Protein 3HNO (pdb70)

InterPro domains:
  IPR000023 Phosphofructokinase domain [PF00365] (9-324)
  IPR011404 Pyrophosphate--fructose 6-phosphate 1-phosphotransferase [MF_01978] (3-399)
  IPR022953 ATP-dependent 6-phosphofructokinase [PR00476] (8-27)
  IPR022953 ATP-dependent 6-phosphofructokinase [PR00476] (137-154)
  IPR022953 ATP-dependent 6-phosphofructokinase [PR00476] (179-195)
  IPR022953 ATP-dependent 6-phosphofructokinase [PR00476] (237-249)
  IPR035966 Phosphofructokinase superfamily [G3DSA:3.40.50.460] (142-387)
  IPR035966 Phosphofructokinase superfamily [SSF53784] (4-414)
  IPR050929 Phosphofructokinase type A [PTHR45770] (9-335)

CATH classification: 3.40.50.450 (+1 more: 3.40.50.460)

Foldseek 3Di:
DQQEAEEFEEDWWFQQLLLLVLLQVVLLVVDPVRHDWYKYQQQGLVSLLQVWIFGCVPFDNVQSVLSLLATTDLRHHDHDQDPVSLVSNLVSSVLVSHQEYEYEYAQSSLVVQVVNQVVCVVVVHHHFYEYQFADLLQKFPDFLGTQRVLFLLLVLLVVLLVVQVVQLVVLPPAAFEEEEEEEHQQACSNQQSNQNNADPVRGTAEFEQTLPDADDLVLRLVSQVVRCVVRSHHYYYYYQNHHHPHGGDVGPFVRNQVSNCVPPVGHYYYDYCPVVSRNVSQFGAPLSSVVSSVQSNVRNVCVSVPDGSKGKHWAFPDVCTDTDIHIGHSVVRNDRIRHDDPQQADPSRTHGDPVVCSSSVVSRHDGDHADDDPHHRPRHRTPRDTDDDDDDGDD/DQQEAEEFEEDWWFQFLLLLVLLQVVLLVVPPVRHDWYKYQQQGLVSLLQVWIFGCVPFDNVQSVLSLLATTDLRHYYHDQDPVSLVSSLVSSVVVSHQEYEYEYALSSLVVQVCNQVVCVVVVHGHFYEYQFADLQQKFPPFLGTQRVLFLLLVLLVVLLVVQVVQLVVLPPAAAEEEEEDEHQDACSSQQSVQNSADPVRGTAEFEQTLPDADDLVLVLVSQVVRCVVRSHHYYYYYQNHHHPPHGQVTNFVRVQVSNCVVPVGHYYYDYCPVVSRNVSQWGAPLSSVVSSVQSNVRNVCVSVPDHQKGKHWAFPDVCTDTDIHIDHSVVRNDGIDHDDPQQADPSRTHGDPVVCSSNVVSRHDGDGADDDPPHHPRHRTPRDTDDDDDDGDD/DLQEAEEEEEDWWFQQLLLLVLLQVVLLVVDPVRHDWYKYAQAGPVSLQQVWIFGCVPFDPVQSVLSLLATTDLRHYYHDQPVVSLVSSLVSCVVVSHAEYEYEYAQSSLQSLLCNPVVVVVVPGRHFGEYQFADLQQWFPPFLGTQRVLFLLLVLLVVLLVVQVVLLVVLPPAAFEEEEEDEHQQACSNQQSNQNNADPVHGTAEFEQTLPDADDLVLVLVSQVVRCVVRVHHYYYYYQNHQHDVGHQVTNFVRNLVSNCVVPVGHYYYDYCPVVSRNVSQWGAPLSSVVSSVQSNVRNVCVSVVDHQKGKHWAFPDVCTDIDIDIGHSVVRHPGTDHDDPQQADPSRGHGDVVVCSSSVVSRHDGDGADDDPPGRPRHNTPRDTDDDDDDGDD/DAQAAEEEEEDWWFQFLLLLVLLQVVLLVVCCVRHPWYKYQQAGPVSLLQVWIFGCVPFDPVQSVLSLLATTDLRHYYHDAVCVSVVSSLVSCVVVSHAEYEYEYAQSSLNRQLVNQCCCVPPNDRHFGEYQFADLLQWWPDFLGTQRVLFLLLVLLVVLLVVQVVLLVVLPPAAFEEEEEEEHQQACSNQQSVQNNADPVRGAAEFGQGLPDADDLVLVLVSQVVRCVVRSHHYYYYYCNHAYDVGGQCNRVVVQVSNCVVPVGHYYYDYCPVVSRNVSQWGAPLSSVVSSVQSNVRNVCVSVPHHQKGWHWAFPDVCTDTDIDIGHSVVGHPGTDHDDPQQADPSRGHGDVVVCSSSVVSRHDGDGADDDPPGRPRHNTPRDTDDDDDDGDD

Structure (mmCIF, N/CA/C/O backbone):
data_3HNO
#
_entry.id   3HNO
#
_cell.length_a   211.895
_cell.length_b   89.322
_cell.length_c   115.462
_cell.angle_alpha   90.00
_cell.angle_beta   119.12
_cell.angle_gamma   90.00
#
_symmetry.space_group_name_H-M   'C 1 2 1'
#
loop_
_entity.id
_entity.type
_entity.pdbx_description
1 polymer 'Pyrophosphate-dependent phosphofructokinase'
2 non-polymer 'BROMIDE ION'
3 water water
#
loop_
_atom_site.group_PDB
_atom_site.id
_atom_site.type_symbol
_atom_site.label_atom_id
_atom_site.label_alt_id
_atom_site.label_comp_id
_atom_site.label_asym_id
_atom_site.label_entity_id
_atom_site.label_seq_id
_atom_site.pdbx_PDB_ins_code
_atom_site.Cartn_x
_atom_site.Cartn_y
_atom_site.Cartn_z
_atom_site.occupancy
_atom_site.B_iso_or_equiv
_atom_site.auth_seq_id
_atom_site.auth_comp_id
_atom_site.auth_asym_id
_atom_site.auth_atom_id
_atom_site.pdbx_PDB_model_num
ATOM 1 N N . ALA A 1 2 ? 44.114 83.041 8.566 1.00 33.76 2 ALA A N 1
ATOM 2 C CA . ALA A 1 2 ? 43.211 83.376 9.706 1.00 30.46 2 ALA A CA 1
ATOM 3 C C . ALA A 1 2 ? 44.040 83.562 10.974 1.00 30.30 2 ALA A C 1
ATOM 4 O O . ALA A 1 2 ? 44.608 84.634 11.200 1.00 28.88 2 ALA A O 1
ATOM 6 N N . ALA A 1 3 ? 44.099 82.514 11.792 1.00 25.83 3 ALA A N 1
ATOM 7 C CA . ALA A 1 3 ? 44.854 82.520 13.043 1.00 25.36 3 ALA A CA 1
ATOM 8 C C . ALA A 1 3 ? 44.564 83.739 13.920 1.00 24.27 3 ALA A C 1
ATOM 9 O O . ALA A 1 3 ? 45.451 84.247 14.602 1.00 25.29 3 ALA A O 1
ATOM 11 N N . LYS A 1 4 ? 43.318 84.196 13.913 1.00 22.68 4 LYS A N 1
ATOM 12 C CA . LYS A 1 4 ? 42.931 85.361 14.696 1.00 24.71 4 LYS A CA 1
ATOM 13 C C . LYS A 1 4 ? 42.295 85.054 16.052 1.00 24.17 4 LYS A C 1
ATOM 14 O O . LYS A 1 4 ? 42.115 85.955 16.864 1.00 24.62 4 LYS A O 1
ATOM 20 N N . ASN A 1 5 ? 41.954 83.793 16.303 1.00 23.76 5 ASN A N 1
ATOM 21 C CA . ASN A 1 5 ? 41.341 83.441 17.581 1.00 24.54 5 ASN A CA 1
ATOM 22 C C . ASN A 1 5 ? 42.373 83.389 18.706 1.00 23.03 5 ASN A C 1
ATOM 23 O O . ASN A 1 5 ? 43.567 83.216 18.471 1.00 20.48 5 ASN A O 1
ATOM 28 N N . ALA A 1 6 ? 41.904 83.558 19.934 1.00 23.90 6 ALA A N 1
ATOM 29 C CA . ALA A 1 6 ? 42.795 83.540 21.080 1.00 21.10 6 ALA A CA 1
ATOM 30 C C . ALA A 1 6 ? 42.482 82.390 22.011 1.00 21.32 6 ALA A C 1
ATOM 31 O O . ALA A 1 6 ? 41.354 81.897 22.054 1.00 24.44 6 ALA A O 1
ATOM 33 N N . PHE A 1 7 ? 43.503 81.958 22.740 1.00 20.71 7 PHE A N 1
ATOM 34 C CA . PHE A 1 7 ? 43.377 80.891 23.718 1.00 20.22 7 PHE A CA 1
ATOM 35 C C . PHE A 1 7 ? 43.965 81.393 25.036 1.00 21.42 7 PHE A C 1
ATOM 36 O O . PHE A 1 7 ? 45.104 81.872 25.081 1.00 20.15 7 PHE A O 1
ATOM 44 N N . TYR A 1 8 ? 43.177 81.281 26.100 1.00 18.85 8 TYR A N 1
ATOM 45 C CA . TYR A 1 8 ? 43.587 81.694 27.437 1.00 19.79 8 TYR A CA 1
ATOM 46 C C . TYR A 1 8 ? 43.477 80.481 28.352 1.00 20.68 8 TYR A C 1
ATOM 47 O O . TYR A 1 8 ? 42.503 79.733 28.273 1.00 21.43 8 TYR A O 1
ATOM 56 N N . ALA A 1 9 ? 44.472 80.274 29.206 1.00 20.67 9 ALA A N 1
ATOM 57 C CA . ALA A 1 9 ? 44.432 79.153 30.143 1.00 20.96 9 ALA A CA 1
ATOM 58 C C . ALA A 1 9 ? 45.115 79.531 31.445 1.00 23.52 9 ALA A C 1
ATOM 59 O O . ALA A 1 9 ? 46.048 80.334 31.452 1.00 23.52 9 ALA A O 1
ATOM 61 N N . GLN A 1 10 ? 44.642 78.957 32.547 1.00 20.14 10 GLN A N 1
ATOM 62 C CA . GLN A 1 10 ? 45.232 79.221 33.849 1.00 24.34 10 GLN A CA 1
ATOM 63 C C . GLN A 1 10 ? 46.082 78.004 34.214 1.00 25.01 10 GLN A C 1
ATOM 64 O O . GLN A 1 10 ? 45.762 76.869 33.842 1.00 23.95 10 GLN A O 1
ATOM 70 N N . SER A 1 11 ? 47.172 78.242 34.929 1.00 24.98 11 SER A N 1
ATOM 71 C CA . SER A 1 11 ? 48.071 77.161 35.306 1.00 25.27 11 SER A CA 1
ATOM 72 C C . SER A 1 11 ? 48.509 77.223 36.765 1.00 25.82 11 SER A C 1
ATOM 73 O O . SER A 1 11 ? 48.595 78.301 37.353 1.00 25.72 11 SER A O 1
ATOM 76 N N . GLY A 1 12 ? 48.783 76.055 37.341 1.00 26.24 12 GLY A N 1
ATOM 77 C CA . GLY A 1 12 ? 49.227 75.985 38.722 1.00 25.74 12 GLY A CA 1
ATOM 78 C C . GLY A 1 12 ? 48.179 76.329 39.765 1.00 25.09 12 GLY A C 1
ATOM 79 O O . GLY A 1 12 ? 46.977 76.344 39.483 1.00 25.30 12 GLY A O 1
ATOM 80 N N . GLY A 1 13 ? 48.640 76.594 40.985 1.00 23.58 13 GLY A N 1
ATOM 81 C CA . GLY A 1 13 ? 47.722 76.937 42.057 1.00 23.84 13 GLY A CA 1
ATOM 82 C C . GLY A 1 13 ? 46.996 78.230 41.738 1.00 22.99 13 GLY A C 1
ATOM 83 O O . GLY A 1 13 ? 47.596 79.162 41.210 1.00 23.65 13 GLY A O 1
ATOM 84 N N . VAL A 1 14 ? 45.706 78.294 42.040 1.00 22.53 14 VAL A N 1
ATOM 85 C CA . VAL A 1 14 ? 44.952 79.509 41.765 1.00 23.08 14 VAL A CA 1
ATOM 86 C C . VAL A 1 14 ? 45.160 80.566 42.852 1.00 25.29 14 VAL A C 1
ATOM 87 O O . VAL A 1 14 ? 45.806 80.308 43.874 1.00 25.32 14 VAL A O 1
ATOM 91 N N . THR A 1 15 ? 44.632 81.762 42.615 1.00 21.58 15 THR A N 1
ATOM 92 C CA . THR A 1 15 ? 44.766 82.853 43.570 1.00 22.87 15 THR A CA 1
ATOM 93 C C . THR A 1 15 ? 43.428 83.562 43.701 1.00 21.56 15 THR A C 1
ATOM 94 O O . THR A 1 15 ? 42.446 83.189 43.054 1.00 22.10 15 THR A O 1
ATOM 98 N N . ALA A 1 16 ? 43.391 84.587 44.540 1.00 18.28 16 ALA A N 1
ATOM 99 C CA . ALA A 1 16 ? 42.161 85.335 44.745 1.00 17.18 16 ALA A CA 1
ATOM 100 C C . ALA A 1 16 ? 41.875 86.309 43.608 1.00 19.07 16 ALA A C 1
ATOM 101 O O . ALA A 1 16 ? 40.734 86.746 43.435 1.00 16.33 16 ALA A O 1
ATOM 103 N N . VAL A 1 17 ? 42.898 86.639 42.821 1.00 18.21 17 VAL A N 1
ATOM 104 C CA . VAL A 1 17 ? 42.712 87.597 41.739 1.00 18.84 17 VAL A CA 1
ATOM 105 C C . VAL A 1 17 ? 43.093 87.131 40.339 1.00 20.49 17 VAL A C 1
ATOM 106 O O . VAL A 1 17 ? 43.125 87.942 39.416 1.00 19.55 17 VAL A O 1
ATOM 110 N N . ILE A 1 18 ? 43.380 85.844 40.161 1.00 19.23 18 ILE A N 1
ATOM 111 C CA . ILE A 1 18 ? 43.746 85.374 38.826 1.00 19.64 18 ILE A CA 1
ATOM 112 C C . ILE A 1 18 ? 42.590 85.603 37.837 1.00 19.65 18 ILE A C 1
ATOM 113 O O . ILE A 1 18 ? 42.814 85.726 36.630 1.00 20.69 18 ILE A O 1
ATOM 118 N N . ASN A 1 19 ? 41.356 85.675 38.340 1.00 18.23 19 ASN A N 1
ATOM 119 C CA . ASN A 1 19 ? 40.215 85.925 37.458 1.00 17.21 19 ASN A CA 1
ATOM 120 C C . ASN A 1 19 ? 40.190 87.383 37.034 1.00 18.28 19 ASN A C 1
ATOM 121 O O . ASN A 1 19 ? 39.591 87.732 36.017 1.00 17.59 19 ASN A O 1
ATOM 126 N N . ALA A 1 20 ? 40.834 88.246 37.819 1.00 18.08 20 ALA A N 1
ATOM 127 C CA . ALA A 1 20 ? 40.893 89.654 37.464 1.00 17.02 20 ALA A CA 1
ATOM 128 C C . ALA A 1 20 ? 41.807 89.730 36.239 1.00 15.84 20 ALA A C 1
ATOM 129 O O . ALA A 1 20 ? 41.559 90.504 35.321 1.00 16.71 20 ALA A O 1
ATOM 131 N N . SER A 1 21 ? 42.862 88.921 36.234 1.00 15.31 21 SER A N 1
ATOM 132 C CA . SER A 1 21 ? 43.782 88.875 35.097 1.00 18.38 21 SER A CA 1
ATOM 133 C C . SER A 1 21 ? 43.024 88.312 33.887 1.00 18.76 21 SER A C 1
ATOM 134 O O . SER A 1 21 ? 43.217 88.757 32.759 1.00 17.68 21 SER A O 1
ATOM 137 N N . ALA A 1 22 ? 42.160 87.330 34.131 1.00 18.81 22 ALA A N 1
ATOM 138 C CA . ALA A 1 22 ? 41.378 86.738 33.050 1.00 19.09 22 ALA A CA 1
ATOM 139 C C . ALA A 1 22 ? 40.455 87.809 32.455 1.00 19.00 22 ALA A C 1
ATOM 140 O O . ALA A 1 22 ? 40.303 87.905 31.237 1.00 20.11 22 ALA A O 1
ATOM 142 N N . ALA A 1 23 ? 39.854 88.624 33.318 1.00 20.03 23 ALA A N 1
ATOM 143 C CA . ALA A 1 23 ? 38.964 89.694 32.869 1.00 19.89 23 ALA A CA 1
ATOM 144 C C . ALA A 1 23 ? 39.772 90.704 32.062 1.00 20.45 23 ALA A C 1
ATOM 145 O O . ALA A 1 23 ? 39.311 91.207 31.044 1.00 22.02 23 ALA A O 1
ATOM 147 N N . GLY A 1 24 ? 40.980 91.007 32.522 1.00 20.01 24 GLY A N 1
ATOM 148 C CA . GLY A 1 24 ? 41.812 91.946 31.784 1.00 19.51 24 GLY A CA 1
ATOM 149 C C . GLY A 1 24 ? 42.073 91.431 30.377 1.00 20.30 24 GLY A C 1
ATOM 150 O O . GLY A 1 24 ? 41.974 92.176 29.393 1.00 19.57 24 GLY A O 1
ATOM 151 N N . VAL A 1 25 ? 42.419 90.152 30.271 1.00 17.95 25 VAL A N 1
ATOM 152 C CA . VAL A 1 25 ? 42.678 89.550 28.964 1.00 19.04 25 VAL A CA 1
ATOM 153 C C . VAL A 1 25 ? 41.421 89.545 28.088 1.00 19.39 25 VAL A C 1
ATOM 154 O O . VAL A 1 25 ? 41.438 90.028 26.956 1.00 20.68 25 VAL A O 1
ATOM 158 N N . ILE A 1 26 ? 40.327 89.011 28.622 1.00 19.75 26 ILE A N 1
ATOM 159 C CA . ILE A 1 26 ? 39.086 88.925 27.862 1.00 17.94 26 ILE A CA 1
ATOM 160 C C . ILE A 1 26 ? 38.471 90.269 27.464 1.00 19.46 26 ILE A C 1
ATOM 161 O O . ILE A 1 26 ? 38.068 90.450 26.311 1.00 19.10 26 ILE A O 1
ATOM 166 N N . GLU A 1 27 ? 38.400 91.215 28.395 1.00 20.16 27 GLU A N 1
ATOM 167 C CA . GLU A 1 27 ? 37.819 92.514 28.064 1.00 20.66 27 GLU A CA 1
ATOM 168 C C . GLU A 1 27 ? 38.685 93.266 27.048 1.00 22.30 27 GLU A C 1
ATOM 169 O O . GLU A 1 27 ? 38.164 93.972 26.181 1.00 24.19 27 GLU A O 1
ATOM 175 N N . ALA A 1 28 ? 40.001 93.112 27.142 1.00 22.53 28 ALA A N 1
ATOM 176 C CA . ALA A 1 28 ? 40.902 93.781 26.201 1.00 23.93 28 ALA A CA 1
ATOM 177 C C . ALA A 1 28 ? 40.748 93.149 24.815 1.00 24.61 28 ALA A C 1
ATOM 178 O O . ALA A 1 28 ? 40.729 93.842 23.793 1.00 24.16 28 ALA A O 1
ATOM 180 N N . ALA A 1 29 ? 40.626 91.826 24.796 1.00 24.03 29 ALA A N 1
ATOM 181 C CA . ALA A 1 29 ? 40.474 91.089 23.552 1.00 25.93 29 ALA A CA 1
ATOM 182 C C . ALA A 1 29 ? 39.153 91.421 22.861 1.00 27.53 29 ALA A C 1
ATOM 183 O O . ALA A 1 29 ? 39.106 91.546 21.635 1.00 26.74 29 ALA A O 1
ATOM 185 N N . ARG A 1 30 ? 38.083 91.565 23.643 1.00 28.14 30 ARG A N 1
ATOM 186 C CA . ARG A 1 30 ? 36.781 91.880 23.072 1.00 29.52 30 ARG A CA 1
ATOM 187 C C . ARG A 1 30 ? 36.795 93.251 22.406 1.00 30.59 30 ARG A C 1
ATOM 188 O O . ARG A 1 30 ? 36.179 93.439 21.360 1.00 29.14 30 ARG A O 1
ATOM 196 N N . LYS A 1 31 ? 37.505 94.201 23.009 1.00 32.63 31 LYS A N 1
ATOM 197 C CA . LYS A 1 31 ? 37.589 95.552 22.465 1.00 35.29 31 LYS A CA 1
ATOM 198 C C . LYS A 1 31 ? 38.341 95.549 21.144 1.00 36.15 31 LYS A C 1
ATOM 199 O O . LYS A 1 31 ? 38.265 96.502 20.372 1.00 37.75 31 LYS A O 1
ATOM 205 N N . GLN A 1 32 ? 39.079 94.475 20.896 1.00 38.93 32 GLN A N 1
ATOM 206 C CA . GLN A 1 32 ? 39.824 94.346 19.660 1.00 39.51 32 GLN A CA 1
ATOM 207 C C . GLN A 1 32 ? 38.850 94.010 18.536 1.00 41.41 32 GLN A C 1
ATOM 208 O O . GLN A 1 32 ? 38.153 94.891 18.037 1.00 43.23 32 GLN A O 1
ATOM 214 N N . SER A 1 33 ? 38.781 92.736 18.165 1.00 43.38 33 SER A N 1
ATOM 215 C CA . SER A 1 33 ? 37.902 92.292 17.083 1.00 44.60 33 SER A CA 1
ATOM 216 C C . SER A 1 33 ? 38.299 93.065 15.832 1.00 44.76 33 SER A C 1
ATOM 217 O O . SER A 1 33 ? 38.055 94.263 15.703 1.00 45.80 33 SER A O 1
ATOM 220 N N . GLY A 1 34 ? 38.921 92.346 14.911 1.00 45.52 34 GLY A N 1
ATOM 221 C CA . GLY A 1 34 ? 39.428 92.933 13.688 1.00 44.03 34 GLY A CA 1
ATOM 222 C C . GLY A 1 34 ? 40.835 92.384 13.748 1.00 43.09 34 GLY A C 1
ATOM 223 O O . GLY A 1 34 ? 41.450 92.035 12.740 1.00 45.59 34 GLY A O 1
ATOM 224 N N . LYS A 1 35 ? 41.328 92.304 14.981 1.00 39.76 35 LYS A N 1
ATOM 225 C CA . LYS A 1 35 ? 42.639 91.754 15.271 1.00 37.65 35 LYS A CA 1
ATOM 226 C C . LYS A 1 35 ? 42.371 90.392 15.898 1.00 35.86 35 LYS A C 1
ATOM 227 O O . LYS A 1 35 ? 42.870 89.377 15.431 1.00 34.63 35 LYS A O 1
ATOM 233 N N . ILE A 1 36 ? 41.556 90.380 16.947 1.00 33.40 36 ILE A N 1
ATOM 234 C CA . ILE A 1 36 ? 41.235 89.143 17.643 1.00 32.31 36 ILE A CA 1
ATOM 235 C C . ILE A 1 36 ? 39.815 88.664 17.382 1.00 33.03 36 ILE A C 1
ATOM 236 O O . ILE A 1 36 ? 38.853 89.418 17.532 1.00 31.92 36 ILE A O 1
ATOM 241 N N . GLY A 1 37 ? 39.695 87.396 16.996 1.00 31.61 37 GLY A N 1
ATOM 242 C CA . GLY A 1 37 ? 38.392 86.824 16.722 1.00 31.57 37 GLY A CA 1
ATOM 243 C C . GLY A 1 37 ? 37.757 86.256 17.978 1.00 31.92 37 GLY A C 1
ATOM 244 O O . GLY A 1 37 ? 37.500 86.987 18.934 1.00 32.42 37 GLY A O 1
ATOM 245 N N . ARG A 1 38 ? 37.505 84.952 17.987 1.00 29.51 38 ARG A N 1
ATOM 246 C CA . ARG A 1 38 ? 36.890 84.314 19.145 1.00 30.13 38 ARG A CA 1
ATOM 247 C C . ARG A 1 38 ? 37.895 84.091 20.272 1.00 29.04 38 ARG A C 1
ATOM 248 O O . ARG A 1 38 ? 39.088 83.877 20.026 1.00 26.98 38 ARG A O 1
ATOM 256 N N . ILE A 1 39 ? 37.406 84.147 21.508 1.00 27.75 39 ILE A N 1
ATOM 257 C CA . ILE A 1 39 ? 38.252 83.958 22.682 1.00 27.73 39 ILE A CA 1
ATOM 258 C C . ILE A 1 39 ? 37.923 82.641 23.380 1.00 27.14 39 ILE A C 1
ATOM 259 O O . ILE A 1 39 ? 36.875 82.507 24.013 1.00 27.29 39 ILE A O 1
ATOM 264 N N . TYR A 1 40 ? 38.827 81.675 23.275 1.00 28.07 40 TYR A N 1
ATOM 265 C CA . TYR A 1 40 ? 38.626 80.374 23.901 1.00 28.28 40 TYR A CA 1
ATOM 266 C C . TYR A 1 40 ? 39.444 80.243 25.184 1.00 27.65 40 TYR A C 1
ATOM 267 O O . TYR A 1 40 ? 40.496 80.860 25.325 1.00 28.38 40 TYR A O 1
ATOM 276 N N . ALA A 1 41 ? 38.953 79.434 26.116 1.00 25.97 41 ALA A N 1
ATOM 277 C CA . ALA A 1 41 ? 39.662 79.194 27.367 1.00 23.43 41 ALA A CA 1
ATOM 278 C C . ALA A 1 41 ? 39.839 77.686 27.527 1.00 23.62 41 ALA A C 1
ATOM 279 O O . ALA A 1 41 ? 39.000 76.907 27.070 1.00 23.98 41 ALA A O 1
ATOM 281 N N . GLY A 1 42 ? 40.935 77.273 28.158 1.00 22.90 42 GLY A N 1
ATOM 282 C CA . GLY A 1 42 ? 41.176 75.853 28.355 1.00 23.10 42 GLY A CA 1
ATOM 283 C C . GLY A 1 42 ? 40.499 75.348 29.618 1.00 25.35 42 GLY A C 1
ATOM 284 O O . GLY A 1 42 ? 40.813 75.817 30.710 1.00 25.26 42 GLY A O 1
ATOM 285 N N . ARG A 1 43 ? 39.561 74.411 29.483 1.00 24.23 43 ARG A N 1
ATOM 286 C CA . ARG A 1 43 ? 38.873 73.871 30.655 1.00 24.35 43 ARG A CA 1
ATOM 287 C C . ARG A 1 43 ? 39.893 73.112 31.490 1.00 24.78 43 ARG A C 1
ATOM 288 O O . ARG A 1 43 ? 40.521 72.163 31.015 1.00 23.97 43 ARG A O 1
ATOM 296 N N . ASN A 1 44 ? 40.053 73.541 32.736 1.00 25.17 44 ASN A N 1
ATOM 297 C CA . ASN A 1 44 ? 41.008 72.937 33.652 1.00 27.45 44 ASN A CA 1
ATOM 298 C C . ASN A 1 44 ? 42.449 73.194 33.215 1.00 28.06 44 ASN A C 1
ATOM 299 O O . ASN A 1 44 ? 43.348 72.418 33.527 1.00 28.52 44 ASN A O 1
ATOM 304 N N . GLY A 1 45 ? 42.658 74.280 32.476 1.00 28.03 45 GLY A N 1
ATOM 305 C CA . GLY A 1 45 ? 44.001 74.636 32.052 1.00 27.07 45 GLY A CA 1
ATOM 306 C C . GLY A 1 45 ? 44.527 74.083 30.738 1.00 27.67 45 GLY A C 1
ATOM 307 O O . GLY A 1 45 ? 43.767 73.821 29.800 1.00 24.62 45 GLY A O 1
ATOM 308 N N . ILE A 1 46 ? 45.848 73.909 30.683 1.00 27.69 46 ILE A N 1
ATOM 309 C CA . ILE A 1 46 ? 46.527 73.409 29.491 1.00 29.61 46 ILE A CA 1
ATOM 310 C C . ILE A 1 46 ? 46.010 72.025 29.095 1.00 30.80 46 ILE A C 1
ATOM 311 O O . ILE A 1 46 ? 45.971 71.680 27.914 1.00 31.55 46 ILE A O 1
ATOM 316 N N . ILE A 1 47 ? 45.614 71.234 30.086 1.00 30.93 47 ILE A N 1
ATOM 317 C CA . ILE A 1 47 ? 45.102 69.899 29.820 1.00 32.32 47 ILE A CA 1
ATOM 318 C C . ILE A 1 47 ? 43.865 69.992 28.943 1.00 32.67 47 ILE A C 1
ATOM 319 O O . ILE A 1 47 ? 43.613 69.117 28.109 1.00 30.66 47 ILE A O 1
ATOM 324 N N . GLY A 1 48 ? 43.100 71.063 29.131 1.00 30.50 48 GLY A N 1
ATOM 325 C CA . GLY A 1 48 ? 41.913 71.270 28.331 1.00 30.69 48 GLY A CA 1
ATOM 326 C C . GLY A 1 48 ? 42.300 71.429 26.872 1.00 30.74 48 GLY A C 1
ATOM 327 O O . GLY A 1 48 ? 41.577 70.989 25.976 1.00 28.89 48 GLY A O 1
ATOM 328 N N . ALA A 1 49 ? 43.444 72.063 26.631 1.00 30.07 49 ALA A N 1
ATOM 329 C CA . ALA A 1 49 ? 43.923 72.266 25.270 1.00 30.63 49 ALA A CA 1
ATOM 330 C C . ALA A 1 49 ? 44.308 70.931 24.652 1.00 29.85 49 ALA A C 1
ATOM 331 O O . ALA A 1 49 ? 43.965 70.651 23.505 1.00 31.04 49 ALA A O 1
ATOM 333 N N . LEU A 1 50 ? 45.020 70.109 25.418 1.00 29.25 50 LEU A N 1
ATOM 334 C CA . LEU A 1 50 ? 45.459 68.807 24.934 1.00 28.85 50 LEU A CA 1
ATOM 335 C C . LEU A 1 50 ? 44.292 67.866 24.617 1.00 30.19 50 LEU A C 1
ATOM 336 O O . LEU A 1 50 ? 44.299 67.195 23.582 1.00 31.51 50 LEU A O 1
ATOM 341 N N . THR A 1 51 ? 43.290 67.824 25.493 1.00 30.16 51 THR A N 1
ATOM 342 C CA . THR A 1 51 ? 42.133 66.954 25.281 1.00 30.33 51 THR A CA 1
ATOM 343 C C . THR A 1 51 ? 41.026 67.640 24.489 1.00 29.06 51 THR A C 1
ATOM 344 O O . THR A 1 51 ? 39.915 67.127 24.392 1.00 30.37 51 THR A O 1
ATOM 348 N N . GLU A 1 52 ? 41.343 68.796 23.919 1.00 29.74 52 GLU A N 1
ATOM 349 C CA . GLU A 1 52 ? 40.395 69.583 23.136 1.00 29.43 52 GLU A CA 1
ATOM 350 C C . GLU A 1 52 ? 39.064 69.818 23.844 1.00 30.80 52 GLU A C 1
ATOM 351 O O . GLU A 1 52 ? 37.992 69.538 23.304 1.00 31.61 52 GLU A O 1
ATOM 357 N N . ASP A 1 53 ? 39.147 70.315 25.073 1.00 31.93 53 ASP A N 1
ATOM 358 C CA . ASP A 1 53 ? 37.967 70.655 25.857 1.00 32.43 53 ASP A CA 1
ATOM 359 C C . ASP A 1 53 ? 38.088 72.161 26.019 1.00 32.34 53 ASP A C 1
ATOM 360 O O . ASP A 1 53 ? 38.585 72.664 27.031 1.00 30.94 53 ASP A O 1
ATOM 365 N N . LEU A 1 54 ? 37.657 72.872 24.985 1.00 30.41 54 LEU A N 1
ATOM 366 C CA . LEU A 1 54 ? 37.728 74.320 24.961 1.00 29.76 54 LEU A CA 1
ATOM 367 C C . LEU A 1 54 ? 36.407 74.957 25.363 1.00 28.25 54 LEU A C 1
ATOM 368 O O . LEU A 1 54 ? 35.336 74.390 25.149 1.00 25.52 54 LEU A O 1
ATOM 373 N N . ILE A 1 55 ? 36.500 76.148 25.946 1.00 26.98 55 ILE A N 1
ATOM 374 C CA . ILE A 1 55 ? 35.334 76.900 26.389 1.00 26.00 55 ILE A CA 1
ATOM 375 C C . ILE A 1 55 ? 35.195 78.147 25.525 1.00 25.85 55 ILE A C 1
ATOM 376 O O . ILE A 1 55 ? 36.179 78.836 25.262 1.00 27.37 55 ILE A O 1
ATOM 381 N N . ASP A 1 56 ? 33.980 78.439 25.079 1.00 23.93 56 ASP A N 1
ATOM 382 C CA . ASP A 1 56 ? 33.756 79.632 24.274 1.00 25.67 56 ASP A CA 1
ATOM 383 C C . ASP A 1 56 ? 33.350 80.773 25.206 1.00 25.46 56 ASP A C 1
ATOM 384 O O . ASP A 1 56 ? 32.177 80.907 25.548 1.00 27.12 56 ASP A O 1
ATOM 389 N N . THR A 1 57 ? 34.321 81.597 25.601 1.00 24.26 57 THR A N 1
ATOM 390 C CA . THR A 1 57 ? 34.067 82.704 26.516 1.00 22.03 57 THR A CA 1
ATOM 391 C C . THR A 1 57 ? 33.170 83.774 25.914 1.00 22.38 57 THR A C 1
ATOM 392 O O . THR A 1 57 ? 32.630 84.617 26.636 1.00 20.92 57 THR A O 1
ATOM 396 N N . GLY A 1 58 ? 33.021 83.749 24.593 1.00 22.17 58 GLY A N 1
ATOM 397 C CA . GLY A 1 58 ? 32.172 84.725 23.937 1.00 23.61 58 GLY A CA 1
ATOM 398 C C . GLY A 1 58 ? 30.710 84.588 24.343 1.00 26.30 58 GLY A C 1
ATOM 399 O O . GLY A 1 58 ? 29.918 85.513 24.167 1.00 25.25 58 GLY A O 1
ATOM 400 N N . GLN A 1 59 ? 30.347 83.436 24.896 1.00 27.45 59 GLN A N 1
ATOM 401 C CA . GLN A 1 59 ? 28.968 83.213 25.307 1.00 28.15 59 GLN A CA 1
ATOM 402 C C . GLN A 1 59 ? 28.661 83.744 26.710 1.00 28.95 59 GLN A C 1
ATOM 403 O O . GLN A 1 59 ? 27.530 83.639 27.187 1.00 27.61 59 GLN A O 1
ATOM 409 N N . GLU A 1 60 ? 29.664 84.329 27.361 1.00 28.75 60 GLU A N 1
ATOM 410 C CA . GLU A 1 60 ? 29.471 84.912 28.690 1.00 29.40 60 GLU A CA 1
ATOM 411 C C . GLU A 1 60 ? 29.065 86.367 28.471 1.00 28.99 60 GLU A C 1
ATOM 412 O O . GLU A 1 60 ? 29.580 87.025 27.564 1.00 30.21 60 GLU A O 1
ATOM 418 N N . SER A 1 61 ? 28.149 86.876 29.287 1.00 27.54 61 SER A N 1
ATOM 419 C CA . SER A 1 61 ? 27.722 88.263 29.142 1.00 27.46 61 SER A CA 1
ATOM 420 C C . SER A 1 61 ? 28.840 89.184 29.619 1.00 27.59 61 SER A C 1
ATOM 421 O O . SER A 1 61 ? 29.761 88.746 30.310 1.00 25.76 61 SER A O 1
ATOM 424 N N . ASP A 1 62 ? 28.755 90.459 29.255 1.00 28.83 62 ASP A N 1
ATOM 425 C CA . ASP A 1 62 ? 29.758 91.425 29.685 1.00 29.90 62 ASP A CA 1
ATOM 426 C C . ASP A 1 62 ? 29.744 91.497 31.214 1.00 28.33 62 ASP A C 1
ATOM 427 O O . ASP A 1 62 ? 30.788 91.645 31.849 1.00 26.93 62 ASP A O 1
ATOM 432 N N . ALA A 1 63 ? 28.553 91.385 31.798 1.00 27.82 63 ALA A N 1
ATOM 433 C CA . ALA A 1 63 ? 28.401 91.435 33.251 1.00 27.58 63 ALA A CA 1
ATOM 434 C C . ALA A 1 63 ? 29.137 90.271 33.923 1.00 27.64 63 ALA A C 1
ATOM 435 O O . ALA A 1 63 ? 29.791 90.449 34.955 1.00 26.98 63 ALA A O 1
ATOM 437 N N . ALA A 1 64 ? 29.033 89.083 33.334 1.00 26.90 64 ALA A N 1
ATOM 438 C CA . ALA A 1 64 ? 29.695 87.902 33.882 1.00 25.86 64 ALA A CA 1
ATOM 439 C C . ALA A 1 64 ? 31.216 88.071 33.852 1.00 25.99 64 ALA A C 1
ATOM 440 O O . ALA A 1 64 ? 31.900 87.723 34.812 1.00 24.15 64 ALA A O 1
ATOM 442 N N . ILE A 1 65 ? 31.744 88.602 32.752 1.00 25.49 65 ILE A N 1
ATOM 443 C CA . ILE A 1 65 ? 33.188 88.814 32.645 1.00 23.28 65 ILE A CA 1
ATOM 444 C C . ILE A 1 65 ? 33.645 89.850 33.672 1.00 24.56 65 ILE A C 1
ATOM 445 O O . ILE A 1 65 ? 34.649 89.660 34.348 1.00 25.73 65 ILE A O 1
ATOM 450 N N . SER A 1 66 ? 32.899 90.943 33.789 1.00 25.00 66 SER A N 1
ATOM 451 C CA . SER A 1 66 ? 33.234 91.987 34.749 1.00 24.93 66 SER A CA 1
ATOM 452 C C . SER A 1 66 ? 33.248 91.415 36.172 1.00 24.93 66 SER A C 1
ATOM 453 O O . SER A 1 66 ? 34.075 91.809 37.002 1.00 24.77 66 SER A O 1
ATOM 456 N N . ALA A 1 67 ? 32.337 90.483 36.444 1.00 22.25 67 ALA A N 1
ATOM 457 C CA . ALA A 1 67 ? 32.233 89.853 37.756 1.00 22.16 67 ALA A CA 1
ATOM 458 C C . ALA A 1 67 ? 33.470 89.021 38.087 1.00 20.98 67 ALA A C 1
ATOM 459 O O . ALA A 1 67 ? 33.735 88.731 39.253 1.00 22.47 67 ALA A O 1
ATOM 461 N N . LEU A 1 68 ? 34.221 88.628 37.061 1.00 19.99 68 LEU A N 1
ATOM 462 C CA . LEU A 1 68 ? 35.437 87.857 37.281 1.00 19.94 68 LEU A CA 1
ATOM 463 C C . LEU A 1 68 ? 36.419 88.700 38.095 1.00 19.97 68 LEU A C 1
ATOM 464 O O . LEU A 1 68 ? 37.232 88.165 38.846 1.00 18.12 68 LEU A O 1
ATOM 469 N N . ARG A 1 69 ? 36.320 90.021 37.955 1.00 21.16 69 ARG A N 1
ATOM 470 C CA . ARG A 1 69 ? 37.219 90.929 38.667 1.00 24.77 69 ARG A CA 1
ATOM 471 C C . ARG A 1 69 ? 37.086 90.831 40.183 1.00 25.38 69 ARG A C 1
ATOM 472 O O . ARG A 1 69 ? 37.991 91.237 40.906 1.00 25.41 69 ARG A O 1
ATOM 480 N N . TYR A 1 70 ? 35.963 90.305 40.673 1.00 24.80 70 TYR A N 1
ATOM 481 C CA . TYR A 1 70 ? 35.789 90.164 42.117 1.00 24.69 70 TYR A CA 1
ATOM 482 C C . TYR A 1 70 ? 35.460 88.738 42.552 1.00 24.81 70 TYR A C 1
ATOM 483 O O . TYR A 1 70 ? 34.835 88.519 43.588 1.00 25.64 70 TYR A O 1
ATOM 492 N N . THR A 1 71 ? 35.910 87.770 41.758 1.00 22.96 71 THR A N 1
ATOM 493 C CA . THR A 1 71 ? 35.687 86.361 42.053 1.00 19.46 71 THR A CA 1
ATOM 494 C C . THR A 1 71 ? 37.026 85.635 42.214 1.00 18.55 71 THR A C 1
ATOM 495 O O . THR A 1 71 ? 37.927 85.753 41.377 1.00 16.66 71 THR A O 1
ATOM 499 N N . PRO A 1 72 ? 37.164 84.856 43.295 1.00 18.42 72 PRO A N 1
ATOM 500 C CA . PRO A 1 72 ? 38.383 84.106 43.590 1.00 17.42 72 PRO A CA 1
ATOM 501 C C . PRO A 1 72 ? 38.546 82.815 42.801 1.00 17.75 72 PRO A C 1
ATOM 502 O O . PRO A 1 72 ? 37.600 82.324 42.188 1.00 18.74 72 PRO A O 1
ATOM 506 N N . SER A 1 73 ? 39.763 82.280 42.833 1.00 18.39 73 SER A N 1
ATOM 507 C CA . SER A 1 73 ? 40.109 81.017 42.181 1.00 21.28 73 SER A CA 1
ATOM 508 C C . SER A 1 73 ? 40.099 81.055 40.646 1.00 20.84 73 SER A C 1
ATOM 509 O O . SER A 1 73 ? 40.096 82.128 40.043 1.00 19.46 73 SER A O 1
ATOM 512 N N . GLY A 1 74 ? 40.101 79.881 40.020 1.00 22.89 74 GLY A N 1
ATOM 513 C CA . GLY A 1 74 ? 40.112 79.826 38.564 1.00 20.60 74 GLY A CA 1
ATOM 514 C C . GLY A 1 74 ? 38.749 79.526 37.968 1.00 21.17 74 GLY A C 1
ATOM 515 O O . GLY A 1 74 ? 38.285 78.394 38.036 1.00 21.44 74 GLY A O 1
ATOM 516 N N . ALA A 1 75 ? 38.116 80.534 37.374 1.00 20.61 75 ALA A N 1
ATOM 517 C CA . ALA A 1 75 ? 36.789 80.376 36.781 1.00 21.66 75 ALA A CA 1
ATOM 518 C C . ALA A 1 75 ? 36.695 79.368 35.627 1.00 22.15 75 ALA A C 1
ATOM 519 O O . ALA A 1 75 ? 35.598 78.940 35.274 1.00 20.22 75 ALA A O 1
ATOM 521 N N . PHE A 1 76 ? 37.827 78.997 35.036 1.00 21.62 76 PHE A N 1
ATOM 522 C CA . PHE A 1 76 ? 37.835 78.034 33.931 1.00 22.56 76 PHE A CA 1
ATOM 523 C C . PHE A 1 76 ? 38.485 76.727 34.370 1.00 24.84 76 PHE A C 1
ATOM 524 O O . PHE A 1 76 ? 38.567 75.769 33.597 1.00 24.76 76 PHE A O 1
ATOM 532 N N . GLY A 1 77 ? 38.946 76.695 35.616 1.00 25.47 77 GLY A N 1
ATOM 533 C CA . GLY A 1 77 ? 39.613 75.512 36.125 1.00 23.41 77 GLY A CA 1
ATOM 534 C C . GLY A 1 77 ? 41.104 75.611 35.855 1.00 23.85 77 GLY A C 1
ATOM 535 O O . GLY A 1 77 ? 41.530 76.317 34.934 1.00 22.95 77 GLY A O 1
ATOM 536 N N . SER A 1 78 ? 41.906 74.916 36.653 1.00 23.70 78 SER A N 1
ATOM 537 C CA . SER A 1 78 ? 43.355 74.933 36.474 1.00 26.03 78 SER A CA 1
ATOM 538 C C . SER A 1 78 ? 43.914 73.534 36.736 1.00 27.69 78 SER A C 1
ATOM 539 O O . SER A 1 78 ? 43.170 72.627 37.114 1.00 29.95 78 SER A O 1
ATOM 542 N N . CYS A 1 79 ? 45.214 73.356 36.527 1.00 30.87 79 CYS A N 1
ATOM 543 C CA . CYS A 1 79 ? 45.855 72.059 36.752 1.00 32.17 79 CYS A CA 1
ATOM 544 C C . CYS A 1 79 ? 47.352 72.243 36.964 1.00 33.22 79 CYS A C 1
ATOM 545 O O . CYS A 1 79 ? 47.895 73.311 36.697 1.00 30.79 79 CYS A O 1
ATOM 548 N N . ARG A 1 80 ? 48.020 71.195 37.434 1.00 34.97 80 ARG A N 1
ATOM 549 C CA . ARG A 1 80 ? 49.457 71.265 37.658 1.00 38.47 80 ARG A CA 1
ATOM 550 C C . ARG A 1 80 ? 50.239 70.465 36.619 1.00 39.02 80 ARG A C 1
ATOM 551 O O . ARG A 1 80 ? 51.340 69.992 36.894 1.00 39.70 80 ARG A O 1
ATOM 559 N N . TYR A 1 81 ? 49.667 70.319 35.427 1.00 39.84 81 TYR A N 1
ATOM 560 C CA . TYR A 1 81 ? 50.323 69.583 34.347 1.00 40.25 81 TYR A CA 1
ATOM 561 C C . TYR A 1 81 ? 51.396 70.467 33.714 1.00 40.08 81 TYR A C 1
ATOM 562 O O . TYR A 1 81 ? 51.080 71.464 33.063 1.00 40.61 81 TYR A O 1
ATOM 571 N N . LYS A 1 82 ? 52.659 70.098 33.899 1.00 40.14 82 LYS A N 1
ATOM 572 C CA . LYS A 1 82 ? 53.772 70.875 33.359 1.00 40.70 82 LYS A CA 1
ATOM 573 C C . LYS A 1 82 ? 54.081 70.521 31.908 1.00 40.94 82 LYS A C 1
ATOM 574 O O . LYS A 1 82 ? 54.711 69.501 31.629 1.00 41.51 82 LYS A O 1
ATOM 576 N N . ASN A 1 89 ? 57.389 67.540 26.622 1.00 48.59 89 ASN A N 1
ATOM 577 C CA . ASN A 1 89 ? 56.840 66.415 25.880 1.00 49.29 89 ASN A CA 1
ATOM 578 C C . ASN A 1 89 ? 56.594 66.825 24.429 1.00 48.24 89 ASN A C 1
ATOM 579 O O . ASN A 1 89 ? 55.733 67.659 24.151 1.00 46.50 89 ASN A O 1
ATOM 584 N N . ARG A 1 90 ? 57.365 66.248 23.510 1.00 46.52 90 ARG A N 1
ATOM 585 C CA . ARG A 1 90 ? 57.225 66.555 22.088 1.00 45.41 90 ARG A CA 1
ATOM 586 C C . ARG A 1 90 ? 55.796 66.300 21.618 1.00 43.56 90 ARG A C 1
ATOM 587 O O . ARG A 1 90 ? 55.178 67.151 20.979 1.00 42.32 90 ARG A O 1
ATOM 595 N N . ARG A 1 91 ? 55.284 65.119 21.940 1.00 42.17 91 ARG A N 1
ATOM 596 C CA . ARG A 1 91 ? 53.929 64.726 21.566 1.00 41.23 91 ARG A CA 1
ATOM 597 C C . ARG A 1 91 ? 52.900 65.745 22.074 1.00 40.38 91 ARG A C 1
ATOM 598 O O . ARG A 1 91 ? 51.973 66.117 21.353 1.00 38.07 91 ARG A O 1
ATOM 606 N N . GLU A 1 92 ? 53.074 66.188 23.317 1.00 38.96 92 GLU A N 1
ATOM 607 C CA . GLU A 1 92 ? 52.171 67.158 23.934 1.00 38.30 92 GLU A CA 1
ATOM 608 C C . GLU A 1 92 ? 52.212 68.494 23.200 1.00 35.69 92 GLU A C 1
ATOM 609 O O . GLU A 1 92 ? 51.172 69.020 22.808 1.00 33.67 92 GLU A O 1
ATOM 615 N N . TYR A 1 93 ? 53.413 69.036 23.016 1.00 33.09 93 TYR A N 1
ATOM 616 C CA . TYR A 1 93 ? 53.568 70.310 22.326 1.00 32.65 93 TYR A CA 1
ATOM 617 C C . TYR A 1 93 ? 53.003 70.264 20.913 1.00 32.12 93 TYR A C 1
ATOM 618 O O . TYR A 1 93 ? 52.342 71.206 20.473 1.00 30.30 93 TYR A O 1
ATOM 627 N N . GLU A 1 94 ? 53.261 69.170 20.200 1.00 32.31 94 GLU A N 1
ATOM 628 C CA . GLU A 1 94 ? 52.753 69.028 18.837 1.00 32.48 94 GLU A CA 1
ATOM 629 C C . GLU A 1 94 ? 51.232 68.980 18.851 1.00 29.90 94 GLU A C 1
ATOM 630 O O . GLU A 1 94 ? 50.576 69.513 17.958 1.00 28.28 94 GLU A O 1
ATOM 636 N N . ARG A 1 95 ? 50.680 68.325 19.867 1.00 29.77 95 ARG A N 1
ATOM 637 C CA . ARG A 1 95 ? 49.236 68.207 20.022 1.00 28.80 95 ARG A CA 1
ATOM 638 C C . ARG A 1 95 ? 48.612 69.587 20.256 1.00 28.95 95 ARG A C 1
ATOM 639 O O . ARG A 1 95 ? 47.539 69.888 19.728 1.00 27.63 95 ARG A O 1
ATOM 647 N N . LEU A 1 96 ? 49.284 70.421 21.052 1.00 29.20 96 LEU A N 1
ATOM 648 C CA . LEU A 1 96 ? 48.789 71.769 21.322 1.00 28.96 96 LEU A CA 1
ATOM 649 C C . LEU A 1 96 ? 48.677 72.536 20.009 1.00 28.31 96 LEU A C 1
ATOM 650 O O . LEU A 1 96 ? 47.658 73.159 19.725 1.00 27.53 96 LEU A O 1
ATOM 655 N N . ILE A 1 97 ? 49.730 72.491 19.202 1.00 27.34 97 ILE A N 1
ATOM 656 C CA . ILE A 1 97 ? 49.702 73.201 17.930 1.00 27.82 97 ILE A CA 1
ATOM 657 C C . ILE A 1 97 ? 48.570 72.675 17.034 1.00 27.22 97 ILE A C 1
ATOM 658 O O . ILE A 1 97 ? 47.889 73.458 16.373 1.00 27.00 97 ILE A O 1
ATOM 663 N N . GLU A 1 98 ? 48.362 71.360 17.022 1.00 27.41 98 GLU A N 1
ATOM 664 C CA . GLU A 1 98 ? 47.293 70.758 16.215 1.00 27.72 98 GLU A CA 1
ATOM 665 C C . GLU A 1 98 ? 45.929 71.301 16.630 1.00 26.80 98 GLU A C 1
ATOM 666 O O . GLU A 1 98 ? 45.084 71.624 15.785 1.00 24.47 98 GLU A O 1
ATOM 672 N N . VAL A 1 99 ? 45.709 71.385 17.940 1.00 25.27 99 VAL A N 1
ATOM 673 C CA . VAL A 1 99 ? 44.441 71.884 18.453 1.00 24.30 99 VAL A CA 1
ATOM 674 C C . VAL A 1 99 ? 44.274 73.369 18.141 1.00 23.65 99 VAL A C 1
ATOM 675 O O . VAL A 1 99 ? 43.210 73.798 17.714 1.00 21.33 99 VAL A O 1
ATOM 679 N N . PHE A 1 100 ? 45.319 74.164 18.345 1.00 24.45 100 PHE A N 1
ATOM 680 C CA . PHE A 1 100 ? 45.191 75.582 18.049 1.00 23.52 100 PHE A CA 1
ATOM 681 C C . PHE A 1 100 ? 44.909 75.769 16.559 1.00 24.23 100 PHE A C 1
ATOM 682 O O . PHE A 1 100 ? 44.070 76.589 16.171 1.00 23.95 100 PHE A O 1
ATOM 690 N N . LYS A 1 101 ? 45.596 74.995 15.722 1.00 24.55 101 LYS A N 1
ATOM 691 C CA . LYS A 1 101 ? 45.393 75.091 14.280 1.00 26.52 101 LYS A CA 1
ATOM 692 C C . LYS A 1 101 ? 43.951 74.764 13.892 1.00 25.44 101 LYS A C 1
ATOM 693 O O . LYS A 1 101 ? 43.331 75.488 13.114 1.00 25.21 101 LYS A O 1
ATOM 699 N N . ALA A 1 102 ? 43.413 73.683 14.444 1.00 25.66 102 ALA A N 1
ATOM 700 C CA . ALA A 1 102 ? 42.050 73.272 14.123 1.00 26.38 102 ALA A CA 1
ATOM 701 C C . ALA A 1 102 ? 41.016 74.333 14.480 1.00 27.67 102 ALA A C 1
ATOM 702 O O . ALA A 1 102 ? 39.940 74.382 13.881 1.00 27.26 102 ALA A O 1
ATOM 704 N N . HIS A 1 103 ? 41.341 75.184 15.451 1.00 26.96 103 HIS A N 1
ATOM 705 C CA . HIS A 1 103 ? 40.421 76.237 15.876 1.00 26.15 103 HIS A CA 1
ATOM 706 C C . HIS A 1 103 ? 40.879 77.649 15.503 1.00 26.73 103 HIS A C 1
ATOM 707 O O . HIS A 1 103 ? 40.412 78.632 16.085 1.00 26.70 103 HIS A O 1
ATOM 714 N N . ASP A 1 104 ? 41.800 77.738 14.543 1.00 23.54 104 ASP A N 1
ATOM 715 C CA . ASP A 1 104 ? 42.312 79.018 14.058 1.00 26.68 104 ASP A CA 1
ATOM 716 C C . ASP A 1 104 ? 42.825 79.961 15.140 1.00 24.42 104 ASP A C 1
ATOM 717 O O . ASP A 1 104 ? 42.618 81.176 15.068 1.00 24.43 104 ASP A O 1
ATOM 722 N N . ILE A 1 105 ? 43.507 79.398 16.129 1.00 21.75 105 ILE A N 1
ATOM 723 C CA . ILE A 1 105 ? 44.052 80.174 17.229 1.00 19.97 105 ILE A CA 1
ATOM 724 C C . ILE A 1 105 ? 45.468 80.650 16.908 1.00 20.62 105 ILE A C 1
ATOM 725 O O . ILE A 1 105 ? 46.348 79.845 16.611 1.00 23.29 105 ILE A O 1
ATOM 730 N N . GLY A 1 106 ? 45.682 81.959 16.976 1.00 20.14 106 GLY A N 1
ATOM 731 C CA . GLY A 1 106 ? 46.998 82.509 16.698 1.00 20.02 106 GLY A CA 1
ATOM 732 C C . GLY A 1 106 ? 47.590 83.236 17.895 1.00 20.20 106 GLY A C 1
ATOM 733 O O . GLY A 1 106 ? 48.657 83.852 17.785 1.00 19.43 106 GLY A O 1
ATOM 734 N N . TYR A 1 107 ? 46.901 83.158 19.034 1.00 19.69 107 TYR A N 1
ATOM 735 C CA . TYR A 1 107 ? 47.330 83.804 20.279 1.00 20.60 107 TYR A CA 1
ATOM 736 C C . TYR A 1 107 ? 47.218 82.825 21.450 1.00 21.82 107 TYR A C 1
ATOM 737 O O . TYR A 1 107 ? 46.210 82.126 21.593 1.00 22.24 107 TYR A O 1
ATOM 746 N N . PHE A 1 108 ? 48.241 82.799 22.295 1.00 21.62 108 PHE A N 1
ATOM 747 C CA . PHE A 1 108 ? 48.268 81.911 23.455 1.00 22.31 108 PHE A CA 1
ATOM 748 C C . PHE A 1 108 ? 48.623 82.708 24.709 1.00 21.27 108 PHE A C 1
ATOM 749 O O . PHE A 1 108 ? 49.780 83.084 24.909 1.00 22.14 108 PHE A O 1
ATOM 757 N N . PHE A 1 109 ? 47.617 82.976 25.537 1.00 19.37 109 PHE A N 1
ATOM 758 C CA . PHE A 1 109 ? 47.813 83.720 26.779 1.00 19.49 109 PHE A CA 1
ATOM 759 C C . PHE A 1 109 ? 47.792 82.712 27.924 1.00 20.53 109 PHE A C 1
ATOM 760 O O . PHE A 1 109 ? 46.737 82.199 28.292 1.00 22.27 109 PHE A O 1
ATOM 768 N N . TYR A 1 110 ? 48.963 82.422 28.477 1.00 20.47 110 TYR A N 1
ATOM 769 C CA . TYR A 1 110 ? 49.079 81.451 29.560 1.00 20.72 110 TYR A CA 1
ATOM 770 C C . TYR A 1 110 ? 49.296 82.190 30.891 1.00 20.55 110 TYR A C 1
ATOM 771 O O . TYR A 1 110 ? 50.320 82.835 31.095 1.00 19.99 110 TYR A O 1
ATOM 780 N N . ASN A 1 111 ? 48.318 82.073 31.787 1.00 18.93 111 ASN A N 1
ATOM 781 C CA . ASN A 1 111 ? 48.317 82.741 33.096 1.00 20.57 111 ASN A CA 1
ATOM 782 C C . ASN A 1 111 ? 48.817 81.810 34.209 1.00 20.25 111 ASN A C 1
ATOM 783 O O . ASN A 1 111 ? 48.034 81.057 34.786 1.00 19.19 111 ASN A O 1
ATOM 788 N N . GLY A 1 112 ? 50.110 81.870 34.513 1.00 21.27 112 GLY A N 1
ATOM 789 C CA . GLY A 1 112 ? 50.666 81.020 35.556 1.00 23.51 112 GLY A CA 1
ATOM 790 C C . GLY A 1 112 ? 51.972 81.521 36.151 1.00 23.85 112 GLY A C 1
ATOM 791 O O . GLY A 1 112 ? 52.327 82.689 35.997 1.00 23.67 112 GLY A O 1
ATOM 792 N N . GLY A 1 113 ? 52.688 80.629 36.830 1.00 23.83 113 GLY A N 1
ATOM 793 C CA . GLY A 1 113 ? 53.947 80.996 37.450 1.00 24.52 113 GLY A CA 1
ATOM 794 C C . GLY A 1 113 ? 55.166 80.806 36.559 1.00 26.28 113 GLY A C 1
ATOM 795 O O . GLY A 1 113 ? 55.074 80.873 35.329 1.00 23.76 113 GLY A O 1
ATOM 796 N N . GLY A 1 114 ? 56.312 80.565 37.190 1.00 26.86 114 GLY A N 1
ATOM 797 C CA . GLY A 1 114 ? 57.555 80.375 36.458 1.00 29.73 114 GLY A CA 1
ATOM 798 C C . GLY A 1 114 ? 57.537 79.331 35.355 1.00 32.17 114 GLY A C 1
ATOM 799 O O . GLY A 1 114 ? 58.070 79.572 34.268 1.00 32.24 114 GLY A O 1
ATOM 800 N N . ASP A 1 115 ? 56.937 78.171 35.617 1.00 34.53 115 ASP A N 1
ATOM 801 C CA . ASP A 1 115 ? 56.887 77.112 34.611 1.00 35.28 115 ASP A CA 1
ATOM 802 C C . ASP A 1 115 ? 56.113 77.522 33.365 1.00 35.73 115 ASP A C 1
ATOM 803 O O . ASP A 1 115 ? 56.431 77.081 32.259 1.00 34.77 115 ASP A O 1
ATOM 808 N N . SER A 1 116 ? 55.101 78.365 33.548 1.00 35.15 116 SER A N 1
ATOM 809 C CA . SER A 1 116 ? 54.288 78.841 32.436 1.00 36.29 116 SER A CA 1
ATOM 810 C C . SER A 1 116 ? 55.137 79.648 31.470 1.00 36.64 116 SER A C 1
ATOM 811 O O . SER A 1 116 ? 54.955 79.575 30.254 1.00 37.80 116 SER A O 1
ATOM 814 N N . ALA A 1 117 ? 56.067 80.420 32.021 1.00 36.93 117 ALA A N 1
ATOM 815 C CA . ALA A 1 117 ? 56.957 81.234 31.207 1.00 37.03 117 ALA A CA 1
ATOM 816 C C . ALA A 1 117 ? 57.696 80.365 30.193 1.00 37.05 117 ALA A C 1
ATOM 817 O O . ALA A 1 117 ? 57.745 80.687 29.004 1.00 37.32 117 ALA A O 1
ATOM 819 N N . ASP A 1 118 ? 58.261 79.255 30.659 1.00 37.32 118 ASP A N 1
ATOM 820 C CA . ASP A 1 118 ? 58.996 78.359 29.772 1.00 37.34 118 ASP A CA 1
ATOM 821 C C . ASP A 1 118 ? 58.082 77.732 28.722 1.00 35.19 118 ASP A C 1
ATOM 822 O O . ASP A 1 118 ? 58.473 77.581 27.567 1.00 36.31 118 ASP A O 1
ATOM 827 N N . THR A 1 119 ? 56.867 77.372 29.123 1.00 33.74 119 THR A N 1
ATOM 828 C CA . THR A 1 119 ? 55.908 76.775 28.196 1.00 32.65 119 THR A CA 1
ATOM 829 C C . THR A 1 119 ? 55.630 77.716 27.023 1.00 31.99 119 THR A C 1
ATOM 830 O O . THR A 1 119 ? 55.628 77.293 25.864 1.00 29.55 119 THR A O 1
ATOM 834 N N . CYS A 1 120 ? 55.392 78.990 27.328 1.00 30.22 120 CYS A N 1
ATOM 835 C CA . CYS A 1 120 ? 55.122 79.981 26.292 1.00 30.92 120 CYS A CA 1
ATOM 836 C C . CYS A 1 120 ? 56.283 80.062 25.323 1.00 32.61 120 CYS A C 1
ATOM 837 O O . CYS A 1 120 ? 56.094 80.160 24.108 1.00 33.46 120 CYS A O 1
ATOM 840 N N . LEU A 1 121 ? 57.488 80.011 25.878 1.00 34.26 121 LEU A N 1
ATOM 841 C CA . LEU A 1 121 ? 58.707 80.086 25.091 1.00 34.90 121 LEU A CA 1
ATOM 842 C C . LEU A 1 121 ? 58.801 78.903 24.129 1.00 35.41 121 LEU A C 1
ATOM 843 O O . LEU A 1 121 ? 59.174 79.066 22.967 1.00 36.36 121 LEU A O 1
ATOM 848 N N . LYS A 1 122 ? 58.446 77.716 24.610 1.00 34.92 122 LYS A N 1
ATOM 849 C CA . LYS A 1 122 ? 58.502 76.513 23.789 1.00 34.15 122 LYS A CA 1
ATOM 850 C C . LYS A 1 122 ? 57.371 76.455 22.766 1.00 33.73 122 LYS A C 1
ATOM 851 O O . LYS A 1 122 ? 57.556 75.968 21.647 1.00 31.78 122 LYS A O 1
ATOM 857 N N . VAL A 1 123 ? 56.198 76.940 23.158 1.00 33.01 123 VAL A N 1
ATOM 858 C CA . VAL A 1 123 ? 55.046 76.959 22.266 1.00 32.58 123 VAL A CA 1
ATOM 859 C C . VAL A 1 123 ? 55.358 77.891 21.101 1.00 33.20 123 VAL A C 1
ATOM 860 O O . VAL A 1 123 ? 55.172 77.541 19.936 1.00 33.10 123 VAL A O 1
ATOM 864 N N . SER A 1 124 ? 55.841 79.082 21.429 1.00 33.53 124 SER A N 1
ATOM 865 C CA . SER A 1 124 ? 56.177 80.060 20.410 1.00 36.28 124 SER A CA 1
ATOM 866 C C . SER A 1 124 ? 57.209 79.520 19.422 1.00 37.52 124 SER A C 1
ATOM 867 O O . SER A 1 124 ? 57.016 79.608 18.207 1.00 38.15 124 SER A O 1
ATOM 870 N N . GLN A 1 125 ? 58.292 78.943 19.935 1.00 37.63 125 GLN A N 1
ATOM 871 C CA . GLN A 1 125 ? 59.335 78.428 19.056 1.00 38.03 125 GLN A CA 1
ATOM 872 C C . GLN A 1 125 ? 58.941 77.197 18.237 1.00 36.08 125 GLN A C 1
ATOM 873 O O . GLN A 1 125 ? 59.318 77.088 17.070 1.00 35.35 125 GLN A O 1
ATOM 879 N N . LEU A 1 126 ? 58.179 76.277 18.822 1.00 34.28 126 LEU A N 1
ATOM 880 C CA . LEU A 1 126 ? 57.773 75.088 18.079 1.00 32.48 126 LEU A CA 1
ATOM 881 C C . LEU A 1 126 ? 56.710 75.407 17.034 1.00 30.88 126 LEU A C 1
ATOM 882 O O . LEU A 1 126 ? 56.677 74.786 15.972 1.00 29.36 126 LEU A O 1
ATOM 887 N N . SER A 1 127 ? 55.839 76.369 17.335 1.00 28.18 127 SER A N 1
ATOM 888 C CA . SER A 1 127 ? 54.779 76.730 16.404 1.00 25.32 127 SER A CA 1
ATOM 889 C C . SER A 1 127 ? 55.333 77.208 15.061 1.00 25.28 127 SER A C 1
ATOM 890 O O . SER A 1 127 ? 54.810 76.851 14.014 1.00 24.89 127 SER A O 1
ATOM 893 N N . GLY A 1 128 ? 56.394 78.006 15.090 1.00 26.17 128 GLY A N 1
ATOM 894 C CA . GLY A 1 128 ? 56.973 78.478 13.844 1.00 26.40 128 GLY A CA 1
ATOM 895 C C . GLY A 1 128 ? 57.606 77.329 13.081 1.00 27.41 128 GLY A C 1
ATOM 896 O O . GLY A 1 128 ? 57.488 77.237 11.856 1.00 26.32 128 GLY A O 1
ATOM 897 N N . THR A 1 129 ? 58.277 76.447 13.815 1.00 28.12 129 THR A N 1
ATOM 898 C CA . THR A 1 129 ? 58.934 75.287 13.225 1.00 29.46 129 THR A CA 1
ATOM 899 C C . THR A 1 129 ? 57.932 74.396 12.501 1.00 30.57 129 THR A C 1
ATOM 900 O O . THR A 1 129 ? 58.248 73.816 11.462 1.00 30.42 129 THR A O 1
ATOM 904 N N . LEU A 1 130 ? 56.727 74.285 13.056 1.00 28.44 130 LEU A N 1
ATOM 905 C CA . LEU A 1 130 ? 55.687 73.452 12.464 1.00 29.14 130 LEU A CA 1
ATOM 906 C C . LEU A 1 130 ? 54.824 74.164 11.414 1.00 27.68 130 LEU A C 1
ATOM 907 O O . LEU A 1 130 ? 53.834 73.613 10.948 1.00 26.74 130 LEU A O 1
ATOM 912 N N . GLY A 1 131 ? 55.184 75.392 11.053 1.00 25.82 131 GLY A N 1
ATOM 913 C CA . GLY A 1 131 ? 54.422 76.104 10.036 1.00 22.43 131 GLY A CA 1
ATOM 914 C C . GLY A 1 131 ? 53.116 76.746 10.469 1.00 21.59 131 GLY A C 1
ATOM 915 O O . GLY A 1 131 ? 52.269 77.084 9.631 1.00 19.31 131 GLY A O 1
ATOM 916 N N . TYR A 1 132 ? 52.950 76.924 11.776 1.00 20.17 132 TYR A N 1
ATOM 917 C CA . TYR A 1 132 ? 51.751 77.541 12.319 1.00 18.50 132 TYR A CA 1
ATOM 918 C C . TYR A 1 132 ? 52.156 78.426 13.499 1.00 18.14 132 TYR A C 1
ATOM 919 O O . TYR A 1 132 ? 51.815 78.136 14.645 1.00 19.42 132 TYR A O 1
ATOM 928 N N . PRO A 1 133 ? 52.872 79.532 13.225 1.00 20.41 133 PRO A N 1
ATOM 929 C CA . PRO A 1 133 ? 53.331 80.455 14.271 1.00 19.16 133 PRO A CA 1
ATOM 930 C C . PRO A 1 133 ? 52.217 80.934 15.191 1.00 21.54 133 PRO A C 1
ATOM 931 O O . PRO A 1 133 ? 51.113 81.232 14.746 1.00 22.32 133 PRO A O 1
ATOM 935 N N . ILE A 1 134 ? 52.526 81.012 16.479 1.00 21.60 134 ILE A N 1
ATOM 936 C CA . ILE A 1 134 ? 51.572 81.466 17.480 1.00 22.11 134 ILE A CA 1
ATOM 937 C C . ILE A 1 134 ? 52.261 82.459 18.410 1.00 23.23 134 ILE A C 1
ATOM 938 O O . ILE A 1 134 ? 53.394 82.228 18.840 1.00 23.20 134 ILE A O 1
ATOM 943 N N . GLN A 1 135 ? 51.595 83.572 18.703 1.00 21.20 135 GLN A N 1
ATOM 944 C CA . GLN A 1 135 ? 52.166 84.550 19.621 1.00 21.80 135 GLN A CA 1
ATOM 945 C C . GLN A 1 135 ? 51.794 84.086 21.022 1.00 21.92 135 GLN A C 1
ATOM 946 O O . GLN A 1 135 ? 50.615 84.055 21.383 1.00 20.68 135 GLN A O 1
ATOM 952 N N . ALA A 1 136 ? 52.799 83.698 21.797 1.00 20.88 136 ALA A N 1
ATOM 953 C CA . ALA A 1 136 ? 52.573 83.225 23.158 1.00 21.50 136 ALA A CA 1
ATOM 954 C C . ALA A 1 136 ? 52.968 84.315 24.148 1.00 22.30 136 ALA A C 1
ATOM 955 O O . ALA A 1 136 ? 54.112 84.779 24.147 1.00 20.28 136 ALA A O 1
ATOM 957 N N . ILE A 1 137 ? 52.012 84.732 24.976 1.00 21.98 137 ILE A N 1
ATOM 958 C CA . ILE A 1 137 ? 52.265 85.770 25.972 1.00 21.46 137 ILE A CA 1
ATOM 959 C C . ILE A 1 137 ? 52.024 85.210 27.366 1.00 22.48 137 ILE A C 1
ATOM 960 O O . ILE A 1 137 ? 50.984 84.605 27.633 1.00 23.18 137 ILE A O 1
ATOM 965 N N . HIS A 1 138 ? 52.988 85.416 28.254 1.00 22.76 138 HIS A N 1
ATOM 966 C CA . HIS A 1 138 ? 52.870 84.935 29.621 1.00 24.18 138 HIS A CA 1
ATOM 967 C C . HIS A 1 138 ? 52.243 85.996 30.531 1.00 23.36 138 HIS A C 1
ATOM 968 O O . HIS A 1 138 ? 52.747 87.110 30.617 1.00 23.23 138 HIS A O 1
ATOM 975 N N . VAL A 1 139 ? 51.129 85.653 31.180 1.00 22.93 139 VAL A N 1
ATOM 976 C CA . VAL A 1 139 ? 50.455 86.562 32.111 1.00 19.45 139 VAL A CA 1
ATOM 977 C C . VAL A 1 139 ? 50.878 86.072 33.506 1.00 21.03 139 VAL A C 1
ATOM 978 O O . VAL A 1 139 ? 50.478 85.001 33.945 1.00 21.65 139 VAL A O 1
ATOM 982 N N . PRO A 1 140 ? 51.694 86.864 34.218 1.00 21.10 140 PRO A N 1
ATOM 983 C CA . PRO A 1 140 ? 52.196 86.516 35.555 1.00 20.94 140 PRO A CA 1
ATOM 984 C C . PRO A 1 140 ? 51.179 86.230 36.655 1.00 20.02 140 PRO A C 1
ATOM 985 O O . PRO A 1 140 ? 50.161 86.899 36.777 1.00 20.12 140 PRO A O 1
ATOM 989 N N . LYS A 1 141 ? 51.481 85.208 37.446 1.00 21.72 141 LYS A N 1
ATOM 990 C CA . LYS A 1 141 ? 50.648 84.797 38.570 1.00 23.31 141 LYS A CA 1
ATOM 991 C C . LYS A 1 141 ? 51.458 83.927 39.518 1.00 22.91 141 LYS A C 1
ATOM 992 O O . LYS A 1 141 ? 52.213 83.064 39.075 1.00 22.95 141 LYS A O 1
ATOM 998 N N . THR A 1 142 ? 51.305 84.174 40.819 1.00 24.97 142 THR A N 1
ATOM 999 C CA . THR A 1 142 ? 51.944 83.375 41.860 1.00 25.03 142 THR A CA 1
ATOM 1000 C C . THR A 1 142 ? 51.869 84.012 43.238 1.00 26.62 142 THR A C 1
ATOM 1001 O O . THR A 1 142 ? 52.382 85.113 43.459 1.00 26.64 142 THR A O 1
ATOM 1005 N N . VAL A 1 143 ? 51.221 83.311 44.164 1.00 25.85 143 VAL A N 1
ATOM 1006 C CA . VAL A 1 143 ? 51.095 83.804 45.527 1.00 28.21 143 VAL A CA 1
ATOM 1007 C C . VAL A 1 143 ? 52.449 83.751 46.234 1.00 28.45 143 VAL A C 1
ATOM 1008 O O . VAL A 1 143 ? 52.641 84.404 47.260 1.00 28.43 143 VAL A O 1
ATOM 1012 N N . ASP A 1 144 ? 53.386 82.981 45.682 1.00 30.14 144 ASP A N 1
ATOM 1013 C CA . ASP A 1 144 ? 54.719 82.851 46.273 1.00 31.65 144 ASP A CA 1
ATOM 1014 C C . ASP A 1 144 ? 55.629 84.033 45.954 1.00 32.30 144 ASP A C 1
ATOM 1015 O O . ASP A 1 144 ? 56.704 84.176 46.536 1.00 33.27 144 ASP A O 1
ATOM 1020 N N . ASN A 1 145 ? 55.197 84.872 45.020 1.00 31.87 145 ASN A N 1
ATOM 1021 C CA . ASN A 1 145 ? 55.946 86.064 44.646 1.00 31.83 145 ASN A CA 1
ATOM 1022 C C . ASN A 1 145 ? 57.385 85.754 44.241 1.00 31.17 145 ASN A C 1
ATOM 1023 O O . ASN A 1 145 ? 58.302 86.482 44.616 1.00 32.17 145 ASN A O 1
ATOM 1028 N N . ASP A 1 146 ? 57.589 84.695 43.464 1.00 29.53 146 ASP A N 1
ATOM 1029 C CA . ASP A 1 146 ? 58.942 84.330 43.064 1.00 29.69 146 ASP A CA 1
ATOM 1030 C C . ASP A 1 146 ? 59.316 84.535 41.599 1.00 28.32 146 ASP A C 1
ATOM 1031 O O . ASP A 1 146 ? 60.287 83.946 41.129 1.00 29.10 146 ASP A O 1
ATOM 1036 N N . LEU A 1 147 ? 58.557 85.354 40.876 1.00 28.01 147 LEU A N 1
ATOM 1037 C CA . LEU A 1 147 ? 58.884 85.630 39.476 1.00 26.76 147 LEU A CA 1
ATOM 1038 C C . LEU A 1 147 ? 59.938 86.727 39.462 1.00 26.27 147 LEU A C 1
ATOM 1039 O O . LEU A 1 147 ? 59.917 87.632 40.299 1.00 25.72 147 LEU A O 1
ATOM 1044 N N . PRO A 1 148 ? 60.888 86.656 38.521 1.00 26.39 148 PRO A N 1
ATOM 1045 C CA . PRO A 1 148 ? 61.926 87.687 38.462 1.00 26.12 148 PRO A CA 1
ATOM 1046 C C . PRO A 1 148 ? 61.466 88.913 37.675 1.00 26.00 148 PRO A C 1
ATOM 1047 O O . PRO A 1 148 ? 60.392 88.904 37.062 1.00 24.08 148 PRO A O 1
ATOM 1051 N N . ILE A 1 149 ? 62.284 89.962 37.717 1.00 24.17 149 ILE A N 1
ATOM 1052 C CA . ILE A 1 149 ? 62.041 91.209 36.997 1.00 27.07 149 ILE A CA 1
ATOM 1053 C C . ILE A 1 149 ? 60.883 92.074 37.491 1.00 26.33 149 ILE A C 1
ATOM 1054 O O . ILE A 1 149 ? 61.095 93.222 37.890 1.00 26.89 149 ILE A O 1
ATOM 1059 N N . THR A 1 150 ? 59.663 91.544 37.457 1.00 25.70 150 THR A N 1
ATOM 1060 C CA . THR A 1 150 ? 58.500 92.304 37.919 1.00 24.84 150 THR A CA 1
ATOM 1061 C C . THR A 1 150 ? 58.699 92.675 39.393 1.00 26.19 150 THR A C 1
ATOM 1062 O O . THR A 1 150 ? 59.329 91.926 40.134 1.00 28.17 150 THR A O 1
ATOM 1066 N N . ASP A 1 151 ? 58.175 93.826 39.815 1.00 26.27 151 ASP A N 1
ATOM 1067 C CA . ASP A 1 151 ? 58.336 94.251 41.210 1.00 27.28 151 ASP A CA 1
ATOM 1068 C C . ASP A 1 151 ? 57.604 93.317 42.171 1.00 27.27 151 ASP A C 1
ATOM 1069 O O . ASP A 1 151 ? 58.061 93.088 43.289 1.00 27.12 151 ASP A O 1
ATOM 1074 N N . CYS A 1 152 ? 56.472 92.780 41.724 1.00 26.33 152 CYS A N 1
ATOM 1075 C CA . CYS A 1 152 ? 55.659 91.863 42.520 1.00 26.32 152 CYS A CA 1
ATOM 1076 C C . CYS A 1 152 ? 54.816 90.993 41.584 1.00 26.88 152 CYS A C 1
ATOM 1077 O O . CYS A 1 152 ? 54.725 91.271 40.388 1.00 26.43 152 CYS A O 1
ATOM 1080 N N . CYS A 1 153 ? 54.201 89.947 42.127 1.00 24.45 153 CYS A N 1
ATOM 1081 C CA . CYS A 1 153 ? 53.397 89.046 41.309 1.00 25.37 153 CYS A CA 1
ATOM 1082 C C . CYS A 1 153 ? 51.905 89.076 41.650 1.00 25.32 153 CYS A C 1
ATOM 1083 O O . CYS A 1 153 ? 51.524 89.036 42.818 1.00 22.94 153 CYS A O 1
ATOM 1086 N N . PRO A 1 154 ? 51.042 89.144 40.625 1.00 24.96 154 PRO A N 1
ATOM 1087 C CA . PRO A 1 154 ? 49.591 89.172 40.843 1.00 24.37 154 PRO A CA 1
ATOM 1088 C C . PRO A 1 154 ? 49.187 88.009 41.744 1.00 23.70 154 PRO A C 1
ATOM 1089 O O . PRO A 1 154 ? 49.545 86.863 41.480 1.00 24.16 154 PRO A O 1
ATOM 1093 N N . GLY A 1 155 ? 48.457 88.313 42.812 1.00 22.62 155 GLY A N 1
ATOM 1094 C CA . GLY A 1 155 ? 48.038 87.279 43.741 1.00 22.84 155 GLY A CA 1
ATOM 1095 C C . GLY A 1 155 ? 48.778 87.352 45.069 1.00 23.16 155 GLY A C 1
ATOM 1096 O O . GLY A 1 155 ? 48.219 87.019 46.115 1.00 20.61 155 GLY A O 1
ATOM 1097 N N . PHE A 1 156 ? 50.036 87.789 45.043 1.00 21.80 156 PHE A N 1
ATOM 1098 C CA . PHE A 1 156 ? 50.796 87.878 46.285 1.00 22.97 156 PHE A CA 1
ATOM 1099 C C . PHE A 1 156 ? 50.287 88.963 47.224 1.00 23.64 156 PHE A C 1
ATOM 1100 O O . PHE A 1 156 ? 50.158 88.734 48.426 1.00 24.36 156 PHE A O 1
ATOM 1108 N N . GLY A 1 157 ? 50.005 90.139 46.675 1.00 22.41 157 GLY A N 1
ATOM 1109 C CA . GLY A 1 157 ? 49.527 91.244 47.485 1.00 21.71 157 GLY A CA 1
ATOM 1110 C C . GLY A 1 157 ? 48.285 90.907 48.292 1.00 22.91 157 GLY A C 1
ATOM 1111 O O . GLY A 1 157 ? 48.136 91.336 49.432 1.00 21.79 157 GLY A O 1
ATOM 1112 N N . SER A 1 158 ? 47.385 90.132 47.699 1.00 22.04 158 SER A N 1
ATOM 1113 C CA . SER A 1 158 ? 46.163 89.756 48.393 1.00 21.30 158 SER A CA 1
ATOM 1114 C C . SER A 1 158 ? 46.420 88.723 49.485 1.00 19.72 158 SER A C 1
ATOM 1115 O O . SER A 1 158 ? 45.816 88.794 50.550 1.00 19.26 158 SER A O 1
ATOM 1118 N N . VAL A 1 159 ? 47.303 87.764 49.225 1.00 20.64 159 VAL A N 1
ATOM 1119 C CA . VAL A 1 159 ? 47.633 86.761 50.237 1.00 19.23 159 VAL A CA 1
ATOM 1120 C C . VAL A 1 159 ? 48.317 87.485 51.403 1.00 19.76 159 VAL A C 1
ATOM 1121 O O . VAL A 1 159 ? 48.025 87.223 52.571 1.00 19.51 159 VAL A O 1
ATOM 1125 N N . ALA A 1 160 ? 49.217 88.407 51.071 1.00 20.94 160 ALA A N 1
ATOM 1126 C CA . ALA A 1 160 ? 49.935 89.192 52.076 1.00 22.27 160 ALA A CA 1
ATOM 1127 C C . ALA A 1 160 ? 48.965 89.982 52.959 1.00 22.80 160 ALA A C 1
ATOM 1128 O O . ALA A 1 160 ? 49.130 90.038 54.184 1.00 22.34 160 ALA A O 1
ATOM 1130 N N . LYS A 1 161 ? 47.962 90.604 52.339 1.00 23.38 161 LYS A N 1
ATOM 1131 C CA . LYS A 1 161 ? 46.983 91.375 53.099 1.00 23.54 161 LYS A CA 1
ATOM 1132 C C . LYS A 1 161 ? 46.213 90.444 54.035 1.00 23.44 161 LYS A C 1
ATOM 1133 O O . LYS A 1 161 ? 45.984 90.774 55.197 1.00 23.36 161 LYS A O 1
ATOM 1139 N N . TYR A 1 162 ? 45.823 89.278 53.522 1.00 23.52 162 TYR A N 1
ATOM 1140 C CA . TYR A 1 162 ? 45.088 88.299 54.317 1.00 23.05 162 TYR A CA 1
ATOM 1141 C C . TYR A 1 162 ? 45.902 87.845 55.524 1.00 22.65 162 TYR A C 1
ATOM 1142 O O . TYR A 1 162 ? 45.380 87.768 56.640 1.00 23.66 162 TYR A O 1
ATOM 1151 N N . ILE A 1 163 ? 47.177 87.539 55.290 1.00 22.40 163 ILE A N 1
ATOM 1152 C CA . ILE A 1 163 ? 48.072 87.084 56.344 1.00 20.60 163 ILE A CA 1
ATOM 1153 C C . ILE A 1 163 ? 48.316 88.185 57.376 1.00 21.15 163 ILE A C 1
ATOM 1154 O O . ILE A 1 163 ? 48.354 87.920 58.575 1.00 22.84 163 ILE A O 1
ATOM 1159 N N . ALA A 1 164 ? 48.477 89.416 56.901 1.00 21.38 164 ALA A N 1
ATOM 1160 C CA . ALA A 1 164 ? 48.712 90.556 57.782 1.00 21.59 164 ALA A CA 1
ATOM 1161 C C . ALA A 1 164 ? 47.482 90.801 58.648 1.00 21.41 164 ALA A C 1
ATOM 1162 O O . ALA A 1 164 ? 47.587 90.915 59.871 1.00 19.95 164 ALA A O 1
ATOM 1164 N N . VAL A 1 165 ? 46.318 90.881 58.009 1.00 21.13 165 VAL A N 1
ATOM 1165 C CA . VAL A 1 165 ? 45.060 91.098 58.723 1.00 20.15 165 VAL A CA 1
ATOM 1166 C C . VAL A 1 165 ? 44.782 89.959 59.706 1.00 21.32 165 VAL A C 1
ATOM 1167 O O . VAL A 1 165 ? 44.392 90.202 60.846 1.00 19.95 165 VAL A O 1
ATOM 1171 N N . SER A 1 166 ? 44.984 88.718 59.268 1.00 21.05 166 SER A N 1
ATOM 1172 C CA . SER A 1 166 ? 44.737 87.562 60.130 1.00 22.70 166 SER A CA 1
ATOM 1173 C C . SER A 1 166 ? 45.690 87.539 61.320 1.00 22.09 166 SER A C 1
ATOM 1174 O O . SER A 1 166 ? 45.290 87.221 62.440 1.00 21.55 166 SER A O 1
ATOM 1177 N N . THR A 1 167 ? 46.951 87.877 61.072 1.00 21.16 167 THR A N 1
ATOM 1178 C CA . THR A 1 167 ? 47.945 87.901 62.133 1.00 21.02 167 THR A CA 1
ATOM 1179 C C . THR A 1 167 ? 47.576 89.003 63.117 1.00 19.60 167 THR A C 1
ATOM 1180 O O . THR A 1 167 ? 47.653 88.813 64.329 1.00 20.92 167 THR A O 1
ATOM 1184 N N . LEU A 1 168 ? 47.157 90.150 62.597 1.00 19.48 168 LEU A N 1
ATOM 1185 C CA . LEU A 1 168 ? 46.752 91.248 63.457 1.00 19.23 168 LEU A CA 1
ATOM 1186 C C . LEU A 1 168 ? 45.579 90.838 64.347 1.00 20.21 168 LEU A C 1
ATOM 1187 O O . LEU A 1 168 ? 45.591 91.073 65.558 1.00 19.28 168 LEU A O 1
ATOM 1192 N N . GLU A 1 169 ? 44.561 90.227 63.748 1.00 19.11 169 GLU A N 1
ATOM 1193 C CA . GLU A 1 169 ? 43.388 89.819 64.514 1.00 19.29 169 GLU A CA 1
ATOM 1194 C C . GLU A 1 169 ? 43.688 88.744 65.556 1.00 20.29 169 GLU A C 1
ATOM 1195 O O . GLU A 1 169 ? 43.219 88.836 66.692 1.00 19.54 169 GLU A O 1
ATOM 1201 N N . ALA A 1 170 ? 44.481 87.742 65.183 1.00 18.81 170 ALA A N 1
ATOM 1202 C CA . ALA A 1 170 ? 44.839 86.666 66.100 1.00 21.02 170 ALA A CA 1
ATOM 1203 C C . ALA A 1 170 ? 45.686 87.205 67.252 1.00 21.11 170 ALA A C 1
ATOM 1204 O O . ALA A 1 170 ? 45.635 86.683 68.371 1.00 22.13 170 ALA A O 1
ATOM 1206 N N . SER A 1 171 ? 46.468 88.242 66.973 1.00 20.75 171 SER A N 1
ATOM 1207 C CA . SER A 1 171 ? 47.307 88.861 67.996 1.00 21.51 171 SER A CA 1
ATOM 1208 C C . SER A 1 171 ? 46.451 89.624 69.005 1.00 20.24 171 SER A C 1
ATOM 1209 O O . SER A 1 171 ? 46.731 89.605 70.201 1.00 19.36 171 SER A O 1
ATOM 1212 N N . PHE A 1 172 ? 45.414 90.301 68.521 1.00 22.09 172 PHE A N 1
ATOM 1213 C CA . PHE A 1 172 ? 44.516 91.036 69.410 1.00 23.52 172 PHE A CA 1
ATOM 1214 C C . PHE A 1 172 ? 43.812 90.037 70.330 1.00 23.03 172 PHE A C 1
ATOM 1215 O O . PHE A 1 172 ? 43.579 90.308 71.510 1.00 23.50 172 PHE A O 1
ATOM 1223 N N . ASP A 1 173 ? 43.484 88.872 69.780 1.00 22.94 173 ASP A N 1
ATOM 1224 C CA . ASP A 1 173 ? 42.794 87.837 70.532 1.00 22.97 173 ASP A CA 1
ATOM 1225 C C . ASP A 1 173 ? 43.669 87.233 71.629 1.00 22.87 173 ASP A C 1
ATOM 1226 O O . ASP A 1 173 ? 43.313 87.268 72.802 1.00 21.82 173 ASP A O 1
ATOM 1231 N N . VAL A 1 174 ? 44.812 86.675 71.244 1.00 24.47 174 VAL A N 1
ATOM 1232 C CA . VAL A 1 174 ? 45.718 86.059 72.210 1.00 24.79 174 VAL A CA 1
ATOM 1233 C C . VAL A 1 174 ? 46.140 87.073 73.279 1.00 26.43 174 VAL A C 1
ATOM 1234 O O . VAL A 1 174 ? 46.293 86.730 74.455 1.00 24.94 174 VAL A O 1
ATOM 1238 N N . ALA A 1 175 ? 46.309 88.327 72.867 1.00 24.78 175 ALA A N 1
ATOM 1239 C CA . ALA A 1 175 ? 46.705 89.379 73.791 1.00 26.30 175 ALA A CA 1
ATOM 1240 C C . ALA A 1 175 ? 45.665 89.557 74.893 1.00 26.32 175 ALA A C 1
ATOM 1241 O O . ALA A 1 175 ? 46.010 89.666 76.066 1.00 26.50 175 ALA A O 1
ATOM 1243 N N . SER A 1 176 ? 44.390 89.575 74.519 1.00 25.62 176 SER A N 1
ATOM 1244 C CA . SER A 1 176 ? 43.337 89.758 75.508 1.00 26.80 176 SER A CA 1
ATOM 1245 C C . SER A 1 176 ? 43.199 88.564 76.451 1.00 25.64 176 SER A C 1
ATOM 1246 O O . SER A 1 176 ? 42.681 88.699 77.558 1.00 25.22 176 SER A O 1
ATOM 1249 N N . MET A 1 177 ? 43.691 87.404 76.024 1.00 26.67 177 MET A N 1
ATOM 1250 C CA . MET A 1 177 ? 43.614 86.184 76.828 1.00 25.80 177 MET A CA 1
ATOM 1251 C C . MET A 1 177 ? 44.925 85.838 77.558 1.00 27.06 177 MET A C 1
ATOM 1252 O O . MET A 1 177 ? 44.927 85.039 78.496 1.00 26.65 177 MET A O 1
ATOM 1257 N N . SER A 1 178 ? 46.031 86.437 77.129 1.00 27.32 178 SER A N 1
ATOM 1258 C CA . SER A 1 178 ? 47.346 86.138 77.694 1.00 29.40 178 SER A CA 1
ATOM 1259 C C . SER A 1 178 ? 47.565 86.301 79.200 1.00 30.90 178 SER A C 1
ATOM 1260 O O . SER A 1 178 ? 48.426 85.625 79.769 1.00 32.31 178 SER A O 1
ATOM 1263 N N . ALA A 1 179 ? 46.810 87.182 79.849 1.00 32.35 179 ALA A N 1
ATOM 1264 C CA . ALA A 1 179 ? 46.986 87.386 81.282 1.00 33.99 179 ALA A CA 1
ATOM 1265 C C . ALA A 1 179 ? 46.964 86.070 82.043 1.00 35.60 179 ALA A C 1
ATOM 1266 O O . ALA A 1 179 ? 47.912 85.747 82.755 1.00 37.12 179 ALA A O 1
ATOM 1268 N N . THR A 1 180 ? 45.894 85.300 81.882 1.00 37.21 180 THR A N 1
ATOM 1269 C CA . THR A 1 180 ? 45.783 84.034 82.592 1.00 38.46 180 THR A CA 1
ATOM 1270 C C . THR A 1 180 ? 45.551 82.810 81.718 1.00 38.07 180 THR A C 1
ATOM 1271 O O . THR A 1 180 ? 45.438 81.698 82.229 1.00 37.98 180 THR A O 1
ATOM 1275 N N . SER A 1 181 ? 45.464 83.002 80.407 1.00 37.67 181 SER A N 1
ATOM 1276 C CA . SER A 1 181 ? 45.257 81.868 79.519 1.00 35.08 181 SER A CA 1
ATOM 1277 C C . SER A 1 181 ? 46.324 81.815 78.429 1.00 34.56 181 SER A C 1
ATOM 1278 O O . SER A 1 181 ? 47.494 82.109 78.679 1.00 34.11 181 SER A O 1
ATOM 1281 N N . THR A 1 182 ? 45.905 81.439 77.224 1.00 33.18 182 THR A N 1
ATOM 1282 C CA . THR A 1 182 ? 46.794 81.310 76.071 1.00 31.06 182 THR A CA 1
ATOM 1283 C C . THR A 1 182 ? 47.771 82.474 75.912 1.00 30.79 182 THR A C 1
ATOM 1284 O O . THR A 1 182 ? 47.374 83.641 75.922 1.00 30.78 182 THR A O 1
ATOM 1288 N N . LYS A 1 183 ? 49.049 82.153 75.748 1.00 30.51 183 LYS A N 1
ATOM 1289 C CA . LYS A 1 183 ? 50.067 83.184 75.585 1.00 31.95 183 LYS A CA 1
ATOM 1290 C C . LYS A 1 183 ? 50.764 83.150 74.226 1.00 31.04 183 LYS A C 1
ATOM 1291 O O . LYS A 1 183 ? 51.425 84.114 73.841 1.00 31.69 183 LYS A O 1
ATOM 1297 N N . VAL A 1 184 ? 50.610 82.050 73.494 1.00 30.27 184 VAL A N 1
ATOM 1298 C CA . VAL A 1 184 ? 51.249 81.924 72.188 1.00 29.65 184 VAL A CA 1
ATOM 1299 C C . VAL A 1 184 ? 50.318 81.401 71.096 1.00 30.35 184 VAL A C 1
ATOM 1300 O O . VAL A 1 184 ? 49.640 80.386 71.271 1.00 30.67 184 VAL A O 1
ATOM 1304 N N . PHE A 1 185 ? 50.278 82.114 69.974 1.00 29.22 185 PHE A N 1
ATOM 1305 C CA . PHE A 1 185 ? 49.460 81.695 68.845 1.00 27.48 185 PHE A CA 1
ATOM 1306 C C . PHE A 1 185 ? 50.380 81.404 67.665 1.00 28.16 185 PHE A C 1
ATOM 1307 O O . PHE A 1 185 ? 51.241 82.217 67.326 1.00 28.94 185 PHE A O 1
ATOM 1315 N N . VAL A 1 186 ? 50.203 80.238 67.053 1.00 27.79 186 VAL A N 1
ATOM 1316 C CA . VAL A 1 186 ? 51.022 79.840 65.912 1.00 26.70 186 VAL A CA 1
ATOM 1317 C C . VAL A 1 186 ? 50.161 79.692 64.661 1.00 26.38 186 VAL A C 1
ATOM 1318 O O . VAL A 1 186 ? 49.171 78.962 64.660 1.00 27.88 186 VAL A O 1
ATOM 1322 N N . LEU A 1 187 ? 50.540 80.396 63.600 1.00 25.27 187 LEU A N 1
ATOM 1323 C CA . LEU A 1 187 ? 49.807 80.344 62.343 1.00 26.32 187 LEU A CA 1
ATOM 1324 C C . LEU A 1 187 ? 50.687 79.812 61.213 1.00 25.68 187 LEU A C 1
ATOM 1325 O O . LEU A 1 187 ? 51.731 80.380 60.911 1.00 26.57 187 LEU A O 1
ATOM 1330 N N . GLU A 1 188 ? 50.260 78.716 60.596 1.00 27.69 188 GLU A N 1
ATOM 1331 C CA . GLU A 1 188 ? 51.003 78.133 59.485 1.00 26.48 188 GLU A CA 1
ATOM 1332 C C . GLU A 1 188 ? 50.504 78.762 58.186 1.00 25.17 188 GLU A C 1
ATOM 1333 O O . GLU A 1 188 ? 49.297 78.817 57.945 1.00 24.40 188 GLU A O 1
ATOM 1339 N N . VAL A 1 189 ? 51.432 79.227 57.354 1.00 24.68 189 VAL A N 1
ATOM 1340 C CA . VAL A 1 189 ? 51.089 79.851 56.077 1.00 26.54 189 VAL A CA 1
ATOM 1341 C C . VAL A 1 189 ? 51.801 79.137 54.925 1.00 27.45 189 VAL A C 1
ATOM 1342 O O . VAL A 1 189 ? 52.683 78.306 55.155 1.00 26.20 189 VAL A O 1
ATOM 1346 N N . MET A 1 190 ? 51.420 79.454 53.692 1.00 28.54 190 MET A N 1
ATOM 1347 C CA . MET A 1 190 ? 52.040 78.820 52.531 1.00 30.67 190 MET A CA 1
ATOM 1348 C C . MET A 1 190 ? 53.426 79.395 52.277 1.00 32.56 190 MET A C 1
ATOM 1349 O O . MET A 1 190 ? 53.842 80.349 52.934 1.00 32.43 190 MET A O 1
ATOM 1354 N N . GLY A 1 191 ? 54.135 78.809 51.317 1.00 34.16 191 GLY A N 1
ATOM 1355 C CA . GLY A 1 191 ? 55.471 79.272 50.987 1.00 36.67 191 GLY A CA 1
ATOM 1356 C C . GLY A 1 191 ? 56.478 78.156 51.176 1.00 38.76 191 GLY A C 1
ATOM 1357 O O . GLY A 1 191 ? 57.316 78.204 52.077 1.00 38.28 191 GLY A O 1
ATOM 1358 N N . ARG A 1 192 ? 56.395 77.145 50.317 1.00 40.57 192 ARG A N 1
ATOM 1359 C CA . ARG A 1 192 ? 57.287 76.001 50.402 1.00 42.77 192 ARG A CA 1
ATOM 1360 C C . ARG A 1 192 ? 58.766 76.363 50.319 1.00 42.33 192 ARG A C 1
ATOM 1361 O O . ARG A 1 192 ? 59.574 75.836 51.078 1.00 42.54 192 ARG A O 1
ATOM 1369 N N . HIS A 1 193 ? 59.122 77.256 49.401 1.00 42.81 193 HIS A N 1
ATOM 1370 C CA . HIS A 1 193 ? 60.519 77.652 49.244 1.00 42.42 193 HIS A CA 1
ATOM 1371 C C . HIS A 1 193 ? 60.766 79.134 49.503 1.00 41.62 193 HIS A C 1
ATOM 1372 O O . HIS A 1 193 ? 61.842 79.520 49.958 1.00 42.34 193 HIS A O 1
ATOM 1379 N N . ALA A 1 194 ? 59.771 79.964 49.213 1.00 39.82 194 ALA A N 1
ATOM 1380 C CA . ALA A 1 194 ? 59.902 81.404 49.404 1.00 37.21 194 ALA A CA 1
ATOM 1381 C C . ALA A 1 194 ? 59.264 81.843 50.717 1.00 36.04 194 ALA A C 1
ATOM 1382 O O . ALA A 1 194 ? 58.288 81.242 51.176 1.00 34.85 194 ALA A O 1
ATOM 1384 N N . GLY A 1 195 ? 59.814 82.895 51.315 1.00 35.06 195 GLY A N 1
ATOM 1385 C CA . GLY A 1 195 ? 59.286 83.378 52.579 1.00 34.61 195 GLY A CA 1
ATOM 1386 C C . GLY A 1 195 ? 58.480 84.661 52.487 1.00 33.53 195 GLY A C 1
ATOM 1387 O O . GLY A 1 195 ? 58.183 85.276 53.514 1.00 33.51 195 GLY A O 1
ATOM 1388 N N . TRP A 1 196 ? 58.121 85.067 51.270 1.00 31.96 196 TRP A N 1
ATOM 1389 C CA . TRP A 1 196 ? 57.358 86.297 51.075 1.00 31.00 196 TRP A CA 1
ATOM 1390 C C . TRP A 1 196 ? 56.031 86.284 51.829 1.00 29.25 196 TRP A C 1
ATOM 1391 O O . TRP A 1 196 ? 55.639 87.289 52.424 1.00 26.94 196 TRP A O 1
ATOM 1402 N N . ILE A 1 197 ? 55.343 85.146 51.792 1.00 28.19 197 ILE A N 1
ATOM 1403 C CA . ILE A 1 197 ? 54.060 84.998 52.469 1.00 28.40 197 ILE A CA 1
ATOM 1404 C C . ILE A 1 197 ? 54.230 85.200 53.966 1.00 27.87 197 ILE A C 1
ATOM 1405 O O . ILE A 1 197 ? 53.521 85.995 54.579 1.00 27.76 197 ILE A O 1
ATOM 1410 N N . ALA A 1 198 ? 55.175 84.467 54.545 1.00 27.05 198 ALA A N 1
ATOM 1411 C CA . ALA A 1 198 ? 55.446 84.563 55.970 1.00 26.99 198 ALA A CA 1
ATOM 1412 C C . ALA A 1 198 ? 55.825 85.995 56.329 1.00 26.71 198 ALA A C 1
ATOM 1413 O O . ALA A 1 198 ? 55.372 86.528 57.343 1.00 25.95 198 ALA A O 1
ATOM 1415 N N . ALA A 1 199 ? 56.652 86.614 55.490 1.00 26.75 199 ALA A N 1
ATOM 1416 C CA . ALA A 1 199 ? 57.098 87.988 55.720 1.00 25.99 199 ALA A CA 1
ATOM 1417 C C . ALA A 1 199 ? 55.927 88.939 55.934 1.00 27.16 199 ALA A C 1
ATOM 1418 O O . ALA A 1 199 ? 56.030 89.894 56.711 1.00 26.69 199 ALA A O 1
ATOM 1420 N N . ALA A 1 200 ? 54.820 88.685 55.238 1.00 26.46 200 ALA A N 1
ATOM 1421 C CA . ALA A 1 200 ? 53.632 89.534 55.356 1.00 25.15 200 ALA A CA 1
ATOM 1422 C C . ALA A 1 200 ? 53.107 89.573 56.789 1.00 25.10 200 ALA A C 1
ATOM 1423 O O . ALA A 1 200 ? 52.443 90.527 57.192 1.00 23.64 200 ALA A O 1
ATOM 1425 N N . GLY A 1 201 ? 53.396 88.525 57.551 1.00 24.77 201 GLY A N 1
ATOM 1426 C CA . GLY A 1 201 ? 52.944 88.470 58.930 1.00 25.97 201 GLY A CA 1
ATOM 1427 C C . GLY A 1 201 ? 53.545 89.587 59.763 1.00 27.66 201 GLY A C 1
ATOM 1428 O O . GLY A 1 201 ? 52.941 90.052 60.738 1.00 26.99 201 GLY A O 1
ATOM 1429 N N . GLY A 1 202 ? 54.739 90.027 59.374 1.00 26.15 202 GLY A N 1
ATOM 1430 C CA . GLY A 1 202 ? 55.401 91.094 60.101 1.00 26.84 202 GLY A CA 1
ATOM 1431 C C . GLY A 1 202 ? 54.700 92.431 59.945 1.00 25.70 202 GLY A C 1
ATOM 1432 O O . GLY A 1 202 ? 54.917 93.353 60.737 1.00 24.96 202 GLY A O 1
ATOM 1433 N N . LEU A 1 203 ? 53.854 92.543 58.925 1.00 25.97 203 LEU A N 1
ATOM 1434 C CA . LEU A 1 203 ? 53.125 93.785 58.688 1.00 25.82 203 LEU A CA 1
ATOM 1435 C C . LEU A 1 203 ? 52.070 94.044 59.757 1.00 25.71 203 LEU A C 1
ATOM 1436 O O . LEU A 1 203 ? 51.576 95.165 59.885 1.00 26.15 203 LEU A O 1
ATOM 1441 N N . ALA A 1 204 ? 51.723 93.013 60.522 1.00 27.14 204 ALA A N 1
ATOM 1442 C CA . ALA A 1 204 ? 50.729 93.163 61.585 1.00 27.61 204 ALA A CA 1
ATOM 1443 C C . ALA A 1 204 ? 51.255 94.139 62.638 1.00 30.11 204 ALA A C 1
ATOM 1444 O O . ALA A 1 204 ? 50.481 94.821 63.314 1.00 29.47 204 ALA A O 1
ATOM 1446 N N . SER A 1 205 ? 52.578 94.201 62.768 1.00 30.94 205 SER A N 1
ATOM 1447 C CA . SER A 1 205 ? 53.207 95.097 63.732 1.00 32.25 205 SER A CA 1
ATOM 1448 C C . SER A 1 205 ? 53.588 96.414 63.065 1.00 34.96 205 SER A C 1
ATOM 1449 O O . SER A 1 205 ? 53.967 96.439 61.895 1.00 34.35 205 SER A O 1
ATOM 1452 N N . SER A 1 206 ? 53.475 97.506 63.815 1.00 37.92 206 SER A N 1
ATOM 1453 C CA . SER A 1 206 ? 53.808 98.838 63.311 1.00 41.97 206 SER A CA 1
ATOM 1454 C C . SER A 1 206 ? 54.600 99.600 64.367 1.00 44.40 206 SER A C 1
ATOM 1455 O O . SER A 1 206 ? 54.730 99.149 65.503 1.00 44.00 206 SER A O 1
ATOM 1458 N N . PRO A 1 207 ? 55.150 100.769 64.002 1.00 47.55 207 PRO A N 1
ATOM 1459 C CA . PRO A 1 207 ? 55.913 101.546 64.979 1.00 48.62 207 PRO A CA 1
ATOM 1460 C C . PRO A 1 207 ? 54.983 102.126 66.046 1.00 49.15 207 PRO A C 1
ATOM 1461 O O . PRO A 1 207 ? 55.356 102.231 67.215 1.00 49.00 207 PRO A O 1
ATOM 1465 N N . GLU A 1 208 ? 53.767 102.489 65.644 1.00 49.71 208 GLU A N 1
ATOM 1466 C CA . GLU A 1 208 ? 52.800 103.049 66.580 1.00 50.66 208 GLU A CA 1
ATOM 1467 C C . GLU A 1 208 ? 52.152 101.951 67.414 1.00 49.43 208 GLU A C 1
ATOM 1468 O O . GLU A 1 208 ? 51.627 102.210 68.497 1.00 50.05 208 GLU A O 1
ATOM 1474 N N . ARG A 1 209 ? 52.181 100.725 66.902 1.00 47.18 209 ARG A N 1
ATOM 1475 C CA . ARG A 1 209 ? 51.606 99.590 67.613 1.00 45.07 209 ARG A CA 1
ATOM 1476 C C . ARG A 1 209 ? 52.447 98.343 67.385 1.00 42.34 209 ARG A C 1
ATOM 1477 O O . ARG A 1 209 ? 52.184 97.551 66.477 1.00 40.38 209 ARG A O 1
ATOM 1485 N N . GLU A 1 210 ? 53.466 98.175 68.220 1.00 39.17 210 GLU A N 1
ATOM 1486 C CA . GLU A 1 210 ? 54.353 97.032 68.101 1.00 37.91 210 GLU A CA 1
ATOM 1487 C C . GLU A 1 210 ? 53.674 95.767 68.615 1.00 34.76 210 GLU A C 1
ATOM 1488 O O . GLU A 1 210 ? 53.042 95.770 69.674 1.00 34.10 210 GLU A O 1
ATOM 1494 N N . ILE A 1 211 ? 53.795 94.691 67.845 1.00 32.27 211 ILE A N 1
ATOM 1495 C CA . ILE A 1 211 ? 53.218 93.404 68.217 1.00 31.10 211 ILE A CA 1
ATOM 1496 C C . ILE A 1 211 ? 54.267 92.322 68.009 1.00 30.27 211 ILE A C 1
ATOM 1497 O O . ILE A 1 211 ? 54.930 92.281 66.977 1.00 30.82 211 ILE A O 1
ATOM 1502 N N . PRO A 1 212 ? 54.430 91.427 68.992 1.00 28.53 212 PRO A N 1
ATOM 1503 C CA . PRO A 1 212 ? 55.424 90.362 68.852 1.00 29.95 212 PRO A CA 1
ATOM 1504 C C . PRO A 1 212 ? 55.021 89.334 67.791 1.00 30.10 212 PRO A C 1
ATOM 1505 O O . PRO A 1 212 ? 54.079 88.568 67.982 1.00 29.97 212 PRO A O 1
ATOM 1509 N N . VAL A 1 213 ? 55.727 89.345 66.664 1.00 29.63 213 VAL A N 1
ATOM 1510 C CA . VAL A 1 213 ? 55.462 88.400 65.586 1.00 29.55 213 VAL A CA 1
ATOM 1511 C C . VAL A 1 213 ? 56.756 87.701 65.176 1.00 29.81 213 VAL A C 1
ATOM 1512 O O . VAL A 1 213 ? 57.563 88.243 64.419 1.00 30.87 213 VAL A O 1
ATOM 1516 N N . VAL A 1 214 ? 56.950 86.493 65.686 1.00 29.67 214 VAL A N 1
ATOM 1517 C CA . VAL A 1 214 ? 58.139 85.716 65.373 1.00 30.67 214 VAL A CA 1
ATOM 1518 C C . VAL A 1 214 ? 57.881 84.911 64.104 1.00 31.12 214 VAL A C 1
ATOM 1519 O O . VAL A 1 214 ? 57.008 84.040 64.071 1.00 32.22 214 VAL A O 1
ATOM 1523 N N . ILE A 1 215 ? 58.652 85.208 63.064 1.00 31.16 215 ILE A N 1
ATOM 1524 C CA . ILE A 1 215 ? 58.484 84.552 61.778 1.00 31.68 215 ILE A CA 1
ATOM 1525 C C . ILE A 1 215 ? 59.517 83.469 61.481 1.00 33.29 215 ILE A C 1
ATOM 1526 O O . ILE A 1 215 ? 60.717 83.659 61.686 1.00 34.12 215 ILE A O 1
ATOM 1531 N N . LEU A 1 216 ? 59.033 82.331 60.994 1.00 33.04 216 LEU A N 1
ATOM 1532 C CA . LEU A 1 216 ? 59.894 81.215 60.640 1.00 33.34 216 LEU A CA 1
ATOM 1533 C C . LEU A 1 216 ? 59.935 81.128 59.117 1.00 34.29 216 LEU A C 1
ATOM 1534 O O . LEU A 1 216 ? 58.987 80.660 58.481 1.00 33.23 216 LEU A O 1
ATOM 1539 N N . PHE A 1 217 ? 61.040 81.600 58.544 1.00 35.11 217 PHE A N 1
ATOM 1540 C CA . PHE A 1 217 ? 61.240 81.613 57.095 1.00 36.65 217 PHE A CA 1
ATOM 1541 C C . PHE A 1 217 ? 61.867 80.324 56.559 1.00 37.19 217 PHE A C 1
ATOM 1542 O O . PHE A 1 217 ? 62.683 79.690 57.230 1.00 37.48 217 PHE A O 1
ATOM 1550 N N . PRO A 1 218 ? 61.491 79.921 55.335 1.00 37.38 218 PRO A N 1
ATOM 1551 C CA . PRO A 1 218 ? 62.047 78.703 54.739 1.00 37.85 218 PRO A CA 1
ATOM 1552 C C . PRO A 1 218 ? 63.530 78.910 54.440 1.00 38.11 218 PRO A C 1
ATOM 1553 O O . PRO A 1 218 ? 64.325 77.975 54.512 1.00 38.66 218 PRO A O 1
ATOM 1557 N N . GLU A 1 219 ? 63.891 80.147 54.109 1.00 38.84 219 GLU A N 1
ATOM 1558 C CA . GLU A 1 219 ? 65.271 80.496 53.790 1.00 41.02 219 GLU A CA 1
ATOM 1559 C C . GLU A 1 219 ? 66.213 80.368 54.983 1.00 42.63 219 GLU A C 1
ATOM 1560 O O . GLU A 1 219 ? 67.421 80.180 54.814 1.00 43.38 219 GLU A O 1
ATOM 1566 N N . ILE A 1 220 ? 65.659 80.479 56.185 1.00 43.84 220 ILE A N 1
ATOM 1567 C CA . ILE A 1 220 ? 66.450 80.381 57.408 1.00 43.96 220 ILE A CA 1
ATOM 1568 C C . ILE A 1 220 ? 66.405 78.959 57.952 1.00 44.02 220 ILE A C 1
ATOM 1569 O O . ILE A 1 220 ? 65.363 78.306 57.921 1.00 43.54 220 ILE A O 1
ATOM 1574 N N . SER A 1 221 ? 67.541 78.480 58.447 1.00 44.28 221 SER A N 1
ATOM 1575 C CA . SER A 1 221 ? 67.610 77.136 59.007 1.00 45.69 221 SER A CA 1
ATOM 1576 C C . SER A 1 221 ? 67.005 77.201 60.405 1.00 45.22 221 SER A C 1
ATOM 1577 O O . SER A 1 221 ? 67.424 78.012 61.232 1.00 45.76 221 SER A O 1
ATOM 1580 N N . PHE A 1 222 ? 66.018 76.353 60.668 1.00 45.10 222 PHE A N 1
ATOM 1581 C CA . PHE A 1 222 ? 65.359 76.360 61.965 1.00 45.99 222 PHE A CA 1
ATOM 1582 C C . PHE A 1 222 ? 66.278 75.983 63.121 1.00 47.15 222 PHE A C 1
ATOM 1583 O O . PHE A 1 222 ? 66.934 74.941 63.101 1.00 46.98 222 PHE A O 1
ATOM 1591 N N . ASP A 1 223 ? 66.303 76.842 64.135 1.00 48.10 223 ASP A N 1
ATOM 1592 C CA . ASP A 1 223 ? 67.121 76.632 65.325 1.00 48.42 223 ASP A CA 1
ATOM 1593 C C . ASP A 1 223 ? 66.186 76.673 66.534 1.00 47.92 223 ASP A C 1
ATOM 1594 O O . ASP A 1 223 ? 65.902 77.746 67.067 1.00 47.55 223 ASP A O 1
ATOM 1599 N N . LYS A 1 224 ? 65.708 75.508 66.962 1.00 47.13 224 LYS A N 1
ATOM 1600 C CA . LYS A 1 224 ? 64.787 75.443 68.091 1.00 47.04 224 LYS A CA 1
ATOM 1601 C C . LYS A 1 224 ? 65.274 76.241 69.293 1.00 47.42 224 LYS A C 1
ATOM 1602 O O . LYS A 1 224 ? 64.475 76.844 70.012 1.00 45.63 224 LYS A O 1
ATOM 1608 N N . GLN A 1 225 ? 66.586 76.250 69.504 1.00 47.95 225 GLN A N 1
ATOM 1609 C CA . GLN A 1 225 ? 67.167 76.976 70.626 1.00 48.20 225 GLN A CA 1
ATOM 1610 C C . GLN A 1 225 ? 66.938 78.477 70.477 1.00 47.23 225 GLN A C 1
ATOM 1611 O O . GLN A 1 225 ? 66.379 79.124 71.361 1.00 47.63 225 GLN A O 1
ATOM 1617 N N . LYS A 1 226 ? 67.383 79.030 69.357 1.00 46.74 226 LYS A N 1
ATOM 1618 C CA . LYS A 1 226 ? 67.219 80.452 69.098 1.00 45.46 226 LYS A CA 1
ATOM 1619 C C . LYS A 1 226 ? 65.735 80.828 69.077 1.00 44.16 226 LYS A C 1
ATOM 1620 O O . LYS A 1 226 ? 65.352 81.888 69.569 1.00 43.46 226 LYS A O 1
ATOM 1626 N N . PHE A 1 227 ? 64.910 79.952 68.505 1.00 41.60 227 PHE A N 1
ATOM 1627 C CA . PHE A 1 227 ? 63.464 80.179 68.414 1.00 40.06 227 PHE A CA 1
ATOM 1628 C C . PHE A 1 227 ? 62.825 80.367 69.785 1.00 39.38 227 PHE A C 1
ATOM 1629 O O . PHE A 1 227 ? 62.223 81.403 70.059 1.00 40.14 227 PHE A O 1
ATOM 1637 N N . LEU A 1 228 ? 62.954 79.355 70.638 1.00 39.58 228 LEU A N 1
ATOM 1638 C CA . LEU A 1 228 ? 62.386 79.406 71.980 1.00 40.01 228 LEU A CA 1
ATOM 1639 C C . LEU A 1 228 ? 62.875 80.626 72.745 1.00 39.91 228 LEU A C 1
ATOM 1640 O O . LEU A 1 228 ? 62.120 81.237 73.504 1.00 41.31 228 LEU A O 1
ATOM 1645 N N . ALA A 1 229 ? 64.138 80.984 72.539 1.00 39.68 229 ALA A N 1
ATOM 1646 C CA . ALA A 1 229 ? 64.717 82.144 73.206 1.00 40.09 229 ALA A CA 1
ATOM 1647 C C . ALA A 1 229 ? 63.981 83.408 72.774 1.00 39.89 229 ALA A C 1
ATOM 1648 O O . ALA A 1 229 ? 63.645 84.263 73.596 1.00 40.51 229 ALA A O 1
ATOM 1650 N N . LYS A 1 230 ? 63.737 83.515 71.473 1.00 38.92 230 LYS A N 1
ATOM 1651 C CA . LYS A 1 230 ? 63.048 84.668 70.902 1.00 37.07 230 LYS A CA 1
ATOM 1652 C C . LYS A 1 230 ? 61.623 84.771 71.441 1.00 36.92 230 LYS A C 1
ATOM 1653 O O . LYS A 1 230 ? 61.193 85.833 71.892 1.00 36.12 230 LYS A O 1
ATOM 1659 N N . VAL A 1 231 ? 60.893 83.661 71.387 1.00 35.91 231 VAL A N 1
ATOM 1660 C CA . VAL A 1 231 ? 59.521 83.627 71.876 1.00 36.20 231 VAL A CA 1
ATOM 1661 C C . VAL A 1 231 ? 59.476 84.040 73.343 1.00 37.27 231 VAL A C 1
ATOM 1662 O O . VAL A 1 231 ? 58.675 84.889 73.738 1.00 38.55 231 VAL A O 1
ATOM 1666 N N . ASP A 1 232 ? 60.346 83.444 74.147 1.00 38.49 232 ASP A N 1
ATOM 1667 C CA . ASP A 1 232 ? 60.397 83.763 75.565 1.00 39.48 232 ASP A CA 1
ATOM 1668 C C . ASP A 1 232 ? 60.611 85.257 75.797 1.00 39.04 232 ASP A C 1
ATOM 1669 O O . ASP A 1 232 ? 59.901 85.873 76.593 1.00 38.69 232 ASP A O 1
ATOM 1674 N N . SER A 1 233 ? 61.588 85.840 75.108 1.00 38.67 233 SER A N 1
ATOM 1675 C CA . SER A 1 233 ? 61.864 87.263 75.266 1.00 38.51 233 SER A CA 1
ATOM 1676 C C . SER A 1 233 ? 60.624 88.082 74.923 1.00 38.76 233 SER A C 1
ATOM 1677 O O . SER A 1 233 ? 60.334 89.087 75.574 1.00 38.11 233 SER A O 1
ATOM 1680 N N . CYS A 1 234 ? 59.895 87.649 73.899 1.00 37.41 234 CYS A N 1
ATOM 1681 C CA . CYS A 1 234 ? 58.680 88.344 73.488 1.00 37.33 234 CYS A CA 1
ATOM 1682 C C . CYS A 1 234 ? 57.600 88.238 74.564 1.00 36.14 234 CYS A C 1
ATOM 1683 O O . CYS A 1 234 ? 56.979 89.233 74.927 1.00 36.32 234 CYS A O 1
ATOM 1686 N N . VAL A 1 235 ? 57.378 87.035 75.077 1.00 35.99 235 VAL A N 1
ATOM 1687 C CA . VAL A 1 235 ? 56.371 86.846 76.113 1.00 36.72 235 VAL A CA 1
ATOM 1688 C C . VAL A 1 235 ? 56.700 87.695 77.341 1.00 38.43 235 VAL A C 1
ATOM 1689 O O . VAL A 1 235 ? 55.805 88.192 78.022 1.00 38.60 235 VAL A O 1
ATOM 1693 N N . LYS A 1 236 ? 57.990 87.865 77.614 1.00 40.02 236 LYS A N 1
ATOM 1694 C CA . LYS A 1 236 ? 58.418 88.654 78.764 1.00 40.91 236 LYS A CA 1
ATOM 1695 C C . LYS A 1 236 ? 58.169 90.139 78.556 1.00 39.63 236 LYS A C 1
ATOM 1696 O O . LYS A 1 236 ? 57.788 90.849 79.485 1.00 41.08 236 LYS A O 1
ATOM 1702 N N . LYS A 1 237 ? 58.374 90.601 77.330 1.00 38.45 237 LYS A N 1
ATOM 1703 C CA . LYS A 1 237 ? 58.193 92.007 76.999 1.00 37.12 237 LYS A CA 1
ATOM 1704 C C . LYS A 1 237 ? 56.743 92.419 76.776 1.00 36.60 237 LYS A C 1
ATOM 1705 O O . LYS A 1 237 ? 56.323 93.481 77.234 1.00 35.07 237 LYS A O 1
ATOM 1711 N N . PHE A 1 238 ? 55.981 91.578 76.080 1.00 35.05 238 PHE A N 1
ATOM 1712 C CA . PHE A 1 238 ? 54.590 91.896 75.762 1.00 33.57 238 PHE A CA 1
ATOM 1713 C C . PHE A 1 238 ? 53.539 91.100 76.527 1.00 32.51 238 PHE A C 1
ATOM 1714 O O . PHE A 1 238 ? 52.393 91.536 76.646 1.00 34.09 238 PHE A O 1
ATOM 1722 N N . GLY A 1 239 ? 53.923 89.942 77.044 1.00 31.50 239 GLY A N 1
ATOM 1723 C CA . GLY A 1 239 ? 52.973 89.121 77.770 1.00 30.44 239 GLY A CA 1
ATOM 1724 C C . GLY A 1 239 ? 52.394 88.045 76.874 1.00 29.92 239 GLY A C 1
ATOM 1725 O O . GLY A 1 239 ? 51.663 87.165 77.329 1.00 28.52 239 GLY A O 1
ATOM 1726 N N . TYR A 1 240 ? 52.725 88.115 75.588 1.00 28.72 240 TYR A N 1
ATOM 1727 C CA . TYR A 1 240 ? 52.234 87.140 74.623 1.00 28.92 240 TYR A CA 1
ATOM 1728 C C . TYR A 1 240 ? 53.143 87.146 73.395 1.00 28.94 240 TYR A C 1
ATOM 1729 O O . TYR A 1 240 ? 54.114 87.904 73.334 1.00 27.09 240 TYR A O 1
ATOM 1738 N N . CYS A 1 241 ? 52.835 86.298 72.420 1.00 28.59 241 CYS A N 1
ATOM 1739 C CA . CYS A 1 241 ? 53.639 86.239 71.206 1.00 29.69 241 CYS A CA 1
ATOM 1740 C C . CYS A 1 241 ? 52.924 85.462 70.111 1.00 29.54 241 CYS A C 1
ATOM 1741 O O . CYS A 1 241 ? 52.307 84.429 70.371 1.00 29.38 241 CYS A O 1
ATOM 1744 N N . SER A 1 242 ? 53.001 85.980 68.891 1.00 29.80 242 SER A N 1
ATOM 1745 C CA . SER A 1 242 ? 52.394 85.330 67.738 1.00 29.82 242 SER A CA 1
ATOM 1746 C C . SER A 1 242 ? 53.525 84.801 66.875 1.00 29.65 242 SER A C 1
ATOM 1747 O O . SER A 1 242 ? 54.551 85.459 66.708 1.00 30.82 242 SER A O 1
ATOM 1750 N N . VAL A 1 243 ? 53.338 83.606 66.337 1.00 28.85 243 VAL A N 1
ATOM 1751 C CA . VAL A 1 243 ? 54.346 82.980 65.498 1.00 28.82 243 VAL A CA 1
ATOM 1752 C C . VAL A 1 243 ? 53.757 82.692 64.122 1.00 27.74 243 VAL A C 1
ATOM 1753 O O . VAL A 1 243 ? 52.683 82.111 64.017 1.00 26.29 243 VAL A O 1
ATOM 1757 N N . VAL A 1 244 ? 54.451 83.122 63.073 1.00 28.08 244 VAL A N 1
ATOM 1758 C CA . VAL A 1 244 ? 54.005 82.871 61.705 1.00 27.32 244 VAL A CA 1
ATOM 1759 C C . VAL A 1 244 ? 55.013 81.888 61.130 1.00 27.90 244 VAL A C 1
ATOM 1760 O O . VAL A 1 244 ? 56.204 82.186 61.065 1.00 26.55 244 VAL A O 1
ATOM 1764 N N . VAL A 1 245 ? 54.544 80.716 60.717 1.00 26.80 245 VAL A N 1
ATOM 1765 C CA . VAL A 1 245 ? 55.453 79.708 60.192 1.00 29.71 245 VAL A CA 1
ATOM 1766 C C . VAL A 1 245 ? 55.112 79.200 58.795 1.00 30.83 245 VAL A C 1
ATOM 1767 O O . VAL A 1 245 ? 53.975 78.813 58.514 1.00 30.46 245 VAL A O 1
ATOM 1771 N N . SER A 1 246 ? 56.117 79.206 57.923 1.00 33.20 246 SER A N 1
ATOM 1772 C CA . SER A 1 246 ? 55.954 78.739 56.553 1.00 35.08 246 SER A CA 1
ATOM 1773 C C . SER A 1 246 ? 55.940 77.221 56.522 1.00 34.65 246 SER A C 1
ATOM 1774 O O . SER A 1 246 ? 56.628 76.564 57.305 1.00 34.01 246 SER A O 1
ATOM 1777 N N . GLU A 1 247 ? 55.161 76.667 55.605 1.00 35.26 247 GLU A N 1
ATOM 1778 C CA . GLU A 1 247 ? 55.041 75.221 55.486 1.00 36.14 247 GLU A CA 1
ATOM 1779 C C . GLU A 1 247 ? 56.365 74.552 55.125 1.00 36.57 247 GLU A C 1
ATOM 1780 O O . GLU A 1 247 ? 56.567 73.376 55.421 1.00 36.82 247 GLU A O 1
ATOM 1786 N N . GLY A 1 248 ? 57.265 75.305 54.500 1.00 35.60 248 GLY A N 1
ATOM 1787 C CA . GLY A 1 248 ? 58.541 74.743 54.090 1.00 38.13 248 GLY A CA 1
ATOM 1788 C C . GLY A 1 248 ? 59.743 74.997 54.982 1.00 39.11 248 GLY A C 1
ATOM 1789 O O . GLY A 1 248 ? 60.871 75.078 54.491 1.00 40.40 248 GLY A O 1
ATOM 1790 N N . VAL A 1 249 ? 59.521 75.119 56.286 1.00 38.59 249 VAL A N 1
ATOM 1791 C CA . VAL A 1 249 ? 60.619 75.350 57.218 1.00 39.15 249 VAL A CA 1
ATOM 1792 C C . VAL A 1 249 ? 61.361 74.044 57.507 1.00 39.14 249 VAL A C 1
ATOM 1793 O O . VAL A 1 249 ? 60.737 73.005 57.720 1.00 37.62 249 VAL A O 1
ATOM 1797 N N . LYS A 1 250 ? 62.691 74.109 57.506 1.00 40.19 250 LYS A N 1
ATOM 1798 C CA . LYS A 1 250 ? 63.531 72.941 57.773 1.00 41.51 250 LYS A CA 1
ATOM 1799 C C . LYS A 1 250 ? 64.564 73.230 58.861 1.00 42.28 250 LYS A C 1
ATOM 1800 O O . LYS A 1 250 ? 65.097 74.338 58.951 1.00 40.99 250 LYS A O 1
ATOM 1806 N N . GLY A 1 251 ? 64.852 72.226 59.683 1.00 43.71 251 GLY A N 1
ATOM 1807 C CA . GLY A 1 251 ? 65.824 72.408 60.747 1.00 45.21 251 GLY A CA 1
ATOM 1808 C C . GLY A 1 251 ? 67.239 72.062 60.313 1.00 46.13 251 GLY A C 1
ATOM 1809 O O . GLY A 1 251 ? 67.576 72.172 59.131 1.00 46.32 251 GLY A O 1
ATOM 1810 N N . ASP A 1 252 ? 68.065 71.644 61.278 1.00 47.38 252 ASP A N 1
ATOM 1811 C CA . ASP A 1 252 ? 69.457 71.264 61.011 1.00 46.58 252 ASP A CA 1
ATOM 1812 C C . ASP A 1 252 ? 69.504 70.207 59.902 1.00 46.60 252 ASP A C 1
ATOM 1813 O O . ASP A 1 252 ? 70.510 70.071 59.223 1.00 47.34 252 ASP A O 1
ATOM 1815 N N . ASP A 1 253 ? 68.409 69.473 59.736 1.00 47.64 253 ASP A N 1
ATOM 1816 C CA . ASP A 1 253 ? 68.329 68.436 58.714 1.00 47.46 253 ASP A CA 1
ATOM 1817 C C . ASP A 1 253 ? 67.555 68.923 57.494 1.00 47.73 253 ASP A C 1
ATOM 1818 O O . ASP A 1 253 ? 68.132 69.487 56.564 1.00 47.74 253 ASP A O 1
ATOM 1820 N N . GLY A 1 254 ? 66.244 68.701 57.504 1.00 47.40 254 GLY A N 1
ATOM 1821 C CA . GLY A 1 254 ? 65.393 69.115 56.404 1.00 45.80 254 GLY A CA 1
ATOM 1822 C C . GLY A 1 254 ? 63.930 68.801 56.652 1.00 46.31 254 GLY A C 1
ATOM 1823 O O . GLY A 1 254 ? 63.551 67.639 56.799 1.00 47.57 254 GLY A O 1
ATOM 1824 N N . LYS A 1 255 ? 63.106 69.842 56.699 1.00 45.39 255 LYS A N 1
ATOM 1825 C CA . LYS A 1 255 ? 61.676 69.678 56.930 1.00 44.50 255 LYS A CA 1
ATOM 1826 C C . LYS A 1 255 ? 61.381 69.416 58.403 1.00 44.01 255 LYS A C 1
ATOM 1827 O O . LYS A 1 255 ? 62.161 68.761 59.095 1.00 44.76 255 LYS A O 1
ATOM 1833 N N . PHE A 1 256 ? 60.251 69.931 58.877 1.00 42.59 256 PHE A N 1
ATOM 1834 C CA . PHE A 1 256 ? 59.852 69.754 60.267 1.00 41.34 256 PHE A CA 1
ATOM 1835 C C . PHE A 1 256 ? 58.333 69.730 60.406 1.00 40.17 256 PHE A C 1
ATOM 1836 O O . PHE A 1 256 ? 57.633 69.162 59.569 1.00 39.43 256 PHE A O 1
ATOM 1838 N N . GLY A 1 272 ? 50.015 66.111 58.520 1.00 45.51 272 GLY A N 1
ATOM 1839 C CA . GLY A 1 272 ? 51.300 66.698 58.843 1.00 45.73 272 GLY A CA 1
ATOM 1840 C C . GLY A 1 272 ? 51.386 68.186 59.055 1.00 45.29 272 GLY A C 1
ATOM 1841 O O . GLY A 1 272 ? 51.753 68.904 58.153 1.00 46.60 272 GLY A O 1
ATOM 1842 N N . GLY A 1 273 ? 51.110 68.745 60.195 1.00 43.32 273 GLY A N 1
ATOM 1843 C CA . GLY A 1 273 ? 51.293 70.170 60.069 1.00 42.34 273 GLY A CA 1
ATOM 1844 C C . GLY A 1 273 ? 52.588 70.622 60.626 1.00 40.95 273 GLY A C 1
ATOM 1845 O O . GLY A 1 273 ? 53.272 69.858 61.253 1.00 40.00 273 GLY A O 1
ATOM 1846 N N . VAL A 1 274 ? 52.916 71.876 60.341 1.00 38.32 274 VAL A N 1
ATOM 1847 C CA . VAL A 1 274 ? 54.098 72.517 60.872 1.00 37.02 274 VAL A CA 1
ATOM 1848 C C . VAL A 1 274 ? 53.663 73.404 62.024 1.00 36.93 274 VAL A C 1
ATOM 1849 O O . VAL A 1 274 ? 54.486 73.815 62.841 1.00 36.98 274 VAL A O 1
ATOM 1853 N N . ALA A 1 275 ? 52.365 73.697 62.099 1.00 36.29 275 ALA A N 1
ATOM 1854 C CA . ALA A 1 275 ? 51.893 74.478 63.215 1.00 35.87 275 ALA A CA 1
ATOM 1855 C C . ALA A 1 275 ? 51.767 73.634 64.466 1.00 36.28 275 ALA A C 1
ATOM 1856 O O . ALA A 1 275 ? 52.195 74.046 65.495 1.00 35.42 275 ALA A O 1
ATOM 1858 N N . PRO A 1 276 ? 51.208 72.439 64.398 1.00 37.65 276 PRO A N 1
ATOM 1859 C CA . PRO A 1 276 ? 51.091 71.625 65.613 1.00 38.78 276 PRO A CA 1
ATOM 1860 C C . PRO A 1 276 ? 52.474 71.346 66.222 1.00 38.84 276 PRO A C 1
ATOM 1861 O O . PRO A 1 276 ? 52.643 71.313 67.444 1.00 39.33 276 PRO A O 1
ATOM 1865 N N . VAL A 1 277 ? 53.454 71.133 65.346 1.00 39.88 277 VAL A N 1
ATOM 1866 C CA . VAL A 1 277 ? 54.821 70.834 65.753 1.00 40.44 277 VAL A CA 1
ATOM 1867 C C . VAL A 1 277 ? 55.474 72.012 66.470 1.00 40.65 277 VAL A C 1
ATOM 1868 O O . VAL A 1 277 ? 56.087 71.844 67.526 1.00 41.42 277 VAL A O 1
ATOM 1872 N N . VAL A 1 278 ? 55.346 73.203 65.896 1.00 39.70 278 VAL A N 1
ATOM 1873 C CA . VAL A 1 278 ? 55.932 74.391 66.504 1.00 38.58 278 VAL A CA 1
ATOM 1874 C C . VAL A 1 278 ? 55.261 74.688 67.844 1.00 38.97 278 VAL A C 1
ATOM 1875 O O . VAL A 1 278 ? 55.919 75.092 68.806 1.00 38.69 278 VAL A O 1
ATOM 1879 N N . ALA A 1 279 ? 53.950 74.480 67.904 1.00 39.21 279 ALA A N 1
ATOM 1880 C CA . ALA A 1 279 ? 53.196 74.722 69.126 1.00 39.85 279 ALA A CA 1
ATOM 1881 C C . ALA A 1 279 ? 53.716 73.828 70.248 1.00 41.31 279 ALA A C 1
ATOM 1882 O O . ALA A 1 279 ? 53.920 74.283 71.374 1.00 42.58 279 ALA A O 1
ATOM 1884 N N . SER A 1 280 ? 53.934 72.554 69.937 1.00 42.33 280 SER A N 1
ATOM 1885 C CA . SER A 1 280 ? 54.433 71.608 70.927 1.00 42.56 280 SER A CA 1
ATOM 1886 C C . SER A 1 280 ? 55.815 71.992 71.442 1.00 42.38 280 SER A C 1
ATOM 1887 O O . SER A 1 280 ? 56.108 71.815 72.625 1.00 42.38 280 SER A O 1
ATOM 1890 N N . MET A 1 281 ? 56.666 72.514 70.562 1.00 41.95 281 MET A N 1
ATOM 1891 C CA . MET A 1 281 ? 58.005 72.924 70.977 1.00 41.62 281 MET A CA 1
ATOM 1892 C C . MET A 1 281 ? 57.894 74.041 72.009 1.00 42.13 281 MET A C 1
ATOM 1893 O O . MET A 1 281 ? 58.635 74.072 72.992 1.00 42.31 281 MET A O 1
ATOM 1898 N N . VAL A 1 282 ? 56.958 74.958 71.782 1.00 41.82 282 VAL A N 1
ATOM 1899 C CA . VAL A 1 282 ? 56.749 76.076 72.692 1.00 41.63 282 VAL A CA 1
ATOM 1900 C C . VAL A 1 282 ? 56.278 75.599 74.062 1.00 42.36 282 VAL A C 1
ATOM 1901 O O . VAL A 1 282 ? 56.712 76.116 75.088 1.00 41.83 282 VAL A O 1
ATOM 1905 N N . LYS A 1 283 ? 55.388 74.614 74.077 1.00 44.66 283 LYS A N 1
ATOM 1906 C CA . LYS A 1 283 ? 54.878 74.083 75.335 1.00 47.19 283 LYS A CA 1
ATOM 1907 C C . LYS A 1 283 ? 55.969 73.287 76.043 1.00 48.21 283 LYS A C 1
ATOM 1908 O O . LYS A 1 283 ? 56.196 73.448 77.245 1.00 49.12 283 LYS A O 1
ATOM 1914 N N . GLU A 1 284 ? 56.648 72.438 75.278 1.00 48.88 284 GLU A N 1
ATOM 1915 C CA . GLU A 1 284 ? 57.719 71.592 75.794 1.00 49.44 284 GLU A CA 1
ATOM 1916 C C . GLU A 1 284 ? 58.894 72.375 76.374 1.00 49.18 284 GLU A C 1
ATOM 1917 O O . GLU A 1 284 ? 59.435 72.006 77.415 1.00 50.42 284 GLU A O 1
ATOM 1923 N N . GLY A 1 285 ? 59.284 73.454 75.704 1.00 47.69 285 GLY A N 1
ATOM 1924 C CA . GLY A 1 285 ? 60.420 74.230 76.168 1.00 46.79 285 GLY A CA 1
ATOM 1925 C C . GLY A 1 285 ? 60.165 75.442 77.044 1.00 47.11 285 GLY A C 1
ATOM 1926 O O . GLY A 1 285 ? 61.083 75.905 77.722 1.00 47.31 285 GLY A O 1
ATOM 1927 N N . LEU A 1 286 ? 58.941 75.962 77.046 1.00 46.13 286 LEU A N 1
ATOM 1928 C CA . LEU A 1 286 ? 58.638 77.141 77.850 1.00 45.50 286 LEU A CA 1
ATOM 1929 C C . LEU A 1 286 ? 57.430 76.956 78.762 1.00 45.25 286 LEU A C 1
ATOM 1930 O O . LEU A 1 286 ? 57.192 77.762 79.659 1.00 46.07 286 LEU A O 1
ATOM 1935 N N . GLY A 1 287 ? 56.669 75.893 78.525 1.00 44.41 287 GLY A N 1
ATOM 1936 C CA . GLY A 1 287 ? 55.502 75.622 79.344 1.00 43.53 287 GLY A CA 1
ATOM 1937 C C . GLY A 1 287 ? 54.365 76.615 79.188 1.00 42.73 287 GLY A C 1
ATOM 1938 O O . GLY A 1 287 ? 53.556 76.779 80.101 1.00 43.86 287 GLY A O 1
ATOM 1939 N N . LEU A 1 288 ? 54.284 77.264 78.031 1.00 41.51 288 LEU A N 1
ATOM 1940 C CA . LEU A 1 288 ? 53.232 78.245 77.785 1.00 40.79 288 LEU A CA 1
ATOM 1941 C C . LEU A 1 288 ? 52.033 77.667 77.036 1.00 39.77 288 LEU A C 1
ATOM 1942 O O . LEU A 1 288 ? 52.196 76.877 76.106 1.00 39.71 288 LEU A O 1
ATOM 1947 N N . LYS A 1 289 ? 50.830 78.065 77.449 1.00 38.27 289 LYS A N 1
ATOM 1948 C CA . LYS A 1 289 ? 49.599 77.606 76.810 1.00 37.63 289 LYS A CA 1
ATOM 1949 C C . LYS A 1 289 ? 49.561 78.172 75.391 1.00 37.34 289 LYS A C 1
ATOM 1950 O O . LYS A 1 289 ? 49.902 79.339 75.173 1.00 36.54 289 LYS A O 1
ATOM 1956 N N . TYR A 1 290 ? 49.137 77.354 74.431 1.00 36.70 290 TYR A N 1
ATOM 1957 C CA . TYR A 1 290 ? 49.109 77.789 73.041 1.00 35.96 290 TYR A CA 1
ATOM 1958 C C . TYR A 1 290 ? 47.812 77.529 72.283 1.00 35.05 290 TYR A C 1
ATOM 1959 O O . TYR A 1 290 ? 46.886 76.887 72.776 1.00 32.99 290 TYR A O 1
ATOM 1968 N N . HIS A 1 291 ? 47.795 78.039 71.057 1.00 33.84 291 HIS A N 1
ATOM 1969 C CA . HIS A 1 291 ? 46.689 77.905 70.125 1.00 32.48 291 HIS A CA 1
ATOM 1970 C C . HIS A 1 291 ? 47.343 77.958 68.746 1.00 31.23 291 HIS A C 1
ATOM 1971 O O . HIS A 1 291 ? 48.304 78.697 68.544 1.00 31.79 291 HIS A O 1
ATOM 1978 N N . TRP A 1 292 ? 46.857 77.165 67.801 1.00 30.47 292 TRP A N 1
ATOM 1979 C CA . TRP A 1 292 ? 47.442 77.205 66.468 1.00 30.42 292 TRP A CA 1
ATOM 1980 C C . TRP A 1 292 ? 46.388 77.067 65.391 1.00 28.03 292 TRP A C 1
ATOM 1981 O O . TRP A 1 292 ? 45.297 76.561 65.635 1.00 28.27 292 TRP A O 1
ATOM 1992 N N . GLY A 1 293 ? 46.726 77.544 64.201 1.00 28.68 293 GLY A N 1
ATOM 1993 C CA . GLY A 1 293 ? 45.816 77.463 63.079 1.00 27.31 293 GLY A CA 1
ATOM 1994 C C . GLY A 1 293 ? 46.586 77.243 61.792 1.00 26.90 293 GLY A C 1
ATOM 1995 O O . GLY A 1 293 ? 47.779 77.533 61.714 1.00 26.85 293 GLY A O 1
ATOM 1996 N N . VAL A 1 294 ? 45.901 76.710 60.788 1.00 25.32 294 VAL A N 1
ATOM 1997 C CA . VAL A 1 294 ? 46.495 76.461 59.480 1.00 24.53 294 VAL A CA 1
ATOM 1998 C C . VAL A 1 294 ? 45.524 77.077 58.474 1.00 24.07 294 VAL A C 1
ATOM 1999 O O . VAL A 1 294 ? 44.391 76.618 58.332 1.00 23.41 294 VAL A O 1
ATOM 2003 N N . ALA A 1 295 ? 45.956 78.134 57.796 1.00 24.46 295 ALA A N 1
ATOM 2004 C CA . ALA A 1 295 ? 45.086 78.817 56.841 1.00 24.75 295 ALA A CA 1
ATOM 2005 C C . ALA A 1 295 ? 44.852 78.008 55.572 1.00 25.02 295 ALA A C 1
ATOM 2006 O O . ALA A 1 295 ? 43.742 77.973 55.049 1.00 24.70 295 ALA A O 1
ATOM 2008 N N . ASP A 1 296 ? 45.903 77.356 55.087 1.00 26.92 296 ASP A N 1
ATOM 2009 C CA . ASP A 1 296 ? 45.820 76.557 53.868 1.00 28.35 296 ASP A CA 1
ATOM 2010 C C . ASP A 1 296 ? 45.143 77.354 52.746 1.00 28.79 296 ASP A C 1
ATOM 2011 O O . ASP A 1 296 ? 45.502 78.511 52.495 1.00 26.65 296 ASP A O 1
ATOM 2016 N N . TYR A 1 297 ? 44.163 76.743 52.082 1.00 28.04 297 TYR A N 1
ATOM 2017 C CA . TYR A 1 297 ? 43.462 77.392 50.972 1.00 27.51 297 TYR A CA 1
ATOM 2018 C C . TYR A 1 297 ? 42.831 78.753 51.252 1.00 25.62 297 TYR A C 1
ATOM 2019 O O . TYR A 1 297 ? 42.744 79.589 50.350 1.00 23.58 297 TYR A O 1
ATOM 2028 N N . LEU A 1 298 ? 42.367 78.973 52.480 1.00 23.54 298 LEU A N 1
ATOM 2029 C CA . LEU A 1 298 ? 41.725 80.239 52.811 1.00 22.85 298 LEU A CA 1
ATOM 2030 C C . LEU A 1 298 ? 42.590 81.455 52.480 1.00 23.28 298 LEU A C 1
ATOM 2031 O O . LEU A 1 298 ? 42.080 82.485 52.036 1.00 21.34 298 LEU A O 1
ATOM 2036 N N . GLN A 1 299 ? 43.898 81.335 52.680 1.00 21.92 299 GLN A N 1
ATOM 2037 C CA . GLN A 1 299 ? 44.782 82.465 52.424 1.00 23.75 299 GLN A CA 1
ATOM 2038 C C . GLN A 1 299 ? 44.890 82.829 50.950 1.00 24.38 299 GLN A C 1
ATOM 2039 O O . GLN A 1 299 ? 45.077 84.000 50.617 1.00 23.46 299 GLN A O 1
ATOM 2045 N N . ARG A 1 300 ? 44.748 81.848 50.063 1.00 23.37 300 ARG A N 1
ATOM 2046 C CA . ARG A 1 30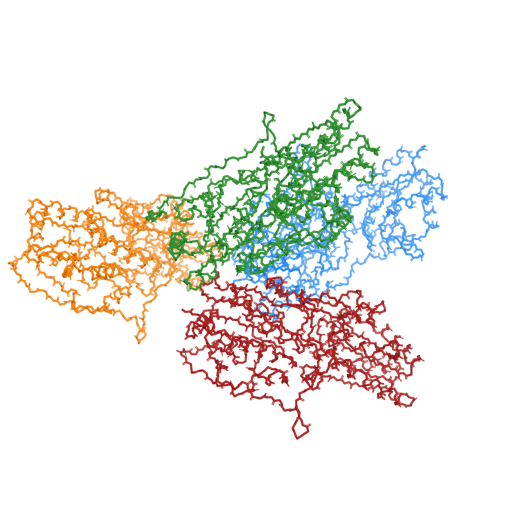0 ? 44.852 82.145 48.636 1.00 24.94 300 ARG A CA 1
ATOM 2047 C C . ARG A 1 300 ? 43.516 82.330 47.914 1.00 24.82 300 ARG A C 1
ATOM 2048 O O . ARG A 1 300 ? 43.492 82.601 46.719 1.00 25.50 300 ARG A O 1
ATOM 2056 N N . ALA A 1 301 ? 42.403 82.196 48.630 1.00 22.94 301 ALA A N 1
ATOM 2057 C CA . ALA A 1 301 ? 41.093 82.381 48.002 1.00 22.50 301 ALA A CA 1
ATOM 2058 C C . ALA A 1 301 ? 40.314 83.496 48.688 1.00 23.44 301 ALA A C 1
ATOM 2059 O O . ALA A 1 301 ? 39.108 83.650 48.467 1.00 21.72 301 ALA A O 1
ATOM 2061 N N . ALA A 1 302 ? 41.015 84.289 49.497 1.00 22.37 302 ALA A N 1
ATOM 2062 C CA . ALA A 1 302 ? 40.397 85.361 50.269 1.00 22.77 302 ALA A CA 1
ATOM 2063 C C . ALA A 1 302 ? 40.025 86.634 49.512 1.00 21.82 302 ALA A C 1
ATOM 2064 O O . ALA A 1 302 ? 40.448 87.729 49.883 1.00 21.03 302 ALA A O 1
ATOM 2066 N N . ARG A 1 303 ? 39.209 86.504 48.473 1.00 21.66 303 ARG A N 1
ATOM 2067 C CA . ARG A 1 303 ? 38.803 87.671 47.702 1.00 21.06 303 ARG A CA 1
ATOM 2068 C C . ARG A 1 303 ? 37.977 88.658 48.536 1.00 22.69 303 ARG A C 1
ATOM 2069 O O . ARG A 1 303 ? 37.856 89.835 48.179 1.00 22.15 303 ARG A O 1
ATOM 2077 N N . HIS A 1 304 ? 37.408 88.187 49.643 1.00 20.37 304 HIS A N 1
ATOM 2078 C CA . HIS A 1 304 ? 36.609 89.061 50.494 1.00 19.21 304 HIS A CA 1
ATOM 2079 C C . HIS A 1 304 ? 37.486 90.115 51.187 1.00 21.16 304 HIS A C 1
ATOM 2080 O O . HIS A 1 304 ? 36.978 91.107 51.714 1.00 19.37 304 HIS A O 1
ATOM 2087 N N . ILE A 1 305 ? 38.800 89.899 51.188 1.00 19.85 305 ILE A N 1
ATOM 2088 C CA . ILE A 1 305 ? 39.730 90.857 51.792 1.00 21.91 305 ILE A CA 1
ATOM 2089 C C . ILE A 1 305 ? 40.986 90.967 50.925 1.00 22.16 305 ILE A C 1
ATOM 2090 O O . ILE A 1 305 ? 42.121 90.935 51.412 1.00 23.99 305 ILE A O 1
ATOM 2095 N N . ALA A 1 306 ? 40.765 91.104 49.623 1.00 22.13 306 ALA A N 1
ATOM 2096 C CA . ALA A 1 306 ? 41.864 91.211 48.678 1.00 22.50 306 ALA A CA 1
ATOM 2097 C C . ALA A 1 306 ? 42.475 92.606 48.696 1.00 21.85 306 ALA A C 1
ATOM 2098 O O . ALA A 1 306 ? 41.868 93.569 49.175 1.00 21.41 306 ALA A O 1
ATOM 2100 N N . SER A 1 307 ? 43.691 92.701 48.181 1.00 20.45 307 SER A N 1
ATOM 2101 C CA . SER A 1 307 ? 44.385 93.974 48.095 1.00 20.18 307 SER A CA 1
ATOM 2102 C C . SER A 1 307 ? 43.895 94.710 46.845 1.00 20.61 307 SER A C 1
ATOM 2103 O O . SER A 1 307 ? 43.935 94.166 45.738 1.00 22.83 307 SER A O 1
ATOM 2106 N N . LYS A 1 308 ? 43.428 95.940 47.015 1.00 21.33 308 LYS A N 1
ATOM 2107 C CA . LYS A 1 308 ? 42.952 96.717 45.877 1.00 23.13 308 LYS A CA 1
ATOM 2108 C C . LYS A 1 308 ? 44.092 96.930 44.883 1.00 23.15 308 LYS A C 1
ATOM 2109 O O . LYS A 1 308 ? 43.893 96.904 43.666 1.00 24.35 308 LYS A O 1
ATOM 2115 N N . THR A 1 309 ? 45.290 97.148 45.411 1.00 23.06 309 THR A N 1
ATOM 2116 C CA . THR A 1 309 ? 46.461 97.355 44.563 1.00 23.73 309 THR A CA 1
ATOM 2117 C C . THR A 1 309 ? 46.735 96.097 43.745 1.00 22.96 309 THR A C 1
ATOM 2118 O O . THR A 1 309 ? 46.961 96.167 42.540 1.00 23.92 309 THR A O 1
ATOM 2122 N N . ASP A 1 310 ? 46.707 94.949 44.409 1.00 21.60 310 ASP A N 1
ATOM 2123 C CA . ASP A 1 310 ? 46.942 93.668 43.752 1.00 21.86 310 ASP A CA 1
ATOM 2124 C C . ASP A 1 310 ? 45.883 93.410 42.670 1.00 22.05 310 ASP A C 1
ATOM 2125 O O . ASP A 1 310 ? 46.207 92.954 41.571 1.00 21.43 310 ASP A O 1
ATOM 2130 N N . VAL A 1 311 ? 44.623 93.707 42.982 1.00 20.77 311 VAL A N 1
ATOM 2131 C CA . VAL A 1 311 ? 43.534 93.519 42.026 1.00 20.44 311 VAL A CA 1
ATOM 2132 C C . VAL A 1 311 ? 43.761 94.357 40.769 1.00 20.99 311 VAL A C 1
ATOM 2133 O O . VAL A 1 311 ? 43.621 93.859 39.650 1.00 21.03 311 VAL A O 1
ATOM 2137 N N . GLU A 1 312 ? 44.107 95.628 40.955 1.00 21.08 312 GLU A N 1
ATOM 2138 C CA . GLU A 1 312 ? 44.344 96.519 39.823 1.00 22.43 312 GLU A CA 1
ATOM 2139 C C . GLU A 1 312 ? 45.539 96.058 39.002 1.00 21.60 312 GLU A C 1
ATOM 2140 O O . GLU A 1 312 ? 45.519 96.135 37.777 1.00 20.11 312 GLU A O 1
ATOM 2146 N N . GLN A 1 313 ? 46.574 95.562 39.672 1.00 22.35 313 GLN A N 1
ATOM 2147 C CA . GLN A 1 313 ? 47.757 95.089 38.967 1.00 21.91 313 GLN A CA 1
ATOM 2148 C C . GLN A 1 313 ? 47.465 93.786 38.208 1.00 22.64 313 GLN A C 1
ATOM 2149 O O . GLN A 1 313 ? 47.928 93.596 37.082 1.00 22.23 313 GLN A O 1
ATOM 2155 N N . ALA A 1 314 ? 46.679 92.898 38.809 1.00 21.42 314 ALA A N 1
ATOM 2156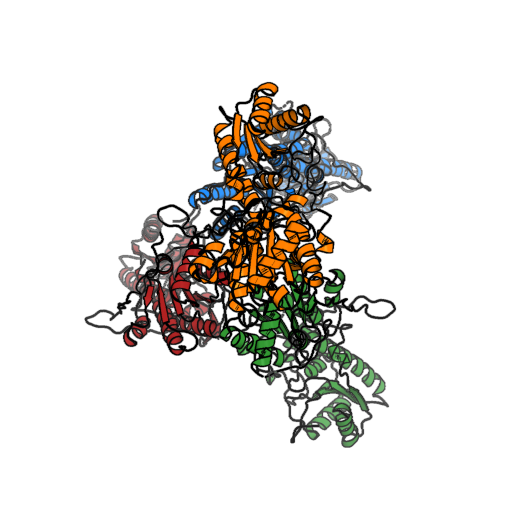 C CA . ALA A 1 314 ? 46.337 91.638 38.156 1.00 19.52 314 ALA A CA 1
ATOM 2157 C C . ALA A 1 314 ? 45.549 91.902 36.862 1.00 19.93 314 ALA A C 1
ATOM 2158 O O . ALA A 1 314 ? 45.813 91.288 35.823 1.00 20.63 314 ALA A O 1
ATOM 2160 N N . TYR A 1 315 ? 44.592 92.822 36.929 1.00 18.68 315 TYR A N 1
ATOM 2161 C CA . TYR A 1 315 ? 43.783 93.173 35.767 1.00 19.92 315 TYR A CA 1
ATOM 2162 C C . TYR A 1 315 ? 44.688 93.799 34.707 1.00 21.28 315 TYR A C 1
ATOM 2163 O O . TYR A 1 315 ? 44.589 93.481 33.518 1.00 19.65 315 TYR A O 1
ATOM 2172 N N . ALA A 1 316 ? 45.569 94.692 35.156 1.00 21.81 316 ALA A N 1
ATOM 2173 C CA . ALA A 1 316 ? 46.504 95.380 34.268 1.00 21.85 316 ALA A CA 1
ATOM 2174 C C . ALA A 1 316 ? 47.355 94.413 33.458 1.00 20.68 316 ALA A C 1
ATOM 2175 O O . ALA A 1 316 ? 47.509 94.582 32.247 1.00 21.92 316 ALA A O 1
ATOM 2177 N N . MET A 1 317 ? 47.915 93.407 34.125 1.00 19.71 317 MET A N 1
ATOM 2178 C CA . MET A 1 317 ? 48.759 92.431 33.451 1.00 20.22 317 MET A CA 1
ATOM 2179 C C . MET A 1 317 ? 48.003 91.682 32.348 1.00 20.77 317 MET A C 1
ATOM 2180 O O . MET A 1 317 ? 48.576 91.373 31.304 1.00 21.66 317 MET A O 1
ATOM 2185 N N . GLY A 1 318 ? 46.725 91.390 32.577 1.00 21.02 318 GLY A N 1
ATOM 2186 C CA . GLY A 1 318 ? 45.947 90.680 31.572 1.00 21.43 318 GLY A CA 1
ATOM 2187 C C . GLY A 1 318 ? 45.687 91.556 30.359 1.00 21.98 318 GLY A C 1
ATOM 2188 O O . GLY A 1 318 ? 45.794 91.116 29.210 1.00 21.62 318 GLY A O 1
ATOM 2189 N N . GLN A 1 319 ? 45.343 92.810 30.624 1.00 21.25 319 GLN A N 1
ATOM 2190 C CA . GLN A 1 319 ? 45.074 93.774 29.571 1.00 23.79 319 GLN A CA 1
ATOM 2191 C C . GLN A 1 319 ? 46.334 94.029 28.737 1.00 23.60 319 GLN A C 1
ATOM 2192 O O . GLN A 1 319 ? 46.284 94.058 27.506 1.00 24.92 319 GLN A O 1
ATOM 2198 N N . ALA A 1 320 ? 47.461 94.199 29.420 1.00 22.74 320 ALA A N 1
ATOM 2199 C CA . ALA A 1 320 ? 48.732 94.467 28.759 1.00 23.98 320 ALA A CA 1
ATOM 2200 C C . ALA A 1 320 ? 49.190 93.306 27.879 1.00 23.88 320 ALA A C 1
ATOM 2201 O O . ALA A 1 320 ? 49.828 93.518 26.848 1.00 24.12 320 ALA A O 1
ATOM 2203 N N . ALA A 1 321 ? 48.877 92.083 28.293 1.00 23.27 321 ALA A N 1
ATOM 2204 C CA . ALA A 1 321 ? 49.261 90.907 27.520 1.00 21.61 321 ALA A CA 1
ATOM 2205 C C . ALA A 1 321 ? 48.644 91.010 26.131 1.00 19.97 321 ALA A C 1
ATOM 2206 O O . ALA A 1 321 ? 49.310 90.770 25.124 1.00 19.54 321 ALA A O 1
ATOM 2208 N N . VAL A 1 322 ? 47.367 91.374 26.089 1.00 20.02 322 VAL A N 1
ATOM 2209 C CA . VAL A 1 322 ? 46.649 91.514 24.828 1.00 20.17 322 VAL A CA 1
ATOM 2210 C C . VAL A 1 322 ? 47.204 92.670 24.003 1.00 23.07 322 VAL A C 1
ATOM 2211 O O . VAL A 1 322 ? 47.466 92.517 22.808 1.00 24.02 322 VAL A O 1
ATOM 2215 N N . GLU A 1 323 ? 47.392 93.825 24.637 1.00 21.57 323 GLU A N 1
ATOM 2216 C CA . GLU A 1 323 ? 47.928 94.980 23.930 1.00 23.71 323 GLU A CA 1
ATOM 2217 C C . GLU A 1 323 ? 49.304 94.667 23.344 1.00 22.06 323 GLU A C 1
ATOM 2218 O O . GLU A 1 323 ? 49.592 95.045 22.210 1.00 23.51 323 GLU A O 1
ATOM 2224 N N . PHE A 1 324 ? 50.151 93.974 24.103 1.00 21.58 324 PHE A N 1
ATOM 2225 C CA . PHE A 1 324 ? 51.481 93.633 23.598 1.00 21.34 324 PHE A CA 1
ATOM 2226 C C . PHE A 1 324 ? 51.372 92.708 22.392 1.00 21.43 324 PHE A C 1
ATOM 2227 O O . PHE A 1 324 ? 52.090 92.875 21.407 1.00 22.58 324 PHE A O 1
ATOM 2235 N N . ALA A 1 325 ? 50.475 91.729 22.476 1.00 21.07 325 ALA A N 1
ATOM 2236 C CA . ALA A 1 325 ? 50.284 90.779 21.382 1.00 22.90 325 ALA A CA 1
ATOM 2237 C C . ALA A 1 325 ? 49.872 91.508 20.104 1.00 21.91 325 ALA A C 1
ATOM 2238 O O . ALA A 1 325 ? 50.439 91.279 19.034 1.00 22.68 325 ALA A O 1
ATOM 2240 N N . VAL A 1 326 ? 48.886 92.390 20.225 1.00 21.68 326 VAL A N 1
ATOM 2241 C CA . VAL A 1 326 ? 48.398 93.151 19.085 1.00 22.69 326 VAL A CA 1
ATOM 2242 C C . VAL A 1 326 ? 49.465 94.080 18.502 1.00 23.73 326 VAL A C 1
ATOM 2243 O O . VAL A 1 326 ? 49.471 94.352 17.301 1.00 21.56 326 VAL A O 1
ATOM 2247 N N . GLN A 1 327 ? 50.369 94.562 19.351 1.00 23.05 327 GLN A N 1
ATOM 2248 C CA . GLN A 1 327 ? 51.449 95.429 18.892 1.00 23.31 327 GLN A CA 1
ATOM 2249 C C . GLN A 1 327 ? 52.479 94.598 18.136 1.00 23.97 327 GLN A C 1
ATOM 2250 O O . GLN A 1 327 ? 53.353 95.141 17.466 1.00 20.82 327 GLN A O 1
ATOM 2256 N N . GLY A 1 328 ? 52.386 93.276 18.262 1.00 22.69 328 GLY A N 1
ATOM 2257 C CA . GLY A 1 328 ? 53.312 92.417 17.549 1.00 22.31 328 GLY A CA 1
ATOM 2258 C C . GLY A 1 328 ? 54.416 91.773 18.361 1.00 23.87 328 GLY A C 1
ATOM 2259 O O . GLY A 1 328 ? 55.332 91.183 17.783 1.00 21.66 328 GLY A O 1
ATOM 2260 N N . HIS A 1 329 ? 54.350 91.878 19.687 1.00 23.40 329 HIS A N 1
ATOM 2261 C CA . HIS A 1 329 ? 55.376 91.273 20.532 1.00 24.47 329 HIS A CA 1
ATOM 2262 C C . HIS A 1 329 ? 55.111 89.787 20.734 1.00 25.05 329 HIS A C 1
ATOM 2263 O O . HIS A 1 329 ? 53.973 89.327 20.642 1.00 24.73 329 HIS A O 1
ATOM 2270 N N . ASN A 1 330 ? 56.170 89.037 21.010 1.00 25.00 330 ASN A N 1
ATOM 2271 C CA . ASN A 1 330 ? 56.038 87.602 21.193 1.00 26.41 330 ASN A CA 1
ATOM 2272 C C . ASN A 1 330 ? 57.002 87.126 22.272 1.00 25.29 330 ASN A C 1
ATOM 2273 O O . ASN A 1 330 ? 58.065 87.712 22.465 1.00 24.90 330 ASN A O 1
ATOM 2278 N N . SER A 1 331 ? 56.622 86.065 22.973 1.00 22.80 331 SER A N 1
ATOM 2279 C CA . SER A 1 331 ? 57.479 85.502 24.002 1.00 23.71 331 SER A CA 1
ATOM 2280 C C . SER A 1 331 ? 57.904 86.539 25.051 1.00 23.00 331 SER A C 1
ATOM 2281 O O . SER A 1 331 ? 59.089 86.684 25.359 1.00 22.49 331 SER A O 1
ATOM 2284 N N . VAL A 1 332 ? 56.926 87.264 25.589 1.00 22.80 332 VAL A N 1
ATOM 2285 C CA . VAL A 1 332 ? 57.195 88.271 26.610 1.00 21.36 332 VAL A CA 1
ATOM 2286 C C . VAL A 1 332 ? 56.218 88.128 27.769 1.00 21.33 332 VAL A C 1
ATOM 2287 O O . VAL A 1 332 ? 55.231 87.391 27.679 1.00 21.44 332 VAL A O 1
ATOM 2291 N N . MET A 1 333 ? 56.496 88.850 28.853 1.00 19.55 333 MET A N 1
ATOM 2292 C CA . MET A 1 333 ? 55.654 88.824 30.050 1.00 21.92 333 MET A CA 1
ATOM 2293 C C . MET A 1 333 ? 55.483 90.249 30.559 1.00 22.60 333 MET A C 1
ATOM 2294 O O . MET A 1 333 ? 56.469 90.944 30.792 1.00 25.98 333 MET A O 1
ATOM 2299 N N . PRO A 1 334 ? 54.233 90.721 30.700 1.00 21.80 334 PRO A N 1
ATOM 2300 C CA . PRO A 1 334 ? 54.097 92.086 31.208 1.00 22.37 334 PRO A CA 1
ATOM 2301 C C . PRO A 1 334 ? 54.590 92.089 32.647 1.00 21.86 334 PRO A C 1
ATOM 2302 O O . PRO A 1 334 ? 54.597 91.049 33.315 1.00 19.79 334 PRO A O 1
ATOM 2306 N N . THR A 1 335 ? 55.027 93.251 33.117 1.00 21.61 335 THR A N 1
ATOM 2307 C CA . THR A 1 335 ? 55.545 93.359 34.471 1.00 22.53 335 THR A CA 1
ATOM 2308 C C . THR A 1 335 ? 55.011 94.581 35.194 1.00 22.79 335 THR A C 1
ATOM 2309 O O . THR A 1 335 ? 54.416 95.475 34.594 1.00 22.65 335 THR A O 1
ATOM 2313 N N . ILE A 1 336 ? 55.248 94.597 36.500 1.00 22.52 336 ILE A N 1
ATOM 2314 C CA . ILE A 1 336 ? 54.877 95.709 37.349 1.00 24.88 336 ILE A CA 1
ATOM 2315 C C . ILE A 1 336 ? 56.195 96.430 37.641 1.00 23.78 336 ILE A C 1
ATOM 2316 O O . ILE A 1 336 ? 57.127 95.831 38.178 1.00 25.67 336 ILE A O 1
ATOM 2321 N N . GLU A 1 337 ? 56.288 97.698 37.257 1.00 25.68 337 GLU A N 1
ATOM 2322 C CA . GLU A 1 337 ? 57.505 98.464 37.513 1.00 27.40 337 GLU A CA 1
ATOM 2323 C C . GLU A 1 337 ? 57.250 99.490 38.604 1.00 26.34 337 GLU A C 1
ATOM 2324 O O . GLU A 1 337 ? 56.391 100.356 38.453 1.00 27.14 337 GLU A O 1
ATOM 2330 N N . ARG A 1 338 ? 57.981 99.379 39.709 1.00 28.05 338 ARG A N 1
ATOM 2331 C CA . ARG A 1 338 ? 57.833 100.331 40.806 1.00 28.01 338 ARG A CA 1
ATOM 2332 C C . ARG A 1 338 ? 58.604 101.587 40.415 1.00 29.84 338 ARG A C 1
ATOM 2333 O O . ARG A 1 338 ? 59.833 101.592 40.413 1.00 30.13 338 ARG A O 1
ATOM 2341 N N . ILE A 1 339 ? 57.879 102.645 40.072 1.00 31.36 339 ILE A N 1
ATOM 2342 C CA . ILE A 1 339 ? 58.501 103.896 39.662 1.00 35.47 339 ILE A CA 1
ATOM 2343 C C . ILE A 1 339 ? 58.911 104.756 40.852 1.00 37.50 339 ILE A C 1
ATOM 2344 O O . ILE A 1 339 ? 59.919 105.459 40.797 1.00 38.40 339 ILE A O 1
ATOM 2349 N N . SER A 1 340 ? 58.132 104.694 41.926 1.00 38.10 340 SER A N 1
ATOM 2350 C CA . SER A 1 340 ? 58.414 105.490 43.115 1.00 39.68 340 SER A CA 1
ATOM 2351 C C . SER A 1 340 ? 57.783 104.907 44.378 1.00 39.67 340 SER A C 1
ATOM 2352 O O . SER A 1 340 ? 56.829 104.130 44.307 1.00 39.46 340 SER A O 1
ATOM 2355 N N . ALA A 1 341 ? 58.326 105.293 45.530 1.00 39.80 341 ALA A N 1
ATOM 2356 C CA . ALA A 1 341 ? 57.822 104.827 46.817 1.00 40.19 341 ALA A CA 1
ATOM 2357 C C . ALA A 1 341 ? 57.378 106.005 47.682 1.00 40.58 341 ALA A C 1
ATOM 2358 O O . ALA A 1 341 ? 57.551 107.167 47.305 1.00 41.13 341 ALA A O 1
ATOM 2360 N N . PRO A 1 343 ? 55.093 108.767 47.053 1.00 37.48 343 PRO A N 1
ATOM 2361 C CA . PRO A 1 343 ? 54.168 107.660 47.329 1.00 36.12 343 PRO A CA 1
ATOM 2362 C C . PRO A 1 343 ? 54.446 106.494 46.383 1.00 35.04 343 PRO A C 1
ATOM 2363 O O . PRO A 1 343 ? 55.214 106.630 45.434 1.00 34.73 343 PRO A O 1
ATOM 2367 N N . TYR A 1 344 ? 53.819 105.353 46.640 1.00 33.46 344 TYR A N 1
ATOM 2368 C CA . TYR A 1 344 ? 54.007 104.187 45.786 1.00 32.82 344 TYR A CA 1
ATOM 2369 C C . TYR A 1 344 ? 53.364 104.446 44.429 1.00 31.98 344 TYR A C 1
ATOM 2370 O O . TYR A 1 344 ? 52.192 104.802 44.349 1.00 32.12 344 TYR A O 1
ATOM 2379 N N . GLN A 1 345 ? 54.145 104.276 43.368 1.00 31.55 345 GLN A N 1
ATOM 2380 C CA . GLN A 1 345 ? 53.662 104.470 42.005 1.00 31.72 345 GLN A CA 1
ATOM 2381 C C . GLN A 1 345 ? 54.208 103.336 41.151 1.00 29.64 345 GLN A C 1
ATOM 2382 O O . GLN A 1 345 ? 55.369 102.961 41.289 1.00 29.78 345 GLN A O 1
ATOM 2388 N N . TRP A 1 346 ? 53.375 102.784 40.278 1.00 28.80 346 TRP A N 1
ATOM 2389 C CA . TRP A 1 346 ? 53.817 101.701 39.407 1.00 28.33 346 TRP A CA 1
ATOM 2390 C C . TRP A 1 346 ? 53.268 101.872 38.002 1.00 27.03 346 TRP A C 1
ATOM 2391 O O . TRP A 1 346 ? 52.294 102.588 37.788 1.00 26.71 346 TRP A O 1
ATOM 2402 N N . LYS A 1 347 ? 53.915 101.217 37.045 1.00 27.65 347 LYS A N 1
ATOM 2403 C CA . LYS A 1 347 ? 53.491 101.267 35.654 1.00 27.34 347 LYS A CA 1
ATOM 2404 C C . LYS A 1 347 ? 53.717 99.885 35.070 1.00 26.11 347 LYS A C 1
ATOM 2405 O O . LYS A 1 347 ? 54.363 99.044 35.692 1.00 25.03 347 LYS A O 1
ATOM 2411 N N . VAL A 1 348 ? 53.194 99.659 33.871 1.00 25.52 348 VAL A N 1
ATOM 2412 C CA . VAL A 1 348 ? 53.348 98.375 33.208 1.00 24.80 348 VAL A CA 1
ATOM 2413 C C . VAL A 1 348 ? 54.651 98.330 32.407 1.00 24.83 348 VAL A C 1
ATOM 2414 O O . VAL A 1 348 ? 54.952 99.251 31.650 1.00 24.94 348 VAL A O 1
ATOM 2418 N N . GLY A 1 349 ? 55.425 97.265 32.595 1.00 23.77 349 GLY A N 1
ATOM 2419 C CA . GLY A 1 349 ? 56.665 97.099 31.858 1.00 23.41 349 GLY A CA 1
ATOM 2420 C C . GLY A 1 349 ? 56.576 95.822 31.040 1.00 24.56 349 GLY A C 1
ATOM 2421 O O . GLY A 1 349 ? 55.534 95.163 31.045 1.00 22.44 349 GLY A O 1
ATOM 2422 N N . MET A 1 350 ? 57.652 95.456 30.348 1.00 24.51 350 MET A N 1
ATOM 2423 C CA . MET A 1 350 ? 57.643 94.242 29.533 1.00 26.22 350 MET A CA 1
ATOM 2424 C C . MET A 1 350 ? 58.979 93.513 29.626 1.00 25.44 350 MET A C 1
ATOM 2425 O O . MET A 1 350 ? 60.037 94.115 29.465 1.00 26.65 350 MET A O 1
ATOM 2430 N N . ALA A 1 351 ? 58.929 92.213 29.891 1.00 25.68 351 ALA A N 1
ATOM 2431 C CA . ALA A 1 351 ? 60.147 91.422 29.982 1.00 25.85 351 ALA A CA 1
ATOM 2432 C C . ALA A 1 351 ? 60.160 90.312 28.936 1.00 26.73 351 ALA A C 1
ATOM 2433 O O . ALA A 1 351 ? 59.110 89.772 28.570 1.00 24.33 351 ALA A O 1
ATOM 2435 N N . GLN A 1 352 ? 61.352 89.982 28.454 1.00 26.74 352 GLN A N 1
ATOM 2436 C CA . GLN A 1 352 ? 61.518 88.905 27.487 1.00 28.63 352 GLN A CA 1
ATOM 2437 C C . GLN A 1 352 ? 61.486 87.626 28.306 1.00 27.35 352 GLN A C 1
ATOM 2438 O O . GLN A 1 352 ? 62.045 87.587 29.399 1.00 27.34 352 GLN A O 1
ATOM 2444 N N . LEU A 1 353 ? 60.836 86.584 27.798 1.00 25.22 353 LEU A N 1
ATOM 2445 C CA . LEU A 1 353 ? 60.754 85.337 28.547 1.00 27.11 353 LEU A CA 1
ATOM 2446 C C . LEU A 1 353 ? 62.101 84.650 28.736 1.00 28.26 353 LEU A C 1
ATOM 2447 O O . LEU A 1 353 ? 62.257 83.826 29.634 1.00 29.11 353 LEU A O 1
ATOM 2452 N N . SER A 1 354 ? 63.078 84.990 27.900 1.00 30.16 354 SER A N 1
ATOM 2453 C CA . SER A 1 354 ? 64.407 84.401 28.032 1.00 32.47 354 SER A CA 1
ATOM 2454 C C . SER A 1 354 ? 65.019 84.874 29.352 1.00 33.75 354 SER A C 1
ATOM 2455 O O . SER A 1 354 ? 65.939 84.252 29.881 1.00 33.88 354 SER A O 1
ATOM 2458 N N . GLN A 1 355 ? 64.496 85.978 29.882 1.00 34.30 355 GLN A N 1
ATOM 2459 C CA . GLN A 1 355 ? 64.984 86.538 31.139 1.00 35.68 355 GLN A CA 1
ATOM 2460 C C . GLN A 1 355 ? 64.208 85.979 32.3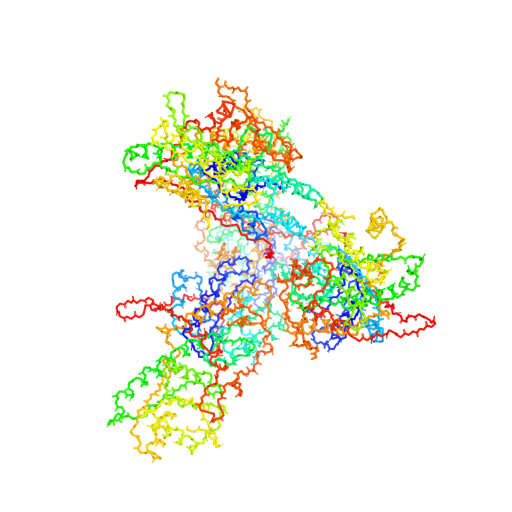25 1.00 35.15 355 GLN A C 1
ATOM 2461 O O . GLN A 1 355 ? 64.646 86.081 33.473 1.00 33.47 355 GLN A O 1
ATOM 2467 N N . VAL A 1 356 ? 63.048 85.396 32.046 1.00 35.02 356 VAL A N 1
ATOM 2468 C CA . VAL A 1 356 ? 62.208 84.844 33.099 1.00 33.43 356 VAL A CA 1
ATOM 2469 C C . VAL A 1 356 ? 62.410 83.345 33.261 1.00 34.89 356 VAL A C 1
ATOM 2470 O O . VAL A 1 356 ? 62.458 82.848 34.385 1.00 33.07 356 VAL A O 1
ATOM 2474 N N . ALA A 1 357 ? 62.518 82.633 32.140 1.00 37.47 357 ALA A N 1
ATOM 2475 C CA . ALA A 1 357 ? 62.718 81.185 32.158 1.00 38.82 357 ALA A CA 1
ATOM 2476 C C . ALA A 1 357 ? 63.728 80.847 33.247 1.00 41.09 357 ALA A C 1
ATOM 2477 O O . ALA A 1 357 ? 64.874 81.302 33.203 1.00 41.06 357 ALA A O 1
ATOM 2479 N N . ASN A 1 358 ? 63.291 80.055 34.222 1.00 42.68 358 ASN A N 1
ATOM 2480 C CA . ASN A 1 358 ? 64.138 79.682 35.351 1.00 45.15 358 ASN A CA 1
ATOM 2481 C C . ASN A 1 358 ? 64.564 80.970 36.060 1.00 46.31 358 ASN A C 1
ATOM 2482 O O . ASN A 1 358 ? 64.101 82.051 35.712 1.00 48.55 358 ASN A O 1
ATOM 2487 N N . VAL A 1 359 ? 65.439 80.867 37.051 1.00 48.08 359 VAL A N 1
ATOM 2488 C CA . VAL A 1 359 ? 65.881 82.052 37.783 1.00 47.64 359 VAL A CA 1
ATOM 2489 C C . VAL A 1 359 ? 64.674 82.639 38.511 1.00 46.80 359 VAL A C 1
ATOM 2490 O O . VAL A 1 359 ? 63.777 83.210 37.889 1.00 47.11 359 VAL A O 1
ATOM 2494 N N . GLU A 1 360 ? 64.662 82.493 39.832 1.00 46.06 360 GLU A N 1
ATOM 2495 C CA . GLU A 1 360 ? 63.564 82.980 40.656 1.00 44.73 360 GLU A CA 1
ATOM 2496 C C . GLU A 1 360 ? 63.927 84.219 41.459 1.00 43.86 360 GLU A C 1
ATOM 2497 O O . GLU A 1 360 ? 65.090 84.609 41.541 1.00 44.80 360 GLU A O 1
ATOM 2503 N N . LYS A 1 361 ? 62.911 84.835 42.051 1.00 43.38 361 LYS A N 1
ATOM 2504 C CA . LYS A 1 361 ? 63.101 86.021 42.868 1.00 42.70 361 LYS A CA 1
ATOM 2505 C C . LYS A 1 361 ? 63.165 85.588 44.329 1.00 44.43 361 LYS A C 1
ATOM 2506 O O . LYS A 1 361 ? 62.156 85.584 45.038 1.00 42.80 361 LYS A O 1
ATOM 2512 N N . MET A 1 362 ? 64.360 85.198 44.764 1.00 45.19 362 MET A N 1
ATOM 2513 C CA . MET A 1 362 ? 64.571 84.771 46.141 1.00 47.11 362 MET A CA 1
ATOM 2514 C C . MET A 1 362 ? 64.406 85.977 47.060 1.00 45.81 362 MET A C 1
ATOM 2515 O O . MET A 1 362 ? 64.652 87.115 46.657 1.00 46.64 362 MET A O 1
ATOM 2520 N N . MET A 1 363 ? 63.983 85.725 48.291 1.00 43.34 363 MET A N 1
ATOM 2521 C CA . MET A 1 363 ? 63.805 86.795 49.261 1.00 42.02 363 MET A CA 1
ATOM 2522 C C . MET A 1 363 ? 65.181 87.367 49.617 1.00 40.80 363 MET A C 1
ATOM 2523 O O . MET A 1 363 ? 66.081 86.630 50.004 1.00 41.05 363 MET A O 1
ATOM 2528 N N . PRO A 1 364 ? 65.361 88.691 49.473 1.00 39.94 364 PRO A N 1
ATOM 2529 C CA . PRO A 1 364 ? 66.636 89.351 49.780 1.00 39.99 364 PRO A CA 1
ATOM 2530 C C . PRO A 1 364 ? 67.127 89.049 51.193 1.00 40.25 364 PRO A C 1
ATOM 2531 O O . PRO A 1 364 ? 66.330 88.930 52.121 1.00 39.91 364 PRO A O 1
ATOM 2535 N N . GLU A 1 365 ? 68.440 88.936 51.359 1.00 41.20 365 GLU A N 1
ATOM 2536 C CA . GLU A 1 365 ? 68.998 88.651 52.676 1.00 41.96 365 GLU A CA 1
ATOM 2537 C C . GLU A 1 365 ? 68.813 89.846 53.606 1.00 41.26 365 GLU A C 1
ATOM 2538 O O . GLU A 1 365 ? 68.654 89.680 54.813 1.00 41.24 365 GLU A O 1
ATOM 2544 N N . ASN A 1 366 ? 68.819 91.049 53.041 1.00 39.38 366 ASN A N 1
ATOM 2545 C CA . ASN A 1 366 ? 68.648 92.254 53.845 1.00 39.51 366 ASN A CA 1
ATOM 2546 C C . ASN A 1 366 ? 67.180 92.603 54.104 1.00 38.66 366 ASN A C 1
ATOM 2547 O O . ASN A 1 366 ? 66.856 93.735 54.464 1.00 38.79 366 ASN A O 1
ATOM 2552 N N . PHE A 1 367 ? 66.300 91.623 53.917 1.00 37.26 367 PHE A N 1
ATOM 2553 C CA . PHE A 1 367 ? 64.868 91.798 54.159 1.00 35.77 367 PHE A CA 1
ATOM 2554 C C . PHE A 1 367 ? 64.510 91.088 55.461 1.00 34.61 367 PHE A C 1
ATOM 2555 O O . PHE A 1 367 ? 63.425 91.284 56.011 1.00 34.81 367 PHE A O 1
ATOM 2563 N N . ILE A 1 368 ? 65.432 90.260 55.943 1.00 33.46 368 ILE A N 1
ATOM 2564 C CA . ILE A 1 368 ? 65.242 89.502 57.176 1.00 33.72 368 ILE A CA 1
ATOM 2565 C C . ILE A 1 368 ? 66.189 90.014 58.255 1.00 34.61 368 ILE A C 1
ATOM 2566 O O . ILE A 1 368 ? 67.381 90.193 58.006 1.00 33.91 368 ILE A O 1
ATOM 2571 N N . THR A 1 369 ? 65.655 90.234 59.453 1.00 34.76 369 THR A N 1
ATOM 2572 C CA . THR A 1 369 ? 66.451 90.741 60.569 1.00 36.98 369 THR A CA 1
ATOM 2573 C C . THR A 1 369 ? 67.660 89.869 60.910 1.00 38.26 369 THR A C 1
ATOM 2574 O O . THR A 1 369 ? 67.770 88.722 60.468 1.00 37.08 369 THR A O 1
ATOM 2578 N N . GLU A 1 370 ? 68.558 90.440 61.710 1.00 40.13 370 GLU A N 1
ATOM 2579 C CA . GLU A 1 370 ? 69.780 89.776 62.145 1.00 41.60 370 GLU A CA 1
ATOM 2580 C C . GLU A 1 370 ? 69.510 88.473 62.885 1.00 40.61 370 GLU A C 1
ATOM 2581 O O . GLU A 1 370 ? 70.217 87.487 62.681 1.00 39.82 370 GLU A O 1
ATOM 2587 N N . ASP A 1 371 ? 68.500 88.469 63.751 1.00 39.84 371 ASP A N 1
ATOM 2588 C CA . ASP A 1 371 ? 68.160 87.266 64.504 1.00 38.62 371 ASP A CA 1
ATOM 2589 C C . ASP A 1 371 ? 67.400 86.275 63.628 1.00 37.31 371 ASP A C 1
ATOM 2590 O O . ASP A 1 371 ? 67.136 85.146 64.041 1.00 35.85 371 ASP A O 1
ATOM 2595 N N . GLY A 1 372 ? 67.049 86.712 62.422 1.00 37.43 372 GLY A N 1
ATOM 2596 C CA . GLY A 1 372 ? 66.337 85.861 61.485 1.00 37.21 372 GLY A CA 1
ATOM 2597 C C . GLY A 1 372 ? 64.877 85.557 61.785 1.00 37.17 372 GLY A C 1
ATOM 2598 O O . GLY A 1 372 ? 64.306 84.645 61.183 1.00 35.99 372 GLY A O 1
ATOM 2599 N N . PHE A 1 373 ? 64.260 86.310 62.694 1.00 36.06 373 PHE A N 1
ATOM 2600 C CA . PHE A 1 373 ? 62.860 86.066 63.039 1.00 35.23 373 PHE A CA 1
ATOM 2601 C C . PHE A 1 373 ? 61.899 87.198 62.684 1.00 35.51 373 PHE A C 1
ATOM 2602 O O . PHE A 1 373 ? 60.730 87.167 63.070 1.00 35.40 373 PHE A O 1
ATOM 2610 N N . GLY A 1 374 ? 62.377 88.195 61.951 1.00 34.22 374 GLY A N 1
ATOM 2611 C CA . GLY A 1 374 ? 61.498 89.292 61.583 1.00 33.16 374 GLY A CA 1
ATOM 2612 C C . GLY A 1 374 ? 61.865 89.933 60.263 1.00 32.62 374 GLY A C 1
ATOM 2613 O O . GLY A 1 374 ? 62.865 89.562 59.648 1.00 32.56 374 GLY A O 1
ATOM 2614 N N . ILE A 1 375 ? 61.054 90.888 59.816 1.00 31.70 375 ILE A N 1
ATOM 2615 C CA . ILE A 1 375 ? 61.332 91.584 58.565 1.00 31.33 375 ILE A CA 1
ATOM 2616 C C . ILE A 1 375 ? 61.982 92.928 58.878 1.00 31.77 375 ILE A C 1
ATOM 2617 O O . ILE A 1 375 ? 61.694 93.542 59.905 1.00 31.02 375 ILE A O 1
ATOM 2622 N N . THR A 1 376 ? 62.858 93.378 57.988 1.00 32.22 376 THR A N 1
ATOM 2623 C CA . THR A 1 376 ? 63.568 94.642 58.167 1.00 33.33 376 THR A CA 1
ATOM 2624 C C . THR A 1 376 ? 62.774 95.813 57.604 1.00 34.20 376 THR A C 1
ATOM 2625 O O . THR A 1 376 ? 61.791 95.620 56.889 1.00 34.54 376 THR A O 1
ATOM 2629 N N . ASP A 1 377 ? 63.211 97.028 57.918 1.00 34.77 377 ASP A N 1
ATOM 2630 C CA . ASP A 1 377 ? 62.531 98.216 57.421 1.00 35.41 377 ASP A CA 1
ATOM 2631 C C . ASP A 1 377 ? 62.556 98.250 55.894 1.00 34.98 377 ASP A C 1
ATOM 2632 O O . ASP A 1 377 ? 61.664 98.823 55.268 1.00 34.75 377 ASP A O 1
ATOM 2637 N N . LEU A 1 378 ? 63.582 97.648 55.298 1.00 33.23 378 LEU A N 1
ATOM 2638 C CA . LEU A 1 378 ? 63.684 97.607 53.842 1.00 34.19 378 LEU A CA 1
ATOM 2639 C C . LEU A 1 378 ? 62.548 96.742 53.309 1.00 33.18 378 LEU A C 1
ATOM 2640 O O . LEU A 1 378 ? 61.881 97.099 52.340 1.00 32.52 378 LEU A O 1
ATOM 2645 N N . CYS A 1 379 ? 62.339 95.601 53.958 1.00 31.44 379 CYS A N 1
ATOM 2646 C CA . CYS A 1 379 ? 61.280 94.684 53.567 1.00 31.27 379 CYS A CA 1
ATOM 2647 C C . CYS A 1 379 ? 59.924 95.369 53.701 1.00 30.99 379 CYS A C 1
ATOM 2648 O O . CYS A 1 379 ? 59.103 95.310 52.785 1.00 31.71 379 CYS A O 1
ATOM 2651 N N . ARG A 1 380 ? 59.696 96.031 54.836 1.00 30.25 380 ARG A N 1
ATOM 2652 C CA . ARG A 1 380 ? 58.432 96.727 55.067 1.00 29.89 380 ARG A CA 1
ATOM 2653 C C . ARG A 1 380 ? 58.139 97.747 53.972 1.00 29.56 380 ARG A C 1
ATOM 2654 O O . ARG A 1 380 ? 56.997 97.898 53.540 1.00 28.74 380 ARG A O 1
ATOM 2662 N N . GLU A 1 381 ? 59.172 98.454 53.531 1.00 29.69 381 GLU A N 1
ATOM 2663 C CA . GLU A 1 381 ? 59.024 99.460 52.483 1.00 29.56 381 GLU A CA 1
ATOM 2664 C C . GLU A 1 381 ? 58.576 98.824 51.166 1.00 28.28 381 GLU A C 1
ATOM 2665 O O . GLU A 1 381 ? 57.857 99.434 50.377 1.00 25.62 381 GLU A O 1
ATOM 2671 N N . TYR A 1 382 ? 59.021 97.598 50.931 1.00 27.68 382 TYR A N 1
ATOM 2672 C CA . TYR A 1 382 ? 58.660 96.881 49.719 1.00 28.01 382 TYR A CA 1
ATOM 2673 C C . TYR A 1 382 ? 57.246 96.296 49.812 1.00 27.16 382 TYR A C 1
ATOM 2674 O O . TYR A 1 382 ? 56.414 96.500 48.926 1.00 28.55 382 TYR A O 1
ATOM 2683 N N . LEU A 1 383 ? 56.992 95.575 50.898 1.00 27.19 383 LEU A N 1
ATOM 2684 C CA . LEU A 1 383 ? 55.713 94.910 51.134 1.00 27.25 383 LEU A CA 1
ATOM 2685 C C . LEU A 1 383 ? 54.491 95.782 51.389 1.00 27.15 383 LEU A C 1
ATOM 2686 O O . LEU A 1 383 ? 53.440 95.564 50.796 1.00 26.83 383 LEU A O 1
ATOM 2691 N N . ALA A 1 384 ? 54.628 96.760 52.280 1.00 27.85 384 ALA A N 1
ATOM 2692 C CA . ALA A 1 384 ? 53.517 97.630 52.658 1.00 26.50 384 ALA A CA 1
ATOM 2693 C C . ALA A 1 384 ? 52.626 98.168 51.538 1.00 26.67 384 ALA A C 1
ATOM 2694 O O . ALA A 1 384 ? 51.397 98.061 51.606 1.00 28.09 384 ALA A O 1
ATOM 2696 N N . PRO A 1 385 ? 53.220 98.759 50.492 1.00 25.97 385 PRO A N 1
ATOM 2697 C CA . PRO A 1 385 ? 52.400 99.294 49.399 1.00 22.80 385 PRO A CA 1
ATOM 2698 C C . PRO A 1 385 ? 51.584 98.235 48.658 1.00 21.32 385 PRO A C 1
ATOM 2699 O O . PRO A 1 385 ? 50.526 98.527 48.105 1.00 19.79 385 PRO A O 1
ATOM 2703 N N . LEU A 1 386 ? 52.082 97.006 48.652 1.00 22.48 386 LEU A N 1
ATOM 2704 C CA . LEU A 1 386 ? 51.417 95.916 47.950 1.00 21.27 386 LEU A CA 1
ATOM 2705 C C . LEU A 1 386 ? 50.049 95.520 48.519 1.00 22.66 386 LEU A C 1
ATOM 2706 O O . LEU A 1 386 ? 49.199 95.018 47.784 1.00 24.10 386 LEU A O 1
ATOM 2711 N N . ILE A 1 387 ? 49.827 95.754 49.812 1.00 22.25 387 ILE A N 1
ATOM 2712 C CA . ILE A 1 387 ? 48.553 95.395 50.444 1.00 23.68 387 ILE A CA 1
ATOM 2713 C C . ILE A 1 387 ? 47.601 96.572 50.619 1.00 24.26 387 ILE A C 1
ATOM 2714 O O . ILE A 1 387 ? 46.519 96.426 51.194 1.00 26.09 387 ILE A O 1
ATOM 2719 N N . GLU A 1 388 ? 47.997 97.731 50.112 1.00 24.86 388 GLU A N 1
ATOM 2720 C CA . GLU A 1 388 ? 47.202 98.948 50.243 1.00 25.02 388 GLU A CA 1
ATOM 2721 C C . GLU A 1 388 ? 45.835 98.923 49.563 1.00 24.88 388 GLU A C 1
ATOM 2722 O O . GLU A 1 388 ? 45.702 98.478 48.427 1.00 23.63 388 GLU A O 1
ATOM 2728 N N . GLY A 1 389 ? 44.819 99.416 50.267 1.00 22.15 389 GLY A N 1
ATOM 2729 C CA . GLY A 1 389 ? 43.488 99.483 49.696 1.00 22.62 389 GLY A CA 1
ATOM 2730 C C . GLY A 1 389 ? 42.650 98.222 49.794 1.00 21.69 389 GLY A C 1
ATOM 2731 O O . GLY A 1 389 ? 43.165 97.108 49.789 1.00 21.55 389 GLY A O 1
ATOM 2732 N N . GLU A 1 390 ? 41.343 98.420 49.879 1.00 21.90 390 GLU A N 1
ATOM 2733 C CA . GLU A 1 390 ? 40.396 97.324 49.978 1.00 21.77 390 GLU A CA 1
ATOM 2734 C C . GLU A 1 390 ? 39.473 97.377 48.768 1.00 23.13 390 GLU A C 1
ATOM 2735 O O . GLU A 1 390 ? 39.014 98.444 48.364 1.00 24.68 390 GLU A O 1
ATOM 2741 N N . ASP A 1 391 ? 39.226 96.216 48.182 1.00 25.44 391 ASP A N 1
ATOM 2742 C CA . ASP A 1 391 ? 38.366 96.098 47.015 1.00 26.02 391 ASP A CA 1
ATOM 2743 C C . ASP A 1 391 ? 37.389 94.998 47.401 1.00 26.49 391 ASP A C 1
ATOM 2744 O O . ASP A 1 391 ? 37.700 93.818 47.281 1.00 27.81 391 ASP A O 1
ATOM 2749 N N . TYR A 1 392 ? 36.218 95.385 47.889 1.00 24.06 392 TYR A N 1
ATOM 2750 C CA . TYR A 1 392 ? 35.239 94.404 48.325 1.00 23.79 392 TYR A CA 1
ATOM 2751 C C . TYR A 1 392 ? 34.259 93.966 47.252 1.00 22.55 392 TYR A C 1
ATOM 2752 O O . TYR A 1 392 ? 33.713 94.787 46.512 1.00 22.79 392 TYR A O 1
ATOM 2761 N N . PRO A 1 393 ? 34.024 92.654 47.151 1.00 21.62 393 PRO A N 1
ATOM 2762 C CA . PRO A 1 393 ? 33.077 92.160 46.150 1.00 21.81 393 PRO A CA 1
ATOM 2763 C C . PRO A 1 393 ? 31.667 92.511 46.628 1.00 23.60 393 PRO A C 1
ATOM 2764 O O . PRO A 1 393 ? 31.466 92.828 47.802 1.00 23.05 393 PRO A O 1
ATOM 2768 N N . PRO A 1 394 ? 30.678 92.496 45.723 1.00 23.52 394 PRO A N 1
ATOM 2769 C CA . PRO A 1 394 ? 29.315 92.816 46.158 1.00 23.48 394 PRO A CA 1
ATOM 2770 C C . PRO A 1 394 ? 28.774 91.619 46.938 1.00 22.68 394 PRO A C 1
ATOM 2771 O O . PRO A 1 394 ? 29.245 90.496 46.755 1.00 21.31 394 PRO A O 1
ATOM 2775 N N . TYR A 1 395 ? 27.801 91.862 47.813 1.00 21.66 395 TYR A N 1
ATOM 2776 C CA . TYR A 1 395 ? 27.218 90.799 48.621 1.00 22.27 395 TYR A CA 1
ATOM 2777 C C . TYR A 1 395 ? 25.740 90.560 48.337 1.00 25.22 395 TYR A C 1
ATOM 2778 O O . TYR A 1 395 ? 25.026 91.452 47.882 1.00 24.82 395 TYR A O 1
ATOM 2787 N N . LYS A 1 396 ? 25.298 89.340 48.619 1.00 26.67 396 LYS A N 1
ATOM 2788 C CA . LYS A 1 396 ? 23.912 88.938 48.421 1.00 28.38 396 LYS A CA 1
ATOM 2789 C C . LYS A 1 396 ? 23.581 87.890 49.478 1.00 28.97 396 LYS A C 1
ATOM 2790 O O . LYS A 1 396 ? 24.284 86.888 49.607 1.00 26.15 396 LYS A O 1
ATOM 2796 N N . ASP A 1 397 ? 22.522 88.134 50.244 1.00 29.85 397 ASP A N 1
ATOM 2797 C CA . ASP A 1 397 ? 22.105 87.216 51.303 1.00 31.12 397 ASP A CA 1
ATOM 2798 C C . ASP A 1 397 ? 23.244 86.902 52.268 1.00 30.80 397 ASP A C 1
ATOM 2799 O O . ASP A 1 397 ? 23.428 85.755 52.679 1.00 30.15 397 ASP A O 1
ATOM 2804 N N . GLY A 1 398 ? 24.020 87.925 52.612 1.00 29.87 398 GLY A N 1
ATOM 2805 C CA . GLY A 1 398 ? 25.111 87.742 53.550 1.00 29.81 398 GLY A CA 1
ATOM 2806 C C . GLY A 1 398 ? 26.429 87.235 52.999 1.00 28.63 398 GLY A C 1
ATOM 2807 O O . GLY A 1 398 ? 27.420 87.222 53.721 1.00 29.42 398 GLY A O 1
ATOM 2808 N N . LEU A 1 399 ? 26.465 86.832 51.733 1.00 28.29 399 LEU A N 1
ATOM 2809 C CA . LEU A 1 399 ? 27.705 86.315 51.154 1.00 27.16 399 LEU A CA 1
ATOM 2810 C C . LEU A 1 399 ? 28.160 87.019 49.876 1.00 25.33 399 LEU A C 1
ATOM 2811 O O . LEU A 1 399 ? 27.374 87.689 49.207 1.00 24.34 399 LEU A O 1
ATOM 2816 N N . PRO A 1 400 ? 29.453 86.883 49.533 1.00 23.72 400 PRO A N 1
ATOM 2817 C CA . PRO A 1 400 ? 29.997 87.508 48.324 1.00 24.48 400 PRO A CA 1
ATOM 2818 C C . PRO A 1 400 ? 29.289 86.894 47.121 1.00 24.38 400 PRO A C 1
ATOM 2819 O O . PRO A 1 400 ? 29.254 85.672 46.982 1.00 23.78 400 PRO A O 1
ATOM 2823 N N . ASP A 1 401 ? 28.725 87.734 46.262 1.00 23.13 401 ASP A N 1
ATOM 2824 C CA . ASP A 1 401 ? 28.020 87.250 45.084 1.00 23.45 401 ASP A CA 1
ATOM 2825 C C . ASP A 1 401 ? 29.010 86.855 43.981 1.00 22.59 401 ASP A C 1
ATOM 2826 O O . ASP A 1 401 ? 29.027 87.463 42.909 1.00 22.10 401 ASP A O 1
ATOM 2831 N N . TYR A 1 402 ? 29.830 85.837 44.248 1.00 19.89 402 TYR A N 1
ATOM 2832 C CA . TYR A 1 402 ? 30.827 85.381 43.277 1.00 20.62 402 TYR A CA 1
ATOM 2833 C C . TYR A 1 402 ? 30.198 84.767 42.028 1.00 21.82 402 TYR A C 1
ATOM 2834 O O . TYR A 1 402 ? 29.141 84.140 42.096 1.00 22.66 402 TYR A O 1
ATOM 2843 N N . VAL A 1 403 ? 30.854 84.940 40.885 1.00 22.01 403 VAL A N 1
ATOM 2844 C CA . VAL A 1 403 ? 30.306 84.424 39.640 1.00 23.40 403 VAL A CA 1
ATOM 2845 C C . VAL A 1 403 ? 30.766 83.031 39.254 1.00 23.81 403 VAL A C 1
ATOM 2846 O O . VAL A 1 403 ? 31.860 82.587 39.607 1.00 21.64 403 VAL A O 1
ATOM 2850 N N . ARG A 1 404 ? 29.882 82.343 38.540 1.00 23.78 404 ARG A N 1
ATOM 2851 C CA . ARG A 1 404 ? 30.127 81.009 38.016 1.00 27.03 404 ARG A CA 1
ATOM 2852 C C . ARG A 1 404 ? 29.808 81.169 36.536 1.00 26.50 404 ARG A C 1
ATOM 2853 O O . ARG A 1 404 ? 28.660 81.435 36.179 1.00 26.05 404 ARG A O 1
ATOM 2861 N N . LEU A 1 405 ? 30.820 81.038 35.683 1.00 24.85 405 LEU A N 1
ATOM 2862 C CA . LEU A 1 405 ? 30.623 81.182 34.241 1.00 26.61 405 LEU A CA 1
ATOM 2863 C C . LEU A 1 405 ? 29.867 79.996 33.644 1.00 26.86 405 LEU A C 1
ATOM 2864 O O . LEU A 1 405 ? 29.869 78.905 34.202 1.00 25.94 405 LEU A O 1
ATOM 2869 N N . LYS A 1 406 ? 29.225 80.211 32.502 1.00 27.52 406 LYS A N 1
ATOM 2870 C CA . LYS A 1 406 ? 28.497 79.124 31.856 1.00 27.87 406 LYS A CA 1
ATOM 2871 C C . LYS A 1 406 ? 29.494 78.132 31.277 1.00 27.25 406 LYS A C 1
ATOM 2872 O O . LYS A 1 406 ? 29.236 76.931 31.233 1.00 25.87 406 LYS A O 1
ATOM 2878 N N . ASN A 1 407 ? 30.645 78.646 30.852 1.00 26.55 407 ASN A N 1
ATOM 2879 C CA . ASN A 1 407 ? 31.698 77.821 30.271 1.00 26.34 407 ASN A CA 1
ATOM 2880 C C . ASN A 1 407 ? 31.154 76.801 29.260 1.00 26.75 407 ASN A C 1
ATOM 2881 O O . ASN A 1 407 ? 31.307 75.590 29.431 1.00 25.35 407 ASN A O 1
ATOM 2886 N N . VAL A 1 408 ? 30.531 77.311 28.200 1.00 28.07 408 VAL A N 1
ATOM 2887 C CA . VAL A 1 408 ? 29.961 76.467 27.152 1.00 29.02 408 VAL A CA 1
ATOM 2888 C C . VAL A 1 408 ? 31.067 75.822 26.322 1.00 29.97 408 VAL A C 1
ATOM 2889 O O . VAL A 1 408 ? 31.933 76.511 25.776 1.00 30.10 408 VAL A O 1
ATOM 2893 N N . ALA A 1 409 ? 31.030 74.496 26.241 1.00 29.21 409 ALA A N 1
ATOM 2894 C CA . ALA A 1 409 ? 32.016 73.719 25.501 1.00 29.83 409 ALA A CA 1
ATOM 2895 C C . ALA A 1 409 ? 32.005 73.996 24.000 1.00 30.50 409 ALA A C 1
ATOM 2896 O O . ALA A 1 409 ? 30.973 74.338 23.424 1.00 30.25 409 ALA A O 1
ATOM 2898 N N . VAL A 1 410 ? 33.173 73.846 23.383 1.00 31.29 410 VAL A N 1
ATOM 2899 C CA . VAL A 1 410 ? 33.347 74.049 21.946 1.00 31.87 410 VAL A CA 1
ATOM 2900 C C . VAL A 1 410 ? 33.304 72.681 21.268 1.00 31.52 410 VAL A C 1
ATOM 2901 O O . VAL A 1 410 ? 33.971 71.750 21.711 1.00 30.46 410 VAL A O 1
ATOM 2905 N N . PRO A 1 411 ? 32.522 72.538 20.186 1.00 33.28 411 PRO A N 1
ATOM 2906 C CA . PRO A 1 411 ? 32.446 71.241 19.496 1.00 33.86 411 PRO A CA 1
ATOM 2907 C C . PRO A 1 411 ? 33.840 70.725 19.123 1.00 34.74 411 PRO A C 1
ATOM 2908 O O . PRO A 1 411 ? 34.659 71.479 18.596 1.00 35.09 411 PRO A O 1
ATOM 2912 N N . LYS A 1 412 ? 34.115 69.451 19.401 1.00 34.50 412 LYS A N 1
ATOM 2913 C CA . LYS A 1 412 ? 35.422 68.878 19.084 1.00 36.89 412 LYS A CA 1
ATOM 2914 C C . LYS A 1 412 ? 35.622 68.705 17.576 1.00 37.46 412 LYS A C 1
ATOM 2915 O O . LYS A 1 412 ? 34.688 68.371 16.848 1.00 38.11 412 LYS A O 1
ATOM 2921 N N . LYS A 1 413 ? 36.847 68.931 17.113 1.00 37.46 413 LYS A N 1
ATOM 2922 C CA . LYS A 1 413 ? 37.161 68.806 15.695 1.00 39.04 413 LYS A CA 1
ATOM 2923 C C . LYS A 1 413 ? 38.176 67.709 15.421 1.00 38.30 413 LYS A C 1
ATOM 2924 O O . LYS A 1 413 ? 38.281 67.220 14.299 1.00 38.18 413 LYS A O 1
ATOM 2930 N N . LEU A 1 414 ? 38.928 67.326 16.444 1.00 38.16 414 LEU A N 1
ATOM 2931 C CA . LEU A 1 414 ? 39.947 66.305 16.275 1.00 39.45 414 LEU A CA 1
ATOM 2932 C C . LEU A 1 414 ? 39.591 65.030 17.013 1.00 41.03 414 LEU A C 1
ATOM 2933 O O . LEU A 1 414 ? 38.614 64.985 17.757 1.00 39.81 414 LEU A O 1
ATOM 2938 N N . SER A 1 415 ? 40.384 63.988 16.789 1.00 42.29 415 SER A N 1
ATOM 2939 C CA . SER A 1 415 ? 40.165 62.719 17.459 1.00 43.48 415 SER A CA 1
ATOM 2940 C C . SER A 1 415 ? 40.751 62.841 18.863 1.00 44.02 415 SER A C 1
ATOM 2941 O O . SER A 1 415 ? 41.639 63.659 19.099 1.00 44.25 415 SER A O 1
ATOM 2944 N N . GLY A 1 416 ? 40.242 62.034 19.789 1.00 43.35 416 GLY A N 1
ATOM 2945 C CA . GLY A 1 416 ? 40.698 62.083 21.169 1.00 42.73 416 GLY A CA 1
ATOM 2946 C C . GLY A 1 416 ? 42.189 61.965 21.414 1.00 42.18 416 GLY A C 1
ATOM 2947 O O . GLY A 1 416 ? 42.917 61.379 20.619 1.00 41.39 416 GLY A O 1
ATOM 2948 N N . PHE A 1 417 ? 42.636 62.526 22.535 1.00 42.47 417 PHE A N 1
ATOM 2949 C CA . PHE A 1 417 ? 44.043 62.499 22.926 1.00 43.98 417 PHE A CA 1
ATOM 2950 C C . PHE A 1 417 ? 44.146 61.898 24.326 1.00 45.74 417 PHE A C 1
ATOM 2951 O O . PHE A 1 417 ? 43.350 62.225 25.208 1.00 45.73 417 PHE A O 1
ATOM 2959 N N . THR A 1 418 ? 45.131 61.027 24.530 1.00 46.90 418 THR A N 1
ATOM 2960 C CA . THR A 1 418 ? 45.324 60.378 25.823 1.00 48.53 418 THR A CA 1
ATOM 2961 C C . THR A 1 418 ? 46.290 61.147 26.717 1.00 48.39 418 THR A C 1
ATOM 2962 O O . THR A 1 418 ? 47.495 61.171 26.387 1.00 48.97 418 THR A O 1
ATOM 2966 N N . ALA B 1 2 ? -6.436 60.831 -29.202 1.00 32.93 2 ALA B N 1
ATOM 2967 C CA . ALA B 1 2 ? -4.951 60.769 -29.083 1.00 30.22 2 ALA B CA 1
ATOM 2968 C C . ALA B 1 2 ? -4.483 61.677 -27.952 1.00 28.60 2 ALA B C 1
ATOM 2969 O O . ALA B 1 2 ? -4.228 61.212 -26.838 1.00 27.39 2 ALA B O 1
ATOM 2971 N N . ALA B 1 3 ? -4.376 62.968 -28.249 1.00 26.82 3 ALA B N 1
ATOM 2972 C CA . ALA B 1 3 ? -3.945 63.970 -27.272 1.00 26.04 3 ALA B CA 1
ATOM 2973 C C . ALA B 1 3 ? -2.819 63.489 -26.358 1.00 23.66 3 ALA B C 1
ATOM 2974 O O . ALA B 1 3 ? -2.815 63.787 -25.170 1.00 25.27 3 ALA B O 1
ATOM 2976 N N . LYS B 1 4 ? -1.856 62.760 -26.912 1.00 21.42 4 LYS B N 1
ATOM 2977 C CA . LYS B 1 4 ? -0.745 62.245 -26.119 1.00 22.09 4 LYS B CA 1
ATOM 2978 C C . LYS B 1 4 ? 0.535 63.078 -26.200 1.00 20.25 4 LYS B C 1
ATOM 2979 O O . LYS B 1 4 ? 1.505 62.797 -25.492 1.00 20.25 4 LYS B O 1
ATOM 2985 N N . ASN B 1 5 ? 0.552 64.083 -27.068 1.00 18.70 5 ASN B N 1
ATOM 2986 C CA . ASN B 1 5 ? 1.741 64.910 -27.215 1.00 18.39 5 ASN B CA 1
ATOM 2987 C C . ASN B 1 5 ? 1.787 65.992 -26.136 1.00 18.96 5 ASN B C 1
ATOM 2988 O O . ASN B 1 5 ? 0.770 66.331 -25.530 1.00 19.18 5 ASN B O 1
ATOM 2993 N N . ALA B 1 6 ? 2.976 66.521 -25.887 1.00 17.53 6 ALA B N 1
ATOM 2994 C CA . ALA B 1 6 ? 3.131 67.534 -24.862 1.00 17.79 6 ALA B CA 1
ATOM 2995 C C . ALA B 1 6 ? 3.715 68.812 -25.423 1.00 19.06 6 ALA B C 1
ATOM 2996 O O . ALA B 1 6 ? 4.420 68.800 -26.434 1.00 20.81 6 ALA B O 1
ATOM 2998 N N . PHE B 1 7 ? 3.408 69.914 -24.751 1.00 20.32 7 PHE B N 1
ATOM 2999 C CA . PHE B 1 7 ? 3.896 71.228 -25.138 1.00 21.11 7 PHE B CA 1
ATOM 3000 C C . PHE B 1 7 ? 4.589 71.859 -23.938 1.00 20.60 7 PHE B C 1
ATOM 3001 O O . PHE B 1 7 ? 4.061 71.853 -22.824 1.00 22.28 7 PHE B O 1
ATOM 3009 N N . TYR B 1 8 ? 5.776 72.395 -24.181 1.00 19.71 8 TYR B N 1
ATOM 3010 C CA . TYR B 1 8 ? 6.566 73.046 -23.146 1.00 19.84 8 TYR B CA 1
ATOM 3011 C C . TYR B 1 8 ? 6.929 74.433 -23.639 1.00 19.55 8 TYR B C 1
ATOM 3012 O O . TYR B 1 8 ? 7.243 74.626 -24.817 1.00 20.48 8 TYR B O 1
ATOM 3021 N N . ALA B 1 9 ? 6.887 75.403 -22.737 1.00 18.86 9 ALA B N 1
ATOM 3022 C CA . ALA B 1 9 ? 7.241 76.762 -23.102 1.00 19.41 9 ALA B CA 1
ATOM 3023 C C . ALA B 1 9 ? 7.741 77.500 -21.873 1.00 19.55 9 ALA B C 1
ATOM 3024 O O . ALA B 1 9 ? 7.296 77.233 -20.753 1.00 17.31 9 ALA B O 1
ATOM 3026 N N . GLN B 1 10 ? 8.670 78.423 -22.093 1.00 18.26 10 GLN B N 1
ATOM 3027 C CA . GLN B 1 10 ? 9.223 79.237 -21.024 1.00 18.69 10 GLN B CA 1
ATOM 3028 C C . GLN B 1 10 ? 8.537 80.590 -21.120 1.00 18.46 10 GLN B C 1
ATOM 3029 O O . GLN B 1 10 ? 8.122 80.998 -22.195 1.00 19.64 10 GLN B O 1
ATOM 3035 N N . SER B 1 11 ? 8.395 81.273 -19.990 1.00 19.71 11 SER B N 1
ATOM 3036 C CA . SER B 1 11 ? 7.728 82.567 -19.964 1.00 21.95 11 SER B CA 1
ATOM 3037 C C . SER B 1 11 ? 8.449 83.575 -19.076 1.00 21.88 11 SER B C 1
ATOM 3038 O O . SER B 1 11 ? 9.031 83.210 -18.051 1.00 22.74 11 SER B O 1
ATOM 3041 N N . GLY B 1 12 ? 8.391 84.843 -19.474 1.00 21.57 12 GLY B N 1
ATOM 3042 C CA . GLY B 1 12 ? 9.029 85.901 -18.705 1.00 21.56 12 GLY B CA 1
ATOM 3043 C C . GLY B 1 12 ? 10.542 85.932 -18.833 1.00 19.98 12 GLY B C 1
ATOM 3044 O O . GLY B 1 12 ? 11.115 85.297 -19.714 1.00 20.73 12 GLY B O 1
ATOM 3045 N N . GLY B 1 13 ? 11.195 86.681 -17.950 1.00 20.47 13 GLY B N 1
ATOM 3046 C CA . GLY B 1 13 ? 12.644 86.764 -18.000 1.00 20.77 13 GLY B CA 1
ATOM 3047 C C . GLY B 1 13 ? 13.264 85.402 -17.734 1.00 21.29 13 GLY B C 1
ATOM 3048 O O . GLY B 1 13 ? 12.743 84.623 -16.938 1.00 22.35 13 GLY B O 1
ATOM 3049 N N . VAL B 1 14 ? 14.378 85.104 -18.389 1.00 20.21 14 VAL B N 1
ATOM 3050 C CA . VAL B 1 14 ? 15.029 83.819 -18.191 1.00 19.80 14 VAL B CA 1
ATOM 3051 C C . VAL B 1 14 ? 15.931 83.804 -16.956 1.00 20.31 14 VAL B C 1
ATOM 3052 O O . VAL B 1 14 ? 16.147 84.834 -16.316 1.00 21.70 14 VAL B O 1
ATOM 3056 N N . THR B 1 15 ? 16.426 82.623 -16.603 1.00 21.29 15 THR B N 1
ATOM 3057 C CA . THR B 1 15 ? 17.295 82.462 -15.441 1.00 19.20 15 THR B CA 1
ATOM 3058 C C . THR B 1 15 ? 18.470 81.599 -15.870 1.00 19.16 15 THR B C 1
ATOM 3059 O O . THR B 1 15 ? 18.531 81.146 -17.012 1.00 18.06 15 THR B O 1
ATOM 3063 N N . ALA B 1 16 ? 19.397 81.361 -14.953 1.00 16.06 16 ALA B N 1
ATOM 3064 C CA . ALA B 1 16 ? 20.563 80.550 -15.268 1.00 17.67 16 ALA B CA 1
ATOM 3065 C C . ALA B 1 16 ? 20.224 79.066 -15.280 1.00 17.30 16 ALA B C 1
ATOM 3066 O O . ALA B 1 16 ? 20.926 78.267 -15.905 1.00 17.55 16 ALA B O 1
ATOM 3068 N N . VAL B 1 17 ? 19.137 78.701 -14.607 1.00 17.40 17 VAL B N 1
ATOM 3069 C CA . VAL B 1 17 ? 18.766 77.297 -14.499 1.00 17.31 17 VAL B CA 1
ATOM 3070 C C . VAL B 1 17 ? 17.410 76.877 -15.051 1.00 18.52 17 VAL B C 1
ATOM 3071 O O . VAL B 1 17 ? 17.001 75.735 -14.841 1.00 18.79 17 VAL B O 1
ATOM 3075 N N . ILE B 1 18 ? 16.712 77.770 -15.749 1.00 17.30 18 ILE B N 1
ATOM 3076 C CA . ILE B 1 18 ? 15.411 77.413 -16.292 1.00 17.10 18 ILE B CA 1
ATOM 3077 C C . ILE B 1 18 ? 15.566 76.262 -17.301 1.00 18.41 18 ILE B C 1
ATOM 3078 O O . ILE B 1 18 ? 14.663 75.431 -17.450 1.00 16.79 18 ILE B O 1
ATOM 3083 N N . ASN B 1 19 ? 16.720 76.185 -17.965 1.00 17.28 19 ASN B N 1
ATOM 3084 C CA . ASN B 1 19 ? 16.958 75.089 -18.902 1.00 17.33 19 ASN B CA 1
ATOM 3085 C C . ASN B 1 19 ? 17.109 73.769 -18.146 1.00 17.14 19 ASN B C 1
ATOM 3086 O O . ASN B 1 19 ? 16.960 72.704 -18.727 1.00 17.35 19 ASN B O 1
ATOM 3091 N N . ALA B 1 20 ? 17.415 73.834 -16.852 1.00 18.06 20 ALA B N 1
ATOM 3092 C CA . ALA B 1 20 ? 17.535 72.608 -16.055 1.00 18.02 20 ALA B CA 1
ATOM 3093 C C . ALA B 1 20 ? 16.115 72.082 -15.821 1.00 17.78 20 ALA B C 1
ATOM 3094 O O . ALA B 1 20 ? 15.884 70.871 -15.786 1.00 17.78 20 ALA B O 1
ATOM 3096 N N . SER B 1 21 ? 15.169 72.999 -15.643 1.00 16.12 21 SER B N 1
ATOM 3097 C CA . SER B 1 21 ? 13.771 72.609 -15.470 1.00 18.38 21 SER B CA 1
ATOM 3098 C C . SER B 1 21 ? 13.303 71.981 -16.789 1.00 17.74 21 SER B C 1
ATOM 3099 O O . SER B 1 21 ? 12.604 70.967 -16.789 1.00 19.03 21 SER B O 1
ATOM 3102 N N . ALA B 1 22 ? 13.708 72.579 -17.910 1.00 18.09 22 ALA B N 1
ATOM 3103 C CA . ALA B 1 22 ? 13.356 72.060 -19.235 1.00 18.19 22 ALA B CA 1
ATOM 3104 C C . ALA B 1 22 ? 13.878 70.631 -19.376 1.00 18.49 22 ALA B C 1
ATOM 3105 O O . ALA B 1 22 ? 13.154 69.739 -19.824 1.00 19.61 22 ALA B O 1
ATOM 3107 N N . ALA B 1 23 ? 15.136 70.415 -18.993 1.00 19.56 23 ALA B N 1
ATOM 3108 C CA . ALA B 1 23 ? 15.731 69.080 -19.060 1.00 18.98 23 ALA B CA 1
ATOM 3109 C C . ALA B 1 23 ? 14.914 68.115 -18.204 1.00 18.86 23 ALA B C 1
ATOM 3110 O O . ALA B 1 23 ? 14.665 66.982 -18.606 1.00 18.74 23 ALA B O 1
ATOM 3112 N N . GLY B 1 24 ? 14.507 68.569 -17.021 1.00 18.78 24 GLY B N 1
ATOM 3113 C CA . GLY B 1 24 ? 13.708 67.728 -16.143 1.00 19.44 24 GLY B CA 1
ATOM 3114 C C . GLY B 1 24 ? 12.420 67.288 -16.821 1.00 19.74 24 GLY B C 1
ATOM 3115 O O . GLY B 1 24 ? 12.030 66.125 -16.737 1.00 19.80 24 GLY B O 1
ATOM 3116 N N . VAL B 1 25 ? 11.761 68.223 -17.501 1.00 19.83 25 VAL B N 1
ATOM 3117 C CA . VAL B 1 25 ? 10.518 67.940 -18.212 1.00 17.98 25 VAL B CA 1
ATOM 3118 C C . VAL B 1 25 ? 10.748 66.991 -19.385 1.00 19.02 25 VAL B C 1
ATOM 3119 O O . VAL B 1 25 ? 10.090 65.954 -19.507 1.00 20.27 25 VAL B O 1
ATOM 3123 N N . ILE B 1 26 ? 11.698 67.347 -20.241 1.00 16.40 26 ILE B N 1
ATOM 3124 C CA . ILE B 1 26 ? 11.988 66.559 -21.424 1.00 17.93 26 ILE B CA 1
ATOM 3125 C C . ILE B 1 26 ? 12.527 65.165 -21.132 1.00 18.78 26 ILE B C 1
ATOM 3126 O O . ILE B 1 26 ? 12.061 64.191 -21.721 1.00 17.23 26 ILE B O 1
ATOM 3131 N N . GLU B 1 27 ? 13.489 65.051 -20.223 1.00 17.52 27 GLU B N 1
ATOM 3132 C CA . GLU B 1 27 ? 14.040 63.732 -19.906 1.00 19.19 27 GLU B CA 1
ATOM 3133 C C . GLU B 1 27 ? 12.989 62.825 -19.250 1.00 19.47 27 GLU B C 1
ATOM 3134 O O . GLU B 1 27 ? 12.975 61.616 -19.478 1.00 21.44 27 GLU B O 1
ATOM 3140 N N . ALA B 1 28 ? 12.110 63.404 -18.438 1.00 18.57 28 ALA B N 1
ATOM 3141 C CA . ALA B 1 28 ? 11.061 62.622 -17.785 1.00 19.95 28 ALA B CA 1
ATOM 3142 C C . ALA B 1 28 ? 10.008 62.203 -18.815 1.00 20.67 28 ALA B C 1
ATOM 3143 O O . ALA B 1 28 ? 9.519 61.081 -18.792 1.00 20.59 28 ALA B O 1
ATOM 3145 N N . ALA B 1 29 ? 9.661 63.116 -19.716 1.00 22.40 29 ALA B N 1
ATOM 3146 C CA . ALA B 1 29 ? 8.666 62.826 -20.738 1.00 23.93 29 ALA B CA 1
ATOM 3147 C C . ALA B 1 29 ? 9.171 61.727 -21.680 1.00 26.29 29 ALA B C 1
ATOM 3148 O O . ALA B 1 29 ? 8.410 60.834 -22.068 1.00 28.83 29 ALA B O 1
ATOM 3150 N N . ARG B 1 30 ? 10.452 61.789 -22.036 1.00 26.18 30 ARG B N 1
ATOM 3151 C CA . ARG B 1 30 ? 11.050 60.784 -22.913 1.00 27.65 30 ARG B CA 1
ATOM 3152 C C . ARG B 1 30 ? 11.000 59.406 -22.270 1.00 29.23 30 ARG B C 1
ATOM 3153 O O . ARG B 1 30 ? 10.842 58.405 -22.962 1.00 27.35 30 ARG B O 1
ATOM 3161 N N . LYS B 1 31 ? 11.142 59.351 -20.948 1.00 31.01 31 LYS B N 1
ATOM 3162 C CA . LYS B 1 31 ? 11.098 58.072 -20.248 1.00 33.76 31 LYS B CA 1
ATOM 3163 C C . LYS B 1 31 ? 9.686 57.504 -20.288 1.00 36.45 31 LYS B C 1
ATOM 3164 O O . LYS B 1 31 ? 9.485 56.306 -20.093 1.00 38.21 31 LYS B O 1
ATOM 3170 N N . GLN B 1 32 ? 8.708 58.367 -20.543 1.00 38.45 32 GLN B N 1
ATOM 3171 C CA . GLN B 1 32 ? 7.325 57.924 -20.608 1.00 41.61 32 GLN B CA 1
ATOM 3172 C C . GLN B 1 32 ? 7.054 57.170 -21.905 1.00 43.18 32 GLN B C 1
ATOM 3173 O O . GLN B 1 32 ? 7.269 55.961 -21.968 1.00 45.39 32 GLN B O 1
ATOM 3179 N N . SER B 1 33 ? 6.608 57.878 -22.939 1.00 43.73 33 SER B N 1
ATOM 3180 C CA . SER B 1 33 ? 6.300 57.239 -24.219 1.00 45.53 33 SER B CA 1
ATOM 3181 C C . SER B 1 33 ? 5.399 56.042 -23.930 1.00 44.84 33 SER B C 1
ATOM 3182 O O . SER B 1 33 ? 5.849 54.990 -23.482 1.00 45.78 33 SER B O 1
ATOM 3185 N N . GLY B 1 34 ? 4.114 56.230 -24.193 1.00 44.44 34 GLY B N 1
ATOM 3186 C CA . GLY B 1 34 ? 3.115 55.215 -23.921 1.00 42.13 34 GLY B CA 1
ATOM 3187 C C . GLY B 1 34 ? 2.059 56.075 -23.269 1.00 39.78 34 GLY B C 1
ATOM 3188 O O . GLY B 1 34 ? 0.856 55.843 -23.382 1.00 40.96 34 GLY B O 1
ATOM 3189 N N . LYS B 1 35 ? 2.556 57.100 -22.583 1.00 38.13 35 LYS B N 1
ATOM 3190 C CA . LYS B 1 35 ? 1.723 58.087 -21.920 1.00 35.48 35 LYS B CA 1
ATOM 3191 C C . LYS B 1 35 ? 1.914 59.374 -22.710 1.00 35.34 35 LYS B C 1
ATOM 3192 O O . LYS B 1 35 ? 0.950 60.078 -23.017 1.00 36.63 35 LYS B O 1
ATOM 3198 N N . ILE B 1 36 ? 3.168 59.669 -23.049 1.00 31.87 36 ILE B N 1
ATOM 3199 C CA . ILE B 1 36 ? 3.497 60.882 -23.794 1.00 29.95 36 ILE B CA 1
ATOM 3200 C C . ILE B 1 36 ? 4.127 60.597 -25.153 1.00 28.28 36 ILE B C 1
ATOM 3201 O O . ILE B 1 36 ? 5.055 59.796 -25.269 1.00 28.22 36 ILE B O 1
ATOM 3206 N N . GLY B 1 37 ? 3.620 61.270 -26.180 1.00 30.02 37 GLY B N 1
ATOM 3207 C CA . GLY B 1 37 ? 4.144 61.085 -27.523 1.00 31.17 37 GLY B CA 1
ATOM 3208 C C . GLY B 1 37 ? 5.264 62.067 -27.807 1.00 31.47 37 GLY B C 1
ATOM 3209 O O . GLY B 1 37 ? 6.275 62.075 -27.108 1.00 34.32 37 GLY B O 1
ATOM 3210 N N . ARG B 1 38 ? 5.085 62.901 -28.826 1.00 30.64 38 ARG B N 1
ATOM 3211 C CA . ARG B 1 38 ? 6.095 63.891 -29.181 1.00 30.46 38 ARG B CA 1
ATOM 3212 C C . ARG B 1 38 ? 6.069 65.057 -28.199 1.00 28.99 38 ARG B C 1
ATOM 3213 O O . ARG B 1 38 ? 5.019 65.394 -27.642 1.00 25.32 38 ARG B O 1
ATOM 3221 N N . ILE B 1 39 ? 7.234 65.670 -28.000 1.00 26.55 39 ILE B N 1
ATOM 3222 C CA . ILE B 1 39 ? 7.388 66.795 -27.082 1.00 24.66 39 ILE B CA 1
ATOM 3223 C C . ILE B 1 39 ? 7.687 68.062 -27.875 1.00 23.69 39 ILE B C 1
ATOM 3224 O O . ILE B 1 39 ? 8.775 68.206 -28.432 1.00 23.00 39 ILE B O 1
ATOM 3229 N N . TYR B 1 40 ? 6.727 68.976 -27.929 1.00 22.47 40 TYR B N 1
ATOM 3230 C CA . TYR B 1 40 ? 6.910 70.215 -28.664 1.00 24.45 40 TYR B CA 1
ATOM 3231 C C . TYR B 1 40 ? 7.215 71.376 -27.722 1.00 24.39 40 TYR B C 1
ATOM 3232 O O . TYR B 1 40 ? 6.761 71.393 -26.577 1.00 24.63 40 TYR B O 1
ATOM 3241 N N . ALA B 1 41 ? 7.985 72.340 -28.217 1.00 23.53 41 ALA B N 1
ATOM 3242 C CA . ALA B 1 41 ? 8.326 73.524 -27.445 1.00 22.24 41 ALA B CA 1
ATOM 3243 C C . ALA B 1 41 ? 7.857 74.750 -28.212 1.00 22.24 41 ALA B C 1
ATOM 3244 O O . ALA B 1 41 ? 7.864 74.759 -29.439 1.00 23.30 41 ALA B O 1
ATOM 3246 N N . GLY B 1 42 ? 7.435 75.780 -27.488 1.00 20.88 42 GLY B N 1
ATOM 3247 C CA . GLY B 1 42 ? 7.000 76.991 -28.146 1.00 22.44 42 GLY B CA 1
ATOM 3248 C C . GLY B 1 42 ? 8.207 77.870 -28.414 1.00 25.15 42 GLY B C 1
ATOM 3249 O O . GLY B 1 42 ? 8.945 78.229 -27.490 1.00 22.86 42 GLY B O 1
ATOM 3250 N N . ARG B 1 43 ? 8.437 78.200 -29.680 1.00 25.28 43 ARG B N 1
ATOM 3251 C CA . ARG B 1 43 ? 9.567 79.055 -30.023 1.00 25.87 43 ARG B CA 1
ATOM 3252 C C . ARG B 1 43 ? 9.241 80.438 -29.466 1.00 24.11 43 ARG B C 1
ATOM 3253 O O . ARG B 1 43 ? 8.200 81.014 -29.790 1.00 22.68 43 ARG B O 1
ATOM 3261 N N . ASN B 1 44 ? 10.119 80.952 -28.607 1.00 25.07 44 ASN B N 1
ATOM 3262 C CA . ASN B 1 44 ? 9.929 82.260 -27.982 1.00 25.24 44 ASN B CA 1
ATOM 3263 C C . ASN B 1 44 ? 8.768 82.297 -26.982 1.00 26.75 44 ASN B C 1
ATOM 3264 O O . ASN B 1 44 ? 8.143 83.341 -26.769 1.00 28.41 44 ASN B O 1
ATOM 3269 N N . GLY B 1 45 ? 8.471 81.156 -26.375 1.00 27.79 45 GLY B N 1
ATOM 3270 C CA . GLY B 1 45 ? 7.406 81.117 -25.390 1.00 26.71 45 GLY B CA 1
ATOM 3271 C C . GLY B 1 45 ? 6.009 80.859 -25.914 1.00 26.85 45 GLY B C 1
ATOM 3272 O O . GLY B 1 45 ? 5.821 80.235 -26.960 1.00 25.67 45 GLY B O 1
ATOM 3273 N N . ILE B 1 46 ? 5.023 81.353 -25.174 1.00 27.62 46 ILE B N 1
ATOM 3274 C CA . ILE B 1 46 ? 3.622 81.163 -25.526 1.00 27.95 46 ILE B CA 1
ATOM 3275 C C . ILE B 1 46 ? 3.303 81.742 -26.904 1.00 29.62 46 ILE B C 1
ATOM 3276 O O . ILE B 1 46 ? 2.492 81.188 -27.650 1.00 29.53 46 ILE B O 1
ATOM 3281 N N . ILE B 1 47 ? 3.955 82.847 -27.249 1.00 30.28 47 ILE B N 1
ATOM 3282 C CA . ILE B 1 47 ? 3.723 83.474 -28.543 1.00 31.17 47 ILE B CA 1
ATOM 3283 C C . ILE B 1 47 ? 4.002 82.458 -29.651 1.00 30.63 47 ILE B C 1
ATOM 3284 O O . ILE B 1 47 ? 3.399 82.511 -30.720 1.00 29.52 47 ILE B O 1
ATOM 3289 N N . GLY B 1 48 ? 4.908 81.523 -29.384 1.00 29.51 48 GLY B N 1
ATOM 3290 C CA . GLY B 1 48 ? 5.214 80.502 -30.369 1.00 28.75 48 GLY B CA 1
ATOM 3291 C C . GLY B 1 48 ? 4.006 79.616 -30.624 1.00 29.28 48 GLY B C 1
ATOM 3292 O O . GLY B 1 48 ? 3.755 79.192 -31.757 1.00 28.41 48 GLY B O 1
ATOM 3293 N N . ALA B 1 49 ? 3.246 79.331 -29.571 1.00 27.83 49 ALA B N 1
ATOM 3294 C CA . ALA B 1 49 ? 2.060 78.493 -29.715 1.00 28.71 49 ALA B CA 1
ATOM 3295 C C . ALA B 1 49 ? 0.974 79.247 -30.479 1.00 28.56 49 ALA B C 1
ATOM 3296 O O . ALA B 1 49 ? 0.302 78.682 -31.344 1.00 29.09 49 ALA B O 1
ATOM 3298 N N . LEU B 1 50 ? 0.828 80.531 -30.172 1.00 27.90 50 LEU B N 1
ATOM 3299 C CA . LEU B 1 50 ? -0.178 81.364 -30.811 1.00 28.84 50 LEU B CA 1
ATOM 3300 C C . LEU B 1 50 ? 0.018 81.502 -32.322 1.00 30.24 50 LEU B C 1
ATOM 3301 O O . LEU B 1 50 ? -0.949 81.442 -33.085 1.00 28.50 50 LEU B O 1
ATOM 3306 N N . THR B 1 51 ? 1.264 81.681 -32.753 1.00 27.15 51 THR B N 1
ATOM 3307 C CA . THR B 1 51 ? 1.564 81.829 -34.173 1.00 27.99 51 THR B CA 1
ATOM 3308 C C . THR B 1 51 ? 1.973 80.499 -34.796 1.00 28.68 51 THR B C 1
ATOM 3309 O O . THR B 1 51 ? 2.542 80.466 -35.886 1.00 29.46 51 THR B O 1
ATOM 3313 N N . GLU B 1 52 ? 1.673 79.408 -34.097 1.00 28.49 52 GLU B N 1
ATOM 3314 C CA . GLU B 1 52 ? 2.004 78.058 -34.545 1.00 29.79 52 GLU B CA 1
ATOM 3315 C C . GLU B 1 52 ? 3.445 77.896 -35.032 1.00 30.44 52 GLU B C 1
ATOM 3316 O O . GLU B 1 52 ? 3.700 77.506 -36.171 1.00 30.79 52 GLU B O 1
ATOM 3322 N N . ASP B 1 53 ? 4.391 78.207 -34.153 1.00 30.56 53 ASP B N 1
ATOM 3323 C CA . ASP B 1 53 ? 5.805 78.054 -34.464 1.00 30.69 53 ASP B CA 1
ATOM 3324 C C . ASP B 1 53 ? 6.360 77.144 -33.384 1.00 29.45 53 ASP B C 1
ATOM 3325 O O . ASP B 1 53 ? 6.977 77.595 -32.414 1.00 29.40 53 ASP B O 1
ATOM 3330 N N . LEU B 1 54 ? 6.103 75.853 -33.564 1.00 27.81 54 LEU B N 1
ATOM 3331 C CA . LEU B 1 54 ? 6.518 74.830 -32.629 1.00 27.43 54 LEU B CA 1
ATOM 3332 C C . LEU B 1 54 ? 7.874 74.244 -32.984 1.00 26.90 54 LEU B C 1
ATOM 3333 O O . LEU B 1 54 ? 8.303 74.283 -34.138 1.00 27.87 54 LEU B O 1
ATOM 3338 N N . ILE B 1 55 ? 8.539 73.701 -31.972 1.00 23.90 55 ILE B N 1
ATOM 3339 C CA . ILE B 1 55 ? 9.855 73.096 -32.125 1.00 24.80 55 ILE B CA 1
ATOM 3340 C C . ILE B 1 55 ? 9.741 71.627 -31.760 1.00 24.22 55 ILE B C 1
ATOM 3341 O O . ILE B 1 55 ? 9.120 71.282 -30.752 1.00 26.70 55 ILE B O 1
ATOM 3346 N N . ASP B 1 56 ? 10.341 70.763 -32.568 1.00 25.01 56 ASP B N 1
ATOM 3347 C CA . ASP B 1 56 ? 10.305 69.338 -32.290 1.00 26.08 56 ASP B CA 1
ATOM 3348 C C . ASP B 1 56 ? 11.541 68.945 -31.478 1.00 26.82 56 ASP B C 1
ATOM 3349 O O . ASP B 1 56 ? 12.599 68.648 -32.041 1.00 25.36 56 ASP B O 1
ATOM 3354 N N . THR B 1 57 ? 11.404 68.941 -30.150 1.00 25.87 57 THR B N 1
ATOM 3355 C CA . THR B 1 57 ? 12.530 68.607 -29.278 1.00 25.86 57 THR B CA 1
ATOM 3356 C C . THR B 1 57 ? 12.983 67.166 -29.454 1.00 26.16 57 THR B C 1
ATOM 3357 O O . THR B 1 57 ? 14.061 66.785 -29.000 1.00 26.77 57 THR B O 1
ATOM 3361 N N . GLY B 1 58 ? 12.155 66.366 -30.115 1.00 25.93 58 GLY B N 1
ATOM 3362 C CA . GLY B 1 58 ? 12.497 64.974 -30.338 1.00 26.73 58 GLY B CA 1
ATOM 3363 C C . GLY B 1 58 ? 13.698 64.811 -31.246 1.00 28.04 58 GLY B C 1
ATOM 3364 O O . GLY B 1 58 ? 14.331 63.752 -31.267 1.00 28.13 58 GLY B O 1
ATOM 3365 N N . GLN B 1 59 ? 14.022 65.851 -32.005 1.00 28.76 59 GLN B N 1
ATOM 3366 C CA . GLN B 1 59 ? 15.165 65.774 -32.902 1.00 31.06 59 GLN B CA 1
ATOM 3367 C C . GLN B 1 59 ? 16.487 66.131 -32.214 1.00 30.71 59 GLN B C 1
ATOM 3368 O O . GLN B 1 59 ? 17.551 66.062 -32.828 1.00 31.14 59 GLN B O 1
ATOM 3374 N N . GLU B 1 60 ? 16.414 66.490 -30.931 1.00 29.23 60 GLU B N 1
ATOM 3375 C CA . GLU B 1 60 ? 17.611 66.811 -30.153 1.00 28.89 60 GLU B CA 1
ATOM 3376 C C . GLU B 1 60 ? 18.100 65.496 -29.555 1.00 27.95 60 GLU B C 1
ATOM 3377 O O . GLU B 1 60 ? 17.292 64.669 -29.128 1.00 29.23 60 GLU B O 1
ATOM 3383 N N . SER B 1 61 ? 19.412 65.296 -29.521 1.00 25.96 61 SER B N 1
ATOM 3384 C CA . SER B 1 61 ? 19.966 64.072 -28.953 1.00 25.74 61 SER B CA 1
ATOM 3385 C C . SER B 1 61 ? 19.841 64.137 -27.436 1.00 26.82 61 SER B C 1
ATOM 3386 O O . SER B 1 61 ? 19.624 65.214 -26.869 1.00 25.04 61 SER B O 1
ATOM 3389 N N . ASP B 1 62 ? 19.977 62.988 -26.782 1.00 25.24 62 ASP B N 1
ATOM 3390 C CA . ASP B 1 62 ? 19.904 62.947 -25.328 1.00 27.79 62 ASP B CA 1
ATOM 3391 C C . ASP B 1 62 ? 21.041 63.790 -24.733 1.00 27.69 62 ASP B C 1
ATOM 3392 O O . ASP B 1 62 ? 20.852 64.480 -23.724 1.00 25.93 62 ASP B O 1
ATOM 3397 N N . ALA B 1 63 ? 22.217 63.734 -25.356 1.00 25.85 63 ALA B N 1
ATOM 3398 C CA . ALA B 1 63 ? 23.360 64.510 -24.868 1.00 25.36 63 ALA B CA 1
ATOM 3399 C C . ALA B 1 63 ? 23.024 65.998 -24.918 1.00 24.06 63 ALA B C 1
ATOM 3400 O O . ALA B 1 63 ? 23.356 66.749 -24.002 1.00 24.00 63 ALA B O 1
ATOM 3402 N N . ALA B 1 64 ? 22.351 66.421 -25.982 1.00 23.42 64 ALA B N 1
ATOM 3403 C CA . ALA B 1 64 ? 21.962 67.820 -26.115 1.00 22.71 64 ALA B CA 1
ATOM 3404 C C . ALA B 1 64 ? 21.001 68.203 -24.987 1.00 23.94 64 ALA B C 1
ATOM 3405 O O . ALA B 1 64 ? 21.175 69.231 -24.324 1.00 24.02 64 ALA B O 1
ATOM 3407 N N . ILE B 1 65 ? 19.988 67.375 -24.764 1.00 23.16 65 ILE B N 1
ATOM 3408 C CA . ILE B 1 65 ? 19.019 67.651 -23.706 1.00 23.51 65 ILE B CA 1
ATOM 3409 C C . ILE B 1 65 ? 19.717 67.687 -22.349 1.00 21.66 65 ILE B C 1
ATOM 3410 O O . ILE B 1 65 ? 19.434 68.547 -21.518 1.00 22.16 65 ILE B O 1
ATOM 3415 N N . SER B 1 66 ? 20.632 66.747 -22.138 1.00 21.97 66 SER B N 1
ATOM 3416 C CA . SER B 1 66 ? 21.383 66.673 -20.899 1.00 24.35 66 SER B CA 1
ATOM 3417 C C . SER B 1 66 ? 22.192 67.957 -20.679 1.00 23.03 66 SER B C 1
ATOM 3418 O O . SER B 1 66 ? 22.312 68.442 -19.551 1.00 22.57 66 SER B O 1
ATOM 3421 N N . ALA B 1 67 ? 22.729 68.508 -21.764 1.00 23.46 67 ALA B N 1
ATOM 3422 C CA . ALA B 1 67 ? 23.528 69.733 -21.693 1.00 22.88 67 ALA B CA 1
ATOM 3423 C C . ALA B 1 67 ? 22.699 70.936 -21.251 1.00 22.83 67 ALA B C 1
ATOM 3424 O O . ALA B 1 67 ? 23.249 71.957 -20.823 1.00 21.36 67 ALA B O 1
ATOM 3426 N N . LEU B 1 68 ? 21.378 70.827 -21.360 1.00 20.57 68 LEU B N 1
ATOM 3427 C CA . LEU B 1 68 ? 20.517 71.925 -20.944 1.00 21.12 68 LEU B CA 1
ATOM 3428 C C . LEU B 1 68 ? 20.659 72.138 -19.442 1.00 20.18 68 LEU B C 1
ATOM 3429 O O . LEU B 1 68 ? 20.419 73.233 -18.942 1.00 20.43 68 LEU B O 1
ATOM 3434 N N . ARG B 1 69 ? 21.054 71.090 -18.726 1.00 18.87 69 ARG B N 1
ATOM 3435 C CA . ARG B 1 69 ? 21.211 71.190 -17.281 1.00 20.81 69 ARG B CA 1
ATOM 3436 C C . ARG B 1 69 ? 22.342 72.135 -16.863 1.00 20.03 69 ARG B C 1
ATOM 3437 O O . ARG B 1 69 ? 22.396 72.562 -15.709 1.00 18.77 69 ARG B O 1
ATOM 3445 N N . TYR B 1 70 ? 23.250 72.447 -17.785 1.00 18.96 70 TYR B N 1
ATOM 3446 C CA . TYR B 1 70 ? 24.342 73.364 -17.462 1.00 19.24 70 TYR B CA 1
ATOM 3447 C C . TYR B 1 70 ? 24.454 74.532 -18.435 1.00 18.59 70 TYR B C 1
ATOM 3448 O O . TYR B 1 70 ? 25.519 75.125 -18.598 1.00 20.67 70 TYR B O 1
ATOM 3457 N N . THR B 1 71 ? 23.331 74.878 -19.050 1.00 18.15 71 THR B N 1
ATOM 3458 C CA . THR B 1 71 ? 23.270 75.986 -19.997 1.00 18.39 71 THR B CA 1
ATOM 3459 C C . THR B 1 71 ? 22.271 77.024 -19.495 1.00 19.47 71 THR B C 1
ATOM 3460 O O . THR B 1 71 ? 21.143 76.683 -19.127 1.00 17.14 71 THR B O 1
ATOM 3464 N N . PRO B 1 72 ? 22.679 78.308 -19.467 1.00 19.06 72 PRO B N 1
ATOM 3465 C CA . PRO B 1 72 ? 21.856 79.430 -19.014 1.00 17.73 72 PRO B CA 1
ATOM 3466 C C . PRO B 1 72 ? 20.834 79.933 -20.030 1.00 18.06 72 PRO B C 1
ATOM 3467 O O . PRO B 1 72 ? 20.889 79.589 -21.206 1.00 18.44 72 PRO B O 1
ATOM 3471 N N . SER B 1 73 ? 19.914 80.760 -19.545 1.00 16.19 73 SER B N 1
ATOM 3472 C CA . SER B 1 73 ? 18.872 81.381 -20.353 1.00 20.19 73 SER B CA 1
ATOM 3473 C C . SER B 1 73 ? 17.837 80.391 -20.898 1.00 20.15 73 SER B C 1
ATOM 3474 O O . SER B 1 73 ? 17.768 79.254 -20.435 1.00 20.72 73 SER B O 1
ATOM 3477 N N . GLY B 1 74 ? 17.036 80.832 -21.868 1.00 19.47 74 GLY B N 1
ATOM 3478 C CA . GLY B 1 74 ? 16.005 79.976 -22.443 1.00 18.77 74 GLY B CA 1
ATOM 3479 C C . GLY B 1 74 ? 16.404 79.391 -23.783 1.00 17.74 74 GLY B C 1
ATOM 3480 O O . GLY B 1 74 ? 16.425 80.092 -24.793 1.00 18.51 74 GLY B O 1
ATOM 3481 N N . ALA B 1 75 ? 16.707 78.099 -23.801 1.00 18.27 75 ALA B N 1
ATOM 3482 C CA . ALA B 1 75 ? 17.138 77.442 -25.030 1.00 19.24 75 ALA B CA 1
ATOM 3483 C C . ALA B 1 75 ? 16.116 77.457 -26.169 1.00 19.62 75 ALA B C 1
ATOM 3484 O O . ALA B 1 75 ? 16.474 77.185 -27.313 1.00 17.93 75 ALA B O 1
ATOM 3486 N N . PHE B 1 76 ? 14.860 77.784 -25.860 1.00 21.37 76 PHE B N 1
ATOM 3487 C CA . PHE B 1 76 ? 13.789 77.830 -26.859 1.00 21.87 76 PHE B CA 1
ATOM 3488 C C . PHE B 1 76 ? 13.318 79.259 -27.079 1.00 23.20 76 PHE B C 1
ATOM 3489 O O . PHE B 1 76 ? 12.501 79.527 -27.962 1.00 23.84 76 PHE B O 1
ATOM 3497 N N . GLY B 1 77 ? 13.833 80.175 -26.266 1.00 21.93 77 GLY B N 1
ATOM 3498 C CA . GLY B 1 77 ? 13.420 81.555 -26.371 1.00 21.88 77 GLY B CA 1
ATOM 3499 C C . GLY B 1 77 ? 12.252 81.780 -25.430 1.00 23.36 77 GLY B C 1
ATOM 3500 O O . GLY B 1 77 ? 11.527 80.845 -25.093 1.00 21.25 77 GLY B O 1
ATOM 3501 N N . SER B 1 78 ? 12.068 83.015 -24.986 1.00 24.31 78 SER B N 1
ATOM 3502 C CA . SER B 1 78 ? 10.963 83.328 -24.089 1.00 25.64 78 SER B CA 1
ATOM 3503 C C . SER B 1 78 ? 10.403 84.683 -24.483 1.00 27.27 78 SER B C 1
ATOM 3504 O O . SER B 1 78 ? 10.941 85.337 -25.372 1.00 29.76 78 SER B O 1
ATOM 3507 N N . CYS B 1 79 ? 9.327 85.100 -23.827 1.00 28.92 79 CYS B N 1
ATOM 3508 C CA . CYS B 1 79 ? 8.700 86.386 -24.121 1.00 30.57 79 CYS B CA 1
ATOM 3509 C C . CYS B 1 79 ? 7.929 86.847 -22.892 1.00 31.78 79 CYS B C 1
ATOM 3510 O O . CYS B 1 79 ? 7.763 86.086 -21.940 1.00 32.38 79 CYS B O 1
ATOM 3513 N N . ARG B 1 80 ? 7.446 88.085 -22.918 1.00 33.32 80 ARG B N 1
ATOM 3514 C CA . ARG B 1 80 ? 6.686 88.625 -21.796 1.00 36.65 80 ARG B CA 1
ATOM 3515 C C . ARG B 1 80 ? 5.221 88.837 -22.156 1.00 37.44 80 ARG B C 1
ATOM 3516 O O . ARG B 1 80 ? 4.538 89.677 -21.568 1.00 38.55 80 ARG B O 1
ATOM 3524 N N . TYR B 1 81 ? 4.742 88.067 -23.124 1.00 38.41 81 TYR B N 1
ATOM 3525 C CA . TYR B 1 81 ? 3.357 88.162 -23.559 1.00 38.64 81 TYR B CA 1
ATOM 3526 C C . TYR B 1 81 ? 2.491 87.501 -22.495 1.00 38.02 81 TYR B C 1
ATOM 3527 O O . TYR B 1 81 ? 2.645 86.314 -22.221 1.00 39.78 81 TYR B O 1
ATOM 3536 N N . LYS B 1 82 ? 1.582 88.263 -21.898 1.00 38.00 82 LYS B N 1
ATOM 3537 C CA . LYS B 1 82 ? 0.717 87.720 -20.857 1.00 37.51 82 LYS B CA 1
ATOM 3538 C C . LYS B 1 82 ? -0.630 87.262 -21.410 1.00 37.63 82 LYS B C 1
ATOM 3539 O O . LYS B 1 82 ? -1.267 87.976 -22.182 1.00 36.79 82 LYS B O 1
ATOM 3541 N N . ASN B 1 89 ? -7.303 86.993 -22.739 1.00 50.92 89 ASN B N 1
ATOM 3542 C CA . ASN B 1 89 ? -7.803 87.189 -24.090 1.00 51.28 89 ASN B CA 1
ATOM 3543 C C . ASN B 1 89 ? -8.486 85.922 -24.601 1.00 50.85 89 ASN B C 1
ATOM 3544 O O . ASN B 1 89 ? -7.823 84.936 -24.929 1.00 49.09 89 ASN B O 1
ATOM 3549 N N . ARG B 1 90 ? -9.816 85.954 -24.650 1.00 50.02 90 ARG B N 1
ATOM 3550 C CA . ARG B 1 90 ? -10.607 84.822 -25.130 1.00 49.11 90 ARG B CA 1
ATOM 3551 C C . ARG B 1 90 ? -10.065 84.336 -26.470 1.00 46.92 90 ARG B C 1
ATOM 3552 O O . ARG B 1 90 ? -9.882 83.139 -26.685 1.00 46.52 90 ARG B O 1
ATOM 3560 N N . ARG B 1 91 ? -9.811 85.285 -27.362 1.00 45.21 91 ARG B N 1
ATOM 3561 C CA . ARG B 1 91 ? -9.288 85.003 -28.691 1.00 44.69 91 ARG B CA 1
ATOM 3562 C C . ARG B 1 91 ? -7.943 84.272 -28.622 1.00 43.82 91 ARG B C 1
ATOM 3563 O O . ARG B 1 91 ? -7.664 83.387 -29.434 1.00 42.77 91 ARG B O 1
ATOM 3571 N N . GLU B 1 92 ? -7.118 84.648 -27.649 1.00 42.12 92 GLU B N 1
ATOM 3572 C CA . GLU B 1 92 ? -5.809 84.032 -27.452 1.00 41.16 92 GLU B CA 1
ATOM 3573 C C . GLU B 1 92 ? -5.953 82.594 -26.966 1.00 37.49 92 GLU B C 1
ATOM 3574 O O . GLU B 1 92 ? -5.327 81.682 -27.505 1.00 35.95 92 GLU B O 1
ATOM 3580 N N . TYR B 1 93 ? -6.776 82.398 -25.942 1.00 34.70 93 TYR B N 1
ATOM 3581 C CA . TYR B 1 93 ? -6.983 81.069 -25.386 1.00 32.26 93 TYR B CA 1
ATOM 3582 C C . TYR B 1 93 ? -7.601 80.106 -26.394 1.00 30.27 93 TYR B C 1
ATOM 3583 O O . TYR B 1 93 ? -7.189 78.946 -26.480 1.00 25.54 93 TYR B O 1
ATOM 3592 N N . GLU B 1 94 ? -8.573 80.586 -27.165 1.00 28.97 94 GLU B N 1
ATOM 3593 C CA . GLU B 1 94 ? -9.220 79.739 -28.166 1.00 30.14 94 GLU B CA 1
ATOM 3594 C C . GLU B 1 94 ? -8.205 79.327 -29.224 1.00 29.31 94 GLU B C 1
ATOM 3595 O O . GLU B 1 94 ? -8.217 78.187 -29.698 1.00 28.64 94 GLU B O 1
ATOM 3601 N N . ARG B 1 95 ? -7.327 80.257 -29.593 1.00 28.54 95 ARG B N 1
ATOM 3602 C CA . ARG B 1 95 ? -6.299 79.973 -30.590 1.00 28.76 95 ARG B CA 1
ATOM 3603 C C . ARG B 1 95 ? -5.353 78.900 -30.047 1.00 28.88 95 ARG B C 1
ATOM 3604 O O . ARG B 1 95 ? -5.001 77.958 -30.761 1.00 31.07 95 ARG B O 1
ATOM 3612 N N . LEU B 1 96 ? -4.951 79.035 -28.785 1.00 26.21 96 LEU B N 1
ATOM 3613 C CA . LEU B 1 96 ? -4.066 78.045 -28.172 1.00 26.45 96 LEU B CA 1
ATOM 3614 C C . LEU B 1 96 ? -4.688 76.660 -28.274 1.00 25.73 96 LEU B C 1
ATOM 3615 O O . LEU B 1 96 ? -4.018 75.690 -28.628 1.00 24.23 96 LEU B O 1
ATOM 3620 N N . ILE B 1 97 ? -5.974 76.570 -27.952 1.00 25.94 97 ILE B N 1
ATOM 3621 C CA . ILE B 1 97 ? -6.667 75.291 -28.008 1.00 26.90 97 ILE B CA 1
ATOM 3622 C C . ILE B 1 97 ? -6.652 74.724 -29.424 1.00 26.62 97 ILE B C 1
ATOM 3623 O O . ILE B 1 97 ? -6.446 73.528 -29.603 1.00 25.84 97 ILE B O 1
ATOM 3628 N N . GLU B 1 98 ? -6.861 75.584 -30.422 1.00 27.38 98 GLU B N 1
ATOM 3629 C CA . GLU B 1 98 ? -6.852 75.161 -31.826 1.00 28.56 98 GLU B CA 1
ATOM 3630 C C . GLU B 1 98 ? -5.491 74.573 -32.190 1.00 26.18 98 GLU B C 1
ATOM 3631 O O . GLU B 1 98 ? -5.402 73.514 -32.803 1.00 23.83 98 GLU B O 1
ATOM 3637 N N . VAL B 1 99 ? -4.430 75.287 -31.827 1.00 26.46 99 VAL B N 1
ATOM 3638 C CA . VAL B 1 99 ? -3.071 74.838 -32.119 1.00 24.91 99 VAL B CA 1
ATOM 3639 C C . VAL B 1 99 ? -2.759 73.491 -31.465 1.00 24.26 99 VAL B C 1
ATOM 3640 O O . VAL B 1 99 ? -2.236 72.579 -32.114 1.00 22.51 99 VAL B O 1
ATOM 3644 N N . PHE B 1 100 ? -3.079 73.362 -30.181 1.00 23.75 100 PHE B N 1
ATOM 3645 C CA . PHE B 1 100 ? -2.809 72.116 -29.469 1.00 23.76 100 PHE B CA 1
ATOM 3646 C C . PHE B 1 100 ? -3.609 70.950 -30.052 1.00 24.87 100 PHE B C 1
ATOM 3647 O O . PHE B 1 100 ? -3.095 69.836 -30.203 1.00 23.27 100 PHE B O 1
ATOM 3655 N N . LYS B 1 101 ? -4.864 71.214 -30.388 1.00 25.36 101 LYS B N 1
ATOM 3656 C CA . LYS B 1 101 ? -5.726 70.184 -30.957 1.00 27.30 101 LYS B CA 1
ATOM 3657 C C . LYS B 1 101 ? -5.139 69.701 -32.282 1.00 27.37 101 LYS B C 1
ATOM 3658 O O . LYS B 1 101 ? -5.002 68.500 -32.509 1.00 26.80 101 LYS B O 1
ATOM 3664 N N . ALA B 1 102 ? -4.774 70.641 -33.148 1.00 28.33 102 ALA B N 1
ATOM 3665 C CA . ALA B 1 102 ? -4.204 70.295 -34.449 1.00 27.90 102 ALA B CA 1
ATOM 3666 C C . ALA B 1 102 ? -2.950 69.421 -34.334 1.00 28.66 102 ALA B C 1
ATOM 3667 O O . ALA B 1 102 ? -2.685 68.586 -35.202 1.00 27.31 102 ALA B O 1
ATOM 3669 N N . HIS B 1 103 ? -2.186 69.602 -33.259 1.00 27.50 103 HIS B N 1
ATOM 3670 C CA . HIS B 1 103 ? -0.966 68.828 -33.051 1.00 26.34 103 HIS B CA 1
ATOM 3671 C C . HIS B 1 103 ? -1.099 67.736 -31.987 1.00 26.51 103 HIS B C 1
ATOM 3672 O O . HIS B 1 103 ? -0.099 67.258 -31.447 1.00 26.51 103 HIS B O 1
ATOM 3679 N N . ASP B 1 104 ? -2.338 67.344 -31.695 1.00 26.93 104 ASP B N 1
ATOM 3680 C CA . ASP B 1 104 ? -2.617 66.294 -30.719 1.00 26.77 104 ASP B CA 1
ATOM 3681 C C . ASP B 1 104 ? -1.948 66.477 -29.358 1.00 24.54 104 ASP B C 1
ATOM 3682 O O . ASP B 1 104 ? -1.530 65.510 -28.727 1.00 23.44 104 ASP B O 1
ATOM 3687 N N . ILE B 1 105 ? -1.860 67.719 -28.902 1.00 23.68 105 ILE B N 1
ATOM 3688 C CA . ILE B 1 105 ? -1.240 68.009 -27.618 1.00 21.37 105 ILE B CA 1
ATOM 3689 C C . ILE B 1 105 ? -2.241 67.925 -26.462 1.00 21.21 105 ILE B C 1
ATOM 3690 O O . ILE B 1 105 ? -3.258 68.618 -26.453 1.00 21.29 105 ILE B O 1
ATOM 3695 N N . GLY B 1 106 ? -1.943 67.066 -25.491 1.00 19.10 106 GLY B N 1
ATOM 3696 C CA . GLY B 1 106 ? -2.814 66.923 -24.337 1.00 17.99 106 GLY B CA 1
ATOM 3697 C C . GLY B 1 106 ? -2.133 67.279 -23.024 1.00 19.60 106 GLY B C 1
ATOM 3698 O O . GLY B 1 106 ? -2.705 67.081 -21.948 1.00 18.19 106 GLY B O 1
ATOM 3699 N N . TYR B 1 107 ? -0.907 67.793 -23.111 1.00 18.30 107 TYR B N 1
ATOM 3700 C CA . TYR B 1 107 ? -0.134 68.202 -21.935 1.00 18.47 107 TYR B CA 1
ATOM 3701 C C . TYR B 1 107 ? 0.453 69.593 -22.193 1.00 21.00 107 TYR B C 1
ATOM 3702 O O . TYR B 1 107 ? 1.072 69.835 -23.232 1.00 21.29 107 TYR B O 1
ATOM 3711 N N . PHE B 1 108 ? 0.269 70.491 -21.231 1.00 20.48 108 PHE B N 1
ATOM 3712 C CA . PHE B 1 108 ? 0.757 71.863 -21.328 1.00 21.35 108 PHE B CA 1
ATOM 3713 C C . PHE B 1 108 ? 1.631 72.131 -20.104 1.00 20.19 108 PHE B C 1
ATOM 3714 O O . PHE B 1 108 ? 1.121 72.196 -18.989 1.00 18.72 108 PHE B O 1
ATOM 3722 N N . PHE B 1 109 ? 2.945 72.256 -20.310 1.00 19.41 109 PHE B N 1
ATOM 3723 C CA . PHE B 1 109 ? 3.891 72.529 -19.214 1.00 19.81 109 PHE B CA 1
ATOM 3724 C C . PHE B 1 109 ? 4.412 73.938 -19.436 1.00 19.25 109 PHE B C 1
ATOM 3725 O O . PHE B 1 109 ? 5.194 74.177 -20.357 1.00 19.95 109 PHE B O 1
ATOM 3733 N N . TYR B 1 110 ? 3.976 74.869 -18.596 1.00 18.43 110 TYR B N 1
ATOM 3734 C CA . TYR B 1 110 ? 4.360 76.267 -18.748 1.00 16.83 110 TYR B CA 1
ATOM 3735 C C . TYR B 1 110 ? 5.319 76.661 -17.617 1.00 17.67 110 TYR B C 1
ATOM 3736 O O . TYR B 1 110 ? 4.941 76.687 -16.447 1.00 18.30 110 TYR B O 1
ATOM 3745 N N . ASN B 1 111 ? 6.560 76.962 -18.000 1.00 18.02 111 ASN B N 1
ATOM 3746 C CA . ASN B 1 111 ? 7.662 77.299 -17.087 1.00 16.13 111 ASN B CA 1
ATOM 3747 C C . ASN B 1 111 ? 7.835 78.820 -16.933 1.00 16.60 111 ASN B C 1
ATOM 3748 O O . ASN B 1 111 ? 8.466 79.471 -17.764 1.00 16.68 111 ASN B O 1
ATOM 3753 N N . GLY B 1 112 ? 7.271 79.377 -15.864 1.00 17.84 112 GLY B N 1
ATOM 3754 C CA . GLY B 1 112 ? 7.355 80.809 -15.649 1.00 17.97 112 GLY B CA 1
ATOM 3755 C C . GLY B 1 112 ? 6.988 81.226 -14.242 1.00 17.66 112 GLY B C 1
ATOM 3756 O O . GLY B 1 112 ? 6.960 80.395 -13.338 1.00 18.29 112 GLY B O 1
ATOM 3757 N N . GLY B 1 113 ? 6.698 82.514 -14.065 1.00 19.74 113 GLY B N 1
ATOM 3758 C CA . GLY B 1 113 ? 6.343 83.042 -12.755 1.00 20.16 113 GLY B CA 1
ATOM 3759 C C . GLY B 1 113 ? 4.871 82.939 -12.400 1.00 20.41 113 GLY B C 1
ATOM 3760 O O . GLY B 1 113 ? 4.149 82.099 -12.940 1.00 20.63 113 GLY B O 1
ATOM 3761 N N . GLY B 1 114 ? 4.427 83.813 -11.497 1.00 22.06 114 GLY B N 1
ATOM 3762 C CA . GLY B 1 114 ? 3.044 83.813 -11.046 1.00 23.46 114 GLY B CA 1
ATOM 3763 C C . GLY B 1 114 ? 1.982 83.944 -12.126 1.00 26.05 114 GLY B C 1
ATOM 3764 O O . GLY B 1 114 ? 0.938 83.295 -12.062 1.00 24.72 114 GLY B O 1
ATOM 3765 N N . ASP B 1 115 ? 2.230 84.776 -13.127 1.00 27.04 115 ASP B N 1
ATOM 3766 C CA . ASP B 1 115 ? 1.245 84.951 -14.186 1.00 30.06 115 ASP B CA 1
ATOM 3767 C C . ASP B 1 115 ? 1.070 83.694 -15.035 1.00 29.55 115 ASP B C 1
ATOM 3768 O O . ASP B 1 115 ? -0.002 83.460 -15.592 1.00 27.50 115 ASP B O 1
ATOM 3773 N N . SER B 1 116 ? 2.124 82.887 -15.121 1.00 29.86 116 SER B N 1
ATOM 3774 C CA . SER B 1 116 ? 2.087 81.648 -15.885 1.00 30.11 116 SER B CA 1
ATOM 3775 C C . SER B 1 116 ? 1.122 80.662 -15.241 1.00 30.87 116 SER B C 1
ATOM 3776 O O . SER B 1 116 ? 0.478 79.877 -15.931 1.00 30.31 116 SER B O 1
ATOM 3779 N N . ALA B 1 117 ? 1.030 80.704 -13.915 1.00 31.90 117 ALA B N 1
ATOM 3780 C CA . ALA B 1 117 ? 0.138 79.809 -13.184 1.00 30.99 117 ALA B CA 1
ATOM 3781 C C . ALA B 1 117 ? -1.312 80.078 -13.560 1.00 30.36 117 ALA B C 1
ATOM 3782 O O . ALA B 1 117 ? -2.115 79.148 -13.710 1.00 29.33 117 ALA B O 1
ATOM 3784 N N . ASP B 1 118 ? -1.651 81.354 -13.709 1.00 27.60 118 ASP B N 1
ATOM 3785 C CA . ASP B 1 118 ? -3.013 81.713 -14.063 1.00 26.80 118 ASP B CA 1
ATOM 3786 C C . ASP B 1 118 ? -3.299 81.250 -15.486 1.00 24.42 118 ASP B C 1
ATOM 3787 O O . ASP B 1 118 ? -4.409 80.828 -15.802 1.00 23.04 118 ASP B O 1
ATOM 3792 N N . THR B 1 119 ? -2.283 81.310 -16.338 1.00 23.21 119 THR B N 1
ATOM 3793 C CA . THR B 1 119 ? -2.435 80.881 -17.718 1.00 24.45 119 THR B CA 1
ATOM 3794 C C . THR B 1 119 ? -2.741 79.386 -17.777 1.00 23.18 119 THR B C 1
ATOM 3795 O O . THR B 1 119 ? -3.616 78.959 -18.528 1.00 22.16 119 THR B O 1
ATOM 3799 N N . CYS B 1 120 ? -2.025 78.593 -16.986 1.00 23.65 120 CYS B N 1
ATOM 3800 C CA . CYS B 1 120 ? -2.261 77.154 -16.968 1.00 23.81 120 CYS B CA 1
ATOM 3801 C C . CYS B 1 120 ? -3.686 76.865 -16.502 1.00 26.07 120 CYS B C 1
ATOM 3802 O O . CYS B 1 120 ? -4.386 76.018 -17.066 1.00 23.95 120 CYS B O 1
ATOM 3805 N N . LEU B 1 121 ? -4.115 77.585 -15.474 1.00 27.21 121 LEU B N 1
ATOM 3806 C CA . LEU B 1 121 ? -5.448 77.400 -14.924 1.00 29.56 121 LEU B CA 1
ATOM 3807 C C . LEU B 1 121 ? -6.537 77.684 -15.961 1.00 29.29 121 LEU B C 1
ATOM 3808 O O . LEU B 1 121 ? -7.531 76.962 -16.025 1.00 30.57 121 LEU B O 1
ATOM 3813 N N . LYS B 1 122 ? -6.353 78.715 -16.784 1.00 28.14 122 LYS B N 1
ATOM 3814 C CA . LYS B 1 122 ? -7.352 79.034 -17.799 1.00 29.22 122 LYS B CA 1
ATOM 3815 C C . LYS B 1 122 ? -7.328 78.032 -18.953 1.00 28.96 122 LYS B C 1
ATOM 3816 O O . LYS B 1 122 ? -8.375 77.617 -19.442 1.00 27.80 122 LYS B O 1
ATOM 3822 N N . VAL B 1 123 ? -6.135 77.653 -19.394 1.00 25.69 123 VAL B N 1
ATOM 3823 C CA . VAL B 1 123 ? -6.011 76.685 -20.472 1.00 26.44 123 VAL B CA 1
ATOM 3824 C C . VAL B 1 123 ? -6.710 75.393 -20.063 1.00 28.86 123 VAL B C 1
ATOM 3825 O O . VAL B 1 123 ? -7.433 74.790 -20.850 1.00 29.54 123 VAL B O 1
ATOM 3829 N N . SER B 1 124 ? -6.493 74.977 -18.822 1.00 31.06 124 SER B N 1
ATOM 3830 C CA . SER B 1 124 ? -7.102 73.757 -18.312 1.00 34.29 124 SER B CA 1
ATOM 3831 C C . SER B 1 124 ? -8.633 73.805 -18.354 1.00 35.16 124 SER B C 1
ATOM 3832 O O . SER B 1 124 ? -9.277 72.907 -18.903 1.00 35.31 124 SER B O 1
ATOM 3835 N N . GLN B 1 125 ? -9.214 74.858 -17.787 1.00 34.41 125 GLN B N 1
ATOM 3836 C CA . GLN B 1 125 ? -10.666 74.988 -17.760 1.00 35.75 125 GLN B CA 1
ATOM 3837 C C . GLN B 1 125 ? -11.312 75.224 -19.122 1.00 35.10 125 GLN B C 1
ATOM 3838 O O . GLN B 1 125 ? -12.349 74.634 -19.419 1.00 34.88 125 GLN B O 1
ATOM 3844 N N . LEU B 1 126 ? -10.709 76.067 -19.958 1.00 33.01 126 LEU B N 1
ATOM 3845 C CA . LEU B 1 126 ? -11.281 76.328 -21.274 1.00 32.19 126 LEU B CA 1
ATOM 3846 C C . LEU B 1 126 ? -11.153 75.143 -22.235 1.00 32.18 126 LEU B C 1
ATOM 3847 O O . LEU B 1 126 ? -12.010 74.947 -23.104 1.00 30.85 126 LEU B O 1
ATOM 3852 N N . SER B 1 127 ? -10.087 74.359 -22.101 1.00 27.18 127 SER B N 1
ATOM 3853 C CA . SER B 1 127 ? -9.914 73.207 -22.981 1.00 25.99 127 SER B CA 1
ATOM 3854 C C . SER B 1 127 ? -11.042 72.198 -22.728 1.00 25.80 127 SER B C 1
ATOM 3855 O O . SER B 1 127 ? -11.600 71.628 -23.665 1.00 27.56 127 SER B O 1
ATOM 3858 N N . GLY B 1 128 ? -11.367 71.982 -21.456 1.00 26.99 128 GLY B N 1
ATOM 3859 C CA . GLY B 1 128 ? -12.434 71.062 -21.114 1.00 27.62 128 GLY B CA 1
ATOM 3860 C C . GLY B 1 128 ? -13.751 71.549 -21.693 1.00 29.67 128 GLY B C 1
ATOM 3861 O O . GLY B 1 128 ? -14.532 70.768 -22.233 1.00 29.60 128 GLY B O 1
ATOM 3862 N N . THR B 1 129 ? -13.989 72.852 -21.590 1.00 30.21 129 THR B N 1
ATOM 3863 C CA . THR B 1 129 ? -15.214 73.457 -22.102 1.00 32.26 129 THR B CA 1
ATOM 3864 C C . THR B 1 129 ? -15.352 73.338 -23.616 1.00 30.89 129 THR B C 1
ATOM 3865 O O . THR B 1 129 ? -16.461 73.234 -24.131 1.00 31.30 129 THR B O 1
ATOM 3869 N N . LEU B 1 130 ? -14.233 73.348 -24.331 1.00 29.07 130 LEU B N 1
ATOM 3870 C CA . LEU B 1 130 ? -14.283 73.245 -25.784 1.00 28.28 130 LEU B CA 1
ATOM 3871 C C . LEU B 1 130 ? -14.179 71.810 -26.295 1.00 26.94 130 LEU B C 1
ATOM 3872 O O . LEU B 1 130 ? -13.897 71.587 -27.474 1.00 26.26 130 LEU B O 1
ATOM 3877 N N . GLY B 1 131 ? -14.394 70.839 -25.411 1.00 24.74 131 GLY B N 1
ATOM 3878 C CA . GLY B 1 131 ? -14.332 69.442 -25.818 1.00 24.38 131 GLY B CA 1
ATOM 3879 C C . GLY B 1 131 ? -12.956 68.855 -26.111 1.00 24.41 131 GLY B C 1
ATOM 3880 O O . GLY B 1 131 ? -12.846 67.822 -26.775 1.00 22.63 131 GLY B O 1
ATOM 3881 N N . TYR B 1 132 ? -11.900 69.492 -25.617 1.00 23.65 132 TYR B N 1
ATOM 3882 C CA . TYR B 1 132 ? -10.546 68.988 -25.845 1.00 23.27 132 TYR B CA 1
ATOM 3883 C C . TYR B 1 132 ? -9.723 69.236 -24.580 1.00 23.19 132 TYR B C 1
ATOM 3884 O O . TYR B 1 132 ? -8.862 70.108 -24.558 1.00 24.41 132 TYR B O 1
ATOM 3893 N N . PRO B 1 133 ? -9.982 68.461 -23.510 1.00 23.52 133 PRO B N 1
ATOM 3894 C CA . PRO B 1 133 ? -9.278 68.591 -22.228 1.00 22.55 133 PRO B CA 1
ATOM 3895 C C . PRO B 1 133 ? -7.759 68.493 -22.326 1.00 22.58 133 PRO B C 1
ATOM 3896 O O . PRO B 1 133 ? -7.214 67.590 -22.966 1.00 21.93 133 PRO B O 1
ATOM 3900 N N . ILE B 1 134 ? -7.083 69.439 -21.687 1.00 20.93 134 ILE B N 1
ATOM 3901 C CA . ILE B 1 134 ? -5.629 69.467 -21.670 1.00 20.44 134 ILE B CA 1
ATOM 3902 C C . ILE B 1 134 ? -5.172 69.560 -20.218 1.00 20.37 134 ILE B C 1
ATOM 3903 O O . ILE B 1 134 ? -5.723 70.334 -19.430 1.00 19.47 134 ILE B O 1
ATOM 3908 N N . GLN B 1 135 ? -4.190 68.745 -19.855 1.00 19.44 135 GLN B N 1
ATOM 3909 C CA . GLN B 1 135 ? -3.655 68.788 -18.507 1.00 20.20 135 GLN B CA 1
ATOM 3910 C C . GLN B 1 135 ? -2.599 69.895 -18.505 1.00 19.16 135 GLN B C 1
ATOM 3911 O O . GLN B 1 135 ? -1.622 69.828 -19.255 1.00 19.57 135 GLN B O 1
ATOM 3917 N N . ALA B 1 136 ? -2.806 70.921 -17.688 1.00 20.32 136 ALA B N 1
ATOM 3918 C CA . ALA B 1 136 ? -1.845 72.023 -17.614 1.00 21.34 136 ALA B CA 1
ATOM 3919 C C . ALA B 1 136 ? -1.162 72.035 -16.252 1.00 20.54 136 ALA B C 1
ATOM 3920 O O . ALA B 1 136 ? -1.825 72.085 -15.214 1.00 20.34 136 ALA B O 1
ATOM 3922 N N . ILE B 1 137 ? 0.168 71.986 -16.271 1.00 19.04 137 ILE B N 1
ATOM 3923 C CA . ILE B 1 137 ? 0.974 71.982 -15.055 1.00 18.64 137 ILE B CA 1
ATOM 3924 C C . ILE B 1 137 ? 1.962 73.152 -15.100 1.00 18.60 137 ILE B C 1
ATOM 3925 O O . ILE B 1 137 ? 2.687 73.319 -16.077 1.00 19.49 137 ILE B O 1
ATOM 3930 N N . HIS B 1 138 ? 1.992 73.947 -14.039 1.00 18.52 138 HIS B N 1
ATOM 3931 C CA . HIS B 1 138 ? 2.898 75.085 -13.958 1.00 20.45 138 HIS B CA 1
ATOM 3932 C C . HIS B 1 138 ? 4.269 74.679 -13.392 1.00 19.04 138 HIS B C 1
ATOM 3933 O O . HIS B 1 138 ? 4.350 74.075 -12.324 1.00 21.31 138 HIS B O 1
ATOM 3940 N N . VAL B 1 139 ? 5.340 74.989 -14.125 1.00 18.99 139 VAL B N 1
ATOM 3941 C CA . VAL B 1 139 ? 6.702 74.691 -13.665 1.00 17.50 139 VAL B CA 1
ATOM 3942 C C . VAL B 1 139 ? 7.240 76.036 -13.166 1.00 18.55 139 VAL B C 1
ATOM 3943 O O . VAL B 1 139 ? 7.520 76.934 -13.957 1.00 18.57 139 VAL B O 1
ATOM 3947 N N . PRO B 1 140 ? 7.383 76.186 -11.840 1.00 18.56 140 PRO B N 1
ATOM 3948 C CA . PRO B 1 140 ? 7.865 77.420 -11.214 1.00 17.57 140 PRO B CA 1
ATOM 3949 C C . PRO B 1 140 ? 9.233 77.958 -11.615 1.00 17.42 140 PRO B C 1
ATOM 3950 O O . PRO B 1 140 ? 10.205 77.210 -11.737 1.00 15.72 140 PRO B O 1
ATOM 3954 N N . LYS B 1 141 ? 9.277 79.2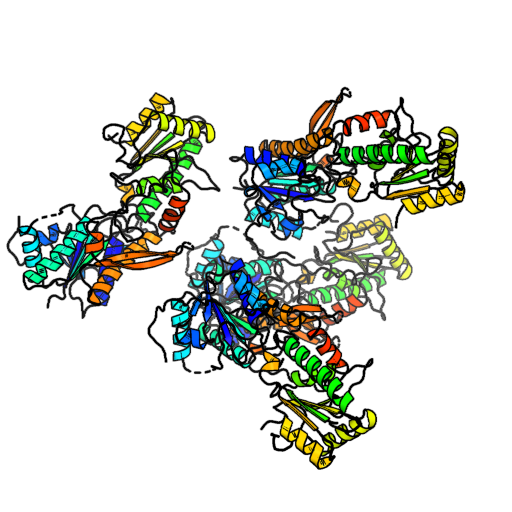77 -11.806 1.00 18.75 141 LYS B N 1
ATOM 3955 C CA . LYS B 1 141 ? 10.490 80.010 -12.173 1.00 21.59 141 LYS B CA 1
ATOM 3956 C C . LYS B 1 141 ? 10.352 81.477 -11.774 1.00 22.51 141 LYS B C 1
ATOM 3957 O O . LYS B 1 141 ? 9.298 82.072 -11.979 1.00 22.59 141 LYS B O 1
ATOM 3963 N N . THR B 1 142 ? 11.410 82.044 -11.199 1.00 22.60 142 THR B N 1
ATOM 3964 C CA . THR B 1 142 ? 11.460 83.464 -10.859 1.00 23.26 142 THR B CA 1
ATOM 3965 C C . THR B 1 142 ? 12.656 83.841 -9.993 1.00 23.94 142 THR B C 1
ATOM 3966 O O . THR B 1 142 ? 12.786 83.401 -8.848 1.00 20.90 142 THR B O 1
ATOM 3970 N N . VAL B 1 143 ? 13.539 84.655 -10.562 1.00 22.41 143 VAL B N 1
ATOM 3971 C CA . VAL B 1 143 ? 14.718 85.101 -9.841 1.00 23.00 143 VAL B CA 1
ATOM 3972 C C . VAL B 1 143 ? 14.313 86.052 -8.718 1.00 23.16 143 VAL B C 1
ATOM 3973 O O . VAL B 1 143 ? 15.117 86.349 -7.837 1.00 25.03 143 VAL B O 1
ATOM 3977 N N . ASP B 1 144 ? 13.071 86.530 -8.746 1.00 24.05 144 ASP B N 1
ATOM 3978 C CA . ASP B 1 144 ? 12.591 87.439 -7.709 1.00 24.17 144 ASP B CA 1
ATOM 3979 C C . ASP B 1 144 ? 12.088 86.697 -6.476 1.00 24.18 144 ASP B C 1
ATOM 3980 O O . ASP B 1 144 ? 11.793 87.315 -5.452 1.00 23.79 144 ASP B O 1
ATOM 3985 N N . ASN B 1 145 ? 11.969 85.375 -6.594 1.00 23.49 145 ASN B N 1
ATOM 3986 C CA . ASN B 1 145 ? 11.556 84.521 -5.481 1.00 23.82 145 ASN B CA 1
ATOM 3987 C C . ASN B 1 145 ? 10.208 84.931 -4.888 1.00 23.79 145 ASN B C 1
ATOM 3988 O O . ASN B 1 145 ? 10.008 84.849 -3.673 1.00 23.52 145 ASN B O 1
ATOM 3993 N N . ASP B 1 146 ? 9.273 85.347 -5.739 1.00 23.59 146 ASP B N 1
ATOM 3994 C CA . ASP B 1 146 ? 7.982 85.804 -5.237 1.00 25.98 146 ASP B CA 1
ATOM 3995 C C . ASP B 1 146 ? 6.782 84.864 -5.348 1.00 24.44 146 ASP B C 1
ATOM 3996 O O . ASP B 1 146 ? 5.658 85.279 -5.081 1.00 25.75 146 ASP B O 1
ATOM 4001 N N . LEU B 1 147 ? 6.999 83.613 -5.740 1.00 22.21 147 LEU B N 1
ATOM 4002 C CA . LEU B 1 147 ? 5.887 82.666 -5.815 1.00 21.59 147 LEU B CA 1
ATOM 4003 C C . LEU B 1 147 ? 5.552 82.216 -4.395 1.00 21.67 147 LEU B C 1
ATOM 4004 O O . LEU B 1 147 ? 6.445 82.033 -3.567 1.00 21.77 147 LEU B O 1
ATOM 4009 N N . PRO B 1 148 ? 4.256 82.036 -4.090 1.00 22.99 148 PRO B N 1
ATOM 4010 C CA . PRO B 1 148 ? 3.859 81.606 -2.751 1.00 22.35 148 PRO B CA 1
ATOM 4011 C C . PRO B 1 148 ? 3.967 80.091 -2.590 1.00 21.98 148 PRO B C 1
ATOM 4012 O O . PRO B 1 148 ? 4.255 79.371 -3.550 1.00 21.21 148 PRO B O 1
ATOM 4016 N N . ILE B 1 149 ? 3.719 79.633 -1.366 1.00 20.67 149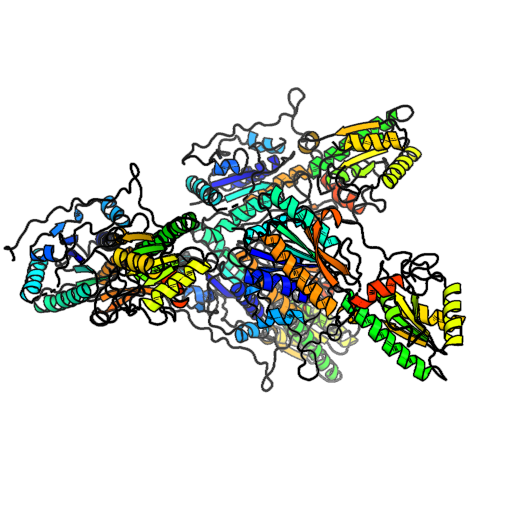 ILE B N 1
ATOM 4017 C CA . ILE B 1 149 ? 3.730 78.224 -0.997 1.00 19.44 149 ILE B CA 1
ATOM 4018 C C . ILE B 1 149 ? 5.084 77.520 -1.128 1.00 18.96 149 ILE B C 1
ATOM 4019 O O . ILE B 1 149 ? 5.587 76.981 -0.141 1.00 18.98 149 ILE B O 1
ATOM 4024 N N . THR B 1 150 ? 5.678 77.507 -2.318 1.00 16.82 150 THR B N 1
ATOM 4025 C CA . THR B 1 150 ? 6.987 76.871 -2.470 1.00 18.88 150 THR B CA 1
ATOM 4026 C C . THR B 1 150 ? 7.971 77.640 -1.566 1.00 20.34 150 THR B C 1
ATOM 4027 O O . THR B 1 150 ? 7.882 78.859 -1.458 1.00 20.15 150 THR B O 1
ATOM 4031 N N . ASP B 1 151 ? 8.889 76.934 -0.909 1.00 20.80 151 ASP B N 1
ATOM 4032 C CA . ASP B 1 151 ? 9.839 77.587 0.002 1.00 23.57 151 ASP B CA 1
ATOM 4033 C C . ASP B 1 151 ? 10.748 78.587 -0.694 1.00 21.79 151 ASP B C 1
ATOM 4034 O O . ASP B 1 151 ? 11.129 79.601 -0.109 1.00 21.60 151 ASP B O 1
ATOM 4039 N N . CYS B 1 152 ? 11.110 78.278 -1.934 1.00 21.16 152 CYS B N 1
ATOM 4040 C CA . CYS B 1 152 ? 11.954 79.145 -2.753 1.00 20.89 152 CYS B CA 1
ATOM 4041 C C . CYS B 1 152 ? 11.628 78.856 -4.215 1.00 22.81 152 CYS B C 1
ATOM 4042 O O . CYS B 1 152 ? 10.945 77.871 -4.519 1.00 21.14 152 CYS B O 1
ATOM 4045 N N . CYS B 1 153 ? 12.122 79.698 -5.119 1.00 20.85 153 CYS B N 1
ATOM 4046 C CA . CYS B 1 153 ? 11.822 79.539 -6.539 1.00 20.56 153 CYS B CA 1
ATOM 4047 C C . CYS B 1 153 ? 13.055 79.280 -7.391 1.00 19.88 153 CYS B C 1
ATOM 4048 O O . CYS B 1 153 ? 14.097 79.898 -7.188 1.00 17.29 153 CYS B O 1
ATOM 4051 N N . PRO B 1 154 ? 12.945 78.360 -8.366 1.00 18.43 154 PRO B N 1
ATOM 4052 C CA . PRO B 1 154 ? 14.070 78.036 -9.246 1.00 18.69 154 PRO B CA 1
ATOM 4053 C C . PRO B 1 154 ? 14.616 79.279 -9.928 1.00 18.03 154 PRO B C 1
ATOM 4054 O O . PRO B 1 154 ? 13.862 80.069 -10.512 1.00 18.17 154 PRO B O 1
ATOM 4058 N N . GLY B 1 155 ? 15.929 79.440 -9.851 1.00 16.68 155 GLY B N 1
ATOM 4059 C CA . GLY B 1 155 ? 16.581 80.584 -10.457 1.00 15.88 155 GLY B CA 1
ATOM 4060 C C . GLY B 1 155 ? 17.039 81.570 -9.397 1.00 17.64 155 GLY B C 1
ATOM 4061 O O . GLY B 1 155 ? 18.084 82.207 -9.547 1.00 15.62 155 GLY B O 1
ATOM 4062 N N . PHE B 1 156 ? 16.273 81.693 -8.315 1.00 16.43 156 PHE B N 1
ATOM 4063 C CA . PHE B 1 156 ? 16.641 82.631 -7.261 1.00 17.99 156 PHE B CA 1
ATOM 4064 C C . PHE B 1 156 ? 17.930 82.245 -6.549 1.00 18.26 156 PHE B C 1
ATOM 4065 O O . PHE B 1 156 ? 18.813 83.083 -6.363 1.00 18.91 156 PHE B O 1
ATOM 4073 N N . GLY B 1 157 ? 18.024 80.985 -6.138 1.00 15.43 157 GLY B N 1
ATOM 4074 C CA . GLY B 1 157 ? 19.214 80.524 -5.448 1.00 16.22 157 GLY B CA 1
ATOM 4075 C C . GLY B 1 157 ? 20.503 80.842 -6.189 1.00 16.83 157 GLY B C 1
ATOM 4076 O O . GLY B 1 157 ? 21.514 81.182 -5.569 1.00 17.18 157 GLY B O 1
ATOM 4077 N N . SER B 1 158 ? 20.477 80.724 -7.513 1.00 15.16 158 SER B N 1
ATOM 4078 C CA . SER B 1 158 ? 21.666 81.004 -8.316 1.00 17.78 158 SER B CA 1
ATOM 4079 C C . SER B 1 158 ? 21.981 82.495 -8.395 1.00 17.88 158 SER B C 1
ATOM 4080 O O . SER B 1 158 ? 23.149 82.890 -8.331 1.00 15.16 158 SER B O 1
ATOM 4083 N N . VAL B 1 159 ? 20.959 83.331 -8.540 1.00 17.35 159 VAL B N 1
ATOM 4084 C CA . VAL B 1 159 ? 21.213 84.766 -8.579 1.00 18.00 159 VAL B CA 1
ATOM 4085 C C . VAL B 1 159 ? 21.794 85.150 -7.220 1.00 17.59 159 VAL B C 1
ATOM 4086 O O . VAL B 1 159 ? 22.803 85.853 -7.141 1.00 17.70 159 VAL B O 1
ATOM 4090 N N . ALA B 1 160 ? 21.170 84.659 -6.151 1.00 17.97 160 ALA B N 1
ATOM 4091 C CA . ALA B 1 160 ? 21.628 84.944 -4.789 1.00 17.09 160 ALA B CA 1
ATOM 4092 C C . ALA B 1 160 ? 23.100 84.545 -4.593 1.00 17.25 160 ALA B C 1
ATOM 4093 O O . ALA B 1 160 ? 23.870 85.269 -3.962 1.00 15.81 160 ALA B O 1
ATOM 4095 N N . LYS B 1 161 ? 23.485 83.393 -5.135 1.00 17.75 161 LYS B N 1
ATOM 4096 C CA . LYS B 1 161 ? 24.866 82.924 -5.021 1.00 17.07 161 LYS B CA 1
ATOM 4097 C C . LYS B 1 161 ? 25.802 83.889 -5.758 1.00 19.08 161 LYS B C 1
ATOM 4098 O O . LYS B 1 161 ? 26.857 84.276 -5.236 1.00 16.42 161 LYS B O 1
ATOM 4104 N N . TYR B 1 162 ? 25.403 84.278 -6.967 1.00 18.05 162 TYR B N 1
ATOM 4105 C CA . TYR B 1 162 ? 26.183 85.206 -7.785 1.00 18.53 162 TYR B CA 1
ATOM 4106 C C . TYR B 1 162 ? 26.344 86.545 -7.063 1.00 18.69 162 TYR B C 1
ATOM 4107 O O . TYR B 1 162 ? 27.429 87.125 -7.055 1.00 17.08 162 TYR B O 1
ATOM 4116 N N . ILE B 1 163 ? 25.259 87.031 -6.464 1.00 17.11 163 ILE B N 1
ATOM 4117 C CA . ILE B 1 163 ? 25.293 88.304 -5.751 1.00 18.53 163 ILE B CA 1
ATOM 4118 C C . ILE B 1 163 ? 26.189 88.234 -4.519 1.00 17.76 163 ILE B C 1
ATOM 4119 O O . ILE B 1 163 ? 26.996 89.136 -4.277 1.00 20.24 163 ILE B O 1
ATOM 4124 N N . ALA B 1 164 ? 26.049 87.159 -3.751 1.00 16.64 164 ALA B N 1
ATOM 4125 C CA . ALA B 1 164 ? 26.846 86.951 -2.549 1.00 16.31 164 ALA B CA 1
ATOM 4126 C C . ALA B 1 164 ? 28.331 86.860 -2.905 1.00 17.64 164 ALA B C 1
ATOM 4127 O O . ALA B 1 164 ? 29.176 87.519 -2.285 1.00 15.76 164 ALA B O 1
ATOM 4129 N N . VAL B 1 165 ? 28.652 86.045 -3.902 1.00 15.11 165 VAL B N 1
ATOM 4130 C CA . VAL B 1 165 ? 30.046 85.897 -4.321 1.00 17.32 165 VAL B CA 1
ATOM 4131 C C . VAL B 1 165 ? 30.602 87.220 -4.855 1.00 15.88 165 VAL B C 1
ATOM 4132 O O . VAL B 1 165 ? 31.706 87.629 -4.493 1.00 17.75 165 VAL B O 1
ATOM 4136 N N . SER B 1 166 ? 29.833 87.890 -5.708 1.00 17.08 166 SER B N 1
ATOM 4137 C CA . SER B 1 166 ? 30.267 89.155 -6.295 1.00 16.60 166 SER B CA 1
ATOM 4138 C C . SER B 1 166 ? 30.517 90.214 -5.224 1.00 16.37 166 SER B C 1
ATOM 4139 O O . SER B 1 166 ? 31.511 90.946 -5.273 1.00 16.18 166 SER B O 1
ATOM 4142 N N . THR B 1 167 ? 29.593 90.297 -4.272 1.00 15.87 167 THR B N 1
ATOM 4143 C CA . THR B 1 167 ? 29.686 91.262 -3.181 1.00 15.09 167 THR B CA 1
ATOM 4144 C C . THR B 1 167 ? 30.924 90.977 -2.336 1.00 15.70 167 THR B C 1
ATOM 4145 O O . THR B 1 167 ? 31.642 91.899 -1.936 1.00 17.93 167 THR B O 1
ATOM 4149 N N . LEU B 1 168 ? 31.163 89.701 -2.055 1.00 15.15 168 LEU B N 1
ATOM 4150 C CA . LEU B 1 168 ? 32.332 89.306 -1.286 1.00 16.22 168 LEU B CA 1
ATOM 4151 C C . LEU B 1 168 ? 33.631 89.688 -2.016 1.00 17.24 168 LEU B C 1
ATOM 4152 O O . LEU B 1 168 ? 34.544 90.232 -1.402 1.00 14.00 168 LEU B O 1
ATOM 4157 N N . GLU B 1 169 ? 33.713 89.404 -3.316 1.00 16.95 169 GLU B N 1
ATOM 4158 C CA . GLU B 1 169 ? 34.920 89.717 -4.088 1.00 19.79 169 GLU B CA 1
ATOM 4159 C C . GLU B 1 169 ? 35.162 91.217 -4.237 1.00 19.69 169 GLU B C 1
ATOM 4160 O O . GLU B 1 169 ? 36.302 91.682 -4.159 1.00 20.28 169 GLU B O 1
ATOM 4166 N N . ALA B 1 170 ? 34.095 91.978 -4.457 1.00 20.98 170 ALA B N 1
ATOM 4167 C CA . ALA B 1 170 ? 34.229 93.422 -4.585 1.00 22.22 170 ALA B CA 1
ATOM 4168 C C . ALA B 1 170 ? 34.646 94.002 -3.225 1.00 23.02 170 ALA B C 1
ATOM 4169 O O . ALA B 1 170 ? 35.390 94.991 -3.158 1.00 21.92 170 ALA B O 1
ATOM 4171 N N . SER B 1 171 ? 34.166 93.378 -2.150 1.00 21.95 171 SER B N 1
ATOM 4172 C CA . SER B 1 171 ? 34.489 93.826 -0.798 1.00 21.49 171 SER B CA 1
ATOM 4173 C C . SER B 1 171 ? 35.959 93.547 -0.482 1.00 21.28 171 SER B C 1
ATOM 4174 O O . SER B 1 171 ? 36.592 94.307 0.253 1.00 21.49 171 SER B O 1
ATOM 4177 N N . PHE B 1 172 ? 36.505 92.461 -1.026 1.00 18.93 172 PHE B N 1
ATOM 4178 C CA . PHE B 1 172 ? 37.919 92.160 -0.797 1.00 19.38 172 PHE B CA 1
ATOM 4179 C C . PHE B 1 172 ? 38.749 93.199 -1.536 1.00 19.76 172 PHE B C 1
ATOM 4180 O O . PHE B 1 172 ? 39.802 93.635 -1.065 1.00 17.40 172 PHE B O 1
ATOM 4188 N N . ASP B 1 173 ? 38.249 93.611 -2.691 1.00 20.23 173 ASP B N 1
ATOM 4189 C CA . ASP B 1 173 ? 38.949 94.578 -3.513 1.00 22.46 173 ASP B CA 1
ATOM 4190 C C . ASP B 1 173 ? 38.971 95.965 -2.871 1.00 21.49 173 ASP B C 1
ATOM 4191 O O . ASP B 1 173 ? 40.045 96.530 -2.661 1.00 21.55 173 ASP B O 1
ATOM 4196 N N . VAL B 1 174 ? 37.797 96.506 -2.552 1.00 20.28 174 VAL B N 1
ATOM 4197 C CA . VAL B 1 174 ? 37.727 97.833 -1.948 1.00 21.03 174 VAL B CA 1
ATOM 4198 C C . VAL B 1 174 ? 38.483 97.876 -0.627 1.00 20.52 174 VAL B C 1
ATOM 4199 O O . VAL B 1 174 ? 39.114 98.887 -0.292 1.00 20.42 174 VAL B O 1
ATOM 4203 N N . ALA B 1 175 ? 38.448 96.775 0.116 1.00 18.71 175 ALA B N 1
ATOM 4204 C CA . ALA B 1 175 ? 39.149 96.725 1.393 1.00 20.21 175 ALA B CA 1
ATOM 4205 C C . ALA B 1 175 ? 40.659 96.900 1.207 1.00 21.13 175 ALA B C 1
ATOM 4206 O O . ALA B 1 175 ? 41.311 97.597 1.987 1.00 19.55 175 ALA B O 1
ATOM 4208 N N . SER B 1 176 ? 41.216 96.279 0.173 1.00 20.05 176 SER B N 1
ATOM 4209 C CA . SER B 1 176 ? 42.653 96.392 -0.056 1.00 22.48 176 SER B CA 1
ATOM 4210 C C . SER B 1 176 ? 43.060 97.773 -0.572 1.00 21.37 176 SER B C 1
ATOM 4211 O O . SER B 1 176 ? 44.218 98.172 -0.434 1.00 21.55 176 SER B O 1
ATOM 4214 N N . MET B 1 177 ? 42.107 98.511 -1.141 1.00 22.13 177 MET B N 1
ATOM 4215 C CA . MET B 1 177 ? 42.393 99.848 -1.661 1.00 22.39 177 MET B CA 1
ATOM 4216 C C . MET B 1 177 ? 42.002 100.989 -0.730 1.00 21.18 177 MET B C 1
ATOM 4217 O O . MET B 1 177 ? 42.498 102.106 -0.875 1.00 21.07 177 MET B O 1
ATOM 4222 N N . SER B 1 178 ? 41.127 100.696 0.224 1.00 20.93 178 SER B N 1
ATOM 4223 C CA . SER B 1 178 ? 40.593 101.686 1.154 1.00 21.82 178 SER B CA 1
ATOM 4224 C C . SER B 1 178 ? 41.550 102.579 1.958 1.00 24.08 178 SER B C 1
ATOM 4225 O O . SER B 1 178 ? 41.195 103.710 2.295 1.00 24.00 178 SER B O 1
ATOM 4228 N N . ALA B 1 179 ? 42.742 102.088 2.277 1.00 25.05 179 ALA B N 1
ATOM 4229 C CA . ALA B 1 179 ? 43.693 102.886 3.051 1.00 28.57 179 ALA B CA 1
ATOM 4230 C C . ALA B 1 179 ? 43.891 104.285 2.472 1.00 30.19 179 ALA B C 1
ATOM 4231 O O . ALA B 1 179 ? 43.711 105.285 3.168 1.00 31.74 179 ALA B O 1
ATOM 4233 N N . THR B 1 180 ? 44.239 104.358 1.194 1.00 29.93 180 THR B N 1
ATOM 4234 C CA . THR B 1 180 ? 44.475 105.648 0.570 1.00 32.52 180 THR B CA 1
ATOM 4235 C C . THR B 1 180 ? 43.749 105.862 -0.746 1.00 31.55 180 THR B C 1
ATOM 4236 O O . THR B 1 180 ? 44.110 106.749 -1.519 1.00 31.71 180 THR B O 1
ATOM 4240 N N . SER B 1 181 ? 42.732 105.054 -1.017 1.00 29.84 181 SER B N 1
ATOM 4241 C CA . SER B 1 181 ? 41.995 105.223 -2.257 1.00 28.36 181 SER B CA 1
ATOM 4242 C C . SER B 1 181 ? 40.504 104.960 -2.057 1.00 27.37 181 SER B C 1
ATOM 4243 O O . SER B 1 181 ? 39.916 105.412 -1.077 1.00 27.70 181 SER B O 1
ATOM 4246 N N . THR B 1 182 ? 39.898 104.229 -2.986 1.00 26.06 182 THR B N 1
ATOM 4247 C CA . THR B 1 182 ? 38.471 103.928 -2.918 1.00 24.23 182 THR B CA 1
ATOM 4248 C C . THR B 1 182 ? 38.038 103.419 -1.543 1.00 24.84 182 THR B C 1
ATOM 4249 O O . THR B 1 182 ? 38.643 102.501 -0.990 1.00 24.55 182 THR B O 1
ATOM 4253 N N . LYS B 1 183 ? 36.985 104.027 -1.002 1.00 24.64 183 LYS B N 1
ATOM 4254 C CA . LYS B 1 183 ? 36.461 103.662 0.312 1.00 26.21 183 LYS B CA 1
ATOM 4255 C C . LYS B 1 183 ? 35.100 102.978 0.232 1.00 24.08 183 LYS B C 1
ATOM 4256 O O . LYS B 1 183 ? 34.736 102.204 1.116 1.00 26.41 183 LYS B O 1
ATOM 4262 N N . VAL B 1 184 ? 34.342 103.275 -0.818 1.00 23.64 184 VAL B N 1
ATOM 4263 C CA . VAL B 1 184 ? 33.008 102.702 -0.961 1.00 22.81 184 VAL B CA 1
ATOM 4264 C C . VAL B 1 184 ? 32.733 102.056 -2.313 1.00 22.40 184 VAL B C 1
ATOM 4265 O O . VAL B 1 184 ? 33.089 102.596 -3.362 1.00 22.59 184 VAL B O 1
ATOM 4269 N N . PHE B 1 185 ? 32.083 100.897 -2.280 1.00 22.15 185 PHE B N 1
ATOM 4270 C CA . PHE B 1 185 ? 31.717 100.209 -3.508 1.00 21.71 185 PHE B CA 1
ATOM 4271 C C . PHE B 1 185 ? 30.204 100.013 -3.512 1.00 21.83 185 PHE B C 1
ATOM 4272 O O . PHE B 1 185 ? 29.639 99.463 -2.565 1.00 22.32 185 PHE B O 1
ATOM 4280 N N . VAL B 1 186 ? 29.561 100.465 -4.582 1.00 23.06 186 VAL B N 1
ATOM 4281 C CA . VAL B 1 186 ? 28.113 100.359 -4.726 1.00 22.40 186 VAL B CA 1
ATOM 4282 C C . VAL B 1 186 ? 27.760 99.415 -5.874 1.00 23.17 186 VAL B C 1
ATOM 4283 O O . VAL B 1 186 ? 28.182 99.628 -7.011 1.00 22.10 186 VAL B O 1
ATOM 4287 N N . LEU B 1 187 ? 26.982 98.379 -5.572 1.00 22.04 187 LEU B N 1
ATOM 4288 C CA . LEU B 1 187 ? 26.582 97.406 -6.588 1.00 21.73 187 LEU B CA 1
ATOM 4289 C C . LEU B 1 187 ? 25.073 97.423 -6.780 1.00 20.92 187 LEU B C 1
ATOM 4290 O O . LEU B 1 187 ? 24.322 97.233 -5.829 1.00 20.52 187 LEU B O 1
ATOM 4295 N N . GLU B 1 188 ? 24.635 97.670 -8.011 1.00 21.29 188 GLU B N 1
ATOM 4296 C CA . GLU B 1 188 ? 23.207 97.693 -8.318 1.00 22.76 188 GLU B CA 1
ATOM 4297 C C . GLU B 1 188 ? 22.766 96.295 -8.749 1.00 20.49 188 GLU B C 1
ATOM 4298 O O . GLU B 1 188 ? 23.385 95.695 -9.629 1.00 19.29 188 GLU B O 1
ATOM 4304 N N . VAL B 1 189 ? 21.692 95.793 -8.139 1.00 20.28 189 VAL B N 1
ATOM 4305 C CA . VAL B 1 189 ? 21.168 94.464 -8.453 1.00 19.98 189 VAL B CA 1
ATOM 4306 C C . VAL B 1 189 ? 19.681 94.509 -8.815 1.00 22.53 189 VAL B C 1
ATOM 4307 O O . VAL B 1 189 ? 19.023 95.532 -8.618 1.00 24.25 189 VAL B O 1
ATOM 4311 N N . MET B 1 190 ? 19.153 93.405 -9.341 1.00 21.78 190 MET B N 1
ATOM 4312 C CA . MET B 1 190 ? 17.743 93.354 -9.726 1.00 24.77 190 MET B CA 1
ATOM 4313 C C . MET B 1 190 ? 16.821 93.297 -8.500 1.00 25.46 190 MET B C 1
ATOM 4314 O O . MET B 1 190 ? 17.261 93.029 -7.378 1.00 25.23 190 MET B O 1
ATOM 4319 N N . GLY B 1 191 ? 15.539 93.558 -8.722 1.00 27.88 191 GLY B N 1
ATOM 4320 C CA . GLY B 1 191 ? 14.582 93.547 -7.632 1.00 30.28 191 GLY B CA 1
ATOM 4321 C C . GLY B 1 191 ? 13.771 94.823 -7.656 1.00 33.20 191 GLY B C 1
ATOM 4322 O O . GLY B 1 191 ? 14.008 95.740 -6.872 1.00 33.92 191 GLY B O 1
ATOM 4323 N N . ARG B 1 192 ? 12.810 94.885 -8.568 1.00 34.72 192 ARG B N 1
ATOM 4324 C CA . ARG B 1 192 ? 11.981 96.067 -8.700 1.00 37.52 192 ARG B CA 1
ATOM 4325 C C . ARG B 1 192 ? 10.973 96.200 -7.569 1.00 36.62 192 ARG B C 1
ATOM 4326 O O . ARG B 1 192 ? 10.613 97.310 -7.192 1.00 37.25 192 ARG B O 1
ATOM 4334 N N . HIS B 1 193 ? 10.524 95.075 -7.020 1.00 35.75 193 HIS B N 1
ATOM 4335 C CA . HIS B 1 193 ? 9.542 95.115 -5.941 1.00 36.70 193 HIS B CA 1
ATOM 4336 C C . HIS B 1 193 ? 9.934 94.361 -4.678 1.00 36.07 193 HIS B C 1
ATOM 4337 O O . HIS B 1 193 ? 9.494 94.715 -3.585 1.00 37.68 193 HIS B O 1
ATOM 4344 N N . ALA B 1 194 ? 10.749 93.322 -4.819 1.00 33.95 194 ALA B N 1
ATOM 4345 C CA . ALA B 1 194 ? 11.158 92.539 -3.658 1.00 32.80 194 ALA B CA 1
ATOM 4346 C C . ALA B 1 194 ? 12.661 92.640 -3.429 1.00 29.95 194 ALA B C 1
ATOM 4347 O O . ALA B 1 194 ? 13.434 92.776 -4.374 1.00 29.18 194 ALA B O 1
ATOM 4349 N N . GLY B 1 195 ? 13.068 92.564 -2.169 1.00 29.03 195 GLY B N 1
ATOM 4350 C CA . GLY B 1 195 ? 14.477 92.672 -1.843 1.00 27.26 195 GLY B CA 1
ATOM 4351 C C . GLY B 1 195 ? 15.204 91.357 -1.646 1.00 26.76 195 GLY B C 1
ATOM 4352 O O . GLY B 1 195 ? 16.262 91.335 -1.033 1.00 27.19 195 GLY B O 1
ATOM 4353 N N . TRP B 1 196 ? 14.647 90.264 -2.159 1.00 25.28 196 TRP B N 1
ATOM 4354 C CA . TRP B 1 196 ? 15.282 88.963 -2.018 1.00 23.77 196 TRP B CA 1
ATOM 4355 C C . TRP B 1 196 ? 16.685 88.948 -2.615 1.00 21.86 196 TRP B C 1
ATOM 4356 O O . TRP B 1 196 ? 17.626 88.479 -1.984 1.00 21.78 196 TRP B O 1
ATOM 4367 N N . ILE B 1 197 ? 16.816 89.446 -3.839 1.00 20.26 197 ILE B N 1
ATOM 4368 C CA . ILE B 1 197 ? 18.112 89.483 -4.512 1.00 21.35 197 ILE B CA 1
ATOM 4369 C C . ILE B 1 197 ? 19.115 90.322 -3.716 1.00 20.34 197 ILE B C 1
ATOM 4370 O O . ILE B 1 197 ? 20.231 89.886 -3.458 1.00 20.41 197 ILE B O 1
ATOM 4375 N N . ALA B 1 198 ? 18.709 91.524 -3.322 1.00 19.63 198 ALA B N 1
ATOM 4376 C CA . ALA B 1 198 ? 19.579 92.414 -2.557 1.00 19.50 198 ALA B CA 1
ATOM 4377 C C . ALA B 1 198 ? 20.001 91.783 -1.225 1.00 19.53 198 ALA B C 1
ATOM 4378 O O . ALA B 1 198 ? 21.143 91.926 -0.796 1.00 20.38 198 ALA B O 1
ATOM 4380 N N . ALA B 1 199 ? 19.068 91.088 -0.579 1.00 18.92 199 ALA B N 1
ATOM 4381 C CA . ALA B 1 199 ? 19.335 90.432 0.693 1.00 19.68 199 ALA B CA 1
ATOM 4382 C C . ALA B 1 199 ? 20.514 89.465 0.585 1.00 18.04 199 ALA B C 1
ATOM 4383 O O . ALA B 1 199 ? 21.268 89.280 1.543 1.00 18.68 199 ALA B O 1
ATOM 4385 N N . ALA B 1 200 ? 20.664 88.846 -0.583 1.00 18.68 200 ALA B N 1
ATOM 4386 C CA . ALA B 1 200 ? 21.740 87.889 -0.801 1.00 19.29 200 ALA B CA 1
ATOM 4387 C C . ALA B 1 200 ? 23.102 88.557 -0.617 1.00 20.16 200 ALA B C 1
ATOM 4388 O O . ALA B 1 200 ? 24.073 87.909 -0.246 1.00 19.40 200 ALA B O 1
ATOM 4390 N N . GLY B 1 201 ? 23.172 89.860 -0.871 1.00 21.63 201 GLY B N 1
ATOM 4391 C CA . GLY B 1 201 ? 24.436 90.557 -0.693 1.00 20.88 201 GLY B CA 1
ATOM 4392 C C . GLY B 1 201 ? 24.934 90.444 0.736 1.00 19.71 201 GLY B C 1
ATOM 4393 O O . GLY B 1 201 ? 26.142 90.413 0.985 1.00 21.17 201 GLY B O 1
ATOM 4394 N N . GLY B 1 202 ? 24.001 90.376 1.682 1.00 18.79 202 GLY B N 1
ATOM 4395 C CA . GLY B 1 202 ? 24.365 90.267 3.084 1.00 17.96 202 GLY B CA 1
ATOM 4396 C C . GLY B 1 202 ? 25.104 88.984 3.428 1.00 19.94 202 GLY B C 1
ATOM 4397 O O . GLY B 1 202 ? 25.815 88.914 4.437 1.00 17.75 202 GLY B O 1
ATOM 4398 N N . LEU B 1 203 ? 24.944 87.960 2.597 1.00 20.32 203 LEU B N 1
ATOM 4399 C CA . LEU B 1 203 ? 25.620 86.691 2.842 1.00 21.93 203 LEU B CA 1
ATOM 4400 C C . LEU B 1 203 ? 27.132 86.817 2.671 1.00 22.23 203 LEU B C 1
ATOM 4401 O O . LEU B 1 203 ? 27.876 85.926 3.063 1.00 21.89 203 LEU B O 1
ATOM 4406 N N . ALA B 1 204 ? 27.588 87.912 2.072 1.00 23.01 204 ALA B N 1
ATOM 4407 C CA . ALA B 1 204 ? 29.022 88.108 1.895 1.00 22.31 204 ALA B CA 1
ATOM 4408 C C . ALA B 1 204 ? 29.664 88.259 3.272 1.00 23.66 204 ALA B C 1
ATOM 4409 O O . ALA B 1 204 ? 30.855 88.006 3.445 1.00 24.03 204 ALA B O 1
ATOM 4411 N N . SER B 1 205 ? 28.865 88.673 4.250 1.00 22.71 205 SER B N 1
ATOM 4412 C CA . SER B 1 205 ? 29.357 88.849 5.612 1.00 25.63 205 SER B CA 1
ATOM 4413 C C . SER B 1 205 ? 29.052 87.609 6.450 1.00 29.53 205 SER B C 1
ATOM 4414 O O . SER B 1 205 ? 28.142 86.841 6.130 1.00 29.01 205 SER B O 1
ATOM 4417 N N . SER B 1 206 ? 29.817 87.424 7.521 1.00 32.26 206 SER B N 1
ATOM 4418 C CA . SER B 1 206 ? 29.652 86.279 8.413 1.00 37.06 206 SER B CA 1
ATOM 4419 C C . SER B 1 206 ? 30.218 86.611 9.791 1.00 38.86 206 SER B C 1
ATOM 4420 O O . SER B 1 206 ? 30.927 87.601 9.955 1.00 38.06 206 SER B O 1
ATOM 4423 N N . PRO B 1 207 ? 29.919 85.777 10.800 1.00 42.28 207 PRO B N 1
ATOM 4424 C CA . PRO B 1 207 ? 30.425 86.023 12.152 1.00 44.21 207 PRO B CA 1
ATOM 4425 C C . PRO B 1 207 ? 31.949 85.992 12.205 1.00 45.62 207 PRO B C 1
ATOM 4426 O O . PRO B 1 207 ? 32.578 86.904 12.747 1.00 45.03 207 PRO B O 1
ATOM 4430 N N . GLU B 1 208 ? 32.536 84.949 11.625 1.00 46.52 208 GLU B N 1
ATOM 4431 C CA . GLU B 1 208 ? 33.986 84.800 11.614 1.00 47.74 208 GLU B CA 1
ATOM 4432 C C . GLU B 1 208 ? 34.674 85.840 10.726 1.00 46.20 208 GLU B C 1
ATOM 4433 O O . GLU B 1 208 ? 35.860 86.123 10.897 1.00 46.75 208 GLU B O 1
ATOM 4439 N N . ARG B 1 209 ? 33.927 86.408 9.783 1.00 43.81 209 ARG B N 1
ATOM 4440 C CA . ARG B 1 209 ? 34.474 87.411 8.872 1.00 41.44 209 ARG B CA 1
ATOM 4441 C C . ARG B 1 209 ? 33.416 88.464 8.553 1.00 39.65 209 ARG B C 1
ATOM 4442 O O . ARG B 1 209 ? 32.741 88.388 7.527 1.00 36.72 209 ARG B O 1
ATOM 4450 N N . GLU B 1 210 ? 33.279 89.447 9.438 1.00 37.34 210 GLU B N 1
ATOM 4451 C CA . GLU B 1 210 ? 32.295 90.504 9.251 1.00 35.07 210 GLU B CA 1
ATOM 4452 C C . GLU B 1 210 ? 32.730 91.496 8.178 1.00 32.20 210 GLU B C 1
ATOM 4453 O O . GLU B 1 210 ? 33.863 91.976 8.174 1.00 31.93 210 GLU B O 1
ATOM 4459 N N . ILE B 1 211 ? 31.814 91.796 7.269 1.00 28.76 211 ILE B N 1
ATOM 4460 C CA . ILE B 1 211 ? 32.079 92.729 6.188 1.00 27.11 211 ILE B CA 1
ATOM 4461 C C . ILE B 1 211 ? 30.943 93.736 6.145 1.00 26.24 211 ILE B C 1
ATOM 4462 O O . ILE B 1 211 ? 29.770 93.357 6.148 1.00 26.31 211 ILE B O 1
ATOM 4467 N N . PRO B 1 212 ? 31.273 95.035 6.121 1.00 25.01 212 PRO B N 1
ATOM 4468 C CA . PRO B 1 212 ? 30.211 96.044 6.078 1.00 25.37 212 PRO B CA 1
ATOM 4469 C C . PRO B 1 212 ? 29.463 96.009 4.751 1.00 24.83 212 PRO B C 1
ATOM 4470 O O . PRO B 1 212 ? 30.041 96.269 3.695 1.00 24.91 212 PRO B O 1
ATOM 4474 N N . VAL B 1 213 ? 28.181 95.662 4.811 1.00 24.40 213 VAL B N 1
ATOM 4475 C CA . VAL B 1 213 ? 27.349 95.614 3.618 1.00 24.18 213 VAL B CA 1
ATOM 4476 C C . VAL B 1 213 ? 26.048 96.346 3.909 1.00 24.59 213 VAL B C 1
ATOM 4477 O O . VAL B 1 213 ? 25.197 95.845 4.641 1.00 24.72 213 VAL B O 1
ATOM 4481 N N . VAL B 1 214 ? 25.910 97.536 3.336 1.00 23.33 214 VAL B N 1
ATOM 4482 C CA . VAL B 1 214 ? 24.716 98.354 3.511 1.00 22.94 214 VAL B CA 1
ATOM 4483 C C . VAL B 1 214 ? 23.773 98.048 2.352 1.00 22.83 214 VAL B C 1
ATOM 4484 O O . VAL B 1 214 ? 24.105 98.280 1.191 1.00 23.56 214 VAL B O 1
ATOM 4488 N N . ILE B 1 215 ? 22.596 97.523 2.682 1.00 22.19 215 ILE B N 1
ATOM 4489 C CA . ILE B 1 215 ? 21.611 97.136 1.681 1.00 22.72 215 ILE B CA 1
ATOM 4490 C C . ILE B 1 215 ? 20.415 98.080 1.572 1.00 23.61 215 ILE B C 1
ATOM 4491 O O . ILE B 1 215 ? 19.778 98.425 2.569 1.00 23.36 215 ILE B O 1
ATOM 4496 N N . LEU B 1 216 ? 20.119 98.496 0.347 1.00 24.78 216 LEU B N 1
ATOM 4497 C CA . LEU B 1 216 ? 18.982 99.371 0.103 1.00 25.35 216 LEU B CA 1
ATOM 4498 C C . LEU B 1 216 ? 17.875 98.520 -0.532 1.00 25.46 216 LEU B C 1
ATOM 4499 O O . LEU B 1 216 ? 17.903 98.233 -1.729 1.00 24.31 216 LEU B O 1
ATOM 4504 N N . PHE B 1 217 ? 16.918 98.111 0.302 1.00 25.81 217 PHE B N 1
ATOM 4505 C CA . PHE B 1 217 ? 15.787 97.268 -0.102 1.00 27.23 217 PHE B CA 1
ATOM 4506 C C . PHE B 1 217 ? 14.621 98.047 -0.721 1.00 28.45 217 PHE B C 1
ATOM 4507 O O . PHE B 1 217 ? 14.351 99.184 -0.340 1.00 28.26 217 PHE B O 1
ATOM 4515 N N . PRO B 1 218 ? 13.901 97.426 -1.676 1.00 29.41 218 PRO B N 1
ATOM 4516 C CA . PRO B 1 218 ? 12.757 98.071 -2.329 1.00 30.54 218 PRO B CA 1
ATOM 4517 C C . PRO B 1 218 ? 11.657 98.288 -1.293 1.00 30.94 218 PRO B C 1
ATOM 4518 O O . PRO B 1 218 ? 10.854 99.214 -1.405 1.00 31.19 218 PRO B O 1
ATOM 4522 N N . GLU B 1 219 ? 11.643 97.428 -0.279 1.00 32.00 219 GLU B N 1
ATOM 4523 C CA . GLU B 1 219 ? 10.646 97.483 0.785 1.00 34.51 219 GLU B CA 1
ATOM 4524 C C . GLU B 1 219 ? 10.860 98.604 1.803 1.00 35.41 219 GLU B C 1
ATOM 4525 O O . GLU B 1 219 ? 9.934 98.968 2.527 1.00 36.21 219 GLU B O 1
ATOM 4531 N N . ILE B 1 220 ? 12.073 99.144 1.862 1.00 35.17 220 ILE B N 1
ATOM 4532 C CA . ILE B 1 220 ? 12.393 100.211 2.808 1.00 35.79 220 ILE B CA 1
ATOM 4533 C C . ILE B 1 220 ? 12.427 101.577 2.117 1.00 35.95 220 ILE B C 1
ATOM 4534 O O . ILE B 1 220 ? 13.091 101.747 1.095 1.00 36.16 220 ILE B O 1
ATOM 4539 N N . SER B 1 221 ? 11.706 102.548 2.670 1.00 35.22 221 SER B N 1
ATOM 4540 C CA . SER B 1 221 ? 11.690 103.889 2.097 1.00 35.11 221 SER B CA 1
ATOM 4541 C C . SER B 1 221 ? 13.085 104.493 2.275 1.00 35.23 221 SER B C 1
ATOM 4542 O O . SER B 1 221 ? 13.590 104.581 3.396 1.00 34.71 221 SER B O 1
ATOM 4545 N N . PHE B 1 222 ? 13.708 104.902 1.175 1.00 35.26 222 PHE B N 1
ATOM 4546 C CA . PHE B 1 222 ? 15.056 105.465 1.240 1.00 37.08 222 PHE B CA 1
ATOM 4547 C C . PHE B 1 222 ? 15.121 106.771 2.022 1.00 38.12 222 PHE B C 1
ATOM 4548 O O . PHE B 1 222 ? 14.339 107.688 1.784 1.00 40.42 222 PHE B O 1
ATOM 4556 N N . ASP B 1 223 ? 16.067 106.841 2.954 1.00 39.12 223 ASP B N 1
ATOM 4557 C CA . ASP B 1 223 ? 16.270 108.025 3.787 1.00 40.50 223 ASP B CA 1
ATOM 4558 C C . ASP B 1 223 ? 17.759 108.373 3.728 1.00 39.96 223 ASP B C 1
ATOM 4559 O O . ASP B 1 223 ? 18.569 107.794 4.453 1.00 38.98 223 ASP B O 1
ATOM 4564 N N . LYS B 1 224 ? 18.111 109.323 2.867 1.00 40.50 224 LYS B N 1
ATOM 4565 C CA . LYS B 1 224 ? 19.506 109.711 2.686 1.00 41.90 224 LYS B CA 1
ATOM 4566 C C . LYS B 1 224 ? 20.280 110.002 3.967 1.00 41.25 224 LYS B C 1
ATOM 4567 O O . LYS B 1 224 ? 21.438 109.605 4.089 1.00 40.49 224 LYS B O 1
ATOM 4573 N N . GLN B 1 225 ? 19.653 110.685 4.921 1.00 40.78 225 GLN B N 1
ATOM 4574 C CA . GLN B 1 225 ? 20.331 111.003 6.174 1.00 41.43 225 GLN B CA 1
ATOM 4575 C C . GLN B 1 225 ? 20.715 109.734 6.931 1.00 40.04 225 GLN B C 1
ATOM 4576 O O . GLN B 1 225 ? 21.828 109.618 7.442 1.00 37.83 225 GLN B O 1
ATOM 4582 N N . LYS B 1 226 ? 19.787 108.787 7.003 1.00 38.94 226 LYS B N 1
ATOM 4583 C CA . LYS B 1 226 ? 20.035 107.522 7.684 1.00 39.57 226 LYS B CA 1
ATOM 4584 C C . LYS B 1 226 ? 21.130 106.740 6.942 1.00 37.35 226 LYS B C 1
ATOM 4585 O O . LYS B 1 226 ? 22.041 106.180 7.556 1.00 37.29 226 LYS B O 1
ATOM 4591 N N . PHE B 1 227 ? 21.023 106.711 5.618 1.00 35.42 227 PHE B N 1
ATOM 4592 C CA . PHE B 1 227 ? 21.973 106.010 4.760 1.00 33.79 227 PHE B CA 1
ATOM 4593 C C . PHE B 1 227 ? 23.404 106.517 4.943 1.00 34.31 227 PHE B C 1
ATOM 4594 O O . PHE B 1 227 ? 24.306 105.740 5.266 1.00 33.03 227 PHE B O 1
ATOM 4602 N N . LEU B 1 228 ? 23.612 107.816 4.742 1.00 35.03 228 LEU B N 1
ATOM 4603 C CA . LEU B 1 228 ? 24.947 108.396 4.893 1.00 35.03 228 LEU B CA 1
ATOM 4604 C C . LEU B 1 228 ? 25.536 108.141 6.277 1.00 34.53 228 LEU B C 1
ATOM 4605 O O . LEU B 1 228 ? 26.731 107.884 6.409 1.00 34.50 228 LEU B O 1
ATOM 4610 N N . ALA B 1 229 ? 24.694 108.202 7.305 1.00 34.35 229 ALA B N 1
ATOM 4611 C CA . ALA B 1 229 ? 25.141 107.963 8.670 1.00 32.32 229 ALA B CA 1
ATOM 4612 C C . ALA B 1 229 ? 25.604 106.513 8.818 1.00 32.22 229 ALA B C 1
ATOM 4613 O O . ALA B 1 229 ? 26.625 106.231 9.453 1.00 30.44 229 ALA B O 1
ATOM 4615 N N . LYS B 1 230 ? 24.839 105.598 8.230 1.00 30.68 230 LYS B N 1
ATOM 4616 C CA . LYS B 1 230 ? 25.158 104.173 8.281 1.00 30.31 230 LYS B CA 1
ATOM 4617 C C . LYS B 1 230 ? 26.487 103.905 7.570 1.00 28.88 230 LYS B C 1
ATOM 4618 O O . LYS B 1 230 ? 27.370 103.228 8.107 1.00 28.08 230 LYS B O 1
ATOM 4624 N N . VAL B 1 231 ? 26.630 104.437 6.363 1.00 28.18 231 VAL B N 1
ATOM 4625 C CA . VAL B 1 231 ? 27.859 104.248 5.604 1.00 29.62 231 VAL B CA 1
ATOM 4626 C C . VAL B 1 231 ? 29.048 104.826 6.364 1.00 30.98 231 VAL B C 1
ATOM 4627 O O . VAL B 1 231 ? 30.123 104.223 6.413 1.00 30.61 231 VAL B O 1
ATOM 4631 N N . ASP B 1 232 ? 28.840 105.993 6.966 1.00 32.27 232 ASP B N 1
ATOM 4632 C CA . ASP B 1 232 ? 29.876 106.670 7.733 1.00 33.19 232 ASP B CA 1
ATOM 4633 C C . ASP B 1 232 ? 30.340 105.806 8.903 1.00 32.68 232 ASP B C 1
ATOM 4634 O O . ASP B 1 232 ? 31.539 105.667 9.144 1.00 32.57 232 ASP B O 1
ATOM 4639 N N . SER B 1 233 ? 29.392 105.222 9.630 1.00 31.00 233 SER B N 1
ATOM 4640 C CA . SER B 1 233 ? 29.742 104.387 10.770 1.00 32.01 233 SER B CA 1
ATOM 4641 C C . SER B 1 233 ? 30.493 103.146 10.306 1.00 31.29 233 SER B C 1
ATOM 4642 O O . SER B 1 233 ? 31.403 102.672 10.983 1.00 30.50 233 SER B O 1
ATOM 4645 N N . CYS B 1 234 ? 30.118 102.619 9.146 1.00 29.39 234 CYS B N 1
ATOM 4646 C CA . CYS B 1 234 ? 30.797 101.447 8.622 1.00 28.75 234 CYS B CA 1
ATOM 4647 C C . CYS B 1 234 ? 32.229 101.811 8.229 1.00 28.51 234 CYS B C 1
ATOM 4648 O O . CYS B 1 234 ? 33.177 101.122 8.604 1.00 24.87 234 CYS B O 1
ATOM 4651 N N . VAL B 1 235 ? 32.383 102.903 7.484 1.00 28.73 235 VAL B N 1
ATOM 4652 C CA . VAL B 1 235 ? 33.709 103.335 7.056 1.00 31.58 235 VAL B CA 1
ATOM 4653 C C . VAL B 1 235 ? 34.614 103.631 8.247 1.00 32.70 235 VAL B C 1
ATOM 4654 O O . VAL B 1 235 ? 35.785 103.261 8.246 1.00 31.33 235 VAL B O 1
ATOM 4658 N N . LYS B 1 236 ? 34.075 104.292 9.265 1.00 33.69 236 LYS B N 1
ATOM 4659 C CA . LYS B 1 236 ? 34.874 104.615 10.443 1.00 34.95 236 LYS B CA 1
ATOM 4660 C C . LYS B 1 236 ? 35.280 103.335 11.167 1.00 34.39 236 LYS B C 1
ATOM 4661 O O . LYS B 1 236 ? 36.381 103.238 11.701 1.00 32.68 236 LYS B O 1
ATOM 4667 N N . LYS B 1 237 ? 34.388 102.350 11.159 1.00 32.22 237 LYS B N 1
ATOM 4668 C CA . LYS B 1 237 ? 34.618 101.079 11.835 1.00 31.43 237 LYS B CA 1
ATOM 4669 C C . LYS B 1 237 ? 35.496 100.062 11.096 1.00 30.23 237 LYS B C 1
ATOM 4670 O O . LYS B 1 237 ? 36.332 99.406 11.710 1.00 28.57 237 LYS B O 1
ATOM 4676 N N . PHE B 1 238 ? 35.305 99.930 9.787 1.00 27.07 238 PHE B N 1
ATOM 4677 C CA . PHE B 1 238 ? 36.062 98.956 8.999 1.00 26.56 238 PHE B CA 1
ATOM 4678 C C . PHE B 1 238 ? 37.059 99.581 8.039 1.00 26.14 238 PHE B C 1
ATOM 4679 O O . PHE B 1 238 ? 37.940 98.894 7.519 1.00 26.26 238 PHE B O 1
ATOM 4687 N N . GLY B 1 239 ? 36.909 100.876 7.786 1.00 25.04 239 GLY B N 1
ATOM 4688 C CA . GLY B 1 239 ? 37.813 101.555 6.874 1.00 25.16 239 GLY B CA 1
ATOM 4689 C C . GLY B 1 239 ? 37.270 101.611 5.462 1.00 25.34 239 GLY B C 1
ATOM 4690 O O . GLY B 1 239 ? 37.833 102.280 4.592 1.00 24.58 239 GLY B O 1
ATOM 4691 N N . TYR B 1 240 ? 36.164 100.909 5.234 1.00 24.34 240 TYR B N 1
ATOM 4692 C CA . TYR B 1 240 ? 35.536 100.872 3.919 1.00 24.07 240 TYR B CA 1
ATOM 4693 C C . TYR B 1 240 ? 34.083 100.440 4.086 1.00 24.12 240 TYR B C 1
ATOM 4694 O O . TYR B 1 240 ? 33.647 100.147 5.201 1.00 24.84 240 TYR B O 1
ATOM 4703 N N . CYS B 1 241 ? 33.338 100.410 2.982 1.00 24.15 241 CYS B N 1
ATOM 4704 C CA . CYS B 1 241 ? 31.941 99.989 3.015 1.00 23.55 241 CYS B CA 1
ATOM 4705 C C . CYS B 1 241 ? 31.439 99.578 1.632 1.00 24.13 241 CYS B C 1
ATOM 4706 O O . CYS B 1 241 ? 31.787 100.191 0.625 1.00 23.89 241 CYS B O 1
ATOM 4709 N N . SER B 1 242 ? 30.641 98.514 1.597 1.00 24.27 242 SER B N 1
ATOM 4710 C CA . SER B 1 242 ? 30.050 98.016 0.357 1.00 24.60 242 SER B CA 1
ATOM 4711 C C . SER B 1 242 ? 28.551 98.278 0.438 1.00 23.78 242 SER B C 1
ATOM 4712 O O . SER B 1 242 ? 27.945 98.120 1.495 1.00 24.75 242 SER B O 1
ATOM 4715 N N . VAL B 1 243 ? 27.966 98.692 -0.678 1.00 24.58 243 VAL B N 1
ATOM 4716 C CA . VAL B 1 243 ? 26.544 99.000 -0.741 1.00 23.18 243 VAL B CA 1
ATOM 4717 C C . VAL B 1 243 ? 25.863 98.191 -1.845 1.00 21.84 243 VAL B C 1
ATOM 4718 O O . VAL B 1 243 ? 26.275 98.229 -3.002 1.00 23.83 243 VAL B O 1
ATOM 4722 N N . VAL B 1 244 ? 24.835 97.441 -1.473 1.00 22.38 244 VAL B N 1
ATOM 4723 C CA . VAL B 1 244 ? 24.079 96.645 -2.434 1.00 21.37 244 VAL B CA 1
ATOM 4724 C C . VAL B 1 244 ? 22.720 97.337 -2.541 1.00 22.22 244 VAL B C 1
ATOM 4725 O O . VAL B 1 244 ? 21.996 97.450 -1.554 1.00 21.65 244 VAL B O 1
ATOM 4729 N N . VAL B 1 245 ? 22.387 97.825 -3.732 1.00 23.73 245 VAL B N 1
ATOM 4730 C CA . VAL B 1 245 ? 21.122 98.526 -3.923 1.00 23.90 245 VAL B CA 1
ATOM 4731 C C . VAL B 1 245 ? 20.222 97.900 -4.992 1.00 24.26 245 VAL B C 1
ATOM 4732 O O . VAL B 1 245 ? 20.666 97.581 -6.098 1.00 25.03 245 VAL B O 1
ATOM 4736 N N . SER B 1 246 ? 18.953 97.722 -4.645 1.00 24.60 246 SER B N 1
ATOM 4737 C CA . SER B 1 246 ? 17.981 97.155 -5.567 1.00 27.08 246 SER B CA 1
ATOM 4738 C C . SER B 1 246 ? 17.550 98.226 -6.558 1.00 26.97 246 SER B C 1
ATOM 4739 O O . SER B 1 246 ? 17.419 99.393 -6.200 1.00 26.55 246 SER B O 1
ATOM 4742 N N . GLU B 1 247 ? 17.338 97.821 -7.803 1.00 28.85 247 GLU B N 1
ATOM 4743 C CA . GLU B 1 247 ? 16.921 98.742 -8.850 1.00 32.04 247 GLU B CA 1
ATOM 4744 C C . GLU B 1 247 ? 15.583 99.403 -8.494 1.00 32.08 247 GLU B C 1
ATOM 4745 O O . GLU B 1 247 ? 15.240 100.458 -9.028 1.00 31.49 247 GLU B O 1
ATOM 4751 N N . GLY B 1 248 ? 14.841 98.788 -7.578 1.00 31.42 248 GLY B N 1
ATOM 4752 C CA . GLY B 1 248 ? 13.541 99.323 -7.208 1.00 32.11 248 GLY B CA 1
ATOM 4753 C C . GLY B 1 248 ? 13.435 100.201 -5.974 1.00 32.06 248 GLY B C 1
ATOM 4754 O O . GLY B 1 248 ? 12.329 100.443 -5.488 1.00 32.19 248 GLY B O 1
ATOM 4755 N N . VAL B 1 249 ? 14.562 100.683 -5.460 1.00 31.36 249 VAL B N 1
ATOM 4756 C CA . VAL B 1 249 ? 14.530 101.535 -4.273 1.00 32.31 249 VAL B CA 1
ATOM 4757 C C . VAL B 1 249 ? 13.816 102.861 -4.546 1.00 32.80 249 VAL B C 1
ATOM 4758 O O . VAL B 1 249 ? 13.981 103.457 -5.610 1.00 31.86 249 VAL B O 1
ATOM 4762 N N . LYS B 1 250 ? 13.017 103.305 -3.578 1.00 34.62 250 LYS B N 1
ATOM 4763 C CA . LYS B 1 250 ? 12.268 104.554 -3.694 1.00 36.87 250 LYS B CA 1
ATOM 4764 C C . LYS B 1 250 ? 12.407 105.422 -2.447 1.00 36.80 250 LYS B C 1
ATOM 4765 O O . LYS B 1 250 ? 12.652 104.922 -1.346 1.00 36.04 250 LYS B O 1
ATOM 4771 N N . GLY B 1 251 ? 12.253 106.731 -2.621 1.00 38.55 251 GLY B N 1
ATOM 4772 C CA . GLY B 1 251 ? 12.362 107.630 -1.481 1.00 40.08 251 GLY B CA 1
ATOM 4773 C C . GLY B 1 251 ? 10.996 108.096 -0.990 1.00 41.37 251 GLY B C 1
ATOM 4774 O O . GLY B 1 251 ? 9.995 107.479 -1.314 1.00 42.13 251 GLY B O 1
ATOM 4775 N N . ASP B 1 252 ? 10.960 109.123 -0.139 1.00 43.88 252 ASP B N 1
ATOM 4776 C CA . ASP B 1 252 ? 9.688 109.718 0.290 1.00 44.70 252 ASP B CA 1
ATOM 4777 C C . ASP B 1 252 ? 8.723 110.125 -0.872 1.00 44.32 252 ASP B C 1
ATOM 4778 O O . ASP B 1 252 ? 7.639 110.620 -0.595 1.00 46.38 252 ASP B O 1
ATOM 4780 N N . ASP B 1 253 ? 9.153 110.010 -2.136 1.00 44.77 253 ASP B N 1
ATOM 4781 C CA . ASP B 1 253 ? 8.256 110.197 -3.289 1.00 44.18 253 ASP B CA 1
ATOM 4782 C C . ASP B 1 253 ? 8.211 108.915 -4.257 1.00 44.50 253 ASP B C 1
ATOM 4783 O O . ASP B 1 253 ? 7.380 108.017 -3.976 1.00 44.40 253 ASP B O 1
ATOM 4785 N N . GLY B 1 254 ? 9.146 108.872 -5.284 1.00 44.45 254 GLY B N 1
ATOM 4786 C CA . GLY B 1 254 ? 9.359 107.887 -6.408 1.00 45.19 254 GLY B CA 1
ATOM 4787 C C . GLY B 1 254 ? 10.673 107.091 -6.636 1.00 45.37 254 GLY B C 1
ATOM 4788 O O . GLY B 1 254 ? 11.290 106.783 -5.667 1.00 46.82 254 GLY B O 1
ATOM 4789 N N . LYS B 1 255 ? 11.146 106.708 -7.806 1.00 43.26 255 LYS B N 1
ATOM 4790 C CA . LYS B 1 255 ? 12.384 105.891 -7.817 1.00 42.82 255 LYS B CA 1
ATOM 4791 C C . LYS B 1 255 ? 13.627 106.667 -7.472 1.00 42.50 255 LYS B C 1
ATOM 4792 O O . LYS B 1 255 ? 13.560 107.869 -7.514 1.00 44.13 255 LYS B O 1
ATOM 4798 N N . PHE B 1 256 ? 14.736 106.038 -7.085 1.00 40.54 256 PHE B N 1
ATOM 4799 C CA . PHE B 1 256 ? 15.939 106.885 -6.999 1.00 38.49 256 PHE B CA 1
ATOM 4800 C C . PHE B 1 256 ? 16.788 106.793 -8.335 1.00 37.62 256 PHE B C 1
ATOM 4801 O O . PHE B 1 256 ? 16.487 106.055 -9.318 1.00 37.19 256 PHE B O 1
ATOM 4803 N N . GLY B 1 272 ? 22.634 106.215 -15.237 1.00 44.83 272 GLY B N 1
ATOM 4804 C CA . GLY B 1 272 ? 21.244 105.991 -15.625 1.00 44.54 272 GLY B CA 1
ATOM 4805 C C . GLY B 1 272 ? 20.771 104.888 -14.741 1.00 43.32 272 GLY B C 1
ATOM 4806 O O . GLY B 1 272 ? 19.817 104.184 -14.987 1.00 45.01 272 GLY B O 1
ATOM 4807 N N . GLY B 1 273 ? 21.438 104.685 -13.656 1.00 41.42 273 GLY B N 1
ATOM 4808 C CA . GLY B 1 273 ? 20.878 103.597 -12.944 1.00 39.13 273 GLY B CA 1
ATOM 4809 C C . GLY B 1 273 ? 20.871 104.195 -11.628 1.00 38.67 273 GLY B C 1
ATOM 4810 O O . GLY B 1 273 ? 21.101 105.385 -11.503 1.00 39.68 273 GLY B O 1
ATOM 4811 N N . VAL B 1 274 ? 20.593 103.360 -10.634 1.00 35.93 274 VAL B N 1
ATOM 4812 C CA . VAL B 1 274 ? 20.566 103.773 -9.250 1.00 33.97 274 VAL B CA 1
ATOM 4813 C C . VAL B 1 274 ? 21.954 103.666 -8.644 1.00 33.29 274 VAL B C 1
ATOM 4814 O O . VAL B 1 274 ? 22.231 104.306 -7.630 1.00 32.71 274 VAL B O 1
ATOM 4818 N N . ALA B 1 275 ? 22.840 102.870 -9.245 1.00 32.42 275 ALA B N 1
ATOM 4819 C CA . ALA B 1 275 ? 24.168 102.805 -8.660 1.00 31.04 275 ALA B CA 1
ATOM 4820 C C . ALA B 1 275 ? 24.913 104.163 -8.740 1.00 30.89 275 ALA B C 1
ATOM 4821 O O . ALA B 1 275 ? 25.473 104.610 -7.756 1.00 28.95 275 ALA B O 1
ATOM 4823 N N . PRO B 1 276 ? 24.893 104.853 -9.883 1.00 30.76 276 PRO B N 1
ATOM 4824 C CA . PRO B 1 276 ? 25.580 106.152 -10.002 1.00 32.70 276 PRO B CA 1
ATOM 4825 C C . PRO B 1 276 ? 24.997 107.169 -9.012 1.00 32.52 276 PRO B C 1
ATOM 4826 O O . PRO B 1 276 ? 25.718 107.983 -8.435 1.00 33.22 276 PRO B O 1
ATOM 4830 N N . VAL B 1 277 ? 23.679 107.114 -8.831 1.00 32.76 277 VAL B N 1
ATOM 4831 C CA . VAL B 1 277 ? 22.969 108.021 -7.931 1.00 32.46 277 VAL B CA 1
ATOM 4832 C C . VAL B 1 277 ? 23.430 107.859 -6.484 1.00 31.48 277 VAL B C 1
ATOM 4833 O O . VAL B 1 277 ? 23.762 108.839 -5.811 1.00 31.15 277 VAL B O 1
ATOM 4837 N N . VAL B 1 278 ? 23.445 106.621 -6.001 1.00 30.71 278 VAL B N 1
ATOM 4838 C CA . VAL B 1 278 ? 23.885 106.355 -4.637 1.00 30.79 278 VAL B CA 1
ATOM 4839 C C . VAL B 1 278 ? 25.360 106.740 -4.467 1.00 29.99 278 VAL B C 1
ATOM 4840 O O . VAL B 1 278 ? 25.751 107.314 -3.446 1.00 29.46 278 VAL B O 1
ATOM 4844 N N . ALA B 1 279 ? 26.171 106.428 -5.473 1.00 30.48 279 ALA B N 1
ATOM 4845 C CA . ALA B 1 279 ? 27.596 106.749 -5.428 1.00 32.54 279 ALA B CA 1
ATOM 4846 C C . ALA B 1 279 ? 27.799 108.250 -5.224 1.00 32.36 279 ALA B C 1
ATOM 4847 O O . ALA B 1 279 ? 28.569 108.670 -4.359 1.00 33.55 279 ALA B O 1
ATOM 4849 N N . SER B 1 280 ? 27.097 109.051 -6.021 1.00 33.02 280 SER B N 1
ATOM 4850 C CA . SER B 1 280 ? 27.189 110.505 -5.934 1.00 33.70 280 SER B CA 1
ATOM 4851 C C . SER B 1 280 ? 26.828 111.012 -4.547 1.00 33.31 280 SER B C 1
ATOM 4852 O O . SER B 1 280 ? 27.504 111.889 -4.003 1.00 33.57 280 SER B O 1
ATOM 4855 N N . MET B 1 281 ? 25.757 110.466 -3.980 1.00 32.88 281 MET B N 1
ATOM 4856 C CA . MET B 1 281 ? 25.313 110.864 -2.650 1.00 32.21 281 MET B CA 1
ATOM 4857 C C . MET B 1 281 ? 26.425 110.668 -1.627 1.00 32.81 281 MET B C 1
ATOM 4858 O O . MET B 1 281 ? 26.582 111.472 -0.705 1.00 30.15 281 MET B O 1
ATOM 4863 N N . VAL B 1 282 ? 27.189 109.589 -1.791 1.00 33.24 282 VAL B N 1
ATOM 4864 C CA . VAL B 1 282 ? 28.283 109.283 -0.877 1.00 34.30 282 VAL B CA 1
ATOM 4865 C C . VAL B 1 282 ? 29.423 110.295 -1.006 1.00 35.47 282 VAL B C 1
ATOM 4866 O O . VAL B 1 282 ? 29.957 110.766 -0.003 1.00 35.38 282 VAL B O 1
ATOM 4870 N N . LYS B 1 283 ? 29.799 110.627 -2.235 1.00 37.72 283 LYS B N 1
ATOM 4871 C CA . LYS B 1 283 ? 30.864 111.601 -2.439 1.00 40.77 283 LYS B CA 1
ATOM 4872 C C . LYS B 1 283 ? 30.405 112.955 -1.903 1.00 42.49 283 LYS B C 1
ATOM 4873 O O . LYS B 1 283 ? 31.080 113.566 -1.076 1.00 42.80 283 LYS B O 1
ATOM 4879 N N . GLU B 1 284 ? 29.243 113.400 -2.377 1.00 42.74 284 GLU B N 1
ATOM 4880 C CA . GLU B 1 284 ? 28.659 114.677 -1.982 1.00 43.99 284 GLU B CA 1
ATOM 4881 C C . GLU B 1 284 ? 28.413 114.823 -0.483 1.00 42.47 284 GLU B C 1
ATOM 4882 O O . GLU B 1 284 ? 28.718 115.861 0.102 1.00 42.35 284 GLU B O 1
ATOM 4888 N N . GLY B 1 285 ? 27.871 113.782 0.138 1.00 41.26 285 GLY B N 1
ATOM 4889 C CA . GLY B 1 285 ? 27.580 113.850 1.556 1.00 39.57 285 GLY B CA 1
ATOM 4890 C C . GLY B 1 285 ? 28.669 113.420 2.520 1.00 39.04 285 GLY B C 1
ATOM 4891 O O . GLY B 1 285 ? 28.603 113.758 3.701 1.00 39.42 285 GLY B O 1
ATOM 4892 N N . LEU B 1 286 ? 29.672 112.687 2.044 1.00 37.66 286 LEU B N 1
ATOM 4893 C CA . LEU B 1 286 ? 30.732 112.228 2.939 1.00 36.64 286 LEU B CA 1
ATOM 4894 C C . LEU B 1 286 ? 32.150 112.441 2.424 1.00 35.18 286 LEU B C 1
ATOM 4895 O O . LEU B 1 286 ? 33.114 112.213 3.151 1.00 33.94 286 LEU B O 1
ATOM 4900 N N . GLY B 1 287 ? 32.274 112.867 1.173 1.00 35.41 287 GLY B N 1
ATOM 4901 C CA . GLY B 1 287 ? 33.586 113.100 0.593 1.00 37.74 287 GLY B CA 1
ATOM 4902 C C . GLY B 1 287 ? 34.449 111.854 0.454 1.00 38.72 287 GLY B C 1
ATOM 4903 O O . GLY B 1 287 ? 35.677 111.930 0.524 1.00 38.89 287 GLY B O 1
ATOM 4904 N N . LEU B 1 288 ? 33.816 110.702 0.255 1.00 37.83 288 LEU B N 1
ATOM 4905 C CA . LEU B 1 288 ? 34.557 109.455 0.110 1.00 37.13 288 LEU B CA 1
ATOM 4906 C C . LEU B 1 288 ? 34.654 109.033 -1.350 1.00 36.19 288 LEU B C 1
ATOM 4907 O O . LEU B 1 288 ? 33.679 109.134 -2.100 1.00 35.96 288 LEU B O 1
ATOM 4912 N N . LYS B 1 289 ? 35.838 108.575 -1.751 1.00 34.49 289 LYS B N 1
ATOM 4913 C CA . LYS B 1 289 ? 36.063 108.120 -3.118 1.00 34.04 289 LYS B CA 1
ATOM 4914 C C . LYS B 1 289 ? 35.254 106.841 -3.308 1.00 33.40 289 LYS B C 1
ATOM 4915 O O . LYS B 1 289 ? 35.174 106.011 -2.399 1.00 34.19 289 LYS B O 1
ATOM 4921 N N . TYR B 1 290 ? 34.667 106.674 -4.488 1.00 31.28 290 TYR B N 1
ATOM 4922 C CA . TYR B 1 290 ? 33.840 105.503 -4.742 1.00 28.63 290 TYR B CA 1
ATOM 4923 C C . TYR B 1 290 ? 34.092 104.780 -6.053 1.00 27.88 290 TYR B C 1
ATOM 4924 O O . TYR B 1 290 ? 34.875 105.215 -6.893 1.00 26.52 290 TYR B O 1
ATOM 4933 N N . HIS B 1 291 ? 33.392 103.662 -6.200 1.00 26.10 291 HIS B N 1
ATOM 4934 C CA . HIS B 1 291 ? 33.420 102.825 -7.390 1.00 25.15 291 HIS B CA 1
ATOM 4935 C C . HIS B 1 291 ? 32.036 102.191 -7.408 1.00 24.88 291 HIS B C 1
ATOM 4936 O O . HIS B 1 291 ? 31.479 101.889 -6.347 1.00 24.71 291 HIS B O 1
ATOM 4943 N N . TRP B 1 292 ? 31.458 102.017 -8.589 1.00 22.01 292 TRP B N 1
ATOM 4944 C CA . TRP B 1 292 ? 30.151 101.388 -8.658 1.00 21.65 292 TRP B CA 1
ATOM 4945 C C . TRP B 1 292 ? 30.037 100.530 -9.892 1.00 21.06 292 TRP B C 1
ATOM 4946 O O . TRP B 1 292 ? 30.747 100.742 -10.876 1.00 20.01 292 TRP B O 1
ATOM 4957 N N . GLY B 1 293 ? 29.151 99.542 -9.818 1.00 20.87 293 GLY B N 1
ATOM 4958 C CA . GLY B 1 293 ? 28.929 98.641 -10.931 1.00 19.68 293 GLY B CA 1
ATOM 4959 C C . GLY B 1 293 ? 27.459 98.278 -11.037 1.00 21.03 293 GLY B C 1
ATOM 4960 O O . GLY B 1 293 ? 26.676 98.544 -10.124 1.00 20.60 293 GLY B O 1
ATOM 4961 N N . VAL B 1 294 ? 27.084 97.684 -12.162 1.00 20.15 294 VAL B N 1
ATOM 4962 C CA . VAL B 1 294 ? 25.707 97.271 -12.399 1.00 21.95 294 VAL B CA 1
ATOM 4963 C C . VAL B 1 294 ? 25.750 95.904 -13.056 1.00 19.31 294 VAL B C 1
ATOM 4964 O O . VAL B 1 294 ? 26.201 95.764 -14.192 1.00 21.26 294 VAL B O 1
ATOM 4968 N N . ALA B 1 295 ? 25.283 94.897 -12.333 1.00 19.81 295 ALA B N 1
ATOM 4969 C CA . ALA B 1 295 ? 25.315 93.531 -12.835 1.00 21.23 295 ALA B CA 1
ATOM 4970 C C . ALA B 1 295 ? 24.361 93.260 -13.996 1.00 20.73 295 ALA B C 1
ATOM 4971 O O . ALA B 1 295 ? 24.723 92.594 -14.955 1.00 22.05 295 ALA B O 1
ATOM 4973 N N . ASP B 1 296 ? 23.142 93.771 -13.898 1.00 21.83 296 ASP B N 1
ATOM 4974 C CA . ASP B 1 296 ? 22.133 93.561 -14.928 1.00 24.58 296 ASP B CA 1
ATOM 4975 C C . ASP B 1 296 ? 22.025 92.074 -15.304 1.00 24.67 296 ASP B C 1
ATOM 4976 O O . ASP B 1 296 ? 22.020 91.215 -14.422 1.00 23.76 296 ASP B O 1
ATOM 4981 N N . TYR B 1 297 ? 21.955 91.769 -16.601 1.00 24.11 297 TYR B N 1
ATOM 4982 C CA . TYR B 1 297 ? 21.825 90.381 -17.056 1.00 25.49 297 TYR B CA 1
ATOM 4983 C C . TYR B 1 297 ? 22.850 89.397 -16.500 1.00 24.80 297 TYR B C 1
ATOM 4984 O O . TYR B 1 297 ? 22.547 88.211 -16.338 1.00 22.39 297 TYR B O 1
ATOM 4993 N N . LEU B 1 298 ? 24.064 89.870 -16.224 1.00 22.49 298 LEU B N 1
ATOM 4994 C CA . LEU B 1 298 ? 25.096 88.983 -15.707 1.00 20.94 298 LEU B CA 1
ATOM 4995 C C . LEU B 1 298 ? 24.631 88.200 -14.493 1.00 20.78 298 LEU B C 1
ATOM 4996 O O . LEU B 1 298 ? 25.012 87.038 -14.323 1.00 19.23 298 LEU B O 1
ATOM 5001 N N . GLN B 1 299 ? 23.809 88.827 -13.651 1.00 18.43 299 GLN B N 1
ATOM 5002 C CA . GLN B 1 299 ? 23.346 88.163 -12.440 1.00 19.39 299 GLN B CA 1
ATOM 5003 C C . GLN B 1 299 ? 22.336 87.030 -12.658 1.00 20.35 299 GLN B C 1
ATOM 5004 O O . GLN B 1 299 ? 22.250 86.118 -11.839 1.00 20.37 299 GLN B O 1
ATOM 5010 N N . ARG B 1 300 ? 21.590 87.067 -13.755 1.00 19.52 300 ARG B N 1
ATOM 5011 C CA . ARG B 1 300 ? 20.604 86.013 -14.009 1.00 20.45 300 ARG B CA 1
ATOM 5012 C C . ARG B 1 300 ? 21.017 85.040 -15.109 1.00 20.29 300 ARG B C 1
ATOM 5013 O O . ARG B 1 300 ? 20.234 84.176 -15.500 1.00 23.24 300 ARG B O 1
ATOM 5021 N N . ALA B 1 301 ? 22.245 85.176 -15.608 1.00 20.53 301 ALA B N 1
ATOM 5022 C CA . ALA B 1 301 ? 22.738 84.278 -16.648 1.00 17.84 301 ALA B CA 1
ATOM 5023 C C . ALA B 1 301 ? 24.042 83.630 -16.196 1.00 19.13 301 ALA B C 1
ATOM 5024 O O . ALA B 1 301 ? 24.707 82.935 -16.967 1.00 17.41 301 ALA B O 1
ATOM 5026 N N . ALA B 1 302 ? 24.385 83.850 -14.928 1.00 19.74 302 ALA B N 1
ATOM 5027 C CA . ALA B 1 302 ? 25.632 83.345 -14.355 1.00 19.05 302 ALA B CA 1
ATOM 5028 C C . ALA B 1 302 ? 25.675 81.851 -14.068 1.00 18.02 302 ALA B C 1
ATOM 5029 O O . ALA B 1 302 ? 25.945 81.438 -12.939 1.00 18.70 302 ALA B O 1
ATOM 5031 N N . ARG B 1 303 ? 25.450 81.031 -15.089 1.00 18.03 303 ARG B N 1
ATOM 5032 C CA . ARG B 1 303 ? 25.470 79.585 -14.882 1.00 16.98 303 ARG B CA 1
ATOM 5033 C C . ARG B 1 303 ? 26.854 79.093 -14.476 1.00 18.36 303 ARG B C 1
ATOM 5034 O O . ARG B 1 303 ? 26.983 78.034 -13.864 1.00 17.66 303 ARG B O 1
ATOM 5042 N N . HIS B 1 304 ? 27.894 79.860 -14.798 1.00 18.28 304 HIS B N 1
ATOM 5043 C CA . HIS B 1 304 ? 29.247 79.445 -14.441 1.00 17.99 304 HIS B CA 1
ATOM 5044 C C . HIS B 1 304 ? 29.433 79.411 -12.927 1.00 18.41 304 HIS B C 1
ATOM 5045 O O . HIS B 1 304 ? 30.390 78.807 -12.429 1.00 18.02 304 HIS B O 1
ATOM 5052 N N . ILE B 1 305 ? 28.529 80.059 -12.194 1.00 18.02 305 ILE B N 1
ATOM 5053 C CA . ILE B 1 305 ? 28.611 80.051 -10.731 1.00 18.63 305 ILE B CA 1
ATOM 5054 C C . ILE B 1 305 ? 27.227 79.846 -10.111 1.00 18.20 305 ILE B C 1
ATOM 5055 O O . ILE B 1 305 ? 26.854 80.500 -9.148 1.00 18.71 305 ILE B O 1
ATOM 5060 N N . ALA B 1 306 ? 26.468 78.911 -10.674 1.00 19.29 306 ALA B N 1
ATOM 5061 C CA . ALA B 1 306 ? 25.123 78.623 -10.179 1.00 17.94 306 ALA B CA 1
ATOM 5062 C C . ALA B 1 306 ? 25.138 77.854 -8.862 1.00 16.83 306 ALA B C 1
ATOM 5063 O O . ALA B 1 306 ? 26.120 77.201 -8.510 1.00 18.24 306 ALA B O 1
ATOM 5065 N N . SER B 1 307 ? 24.035 77.939 -8.135 1.00 15.84 307 SER B N 1
ATOM 5066 C CA . SER B 1 307 ? 23.898 77.221 -6.882 1.00 16.34 307 SER B CA 1
ATOM 5067 C C . SER B 1 307 ? 23.527 75.776 -7.220 1.00 17.19 307 SER B C 1
ATOM 5068 O O . SER B 1 307 ? 22.565 75.528 -7.953 1.00 17.40 307 SER B O 1
ATOM 5071 N N . LYS B 1 308 ? 24.298 74.831 -6.698 1.00 15.98 308 LYS B N 1
ATOM 5072 C CA . LYS B 1 308 ? 24.049 73.419 -6.954 1.00 18.68 308 LYS B CA 1
ATOM 5073 C C . LYS B 1 308 ? 22.657 73.058 -6.455 1.00 17.58 308 LYS B C 1
ATOM 5074 O O . LYS B 1 308 ? 21.936 72.305 -7.102 1.00 16.86 308 LYS B O 1
ATOM 5080 N N . THR B 1 309 ? 22.289 73.612 -5.304 1.00 17.91 309 THR B N 1
ATOM 5081 C CA . THR B 1 309 ? 20.985 73.371 -4.708 1.00 19.09 309 THR B CA 1
ATOM 5082 C C . THR B 1 309 ? 19.874 73.879 -5.622 1.00 19.11 309 THR B C 1
ATOM 5083 O O . THR B 1 309 ? 18.854 73.203 -5.810 1.00 17.97 309 THR B O 1
ATOM 5087 N N . ASP B 1 310 ? 20.083 75.060 -6.202 1.00 16.89 310 ASP B N 1
ATOM 5088 C CA . ASP B 1 310 ? 19.098 75.658 -7.107 1.00 17.86 310 ASP B CA 1
ATOM 5089 C C . ASP B 1 310 ? 18.969 74.811 -8.374 1.00 17.90 310 ASP B C 1
ATOM 5090 O O . ASP B 1 310 ? 17.863 74.593 -8.867 1.00 16.90 310 ASP B O 1
ATOM 5095 N N . VAL B 1 311 ? 20.092 74.323 -8.891 1.00 17.00 311 VAL B N 1
ATOM 5096 C CA . VAL B 1 311 ? 20.055 73.503 -10.103 1.00 17.94 311 VAL B CA 1
ATOM 5097 C C . VAL B 1 311 ? 19.236 72.226 -9.874 1.00 17.33 311 VAL B C 1
ATOM 5098 O O . VAL B 1 311 ? 18.344 71.909 -10.660 1.00 16.99 311 VAL B O 1
ATOM 5102 N N . GLU B 1 312 ? 19.534 71.502 -8.798 1.00 17.55 312 GLU B N 1
ATOM 5103 C CA . GLU B 1 312 ? 18.812 70.268 -8.491 1.00 19.33 312 GLU B CA 1
ATOM 5104 C C . GLU B 1 312 ? 17.319 70.531 -8.312 1.00 18.04 312 GLU B C 1
ATOM 5105 O O . GLU B 1 312 ? 16.485 69.762 -8.785 1.00 18.29 312 GLU B O 1
ATOM 5111 N N . GLN B 1 313 ? 16.982 71.625 -7.638 1.00 16.68 313 GLN B N 1
ATOM 5112 C CA . GLN B 1 313 ? 15.581 71.966 -7.415 1.00 16.99 313 GLN B CA 1
ATOM 5113 C C . GLN B 1 313 ? 14.891 72.338 -8.727 1.00 17.29 313 GLN B C 1
ATOM 5114 O O . GLN B 1 313 ? 13.743 71.947 -8.972 1.00 17.11 313 GLN B O 1
ATOM 5120 N N . ALA B 1 314 ? 15.596 73.075 -9.580 1.00 15.17 314 ALA B N 1
ATOM 5121 C CA . ALA B 1 314 ? 15.035 73.477 -10.866 1.00 15.71 314 ALA B CA 1
ATOM 5122 C C . ALA B 1 314 ? 14.746 72.235 -11.712 1.00 16.40 314 ALA B C 1
ATOM 5123 O O . ALA B 1 314 ? 13.706 72.141 -12.366 1.00 15.79 314 ALA B O 1
ATOM 5125 N N . TYR B 1 315 ? 15.671 71.283 -11.692 1.00 15.67 315 TYR B N 1
ATOM 5126 C CA . TYR B 1 315 ? 15.495 70.048 -12.446 1.00 16.97 315 TYR B CA 1
ATOM 5127 C C . TYR B 1 315 ? 14.329 69.243 -11.846 1.00 16.42 315 TYR B C 1
ATOM 5128 O O . TYR B 1 315 ? 13.458 68.750 -12.571 1.00 17.49 315 TYR B O 1
ATOM 5137 N N . ALA B 1 316 ? 14.323 69.118 -10.523 1.00 16.38 316 ALA B N 1
ATOM 5138 C CA . ALA B 1 316 ? 13.273 68.383 -9.816 1.00 17.91 316 ALA B CA 1
ATOM 5139 C C . ALA B 1 316 ? 11.872 68.933 -10.109 1.00 18.08 316 ALA B C 1
ATOM 5140 O O . ALA B 1 316 ? 10.914 68.166 -10.204 1.00 19.27 316 ALA B O 1
ATOM 5142 N N . MET B 1 317 ? 11.744 70.249 -10.257 1.00 17.21 317 MET B N 1
ATOM 5143 C CA . MET B 1 317 ? 10.429 70.820 -10.538 1.00 17.96 317 MET B CA 1
ATOM 5144 C C . MET B 1 317 ? 9.933 70.395 -11.929 1.00 19.00 317 MET B C 1
ATOM 5145 O O . MET B 1 317 ? 8.753 70.079 -12.103 1.00 19.40 317 MET B O 1
ATOM 5150 N N . GLY B 1 318 ? 10.842 70.360 -12.904 1.00 17.25 318 GLY B N 1
ATOM 5151 C CA . GLY B 1 318 ? 10.477 69.957 -14.254 1.00 17.13 318 GLY B CA 1
ATOM 5152 C C . GLY B 1 318 ? 10.080 68.488 -14.312 1.00 18.10 318 GLY B C 1
ATOM 5153 O O . GLY B 1 318 ? 9.083 68.127 -14.932 1.00 17.56 318 GLY B O 1
ATOM 5154 N N . GLN B 1 319 ? 10.879 67.643 -13.666 1.00 18.58 319 GLN B N 1
ATOM 5155 C CA . GLN B 1 319 ? 10.632 66.213 -13.601 1.00 18.96 319 GLN B CA 1
ATOM 5156 C C . GLN B 1 319 ? 9.316 65.904 -12.874 1.00 19.40 319 GLN B C 1
ATOM 5157 O O . GLN B 1 319 ? 8.545 65.042 -13.304 1.00 18.95 319 GLN B O 1
ATOM 5163 N N . ALA B 1 320 ? 9.067 66.608 -11.772 1.00 18.40 320 ALA B N 1
ATOM 5164 C CA . ALA B 1 320 ? 7.856 66.396 -10.983 1.00 18.12 320 ALA B CA 1
ATOM 5165 C C . ALA B 1 320 ? 6.598 66.788 -11.750 1.00 17.47 320 ALA B C 1
ATOM 5166 O O . ALA B 1 320 ? 5.549 66.157 -11.597 1.00 17.47 320 ALA B O 1
ATOM 5168 N N . ALA B 1 321 ? 6.698 67.830 -12.568 1.00 14.28 321 ALA B N 1
ATOM 5169 C CA . ALA B 1 321 ? 5.554 68.290 -13.347 1.00 15.63 321 ALA B CA 1
ATOM 5170 C C . ALA B 1 321 ? 5.059 67.182 -14.285 1.00 17.27 321 ALA B C 1
ATOM 5171 O O . ALA B 1 321 ? 3.848 66.983 -14.454 1.00 16.09 321 ALA B O 1
ATOM 5173 N N . VAL B 1 322 ? 5.999 66.466 -14.894 1.00 17.76 322 VAL B N 1
ATOM 5174 C CA . VAL B 1 322 ? 5.648 65.379 -15.801 1.00 17.27 322 VAL B CA 1
ATOM 5175 C C . VAL B 1 322 ? 5.103 64.201 -14.999 1.00 18.83 322 VAL B C 1
ATOM 5176 O O . VAL B 1 322 ? 4.083 63.618 -15.370 1.00 18.41 322 VAL B O 1
ATOM 5180 N N . GLU B 1 323 ? 5.765 63.855 -13.896 1.00 17.49 323 GLU B N 1
ATOM 5181 C CA . GLU B 1 323 ? 5.289 62.752 -13.064 1.00 21.39 323 GLU B CA 1
ATOM 5182 C C . GLU B 1 323 ? 3.856 63.016 -12.567 1.00 19.76 323 GLU B C 1
ATOM 5183 O O . GLU B 1 323 ? 3.003 62.121 -12.609 1.00 17.32 323 GLU B O 1
ATOM 5189 N N . PHE B 1 324 ? 3.583 64.240 -12.111 1.00 18.70 324 PHE B N 1
ATOM 5190 C CA . PHE B 1 324 ? 2.238 64.585 -11.643 1.00 18.83 324 PHE B CA 1
ATOM 5191 C C . PHE B 1 324 ? 1.209 64.435 -12.771 1.00 20.42 324 PHE B C 1
ATOM 5192 O O . PHE B 1 324 ? 0.108 63.920 -12.557 1.00 19.87 324 PHE B O 1
ATOM 5200 N N . ALA B 1 325 ? 1.556 64.901 -13.968 1.00 19.70 325 ALA B N 1
ATOM 5201 C CA . ALA B 1 325 ? 0.629 64.797 -15.091 1.00 20.26 325 ALA B CA 1
ATOM 5202 C C . ALA B 1 325 ? 0.338 63.333 -15.429 1.00 21.41 325 ALA B C 1
ATOM 5203 O O . ALA B 1 325 ? -0.811 62.969 -15.660 1.00 20.98 325 ALA B O 1
ATOM 5205 N N . VAL B 1 326 ? 1.376 62.500 -15.452 1.00 20.19 326 VAL B N 1
ATOM 5206 C CA . VAL B 1 326 ? 1.210 61.079 -15.752 1.00 22.34 326 VAL B CA 1
ATOM 5207 C C . VAL B 1 326 ? 0.362 60.375 -14.686 1.00 20.71 326 VAL B C 1
ATOM 5208 O O . VAL B 1 326 ? -0.390 59.443 -14.994 1.00 20.14 326 VAL B O 1
ATOM 5212 N N . GLN B 1 327 ? 0.477 60.828 -13.439 1.00 19.17 327 GLN B N 1
ATOM 5213 C CA . GLN B 1 327 ? -0.302 60.268 -12.331 1.00 18.73 327 GLN B CA 1
ATOM 5214 C C . GLN B 1 327 ? -1.771 60.683 -12.447 1.00 18.57 327 GLN B C 1
ATOM 5215 O O . GLN B 1 327 ? -2.634 60.135 -11.764 1.00 18.39 327 GLN B O 1
ATOM 5221 N N . GLY B 1 328 ? -2.042 61.673 -13.293 1.00 18.64 328 GLY B N 1
ATOM 5222 C CA . GLY B 1 328 ? -3.407 62.129 -13.483 1.00 19.19 328 GLY B CA 1
ATOM 5223 C C . GLY B 1 328 ? -3.789 63.452 -12.845 1.00 19.90 328 GLY B C 1
ATOM 5224 O O . GLY B 1 328 ? -4.969 63.790 -12.803 1.00 19.47 328 GLY B O 1
ATOM 5225 N N . HIS B 1 329 ? -2.819 64.212 -12.346 1.00 18.62 329 HIS B N 1
ATOM 5226 C CA . HIS B 1 329 ? -3.149 65.492 -11.737 1.00 20.29 329 HIS B CA 1
ATOM 5227 C C . HIS B 1 329 ? -3.288 66.579 -12.784 1.00 20.96 329 HIS B C 1
ATOM 5228 O O . HIS B 1 329 ? -2.848 66.410 -13.922 1.00 21.72 329 HIS B O 1
ATOM 5235 N N . ASN B 1 330 ? -3.908 67.688 -12.398 1.00 20.71 330 ASN B N 1
ATOM 5236 C CA . ASN B 1 330 ? -4.118 68.801 -13.319 1.00 22.42 330 ASN B CA 1
ATOM 5237 C C . ASN B 1 330 ? -4.220 70.117 -12.553 1.00 20.65 330 ASN B C 1
ATOM 5238 O O . ASN B 1 330 ? -4.633 70.142 -11.397 1.00 21.55 330 ASN B O 1
ATOM 5243 N N . SER B 1 331 ? -3.850 71.210 -13.209 1.00 20.14 331 SER B N 1
ATOM 5244 C CA . SER B 1 331 ? -3.903 72.526 -12.587 1.00 20.48 331 SER B CA 1
ATOM 5245 C C . SER B 1 331 ? -3.173 72.563 -11.255 1.00 21.16 331 SER B C 1
ATOM 5246 O O . SER B 1 331 ? -3.737 72.993 -10.242 1.00 18.57 331 SER B O 1
ATOM 5249 N N . VAL B 1 332 ? -1.927 72.093 -11.260 1.00 18.64 332 VAL B N 1
ATOM 5250 C CA . VAL B 1 332 ? -1.093 72.100 -10.067 1.00 16.56 332 VAL B CA 1
ATOM 5251 C C . VAL B 1 332 ? 0.295 72.651 -10.407 1.00 17.99 332 VAL B C 1
ATOM 5252 O O . VAL B 1 332 ? 0.653 72.806 -11.578 1.00 18.78 332 VAL B O 1
ATOM 5256 N N . MET B 1 333 ? 1.057 72.958 -9.368 1.00 16.40 333 MET B N 1
ATOM 5257 C CA . MET B 1 333 ? 2.416 73.479 -9.500 1.00 17.25 333 MET B CA 1
ATOM 5258 C C . MET B 1 333 ? 3.253 72.705 -8.485 1.00 15.91 333 MET B C 1
ATOM 5259 O O . MET B 1 333 ? 2.885 72.627 -7.315 1.00 17.19 333 MET B O 1
ATOM 5264 N N . PRO B 1 334 ? 4.347 72.068 -8.928 1.00 17.75 334 PRO B N 1
ATOM 5265 C CA . PRO B 1 334 ? 5.173 71.335 -7.964 1.00 16.34 334 PRO B CA 1
ATOM 5266 C C . PRO B 1 334 ? 5.834 72.401 -7.087 1.00 18.20 334 PRO B C 1
ATOM 5267 O O . PRO B 1 334 ? 5.977 73.544 -7.512 1.00 15.68 334 PRO B O 1
ATOM 5271 N N . THR B 1 335 ? 6.207 72.041 -5.866 1.00 16.98 335 THR B N 1
ATOM 5272 C CA . THR B 1 335 ? 6.814 73.000 -4.954 1.00 18.35 335 THR B CA 1
ATOM 5273 C C . THR B 1 335 ? 8.046 72.436 -4.283 1.00 17.28 335 THR B C 1
ATOM 5274 O O . THR B 1 335 ? 8.317 71.239 -4.348 1.00 18.46 335 THR B O 1
ATOM 5278 N N . ILE B 1 336 ? 8.784 73.316 -3.618 1.00 19.29 336 ILE B N 1
ATOM 5279 C CA . ILE B 1 336 ? 9.946 72.895 -2.858 1.00 18.81 336 ILE B CA 1
ATOM 5280 C C . ILE B 1 336 ? 9.528 73.061 -1.400 1.00 18.81 336 ILE B C 1
ATOM 5281 O O . ILE B 1 336 ? 9.173 74.163 -0.969 1.00 21.30 336 ILE B O 1
ATOM 5286 N N . GLU B 1 337 ? 9.529 71.969 -0.645 1.00 17.66 337 GLU B N 1
ATOM 5287 C CA . GLU B 1 337 ? 9.165 72.062 0.764 1.00 20.38 337 GLU B CA 1
ATOM 5288 C C . GLU B 1 337 ? 10.402 71.862 1.622 1.00 19.87 337 GLU B C 1
ATOM 5289 O O . GLU B 1 337 ? 11.109 70.860 1.478 1.00 18.55 337 GLU B O 1
ATOM 5295 N N . ARG B 1 338 ? 10.667 72.824 2.502 1.00 19.34 338 ARG B N 1
ATOM 5296 C CA . ARG B 1 338 ? 11.801 72.728 3.407 1.00 20.52 338 ARG B CA 1
ATOM 5297 C C . ARG B 1 338 ? 11.310 71.849 4.550 1.00 21.86 338 ARG B C 1
ATOM 5298 O O . ARG B 1 338 ? 10.376 72.217 5.255 1.00 19.61 338 ARG B O 1
ATOM 5306 N N . ILE B 1 339 ? 11.945 70.695 4.727 1.00 24.05 339 ILE B N 1
ATOM 5307 C CA . ILE B 1 339 ? 11.551 69.748 5.764 1.00 28.65 339 ILE B CA 1
ATOM 5308 C C . ILE B 1 339 ? 12.369 69.868 7.039 1.00 29.81 339 ILE B C 1
ATOM 5309 O O . ILE B 1 339 ? 11.936 69.431 8.099 1.00 30.53 339 ILE B O 1
ATOM 5314 N N . SER B 1 340 ? 13.555 70.455 6.928 1.00 31.08 340 SER B N 1
ATOM 5315 C CA . SER B 1 340 ? 14.436 70.610 8.073 1.00 32.67 340 SER B CA 1
ATOM 5316 C C . SER B 1 340 ? 15.482 71.674 7.769 1.00 31.69 340 SER B C 1
ATOM 5317 O O . SER B 1 340 ? 15.662 72.056 6.613 1.00 29.98 340 SER B O 1
ATOM 5320 N N . ALA B 1 341 ? 16.162 72.154 8.808 1.00 33.80 341 ALA B N 1
ATOM 5321 C CA . ALA B 1 341 ? 17.196 73.176 8.653 1.00 34.67 341 ALA B CA 1
ATOM 5322 C C . ALA B 1 341 ? 18.435 72.806 9.466 1.00 35.21 341 ALA B C 1
ATOM 5323 O O . ALA B 1 341 ? 18.389 71.888 10.287 1.00 37.48 341 ALA B O 1
ATOM 5325 N N . PRO B 1 343 ? 20.368 69.673 9.446 1.00 33.37 343 PRO B N 1
ATOM 5326 C CA . PRO B 1 343 ? 20.858 70.237 8.185 1.00 31.72 343 PRO B CA 1
ATOM 5327 C C . PRO B 1 343 ? 19.690 70.520 7.251 1.00 29.93 343 PRO B C 1
ATOM 5328 O O . PRO B 1 343 ? 18.611 69.960 7.418 1.00 29.22 343 PRO B O 1
ATOM 5332 N N . TYR B 1 344 ? 19.913 71.386 6.270 1.00 28.32 344 TYR B N 1
ATOM 5333 C CA . TYR B 1 344 ? 18.879 71.739 5.302 1.00 26.16 344 TYR B CA 1
ATOM 5334 C C . TYR B 1 344 ? 18.456 70.522 4.479 1.00 24.91 344 TYR B C 1
ATOM 5335 O O . TYR B 1 344 ? 19.293 69.828 3.912 1.00 24.36 344 TYR B O 1
ATOM 5344 N N . GLN B 1 345 ? 17.155 70.266 4.430 1.00 23.17 345 GLN B N 1
ATOM 5345 C CA . GLN B 1 345 ? 16.611 69.153 3.654 1.00 23.46 345 GLN B CA 1
ATOM 5346 C C . GLN B 1 345 ? 15.315 69.631 2.997 1.00 21.46 345 GLN B C 1
ATOM 5347 O O . GLN B 1 345 ? 14.543 70.372 3.602 1.00 19.84 345 GLN B O 1
ATOM 5353 N N . TRP B 1 346 ? 15.089 69.219 1.755 1.00 20.58 346 TRP B N 1
ATOM 5354 C CA . TRP B 1 346 ? 13.888 69.620 1.034 1.00 18.88 346 TRP B CA 1
ATOM 5355 C C . TRP B 1 346 ? 13.335 68.445 0.249 1.00 20.30 346 TRP B C 1
ATOM 5356 O O . TRP B 1 346 ? 14.047 67.479 -0.027 1.00 19.74 346 TRP B O 1
ATOM 5367 N N . LYS B 1 347 ? 12.061 68.535 -0.107 1.00 19.54 347 LYS B N 1
ATOM 5368 C CA . LYS B 1 347 ? 11.413 67.493 -0.894 1.00 20.25 347 LYS B CA 1
ATOM 5369 C C . LYS B 1 347 ? 10.445 68.182 -1.840 1.00 20.64 347 LYS B C 1
ATOM 5370 O O . LYS B 1 347 ? 10.186 69.380 -1.710 1.00 20.15 347 LYS B O 1
ATOM 5376 N N . VAL B 1 348 ? 9.912 67.424 -2.793 1.00 19.05 348 VAL B N 1
ATOM 5377 C CA . VAL B 1 348 ? 8.972 67.966 -3.767 1.00 18.83 348 VAL B CA 1
ATOM 5378 C C . VAL B 1 348 ? 7.549 67.970 -3.219 1.00 20.32 348 VAL B C 1
ATOM 5379 O O . VAL B 1 348 ? 7.112 67.005 -2.591 1.00 19.78 348 VAL B O 1
ATOM 5383 N N . GLY B 1 349 ? 6.830 69.061 -3.462 1.00 16.73 349 GLY B N 1
ATOM 5384 C CA . GLY B 1 349 ? 5.461 69.192 -3.000 1.00 17.18 349 GLY B CA 1
ATOM 5385 C C . GLY B 1 349 ? 4.484 69.405 -4.139 1.00 17.48 349 GLY B C 1
ATOM 5386 O O . GLY B 1 349 ? 4.858 69.348 -5.310 1.00 16.96 349 GLY B O 1
ATOM 5387 N N . MET B 1 350 ? 3.224 69.653 -3.793 1.00 16.09 350 MET B N 1
ATOM 5388 C CA . MET B 1 350 ? 2.186 69.876 -4.792 1.00 17.33 350 MET B CA 1
ATOM 5389 C C . MET B 1 350 ? 1.148 70.878 -4.296 1.00 17.26 350 MET B C 1
ATOM 5390 O O . MET B 1 350 ? 0.569 70.706 -3.223 1.00 20.50 350 MET B O 1
ATOM 5395 N N . ALA B 1 351 ? 0.918 71.922 -5.085 1.00 18.44 351 ALA B N 1
ATOM 5396 C CA . ALA B 1 351 ? -0.052 72.952 -4.729 1.00 20.07 351 ALA B CA 1
ATOM 5397 C C . ALA B 1 351 ? -1.004 73.233 -5.887 1.00 20.21 351 ALA B C 1
ATOM 5398 O O . ALA B 1 351 ? -0.599 73.235 -7.049 1.00 19.40 351 ALA B O 1
ATOM 5400 N N . GLN B 1 352 ? -2.270 73.471 -5.561 1.00 19.05 352 GLN B N 1
ATOM 5401 C CA . GLN B 1 352 ? -3.285 73.753 -6.577 1.00 19.55 352 GLN B CA 1
ATOM 5402 C C . GLN B 1 352 ? -3.025 75.145 -7.138 1.00 18.31 352 GLN B C 1
ATOM 5403 O O . GLN B 1 352 ? -2.636 76.050 -6.403 1.00 19.37 352 GLN B O 1
ATOM 5409 N N . LEU B 1 353 ? -3.228 75.323 -8.437 1.00 17.33 353 LEU B N 1
ATOM 5410 C CA . LEU B 1 353 ? -2.999 76.631 -9.025 1.00 19.68 353 LEU B CA 1
ATOM 5411 C C . LEU B 1 353 ? -3.918 77.674 -8.385 1.00 20.85 353 LEU B C 1
ATOM 5412 O O . LEU B 1 353 ? -3.557 78.848 -8.276 1.00 22.02 353 LEU B O 1
ATOM 5417 N N . SER B 1 354 ? -5.094 77.247 -7.934 1.00 19.82 354 SER B N 1
ATOM 5418 C CA . SER B 1 354 ? -6.016 78.186 -7.296 1.00 22.02 354 SER B CA 1
ATOM 5419 C C . SER B 1 354 ? -5.451 78.723 -5.967 1.00 24.69 354 SER B C 1
ATOM 5420 O O . SER B 1 354 ? -5.855 79.769 -5.507 1.00 26.55 354 SER B O 1
ATOM 5423 N N . GLN B 1 355 ? -4.524 77.997 -5.359 1.00 25.31 355 GLN B N 1
ATOM 5424 C CA . GLN B 1 355 ? -3.929 78.399 -4.072 1.00 28.61 355 GLN B CA 1
ATOM 5425 C C . GLN B 1 355 ? -2.728 79.308 -4.275 1.00 30.42 355 GLN B C 1
ATOM 5426 O O . GLN B 1 355 ? -2.196 79.936 -3.361 1.00 31.21 355 GLN B O 1
ATOM 5432 N N . VAL B 1 356 ? -2.289 79.377 -5.527 1.00 31.90 356 VAL B N 1
ATOM 5433 C CA . VAL B 1 356 ? -1.147 80.206 -5.894 1.00 33.60 356 VAL B CA 1
ATOM 5434 C C . VAL B 1 356 ? -1.596 81.492 -6.579 1.00 35.65 356 VAL B C 1
ATOM 5435 O O . VAL B 1 356 ? -1.111 82.578 -6.261 1.00 36.11 356 VAL B O 1
ATOM 5439 N N . ALA B 1 357 ? -2.525 81.362 -7.521 1.00 38.43 357 ALA B N 1
ATOM 5440 C CA . ALA B 1 357 ? -3.041 82.513 -8.252 1.00 40.36 357 ALA B CA 1
ATOM 5441 C C . ALA B 1 357 ? -2.693 83.819 -7.546 1.00 41.12 357 ALA B C 1
ATOM 5442 O O . ALA B 1 357 ? -1.580 84.329 -7.677 1.00 42.87 357 ALA B O 1
ATOM 5444 N N . ASN B 1 358 ? -3.651 84.354 -6.796 1.00 43.99 358 ASN B N 1
ATOM 5445 C CA . ASN B 1 358 ? -3.446 85.599 -6.065 1.00 45.11 358 ASN B CA 1
ATOM 5446 C C . ASN B 1 358 ? -2.697 85.378 -4.755 1.00 46.09 358 ASN B C 1
ATOM 5447 O O . ASN B 1 358 ? -3.106 84.566 -3.926 1.00 47.08 358 ASN B O 1
ATOM 5452 N N . VAL B 1 359 ? -1.600 86.106 -4.576 1.00 45.17 359 VAL B N 1
ATOM 5453 C CA . VAL B 1 359 ? -0.790 85.986 -3.367 1.00 43.97 359 VAL B CA 1
ATOM 5454 C C . VAL B 1 359 ? 0.682 85.901 -3.756 1.00 43.86 359 VAL B C 1
ATOM 5455 O O . VAL B 1 359 ? 1.008 85.404 -4.834 1.00 43.04 359 VAL B O 1
ATOM 5459 N N . GLU B 1 360 ? 1.572 86.385 -2.894 1.00 43.98 360 GLU B N 1
ATOM 5460 C CA . GLU B 1 360 ? 2.981 86.388 -3.241 1.00 44.66 360 GLU B CA 1
ATOM 5461 C C . GLU B 1 360 ? 3.875 86.153 -2.046 1.00 43.95 360 GLU B C 1
ATOM 5462 O O . GLU B 1 360 ? 3.452 86.265 -0.896 1.00 46.13 360 GLU B O 1
ATOM 5468 N N . LYS B 1 361 ? 5.123 85.814 -2.329 1.00 42.35 361 LYS B N 1
ATOM 5469 C CA . LYS B 1 361 ? 6.092 85.584 -1.281 1.00 40.07 361 LYS B CA 1
ATOM 5470 C C . LYS B 1 361 ? 6.709 86.949 -0.992 1.00 41.44 361 LYS B C 1
ATOM 5471 O O . LYS B 1 361 ? 7.724 87.319 -1.585 1.00 40.08 361 LYS B O 1
ATOM 5477 N N . MET B 1 362 ? 6.071 87.719 -0.119 1.00 39.34 362 MET B N 1
ATOM 5478 C CA . MET B 1 362 ? 6.616 89.018 0.236 1.00 39.71 362 MET B CA 1
ATOM 5479 C C . MET B 1 362 ? 7.744 88.756 1.225 1.00 39.04 362 MET B C 1
ATOM 5480 O O . MET B 1 362 ? 7.656 87.846 2.051 1.00 38.22 362 MET B O 1
ATOM 5485 N N . MET B 1 363 ? 8.810 89.539 1.124 1.00 36.37 363 MET B N 1
ATOM 5486 C CA . MET B 1 363 ? 9.946 89.397 2.023 1.00 36.22 363 MET B CA 1
ATOM 5487 C C . MET B 1 363 ? 9.492 89.761 3.441 1.00 36.34 363 MET B C 1
ATOM 5488 O O . MET B 1 363 ? 9.039 90.875 3.685 1.00 36.26 363 MET B O 1
ATOM 5493 N N . PRO B 1 364 ? 9.585 88.809 4.389 1.00 38.03 364 PRO B N 1
ATOM 5494 C CA . PRO B 1 364 ? 9.181 89.026 5.784 1.00 37.69 364 PRO B CA 1
ATOM 5495 C C . PRO B 1 364 ? 9.837 90.250 6.411 1.00 39.88 364 PRO B C 1
ATOM 5496 O O . PRO B 1 364 ? 11.016 90.521 6.181 1.00 38.51 364 PRO B O 1
ATOM 5500 N N . GLU B 1 365 ? 9.077 90.980 7.217 1.00 40.66 365 GLU B N 1
ATOM 5501 C CA . GLU B 1 365 ? 9.613 92.169 7.863 1.00 41.81 365 GLU B CA 1
ATOM 5502 C C . GLU B 1 365 ? 10.763 91.843 8.805 1.00 39.37 365 GLU B C 1
ATOM 5503 O O . GLU B 1 365 ? 11.715 92.615 8.909 1.00 40.37 365 GLU B O 1
ATOM 5509 N N . ASN B 1 366 ? 10.688 90.700 9.479 1.00 35.80 366 ASN B N 1
ATOM 5510 C CA . ASN B 1 366 ? 11.745 90.315 10.406 1.00 33.91 366 ASN B CA 1
ATOM 5511 C C . ASN B 1 366 ? 13.002 89.756 9.732 1.00 31.62 366 ASN B C 1
ATOM 5512 O O . ASN B 1 366 ? 13.876 89.212 10.405 1.00 31.65 366 ASN B O 1
ATOM 5517 N N . PHE B 1 367 ? 13.085 89.875 8.410 1.00 29.23 367 PHE B N 1
ATOM 5518 C CA . PHE B 1 367 ? 14.262 89.412 7.674 1.00 27.33 367 PHE B CA 1
ATOM 5519 C C . PHE B 1 367 ? 15.212 90.604 7.540 1.00 27.56 367 PHE B C 1
ATOM 5520 O O . PHE B 1 367 ? 16.396 90.446 7.210 1.00 26.45 367 PHE B O 1
ATOM 5528 N N . ILE B 1 368 ? 14.682 91.798 7.803 1.00 25.01 368 ILE B N 1
ATOM 5529 C CA . ILE B 1 368 ? 15.464 93.023 7.703 1.00 24.99 368 ILE B CA 1
ATOM 5530 C C . ILE B 1 368 ? 15.734 93.616 9.083 1.00 26.17 368 ILE B C 1
ATOM 5531 O O . ILE B 1 368 ? 14.850 93.654 9.939 1.00 24.07 368 ILE B O 1
ATOM 5536 N N . THR B 1 369 ? 16.967 94.073 9.287 1.00 27.23 369 THR B N 1
ATOM 5537 C CA . THR B 1 369 ? 17.381 94.646 10.566 1.00 29.19 369 THR B CA 1
ATOM 5538 C C . THR B 1 369 ? 16.603 95.890 10.970 1.00 29.99 369 THR B C 1
ATOM 5539 O O . THR B 1 369 ? 15.906 96.500 10.164 1.00 28.24 369 THR B O 1
ATOM 5543 N N . GLU B 1 370 ? 16.754 96.267 12.233 1.00 33.60 370 GLU B N 1
ATOM 5544 C CA . GLU B 1 370 ? 16.084 97.438 12.782 1.00 35.68 370 GLU B CA 1
ATOM 5545 C C . GLU B 1 370 ? 16.346 98.704 11.969 1.00 34.82 370 GLU B C 1
ATOM 5546 O O . GLU B 1 370 ? 15.410 99.418 11.611 1.00 34.92 370 GLU B O 1
ATOM 5552 N N . ASP B 1 371 ? 17.610 98.989 11.669 1.00 33.29 371 ASP B N 1
ATOM 5553 C CA . ASP B 1 371 ? 17.924 100.194 10.906 1.00 33.38 371 ASP B CA 1
ATOM 5554 C C . ASP B 1 371 ? 17.557 100.074 9.432 1.00 33.04 371 ASP B C 1
ATOM 5555 O O . ASP B 1 371 ? 17.771 101.007 8.656 1.00 33.78 371 ASP B O 1
ATOM 5560 N N . GLY B 1 372 ? 17.012 98.919 9.057 1.00 31.28 372 GLY B N 1
ATOM 5561 C CA . GLY B 1 372 ? 16.595 98.675 7.686 1.00 30.97 372 GLY B CA 1
ATOM 5562 C C . GLY B 1 372 ? 17.690 98.561 6.640 1.00 29.60 372 GLY B C 1
ATOM 5563 O O . GLY B 1 372 ? 17.395 98.564 5.442 1.00 29.69 372 GLY B O 1
ATOM 5564 N N . PHE B 1 373 ? 18.942 98.443 7.075 1.00 30.36 373 PHE B N 1
ATOM 5565 C CA . PHE B 1 373 ? 20.069 98.357 6.142 1.00 29.69 373 PHE B CA 1
ATOM 5566 C C . PHE B 1 373 ? 20.773 97.005 6.047 1.00 29.13 373 PHE B C 1
ATOM 5567 O O . PHE B 1 373 ? 21.802 96.884 5.375 1.00 29.23 373 PHE B O 1
ATOM 5575 N N . GLY B 1 374 ? 20.225 95.991 6.706 1.00 28.55 374 GLY B N 1
ATOM 5576 C CA . GLY B 1 374 ? 20.839 94.675 6.653 1.00 27.84 374 GLY B CA 1
ATOM 5577 C C . GLY B 1 374 ? 19.854 93.531 6.815 1.00 26.75 374 GLY B C 1
ATOM 5578 O O . GLY B 1 374 ? 18.645 93.749 6.939 1.00 25.80 374 GLY B O 1
ATOM 5579 N N . ILE B 1 375 ? 20.370 92.305 6.797 1.00 24.99 375 ILE B N 1
ATOM 5580 C CA . ILE B 1 375 ? 19.538 91.119 6.972 1.00 24.12 375 ILE B CA 1
ATOM 5581 C C . ILE B 1 375 ? 19.754 90.576 8.378 1.00 25.00 375 ILE B C 1
ATOM 5582 O O . ILE B 1 375 ? 20.851 90.685 8.932 1.00 25.71 375 ILE B O 1
ATOM 5587 N N . THR B 1 376 ? 18.707 89.982 8.941 1.00 25.78 376 THR B N 1
ATOM 5588 C CA . THR B 1 376 ? 18.752 89.422 10.288 1.00 26.45 376 THR B CA 1
ATOM 5589 C C . THR B 1 376 ? 19.217 87.970 10.264 1.00 26.75 376 THR B C 1
ATOM 5590 O O . THR B 1 376 ? 19.367 87.374 9.193 1.00 25.77 376 THR B O 1
ATOM 5594 N N . ASP B 1 377 ? 19.433 87.392 11.442 1.00 26.25 377 ASP B N 1
ATOM 5595 C CA . ASP B 1 377 ? 19.865 86.001 11.508 1.00 26.45 377 ASP B CA 1
ATOM 5596 C C . ASP B 1 377 ? 18.779 85.105 10.922 1.00 25.95 377 ASP B C 1
ATOM 5597 O O . ASP B 1 377 ? 19.074 84.083 10.314 1.00 24.32 377 ASP B O 1
ATOM 5602 N N . LEU B 1 378 ? 17.521 85.494 11.105 1.00 24.49 378 LEU B N 1
ATOM 5603 C CA . LEU B 1 378 ? 16.406 84.725 10.563 1.00 25.90 378 LEU B CA 1
ATOM 5604 C C . LEU B 1 378 ? 16.496 84.679 9.044 1.00 24.97 378 LEU B C 1
ATOM 5605 O O . LEU B 1 378 ? 16.231 83.647 8.428 1.00 24.96 378 LEU B O 1
ATOM 5610 N N . CYS B 1 379 ? 16.867 85.806 8.444 1.00 25.03 379 CYS B N 1
ATOM 5611 C CA . CYS B 1 379 ? 17.004 85.880 6.996 1.00 24.66 379 CYS B CA 1
ATOM 5612 C C . CYS B 1 379 ? 18.146 84.966 6.533 1.00 24.10 379 CYS B C 1
ATOM 5613 O O . CYS B 1 379 ? 18.005 84.236 5.550 1.00 22.30 379 CYS B O 1
ATOM 5616 N N . ARG B 1 380 ? 19.275 85.000 7.240 1.00 22.81 380 ARG B N 1
ATOM 5617 C CA . ARG B 1 380 ? 20.414 84.146 6.880 1.00 23.02 380 ARG B CA 1
ATOM 5618 C C . ARG B 1 380 ? 20.047 82.659 6.922 1.00 22.76 380 ARG B C 1
ATOM 5619 O O . ARG B 1 380 ? 20.501 81.877 6.088 1.00 23.73 380 ARG B O 1
ATOM 5627 N N . GLU B 1 381 ? 19.244 82.269 7.908 1.00 23.52 381 GLU B N 1
ATOM 5628 C CA . GLU B 1 381 ? 18.819 80.879 8.048 1.00 25.50 381 GLU B CA 1
ATOM 5629 C C . GLU B 1 381 ? 18.035 80.428 6.822 1.00 22.31 381 GLU B C 1
ATOM 5630 O O . GLU B 1 381 ? 18.127 79.281 6.395 1.00 21.39 381 GLU B O 1
ATOM 5636 N N . TYR B 1 382 ? 17.245 81.340 6.277 1.00 20.81 382 TYR B N 1
ATOM 5637 C CA . TYR B 1 382 ? 16.450 81.055 5.095 1.00 19.16 382 TYR B CA 1
ATOM 5638 C C . TYR B 1 382 ? 17.293 81.004 3.823 1.00 20.09 382 TYR B C 1
ATOM 5639 O O . TYR B 1 382 ? 17.198 80.043 3.047 1.00 20.67 382 TYR B O 1
ATOM 5648 N N . LEU B 1 383 ? 18.105 82.043 3.615 1.00 17.81 383 LEU B N 1
ATOM 5649 C CA . LEU B 1 383 ? 18.934 82.169 2.413 1.00 19.59 383 LEU B CA 1
ATOM 5650 C C . LEU B 1 383 ? 20.165 81.276 2.237 1.00 20.55 383 LEU B C 1
ATOM 5651 O O . LEU B 1 383 ? 20.367 80.716 1.157 1.00 21.40 383 LEU B O 1
ATOM 5656 N N . ALA B 1 384 ? 20.988 81.148 3.276 1.00 19.70 384 ALA B N 1
ATOM 5657 C CA . ALA B 1 384 ? 22.227 80.368 3.182 1.00 21.26 384 ALA B CA 1
ATOM 5658 C C . ALA B 1 384 ? 22.135 78.999 2.506 1.00 20.96 384 ALA B C 1
ATOM 5659 O O . ALA B 1 384 ? 22.916 78.691 1.602 1.00 19.36 384 ALA B O 1
ATOM 5661 N N . PRO B 1 385 ? 21.180 78.158 2.924 1.00 20.34 385 PRO B N 1
ATOM 5662 C CA . PRO B 1 385 ? 21.062 76.833 2.304 1.00 18.42 385 PRO B CA 1
ATOM 5663 C C . PRO B 1 385 ? 20.771 76.868 0.809 1.00 16.45 385 PRO B C 1
ATOM 5664 O O . PRO B 1 385 ? 21.134 75.948 0.068 1.00 18.48 385 PRO B O 1
ATOM 5668 N N . LEU B 1 386 ? 20.125 77.937 0.362 1.00 14.91 386 LEU B N 1
ATOM 5669 C CA . LEU B 1 386 ? 19.754 78.060 -1.038 1.00 17.06 386 LEU B CA 1
ATOM 5670 C C . LEU B 1 386 ? 20.928 78.262 -1.995 1.00 17.47 386 LEU B C 1
ATOM 5671 O O . LEU B 1 386 ? 20.836 77.910 -3.173 1.00 15.94 386 LEU B O 1
ATOM 5676 N N . ILE B 1 387 ? 22.034 78.818 -1.505 1.00 16.10 387 ILE B N 1
ATOM 5677 C CA . ILE B 1 387 ? 23.190 79.040 -2.378 1.00 15.36 387 ILE B CA 1
ATOM 5678 C C . ILE B 1 387 ? 24.272 77.974 -2.185 1.00 17.35 387 ILE B C 1
ATOM 5679 O O . ILE B 1 387 ? 25.345 78.054 -2.789 1.00 17.53 387 ILE B O 1
ATOM 5684 N N . GLU B 1 388 ? 23.976 76.974 -1.358 1.00 17.81 388 GLU B N 1
ATOM 5685 C CA . GLU B 1 388 ? 24.919 75.904 -1.037 1.00 20.41 388 GLU B CA 1
ATOM 5686 C C . GLU B 1 388 ? 25.321 74.991 -2.200 1.00 21.09 388 GLU B C 1
ATOM 5687 O O . GLU B 1 388 ? 24.480 74.525 -2.968 1.00 19.25 388 GLU B O 1
ATOM 5693 N N . GLY B 1 389 ? 26.626 74.745 -2.316 1.00 20.55 389 GLY B N 1
ATOM 5694 C CA . GLY B 1 389 ? 27.136 73.878 -3.362 1.00 19.34 389 GLY B CA 1
ATOM 5695 C C . GLY B 1 389 ? 27.399 74.530 -4.708 1.00 17.98 389 GLY B C 1
ATOM 5696 O O . GLY B 1 389 ? 26.735 75.489 -5.109 1.00 17.98 389 GLY B O 1
ATOM 5697 N N . GLU B 1 390 ? 28.378 73.995 -5.421 1.00 17.95 390 GLU B N 1
ATOM 5698 C CA . GLU B 1 390 ? 28.732 74.522 -6.732 1.00 18.37 390 GLU B CA 1
ATOM 5699 C C . GLU B 1 390 ? 28.474 73.443 -7.776 1.00 20.91 390 GLU B C 1
ATOM 5700 O O . GLU B 1 390 ? 28.761 72.272 -7.550 1.00 21.05 390 GLU B O 1
ATOM 5706 N N . ASP B 1 391 ? 27.911 73.843 -8.908 1.00 22.02 391 ASP B N 1
ATOM 5707 C CA . ASP B 1 391 ? 27.621 72.924 -10.004 1.00 24.92 391 ASP B CA 1
ATOM 5708 C C . ASP B 1 391 ? 28.181 73.620 -11.235 1.00 25.20 391 ASP B C 1
ATOM 5709 O O . ASP B 1 391 ? 27.502 74.433 -11.852 1.00 25.87 391 ASP B O 1
ATOM 5714 N N . TYR B 1 392 ? 29.424 73.308 -11.580 1.00 23.24 392 TYR B N 1
ATOM 5715 C CA . TYR B 1 392 ? 30.071 73.949 -12.717 1.00 20.71 392 TYR B CA 1
ATOM 5716 C C . TYR B 1 392 ? 29.854 73.265 -14.056 1.00 19.88 392 TYR B C 1
ATOM 5717 O O . TYR B 1 392 ? 29.877 72.045 -14.153 1.00 18.78 392 TYR B O 1
ATOM 5726 N N . PRO B 1 393 ? 29.650 74.053 -15.117 1.00 19.12 393 PRO B N 1
ATOM 5727 C CA . PRO B 1 393 ? 29.459 73.445 -16.434 1.00 18.62 393 PRO B CA 1
ATOM 5728 C C . PRO B 1 393 ? 30.818 72.961 -16.942 1.00 20.14 393 PRO B C 1
ATOM 5729 O O . PRO B 1 393 ? 31.858 73.377 -16.430 1.00 19.22 393 PRO B O 1
ATOM 5733 N N . PRO B 1 394 ? 30.831 72.055 -17.936 1.00 20.70 394 PRO B N 1
ATOM 5734 C CA . PRO B 1 394 ? 32.118 71.582 -18.459 1.00 20.46 394 PRO B CA 1
ATOM 5735 C C . PRO B 1 394 ? 32.686 72.712 -19.317 1.00 20.92 394 PRO B C 1
ATOM 5736 O O . PRO B 1 394 ? 31.934 73.557 -19.801 1.00 21.24 394 PRO B O 1
ATOM 5740 N N . TYR B 1 395 ? 34.004 72.734 -19.498 1.00 21.97 395 TYR B N 1
ATOM 5741 C CA . TYR B 1 395 ? 34.650 73.784 -20.285 1.00 21.29 395 TYR B CA 1
ATOM 5742 C C . TYR B 1 395 ? 35.365 73.274 -21.529 1.00 21.75 395 TYR B C 1
ATOM 5743 O O . TYR B 1 395 ? 35.845 72.145 -21.564 1.00 22.57 395 TYR B O 1
ATOM 5752 N N . LYS B 1 396 ? 35.437 74.137 -22.536 1.00 22.54 396 LYS B N 1
ATOM 5753 C CA . LYS B 1 396 ? 36.112 73.842 -23.793 1.00 26.07 396 LYS B CA 1
ATOM 5754 C C . LYS B 1 396 ? 36.771 75.138 -24.271 1.00 25.23 396 LYS B C 1
ATOM 5755 O O . LYS B 1 396 ? 36.099 76.150 -24.458 1.00 25.53 396 LYS B O 1
ATOM 5761 N N . ASP B 1 397 ? 38.088 75.112 -24.448 1.00 26.97 397 ASP B N 1
ATOM 5762 C CA . ASP B 1 397 ? 38.830 76.294 -24.892 1.00 26.76 397 ASP B CA 1
ATOM 5763 C C . ASP B 1 397 ? 38.665 77.516 -23.977 1.00 24.83 397 ASP B C 1
ATOM 5764 O O . ASP B 1 397 ? 38.504 78.642 -24.449 1.00 23.86 397 ASP B O 1
ATOM 5769 N N . GLY B 1 398 ? 38.701 77.283 -22.672 1.00 22.72 398 GLY B N 1
ATOM 5770 C CA . GLY B 1 398 ? 38.587 78.374 -21.719 1.00 23.72 398 GLY B CA 1
ATOM 5771 C C . GLY B 1 398 ? 37.192 78.881 -21.407 1.00 24.02 398 GLY B C 1
ATOM 5772 O O . GLY B 1 398 ? 37.036 79.730 -20.528 1.00 23.04 398 GLY B O 1
ATOM 5773 N N . LEU B 1 399 ? 36.178 78.371 -22.104 1.00 24.73 399 LEU B N 1
ATOM 5774 C CA . LEU B 1 399 ? 34.804 78.825 -21.870 1.00 24.10 399 LEU B CA 1
ATOM 5775 C C . LEU B 1 399 ? 33.817 77.685 -21.594 1.00 24.57 399 LEU B C 1
ATOM 5776 O O . LEU B 1 399 ? 34.063 76.536 -21.961 1.00 22.79 399 LEU B O 1
ATOM 5781 N N . PRO B 1 400 ? 32.681 77.997 -20.938 1.00 22.42 400 PRO B N 1
ATOM 5782 C CA . PRO B 1 400 ? 31.680 76.964 -20.642 1.00 22.67 400 PRO B CA 1
ATOM 5783 C C . PRO B 1 400 ? 31.126 76.430 -21.956 1.00 22.35 400 PRO B C 1
ATOM 5784 O O . PRO B 1 400 ? 30.740 77.202 -22.831 1.00 21.64 400 PRO B O 1
ATOM 5788 N N . ASP B 1 401 ? 31.070 75.113 -22.087 1.00 24.71 401 ASP B N 1
ATOM 5789 C CA . ASP B 1 401 ? 30.571 74.501 -23.313 1.00 23.66 401 ASP B CA 1
ATOM 5790 C C . ASP B 1 401 ? 29.042 74.480 -23.336 1.00 24.09 401 ASP B C 1
ATOM 5791 O O . ASP B 1 401 ? 28.429 73.413 -23.357 1.00 24.33 401 ASP B O 1
ATOM 5796 N N . TYR B 1 402 ? 28.431 75.662 -23.336 1.00 22.11 402 TYR B N 1
ATOM 5797 C CA . TYR B 1 402 ? 26.975 75.764 -23.342 1.00 22.32 402 TYR B CA 1
ATOM 5798 C C . TYR B 1 402 ? 26.369 75.242 -24.647 1.00 23.64 402 TYR B C 1
ATOM 5799 O O . TYR B 1 402 ? 26.920 75.448 -25.733 1.00 21.49 402 TYR B O 1
ATOM 5808 N N . VAL B 1 403 ? 25.224 74.572 -24.538 1.00 22.42 403 VAL B N 1
ATOM 5809 C CA . VAL B 1 403 ? 24.582 73.998 -25.715 1.00 21.40 403 VAL B CA 1
ATOM 5810 C C . VAL B 1 403 ? 23.626 74.941 -26.427 1.00 22.86 403 VAL B C 1
ATOM 5811 O O . VAL B 1 403 ? 23.011 75.814 -25.814 1.00 20.19 403 VAL B O 1
ATOM 5815 N N . ARG B 1 404 ? 23.534 74.762 -27.740 1.00 23.83 404 ARG B N 1
ATOM 5816 C CA . ARG B 1 404 ? 22.628 75.521 -28.592 1.00 26.72 404 ARG B CA 1
ATOM 5817 C C . ARG B 1 404 ? 21.811 74.433 -29.293 1.00 26.56 404 ARG B C 1
ATOM 5818 O O . ARG B 1 404 ? 22.371 73.590 -29.996 1.00 24.11 404 ARG B O 1
ATOM 5826 N N . LEU B 1 405 ? 20.499 74.439 -29.091 1.00 25.87 405 LEU B N 1
ATOM 5827 C CA . LEU B 1 405 ? 19.637 73.424 -29.691 1.00 25.92 405 LEU B CA 1
ATOM 5828 C C . LEU B 1 405 ? 19.361 73.661 -31.169 1.00 26.21 405 LEU B C 1
ATOM 5829 O O . LEU B 1 405 ? 19.336 74.798 -31.637 1.00 25.94 405 LEU B O 1
ATOM 5834 N N . LYS B 1 406 ? 19.149 72.577 -31.905 1.00 27.98 406 LYS B N 1
ATOM 5835 C CA . LYS B 1 406 ? 18.851 72.695 -33.326 1.00 27.89 406 LYS B CA 1
ATOM 5836 C C . LYS B 1 406 ? 17.501 73.383 -33.494 1.00 26.81 406 LYS B C 1
ATOM 5837 O O . LYS B 1 406 ? 17.292 74.131 -34.449 1.00 25.48 406 LYS B O 1
ATOM 5843 N N . ASN B 1 407 ? 16.596 73.135 -32.547 1.00 25.21 407 ASN B N 1
ATOM 5844 C CA . ASN B 1 407 ? 15.246 73.698 -32.571 1.00 23.31 407 ASN B CA 1
ATOM 5845 C C . ASN B 1 407 ? 14.583 73.622 -33.952 1.00 23.97 407 ASN B C 1
ATOM 5846 O O . ASN B 1 407 ? 14.214 74.639 -34.538 1.00 22.87 407 ASN B O 1
ATOM 5851 N N . VAL B 1 408 ? 14.435 72.404 -34.464 1.00 25.53 408 VAL B N 1
ATOM 5852 C CA . VAL B 1 408 ? 13.808 72.189 -35.768 1.00 26.60 408 VAL B CA 1
ATOM 5853 C C . VAL B 1 408 ? 12.329 72.567 -35.711 1.00 27.07 408 VAL B C 1
ATOM 5854 O O . VAL B 1 408 ? 11.611 72.177 -34.787 1.00 27.20 408 VAL B O 1
ATOM 5858 N N . ALA B 1 409 ? 11.878 73.327 -36.701 1.00 26.63 409 ALA B N 1
ATOM 5859 C CA . ALA B 1 409 ? 10.492 73.770 -36.761 1.00 28.31 409 ALA B CA 1
ATOM 5860 C C . ALA B 1 409 ? 9.521 72.664 -37.170 1.00 28.91 409 ALA B C 1
ATOM 5861 O O . ALA B 1 409 ? 9.885 71.739 -37.892 1.00 27.83 409 ALA B O 1
ATOM 5863 N N . VAL B 1 410 ? 8.284 72.775 -36.695 1.00 29.52 410 VAL B N 1
ATOM 5864 C CA . VAL B 1 410 ? 7.230 71.815 -37.012 1.00 31.03 410 VAL B CA 1
ATOM 5865 C C . VAL B 1 410 ? 6.374 72.407 -38.133 1.00 32.42 410 VAL B C 1
ATOM 5866 O O . VAL B 1 410 ? 6.035 73.592 -38.101 1.00 32.22 410 VAL B O 1
ATOM 5870 N N . PRO B 1 411 ? 6.017 71.596 -39.146 1.00 33.15 411 PRO B N 1
ATOM 5871 C CA . PRO B 1 411 ? 5.195 72.122 -40.243 1.00 34.56 411 PRO B CA 1
ATOM 5872 C C . PRO B 1 411 ? 3.879 72.703 -39.718 1.00 34.55 411 PRO B C 1
ATOM 5873 O O . PRO B 1 411 ? 3.251 72.120 -38.835 1.00 35.22 411 PRO B O 1
ATOM 5877 N N . LYS B 1 412 ? 3.475 73.854 -40.248 1.00 35.54 412 LYS B N 1
ATOM 5878 C CA . LYS B 1 412 ? 2.235 74.497 -39.825 1.00 36.67 412 LYS B CA 1
ATOM 5879 C C . LYS B 1 412 ? 1.038 73.755 -40.407 1.00 38.62 412 LYS B C 1
ATOM 5880 O O . LYS B 1 412 ? 1.109 73.214 -41.510 1.00 37.59 412 LYS B O 1
ATOM 5886 N N . LYS B 1 413 ? -0.064 73.738 -39.666 1.00 39.87 413 LYS B N 1
ATOM 5887 C CA . LYS B 1 413 ? -1.265 73.052 -40.116 1.00 41.28 413 LYS B CA 1
ATOM 5888 C C . LYS B 1 413 ? -2.480 73.969 -40.085 1.00 40.83 413 LYS B C 1
ATOM 5889 O O . LYS B 1 413 ? -3.533 73.624 -40.614 1.00 42.10 413 LYS B O 1
ATOM 5895 N N . LEU B 1 414 ? -2.326 75.144 -39.481 1.00 40.46 414 LEU B N 1
ATOM 5896 C CA . LEU B 1 414 ? -3.424 76.101 -39.373 1.00 41.00 414 LEU B CA 1
ATOM 5897 C C . LEU B 1 414 ? -3.144 77.440 -40.050 1.00 41.73 414 LEU B C 1
ATOM 5898 O O . LEU B 1 414 ? -2.011 77.734 -40.429 1.00 40.48 414 LEU B O 1
ATOM 5903 N N . SER B 1 415 ? -4.193 78.246 -40.188 1.00 43.21 415 SER B N 1
ATOM 5904 C CA . SER B 1 415 ? -4.092 79.570 -40.792 1.00 45.06 415 SER B CA 1
ATOM 5905 C C . SER B 1 415 ? -3.384 80.494 -39.803 1.00 45.23 415 SER B C 1
ATOM 5906 O O . SER B 1 415 ? -3.442 80.275 -38.593 1.00 45.09 415 SER B O 1
ATOM 5909 N N . GLY B 1 416 ? -2.733 81.532 -40.321 1.00 44.39 416 GLY B N 1
ATOM 5910 C CA . GLY B 1 416 ? -2.017 82.467 -39.469 1.00 44.35 416 GLY B CA 1
ATOM 5911 C C . GLY B 1 416 ? -2.863 83.163 -38.420 1.00 44.98 416 GLY B C 1
ATOM 5912 O O . GLY B 1 416 ? -4.088 83.243 -38.543 1.00 45.50 416 GLY B O 1
ATOM 5913 N N . PHE B 1 417 ? -2.198 83.674 -37.386 1.00 44.62 417 PHE B N 1
ATOM 5914 C CA . PHE B 1 417 ? -2.859 84.376 -36.290 1.00 45.01 417 PHE B CA 1
ATOM 5915 C C . PHE B 1 417 ? -2.108 85.676 -36.010 1.00 46.03 417 PHE B C 1
ATOM 5916 O O . PHE B 1 417 ? -0.878 85.701 -36.034 1.00 45.46 417 PHE B O 1
ATOM 5924 N N . THR B 1 418 ? -2.846 86.749 -35.739 1.00 47.51 418 THR B N 1
ATOM 5925 C CA . THR B 1 418 ? -2.231 88.046 -35.465 1.00 49.54 418 THR B CA 1
ATOM 5926 C C . THR B 1 418 ? -2.281 88.385 -33.978 1.00 50.23 418 THR B C 1
ATOM 5927 O O . THR B 1 418 ? -3.304 88.059 -33.338 1.00 50.75 418 THR B O 1
ATOM 5931 N N . ALA C 1 2 ? 21.258 61.877 3.470 1.00 48.59 2 ALA C N 1
ATOM 5932 C CA . ALA C 1 2 ? 22.741 61.912 3.617 1.00 47.57 2 ALA C CA 1
ATOM 5933 C C . ALA C 1 2 ? 23.229 60.665 4.351 1.00 48.02 2 ALA C C 1
ATOM 5934 O O . ALA C 1 2 ? 24.408 60.557 4.692 1.00 48.18 2 ALA C O 1
ATOM 5936 N N . ALA C 1 3 ? 22.309 59.730 4.587 1.00 46.86 3 ALA C N 1
ATOM 5937 C CA . ALA C 1 3 ? 22.620 58.481 5.276 1.00 44.89 3 ALA C CA 1
ATOM 5938 C C . ALA C 1 3 ? 23.289 58.740 6.624 1.00 44.06 3 ALA C C 1
ATOM 5939 O O . ALA C 1 3 ? 24.323 58.150 6.935 1.00 44.43 3 ALA C O 1
ATOM 5941 N N . LYS C 1 4 ? 22.687 59.621 7.422 1.00 40.35 4 LYS C N 1
ATOM 5942 C CA . LYS C 1 4 ? 23.225 59.968 8.733 1.00 35.11 4 LYS C CA 1
ATOM 5943 C C . LYS C 1 4 ? 22.277 59.604 9.873 1.00 31.38 4 LYS C C 1
ATOM 5944 O O . LYS C 1 4 ? 22.593 59.842 11.034 1.00 29.28 4 LYS C O 1
ATOM 5950 N N . ASN C 1 5 ? 21.120 59.034 9.551 1.00 28.46 5 ASN C N 1
ATOM 5951 C CA . ASN C 1 5 ? 20.166 58.667 10.592 1.00 26.48 5 ASN C CA 1
ATOM 5952 C C . ASN C 1 5 ? 20.458 57.306 11.220 1.00 26.26 5 ASN C C 1
ATOM 5953 O O . ASN C 1 5 ? 21.117 56.451 10.624 1.00 25.12 5 ASN C O 1
ATOM 5958 N N . ALA C 1 6 ? 19.962 57.108 12.436 1.00 24.99 6 ALA C N 1
ATOM 5959 C CA . ALA C 1 6 ? 20.193 55.852 13.133 1.00 24.88 6 ALA C CA 1
ATOM 5960 C C . ALA C 1 6 ? 18.906 55.106 13.410 1.00 25.34 6 ALA C C 1
ATOM 5961 O O . ALA C 1 6 ? 17.845 55.711 13.590 1.00 26.57 6 ALA C O 1
ATOM 5963 N N . PHE C 1 7 ? 19.009 53.783 13.429 1.00 24.25 7 PHE C N 1
ATOM 5964 C CA . PHE C 1 7 ? 17.880 52.921 13.716 1.00 22.92 7 PHE C CA 1
ATOM 5965 C C . PHE C 1 7 ? 18.240 52.061 14.930 1.00 23.34 7 PHE C C 1
ATOM 5966 O O . PHE C 1 7 ? 19.262 51.377 14.926 1.00 21.29 7 PHE C O 1
ATOM 5974 N N . TYR C 1 8 ? 17.402 52.116 15.963 1.00 20.95 8 TYR C N 1
ATOM 5975 C CA . TYR C 1 8 ? 17.595 51.337 17.189 1.00 20.18 8 TYR C CA 1
ATOM 5976 C C . TYR C 1 8 ? 16.378 50.446 17.381 1.00 21.40 8 TYR C C 1
ATOM 5977 O O . TYR C 1 8 ? 15.245 50.892 17.194 1.00 19.46 8 TYR C O 1
ATOM 5986 N N . ALA C 1 9 ? 16.604 49.187 17.745 1.00 19.16 9 ALA C N 1
ATOM 5987 C CA . ALA C 1 9 ? 15.508 48.263 17.974 1.00 20.82 9 ALA C CA 1
ATOM 5988 C C . ALA C 1 9 ? 15.878 47.313 19.102 1.00 23.26 9 ALA C C 1
ATOM 5989 O O . ALA C 1 9 ? 17.049 46.982 19.285 1.00 21.05 9 ALA C O 1
ATOM 5991 N N . GLN C 1 10 ? 14.875 46.893 19.863 1.00 22.87 10 GLN C N 1
ATOM 5992 C CA . GLN C 1 10 ? 15.082 45.962 20.962 1.00 25.55 10 GLN C CA 1
ATOM 5993 C C . GLN C 1 10 ? 14.594 44.617 20.443 1.00 25.12 10 GLN C C 1
ATOM 5994 O O . GLN C 1 10 ? 13.608 44.556 19.716 1.00 24.89 10 GLN C O 1
ATOM 6000 N N . SER C 1 11 ? 15.290 43.543 20.798 1.00 24.92 11 SER C N 1
ATOM 6001 C CA . SER C 1 11 ? 14.921 42.220 20.310 1.00 25.28 11 SER C CA 1
ATOM 6002 C C . SER C 1 11 ? 14.983 41.135 21.381 1.00 25.02 11 SER C C 1
ATOM 6003 O O . SER C 1 11 ? 15.794 41.212 22.300 1.00 25.94 11 SER C O 1
ATOM 6006 N N . GLY C 1 12 ? 14.121 40.128 21.240 1.00 25.39 12 GLY C N 1
ATOM 6007 C CA . GLY C 1 12 ? 14.069 39.016 22.179 1.00 25.32 12 GLY C CA 1
ATOM 6008 C C . GLY C 1 12 ? 13.382 39.332 23.499 1.00 26.34 12 GLY C C 1
ATOM 6009 O O . GLY C 1 12 ? 12.685 40.341 23.625 1.00 25.51 12 GLY C O 1
ATOM 6010 N N . GLY C 1 13 ? 13.566 38.455 24.484 1.00 24.75 13 GLY C N 1
ATOM 6011 C CA . GLY C 1 13 ? 12.977 38.683 25.790 1.00 25.03 13 GLY C CA 1
ATOM 6012 C C . GLY C 1 13 ? 13.576 39.934 26.410 1.00 25.12 13 GLY C C 1
ATOM 6013 O O . GLY C 1 13 ? 14.787 40.144 26.362 1.00 24.44 13 GLY C O 1
ATOM 6014 N N . VAL C 1 14 ? 12.731 40.775 26.991 1.00 23.33 14 VAL C N 1
ATOM 6015 C CA . VAL C 1 14 ? 13.203 42.011 27.603 1.00 21.56 14 VAL C CA 1
ATOM 6016 C C . VAL C 1 14 ? 13.777 41.787 29.000 1.00 22.22 14 VAL C C 1
ATOM 6017 O O . VAL C 1 14 ? 13.624 40.713 29.574 1.00 22.84 14 VAL C O 1
ATOM 6021 N N . THR C 1 15 ? 14.456 42.802 29.528 1.00 21.15 15 THR C N 1
ATOM 6022 C CA . THR C 1 15 ? 15.061 42.728 30.853 1.00 21.84 15 THR C CA 1
ATOM 6023 C C . THR C 1 15 ? 14.651 43.962 31.640 1.00 21.62 15 THR C C 1
ATOM 6024 O O . THR C 1 15 ? 13.864 44.782 31.159 1.00 20.75 15 THR C O 1
ATOM 6028 N N . ALA C 1 16 ? 15.192 44.103 32.844 1.00 19.89 16 ALA C N 1
ATOM 6029 C CA . ALA C 1 16 ? 14.862 45.247 33.685 1.00 20.57 16 ALA C CA 1
ATOM 6030 C C . ALA C 1 16 ? 15.669 46.490 33.329 1.00 19.66 16 ALA C C 1
ATOM 6031 O O . ALA C 1 16 ? 15.293 47.601 33.698 1.00 21.25 16 ALA C O 1
ATOM 6033 N N . VAL C 1 17 ? 16.761 46.307 32.594 1.00 19.02 17 VAL C N 1
ATOM 6034 C CA . VAL C 1 17 ? 17.638 47.419 32.245 1.00 17.06 17 VAL C CA 1
ATOM 6035 C C . VAL C 1 17 ? 17.892 47.648 30.762 1.00 16.23 17 VAL C C 1
ATOM 6036 O O . VAL C 1 17 ? 18.753 48.447 30.412 1.00 14.82 17 VAL C O 1
ATOM 6040 N N . ILE C 1 18 ? 17.175 46.954 29.885 1.00 17.70 18 ILE C N 1
ATOM 6041 C CA . ILE C 1 18 ? 17.407 47.164 28.459 1.00 18.72 18 ILE C CA 1
ATOM 6042 C C . ILE C 1 18 ? 17.105 48.619 28.083 1.00 20.40 18 ILE C C 1
ATOM 6043 O O . ILE C 1 18 ? 17.702 49.163 27.145 1.00 17.94 18 ILE C O 1
ATOM 6048 N N . ASN C 1 19 ? 16.194 49.261 28.813 1.00 16.17 19 ASN C N 1
ATOM 6049 C CA . ASN C 1 19 ? 15.892 50.660 28.520 1.00 17.88 19 ASN C CA 1
ATOM 6050 C C . ASN C 1 19 ? 17.050 51.539 28.957 1.00 18.50 19 ASN C C 1
ATOM 6051 O O . ASN C 1 19 ? 17.168 52.683 28.514 1.00 17.99 19 ASN C O 1
ATOM 6056 N N . ALA C 1 20 ? 17.899 51.011 29.838 1.00 18.22 20 ALA C N 1
ATOM 6057 C CA . ALA C 1 20 ? 19.063 51.765 30.301 1.00 20.05 20 ALA C CA 1
ATOM 6058 C C . ALA C 1 20 ? 20.022 51.839 29.114 1.00 18.67 20 ALA C C 1
ATOM 6059 O O . ALA C 1 20 ? 20.696 52.854 28.907 1.00 18.58 20 ALA C O 1
ATOM 6061 N N . SER C 1 21 ? 20.067 50.756 28.339 1.00 17.34 21 SER C N 1
ATOM 6062 C CA . SER C 1 21 ? 20.913 50.696 27.150 1.00 18.64 21 SER C CA 1
ATOM 6063 C C . SER C 1 21 ? 20.321 51.636 26.097 1.00 18.43 21 SER C C 1
ATOM 6064 O O . SER C 1 21 ? 21.047 52.372 25.427 1.00 19.89 21 SER C O 1
ATOM 6067 N N . ALA C 1 22 ? 19.000 51.611 25.955 1.00 17.67 22 ALA C N 1
ATOM 6068 C CA . ALA C 1 22 ? 18.334 52.490 24.993 1.00 17.04 22 ALA C CA 1
ATOM 6069 C C . ALA C 1 22 ? 18.718 53.939 25.301 1.00 16.75 22 ALA C C 1
ATOM 6070 O O . ALA C 1 22 ? 19.079 54.701 24.402 1.00 20.18 22 ALA C O 1
ATOM 6072 N N . ALA C 1 23 ? 18.654 54.309 26.577 1.00 17.92 23 ALA C N 1
ATOM 6073 C CA . ALA C 1 23 ? 19.016 55.651 27.005 1.00 17.83 23 ALA C CA 1
ATOM 6074 C C . ALA C 1 23 ? 20.471 55.964 26.661 1.00 18.65 23 ALA C C 1
ATOM 6075 O O . ALA C 1 23 ? 20.780 57.061 26.203 1.00 18.02 23 ALA C O 1
ATOM 6077 N N . GLY C 1 24 ? 21.364 55.004 26.891 1.00 19.74 24 GLY C N 1
ATOM 6078 C CA . GLY C 1 24 ? 22.765 55.213 26.560 1.00 17.59 24 GLY C CA 1
ATOM 6079 C C . GLY C 1 24 ? 22.939 55.512 25.073 1.00 18.59 24 GLY C C 1
ATOM 6080 O O . GLY C 1 24 ? 23.716 56.383 24.696 1.00 17.63 24 GLY C O 1
ATOM 6081 N N . VAL C 1 25 ? 22.219 54.782 24.226 1.00 19.04 25 VAL C N 1
ATOM 6082 C CA . VAL C 1 25 ? 22.290 54.989 22.780 1.00 20.05 25 VAL C CA 1
ATOM 6083 C C . VAL C 1 25 ? 21.727 56.358 22.396 1.00 19.90 25 VAL C C 1
ATOM 6084 O O . VAL C 1 25 ? 22.377 57.140 21.698 1.00 23.46 25 VAL C O 1
ATOM 6088 N N . ILE C 1 26 ? 20.516 56.641 22.867 1.00 18.40 26 ILE C N 1
ATOM 6089 C CA . ILE C 1 26 ? 19.838 57.891 22.549 1.00 18.11 26 ILE C CA 1
ATOM 6090 C C . ILE C 1 26 ? 20.554 59.141 23.065 1.00 18.21 26 ILE C C 1
ATOM 6091 O O . ILE C 1 26 ? 20.758 60.089 22.307 1.00 21.56 26 ILE C O 1
ATOM 6096 N N . GLU C 1 27 ? 20.956 59.152 24.333 1.00 18.40 27 GLU C N 1
ATOM 6097 C CA . GLU C 1 27 ? 21.650 60.322 24.871 1.00 19.64 27 GLU C CA 1
ATOM 6098 C C . GLU C 1 27 ? 23.026 60.495 24.215 1.00 20.96 27 GLU C C 1
ATOM 6099 O O . GLU C 1 27 ? 23.471 61.617 23.969 1.00 21.99 27 GLU C O 1
ATOM 6105 N N . ALA C 1 28 ? 23.700 59.384 23.924 1.00 20.95 28 ALA C N 1
ATOM 6106 C CA . ALA C 1 28 ? 25.000 59.454 23.260 1.00 22.75 28 ALA C CA 1
ATOM 6107 C C . ALA C 1 28 ? 24.809 59.965 21.827 1.00 20.83 28 ALA C C 1
ATOM 6108 O O . ALA C 1 28 ? 25.535 60.844 21.374 1.00 22.04 28 ALA C O 1
ATOM 6110 N N . ALA C 1 29 ? 23.824 59.411 21.123 1.00 22.05 29 ALA C N 1
ATOM 6111 C CA . ALA C 1 29 ? 23.540 59.803 19.744 1.00 22.52 29 ALA C CA 1
ATOM 6112 C C . ALA C 1 29 ? 23.184 61.284 19.626 1.00 25.06 29 ALA C C 1
ATOM 6113 O O . ALA C 1 29 ? 23.556 61.935 18.649 1.00 25.60 29 ALA C O 1
ATOM 6115 N N . ARG C 1 30 ? 22.472 61.809 20.622 1.00 26.72 30 ARG C N 1
ATOM 6116 C CA . ARG C 1 30 ? 22.069 63.215 20.637 1.00 27.54 30 ARG C CA 1
ATOM 6117 C C . ARG C 1 30 ? 23.252 64.176 20.791 1.00 29.58 30 ARG C C 1
ATOM 6118 O O . ARG C 1 30 ? 23.220 65.296 20.276 1.00 28.68 30 ARG C O 1
ATOM 6126 N N . LYS C 1 31 ? 24.285 63.750 21.511 1.00 32.39 31 LYS C N 1
ATOM 6127 C CA . LYS C 1 31 ? 25.463 64.590 21.702 1.00 34.82 31 LYS C CA 1
ATOM 6128 C C . LYS C 1 31 ? 26.317 64.561 20.443 1.00 35.82 31 LYS C C 1
ATOM 6129 O O . LYS C 1 31 ? 27.317 65.267 20.338 1.00 36.25 31 LYS C O 1
ATOM 6135 N N . GLN C 1 32 ? 25.921 63.736 19.485 1.00 38.28 32 GLN C N 1
ATOM 6136 C CA . GLN C 1 32 ? 26.666 63.646 18.246 1.00 40.49 32 GLN C CA 1
ATOM 6137 C C . GLN C 1 32 ? 26.191 64.730 17.282 1.00 41.83 32 GLN C C 1
ATOM 6138 O O . GLN C 1 32 ? 26.578 65.888 17.424 1.00 44.13 32 GLN C O 1
ATOM 6144 N N . SER C 1 33 ? 25.342 64.381 16.322 1.00 44.00 33 SER C N 1
ATOM 6145 C CA . SER C 1 33 ? 24.863 65.370 15.356 1.00 44.26 33 SER C CA 1
ATOM 6146 C C . SER C 1 33 ? 26.064 65.896 14.576 1.00 43.53 33 SER C C 1
ATOM 6147 O O . SER C 1 33 ? 26.986 66.490 15.135 1.00 43.75 33 SER C O 1
ATOM 6150 N N . GLY C 1 34 ? 26.036 65.678 13.270 1.00 42.71 34 GLY C N 1
ATOM 6151 C CA . GLY C 1 34 ? 27.142 66.069 12.421 1.00 42.05 34 GLY C CA 1
ATOM 6152 C C . GLY C 1 34 ? 27.610 64.720 11.922 1.00 41.96 34 GLY C C 1
ATOM 6153 O O . GLY C 1 34 ? 28.147 64.579 10.822 1.00 43.11 34 GLY C O 1
ATOM 6154 N N . LYS C 1 35 ? 27.380 63.721 12.769 1.00 40.43 35 LYS C N 1
ATOM 6155 C CA . LYS C 1 35 ? 27.706 62.332 12.482 1.00 39.63 35 LYS C CA 1
ATOM 6156 C C . LYS C 1 35 ? 26.359 61.607 12.426 1.00 39.56 35 LYS C C 1
ATOM 6157 O O . LYS C 1 35 ? 26.098 60.827 11.508 1.00 39.18 35 LYS C O 1
ATOM 6163 N N . ILE C 1 36 ? 25.502 61.880 13.410 1.00 37.03 36 ILE C N 1
ATOM 6164 C CA . ILE C 1 36 ? 24.174 61.271 13.460 1.00 36.31 36 ILE C CA 1
ATOM 6165 C C . ILE C 1 36 ? 23.068 62.316 13.377 1.00 36.50 36 ILE C C 1
ATOM 6166 O O . ILE C 1 36 ? 23.046 63.267 14.151 1.00 36.82 36 ILE C O 1
ATOM 6171 N N . GLY C 1 37 ? 22.142 62.122 12.444 1.00 37.30 37 GLY C N 1
ATOM 6172 C CA . GLY C 1 37 ? 21.053 63.066 12.262 1.00 38.02 37 GLY C CA 1
ATOM 6173 C C . GLY C 1 37 ? 19.866 62.869 13.188 1.00 38.81 37 GLY C C 1
ATOM 6174 O O . GLY C 1 37 ? 19.694 63.614 14.152 1.00 40.01 37 GLY C O 1
ATOM 6175 N N . ARG C 1 38 ? 19.034 61.878 12.887 1.00 37.77 38 ARG C N 1
ATOM 6176 C CA . ARG C 1 38 ? 17.863 61.585 13.707 1.00 37.02 38 ARG C CA 1
ATOM 6177 C C . ARG C 1 38 ? 17.938 60.149 14.204 1.00 34.43 38 ARG C C 1
ATOM 6178 O O . ARG C 1 38 ? 18.452 59.273 13.510 1.00 32.37 38 ARG C O 1
ATOM 6186 N N . ILE C 1 39 ? 17.426 59.910 15.408 1.00 32.82 39 ILE C N 1
ATOM 6187 C CA . ILE C 1 39 ? 17.448 58.575 16.000 1.00 29.41 39 ILE C CA 1
ATOM 6188 C C . ILE C 1 39 ? 16.064 57.941 15.990 1.00 26.96 39 ILE C C 1
ATOM 6189 O O . ILE C 1 39 ? 15.207 58.304 16.793 1.00 26.09 39 ILE C O 1
ATOM 6194 N N . TYR C 1 40 ? 15.852 56.993 15.090 1.00 24.44 40 TYR C N 1
ATOM 6195 C CA . TYR C 1 40 ? 14.569 56.312 14.998 1.00 25.12 40 TYR C CA 1
ATOM 6196 C C . TYR C 1 40 ? 14.637 54.972 15.712 1.00 25.43 40 TYR C C 1
ATOM 6197 O O . TYR C 1 40 ? 15.676 54.314 15.718 1.00 25.87 40 TYR C O 1
ATOM 6206 N N . ALA C 1 41 ? 13.528 54.574 16.320 1.00 22.84 41 ALA C N 1
ATOM 6207 C CA . ALA C 1 41 ? 13.460 53.289 16.994 1.00 22.10 41 ALA C CA 1
ATOM 6208 C C . ALA C 1 41 ? 12.396 52.511 16.245 1.00 22.60 41 ALA C C 1
ATOM 6209 O O . ALA C 1 41 ? 11.452 53.100 15.711 1.00 23.45 41 ALA C O 1
ATOM 6211 N N . GLY C 1 42 ? 12.548 51.195 16.179 1.00 23.05 42 GLY C N 1
ATOM 6212 C CA . GLY C 1 42 ? 11.553 50.395 15.495 1.00 23.17 42 GLY C CA 1
ATOM 6213 C C . GLY C 1 42 ? 10.512 49.979 16.511 1.00 24.96 42 GLY C C 1
ATOM 6214 O O . GLY C 1 42 ? 10.864 49.469 17.570 1.00 26.44 42 GLY C O 1
ATOM 6215 N N . ARG C 1 43 ? 9.238 50.209 16.214 1.00 24.93 43 ARG C N 1
ATOM 6216 C CA . ARG C 1 43 ? 8.181 49.826 17.143 1.00 26.94 43 ARG C CA 1
ATOM 6217 C C . ARG C 1 43 ? 8.062 48.313 17.068 1.00 27.96 43 ARG C C 1
ATOM 6218 O O . ARG C 1 43 ? 7.791 47.757 16.007 1.00 28.06 43 ARG C O 1
ATOM 6226 N N . ASN C 1 44 ? 8.291 47.649 18.196 1.00 29.58 44 ASN C N 1
ATOM 6227 C CA . ASN C 1 44 ? 8.231 46.195 18.258 1.00 30.03 44 ASN C CA 1
ATOM 6228 C C . ASN C 1 44 ? 9.426 45.548 17.563 1.00 30.64 44 ASN C C 1
ATOM 6229 O O . ASN C 1 44 ? 9.298 44.503 16.924 1.00 32.47 44 ASN C O 1
ATOM 6234 N N . GLY C 1 45 ? 10.587 46.186 17.681 1.00 31.60 45 GLY C N 1
ATOM 6235 C CA . GLY C 1 45 ? 11.808 45.648 17.103 1.00 30.16 45 GLY C CA 1
ATOM 6236 C C . GLY C 1 45 ? 12.009 45.724 15.599 1.00 30.73 45 GLY C C 1
ATOM 6237 O O . GLY C 1 45 ? 11.578 46.675 14.939 1.00 29.51 45 GLY C O 1
ATOM 6238 N N . ILE C 1 46 ? 12.686 44.710 15.062 1.00 29.52 46 ILE C N 1
ATOM 6239 C CA . ILE C 1 46 ? 12.969 44.630 13.634 1.00 30.81 46 ILE C CA 1
ATOM 6240 C C . ILE C 1 46 ? 11.666 44.659 12.832 1.00 30.13 46 ILE C C 1
ATOM 6241 O O . ILE C 1 46 ? 11.632 45.152 11.707 1.00 30.57 46 ILE C O 1
ATOM 6246 N N . ILE C 1 47 ? 10.598 44.134 13.423 1.00 28.61 47 ILE C N 1
ATOM 6247 C CA . ILE C 1 47 ? 9.288 44.121 12.786 1.00 31.59 47 ILE C CA 1
ATOM 6248 C C . ILE C 1 47 ? 8.920 45.547 12.381 1.00 31.80 47 ILE C C 1
ATOM 6249 O O . ILE C 1 47 ? 8.336 45.774 11.321 1.00 29.87 47 ILE C O 1
ATOM 6254 N N . GLY C 1 48 ? 9.267 46.499 13.243 1.00 30.69 48 GLY C N 1
ATOM 6255 C CA . GLY C 1 48 ? 8.977 47.894 12.972 1.00 29.64 48 GLY C CA 1
ATOM 6256 C C . GLY C 1 48 ? 9.680 48.395 11.727 1.00 30.94 48 GLY C C 1
ATOM 6257 O O . GLY C 1 48 ? 9.142 49.230 10.999 1.00 28.97 48 GLY C O 1
ATOM 6258 N N . ALA C 1 49 ? 10.885 47.897 11.476 1.00 31.21 49 ALA C N 1
ATOM 6259 C CA . ALA C 1 49 ? 11.623 48.314 10.293 1.00 31.03 49 ALA C CA 1
ATOM 6260 C C . ALA C 1 49 ? 10.931 47.756 9.051 1.00 31.75 49 ALA C C 1
ATOM 6261 O O . ALA C 1 49 ? 10.795 48.448 8.044 1.00 32.79 49 ALA C O 1
ATOM 6263 N N . LEU C 1 50 ? 10.477 46.510 9.139 1.00 31.42 50 LEU C N 1
ATOM 6264 C CA . LEU C 1 50 ? 9.805 45.845 8.026 1.00 31.44 50 LEU C CA 1
ATOM 6265 C C . LEU C 1 50 ? 8.445 46.443 7.644 1.00 31.81 50 LEU C C 1
ATOM 6266 O O . LEU C 1 50 ? 8.135 46.564 6.460 1.00 31.57 50 LEU C O 1
ATOM 6271 N N . THR C 1 51 ? 7.635 46.817 8.633 1.00 31.81 51 THR C N 1
ATOM 6272 C CA . THR C 1 51 ? 6.321 47.402 8.355 1.00 30.88 51 THR C CA 1
ATOM 6273 C C . THR C 1 51 ? 6.379 48.923 8.350 1.00 31.00 51 THR C C 1
ATOM 6274 O O . THR C 1 51 ? 5.349 49.602 8.327 1.00 32.25 51 THR C O 1
ATOM 6278 N N . GLU C 1 52 ? 7.595 49.452 8.359 1.00 30.18 52 GLU C N 1
ATOM 6279 C CA . GLU C 1 52 ? 7.818 50.891 8.363 1.00 30.52 52 GLU C CA 1
ATOM 6280 C C . GLU C 1 52 ? 7.054 51.589 9.482 1.00 29.94 52 GLU C C 1
ATOM 6281 O O . GLU C 1 52 ? 6.390 52.601 9.260 1.00 29.85 52 GLU C O 1
ATOM 6287 N N . ASP C 1 53 ? 7.129 51.028 10.682 1.00 29.78 53 ASP C N 1
ATOM 6288 C CA . ASP C 1 53 ? 6.482 51.629 11.839 1.00 29.49 53 ASP C CA 1
ATOM 6289 C C . ASP C 1 53 ? 7.639 52.061 12.723 1.00 26.63 53 ASP C C 1
ATOM 6290 O O . ASP C 1 53 ? 8.100 51.329 13.603 1.00 26.09 53 ASP C O 1
ATOM 6295 N N . LEU C 1 54 ? 8.121 53.263 12.434 1.00 24.54 54 LEU C N 1
ATOM 6296 C CA . LEU C 1 54 ? 9.251 53.853 13.128 1.00 23.05 54 LEU C CA 1
ATOM 6297 C C . LEU C 1 54 ? 8.821 54.911 14.132 1.00 22.23 54 LEU C C 1
ATOM 6298 O O . LEU C 1 54 ? 7.771 55.540 13.989 1.00 20.65 54 LEU C O 1
ATOM 6303 N N . ILE C 1 55 ? 9.663 55.111 15.134 1.00 20.71 55 ILE C N 1
ATOM 6304 C CA . ILE C 1 55 ? 9.413 56.085 16.184 1.00 20.35 55 ILE C CA 1
ATOM 6305 C C . ILE C 1 55 ? 10.542 57.095 16.172 1.00 21.47 55 ILE C C 1
ATOM 6306 O O . ILE C 1 55 ? 11.720 56.721 16.106 1.00 21.06 55 ILE C O 1
ATOM 6311 N N . ASP C 1 56 ? 10.185 58.375 16.222 1.00 18.68 56 ASP C N 1
ATOM 6312 C CA . ASP C 1 56 ? 11.179 59.433 16.234 1.00 19.53 56 ASP C CA 1
ATOM 6313 C C . ASP C 1 56 ? 11.473 59.755 17.690 1.00 20.71 56 ASP C C 1
ATOM 6314 O O . ASP C 1 56 ? 10.706 60.472 18.335 1.00 20.67 56 ASP C O 1
ATOM 6319 N N . THR C 1 57 ? 12.576 59.223 18.213 1.00 18.98 57 THR C N 1
ATOM 6320 C CA . THR C 1 57 ? 12.932 59.465 19.608 1.00 18.19 57 THR C CA 1
ATOM 6321 C C . THR C 1 57 ? 13.361 60.913 19.786 1.00 17.04 57 THR C C 1
ATOM 6322 O O . THR C 1 57 ? 13.509 61.397 20.904 1.00 18.32 57 THR C O 1
ATOM 6326 N N . GLY C 1 58 ? 13.567 61.605 18.673 1.00 18.31 58 GLY C N 1
ATOM 6327 C CA . GLY C 1 58 ? 13.944 63.004 18.750 1.00 19.92 58 GLY C CA 1
ATOM 6328 C C . GLY C 1 58 ? 12.810 63.834 19.344 1.00 21.32 58 GLY C C 1
ATOM 6329 O O . GLY C 1 58 ? 13.023 64.960 19.810 1.00 21.14 58 GLY C O 1
ATOM 6330 N N . GLN C 1 59 ? 11.599 63.286 19.335 1.00 21.81 59 GLN C N 1
ATOM 6331 C CA . GLN C 1 59 ? 10.456 64.008 19.887 1.00 23.82 59 GLN C CA 1
ATOM 6332 C C . GLN C 1 59 ? 10.118 63.604 21.323 1.00 24.57 59 GLN C C 1
ATOM 6333 O O . GLN C 1 59 ? 9.069 63.982 21.853 1.00 23.29 59 GLN C O 1
ATOM 6339 N N . GLU C 1 60 ? 11.015 62.846 21.952 1.00 24.05 60 GLU C N 1
ATOM 6340 C CA . GLU C 1 60 ? 10.832 62.427 23.344 1.00 23.78 60 GLU C CA 1
ATOM 6341 C C . GLU C 1 60 ? 11.511 63.476 24.215 1.00 22.17 60 GLU C C 1
ATOM 6342 O O . GLU C 1 60 ? 12.591 63.957 23.880 1.00 22.17 60 GLU C O 1
ATOM 6348 N N . SER C 1 61 ? 10.898 63.811 25.341 1.00 20.75 61 SER C N 1
ATOM 6349 C CA . SER C 1 61 ? 11.486 64.793 26.238 1.00 20.86 61 SER C CA 1
ATOM 6350 C C . SER C 1 61 ? 12.751 64.208 26.863 1.00 21.39 61 SER C C 1
ATOM 6351 O O . SER C 1 61 ? 12.896 62.987 26.952 1.00 21.07 61 SER C O 1
ATOM 6354 N N . ASP C 1 62 ? 13.671 65.083 27.272 1.00 22.34 62 ASP C N 1
ATOM 6355 C CA . ASP C 1 62 ? 14.911 64.648 27.909 1.00 23.11 62 ASP C CA 1
ATOM 6356 C C . ASP C 1 62 ? 14.571 63.883 29.186 1.00 22.21 62 ASP C C 1
ATOM 6357 O O . ASP C 1 62 ? 15.187 62.860 29.504 1.00 21.65 62 ASP C O 1
ATOM 6362 N N . ALA C 1 63 ? 13.582 64.387 29.915 1.00 20.32 63 ALA C N 1
ATOM 6363 C CA . ALA C 1 63 ? 13.157 63.760 31.160 1.00 21.14 63 ALA C CA 1
ATOM 6364 C C . ALA C 1 63 ? 12.694 62.322 30.950 1.00 20.72 63 ALA C C 1
ATOM 6365 O O . ALA C 1 63 ? 13.027 61.435 31.746 1.00 20.43 63 ALA C O 1
ATOM 6367 N N . ALA C 1 64 ? 11.930 62.086 29.884 1.00 17.39 64 ALA C N 1
ATOM 6368 C CA . ALA C 1 64 ? 11.435 60.736 29.591 1.00 18.53 64 ALA C CA 1
ATOM 6369 C C . ALA C 1 64 ? 12.592 59.793 29.250 1.00 19.50 64 ALA C C 1
ATOM 6370 O O . ALA C 1 64 ? 12.630 58.653 29.717 1.00 18.89 64 ALA C O 1
ATOM 6372 N N . ILE C 1 65 ? 13.525 60.269 28.426 1.00 17.41 65 ILE C N 1
ATOM 6373 C CA . ILE C 1 65 ? 14.676 59.452 28.034 1.00 18.87 65 ILE C CA 1
ATOM 6374 C C . ILE C 1 65 ? 15.484 59.105 29.285 1.00 20.11 65 ILE C C 1
ATOM 6375 O O . ILE C 1 65 ? 15.914 57.971 29.465 1.00 19.84 65 ILE C O 1
ATOM 6380 N N . SER C 1 66 ? 15.670 60.087 30.157 1.00 20.94 66 SER C N 1
ATOM 6381 C CA . SER C 1 66 ? 16.409 59.870 31.389 1.00 23.45 66 SER C CA 1
ATOM 6382 C C . SER C 1 66 ? 15.693 58.849 32.282 1.00 24.33 66 SER C C 1
ATOM 6383 O O . SER C 1 66 ? 16.341 58.049 32.968 1.00 22.78 66 SER C O 1
ATOM 6386 N N . ALA C 1 67 ? 14.361 58.860 32.253 1.00 22.65 67 ALA C N 1
ATOM 6387 C CA . ALA C 1 67 ? 13.569 57.928 33.056 1.00 21.51 67 ALA C CA 1
ATOM 6388 C C . ALA C 1 67 ? 13.701 56.485 32.564 1.00 19.87 67 ALA C C 1
ATOM 6389 O O . ALA C 1 67 ? 13.440 55.544 33.309 1.00 20.09 67 ALA C O 1
ATOM 6391 N N . LEU C 1 68 ? 14.088 56.308 31.304 1.00 19.08 68 LEU C N 1
ATOM 6392 C CA . LEU C 1 68 ? 14.272 54.961 30.773 1.00 19.44 68 LEU C CA 1
ATOM 6393 C C . LEU C 1 68 ? 15.299 54.223 31.644 1.00 20.62 68 LEU C C 1
ATOM 6394 O O . LEU C 1 68 ? 15.253 52.998 31.785 1.00 20.41 68 LEU C O 1
ATOM 6399 N N . ARG C 1 69 ? 16.214 54.983 32.238 1.00 21.85 69 ARG C N 1
ATOM 6400 C CA . ARG C 1 69 ? 17.259 54.417 33.083 1.00 23.34 69 ARG C CA 1
ATOM 6401 C C . ARG C 1 69 ? 16.715 53.679 34.311 1.00 22.66 69 ARG C C 1
ATOM 6402 O O . ARG C 1 69 ? 17.415 52.861 34.905 1.00 21.55 69 ARG C O 1
ATOM 6410 N N . TYR C 1 70 ? 15.479 53.971 34.707 1.00 21.61 70 TYR C N 1
ATOM 6411 C CA . TYR C 1 70 ? 14.906 53.286 35.860 1.00 20.49 70 TYR C CA 1
ATOM 6412 C C . TYR C 1 70 ? 13.563 52.636 35.549 1.00 20.84 70 TYR C C 1
ATOM 6413 O O . TYR C 1 70 ? 12.742 52.418 36.440 1.00 20.38 70 TYR C O 1
ATOM 6422 N N . THR C 1 71 ? 13.365 52.302 34.274 1.00 19.45 71 THR C N 1
ATOM 6423 C CA . THR C 1 71 ? 12.130 51.678 33.805 1.00 18.50 71 THR C CA 1
ATOM 6424 C C . THR C 1 71 ? 12.432 50.308 33.190 1.00 18.66 71 THR C C 1
ATOM 6425 O O . THR C 1 71 ? 13.321 50.182 32.356 1.00 19.42 71 THR C O 1
ATOM 6429 N N . PRO C 1 72 ? 11.687 49.269 33.591 1.00 19.93 72 PRO C N 1
ATOM 6430 C CA . PRO C 1 72 ? 11.890 47.909 33.070 1.00 19.85 72 PRO C CA 1
ATOM 6431 C C . PRO C 1 72 ? 11.256 47.636 31.717 1.00 21.11 72 PRO C C 1
ATOM 6432 O O . PRO C 1 72 ? 10.447 48.422 31.224 1.00 21.01 72 PRO C O 1
ATOM 6436 N N . SER C 1 73 ? 11.632 46.498 31.137 1.00 20.25 73 SER C N 1
ATOM 6437 C CA . SER C 1 73 ? 11.103 46.032 29.859 1.00 22.16 73 SER C CA 1
ATOM 6438 C C . SER C 1 73 ? 11.532 46.853 28.649 1.00 20.04 73 SER C C 1
ATOM 6439 O O . SER C 1 73 ? 12.420 47.693 28.748 1.00 22.32 73 SER C O 1
ATOM 6442 N N . GLY C 1 74 ? 10.901 46.594 27.508 1.00 20.19 74 GLY C N 1
ATOM 6443 C CA . GLY C 1 74 ? 11.244 47.305 26.287 1.00 20.68 74 GLY C CA 1
ATOM 6444 C C . GLY C 1 74 ? 10.280 48.442 26.011 1.00 19.03 74 GLY C C 1
ATOM 6445 O O . GLY C 1 74 ? 9.146 48.213 25.607 1.00 18.95 74 GLY C O 1
ATOM 6446 N N . ALA C 1 75 ? 10.738 49.669 26.213 1.00 19.49 75 ALA C N 1
ATOM 6447 C CA . ALA C 1 75 ? 9.889 50.843 26.015 1.00 20.66 75 ALA C CA 1
ATOM 6448 C C . ALA C 1 75 ? 9.445 51.036 24.567 1.00 21.22 75 ALA C C 1
ATOM 6449 O O . ALA C 1 75 ? 8.478 51.750 24.297 1.00 19.76 75 ALA C O 1
ATOM 6451 N N . PHE C 1 76 ? 10.146 50.403 23.635 1.00 19.40 76 PHE C N 1
ATOM 6452 C CA . PHE C 1 76 ? 9.807 50.528 22.225 1.00 21.34 76 PHE C CA 1
ATOM 6453 C C . PHE C 1 76 ? 9.124 49.267 21.709 1.00 22.42 76 PHE C C 1
ATOM 6454 O O . PHE C 1 76 ? 8.721 49.193 20.545 1.00 24.33 76 PHE C O 1
ATOM 6462 N N . GLY C 1 77 ? 8.970 48.286 22.587 1.00 21.95 77 GLY C N 1
ATOM 6463 C CA . GLY C 1 77 ? 8.374 47.031 22.178 1.00 22.81 77 GLY C CA 1
ATOM 6464 C C . GLY C 1 77 ? 9.483 46.172 21.591 1.00 22.73 77 GLY C C 1
ATOM 6465 O O . GLY C 1 77 ? 10.408 46.687 20.965 1.00 23.86 77 GLY C O 1
ATOM 6466 N N . SER C 1 78 ? 9.401 44.865 21.796 1.00 25.28 78 SER C N 1
ATOM 6467 C CA . SER C 1 78 ? 10.411 43.946 21.281 1.00 26.26 78 SER C CA 1
ATOM 6468 C C . SER C 1 78 ? 9.686 42.896 20.447 1.00 28.29 78 SER C C 1
ATOM 6469 O O . SER C 1 78 ? 8.503 43.054 20.149 1.00 30.52 78 SER C O 1
ATOM 6472 N N . CYS C 1 79 ? 10.392 41.840 20.055 1.00 29.89 79 CYS C N 1
ATOM 6473 C CA . CYS C 1 79 ? 9.787 40.763 19.278 1.00 32.38 79 CYS C CA 1
ATOM 6474 C C . CYS C 1 79 ? 10.786 39.625 19.099 1.00 33.87 79 CYS C C 1
ATOM 6475 O O . CYS C 1 79 ? 11.959 39.762 19.442 1.00 32.53 79 CYS C O 1
ATOM 6478 N N . ARG C 1 80 ? 10.319 38.501 18.570 1.00 36.98 80 ARG C N 1
ATOM 6479 C CA . ARG C 1 80 ? 11.191 37.355 18.357 1.00 40.15 80 ARG C CA 1
ATOM 6480 C C . ARG C 1 80 ? 11.237 36.946 16.889 1.00 42.33 80 ARG C C 1
ATOM 6481 O O . ARG C 1 80 ? 11.067 35.777 16.555 1.00 45.19 80 ARG C O 1
ATOM 6489 N N . TYR C 1 81 ? 11.481 37.918 16.020 1.00 42.80 81 TYR C N 1
ATOM 6490 C CA . TYR C 1 81 ? 11.555 37.672 14.585 1.00 42.22 81 TYR C CA 1
ATOM 6491 C C . TYR C 1 81 ? 12.997 37.355 14.216 1.00 41.74 81 TYR C C 1
ATOM 6492 O O . TYR C 1 81 ? 13.905 38.117 14.541 1.00 42.51 81 TYR C O 1
ATOM 6501 N N . LYS C 1 82 ? 13.213 36.236 13.535 1.00 42.44 82 LYS C N 1
ATOM 6502 C CA . LYS C 1 82 ? 14.563 35.850 13.142 1.00 42.25 82 LYS C CA 1
ATOM 6503 C C . LYS C 1 82 ? 14.736 35.890 11.628 1.00 42.50 82 LYS C C 1
ATOM 6504 O O . LYS C 1 82 ? 13.816 35.559 10.882 1.00 44.07 82 LYS C O 1
ATOM 6506 N N . ASN C 1 89 ? 14.735 35.352 3.381 1.00 58.21 89 ASN C N 1
ATOM 6507 C CA . ASN C 1 89 ? 14.524 35.630 1.966 1.00 57.72 89 ASN C CA 1
ATOM 6508 C C . ASN C 1 89 ? 15.105 36.989 1.590 1.00 56.84 89 ASN C C 1
ATOM 6509 O O . ASN C 1 89 ? 15.229 37.876 2.436 1.00 58.07 89 ASN C O 1
ATOM 6514 N N . ARG C 1 90 ? 15.467 37.138 0.319 1.00 55.91 90 ARG C N 1
ATOM 6515 C CA . ARG C 1 90 ? 16.035 38.382 -0.191 1.00 54.47 90 ARG C CA 1
ATOM 6516 C C . ARG C 1 90 ? 15.030 39.520 -0.017 1.00 52.61 90 ARG C C 1
ATOM 6517 O O . ARG C 1 90 ? 15.407 40.679 0.153 1.00 52.23 90 ARG C O 1
ATOM 6525 N N . ARG C 1 91 ? 13.750 39.165 -0.065 1.00 51.81 91 ARG C N 1
ATOM 6526 C CA . ARG C 1 91 ? 12.651 40.119 0.062 1.00 50.91 91 ARG C CA 1
ATOM 6527 C C . ARG C 1 91 ? 12.668 40.889 1.378 1.00 49.89 91 ARG C C 1
ATOM 6528 O O . ARG C 1 91 ? 12.334 42.072 1.418 1.00 49.37 91 ARG C O 1
ATOM 6536 N N . GLU C 1 92 ? 13.049 40.209 2.453 1.00 48.89 92 GLU C N 1
ATOM 6537 C CA . GLU C 1 92 ? 13.097 40.836 3.766 1.00 48.05 92 GLU C CA 1
ATOM 6538 C C . GLU C 1 92 ? 14.272 41.802 3.850 1.00 46.12 92 GLU C C 1
ATOM 6539 O O . GLU C 1 92 ? 14.170 42.865 4.460 1.00 46.30 92 GLU C O 1
ATOM 6545 N N . TYR C 1 93 ? 15.384 41.434 3.222 1.00 44.53 93 TYR C N 1
ATOM 6546 C CA . TYR C 1 93 ? 16.566 42.282 3.221 1.00 42.99 93 TYR C CA 1
ATOM 6547 C C . TYR C 1 93 ? 16.352 43.459 2.283 1.00 41.74 93 TYR C C 1
ATOM 6548 O O . TYR C 1 93 ? 16.723 44.592 2.592 1.00 40.43 93 TYR C O 1
ATOM 6557 N N . GLU C 1 94 ? 15.754 43.184 1.131 1.00 39.40 94 GLU C N 1
ATOM 6558 C CA . GLU C 1 94 ? 15.484 44.233 0.165 1.00 39.69 94 GLU C CA 1
ATOM 6559 C C . GLU C 1 94 ? 14.515 45.248 0.778 1.00 37.39 94 GLU C C 1
ATOM 6560 O O . GLU C 1 94 ? 14.611 46.449 0.511 1.00 35.56 94 GLU C O 1
ATOM 6566 N N . ARG C 1 95 ? 13.592 44.763 1.604 1.00 35.55 95 ARG C N 1
ATOM 6567 C CA . ARG C 1 95 ? 12.629 45.642 2.267 1.00 35.56 95 ARG C CA 1
ATOM 6568 C C . ARG C 1 95 ? 13.352 46.529 3.287 1.00 34.93 95 ARG C C 1
ATOM 6569 O O . ARG C 1 95 ? 13.124 47.740 3.338 1.00 35.26 95 ARG C O 1
ATOM 6577 N N . LEU C 1 96 ? 14.224 45.930 4.097 1.00 35.21 96 LEU C N 1
ATOM 6578 C CA . LEU C 1 96 ? 14.973 46.695 5.091 1.00 34.42 96 LEU C CA 1
ATOM 6579 C C . LEU C 1 96 ? 15.757 47.795 4.402 1.00 34.28 96 LEU C C 1
ATOM 6580 O O . LEU C 1 96 ? 15.793 48.934 4.869 1.00 34.28 96 LEU C O 1
ATOM 6585 N N . ILE C 1 97 ? 16.393 47.453 3.286 1.00 34.58 97 ILE C N 1
ATOM 6586 C CA . ILE C 1 97 ? 17.169 48.435 2.544 1.00 35.01 97 ILE C CA 1
ATOM 6587 C C . ILE C 1 97 ? 16.282 49.564 2.024 1.00 33.88 97 ILE C C 1
ATOM 6588 O O . ILE C 1 97 ? 16.665 50.733 2.087 1.00 33.14 97 ILE C O 1
ATOM 6593 N N . GLU C 1 98 ? 15.104 49.220 1.506 1.00 32.92 98 GLU C N 1
ATOM 6594 C CA . GLU C 1 98 ? 14.176 50.237 1.010 1.00 33.61 98 GLU C CA 1
ATOM 6595 C C . GLU C 1 98 ? 13.798 51.165 2.158 1.00 30.02 98 GLU C C 1
ATOM 6596 O O . GLU C 1 98 ? 13.835 52.387 2.027 1.00 29.92 98 GLU C O 1
ATOM 6602 N N . VAL C 1 99 ? 13.433 50.574 3.289 1.00 27.69 99 VAL C N 1
ATOM 6603 C CA . VAL C 1 99 ? 13.042 51.358 4.451 1.00 27.27 99 VAL C CA 1
ATOM 6604 C C . VAL C 1 99 ? 14.180 52.244 4.958 1.00 26.91 99 VAL C C 1
ATOM 6605 O O . VAL C 1 99 ? 13.977 53.438 5.183 1.00 26.95 99 VAL C O 1
ATOM 6609 N N . PHE C 1 100 ? 15.374 51.679 5.125 1.00 27.49 100 PHE C N 1
ATOM 6610 C CA . PHE C 1 100 ? 16.510 52.466 5.603 1.00 28.72 100 PHE C CA 1
ATOM 6611 C C . PHE C 1 100 ? 16.887 53.566 4.617 1.00 29.34 100 PHE C C 1
ATOM 6612 O O . PHE C 1 100 ? 17.243 54.679 5.014 1.00 29.83 100 PHE C O 1
ATOM 6620 N N . LYS C 1 101 ? 16.811 53.251 3.329 1.00 31.15 101 LYS C N 1
ATOM 6621 C CA . LYS C 1 101 ? 17.141 54.219 2.292 1.00 31.14 101 LYS C CA 1
ATOM 6622 C C . LYS C 1 101 ? 16.131 55.364 2.320 1.00 30.74 101 LYS C C 1
ATOM 6623 O O . LYS C 1 101 ? 16.503 56.534 2.266 1.00 29.61 101 LYS C O 1
ATOM 6629 N N . ALA C 1 102 ? 14.852 55.012 2.418 1.00 30.02 102 ALA C N 1
ATOM 6630 C CA . ALA C 1 102 ? 13.782 56.001 2.448 1.00 29.30 102 ALA C CA 1
ATOM 6631 C C . ALA C 1 102 ? 13.953 56.975 3.607 1.00 29.83 102 ALA C C 1
ATOM 6632 O O . ALA C 1 102 ? 13.574 58.143 3.505 1.00 30.37 102 ALA C O 1
ATOM 6634 N N . HIS C 1 103 ? 14.538 56.499 4.703 1.00 28.04 103 HIS C N 1
ATOM 6635 C CA . HIS C 1 103 ? 14.736 57.343 5.875 1.00 26.10 103 HIS C CA 1
ATOM 6636 C C . HIS C 1 103 ? 16.192 57.735 6.139 1.00 26.29 103 HIS C C 1
ATOM 6637 O O . HIS C 1 103 ? 16.527 58.189 7.235 1.00 26.18 103 HIS C O 1
ATOM 6644 N N . ASP C 1 104 ? 17.042 57.573 5.126 1.00 26.95 104 ASP C N 1
ATOM 6645 C CA . ASP C 1 104 ? 18.462 57.919 5.227 1.00 27.50 104 ASP C CA 1
ATOM 6646 C C . ASP C 1 104 ? 19.131 57.322 6.456 1.00 24.82 104 ASP C C 1
ATOM 6647 O O . ASP C 1 104 ? 19.879 58.001 7.154 1.00 24.50 104 ASP C O 1
ATOM 6652 N N . ILE C 1 105 ? 18.863 56.053 6.718 1.00 23.92 105 ILE C N 1
ATOM 6653 C CA . ILE C 1 105 ? 19.447 55.393 7.875 1.00 23.74 105 ILE C CA 1
ATOM 6654 C C . ILE C 1 105 ? 20.765 54.720 7.516 1.00 24.13 105 ILE C C 1
ATOM 6655 O O . ILE C 1 105 ? 20.813 53.860 6.635 1.00 24.90 105 ILE C O 1
ATOM 6660 N N . GLY C 1 106 ? 21.833 55.132 8.195 1.00 24.44 106 GLY C N 1
ATOM 6661 C CA . GLY C 1 106 ? 23.142 54.556 7.947 1.00 24.26 106 GLY C CA 1
ATOM 6662 C C . GLY C 1 106 ? 23.700 53.816 9.151 1.00 25.33 106 GLY C C 1
ATOM 6663 O O . GLY C 1 106 ? 24.778 53.223 9.072 1.00 25.11 106 GLY C O 1
ATOM 6664 N N . TYR C 1 107 ? 22.970 53.852 10.268 1.00 24.67 107 TYR C N 1
ATOM 6665 C CA . TYR C 1 107 ? 23.391 53.183 11.499 1.00 25.30 107 TYR C CA 1
ATOM 6666 C C . TYR C 1 107 ? 22.304 52.226 11.996 1.00 26.58 107 TYR C C 1
ATOM 6667 O O . TYR C 1 107 ? 21.126 52.591 12.078 1.00 24.92 107 TYR C O 1
ATOM 6676 N N . PHE C 1 108 ? 22.708 51.006 12.336 1.00 23.76 108 PHE C N 1
ATOM 6677 C CA . PHE C 1 108 ? 21.784 49.984 12.815 1.00 24.39 108 PHE C CA 1
ATOM 6678 C C . PHE C 1 108 ? 22.234 49.475 14.184 1.00 25.65 108 PHE C C 1
ATOM 6679 O O . PHE C 1 108 ? 23.251 48.785 14.288 1.00 25.67 108 PHE C O 1
ATOM 6687 N N . PHE C 1 109 ? 21.484 49.830 15.229 1.00 23.37 109 PHE C N 1
ATOM 6688 C CA . PHE C 1 109 ? 21.793 49.405 16.600 1.00 23.50 109 PHE C CA 1
ATOM 6689 C C . PHE C 1 109 ? 20.748 48.373 17.025 1.00 24.29 109 PHE C C 1
ATOM 6690 O O . PHE C 1 109 ? 19.574 48.711 17.226 1.00 24.50 109 PHE C O 1
ATOM 6698 N N . TYR C 1 110 ? 21.171 47.122 17.161 1.00 22.93 110 TYR C N 1
ATOM 6699 C CA . TYR C 1 110 ? 20.261 46.044 17.529 1.00 23.70 110 TYR C CA 1
ATOM 6700 C C . TYR C 1 110 ? 20.569 45.555 18.943 1.00 24.29 110 TYR C C 1
ATOM 6701 O O . TYR C 1 110 ? 21.601 44.933 19.191 1.00 23.69 110 TYR C O 1
ATOM 6710 N N . ASN C 1 111 ? 19.651 45.848 19.860 1.00 23.36 111 ASN C N 1
ATOM 6711 C CA . ASN C 1 111 ? 19.795 45.523 21.275 1.00 23.26 111 ASN C CA 1
ATOM 6712 C C . ASN C 1 111 ? 19.126 44.190 21.624 1.00 22.99 111 ASN C C 1
ATOM 6713 O O . ASN C 1 111 ? 17.915 44.134 21.838 1.00 23.20 111 ASN C O 1
ATOM 6718 N N . GLY C 1 112 ? 19.916 43.121 21.685 1.00 22.21 112 GLY C N 1
ATOM 6719 C CA . GLY C 1 112 ? 19.362 41.818 22.004 1.00 22.52 112 GLY C CA 1
ATOM 6720 C C . GLY C 1 112 ? 20.405 40.801 22.425 1.00 24.49 112 GLY C C 1
ATOM 6721 O O . GLY C 1 112 ? 21.558 41.148 22.684 1.00 23.09 112 GLY C O 1
ATOM 6722 N N . GLY C 1 113 ? 19.996 39.538 22.486 1.00 24.51 113 GLY C N 1
ATOM 6723 C CA . GLY C 1 113 ? 20.907 38.484 22.895 1.00 29.07 113 GLY C CA 1
ATOM 6724 C C . GLY C 1 113 ? 21.564 37.725 21.760 1.00 30.97 113 GLY C C 1
ATOM 6725 O O . GLY C 1 113 ? 21.810 38.279 20.685 1.00 30.77 113 GLY C O 1
ATOM 6726 N N . GLY C 1 114 ? 21.839 36.447 22.009 1.00 32.56 114 GLY C N 1
ATOM 6727 C CA . GLY C 1 114 ? 22.482 35.594 21.022 1.00 35.16 114 GLY C CA 1
ATOM 6728 C C . GLY C 1 114 ? 21.848 35.545 19.644 1.00 36.65 114 GLY C C 1
ATOM 6729 O O . GLY C 1 114 ? 22.554 35.632 18.638 1.00 36.31 114 GLY C O 1
ATOM 6730 N N . ASP C 1 115 ? 20.528 35.395 19.579 1.00 38.54 115 ASP C N 1
ATOM 6731 C CA . ASP C 1 115 ? 19.853 35.338 18.285 1.00 40.47 115 ASP C CA 1
ATOM 6732 C C . ASP C 1 115 ? 19.919 36.686 17.581 1.00 39.28 115 ASP C C 1
ATOM 6733 O O . ASP C 1 115 ? 20.107 36.757 16.368 1.00 39.15 115 ASP C O 1
ATOM 6738 N N . SER C 1 116 ? 19.765 37.757 18.349 1.00 39.03 116 SER C N 1
ATOM 6739 C CA . SER C 1 116 ? 19.826 39.099 17.790 1.00 38.59 116 SER C CA 1
ATOM 6740 C C . SER C 1 116 ? 21.203 39.332 17.178 1.00 36.75 116 SER C C 1
ATOM 6741 O O . SER C 1 116 ? 21.338 40.035 16.175 1.00 38.08 116 SER C O 1
ATOM 6744 N N . ALA C 1 117 ? 22.224 38.742 17.793 1.00 34.82 117 ALA C N 1
ATOM 6745 C CA . ALA C 1 117 ? 23.593 38.887 17.310 1.00 33.95 117 ALA C CA 1
ATOM 6746 C C . ALA C 1 117 ? 23.706 38.357 15.884 1.00 34.51 117 ALA C C 1
ATOM 6747 O O . ALA C 1 117 ? 24.423 38.920 15.054 1.00 32.73 117 ALA C O 1
ATOM 6749 N N . ASP C 1 118 ? 22.994 37.270 15.606 1.00 36.10 118 ASP C N 1
ATOM 6750 C CA . ASP C 1 118 ? 23.023 36.672 14.280 1.00 37.86 118 ASP C CA 1
ATOM 6751 C C . ASP C 1 118 ? 22.278 37.562 13.294 1.00 37.68 118 ASP C C 1
ATOM 6752 O O . ASP C 1 118 ? 22.748 37.798 12.180 1.00 37.35 118 ASP C O 1
ATOM 6757 N N . THR C 1 119 ? 21.117 38.058 13.709 1.00 37.93 119 THR C N 1
ATOM 6758 C CA . THR C 1 119 ? 20.331 38.936 12.854 1.00 38.31 119 THR C CA 1
ATOM 6759 C C . THR C 1 119 ? 21.193 40.141 12.497 1.00 37.27 119 THR C C 1
ATOM 6760 O O . THR C 1 119 ? 21.301 40.531 11.331 1.00 37.65 119 THR C O 1
ATOM 6764 N N . CYS C 1 120 ? 21.819 40.721 13.514 1.00 35.29 120 CYS C N 1
ATOM 6765 C CA . CYS C 1 120 ? 22.667 41.882 13.313 1.00 35.08 120 CYS C CA 1
ATOM 6766 C C . CYS C 1 120 ? 23.803 41.553 12.340 1.00 36.16 120 CYS C C 1
ATOM 6767 O O . CYS C 1 120 ? 24.178 42.380 11.506 1.00 35.34 120 CYS C O 1
ATOM 6770 N N . LEU C 1 121 ? 24.338 40.338 12.431 1.00 36.74 121 LEU C N 1
ATOM 6771 C CA . LEU C 1 121 ? 25.416 39.926 11.538 1.00 38.74 121 LEU C CA 1
ATOM 6772 C C . LEU C 1 121 ? 24.914 39.849 10.095 1.00 39.64 121 LEU C C 1
ATOM 6773 O O . LEU C 1 121 ? 25.608 40.260 9.163 1.00 40.53 121 LEU C O 1
ATOM 6778 N N . LYS C 1 122 ? 23.701 39.335 9.915 1.00 40.83 122 LYS C N 1
ATOM 6779 C CA . LYS C 1 122 ? 23.121 39.205 8.584 1.00 41.28 122 LYS C CA 1
ATOM 6780 C C . LYS C 1 122 ? 22.773 40.551 7.963 1.00 41.67 122 LYS C C 1
ATOM 6781 O O . LYS C 1 122 ? 22.847 40.714 6.745 1.00 41.37 122 LYS C O 1
ATOM 6787 N N . VAL C 1 123 ? 22.387 41.511 8.797 1.00 41.48 123 VAL C N 1
ATOM 6788 C CA . VAL C 1 123 ? 22.039 42.837 8.306 1.00 41.32 123 VAL C CA 1
ATOM 6789 C C . VAL C 1 123 ? 23.285 43.520 7.751 1.00 43.01 123 VAL C C 1
ATOM 6790 O O . VAL C 1 123 ? 23.193 44.495 7.006 1.00 43.86 123 VAL C O 1
ATOM 6794 N N . SER C 1 124 ? 24.454 42.999 8.106 1.00 44.62 124 SER C N 1
ATOM 6795 C CA . SER C 1 124 ? 25.705 43.579 7.634 1.00 46.03 124 SER C CA 1
ATOM 6796 C C . SER C 1 124 ? 26.301 42.808 6.466 1.00 46.70 124 SER C C 1
ATOM 6797 O O . SER C 1 124 ? 26.351 43.307 5.341 1.00 47.07 124 SER C O 1
ATOM 6800 N N . GLN C 1 125 ? 26.758 41.592 6.750 1.00 49.59 125 GLN C N 1
ATOM 6801 C CA . GLN C 1 125 ? 27.371 40.727 5.745 1.00 50.71 125 GLN C CA 1
ATOM 6802 C C . GLN C 1 125 ? 26.584 40.705 4.441 1.00 51.22 125 GLN C C 1
ATOM 6803 O O . GLN C 1 125 ? 27.160 40.539 3.361 1.00 51.83 125 GLN C O 1
ATOM 6809 N N . LEU C 1 126 ? 25.270 40.875 4.541 1.00 50.90 126 LEU C N 1
ATOM 6810 C CA . LEU C 1 126 ? 24.421 40.837 3.360 1.00 50.74 126 LEU C CA 1
ATOM 6811 C C . LEU C 1 126 ? 24.184 42.214 2.746 1.00 50.77 126 LEU C C 1
ATOM 6812 O O . LEU C 1 126 ? 24.141 42.349 1.523 1.00 50.77 126 LEU C O 1
ATOM 6817 N N . SER C 1 127 ? 24.041 43.234 3.587 1.00 50.97 127 SER C N 1
ATOM 6818 C CA . SER C 1 127 ? 23.805 44.590 3.095 1.00 51.55 127 SER C CA 1
ATOM 6819 C C . SER C 1 127 ? 25.061 45.158 2.438 1.00 51.41 127 SER C C 1
ATOM 6820 O O . SER C 1 127 ? 24.985 46.084 1.628 1.00 50.64 127 SER C O 1
ATOM 6823 N N . GLY C 1 128 ? 26.214 44.603 2.808 1.00 52.46 128 GLY C N 1
ATOM 6824 C CA . GLY C 1 128 ? 27.474 45.050 2.242 1.00 51.99 128 GLY C CA 1
ATOM 6825 C C . GLY C 1 128 ? 27.605 44.576 0.808 1.00 52.40 128 GLY C C 1
ATOM 6826 O O . GLY C 1 128 ? 27.970 45.352 -0.080 1.00 53.26 128 GLY C O 1
ATOM 6827 N N . THR C 1 129 ? 27.303 43.299 0.581 1.00 51.15 129 THR C N 1
ATOM 6828 C CA . THR C 1 129 ? 27.377 42.722 -0.756 1.00 49.72 129 THR C CA 1
ATOM 6829 C C . THR C 1 129 ? 26.240 43.282 -1.604 1.00 48.32 129 THR C C 1
ATOM 6830 O O . THR C 1 129 ? 26.245 43.144 -2.826 1.00 48.56 129 THR C O 1
ATOM 6834 N N . LEU C 1 130 ? 25.267 43.914 -0.950 1.00 47.18 130 LEU C N 1
ATOM 6835 C CA . LEU C 1 130 ? 24.125 44.491 -1.656 1.00 45.75 130 LEU C CA 1
ATOM 6836 C C . LEU C 1 130 ? 24.351 45.954 -2.007 1.00 45.50 130 LEU C C 1
ATOM 6837 O O . LEU C 1 130 ? 23.512 46.584 -2.650 1.00 47.88 130 LEU C O 1
ATOM 6842 N N . GLY C 1 131 ? 25.488 46.487 -1.569 1.00 44.93 131 GLY C N 1
ATOM 6843 C CA . GLY C 1 131 ? 25.845 47.862 -1.873 1.00 43.22 131 GLY C CA 1
ATOM 6844 C C . GLY C 1 131 ? 25.090 48.973 -1.169 1.00 42.30 131 GLY C C 1
ATOM 6845 O O . GLY C 1 131 ? 24.765 49.988 -1.786 1.00 43.40 131 GLY C O 1
ATOM 6846 N N . TYR C 1 132 ? 24.803 48.794 0.115 1.00 40.61 132 TYR C N 1
ATOM 6847 C CA . TYR C 1 132 ? 24.106 49.830 0.870 1.00 38.94 132 TYR C CA 1
ATOM 6848 C C . TYR C 1 132 ? 24.923 50.167 2.109 1.00 38.20 132 TYR C C 1
ATOM 6849 O O . TYR C 1 132 ? 25.036 49.357 3.025 1.00 38.16 132 TYR C O 1
ATOM 6858 N N . PRO C 1 133 ? 25.516 51.368 2.149 1.00 38.46 133 PRO C N 1
ATOM 6859 C CA . PRO C 1 133 ? 26.322 51.761 3.308 1.00 36.15 133 PRO C CA 1
ATOM 6860 C C . PRO C 1 133 ? 25.532 51.799 4.611 1.00 34.12 133 PRO C C 1
ATOM 6861 O O . PRO C 1 133 ? 24.799 52.750 4.873 1.00 34.66 133 PRO C O 1
ATOM 6865 N N . ILE C 1 134 ? 25.680 50.757 5.420 1.00 30.55 134 ILE C N 1
ATOM 6866 C CA . ILE C 1 134 ? 24.995 50.687 6.708 1.00 29.33 134 ILE C CA 1
ATOM 6867 C C . ILE C 1 134 ? 25.906 50.001 7.733 1.00 27.41 134 ILE C C 1
ATOM 6868 O O . ILE C 1 134 ? 26.427 48.913 7.481 1.00 27.11 134 ILE C O 1
ATOM 6873 N N . GLN C 1 135 ? 26.120 50.651 8.872 1.00 24.93 135 GLN C N 1
ATOM 6874 C CA . GLN C 1 135 ? 26.951 50.073 9.923 1.00 25.69 135 GLN C CA 1
ATOM 6875 C C . GLN C 1 135 ? 26.032 49.380 10.925 1.00 26.80 135 GLN C C 1
ATOM 6876 O O . GLN C 1 135 ? 25.068 49.979 11.411 1.00 25.65 135 GLN C O 1
ATOM 6882 N N . ALA C 1 136 ? 26.324 48.119 11.227 1.00 24.78 136 ALA C N 1
ATOM 6883 C CA . ALA C 1 136 ? 25.506 47.355 12.165 1.00 25.39 136 ALA C CA 1
ATOM 6884 C C . ALA C 1 136 ? 26.256 47.109 13.470 1.00 26.24 136 ALA C C 1
ATOM 6885 O O . ALA C 1 136 ? 27.326 46.495 13.474 1.00 26.75 136 ALA C O 1
ATOM 6887 N N . ILE C 1 137 ? 25.693 47.593 14.575 1.00 24.60 137 ILE C N 1
ATOM 6888 C CA . ILE C 1 137 ? 26.312 47.432 15.889 1.00 24.53 137 ILE C CA 1
ATOM 6889 C C . ILE C 1 137 ? 25.357 46.704 16.829 1.00 25.52 137 ILE C C 1
ATOM 6890 O O . ILE C 1 137 ? 24.203 47.113 17.000 1.00 24.98 137 ILE C O 1
ATOM 6895 N N . HIS C 1 138 ? 25.845 45.625 17.436 1.00 22.62 138 HIS C N 1
ATOM 6896 C CA . HIS C 1 138 ? 25.050 44.831 18.360 1.00 23.19 138 HIS C CA 1
ATOM 6897 C C . HIS C 1 138 ? 25.198 45.365 19.787 1.00 23.53 138 HIS C C 1
ATOM 6898 O O . HIS C 1 138 ? 26.308 45.588 20.262 1.00 23.18 138 HIS C O 1
ATOM 6905 N N . VAL C 1 139 ? 24.072 45.587 20.460 1.00 23.32 139 VAL C N 1
ATOM 6906 C CA . VAL C 1 139 ? 24.085 46.071 21.840 1.00 21.79 139 VAL C CA 1
ATOM 6907 C C . VAL C 1 139 ? 23.690 44.851 22.666 1.00 21.79 139 VAL C C 1
ATOM 6908 O O . VAL C 1 139 ? 22.574 44.343 22.550 1.00 22.31 139 VAL C O 1
ATOM 6912 N N . PRO C 1 140 ? 24.614 44.356 23.501 1.00 20.30 140 PRO C N 1
ATOM 6913 C CA . PRO C 1 140 ? 24.349 43.176 24.326 1.00 19.83 140 PRO C CA 1
ATOM 6914 C C . PRO C 1 140 ? 23.210 43.260 25.331 1.00 20.19 140 PRO C C 1
ATOM 6915 O O . PRO C 1 140 ? 23.018 44.275 25.995 1.00 18.84 140 PRO C O 1
ATOM 6919 N N . LYS C 1 141 ? 22.467 42.162 25.424 1.00 19.50 141 LYS C N 1
ATOM 6920 C CA . LYS C 1 141 ? 21.350 42.026 26.346 1.00 22.41 141 LYS C CA 1
ATOM 6921 C C . LYS C 1 141 ? 20.989 40.552 26.489 1.00 21.50 141 LYS C C 1
ATOM 6922 O O . LYS C 1 141 ? 20.957 39.828 25.505 1.00 21.55 141 LYS C O 1
ATOM 6928 N N . THR C 1 142 ? 20.724 40.126 27.721 1.00 25.30 142 THR C N 1
ATOM 6929 C CA . THR C 1 142 ? 20.286 38.762 28.028 1.00 26.86 142 THR C CA 1
ATOM 6930 C C . THR C 1 142 ? 20.356 38.444 29.519 1.00 26.62 142 THR C C 1
ATOM 6931 O O . THR C 1 142 ? 21.410 38.551 30.153 1.00 26.74 142 THR C O 1
ATOM 6935 N N . VAL C 1 143 ? 19.208 38.073 30.077 1.00 27.63 143 VAL C N 1
ATOM 6936 C CA . VAL C 1 143 ? 19.121 37.734 31.488 1.00 28.18 143 VAL C CA 1
ATOM 6937 C C . VAL C 1 143 ? 19.809 36.401 31.751 1.00 28.47 143 VAL C C 1
ATOM 6938 O O . VAL C 1 143 ? 20.142 36.088 32.888 1.00 27.87 143 VAL C O 1
ATOM 6942 N N . ASP C 1 144 ? 20.020 35.632 30.687 1.00 28.62 144 ASP C N 1
ATOM 6943 C CA . ASP C 1 144 ? 20.658 34.320 30.769 1.00 30.60 144 ASP C CA 1
ATOM 6944 C C . ASP C 1 144 ? 22.179 34.415 30.905 1.00 29.91 144 ASP C C 1
ATOM 6945 O O . ASP C 1 144 ? 22.836 33.449 31.300 1.00 29.76 144 ASP C O 1
ATOM 6950 N N . ASN C 1 145 ? 22.736 35.576 30.567 1.00 29.60 145 ASN C N 1
ATOM 6951 C CA . ASN C 1 145 ? 24.176 35.801 30.688 1.00 29.23 145 ASN C CA 1
ATOM 6952 C C . ASN C 1 145 ? 24.978 34.863 29.786 1.00 28.67 145 ASN C C 1
ATOM 6953 O O . ASN C 1 145 ? 26.134 34.564 30.074 1.00 29.23 145 ASN C O 1
ATOM 6958 N N . ASP C 1 146 ? 24.372 34.425 28.687 1.00 28.17 146 ASP C N 1
ATOM 6959 C CA . ASP C 1 146 ? 25.011 33.478 27.778 1.00 28.39 146 ASP C CA 1
ATOM 6960 C C . ASP C 1 146 ? 25.804 34.023 26.591 1.00 28.71 146 ASP C C 1
ATOM 6961 O O . ASP C 1 146 ? 26.126 33.263 25.680 1.00 28.48 146 ASP C O 1
ATOM 6966 N N . LEU C 1 147 ? 26.116 35.314 26.576 1.00 27.63 147 LEU C N 1
ATOM 6967 C CA . LEU C 1 147 ? 26.888 35.861 25.463 1.00 28.42 147 LEU C CA 1
ATOM 6968 C C . LEU C 1 147 ? 28.366 35.660 25.762 1.00 27.83 147 LEU C C 1
ATOM 6969 O O . LEU C 1 147 ? 28.805 35.805 26.900 1.00 26.17 147 LEU C O 1
ATOM 6974 N N . PRO C 1 148 ? 29.156 35.307 24.739 1.00 27.37 148 PRO C N 1
ATOM 6975 C CA . PRO C 1 148 ? 30.591 35.099 24.955 1.00 27.13 148 PRO C CA 1
ATOM 6976 C C . PRO C 1 148 ? 31.389 36.397 24.965 1.00 26.78 148 PRO C C 1
ATOM 6977 O O . PRO C 1 148 ? 30.844 37.484 24.764 1.00 25.66 148 PRO C O 1
ATOM 6981 N N . ILE C 1 149 ? 32.689 36.257 25.207 1.00 25.47 149 ILE C N 1
ATOM 6982 C CA . ILE C 1 149 ? 33.634 37.363 25.230 1.00 26.42 149 ILE C CA 1
ATOM 6983 C C . ILE C 1 149 ? 33.413 38.393 26.329 1.00 27.21 149 ILE C C 1
ATOM 6984 O O . ILE C 1 149 ? 34.332 38.687 27.095 1.00 27.84 149 ILE C O 1
ATOM 6989 N N . THR C 1 150 ? 32.215 38.964 26.404 1.00 26.63 150 THR C N 1
ATOM 6990 C CA . THR C 1 150 ? 31.943 39.947 27.443 1.00 27.57 150 THR C CA 1
ATOM 6991 C C . THR C 1 150 ? 32.002 39.227 28.794 1.00 27.67 150 THR C C 1
ATOM 6992 O O . THR C 1 150 ? 31.685 38.043 28.875 1.00 29.24 150 THR C O 1
ATOM 6996 N N . ASP C 1 151 ? 32.420 39.927 29.844 1.00 29.20 151 ASP C N 1
ATOM 6997 C CA . ASP C 1 151 ? 32.508 39.311 31.168 1.00 30.33 151 ASP C CA 1
ATOM 6998 C C . ASP C 1 151 ? 31.108 38.984 31.677 1.00 29.61 151 ASP C C 1
ATOM 6999 O O . ASP C 1 151 ? 30.896 37.956 32.322 1.00 28.75 151 ASP C O 1
ATOM 7004 N N . CYS C 1 152 ? 30.154 39.860 31.364 1.00 27.62 152 CYS C N 1
ATOM 7005 C CA . CYS C 1 152 ? 28.764 39.676 31.771 1.00 26.72 152 CYS C CA 1
ATOM 7006 C C . CYS C 1 152 ? 27.815 40.386 30.794 1.00 26.37 152 CYS C C 1
ATOM 7007 O O . CYS C 1 152 ? 28.240 41.231 30.006 1.00 23.63 152 CYS C O 1
ATOM 7010 N N . CYS C 1 153 ? 26.531 40.049 30.862 1.00 25.96 153 CYS C N 1
ATOM 7011 C CA . CYS C 1 153 ? 25.541 40.639 29.970 1.00 25.73 153 CYS C CA 1
ATOM 7012 C C . CYS C 1 153 ? 24.549 41.562 30.674 1.00 25.77 153 CYS C C 1
ATOM 7013 O O . CYS C 1 153 ? 24.078 41.269 31.778 1.00 25.09 153 CYS C O 1
ATOM 7016 N N . PRO C 1 154 ? 24.231 42.702 30.046 1.00 23.49 154 PRO C N 1
ATOM 7017 C CA . PRO C 1 154 ? 23.279 43.638 30.651 1.00 23.48 154 PRO C CA 1
ATOM 7018 C C . PRO C 1 154 ? 21.965 42.910 30.891 1.00 22.38 154 PRO C C 1
ATOM 7019 O O . PRO C 1 154 ? 21.426 42.284 29.986 1.00 21.49 154 PRO C O 1
ATOM 7023 N N . GLY C 1 155 ? 21.465 42.984 32.117 1.00 22.17 155 GLY C N 1
ATOM 7024 C CA . GLY C 1 155 ? 20.217 42.317 32.441 1.00 21.43 155 GLY C CA 1
ATOM 7025 C C . GLY C 1 155 ? 20.428 41.200 33.443 1.00 21.76 155 GLY C C 1
ATOM 7026 O O . GLY C 1 155 ? 19.611 40.992 34.333 1.00 19.21 155 GLY C O 1
ATOM 7027 N N . PHE C 1 156 ? 21.540 40.483 33.307 1.00 22.08 156 PHE C N 1
ATOM 7028 C CA . PHE C 1 156 ? 21.834 39.372 34.203 1.00 22.26 156 PHE C CA 1
ATOM 7029 C C . PHE C 1 156 ? 22.065 39.788 35.649 1.00 20.95 156 PHE C C 1
ATOM 7030 O O . PHE C 1 156 ? 21.465 39.227 36.561 1.00 23.80 156 PHE C O 1
ATOM 7038 N N . GLY C 1 157 ? 22.938 40.767 35.853 1.00 21.59 157 GLY C N 1
ATOM 7039 C CA . GLY C 1 157 ? 23.234 41.233 37.193 1.00 20.11 157 GLY C CA 1
ATOM 7040 C C . GLY C 1 157 ? 21.987 41.526 38.003 1.00 22.33 157 GLY C C 1
ATOM 7041 O O . GLY C 1 157 ? 21.922 41.217 39.194 1.00 21.53 157 GLY C O 1
ATOM 7042 N N . SER C 1 158 ? 20.992 42.121 37.351 1.00 20.63 158 SER C N 1
ATOM 7043 C CA . SER C 1 158 ? 19.739 42.462 38.011 1.00 21.15 158 SER C CA 1
ATOM 7044 C C . SER C 1 158 ? 18.876 41.237 38.261 1.00 20.88 158 SER C C 1
ATOM 7045 O O . SER C 1 158 ? 18.198 41.154 39.282 1.00 21.73 158 SER C O 1
ATOM 7048 N N . VAL C 1 159 ? 18.876 40.284 37.337 1.00 21.36 159 VAL C N 1
ATOM 7049 C CA . VAL C 1 159 ? 18.083 39.091 37.571 1.00 22.25 159 VAL C CA 1
ATOM 7050 C C . VAL C 1 159 ? 18.740 38.326 38.724 1.00 22.25 159 VAL C C 1
ATOM 7051 O O . VAL C 1 159 ? 18.054 37.800 39.602 1.00 21.19 159 VAL C O 1
ATOM 7055 N N . ALA C 1 160 ? 20.071 38.289 38.725 1.00 20.62 160 ALA C N 1
ATOM 7056 C CA . ALA C 1 160 ? 20.819 37.598 39.773 1.00 20.59 160 ALA C CA 1
ATOM 7057 C C . ALA C 1 160 ? 20.546 38.215 41.144 1.00 21.88 160 ALA C C 1
ATOM 7058 O O . ALA C 1 160 ? 20.391 37.492 42.127 1.00 23.84 160 ALA C O 1
ATOM 7060 N N . LYS C 1 161 ? 20.494 39.544 41.212 1.00 21.46 161 LYS C N 1
ATOM 7061 C CA . LYS C 1 161 ? 20.243 40.222 42.485 1.00 22.78 161 LYS C CA 1
ATOM 7062 C C . LYS C 1 161 ? 18.849 39.845 42.974 1.00 22.51 161 LYS C C 1
ATOM 7063 O O . LYS C 1 161 ? 18.641 39.565 44.155 1.00 21.63 161 LYS C O 1
ATOM 7069 N N . TYR C 1 162 ? 17.902 39.837 42.042 1.00 22.21 162 TYR C N 1
ATOM 7070 C CA . TYR C 1 162 ? 16.521 39.482 42.334 1.00 22.97 162 TYR C CA 1
ATOM 7071 C C . TYR C 1 162 ? 16.409 38.031 42.824 1.00 22.42 162 TYR C C 1
ATOM 7072 O O . TYR C 1 162 ? 15.681 37.742 43.776 1.00 21.66 162 TYR C O 1
ATOM 7081 N N . ILE C 1 163 ? 17.112 37.119 42.157 1.00 22.37 163 ILE C N 1
ATOM 7082 C CA . ILE C 1 163 ? 17.071 35.706 42.536 1.00 21.62 163 ILE C CA 1
ATOM 7083 C C . ILE C 1 163 ? 17.721 35.490 43.897 1.00 21.73 163 ILE C C 1
ATOM 7084 O O . ILE C 1 163 ? 17.206 34.738 44.722 1.00 22.01 163 ILE C O 1
ATOM 7089 N N . ALA C 1 164 ? 18.844 36.157 44.138 1.00 21.43 164 ALA C N 1
ATOM 7090 C CA . ALA C 1 164 ? 19.534 36.017 45.414 1.00 21.07 164 ALA C CA 1
ATOM 7091 C C . ALA C 1 164 ? 18.676 36.567 46.553 1.00 21.50 164 ALA C C 1
ATOM 7092 O O . ALA C 1 164 ? 18.523 35.924 47.596 1.00 21.84 164 ALA C O 1
ATOM 7094 N N . VAL C 1 165 ? 18.123 37.761 46.352 1.00 22.22 165 VAL C N 1
ATOM 7095 C CA . VAL C 1 165 ? 17.278 38.386 47.366 1.00 21.18 165 VAL C CA 1
ATOM 7096 C C . VAL C 1 165 ? 16.048 37.516 47.635 1.00 21.79 165 VAL C C 1
ATOM 7097 O O . VAL C 1 165 ? 15.725 37.233 48.785 1.00 23.04 165 VAL C O 1
ATOM 7101 N N . SER C 1 166 ? 15.371 37.085 46.576 1.00 20.27 166 SER C N 1
ATOM 7102 C CA . SER C 1 166 ? 14.184 36.244 46.712 1.00 22.26 166 SER C CA 1
ATOM 7103 C C . SER C 1 166 ? 14.500 34.935 47.424 1.00 21.87 166 SER C C 1
ATOM 7104 O O . SER C 1 166 ? 13.754 34.513 48.306 1.00 20.81 166 SER C O 1
ATOM 7107 N N . THR C 1 167 ? 15.595 34.286 47.032 1.00 21.66 167 THR C N 1
ATOM 7108 C CA . THR C 1 167 ? 15.969 33.025 47.661 1.00 22.04 167 THR C CA 1
ATOM 7109 C C . THR C 1 167 ? 16.233 33.262 49.140 1.00 21.53 167 THR C C 1
ATOM 7110 O O . THR C 1 167 ? 15.820 32.470 49.988 1.00 22.13 167 THR C O 1
ATOM 7114 N N . LEU C 1 168 ? 16.911 34.365 49.447 1.00 21.50 168 LEU C N 1
ATOM 7115 C CA . LEU C 1 168 ? 17.211 34.707 50.828 1.00 19.19 168 LEU C CA 1
ATOM 7116 C C . LEU C 1 168 ? 15.934 34.906 51.642 1.00 22.25 168 LEU C C 1
ATOM 7117 O O . LEU C 1 168 ? 15.780 34.329 52.725 1.00 19.89 168 LEU C O 1
ATOM 7122 N N . GLU C 1 169 ? 15.016 35.715 51.115 1.00 18.49 169 GLU C N 1
ATOM 7123 C CA . GLU C 1 169 ? 13.771 35.989 51.818 1.00 21.81 169 GLU C CA 1
ATOM 7124 C C . GLU C 1 169 ? 12.927 34.735 51.982 1.00 22.59 169 GLU C C 1
ATOM 7125 O O . GLU C 1 169 ? 12.339 34.512 53.041 1.00 23.33 169 GLU C O 1
ATOM 7131 N N . ALA C 1 170 ? 12.885 33.904 50.946 1.00 22.38 170 ALA C N 1
ATOM 7132 C CA . ALA C 1 170 ? 12.124 32.666 51.012 1.00 23.93 170 ALA C CA 1
ATOM 7133 C C . ALA C 1 170 ? 12.752 31.720 52.033 1.00 22.89 170 ALA C C 1
ATOM 7134 O O . ALA C 1 170 ? 12.048 30.941 52.675 1.00 26.09 170 ALA C O 1
ATOM 7136 N N . SER C 1 171 ? 14.073 31.791 52.175 1.00 23.34 171 SER C N 1
ATOM 7137 C CA . SER C 1 171 ? 14.788 30.936 53.117 1.00 25.03 171 SER C CA 1
ATOM 7138 C C . SER C 1 171 ? 14.528 31.360 54.555 1.00 24.13 171 SER C C 1
ATOM 7139 O O . SER C 1 171 ? 14.435 30.518 55.445 1.00 23.28 171 SER C O 1
ATOM 7142 N N . PHE C 1 172 ? 14.432 32.666 54.786 1.00 24.00 172 PHE C N 1
ATOM 7143 C CA . PHE C 1 172 ? 14.151 33.162 56.125 1.00 23.62 172 PHE C CA 1
ATOM 7144 C C . PHE C 1 172 ? 12.739 32.733 56.495 1.00 24.24 172 PHE C C 1
ATOM 7145 O O . PHE C 1 172 ? 12.457 32.407 57.649 1.00 25.53 172 PHE C O 1
ATOM 7153 N N . ASP C 1 173 ? 11.859 32.708 55.500 1.00 24.70 173 ASP C N 1
ATOM 7154 C CA . ASP C 1 173 ? 10.472 32.334 55.732 1.00 26.20 173 ASP C CA 1
ATOM 7155 C C . ASP C 1 173 ? 10.340 30.852 56.081 1.00 27.66 173 ASP C C 1
ATOM 7156 O O . ASP C 1 173 ? 9.802 30.504 57.134 1.00 25.92 173 ASP C O 1
ATOM 7161 N N . VAL C 1 174 ? 10.844 29.982 55.208 1.00 27.51 174 VAL C N 1
ATOM 7162 C CA . VAL C 1 174 ? 10.756 28.546 55.442 1.00 28.61 174 VAL C CA 1
ATOM 7163 C C . VAL C 1 174 ? 11.445 28.147 56.746 1.00 26.80 174 VAL C C 1
ATOM 7164 O O . VAL C 1 174 ? 10.969 27.272 57.466 1.00 27.52 174 VAL C O 1
ATOM 7168 N N . ALA C 1 175 ? 12.560 28.793 57.055 1.00 26.77 175 ALA C N 1
ATOM 7169 C CA . ALA C 1 175 ? 13.285 28.484 58.279 1.00 25.37 175 ALA C CA 1
ATOM 7170 C C . ALA C 1 175 ? 12.427 28.714 59.523 1.00 25.62 175 ALA C C 1
ATOM 7171 O O . ALA C 1 175 ? 12.403 27.880 60.428 1.00 25.36 175 ALA C O 1
ATOM 7173 N N . SER C 1 176 ? 11.707 29.831 59.574 1.00 24.26 176 SER C N 1
ATOM 7174 C CA . SER C 1 176 ? 10.893 30.103 60.753 1.00 25.32 176 SER C CA 1
ATOM 7175 C C . SER C 1 176 ? 9.662 29.210 60.908 1.00 24.22 176 SER C C 1
ATOM 7176 O O . SER C 1 176 ? 9.097 29.124 61.994 1.00 25.05 176 SER C O 1
ATOM 7179 N N . MET C 1 177 ? 9.258 28.528 59.840 1.00 25.23 177 MET C N 1
ATOM 7180 C CA . MET C 1 177 ? 8.093 27.640 59.907 1.00 25.84 177 MET C CA 1
ATOM 7181 C C . MET C 1 177 ? 8.504 26.163 59.920 1.00 27.07 177 MET C C 1
ATOM 7182 O O . MET C 1 177 ? 7.681 25.285 60.188 1.00 27.16 177 MET C O 1
ATOM 7187 N N . SER C 1 178 ? 9.775 25.899 59.637 1.00 27.46 178 SER C N 1
ATOM 7188 C CA . SER C 1 178 ? 10.280 24.531 59.528 1.00 28.49 178 SER C CA 1
ATOM 7189 C C . SER C 1 178 ? 10.116 23.586 60.717 1.00 30.93 178 SER C C 1
ATOM 7190 O O . SER C 1 178 ? 10.034 22.371 60.524 1.00 29.62 178 SER C O 1
ATOM 7193 N N . ALA C 1 179 ? 10.058 24.126 61.933 1.00 31.80 179 ALA C N 1
ATOM 7194 C CA . ALA C 1 179 ? 9.922 23.287 63.124 1.00 34.25 179 ALA C CA 1
ATOM 7195 C C . ALA C 1 179 ? 8.779 22.282 63.009 1.00 35.21 179 ALA C C 1
ATOM 7196 O O . ALA C 1 179 ? 8.992 21.077 63.134 1.00 35.20 179 ALA C O 1
ATOM 7198 N N . THR C 1 180 ? 7.571 22.774 62.758 1.00 35.80 180 THR C N 1
ATOM 7199 C CA . THR C 1 180 ? 6.411 21.896 62.658 1.00 37.04 180 THR C CA 1
ATOM 7200 C C . THR C 1 180 ? 5.640 22.037 61.356 1.00 36.06 180 THR C C 1
ATOM 7201 O O . THR C 1 180 ? 4.560 21.469 61.210 1.00 36.58 180 THR C O 1
ATOM 7205 N N . SER C 1 181 ? 6.174 22.792 60.407 1.00 35.16 181 SER C N 1
ATOM 7206 C CA . SER C 1 181 ? 5.459 22.961 59.153 1.00 34.99 181 SER C CA 1
ATOM 7207 C C . SER C 1 181 ? 6.361 22.794 57.935 1.00 33.57 181 SER C C 1
ATOM 7208 O O . SER C 1 181 ? 7.235 21.929 57.913 1.00 33.79 181 SER C O 1
ATOM 7211 N N . THR C 1 182 ? 6.142 23.626 56.924 1.00 33.44 182 THR C N 1
ATOM 7212 C CA . THR C 1 182 ? 6.909 23.568 55.686 1.00 32.22 182 THR C CA 1
ATOM 7213 C C . THR C 1 182 ? 8.409 23.495 55.919 1.00 31.54 182 THR C C 1
ATOM 7214 O O . THR C 1 182 ? 8.974 24.317 56.636 1.00 31.35 182 THR C O 1
ATOM 7218 N N . LYS C 1 183 ? 9.056 22.521 55.287 1.00 30.74 183 LYS C N 1
ATOM 7219 C CA . LYS C 1 183 ? 10.493 22.349 55.444 1.00 31.47 183 LYS C CA 1
ATOM 7220 C C . LYS C 1 183 ? 11.302 22.538 54.162 1.00 30.40 183 LYS C C 1
ATOM 7221 O O . LYS C 1 183 ? 12.517 22.717 54.216 1.00 31.42 183 LYS C O 1
ATOM 7227 N N . VAL C 1 184 ? 10.635 22.501 53.015 1.00 29.32 184 VAL C N 1
ATOM 7228 C CA . VAL C 1 184 ? 11.329 22.677 51.744 1.00 30.17 184 VAL C CA 1
ATOM 7229 C C . VAL C 1 184 ? 10.634 23.693 50.843 1.00 29.75 184 VAL C C 1
ATOM 7230 O O . VAL C 1 184 ? 9.418 23.666 50.680 1.00 29.45 184 VAL C O 1
ATOM 7234 N N . PHE C 1 185 ? 11.415 24.600 50.268 1.00 30.27 185 PHE C N 1
ATOM 7235 C CA . PHE C 1 185 ? 10.867 25.593 49.356 1.00 29.27 185 PHE C CA 1
ATOM 7236 C C . PHE C 1 185 ? 11.574 25.458 48.011 1.00 28.83 185 PHE C C 1
ATOM 7237 O O . PHE C 1 185 ? 12.802 25.517 47.936 1.00 27.61 185 PHE C O 1
ATOM 7245 N N . VAL C 1 186 ? 10.795 25.287 46.949 1.00 26.73 186 VAL C N 1
ATOM 7246 C CA . VAL C 1 186 ? 11.359 25.141 45.611 1.00 27.60 186 VAL C CA 1
ATOM 7247 C C . VAL C 1 186 ? 11.026 26.353 44.747 1.00 25.95 186 VAL C C 1
ATOM 7248 O O . VAL C 1 186 ? 9.859 26.691 44.571 1.00 26.53 186 VAL C O 1
ATOM 7252 N N . LEU C 1 187 ? 12.059 27.002 44.216 1.00 25.21 187 LEU C N 1
ATOM 7253 C CA . LEU C 1 187 ? 11.880 28.169 43.359 1.00 24.28 187 LEU C CA 1
ATOM 7254 C C . LEU C 1 187 ? 12.352 27.881 41.942 1.00 25.07 187 LEU C C 1
ATOM 7255 O O . LEU C 1 187 ? 13.508 27.515 41.733 1.00 26.78 187 LEU C O 1
ATOM 7260 N N . GLU C 1 188 ? 11.461 28.055 40.972 1.00 23.90 188 GLU C N 1
ATOM 7261 C CA . GLU C 1 188 ? 11.803 27.828 39.572 1.00 25.14 188 GLU C CA 1
ATOM 7262 C C . GLU C 1 188 ? 12.261 29.136 38.934 1.00 26.52 188 GLU C C 1
ATOM 7263 O O . GLU C 1 188 ? 11.556 30.149 38.999 1.00 25.52 188 GLU C O 1
ATOM 7269 N N . VAL C 1 189 ? 13.433 29.110 38.313 1.00 25.70 189 VAL C N 1
ATOM 7270 C CA . VAL C 1 189 ? 13.988 30.298 37.681 1.00 27.05 189 VAL C CA 1
ATOM 7271 C C . VAL C 1 189 ? 14.213 30.092 36.184 1.00 29.30 189 VAL C C 1
ATOM 7272 O O . VAL C 1 189 ? 14.058 28.978 35.675 1.00 29.75 189 VAL C O 1
ATOM 7276 N N . MET C 1 190 ? 14.579 31.162 35.481 1.00 29.17 190 MET C N 1
ATOM 7277 C CA . MET C 1 190 ? 14.808 31.070 34.043 1.00 31.47 190 MET C CA 1
ATOM 7278 C C . MET C 1 190 ? 16.189 30.519 33.700 1.00 32.35 190 MET C C 1
ATOM 7279 O O . MET C 1 190 ? 17.000 30.245 34.585 1.00 31.41 190 MET C O 1
ATOM 7284 N N . GLY C 1 191 ? 16.442 30.360 32.405 1.00 34.69 191 GLY C N 1
ATOM 7285 C CA . GLY C 1 191 ? 17.711 29.827 31.943 1.00 37.51 191 GLY C CA 1
ATOM 7286 C C . GLY C 1 191 ? 17.494 28.434 31.384 1.00 40.00 191 GLY C C 1
ATOM 7287 O O . GLY C 1 191 ? 17.527 27.444 32.122 1.00 39.73 191 GLY C O 1
ATOM 7288 N N . ARG C 1 192 ? 17.270 28.352 30.076 1.00 41.04 192 ARG C N 1
ATOM 7289 C CA . ARG C 1 192 ? 17.025 27.070 29.432 1.00 43.07 192 ARG C CA 1
ATOM 7290 C C . ARG C 1 192 ? 18.284 26.259 29.132 1.00 42.02 192 ARG C C 1
ATOM 7291 O O . ARG C 1 192 ? 18.228 25.033 29.085 1.00 42.64 192 ARG C O 1
ATOM 7299 N N . HIS C 1 193 ? 19.412 26.930 28.925 1.00 40.76 193 HIS C N 1
ATOM 7300 C CA . HIS C 1 193 ? 20.653 26.224 28.620 1.00 41.13 193 HIS C CA 1
ATOM 7301 C C . HIS C 1 193 ? 21.804 26.629 29.530 1.00 40.05 193 HIS C C 1
ATOM 7302 O O . HIS C 1 193 ? 22.737 25.854 29.738 1.00 40.32 193 HIS C O 1
ATOM 7309 N N . ALA C 1 194 ? 21.748 27.845 30.061 1.00 37.13 194 ALA C N 1
ATOM 7310 C CA . ALA C 1 194 ? 22.799 28.326 30.953 1.00 35.48 194 ALA C CA 1
ATOM 7311 C C . ALA C 1 194 ? 22.265 28.345 32.382 1.00 34.73 194 ALA C C 1
ATOM 7312 O O . ALA C 1 194 ? 21.102 28.665 32.602 1.00 33.72 194 ALA C O 1
ATOM 7314 N N . GLY C 1 195 ? 23.115 28.001 33.346 1.00 33.73 195 GLY C N 1
ATOM 7315 C CA . GLY C 1 195 ? 22.686 27.977 34.733 1.00 31.80 195 GLY C CA 1
ATOM 7316 C C . GLY C 1 195 ? 23.108 29.188 35.546 1.00 31.60 195 GLY C C 1
ATOM 7317 O O . GLY C 1 195 ? 23.123 29.136 36.776 1.00 31.53 195 GLY C O 1
ATOM 7318 N N . TRP C 1 196 ? 23.448 30.280 34.866 1.00 30.31 196 TRP C N 1
ATOM 7319 C CA . TRP C 1 196 ? 23.869 31.503 35.543 1.00 30.34 196 TRP C CA 1
ATOM 7320 C C . TRP C 1 196 ? 22.769 32.054 36.448 1.00 28.89 196 TRP C C 1
ATOM 7321 O O . TRP C 1 196 ? 23.047 32.568 37.529 1.00 26.59 196 TRP C O 1
ATOM 7332 N N . ILE C 1 197 ? 21.522 31.951 35.999 1.00 27.71 197 ILE C N 1
ATOM 7333 C CA . ILE C 1 197 ? 20.402 32.443 36.788 1.00 28.55 197 ILE C CA 1
ATOM 7334 C C . ILE C 1 197 ? 20.323 31.639 38.079 1.00 29.55 197 ILE C C 1
ATOM 7335 O O . ILE C 1 197 ? 20.342 32.200 39.180 1.00 29.45 197 ILE C O 1
ATOM 7340 N N . ALA C 1 198 ? 20.238 30.321 37.931 1.00 27.70 198 ALA C N 1
ATOM 7341 C CA . ALA C 1 198 ? 20.155 29.426 39.078 1.00 27.67 198 ALA C CA 1
ATOM 7342 C C . ALA C 1 198 ? 21.335 29.631 40.024 1.00 25.54 198 ALA C C 1
ATOM 7343 O O . ALA C 1 198 ? 21.171 29.612 41.246 1.00 27.07 198 ALA C O 1
ATOM 7345 N N . ALA C 1 199 ? 22.520 29.836 39.457 1.00 26.39 199 ALA C N 1
ATOM 7346 C CA . ALA C 1 199 ? 23.725 30.048 40.252 1.00 25.96 199 ALA C CA 1
ATOM 7347 C C . ALA C 1 199 ? 23.545 31.205 41.229 1.00 25.57 199 ALA C C 1
ATOM 7348 O O . ALA C 1 199 ? 24.073 31.187 42.352 1.00 24.46 199 ALA C O 1
ATOM 7350 N N . ALA C 1 200 ? 22.803 32.219 40.793 1.00 25.07 200 ALA C N 1
ATOM 7351 C CA . ALA C 1 200 ? 22.545 33.388 41.627 1.00 25.15 200 ALA C CA 1
ATOM 7352 C C . ALA C 1 200 ? 21.949 32.973 42.971 1.00 24.24 200 ALA C C 1
ATOM 7353 O O . ALA C 1 200 ? 22.210 33.604 43.989 1.00 25.04 200 ALA C O 1
ATOM 7355 N N . GLY C 1 201 ? 21.145 31.914 42.963 1.00 26.01 201 GLY C N 1
ATOM 7356 C CA . GLY C 1 201 ? 20.531 31.432 44.190 1.00 25.46 201 GLY C CA 1
ATOM 7357 C C . GLY C 1 201 ? 21.545 31.131 45.282 1.00 26.41 201 GLY C C 1
ATOM 7358 O O . GLY C 1 201 ? 21.262 31.309 46.466 1.00 26.24 201 GLY C O 1
ATOM 7359 N N . GLY C 1 202 ? 22.734 30.685 44.884 1.00 26.18 202 GLY C N 1
ATOM 7360 C CA . GLY C 1 202 ? 23.770 30.361 45.852 1.00 26.16 202 GLY C CA 1
ATOM 7361 C C . GLY C 1 202 ? 24.331 31.549 46.616 1.00 27.12 202 GLY C C 1
ATOM 7362 O O . GLY C 1 202 ? 24.984 31.381 47.649 1.00 25.54 202 GLY C O 1
ATOM 7363 N N . LEU C 1 203 ? 24.093 32.758 46.122 1.00 27.26 203 LEU C N 1
ATOM 7364 C CA . LEU C 1 203 ? 24.600 33.938 46.811 1.00 27.91 203 LEU C CA 1
ATOM 7365 C C . LEU C 1 203 ? 23.765 34.244 48.051 1.00 27.91 203 LEU C C 1
ATOM 7366 O O . LEU C 1 203 ? 24.159 35.057 48.889 1.00 28.57 203 LEU C O 1
ATOM 7371 N N . ALA C 1 204 ? 22.612 33.591 48.167 1.00 29.28 204 ALA C N 1
ATOM 7372 C CA . ALA C 1 204 ? 21.748 33.798 49.325 1.00 30.12 204 ALA C CA 1
ATOM 7373 C C . ALA C 1 204 ? 22.486 33.319 50.567 1.00 31.66 204 ALA C C 1
ATOM 7374 O O . ALA C 1 204 ? 22.232 33.796 51.669 1.00 31.38 204 ALA C O 1
ATOM 7376 N N . SER C 1 205 ? 23.411 32.379 50.379 1.00 32.29 205 SER C N 1
ATOM 7377 C CA . SER C 1 205 ? 24.192 31.850 51.492 1.00 34.03 205 SER C CA 1
ATOM 7378 C C . SER C 1 205 ? 25.609 32.402 51.491 1.00 36.86 205 SER C C 1
ATOM 7379 O O . SER C 1 205 ? 26.123 32.830 50.458 1.00 36.22 205 SER C O 1
ATOM 7382 N N . SER C 1 206 ? 26.236 32.382 52.663 1.00 39.46 206 SER C N 1
ATOM 7383 C CA . SER C 1 206 ? 27.600 32.868 52.825 1.00 42.50 206 SER C CA 1
ATOM 7384 C C . SER C 1 206 ? 28.207 32.303 54.105 1.00 43.72 206 SER C C 1
ATOM 7385 O O . SER C 1 206 ? 27.517 31.658 54.892 1.00 42.82 206 SER C O 1
ATOM 7388 N N . PRO C 1 207 ? 29.511 32.536 54.328 1.00 45.77 207 PRO C N 1
ATOM 7389 C CA . PRO C 1 207 ? 30.168 32.029 55.535 1.00 46.62 207 PRO C CA 1
ATOM 7390 C C . PRO C 1 207 ? 29.571 32.593 56.827 1.00 47.53 207 PRO C C 1
ATOM 7391 O O . PRO C 1 207 ? 29.393 31.865 57.803 1.00 47.65 207 PRO C O 1
ATOM 7395 N N . GLU C 1 208 ? 29.254 33.885 56.830 1.00 48.18 208 GLU C N 1
ATOM 7396 C CA . GLU C 1 208 ? 28.678 34.519 58.011 1.00 48.19 208 GLU C CA 1
ATOM 7397 C C . GLU C 1 208 ? 27.289 33.956 58.335 1.00 46.59 208 GLU C C 1
ATOM 7398 O O . GLU C 1 208 ? 26.876 33.923 59.494 1.00 45.70 208 GLU C O 1
ATOM 7404 N N . ARG C 1 209 ? 26.570 33.521 57.307 1.00 44.09 209 ARG C N 1
ATOM 7405 C CA . ARG C 1 209 ? 25.237 32.956 57.495 1.00 43.20 209 ARG C CA 1
ATOM 7406 C C . ARG C 1 209 ? 24.956 31.900 56.438 1.00 41.14 209 ARG C C 1
ATOM 7407 O O . ARG C 1 209 ? 24.434 32.202 55.364 1.00 39.56 209 ARG C O 1
ATOM 7415 N N . GLU C 1 210 ? 25.311 30.660 56.753 1.00 38.43 210 GLU C N 1
ATOM 7416 C CA . GLU C 1 210 ? 25.111 29.543 55.839 1.00 36.78 210 GLU C CA 1
ATOM 7417 C C . GLU C 1 210 ? 23.627 29.244 55.681 1.00 34.62 210 GLU C C 1
ATOM 7418 O O . GLU C 1 210 ? 22.882 29.205 56.659 1.00 33.27 210 GLU C O 1
ATOM 7424 N N . ILE C 1 211 ? 23.199 29.036 54.441 1.00 32.49 211 ILE C N 1
ATOM 7425 C CA . ILE C 1 211 ? 21.805 28.722 54.156 1.00 31.55 211 ILE C CA 1
ATOM 7426 C C . ILE C 1 211 ? 21.758 27.554 53.183 1.00 31.93 211 ILE C C 1
ATOM 7427 O O . ILE C 1 211 ? 22.466 27.544 52.178 1.00 32.49 211 ILE C O 1
ATOM 7432 N N . PRO C 1 212 ? 20.922 26.548 53.470 1.00 31.90 212 PRO C N 1
ATOM 7433 C CA . PRO C 1 212 ? 20.843 25.402 52.562 1.00 32.29 212 PRO C CA 1
ATOM 7434 C C . PRO C 1 212 ? 20.158 25.729 51.238 1.00 32.22 212 PRO C C 1
ATOM 7435 O O . PRO C 1 212 ? 18.963 26.002 51.194 1.00 32.93 212 PRO C O 1
ATOM 7439 N N . VAL C 1 213 ? 20.930 25.706 50.159 1.00 32.70 213 VAL C N 1
ATOM 7440 C CA . VAL C 1 213 ? 20.383 25.982 48.840 1.00 32.44 213 VAL C CA 1
ATOM 7441 C C . VAL C 1 213 ? 20.868 24.943 47.832 1.00 31.41 213 VAL C C 1
ATOM 7442 O O . VAL C 1 213 ? 22.017 24.965 47.409 1.00 33.09 213 VAL C O 1
ATOM 7446 N N . VAL C 1 214 ? 19.987 24.022 47.463 1.00 31.78 214 VAL C N 1
ATOM 7447 C CA . VAL C 1 214 ? 20.333 22.994 46.489 1.00 30.60 214 VAL C CA 1
ATOM 7448 C C . VAL C 1 214 ? 19.974 23.547 45.112 1.00 31.50 214 VAL C C 1
ATOM 7449 O O . VAL C 1 214 ? 18.806 23.792 44.822 1.00 30.98 214 VAL C O 1
ATOM 7453 N N . ILE C 1 215 ? 20.980 23.745 44.267 1.00 31.73 215 ILE C N 1
ATOM 7454 C CA . ILE C 1 215 ? 20.755 24.294 42.934 1.00 30.62 215 ILE C CA 1
ATOM 7455 C C . ILE C 1 215 ? 20.748 23.245 41.833 1.00 31.75 215 ILE C C 1
ATOM 7456 O O . ILE C 1 215 ? 21.686 22.453 41.711 1.00 32.70 215 ILE C O 1
ATOM 7461 N N . LEU C 1 216 ? 19.690 23.252 41.028 1.00 31.48 216 LEU C N 1
ATOM 7462 C CA . LEU C 1 216 ? 19.559 22.314 39.921 1.00 32.14 216 LEU C CA 1
ATOM 7463 C C . LEU C 1 216 ? 19.869 23.031 38.610 1.00 33.45 216 LEU C C 1
ATOM 7464 O O . LEU C 1 216 ? 19.031 23.755 38.069 1.00 33.47 216 LEU C O 1
ATOM 7469 N N . PHE C 1 217 ? 21.083 22.817 38.113 1.00 33.57 217 PHE C N 1
ATOM 7470 C CA . PHE C 1 217 ? 21.557 23.437 36.882 1.00 35.82 217 PHE C CA 1
ATOM 7471 C C . PHE C 1 217 ? 21.150 22.696 35.613 1.00 37.09 217 PHE C C 1
ATOM 7472 O O . PHE C 1 217 ? 20.954 21.480 35.627 1.00 37.24 217 PHE C O 1
ATOM 7480 N N . PRO C 1 218 ? 21.024 23.432 34.494 1.00 38.30 218 PRO C N 1
ATOM 7481 C CA . PRO C 1 218 ? 20.650 22.859 33.196 1.00 39.33 218 PRO C CA 1
ATOM 7482 C C . PRO C 1 218 ? 21.806 22.021 32.638 1.00 40.01 218 PRO C C 1
ATOM 7483 O O . PRO C 1 218 ? 21.599 21.074 31.884 1.00 41.18 218 PRO C O 1
ATOM 7487 N N . GLU C 1 219 ? 23.026 22.389 33.015 1.00 40.81 219 GLU C N 1
ATOM 7488 C CA . GLU C 1 219 ? 24.222 21.696 32.550 1.00 42.70 219 GLU C CA 1
ATOM 7489 C C . GLU C 1 219 ? 24.438 20.340 33.220 1.00 43.30 219 GLU C C 1
ATOM 7490 O O . GLU C 1 219 ? 25.062 19.448 32.641 1.00 44.30 219 GLU C O 1
ATOM 7496 N N . ILE C 1 220 ? 23.931 20.190 34.440 1.00 43.20 220 ILE C N 1
ATOM 7497 C CA . ILE C 1 220 ? 24.076 18.937 35.176 1.00 43.40 220 ILE C CA 1
ATOM 7498 C C . ILE C 1 220 ? 22.869 18.033 34.962 1.00 44.17 220 ILE C C 1
ATOM 7499 O O . ILE C 1 220 ? 21.728 18.453 35.154 1.00 45.21 220 ILE C O 1
ATOM 7504 N N . SER C 1 221 ? 23.121 16.790 34.562 1.00 44.37 221 SER C N 1
ATOM 7505 C CA . SER C 1 221 ? 22.040 15.836 34.346 1.00 44.89 221 SER C CA 1
ATOM 7506 C C . SER C 1 221 ? 21.380 15.553 35.690 1.00 44.79 221 SER C C 1
ATOM 7507 O O . SER C 1 221 ? 22.070 15.318 36.682 1.00 44.75 221 SER C O 1
ATOM 7510 N N . PHE C 1 222 ? 20.050 15.570 35.720 1.00 44.54 222 PHE C N 1
ATOM 7511 C CA . PHE C 1 222 ? 19.313 15.336 36.960 1.00 44.52 222 PHE C CA 1
ATOM 7512 C C . PHE C 1 222 ? 19.324 13.885 37.433 1.00 44.90 222 PHE C C 1
ATOM 7513 O O . PHE C 1 222 ? 19.035 12.967 36.668 1.00 44.98 222 PHE C O 1
ATOM 7521 N N . ASP C 1 223 ? 19.648 13.703 38.709 1.00 45.90 223 ASP C N 1
ATOM 7522 C CA . ASP C 1 223 ? 19.693 12.391 39.351 1.00 46.05 223 ASP C CA 1
ATOM 7523 C C . ASP C 1 223 ? 18.849 12.501 40.619 1.00 45.70 223 ASP C C 1
ATOM 7524 O O . ASP C 1 223 ? 19.329 12.975 41.649 1.00 45.32 223 ASP C O 1
ATOM 7529 N N . LYS C 1 224 ? 17.595 12.069 40.543 1.00 45.97 224 LYS C N 1
ATOM 7530 C CA . LYS C 1 224 ? 16.700 12.154 41.689 1.00 46.29 224 LYS C CA 1
ATOM 7531 C C . LYS C 1 224 ? 17.299 11.577 42.967 1.00 46.58 224 LYS C C 1
ATOM 7532 O O . LYS C 1 224 ? 17.142 12.154 44.041 1.00 46.47 224 LYS C O 1
ATOM 7538 N N . GLN C 1 225 ? 17.985 10.443 42.853 1.00 46.36 225 GLN C N 1
ATOM 7539 C CA . GLN C 1 225 ? 18.596 9.811 44.020 1.00 46.75 225 GLN C CA 1
ATOM 7540 C C . GLN C 1 225 ? 19.616 10.725 44.688 1.00 45.42 225 GLN C C 1
ATOM 7541 O O . GLN C 1 225 ? 19.605 10.891 45.908 1.00 45.57 225 GLN C O 1
ATOM 7547 N N . LYS C 1 226 ? 20.498 11.315 43.889 1.00 45.61 226 LYS C N 1
ATOM 7548 C CA . LYS C 1 226 ? 21.510 12.222 44.420 1.00 45.82 226 LYS C CA 1
ATOM 7549 C C . LYS C 1 226 ? 20.850 13.487 44.961 1.00 44.94 226 LYS C C 1
ATOM 7550 O O . LYS C 1 226 ? 21.328 14.085 45.929 1.00 45.11 226 LYS C O 1
ATOM 7556 N N . PHE C 1 227 ? 19.753 13.893 44.328 1.00 43.29 227 PHE C N 1
ATOM 7557 C CA . PHE C 1 227 ? 19.025 15.089 44.739 1.00 42.37 227 PHE C CA 1
ATOM 7558 C C . PHE C 1 227 ? 18.381 14.918 46.116 1.00 41.82 227 PHE C C 1
ATOM 7559 O O . PHE C 1 227 ? 18.682 15.666 47.049 1.00 41.70 227 PHE C O 1
ATOM 7567 N N . LEU C 1 228 ? 17.497 13.933 46.239 1.00 41.43 228 LEU C N 1
ATOM 7568 C CA . LEU C 1 228 ? 16.814 13.678 47.500 1.00 40.38 228 LEU C CA 1
ATOM 7569 C C . LEU C 1 228 ? 17.805 13.484 48.640 1.00 40.50 228 LEU C C 1
ATOM 7570 O O . LEU C 1 228 ? 17.536 13.870 49.778 1.00 40.04 228 LEU C O 1
ATOM 7575 N N . ALA C 1 229 ? 18.954 12.891 48.328 1.00 40.66 229 ALA C N 1
ATOM 7576 C CA . ALA C 1 229 ? 19.989 12.657 49.328 1.00 40.50 229 ALA C CA 1
ATOM 7577 C C . ALA C 1 229 ? 20.530 13.994 49.822 1.00 39.84 229 ALA C C 1
ATOM 7578 O O . ALA C 1 229 ? 20.698 14.210 51.023 1.00 40.95 229 ALA C O 1
ATOM 7580 N N . LYS C 1 230 ? 20.802 14.887 48.879 1.00 38.48 230 LYS C N 1
ATOM 7581 C CA . LYS C 1 230 ? 21.330 16.206 49.192 1.00 36.77 230 LYS C CA 1
ATOM 7582 C C . LYS C 1 230 ? 20.319 16.999 50.018 1.00 35.83 230 LYS C C 1
ATOM 7583 O O . LYS C 1 230 ? 20.682 17.647 50.997 1.00 36.05 230 LYS C O 1
ATOM 7589 N N . VAL C 1 231 ? 19.051 16.946 49.626 1.00 36.06 231 VAL C N 1
ATOM 7590 C CA . VAL C 1 231 ? 18.010 17.658 50.355 1.00 35.84 231 VAL C CA 1
ATOM 7591 C C . VAL C 1 231 ? 17.921 17.128 51.786 1.00 36.80 231 VAL C C 1
ATOM 7592 O O . VAL C 1 231 ? 18.025 17.888 52.750 1.00 35.51 231 VAL C O 1
ATOM 7596 N N . ASP C 1 232 ? 17.737 15.817 51.911 1.00 36.69 232 ASP C N 1
ATOM 7597 C CA . ASP C 1 232 ? 17.642 15.171 53.215 1.00 37.54 232 ASP C CA 1
ATOM 7598 C C . ASP C 1 232 ? 18.788 15.613 54.125 1.00 37.39 232 ASP C C 1
ATOM 7599 O O . ASP C 1 232 ? 18.564 16.019 55.264 1.00 37.37 232 ASP C O 1
ATOM 7604 N N . SER C 1 233 ? 20.016 15.541 53.620 1.00 36.35 233 SER C N 1
ATOM 7605 C CA . SER C 1 233 ? 21.175 15.944 54.407 1.00 37.58 233 SER C CA 1
ATOM 7606 C C . SER C 1 233 ? 21.096 17.409 54.835 1.00 37.20 233 SER C C 1
ATOM 7607 O O . SER C 1 233 ? 21.628 17.785 55.881 1.00 36.40 233 SER C O 1
ATOM 7610 N N . CYS C 1 234 ? 20.435 18.236 54.028 1.00 36.94 234 CYS C N 1
ATOM 7611 C CA . CYS C 1 234 ? 20.285 19.651 54.356 1.00 35.83 234 CYS C CA 1
ATOM 7612 C C . CYS C 1 234 ? 19.263 19.835 55.471 1.00 33.69 234 CYS C C 1
ATOM 7613 O O . CYS C 1 234 ? 19.496 20.575 56.423 1.00 32.60 234 CYS C O 1
ATOM 7616 N N . VAL C 1 235 ? 18.133 19.150 55.346 1.00 34.73 235 VAL C N 1
ATOM 7617 C CA . VAL C 1 235 ? 17.069 19.228 56.338 1.00 36.15 235 VAL C CA 1
ATOM 7618 C C . VAL C 1 235 ? 17.537 18.718 57.702 1.00 37.40 235 VAL C C 1
ATOM 7619 O O . VAL C 1 235 ? 17.057 19.171 58.740 1.00 38.70 235 VAL C O 1
ATOM 7623 N N . LYS C 1 236 ? 18.484 17.786 57.699 1.00 37.40 236 LYS C N 1
ATOM 7624 C CA . LYS C 1 236 ? 19.002 17.218 58.942 1.00 38.23 236 LYS C CA 1
ATOM 7625 C C . LYS C 1 236 ? 19.980 18.164 59.630 1.00 37.00 236 LYS C C 1
ATOM 7626 O O . LYS C 1 236 ? 20.026 18.244 60.857 1.00 35.99 236 LYS C O 1
ATOM 7632 N N . LYS C 1 237 ? 20.757 18.883 58.832 1.00 35.83 237 LYS C N 1
ATOM 7633 C CA . LYS C 1 237 ? 21.739 19.818 59.364 1.00 35.51 237 LYS C CA 1
ATOM 7634 C C . LYS C 1 237 ? 21.125 21.173 59.713 1.00 34.98 237 LYS C C 1
ATOM 7635 O O . LYS C 1 237 ? 21.460 21.765 60.739 1.00 35.06 237 LYS C O 1
ATOM 7641 N N . PHE C 1 238 ? 20.220 21.657 58.867 1.00 35.12 238 PHE C N 1
ATOM 7642 C CA . PHE C 1 238 ? 19.594 22.958 59.086 1.00 33.69 238 PHE C CA 1
ATOM 7643 C C . PHE C 1 238 ? 18.155 22.913 59.575 1.00 32.39 238 PHE C C 1
ATOM 7644 O O . PHE C 1 238 ? 17.724 23.798 60.306 1.00 34.08 238 PHE C O 1
ATOM 7652 N N . GLY C 1 239 ? 17.408 21.894 59.165 1.00 31.72 239 GLY C N 1
ATOM 7653 C CA . GLY C 1 239 ? 16.020 21.793 59.580 1.00 30.47 239 GLY C CA 1
ATOM 7654 C C . GLY C 1 239 ? 15.077 22.167 58.452 1.00 30.59 239 GLY C C 1
ATOM 7655 O O . GLY C 1 239 ? 13.859 22.012 58.557 1.00 29.33 239 GLY C O 1
ATOM 7656 N N . TYR C 1 240 ? 15.650 22.661 57.361 1.00 28.97 240 TYR C N 1
ATOM 7657 C CA . TYR C 1 240 ? 14.876 23.068 56.197 1.00 30.30 240 TYR C CA 1
ATOM 7658 C C . TYR C 1 240 ? 15.817 23.093 54.995 1.00 30.42 240 TYR C C 1
ATOM 7659 O O . TYR C 1 240 ? 17.025 22.943 55.155 1.00 30.47 240 TYR C O 1
ATOM 7668 N N . CYS C 1 241 ? 15.265 23.274 53.799 1.00 30.62 241 CYS C N 1
ATOM 7669 C CA . CYS C 1 241 ? 16.094 23.346 52.598 1.00 31.78 241 CYS C CA 1
ATOM 7670 C C . CYS C 1 241 ? 15.426 24.168 51.499 1.00 31.82 241 CYS C C 1
ATOM 7671 O O . CYS C 1 241 ? 14.213 24.105 51.316 1.00 32.69 241 CYS C O 1
ATOM 7674 N N . SER C 1 242 ? 16.227 24.950 50.784 1.00 32.38 242 SER C N 1
ATOM 7675 C CA . SER C 1 242 ? 15.724 25.766 49.682 1.00 33.55 242 SER C CA 1
ATOM 7676 C C . SER C 1 242 ? 16.305 25.195 48.400 1.00 33.61 242 SER C C 1
ATOM 7677 O O . SER C 1 242 ? 17.492 24.868 48.345 1.00 34.09 242 SER C O 1
ATOM 7680 N N . VAL C 1 243 ? 15.471 25.072 47.375 1.00 30.99 243 VAL C N 1
ATOM 7681 C CA . VAL C 1 243 ? 15.915 24.528 46.098 1.00 29.73 243 VAL C CA 1
ATOM 7682 C C . VAL C 1 243 ? 15.644 25.515 44.961 1.00 28.51 243 VAL C C 1
ATOM 7683 O O . VAL C 1 243 ? 14.524 25.993 44.796 1.00 28.71 243 VAL C O 1
ATOM 7687 N N . VAL C 1 244 ? 16.685 25.829 44.200 1.00 27.75 244 VAL C N 1
ATOM 7688 C CA . VAL C 1 244 ? 16.571 26.734 43.060 1.00 27.37 244 VAL C CA 1
ATOM 7689 C C . VAL C 1 244 ? 16.731 25.856 41.817 1.00 28.01 244 VAL C C 1
ATOM 7690 O O . VAL C 1 244 ? 17.798 25.277 41.596 1.00 28.81 244 VAL C O 1
ATOM 7694 N N . VAL C 1 245 ? 15.670 25.741 41.018 1.00 27.90 245 VAL C N 1
ATOM 7695 C CA . VAL C 1 245 ? 15.711 24.895 39.822 1.00 29.65 245 VAL C CA 1
ATOM 7696 C C . VAL C 1 245 ? 15.437 25.615 38.502 1.00 29.78 245 VAL C C 1
ATOM 7697 O O . VAL C 1 245 ? 14.429 26.307 38.356 1.00 27.35 245 VAL C O 1
ATOM 7701 N N . SER C 1 246 ? 16.339 25.436 37.540 1.00 31.77 246 SER C N 1
ATOM 7702 C CA . SER C 1 246 ? 16.191 26.053 36.224 1.00 33.82 246 SER C CA 1
ATOM 7703 C C . SER C 1 246 ? 15.085 25.339 35.466 1.00 34.13 246 SER C C 1
ATOM 7704 O O . SER C 1 246 ? 14.883 24.131 35.638 1.00 33.90 246 SER C O 1
ATOM 7707 N N . GLU C 1 247 ? 14.381 26.083 34.622 1.00 34.76 247 GLU C N 1
ATOM 7708 C CA . GLU C 1 247 ? 13.293 25.521 33.829 1.00 37.05 247 GLU C CA 1
ATOM 7709 C C . GLU C 1 247 ? 13.818 24.546 32.766 1.00 36.13 247 GLU C C 1
ATOM 7710 O O . GLU C 1 247 ? 13.051 23.768 32.200 1.00 37.46 247 GLU C O 1
ATOM 7716 N N . GLY C 1 248 ? 15.121 24.589 32.500 1.00 35.19 248 GLY C N 1
ATOM 7717 C CA . GLY C 1 248 ? 15.696 23.716 31.488 1.00 36.79 248 GLY C CA 1
ATOM 7718 C C . GLY C 1 248 ? 16.412 22.462 31.971 1.00 37.40 248 GLY C C 1
ATOM 7719 O O . GLY C 1 248 ? 17.041 21.762 31.171 1.00 36.41 248 GLY C O 1
ATOM 7720 N N . VAL C 1 249 ? 16.324 22.172 33.267 1.00 37.42 249 VAL C N 1
ATOM 7721 C CA . VAL C 1 249 ? 16.973 20.992 33.830 1.00 38.72 249 VAL C CA 1
ATOM 7722 C C . VAL C 1 249 ? 16.435 19.727 33.162 1.00 38.86 249 VAL C C 1
ATOM 7723 O O . VAL C 1 249 ? 15.229 19.572 32.995 1.00 39.39 249 VAL C O 1
ATOM 7727 N N . LYS C 1 250 ? 17.339 18.829 32.782 1.00 40.59 250 LYS C N 1
ATOM 7728 C CA . LYS C 1 250 ? 16.954 17.580 32.136 1.00 42.41 250 LYS C CA 1
ATOM 7729 C C . LYS C 1 250 ? 17.664 16.389 32.771 1.00 42.42 250 LYS C C 1
ATOM 7730 O O . LYS C 1 250 ? 18.820 16.488 33.180 1.00 41.87 250 LYS C O 1
ATOM 7736 N N . GLY C 1 251 ? 16.958 15.264 32.850 1.00 43.75 251 GLY C N 1
ATOM 7737 C CA . GLY C 1 251 ? 17.519 14.058 33.434 1.00 44.72 251 GLY C CA 1
ATOM 7738 C C . GLY C 1 251 ? 18.178 13.166 32.401 1.00 46.14 251 GLY C C 1
ATOM 7739 O O . GLY C 1 251 ? 19.188 13.538 31.801 1.00 46.53 251 GLY C O 1
ATOM 7740 N N . ASP C 1 252 ? 17.605 11.984 32.192 1.00 47.86 252 ASP C N 1
ATOM 7741 C CA . ASP C 1 252 ? 18.144 11.036 31.224 1.00 47.11 252 ASP C CA 1
ATOM 7742 C C . ASP C 1 252 ? 17.592 11.301 29.828 1.00 47.57 252 ASP C C 1
ATOM 7743 O O . ASP C 1 252 ? 18.351 11.513 28.881 1.00 48.81 252 ASP C O 1
ATOM 7745 N N . ASP C 1 253 ? 16.269 11.288 29.707 1.00 48.33 253 ASP C N 1
ATOM 7746 C CA . ASP C 1 253 ? 15.614 11.528 28.427 1.00 47.37 253 ASP C CA 1
ATOM 7747 C C . ASP C 1 253 ? 15.363 13.016 28.206 1.00 46.50 253 ASP C C 1
ATOM 7748 O O . ASP C 1 253 ? 14.514 13.400 27.402 1.00 46.36 253 ASP C O 1
ATOM 7750 N N . GLY C 1 254 ? 16.108 13.850 28.925 1.00 46.27 254 GLY C N 1
ATOM 7751 C CA . GLY C 1 254 ? 15.970 15.289 28.809 1.00 47.33 254 GLY C CA 1
ATOM 7752 C C . GLY C 1 254 ? 14.534 15.749 28.967 1.00 47.05 254 GLY C C 1
ATOM 7753 O O . GLY C 1 254 ? 13.689 15.483 28.111 1.00 48.73 254 GLY C O 1
ATOM 7754 N N . LYS C 1 255 ? 14.256 16.442 30.066 1.00 45.58 255 LYS C N 1
ATOM 7755 C CA . LYS C 1 255 ? 12.914 16.942 30.338 1.00 43.44 255 LYS C CA 1
ATOM 7756 C C . LYS C 1 255 ? 12.762 17.347 31.801 1.00 43.49 255 LYS C C 1
ATOM 7757 O O . LYS C 1 255 ? 13.553 18.133 32.323 1.00 43.81 255 LYS C O 1
ATOM 7763 N N . PHE C 1 256 ? 11.742 16.804 32.457 1.00 42.52 256 PHE C N 1
ATOM 7764 C CA . PHE C 1 256 ? 11.484 17.107 33.859 1.00 42.18 256 PHE C CA 1
ATOM 7765 C C . PHE C 1 256 ? 10.216 17.938 34.021 1.00 41.72 256 PHE C C 1
ATOM 7766 O O . PHE C 1 256 ? 9.960 18.855 33.240 1.00 41.00 256 PHE C O 1
ATOM 7768 N N . GLY C 1 272 ? 2.284 23.025 36.326 1.00 47.82 272 GLY C N 1
ATOM 7769 C CA . GLY C 1 272 ? 2.902 22.566 35.103 1.00 47.82 272 GLY C CA 1
ATOM 7770 C C . GLY C 1 272 ? 4.172 23.296 34.855 1.00 48.20 272 GLY C C 1
ATOM 7771 O O . GLY C 1 272 ? 4.248 24.238 34.082 1.00 50.06 272 GLY C O 1
ATOM 7772 N N . GLY C 1 273 ? 5.190 22.862 35.544 1.00 45.88 273 GLY C N 1
ATOM 7773 C CA . GLY C 1 273 ? 6.444 23.477 35.297 1.00 43.68 273 GLY C CA 1
ATOM 7774 C C . GLY C 1 273 ? 7.302 22.562 36.031 1.00 43.07 273 GLY C C 1
ATOM 7775 O O . GLY C 1 273 ? 6.853 21.514 36.429 1.00 42.36 273 GLY C O 1
ATOM 7776 N N . VAL C 1 274 ? 8.546 22.976 36.240 1.00 40.33 274 VAL C N 1
ATOM 7777 C CA . VAL C 1 274 ? 9.524 22.171 36.948 1.00 39.81 274 VAL C CA 1
ATOM 7778 C C . VAL C 1 274 ? 9.415 22.312 38.463 1.00 40.09 274 VAL C C 1
ATOM 7779 O O . VAL C 1 274 ? 9.835 21.414 39.192 1.00 39.68 274 VAL C O 1
ATOM 7783 N N . ALA C 1 275 ? 8.863 23.422 38.952 1.00 39.73 275 ALA C N 1
ATOM 7784 C CA . ALA C 1 275 ? 8.799 23.575 40.393 1.00 39.74 275 ALA C CA 1
ATOM 7785 C C . ALA C 1 275 ? 7.892 22.517 41.036 1.00 38.91 275 ALA C C 1
ATOM 7786 O O . ALA C 1 275 ? 8.305 21.813 41.957 1.00 38.01 275 ALA C O 1
ATOM 7788 N N . PRO C 1 276 ? 6.639 22.400 40.562 1.00 38.92 276 PRO C N 1
ATOM 7789 C CA . PRO C 1 276 ? 5.698 21.420 41.114 1.00 38.88 276 PRO C CA 1
ATOM 7790 C C . PRO C 1 276 ? 6.244 20.001 41.005 1.00 39.16 276 PRO C C 1
ATOM 7791 O O . PRO C 1 276 ? 6.025 19.167 41.885 1.00 39.89 276 PRO C O 1
ATOM 7795 N N . VAL C 1 277 ? 6.957 19.733 39.914 1.00 39.74 277 VAL C N 1
ATOM 7796 C CA . VAL C 1 277 ? 7.535 18.415 39.687 1.00 39.13 277 VAL C CA 1
ATOM 7797 C C . VAL C 1 277 ? 8.571 18.097 40.755 1.00 38.99 277 VAL C C 1
ATOM 7798 O O . VAL C 1 277 ? 8.479 17.071 41.429 1.00 39.99 277 VAL C O 1
ATOM 7802 N N . VAL C 1 278 ? 9.551 18.983 40.911 1.00 38.63 278 VAL C N 1
ATOM 7803 C CA . VAL C 1 278 ? 10.606 18.791 41.900 1.00 37.48 278 VAL C CA 1
ATOM 7804 C C . VAL C 1 278 ? 10.030 18.709 43.312 1.00 38.70 278 VAL C C 1
ATOM 7805 O O . VAL C 1 278 ? 10.497 17.917 44.132 1.00 38.21 278 VAL C O 1
ATOM 7809 N N . ALA C 1 279 ? 9.017 19.528 43.587 1.00 38.92 279 ALA C N 1
ATOM 7810 C CA . ALA C 1 279 ? 8.370 19.536 44.894 1.00 39.81 279 ALA C CA 1
ATOM 7811 C C . ALA C 1 279 ? 7.803 18.149 45.182 1.00 41.11 279 ALA C C 1
ATOM 7812 O O . ALA C 1 279 ? 7.974 17.614 46.278 1.00 41.19 279 ALA C O 1
ATOM 7814 N N . SER C 1 280 ? 7.131 17.573 44.187 1.00 42.57 280 SER C N 1
ATOM 7815 C CA . SER C 1 280 ? 6.549 16.240 44.321 1.00 44.04 280 SER C CA 1
ATOM 7816 C C . SER C 1 280 ? 7.598 15.214 44.732 1.00 43.80 280 SER C C 1
ATOM 7817 O O . SER C 1 280 ? 7.371 14.410 45.633 1.00 45.08 280 SER C O 1
ATOM 7820 N N . MET C 1 281 ? 8.743 15.241 44.061 1.00 44.18 281 MET C N 1
ATOM 7821 C CA . MET C 1 281 ? 9.826 14.312 44.357 1.00 43.99 281 MET C CA 1
ATOM 7822 C C . MET C 1 281 ? 10.249 14.370 45.823 1.00 45.10 281 MET C C 1
ATOM 7823 O O . MET C 1 281 ? 10.652 13.360 46.398 1.00 46.37 281 MET C O 1
ATOM 7828 N N . VAL C 1 282 ? 10.154 15.552 46.427 1.00 45.06 282 VAL C N 1
ATOM 7829 C CA . VAL C 1 282 ? 10.537 15.729 47.824 1.00 45.31 282 VAL C CA 1
ATOM 7830 C C . VAL C 1 282 ? 9.514 15.129 48.782 1.00 46.71 282 VAL C C 1
ATOM 7831 O O . VAL C 1 282 ? 9.877 14.529 49.796 1.00 47.68 282 VAL C O 1
ATOM 7835 N N . LYS C 1 283 ? 8.235 15.294 48.467 1.00 47.63 283 LYS C N 1
ATOM 7836 C CA . LYS C 1 283 ? 7.182 14.756 49.316 1.00 48.83 283 LYS C CA 1
ATOM 7837 C C . LYS C 1 283 ? 7.171 13.238 49.181 1.00 49.65 283 LYS C C 1
ATOM 7838 O O . LYS C 1 283 ? 7.004 12.512 50.162 1.00 49.69 283 LYS C O 1
ATOM 7844 N N . GLU C 1 284 ? 7.368 12.774 47.952 1.00 49.05 284 GLU C N 1
ATOM 7845 C CA . GLU C 1 284 ? 7.387 11.353 47.638 1.00 49.30 284 GLU C CA 1
ATOM 7846 C C . GLU C 1 284 ? 8.528 10.636 48.352 1.00 48.16 284 GLU C C 1
ATOM 7847 O O . GLU C 1 284 ? 8.303 9.826 49.251 1.00 48.38 284 GLU C O 1
ATOM 7853 N N . GLY C 1 285 ? 9.754 10.947 47.947 1.00 47.13 285 GLY C N 1
ATOM 7854 C CA . GLY C 1 285 ? 10.921 10.309 48.530 1.00 45.45 285 GLY C CA 1
ATOM 7855 C C . GLY C 1 285 ? 11.328 10.689 49.942 1.00 44.92 285 GLY C C 1
ATOM 7856 O O . GLY C 1 285 ? 12.134 9.982 50.554 1.00 43.88 285 GLY C O 1
ATOM 7857 N N . LEU C 1 286 ? 10.795 11.785 50.474 1.00 43.73 286 LEU C N 1
ATOM 7858 C CA . LEU C 1 286 ? 11.165 12.201 51.824 1.00 43.26 286 LEU C CA 1
ATOM 7859 C C . LEU C 1 286 ? 9.993 12.541 52.734 1.00 42.27 286 LEU C C 1
ATOM 7860 O O . LEU C 1 286 ? 10.173 12.711 53.940 1.00 42.23 286 LEU C O 1
ATOM 7865 N N . GLY C 1 287 ? 8.798 12.640 52.163 1.00 42.93 287 GLY C N 1
ATOM 7866 C CA . GLY C 1 287 ? 7.620 12.956 52.957 1.00 43.43 287 GLY C CA 1
ATOM 7867 C C . GLY C 1 287 ? 7.680 14.294 53.673 1.00 42.60 287 GLY C C 1
ATOM 7868 O O . GLY C 1 287 ? 6.997 14.500 54.678 1.00 43.54 287 GLY C O 1
ATOM 7869 N N . LEU C 1 288 ? 8.491 15.210 53.152 1.00 41.92 288 LEU C N 1
ATOM 7870 C CA . LEU C 1 288 ? 8.645 16.533 53.748 1.00 41.60 288 LEU C CA 1
ATOM 7871 C C . LEU C 1 288 ? 7.661 17.542 53.179 1.00 39.84 288 LEU C C 1
ATOM 7872 O O . LEU C 1 288 ? 7.508 17.647 51.965 1.00 40.80 288 LEU C O 1
ATOM 7877 N N . LYS C 1 289 ? 6.997 18.285 54.060 1.00 38.91 289 LYS C N 1
ATOM 7878 C CA . LYS C 1 289 ? 6.036 19.296 53.631 1.00 38.37 289 LYS C CA 1
ATOM 7879 C C . LYS C 1 289 ? 6.784 20.323 52.788 1.00 37.48 289 LYS C C 1
ATOM 7880 O O . LYS C 1 289 ? 7.883 20.749 53.152 1.00 36.20 289 LYS C O 1
ATOM 7886 N N . TYR C 1 290 ? 6.188 20.731 51.671 1.00 35.88 290 TYR C N 1
ATOM 7887 C CA . TYR C 1 290 ? 6.846 21.681 50.784 1.00 35.60 290 TYR C CA 1
ATOM 7888 C C . TYR C 1 290 ? 6.013 22.889 50.365 1.00 35.43 290 TYR C C 1
ATOM 7889 O O . TYR C 1 290 ? 4.816 22.980 50.641 1.00 34.05 290 TYR C O 1
ATOM 7898 N N . HIS C 1 291 ? 6.686 23.802 49.671 1.00 34.34 291 HIS C N 1
ATOM 7899 C CA . HIS C 1 291 ? 6.093 25.016 49.130 1.00 33.77 291 HIS C CA 1
ATOM 7900 C C . HIS C 1 291 ? 6.927 25.347 47.897 1.00 32.77 291 HIS C C 1
ATOM 7901 O O . HIS C 1 291 ? 8.136 25.110 47.885 1.00 31.30 291 HIS C O 1
ATOM 7908 N N . TRP C 1 292 ? 6.293 25.863 46.851 1.00 29.91 292 TRP C N 1
ATOM 7909 C CA . TRP C 1 292 ? 7.041 26.211 45.652 1.00 29.23 292 TRP C CA 1
ATOM 7910 C C . TRP C 1 292 ? 6.503 27.449 44.955 1.00 26.97 292 TRP C C 1
ATOM 7911 O O . TRP C 1 292 ? 5.340 27.815 45.111 1.00 26.95 292 TRP C O 1
ATOM 7922 N N . GLY C 1 293 ? 7.378 28.089 44.188 1.00 27.00 293 GLY C N 1
ATOM 7923 C CA . GLY C 1 293 ? 6.990 29.273 43.449 1.00 25.29 293 GLY C CA 1
ATOM 7924 C C . GLY C 1 293 ? 7.646 29.264 42.085 1.00 24.90 293 GLY C C 1
ATOM 7925 O O . GLY C 1 293 ? 8.562 28.479 41.833 1.00 23.90 293 GLY C O 1
ATOM 7926 N N . VAL C 1 294 ? 7.157 30.119 41.196 1.00 22.30 294 VAL C N 1
ATOM 7927 C CA . VAL C 1 294 ? 7.707 30.246 39.850 1.00 23.64 294 VAL C CA 1
ATOM 7928 C C . VAL C 1 294 ? 7.745 31.745 39.582 1.00 24.23 294 VAL C C 1
ATOM 7929 O O . VAL C 1 294 ? 6.699 32.378 39.424 1.00 22.96 294 VAL C O 1
ATOM 7933 N N . ALA C 1 295 ? 8.949 32.307 39.554 1.00 24.38 295 ALA C N 1
ATOM 7934 C CA . ALA C 1 295 ? 9.127 33.737 39.329 1.00 25.09 295 ALA C CA 1
ATOM 7935 C C . ALA C 1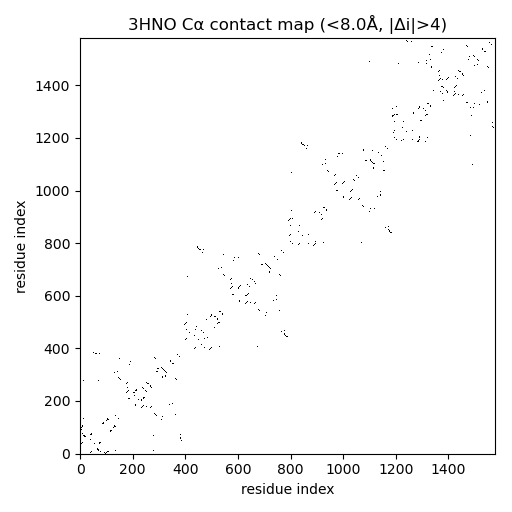 295 ? 8.626 34.186 37.965 1.00 25.82 295 ALA C C 1
ATOM 7936 O O . ALA C 1 295 ? 7.884 35.165 37.855 1.00 25.39 295 ALA C O 1
ATOM 7938 N N . ASP C 1 296 ? 9.033 33.467 36.925 1.00 26.26 296 ASP C N 1
ATOM 7939 C CA . ASP C 1 296 ? 8.643 33.804 35.560 1.00 26.52 296 ASP C CA 1
ATOM 7940 C C . ASP C 1 296 ? 8.989 35.269 35.276 1.00 25.17 296 ASP C C 1
ATOM 7941 O O . ASP C 1 296 ? 10.082 35.712 35.621 1.00 24.63 296 ASP C O 1
ATOM 7946 N N . TYR C 1 297 ? 8.072 36.021 34.670 1.00 24.74 297 TYR C N 1
ATOM 7947 C CA . TYR C 1 297 ? 8.331 37.426 34.340 1.00 24.37 297 TYR C CA 1
ATOM 7948 C C . TYR C 1 297 ? 8.896 38.291 35.461 1.00 23.49 297 TYR C C 1
ATOM 7949 O O . TYR C 1 297 ? 9.727 39.164 35.216 1.00 22.38 297 TYR C O 1
ATOM 7958 N N . LEU C 1 298 ? 8.446 38.055 36.688 1.00 22.76 298 LEU C N 1
ATOM 7959 C CA . LEU C 1 298 ? 8.905 38.848 37.817 1.00 23.13 298 LEU C CA 1
ATOM 7960 C C . LEU C 1 298 ? 10.422 38.991 37.915 1.00 23.70 298 LEU C C 1
ATOM 7961 O O . LEU C 1 298 ? 10.928 40.051 38.285 1.00 22.27 298 LEU C O 1
ATOM 7966 N N . GLN C 1 299 ? 11.149 37.931 37.579 1.00 24.74 299 GLN C N 1
ATOM 7967 C CA . GLN C 1 299 ? 12.599 37.968 37.691 1.00 25.36 299 GLN C CA 1
ATOM 7968 C C . GLN C 1 299 ? 13.301 38.807 36.627 1.00 25.28 299 GLN C C 1
ATOM 7969 O O . GLN C 1 299 ? 14.435 39.235 36.832 1.00 27.15 299 GLN C O 1
ATOM 7975 N N . ARG C 1 300 ? 12.643 39.054 35.500 1.00 24.18 300 ARG C N 1
ATOM 7976 C CA . ARG C 1 300 ? 13.280 39.845 34.452 1.00 25.46 300 ARG C CA 1
ATOM 7977 C C . ARG C 1 300 ? 12.692 41.250 34.278 1.00 24.13 300 ARG C C 1
ATOM 7978 O O . ARG C 1 300 ? 13.095 41.987 33.377 1.00 24.15 300 ARG C O 1
ATOM 7986 N N . ALA C 1 301 ? 11.750 41.621 35.139 1.00 23.78 301 ALA C N 1
ATOM 7987 C CA . ALA C 1 301 ? 11.144 42.951 35.071 1.00 24.64 301 ALA C CA 1
ATOM 7988 C C . ALA C 1 301 ? 11.272 43.648 36.428 1.00 23.76 301 ALA C C 1
ATOM 7989 O O . ALA C 1 301 ? 10.703 44.722 36.652 1.00 23.74 301 ALA C O 1
ATOM 7991 N N . ALA C 1 302 ? 12.043 43.035 37.323 1.00 24.01 302 ALA C N 1
ATOM 7992 C CA . ALA C 1 302 ? 12.228 43.552 38.676 1.00 22.19 302 ALA C CA 1
ATOM 7993 C C . ALA C 1 302 ? 13.164 44.747 38.789 1.00 20.49 302 ALA C C 1
ATOM 7994 O O . ALA C 1 302 ? 14.178 44.687 39.489 1.00 22.20 302 ALA C O 1
ATOM 7996 N N . ARG C 1 303 ? 12.817 45.839 38.120 1.00 18.56 303 ARG C N 1
ATOM 7997 C CA . ARG C 1 303 ? 13.637 47.039 38.173 1.00 17.21 303 ARG C CA 1
ATOM 7998 C C . ARG C 1 303 ? 13.595 47.643 39.588 1.00 18.58 303 ARG C C 1
ATOM 7999 O O . ARG C 1 303 ? 14.478 48.411 39.973 1.00 17.68 303 ARG C O 1
ATOM 8007 N N . HIS C 1 304 ? 12.579 47.284 40.371 1.00 18.68 304 HIS C N 1
ATOM 8008 C CA . HIS C 1 304 ? 12.474 47.822 41.730 1.00 19.34 304 HIS C CA 1
ATOM 8009 C C . HIS C 1 304 ? 13.612 47.307 42.617 1.00 20.21 304 HIS C C 1
ATOM 8010 O O . HIS C 1 304 ? 13.870 47.852 43.684 1.00 21.04 304 HIS C O 1
ATOM 8017 N N . ILE C 1 305 ? 14.302 46.262 42.173 1.00 20.94 305 ILE C N 1
ATOM 8018 C CA . ILE C 1 305 ? 15.428 45.739 42.947 1.00 21.07 305 ILE C CA 1
ATOM 8019 C C . ILE C 1 305 ? 16.562 45.355 42.003 1.00 21.78 305 ILE C C 1
ATOM 8020 O O . ILE C 1 305 ? 17.157 44.289 42.117 1.00 23.98 305 ILE C O 1
ATOM 8025 N N . ALA C 1 306 ? 16.858 46.244 41.060 1.00 21.38 306 ALA C N 1
ATOM 8026 C CA . ALA C 1 306 ? 17.918 45.993 40.091 1.00 22.03 306 ALA C CA 1
ATOM 8027 C C . ALA C 1 306 ? 19.296 46.232 40.682 1.00 20.89 306 ALA C C 1
ATOM 8028 O O . ALA C 1 306 ? 19.445 46.887 41.717 1.00 22.04 306 ALA C O 1
ATOM 8030 N N . SER C 1 307 ? 20.303 45.685 40.009 1.00 20.47 307 SER C N 1
ATOM 8031 C CA . SER C 1 307 ? 21.681 45.852 40.423 1.00 20.99 307 SER C CA 1
ATOM 8032 C C . SER C 1 307 ? 22.204 47.183 39.881 1.00 21.31 307 SER C C 1
ATOM 8033 O O . SER C 1 307 ? 22.143 47.441 38.676 1.00 23.36 307 SER C O 1
ATOM 8036 N N . LYS C 1 308 ? 22.721 48.026 40.765 1.00 23.20 308 LYS C N 1
ATOM 8037 C CA . LYS C 1 308 ? 23.259 49.317 40.355 1.00 23.90 308 LYS C CA 1
ATOM 8038 C C . LYS C 1 308 ? 24.397 49.118 39.356 1.00 25.43 308 LYS C C 1
ATOM 8039 O O . LYS C 1 308 ? 24.518 49.851 38.369 1.00 24.24 308 LYS C O 1
ATOM 8045 N N . THR C 1 309 ? 25.232 48.120 39.616 1.00 23.22 309 THR C N 1
ATOM 8046 C CA . THR C 1 309 ? 26.352 47.827 38.738 1.00 22.75 309 THR C CA 1
ATOM 8047 C C . THR C 1 309 ? 25.831 47.476 37.345 1.00 21.57 309 THR C C 1
ATOM 8048 O O . THR C 1 309 ? 26.335 47.973 36.336 1.00 23.29 309 THR C O 1
ATOM 8052 N N . ASP C 1 310 ? 24.812 46.624 37.310 1.00 21.22 310 ASP C N 1
ATOM 8053 C CA . ASP C 1 310 ? 24.191 46.174 36.074 1.00 20.94 310 ASP C CA 1
ATOM 8054 C C . ASP C 1 310 ? 23.594 47.338 35.286 1.00 21.92 310 ASP C C 1
ATOM 8055 O O . ASP C 1 310 ? 23.755 47.424 34.069 1.00 23.85 310 ASP C O 1
ATOM 8060 N N . VAL C 1 311 ? 22.905 48.234 35.982 1.00 21.64 311 VAL C N 1
ATOM 8061 C CA . VAL C 1 311 ? 22.297 49.390 35.336 1.00 20.78 311 VAL C CA 1
ATOM 8062 C C . VAL C 1 311 ? 23.362 50.275 34.693 1.00 20.22 311 VAL C C 1
ATOM 8063 O O . VAL C 1 311 ? 23.171 50.778 33.588 1.00 19.36 311 VAL C O 1
ATOM 8067 N N . GLU C 1 312 ? 24.481 50.468 35.387 1.00 20.72 312 GLU C N 1
ATOM 8068 C CA . GLU C 1 312 ? 25.561 51.293 34.857 1.00 24.78 312 GLU C CA 1
ATOM 8069 C C . GLU C 1 312 ? 26.211 50.636 33.649 1.00 23.46 312 GLU C C 1
ATOM 8070 O O . GLU C 1 312 ? 26.583 51.317 32.694 1.00 23.94 312 GLU C O 1
ATOM 8076 N N . GLN C 1 313 ? 26.345 49.316 33.683 1.00 22.47 313 GLN C N 1
ATOM 8077 C CA . GLN C 1 313 ? 26.957 48.610 32.563 1.00 22.39 313 GLN C CA 1
ATOM 8078 C C . GLN C 1 313 ? 26.008 48.604 31.363 1.00 22.27 313 GLN C C 1
ATOM 8079 O O . GLN C 1 313 ? 26.441 48.694 30.216 1.00 21.28 313 GLN C O 1
ATOM 8085 N N . ALA C 1 314 ? 24.709 48.515 31.632 1.00 21.31 314 ALA C N 1
ATOM 8086 C CA . ALA C 1 314 ? 23.712 48.516 30.565 1.00 20.17 314 ALA C CA 1
ATOM 8087 C C . ALA C 1 314 ? 23.756 49.838 29.810 1.00 21.48 314 ALA C C 1
ATOM 8088 O O . ALA C 1 314 ? 23.687 49.874 28.579 1.00 20.30 314 ALA C O 1
ATOM 8090 N N . TYR C 1 315 ? 23.867 50.925 30.562 1.00 22.18 315 TYR C N 1
ATOM 8091 C CA . TYR C 1 315 ? 23.921 52.258 29.983 1.00 22.10 315 TYR C CA 1
ATOM 8092 C C . TYR C 1 315 ? 25.239 52.479 29.237 1.00 23.50 315 TYR C C 1
ATOM 8093 O O . TYR C 1 315 ? 25.271 53.130 28.183 1.00 22.20 315 TYR C O 1
ATOM 8102 N N . ALA C 1 316 ? 26.324 51.957 29.800 1.00 21.86 316 ALA C N 1
ATOM 8103 C CA . ALA C 1 316 ? 27.638 52.100 29.186 1.00 21.53 316 ALA C CA 1
ATOM 8104 C C . ALA C 1 316 ? 27.687 51.393 27.837 1.00 19.41 316 ALA C C 1
ATOM 8105 O O . ALA C 1 316 ? 28.294 51.902 26.894 1.00 22.38 316 ALA C O 1
ATOM 8107 N N . MET C 1 317 ? 27.043 50.230 27.740 1.00 18.34 317 MET C N 1
ATOM 8108 C CA . MET C 1 317 ? 27.019 49.470 26.489 1.00 18.78 317 MET C CA 1
ATOM 8109 C C . MET C 1 317 ? 26.280 50.233 25.377 1.00 19.34 317 MET C C 1
ATOM 8110 O O . MET C 1 317 ? 26.695 50.212 24.214 1.00 19.23 317 MET C O 1
ATOM 8115 N N . GLY C 1 318 ? 25.179 50.889 25.733 1.00 18.34 318 GLY C N 1
ATOM 8116 C CA . GLY C 1 318 ? 24.438 51.658 24.746 1.00 18.34 318 GLY C CA 1
ATOM 8117 C C . GLY C 1 318 ? 25.260 52.856 24.293 1.00 19.11 318 GLY C C 1
ATOM 8118 O O . GLY C 1 318 ? 25.322 53.168 23.104 1.00 19.11 318 GLY C O 1
ATOM 8119 N N . GLN C 1 319 ? 25.903 53.526 25.246 1.00 19.18 319 GLN C N 1
ATOM 8120 C CA . GLN C 1 319 ? 26.733 54.689 24.951 1.00 20.89 319 GLN C CA 1
ATOM 8121 C C . GLN C 1 319 ? 27.924 54.286 24.077 1.00 23.36 319 GLN C C 1
ATOM 8122 O O . GLN C 1 319 ? 28.292 54.999 23.138 1.00 20.82 319 GLN C O 1
ATOM 8128 N N . ALA C 1 320 ? 28.517 53.137 24.393 1.00 21.57 320 ALA C N 1
ATOM 8129 C CA . ALA C 1 320 ? 29.667 52.633 23.652 1.00 22.83 320 ALA C CA 1
ATOM 8130 C C . ALA C 1 320 ? 29.306 52.242 22.222 1.00 20.74 320 ALA C C 1
ATOM 8131 O O . ALA C 1 320 ? 30.098 52.450 21.304 1.00 21.17 320 ALA C O 1
ATOM 8133 N N . ALA C 1 321 ? 28.120 51.676 22.025 1.00 20.67 321 ALA C N 1
ATOM 8134 C CA . ALA C 1 321 ? 27.699 51.280 20.683 1.00 19.90 321 ALA C CA 1
ATOM 8135 C C . ALA C 1 321 ? 27.711 52.483 19.741 1.00 21.28 321 ALA C C 1
ATOM 8136 O O . ALA C 1 321 ? 28.160 52.392 18.592 1.00 21.92 321 ALA C O 1
ATOM 8138 N N . VAL C 1 322 ? 27.215 53.611 20.236 1.00 19.74 322 VAL C N 1
ATOM 8139 C CA . VAL C 1 322 ? 27.167 54.834 19.442 1.00 21.33 322 VAL C CA 1
ATOM 8140 C C . VAL C 1 322 ? 28.564 55.381 19.189 1.00 20.84 322 VAL C C 1
ATOM 8141 O O . VAL C 1 322 ? 28.876 55.834 18.085 1.00 21.43 322 VAL C O 1
ATOM 8145 N N . GLU C 1 323 ? 29.404 55.357 20.214 1.00 22.19 323 GLU C N 1
ATOM 8146 C CA . GLU C 1 323 ? 30.765 55.841 20.044 1.00 24.47 323 GLU C CA 1
ATOM 8147 C C . GLU C 1 323 ? 31.490 55.017 18.982 1.00 22.76 323 GLU C C 1
ATOM 8148 O O . GLU C 1 323 ? 32.282 55.554 18.207 1.00 22.82 323 GLU C O 1
ATOM 8154 N N . PHE C 1 324 ? 31.203 53.718 18.938 1.00 23.40 324 PHE C N 1
ATOM 8155 C CA . PHE C 1 324 ? 31.820 52.827 17.956 1.00 23.32 324 PHE C CA 1
ATOM 8156 C C . PHE C 1 324 ? 31.319 53.156 16.549 1.00 22.93 324 PHE C C 1
ATOM 8157 O O . PHE C 1 324 ? 32.097 53.188 15.593 1.00 22.98 324 PHE C O 1
ATOM 8165 N N . ALA C 1 325 ? 30.013 53.380 16.430 1.00 22.70 325 ALA C N 1
ATOM 8166 C CA . ALA C 1 325 ? 29.402 53.694 15.144 1.00 23.59 325 ALA C CA 1
ATOM 8167 C C . ALA C 1 325 ? 29.997 54.969 14.563 1.00 23.26 325 ALA C C 1
ATOM 8168 O O . ALA C 1 325 ? 30.352 55.024 13.384 1.00 25.51 325 ALA C O 1
ATOM 8170 N N . VAL C 1 326 ? 30.105 55.991 15.399 1.00 24.57 326 VAL C N 1
ATOM 8171 C CA . VAL C 1 326 ? 30.649 57.270 14.977 1.00 27.01 326 VAL C CA 1
ATOM 8172 C C . VAL C 1 326 ? 32.135 57.131 14.647 1.00 29.85 326 VAL C C 1
ATOM 8173 O O . VAL C 1 326 ? 32.684 57.898 13.851 1.00 30.16 326 VAL C O 1
ATOM 8177 N N . GLN C 1 327 ? 32.769 56.131 15.249 1.00 29.04 327 GLN C N 1
ATOM 8178 C CA . GLN C 1 327 ? 34.181 55.863 15.021 1.00 30.31 327 GLN C CA 1
ATOM 8179 C C . GLN C 1 327 ? 34.369 55.094 13.711 1.00 29.22 327 GLN C C 1
ATOM 8180 O O . GLN C 1 327 ? 35.494 54.819 13.304 1.00 30.89 327 GLN C O 1
ATOM 8186 N N . GLY C 1 328 ? 33.261 54.726 13.072 1.00 26.80 328 GLY C N 1
ATOM 8187 C CA . GLY C 1 328 ? 33.331 54.010 11.808 1.00 25.24 328 GLY C CA 1
ATOM 8188 C C . GLY C 1 328 ? 33.391 52.495 11.881 1.00 25.26 328 GLY C C 1
ATOM 8189 O O . GLY C 1 328 ? 33.691 51.838 10.883 1.00 24.54 328 GLY C O 1
ATOM 8190 N N . HIS C 1 329 ? 33.095 51.928 13.045 1.00 22.67 329 HIS C N 1
ATOM 8191 C CA . HIS C 1 329 ? 33.136 50.486 13.210 1.00 23.79 329 HIS C CA 1
ATOM 8192 C C . HIS C 1 329 ? 31.902 49.795 12.705 1.00 23.89 329 HIS C C 1
ATOM 8193 O O . HIS C 1 329 ? 30.843 50.407 12.572 1.00 24.62 329 HIS C O 1
ATOM 8200 N N . ASN C 1 330 ? 32.045 48.509 12.411 1.00 24.27 330 ASN C N 1
ATOM 8201 C CA . ASN C 1 330 ? 30.945 47.733 11.874 1.00 24.30 330 ASN C CA 1
ATOM 8202 C C . ASN C 1 330 ? 31.032 46.263 12.264 1.00 25.79 330 ASN C C 1
ATOM 8203 O O . ASN C 1 330 ? 32.126 45.706 12.401 1.00 24.16 330 ASN C O 1
ATOM 8208 N N . SER C 1 331 ? 29.868 45.641 12.438 1.00 21.78 331 SER C N 1
ATOM 8209 C CA . SER C 1 331 ? 29.783 44.228 12.799 1.00 24.61 331 SER C CA 1
ATOM 8210 C C . SER C 1 331 ? 30.535 43.928 14.098 1.00 24.37 331 SER C C 1
ATOM 8211 O O . SER C 1 331 ? 31.302 42.955 14.190 1.00 23.68 331 SER C O 1
ATOM 8214 N N . VAL C 1 332 ? 30.308 44.775 15.097 1.00 22.84 332 VAL C N 1
ATOM 8215 C CA . VAL C 1 332 ? 30.946 44.629 16.400 1.00 22.91 332 VAL C CA 1
ATOM 8216 C C . VAL C 1 332 ? 29.932 44.767 17.533 1.00 23.01 332 VAL C C 1
ATOM 8217 O O . VAL C 1 332 ? 28.800 45.222 17.326 1.00 23.22 332 VAL C O 1
ATOM 8221 N N . MET C 1 333 ? 30.363 44.383 18.731 1.00 24.06 333 MET C N 1
ATOM 8222 C CA . MET C 1 333 ? 29.538 44.433 19.938 1.00 24.00 333 MET C CA 1
ATOM 8223 C C . MET C 1 333 ? 30.381 44.948 21.112 1.00 24.06 333 MET C C 1
ATOM 8224 O O . MET C 1 333 ? 31.492 44.459 21.349 1.00 23.65 333 MET C O 1
ATOM 8229 N N . PRO C 1 334 ? 29.894 45.976 21.831 1.00 23.14 334 PRO C N 1
ATOM 8230 C CA . PRO C 1 334 ? 30.679 46.465 22.967 1.00 23.21 334 PRO C CA 1
ATOM 8231 C C . PRO C 1 334 ? 30.626 45.377 24.038 1.00 21.04 334 PRO C C 1
ATOM 8232 O O . PRO C 1 334 ? 29.677 44.601 24.095 1.00 19.87 334 PRO C O 1
ATOM 8236 N N . THR C 1 335 ? 31.649 45.311 24.874 1.00 20.50 335 THR C N 1
ATOM 8237 C CA . THR C 1 335 ? 31.690 44.287 25.907 1.00 23.46 335 THR C CA 1
ATOM 8238 C C . THR C 1 335 ? 32.080 44.906 27.233 1.00 22.10 335 THR C C 1
ATOM 8239 O O . THR C 1 335 ? 32.440 46.081 27.306 1.00 22.33 335 THR C O 1
ATOM 8243 N N . ILE C 1 336 ? 32.009 44.092 28.278 1.00 22.76 336 ILE C N 1
ATOM 8244 C CA . ILE C 1 336 ? 32.398 44.509 29.613 1.00 25.18 336 ILE C CA 1
ATOM 8245 C C . ILE C 1 336 ? 33.659 43.700 29.918 1.00 26.47 336 ILE C C 1
ATOM 8246 O O . ILE C 1 336 ? 33.641 42.476 29.828 1.00 25.95 336 ILE C O 1
ATOM 8251 N N . GLU C 1 337 ? 34.753 44.377 30.254 1.00 28.64 337 GLU C N 1
ATOM 8252 C CA . GLU C 1 337 ? 35.999 43.681 30.566 1.00 30.74 337 GLU C CA 1
ATOM 8253 C C . GLU C 1 337 ? 36.378 43.830 32.035 1.00 30.05 337 GLU C C 1
ATOM 8254 O O . GLU C 1 337 ? 36.628 44.936 32.510 1.00 31.12 337 GLU C O 1
ATOM 8260 N N . ARG C 1 338 ? 36.420 42.716 32.756 1.00 30.40 338 ARG C N 1
ATOM 8261 C CA . ARG C 1 338 ? 36.795 42.755 34.164 1.00 29.96 338 ARG C CA 1
ATOM 8262 C C . ARG C 1 338 ? 38.301 43.000 34.232 1.00 31.90 338 ARG C C 1
ATOM 8263 O O . ARG C 1 338 ? 39.082 42.182 33.758 1.00 31.27 338 ARG C O 1
ATOM 8271 N N . ILE C 1 339 ? 38.701 44.125 34.818 1.00 34.38 339 ILE C N 1
ATOM 8272 C CA . ILE C 1 339 ? 40.112 44.479 34.918 1.00 37.22 339 ILE C CA 1
ATOM 8273 C C . ILE C 1 339 ? 40.711 44.166 36.284 1.00 38.91 339 ILE C C 1
ATOM 8274 O O . ILE C 1 339 ? 41.929 44.089 36.428 1.00 41.02 339 ILE C O 1
ATOM 8279 N N . SER C 1 340 ? 39.853 43.994 37.284 1.00 40.09 340 SER C N 1
ATOM 8280 C CA . SER C 1 340 ? 40.310 43.722 38.643 1.00 41.13 340 SER C CA 1
ATOM 8281 C C . SER C 1 340 ? 39.179 43.143 39.486 1.00 40.44 340 SER C C 1
ATOM 8282 O O . SER C 1 340 ? 38.048 43.032 39.018 1.00 40.70 340 SER C O 1
ATOM 8285 N N . ALA C 1 341 ? 39.487 42.782 40.729 1.00 41.21 341 ALA C N 1
ATOM 8286 C CA . ALA C 1 341 ? 38.486 42.225 41.635 1.00 39.94 341 ALA C CA 1
ATOM 8287 C C . ALA C 1 341 ? 38.909 42.384 43.095 1.00 39.92 341 ALA C C 1
ATOM 8288 O O . ALA C 1 341 ? 39.832 43.141 43.404 1.00 40.52 341 ALA C O 1
ATOM 8290 N N . PRO C 1 343 ? 39.586 46.149 44.016 1.00 39.83 343 PRO C N 1
ATOM 8291 C CA . PRO C 1 343 ? 38.244 45.559 43.999 1.00 38.98 343 PRO C CA 1
ATOM 8292 C C . PRO C 1 343 ? 37.758 45.351 42.571 1.00 38.09 343 PRO C C 1
ATOM 8293 O O . PRO C 1 343 ? 38.530 45.470 41.624 1.00 39.10 343 PRO C O 1
ATOM 8297 N N . TYR C 1 344 ? 36.476 45.044 42.424 1.00 36.83 344 TYR C N 1
ATOM 8298 C CA . TYR C 1 344 ? 35.897 44.840 41.102 1.00 35.62 344 TYR C CA 1
ATOM 8299 C C . TYR C 1 344 ? 36.013 46.114 40.284 1.00 33.74 344 TYR C C 1
ATOM 8300 O O . TYR C 1 344 ? 35.590 47.177 40.721 1.00 33.69 344 TYR C O 1
ATOM 8309 N N . GLN C 1 345 ? 36.603 45.996 39.101 1.00 34.27 345 GLN C N 1
ATOM 8310 C CA . GLN C 1 345 ? 36.765 47.119 38.190 1.00 33.26 345 GLN C CA 1
ATOM 8311 C C . GLN C 1 345 ? 36.585 46.588 36.777 1.00 32.02 345 GLN C C 1
ATOM 8312 O O . GLN C 1 345 ? 37.059 45.496 36.454 1.00 31.42 345 GLN C O 1
ATOM 8318 N N . TRP C 1 346 ? 35.895 47.361 35.943 1.00 30.57 346 TRP C N 1
ATOM 8319 C CA . TRP C 1 346 ? 35.628 46.957 34.571 1.00 28.20 346 TRP C CA 1
ATOM 8320 C C . TRP C 1 346 ? 35.784 48.117 33.598 1.00 28.36 346 TRP C C 1
ATOM 8321 O O . TRP C 1 346 ? 35.854 49.277 34.005 1.00 27.24 346 TRP C O 1
ATOM 8332 N N . LYS C 1 347 ? 35.853 47.789 32.310 1.00 29.08 347 LYS C N 1
ATOM 8333 C CA . LYS C 1 347 ? 35.982 48.792 31.260 1.00 28.74 347 LYS C CA 1
ATOM 8334 C C . LYS C 1 347 ? 35.256 48.262 30.037 1.00 28.22 347 LYS C C 1
ATOM 8335 O O . LYS C 1 347 ? 34.903 47.084 29.980 1.00 27.62 347 LYS C O 1
ATOM 8341 N N . VAL C 1 348 ? 35.033 49.134 29.059 1.00 27.41 348 VAL C N 1
ATOM 8342 C CA . VAL C 1 348 ? 34.343 48.751 27.833 1.00 27.09 348 VAL C CA 1
ATOM 8343 C C . VAL C 1 348 ? 35.315 48.174 26.810 1.00 26.85 348 VAL C C 1
ATOM 8344 O O . VAL C 1 348 ? 36.400 48.716 26.595 1.00 27.49 348 VAL C O 1
ATOM 8348 N N . GLY C 1 349 ? 34.920 47.072 26.182 1.00 26.69 349 GLY C N 1
ATOM 8349 C CA . GLY C 1 349 ? 35.750 46.423 25.184 1.00 28.29 349 GLY C CA 1
ATOM 8350 C C . GLY C 1 349 ? 35.048 46.283 23.848 1.00 27.78 349 GLY C C 1
ATOM 8351 O O . GLY C 1 349 ? 33.885 46.660 23.704 1.00 27.52 349 GLY C O 1
ATOM 8352 N N . MET C 1 350 ? 35.733 45.786 22.831 1.00 27.92 350 MET C N 1
ATOM 8353 C CA A MET C 1 350 ? 35.095 45.707 21.521 0.50 27.01 350 MET C CA 1
ATOM 8354 C CA B MET C 1 350 ? 35.094 45.707 21.521 0.50 27.01 350 MET C CA 1
ATOM 8355 C C . MET C 1 350 ? 35.211 44.300 20.975 1.00 27.34 350 MET C C 1
ATOM 8356 O O . MET C 1 350 ? 36.339 43.850 20.771 1.00 27.22 350 MET C O 1
ATOM 8365 N N . ALA C 1 351 ? 34.100 43.607 20.737 1.00 26.08 351 ALA C N 1
ATOM 8366 C CA . ALA C 1 351 ? 34.264 42.254 20.220 1.00 27.67 351 ALA C CA 1
ATOM 8367 C C . ALA C 1 351 ? 33.722 42.138 18.799 1.00 28.52 351 ALA C C 1
ATOM 8368 O O . ALA C 1 351 ? 32.863 42.917 18.386 1.00 27.68 351 ALA C O 1
ATOM 8370 N N . GLN C 1 352 ? 34.228 41.159 18.056 1.00 26.86 352 GLN C N 1
ATOM 8371 C CA . GLN C 1 352 ? 33.796 40.939 16.682 1.00 27.21 352 GLN C CA 1
ATOM 8372 C C . GLN C 1 352 ? 32.530 40.089 16.732 1.00 28.43 352 GLN C C 1
ATOM 8373 O O . GLN C 1 352 ? 32.507 39.034 17.376 1.00 28.61 352 GLN C O 1
ATOM 8379 N N . LEU C 1 353 ? 31.475 40.544 16.064 1.00 27.68 353 LEU C N 1
ATOM 8380 C CA . LEU C 1 353 ? 30.215 39.807 16.057 1.00 30.00 353 LEU C CA 1
ATOM 8381 C C . LEU C 1 353 ? 30.368 38.401 15.518 1.00 30.86 353 LEU C C 1
ATOM 8382 O O . LEU C 1 353 ? 29.627 37.496 15.910 1.00 33.00 353 LEU C O 1
ATOM 8387 N N . SER C 1 354 ? 31.319 38.216 14.611 1.00 31.14 354 SER C N 1
ATOM 8388 C CA . SER C 1 354 ? 31.549 36.900 14.029 1.00 32.31 354 SER C CA 1
ATOM 8389 C C . SER C 1 354 ? 32.003 35.901 15.090 1.00 32.74 354 SER C C 1
ATOM 8390 O O . SER C 1 354 ? 31.882 34.690 14.899 1.00 33.46 354 SER C O 1
ATOM 8393 N N . GLN C 1 355 ? 32.528 36.404 16.204 1.00 33.91 355 GLN C N 1
ATOM 8394 C CA . GLN C 1 355 ? 32.988 35.528 17.277 1.00 34.63 355 GLN C CA 1
ATOM 8395 C C . GLN C 1 355 ? 31.921 35.429 18.365 1.00 34.69 355 GLN C C 1
ATOM 8396 O O . GLN C 1 355 ? 32.067 34.680 19.333 1.00 34.55 355 GLN C O 1
ATOM 8402 N N . VAL C 1 356 ? 30.844 36.188 18.197 1.00 34.04 356 VAL C N 1
ATOM 8403 C CA . VAL C 1 356 ? 29.751 36.177 19.160 1.00 33.96 356 VAL C CA 1
ATOM 8404 C C . VAL C 1 356 ? 28.568 35.416 18.580 1.00 36.20 356 VAL C C 1
ATOM 8405 O O . VAL C 1 356 ? 27.863 34.704 19.291 1.00 36.15 356 VAL C O 1
ATOM 8409 N N . ALA C 1 357 ? 28.369 35.567 17.274 1.00 38.66 357 ALA C N 1
ATOM 8410 C CA . ALA C 1 357 ? 27.268 34.920 16.574 1.00 40.19 357 ALA C CA 1
ATOM 8411 C C . ALA C 1 357 ? 27.220 33.414 16.792 1.00 41.56 357 ALA C C 1
ATOM 8412 O O . ALA C 1 357 ? 28.184 32.695 16.528 1.00 41.87 357 ALA C O 1
ATOM 8414 N N . ASN C 1 358 ? 26.078 32.955 17.284 1.00 42.95 358 ASN C N 1
ATOM 8415 C CA . ASN C 1 358 ? 25.830 31.545 17.539 1.00 43.43 358 ASN C CA 1
ATOM 8416 C C . ASN C 1 358 ? 26.877 30.854 18.408 1.00 43.29 358 ASN C C 1
ATOM 8417 O O . ASN C 1 358 ? 27.464 29.841 18.023 1.00 45.48 358 ASN C O 1
ATOM 8422 N N . VAL C 1 359 ? 27.097 31.414 19.589 1.00 40.58 359 VAL C N 1
ATOM 8423 C CA . VAL C 1 359 ? 28.044 30.872 20.552 1.00 38.31 359 VAL C CA 1
ATOM 8424 C C . VAL C 1 359 ? 27.452 31.152 21.924 1.00 37.82 359 VAL C C 1
ATOM 8425 O O . VAL C 1 359 ? 27.076 32.285 22.221 1.00 37.18 359 VAL C O 1
ATOM 8429 N N . GLU C 1 360 ? 27.363 30.123 22.757 1.00 37.75 360 GLU C N 1
ATOM 8430 C CA . GLU C 1 360 ? 26.792 30.288 24.086 1.00 37.95 360 GLU C CA 1
ATOM 8431 C C . GLU C 1 360 ? 27.815 30.141 25.202 1.00 38.05 360 GLU C C 1
ATOM 8432 O O . GLU C 1 360 ? 28.649 29.237 25.181 1.00 37.89 360 GLU C O 1
ATOM 8438 N N . LYS C 1 361 ? 27.756 31.049 26.171 1.00 36.66 361 LYS C N 1
ATOM 8439 C CA . LYS C 1 361 ? 28.666 31.001 27.306 1.00 37.70 361 LYS C CA 1
ATOM 8440 C C . LYS C 1 361 ? 27.943 30.255 28.421 1.00 38.93 361 LYS C C 1
ATOM 8441 O O . LYS C 1 361 ? 27.161 30.838 29.170 1.00 38.39 361 LYS C O 1
ATOM 8447 N N . MET C 1 362 ? 28.185 28.953 28.493 1.00 38.55 362 MET C N 1
ATOM 8448 C CA . MET C 1 362 ? 27.579 28.103 29.508 1.00 40.43 362 MET C CA 1
ATOM 8449 C C . MET C 1 362 ? 28.342 28.253 30.817 1.00 39.52 362 MET C C 1
ATOM 8450 O O . MET C 1 362 ? 29.356 28.946 30.884 1.00 39.97 362 MET C O 1
ATOM 8455 N N . MET C 1 363 ? 27.848 27.605 31.861 1.00 38.58 363 MET C N 1
ATOM 8456 C CA . MET C 1 363 ? 28.499 27.670 33.157 1.00 38.65 363 MET C CA 1
ATOM 8457 C C . MET C 1 363 ? 29.768 26.820 33.094 1.00 38.06 363 MET C C 1
ATOM 8458 O O . MET C 1 363 ? 29.738 25.688 32.615 1.00 37.72 363 MET C O 1
ATOM 8463 N N . PRO C 1 364 ? 30.904 27.366 33.551 1.00 38.99 364 PRO C N 1
ATOM 8464 C CA . PRO C 1 364 ? 32.165 26.618 33.534 1.00 39.27 364 PRO C CA 1
ATOM 8465 C C . PRO C 1 364 ? 32.075 25.463 34.534 1.00 39.70 364 PRO C C 1
ATOM 8466 O O . PRO C 1 364 ? 31.420 25.582 35.571 1.00 38.31 364 PRO C O 1
ATOM 8470 N N . GLU C 1 365 ? 32.734 24.351 34.228 1.00 39.50 365 GLU C N 1
ATOM 8471 C CA . GLU C 1 365 ? 32.697 23.194 35.117 1.00 39.91 365 GLU C CA 1
ATOM 8472 C C . GLU C 1 365 ? 33.214 23.492 36.524 1.00 37.89 365 GLU C C 1
ATOM 8473 O O . GLU C 1 365 ? 32.689 22.963 37.503 1.00 36.90 365 GLU C O 1
ATOM 8479 N N . ASN C 1 366 ? 34.226 24.346 36.629 1.00 35.25 366 ASN C N 1
ATOM 8480 C CA . ASN C 1 366 ? 34.800 24.686 37.926 1.00 35.32 366 ASN C CA 1
ATOM 8481 C C . ASN C 1 366 ? 33.993 25.727 38.713 1.00 34.96 366 ASN C C 1
ATOM 8482 O O . ASN C 1 366 ? 34.420 26.168 39.782 1.00 33.68 366 ASN C O 1
ATOM 8487 N N . PHE C 1 367 ? 32.841 26.131 38.182 1.00 33.40 367 PHE C N 1
ATOM 8488 C CA . PHE C 1 367 ? 31.992 27.110 38.867 1.00 33.93 367 PHE C CA 1
ATOM 8489 C C . PHE C 1 367 ? 30.922 26.368 39.659 1.00 34.26 367 PHE C C 1
ATOM 8490 O O . PHE C 1 367 ? 30.190 26.964 40.452 1.00 33.11 367 PHE C O 1
ATOM 8498 N N . ILE C 1 368 ? 30.844 25.059 39.428 1.00 34.47 368 ILE C N 1
ATOM 8499 C CA . ILE C 1 368 ? 29.885 24.197 40.102 1.00 36.23 368 ILE C CA 1
ATOM 8500 C C . ILE C 1 368 ? 30.648 23.244 41.027 1.00 37.72 368 ILE C C 1
ATOM 8501 O O . ILE C 1 368 ? 31.766 22.824 40.713 1.00 37.33 368 ILE C O 1
ATOM 8506 N N . THR C 1 369 ? 30.046 22.923 42.170 1.00 38.31 369 THR C N 1
ATOM 8507 C CA . THR C 1 369 ? 30.664 22.034 43.155 1.00 38.40 369 THR C CA 1
ATOM 8508 C C . THR C 1 369 ? 30.697 20.581 42.694 1.00 39.02 369 THR C C 1
ATOM 8509 O O . THR C 1 369 ? 30.006 20.197 41.750 1.00 37.68 369 THR C O 1
ATOM 8513 N N . GLU C 1 370 ? 31.496 19.777 43.391 1.00 40.65 370 GLU C N 1
ATOM 8514 C CA . GLU C 1 370 ? 31.651 18.360 43.084 1.00 40.12 370 GLU C CA 1
ATOM 8515 C C . GLU C 1 370 ? 30.328 17.609 42.958 1.00 38.91 370 GLU C C 1
ATOM 8516 O O . GLU C 1 370 ? 30.114 16.895 41.978 1.00 39.50 370 GLU C O 1
ATOM 8522 N N . ASP C 1 371 ? 29.438 17.757 43.937 1.00 37.84 371 ASP C N 1
ATOM 8523 C CA . ASP C 1 371 ? 28.158 17.058 43.867 1.00 37.48 371 ASP C CA 1
ATOM 8524 C C . ASP C 1 371 ? 27.202 17.712 42.875 1.00 36.73 371 ASP C C 1
ATOM 8525 O O . ASP C 1 371 ? 26.084 17.235 42.672 1.00 35.58 371 ASP C O 1
ATOM 8530 N N . GLY C 1 372 ? 27.653 18.807 42.264 1.00 37.46 372 GLY C N 1
ATOM 8531 C CA . GLY C 1 372 ? 26.853 19.515 41.276 1.00 37.72 372 GLY C CA 1
ATOM 8532 C C . GLY C 1 372 ? 25.587 20.187 41.773 1.00 36.99 372 GLY C C 1
ATOM 8533 O O . GLY C 1 372 ? 24.659 20.414 40.995 1.00 39.25 372 GLY C O 1
ATOM 8534 N N . PHE C 1 373 ? 25.542 20.524 43.057 1.00 36.33 373 PHE C N 1
ATOM 8535 C CA . PHE C 1 373 ? 24.363 21.166 43.622 1.00 34.82 373 PHE C CA 1
ATOM 8536 C C . PHE C 1 373 ? 24.619 22.555 44.199 1.00 33.89 373 PHE C C 1
ATOM 8537 O O . PHE C 1 373 ? 23.744 23.128 44.843 1.00 34.53 373 PHE C O 1
ATOM 8545 N N . GLY C 1 374 ? 25.809 23.096 43.963 1.00 32.94 374 GLY C N 1
ATOM 8546 C CA . GLY C 1 374 ? 26.123 24.418 44.473 1.00 31.39 374 GLY C CA 1
ATOM 8547 C C . GLY C 1 374 ? 27.144 25.149 43.622 1.00 30.88 374 GLY C C 1
ATOM 8548 O O . GLY C 1 374 ? 27.590 24.637 42.594 1.00 29.74 374 GLY C O 1
ATOM 8549 N N . ILE C 1 375 ? 27.505 26.357 44.038 1.00 30.61 375 ILE C N 1
ATOM 8550 C CA . ILE C 1 375 ? 28.496 27.141 43.311 1.00 31.06 375 ILE C CA 1
ATOM 8551 C C . ILE C 1 375 ? 29.782 27.152 44.127 1.00 31.65 375 ILE C C 1
ATOM 8552 O O . ILE C 1 375 ? 29.742 27.078 45.354 1.00 31.48 375 ILE C O 1
ATOM 8557 N N . THR C 1 376 ? 30.917 27.244 43.443 1.00 31.73 376 THR C N 1
ATOM 8558 C CA . THR C 1 376 ? 32.221 27.255 44.100 1.00 31.77 376 THR C CA 1
ATOM 8559 C C . THR C 1 376 ? 32.630 28.681 44.459 1.00 33.87 376 THR C C 1
ATOM 8560 O O . THR C 1 376 ? 31.943 29.636 44.094 1.00 33.13 376 THR C O 1
ATOM 8564 N N . ASP C 1 377 ? 33.742 28.830 45.175 1.00 34.27 377 ASP C N 1
ATOM 8565 C CA . ASP C 1 377 ? 34.204 30.164 45.545 1.00 37.10 377 ASP C CA 1
ATOM 8566 C C . ASP C 1 377 ? 34.604 30.955 44.296 1.00 37.16 377 ASP C C 1
ATOM 8567 O O . ASP C 1 377 ? 34.534 32.186 44.285 1.00 36.97 377 ASP C O 1
ATOM 8572 N N . LEU C 1 378 ? 35.032 30.256 43.247 1.00 37.23 378 LEU C N 1
ATOM 8573 C CA . LEU C 1 378 ? 35.409 30.942 42.012 1.00 37.16 378 LEU C CA 1
ATOM 8574 C C . LEU C 1 378 ? 34.155 31.570 41.420 1.00 35.74 378 LEU C C 1
ATOM 8575 O O . LEU C 1 378 ? 34.183 32.691 40.916 1.00 35.04 378 LEU C O 1
ATOM 8580 N N . CYS C 1 379 ? 33.053 30.836 41.489 1.00 34.13 379 CYS C N 1
ATOM 8581 C CA . CYS C 1 379 ? 31.783 31.325 40.979 1.00 35.38 379 CYS C CA 1
ATOM 8582 C C . CYS C 1 379 ? 31.370 32.567 41.778 1.00 34.39 379 CYS C C 1
ATOM 8583 O O . CYS C 1 379 ? 31.042 33.601 41.194 1.00 33.99 379 CYS C O 1
ATOM 8586 N N . ARG C 1 380 ? 31.404 32.467 43.108 1.00 31.49 380 ARG C N 1
ATOM 8587 C CA . ARG C 1 380 ? 31.044 33.592 43.976 1.00 31.99 380 ARG C CA 1
ATOM 8588 C C . ARG C 1 380 ? 31.886 34.823 43.651 1.00 32.35 380 ARG C C 1
ATOM 8589 O O . ARG C 1 380 ? 31.383 35.949 43.665 1.00 31.64 380 ARG C O 1
ATOM 8597 N N . GLU C 1 381 ? 33.170 34.600 43.380 1.00 31.27 381 GLU C N 1
ATOM 8598 C CA . GLU C 1 381 ? 34.096 35.681 43.050 1.00 29.87 381 GLU C CA 1
ATOM 8599 C C . GLU C 1 381 ? 33.618 36.378 41.786 1.00 29.11 381 GLU C C 1
ATOM 8600 O O . GLU C 1 381 ? 33.697 37.599 41.662 1.00 28.37 381 GLU C O 1
ATOM 8606 N N . TYR C 1 382 ? 33.132 35.587 40.842 1.00 27.42 382 TYR C N 1
ATOM 8607 C CA . TYR C 1 382 ? 32.636 36.130 39.590 1.00 28.78 382 TYR C CA 1
ATOM 8608 C C . TYR C 1 382 ? 31.289 36.845 39.763 1.00 27.58 382 TYR C C 1
ATOM 8609 O O . TYR C 1 382 ? 31.137 37.996 39.351 1.00 27.29 382 TYR C O 1
ATOM 8618 N N . LEU C 1 383 ? 30.328 36.159 40.382 1.00 26.77 383 LEU C N 1
ATOM 8619 C CA . LEU C 1 383 ? 28.975 36.690 40.572 1.00 28.24 383 LEU C CA 1
ATOM 8620 C C . LEU C 1 383 ? 28.744 37.851 41.534 1.00 28.75 383 LEU C C 1
ATOM 8621 O O . LEU C 1 383 ? 28.053 38.807 41.185 1.00 29.49 383 LEU C O 1
ATOM 8626 N N . ALA C 1 384 ? 29.303 37.770 42.738 1.00 28.62 384 ALA C N 1
ATOM 8627 C CA . ALA C 1 384 ? 29.106 38.804 43.757 1.00 29.25 384 ALA C CA 1
ATOM 8628 C C . ALA C 1 384 ? 29.172 40.261 43.302 1.00 29.30 384 ALA C C 1
ATOM 8629 O O . ALA C 1 384 ? 28.272 41.051 43.605 1.00 28.44 384 ALA C O 1
ATOM 8631 N N . PRO C 1 385 ? 30.232 40.641 42.572 1.00 28.58 385 PRO C N 1
ATOM 8632 C CA . PRO C 1 385 ? 30.372 42.024 42.108 1.00 27.44 385 PRO C CA 1
ATOM 8633 C C . PRO C 1 385 ? 29.274 42.495 41.157 1.00 25.73 385 PRO C C 1
ATOM 8634 O O . PRO C 1 385 ? 28.977 43.687 41.081 1.00 26.59 385 PRO C O 1
ATOM 8638 N N . LEU C 1 386 ? 28.672 41.558 40.438 1.00 25.99 386 LEU C N 1
ATOM 8639 C CA . LEU C 1 386 ? 27.646 41.899 39.467 1.00 24.02 386 LEU C CA 1
ATOM 8640 C C . LEU C 1 386 ? 26.328 42.382 40.069 1.00 25.23 386 LEU C C 1
ATOM 8641 O O . LEU C 1 386 ? 25.589 43.119 39.421 1.00 23.10 386 LEU C O 1
ATOM 8646 N N . ILE C 1 387 ? 26.039 41.977 41.303 1.00 25.58 387 ILE C N 1
ATOM 8647 C CA . ILE C 1 387 ? 24.794 42.374 41.958 1.00 26.24 387 ILE C CA 1
ATOM 8648 C C . ILE C 1 387 ? 24.996 43.492 42.973 1.00 27.33 387 ILE C C 1
ATOM 8649 O O . ILE C 1 387 ? 24.065 43.857 43.688 1.00 27.62 387 ILE C O 1
ATOM 8654 N N . GLU C 1 388 ? 26.210 44.034 43.021 1.00 27.53 388 GLU C N 1
ATOM 8655 C CA . GLU C 1 388 ? 26.567 45.093 43.959 1.00 29.41 388 GLU C CA 1
ATOM 8656 C C . GLU C 1 388 ? 25.837 46.413 43.733 1.00 30.05 388 GLU C C 1
ATOM 8657 O O . GLU C 1 388 ? 25.680 46.868 42.596 1.00 27.97 388 GLU C O 1
ATOM 8663 N N . GLY C 1 389 ? 25.400 47.022 44.832 1.00 28.84 389 GLY C N 1
ATOM 8664 C CA . GLY C 1 389 ? 24.716 48.296 44.762 1.00 26.94 389 GLY C CA 1
ATOM 8665 C C . GLY C 1 389 ? 23.238 48.237 44.435 1.00 26.06 389 GLY C C 1
ATOM 8666 O O . GLY C 1 389 ? 22.776 47.362 43.704 1.00 24.27 389 GLY C O 1
ATOM 8667 N N . GLU C 1 390 ? 22.494 49.185 44.991 1.00 24.95 390 GLU C N 1
ATOM 8668 C CA . GLU C 1 390 ? 21.065 49.265 44.754 1.00 25.13 390 GLU C CA 1
ATOM 8669 C C . GLU C 1 390 ? 20.780 50.554 44.008 1.00 25.71 390 GLU C C 1
ATOM 8670 O O . GLU C 1 390 ? 21.317 51.607 44.337 1.00 27.15 390 GLU C O 1
ATOM 8676 N N . ASP C 1 391 ? 19.947 50.460 42.985 1.00 27.79 391 ASP C N 1
ATOM 8677 C CA . ASP C 1 391 ? 19.589 51.628 42.196 1.00 30.44 391 ASP C CA 1
ATOM 8678 C C . ASP C 1 391 ? 18.069 51.603 42.120 1.00 29.63 391 ASP C C 1
ATOM 8679 O O . ASP C 1 391 ? 17.494 50.985 41.230 1.00 30.89 391 ASP C O 1
ATOM 8684 N N . TYR C 1 392 ? 17.427 52.257 43.083 1.00 25.26 392 TYR C N 1
ATOM 8685 C CA . TYR C 1 392 ? 15.972 52.281 43.155 1.00 24.00 392 TYR C CA 1
ATOM 8686 C C . TYR C 1 392 ? 15.331 53.367 42.307 1.00 23.02 392 TYR C C 1
ATOM 8687 O O . TYR C 1 392 ? 15.798 54.501 42.273 1.00 21.86 392 TYR C O 1
ATOM 8696 N N . PRO C 1 393 ? 14.243 53.029 41.608 1.00 22.76 393 PRO C N 1
ATOM 8697 C CA . PRO C 1 393 ? 13.576 54.039 40.790 1.00 22.55 393 PRO C CA 1
ATOM 8698 C C . PRO C 1 393 ? 12.775 54.929 41.741 1.00 22.92 393 PRO C C 1
ATOM 8699 O O . PRO C 1 393 ? 12.548 54.561 42.893 1.00 20.59 393 PRO C O 1
ATOM 8703 N N . PRO C 1 394 ? 12.365 56.123 41.286 1.00 23.33 394 PRO C N 1
ATOM 8704 C CA . PRO C 1 394 ? 11.579 57.023 42.142 1.00 22.64 394 PRO C CA 1
ATOM 8705 C C . PRO C 1 394 ? 10.154 56.476 42.229 1.00 22.12 394 PRO C C 1
ATOM 8706 O O . PRO C 1 394 ? 9.707 55.794 41.309 1.00 24.33 394 PRO C O 1
ATOM 8710 N N . TYR C 1 395 ? 9.444 56.773 43.319 1.00 22.12 395 TYR C N 1
ATOM 8711 C CA . TYR C 1 395 ? 8.074 56.288 43.510 1.00 20.95 395 TYR C CA 1
ATOM 8712 C C . TYR C 1 395 ? 7.002 57.377 43.544 1.00 23.48 395 TYR C C 1
ATOM 8713 O O . TYR C 1 395 ? 7.274 58.538 43.842 1.00 24.83 395 TYR C O 1
ATOM 8722 N N . LYS C 1 396 ? 5.773 56.967 43.262 1.00 25.59 396 LYS C N 1
ATOM 8723 C CA . LYS C 1 396 ? 4.622 57.857 43.275 1.00 28.32 396 LYS C CA 1
ATOM 8724 C C . LYS C 1 396 ? 3.396 57.035 43.638 1.00 27.23 396 LYS C C 1
ATOM 8725 O O . LYS C 1 396 ? 3.089 56.038 42.979 1.00 27.36 396 LYS C O 1
ATOM 8731 N N . ASP C 1 397 ? 2.707 57.446 44.698 1.00 28.97 397 ASP C N 1
ATOM 8732 C CA . ASP C 1 397 ? 1.509 56.750 45.156 1.00 28.61 397 ASP C CA 1
ATOM 8733 C C . ASP C 1 397 ? 1.750 55.268 45.449 1.00 27.12 397 ASP C C 1
ATOM 8734 O O . ASP C 1 397 ? 0.938 54.411 45.095 1.00 26.67 397 ASP C O 1
ATOM 8739 N N . GLY C 1 398 ? 2.875 54.975 46.092 1.00 24.72 398 GLY C N 1
ATOM 8740 C CA . GLY C 1 398 ? 3.198 53.606 46.451 1.00 25.51 398 GLY C CA 1
ATOM 8741 C C . GLY C 1 398 ? 3.837 52.738 45.383 1.00 25.09 398 GLY C C 1
ATOM 8742 O O . GLY C 1 398 ? 4.296 51.630 45.683 1.00 23.63 398 GLY C O 1
ATOM 8743 N N . LEU C 1 399 ? 3.889 53.228 44.147 1.00 26.09 399 LEU C N 1
ATOM 8744 C CA . LEU C 1 399 ? 4.466 52.447 43.055 1.00 24.62 399 LEU C CA 1
ATOM 8745 C C . LEU C 1 399 ? 5.616 53.147 42.336 1.00 25.67 399 LEU C C 1
ATOM 8746 O O . LEU C 1 399 ? 5.708 54.376 42.344 1.00 25.79 399 LEU C O 1
ATOM 8751 N N . PRO C 1 400 ? 6.522 52.366 41.713 1.00 22.52 400 PRO C N 1
ATOM 8752 C CA . PRO C 1 400 ? 7.644 52.981 40.996 1.00 23.25 400 PRO C CA 1
ATOM 8753 C C . PRO C 1 400 ? 7.041 53.838 39.889 1.00 22.87 400 PRO C C 1
ATOM 8754 O O . PRO C 1 400 ? 6.107 53.410 39.216 1.00 21.18 400 PRO C O 1
ATOM 8758 N N . ASP C 1 401 ? 7.582 55.032 39.693 1.00 22.00 401 ASP C N 1
ATOM 8759 C CA . ASP C 1 401 ? 7.060 55.933 38.670 1.00 21.19 401 ASP C CA 1
ATOM 8760 C C . ASP C 1 401 ? 7.685 55.627 37.306 1.00 21.41 401 ASP C C 1
ATOM 8761 O O . ASP C 1 401 ? 8.384 56.460 36.738 1.00 22.05 401 ASP C O 1
ATOM 8766 N N . TYR C 1 402 ? 7.421 54.430 36.786 1.00 19.82 402 TYR C N 1
ATOM 8767 C CA . TYR C 1 402 ? 7.970 54.001 35.499 1.00 20.92 402 TYR C CA 1
ATOM 8768 C C . TYR C 1 402 ? 7.417 54.817 34.320 1.00 23.47 402 TYR C C 1
ATOM 8769 O O . TYR C 1 402 ? 6.232 55.142 34.273 1.00 21.02 402 TYR C O 1
ATOM 8778 N N . VAL C 1 403 ? 8.283 55.135 33.364 1.00 22.04 403 VAL C N 1
ATOM 8779 C CA . VAL C 1 403 ? 7.867 55.935 32.222 1.00 24.32 403 VAL C CA 1
ATOM 8780 C C . VAL C 1 403 ? 7.288 55.154 31.053 1.00 24.16 403 VAL C C 1
ATOM 8781 O O . VAL C 1 403 ? 7.654 54.005 30.801 1.00 24.71 403 VAL C O 1
ATOM 8785 N N . ARG C 1 404 ? 6.357 55.797 30.358 1.00 24.79 404 ARG C N 1
ATOM 8786 C CA . ARG C 1 404 ? 5.745 55.243 29.158 1.00 26.07 404 ARG C CA 1
ATOM 8787 C C . ARG C 1 404 ? 6.028 56.322 28.125 1.00 25.38 404 ARG C C 1
ATOM 8788 O O . ARG C 1 404 ? 5.489 57.428 28.215 1.00 23.15 404 ARG C O 1
ATOM 8796 N N . LEU C 1 405 ? 6.886 56.015 27.158 1.00 22.06 405 LEU C N 1
ATOM 8797 C CA . LEU C 1 405 ? 7.250 57.002 26.144 1.00 20.71 405 LEU C CA 1
ATOM 8798 C C . LEU C 1 405 ? 6.099 57.417 25.235 1.00 19.71 405 LEU C C 1
ATOM 8799 O O . LEU C 1 405 ? 5.211 56.625 24.927 1.00 19.26 405 LEU C O 1
ATOM 8804 N N . LYS C 1 406 ? 6.132 58.667 24.797 1.00 18.93 406 LYS C N 1
ATOM 8805 C CA . LYS C 1 406 ? 5.113 59.165 23.886 1.00 20.28 406 LYS C CA 1
ATOM 8806 C C . LYS C 1 406 ? 5.275 58.405 22.566 1.00 20.31 406 LYS C C 1
ATOM 8807 O O . LYS C 1 406 ? 4.295 58.067 21.908 1.00 19.43 406 LYS C O 1
ATOM 8813 N N . ASN C 1 407 ? 6.524 58.131 22.192 1.00 20.83 407 ASN C N 1
ATOM 8814 C CA . ASN C 1 407 ? 6.823 57.402 20.958 1.00 20.18 407 ASN C CA 1
ATOM 8815 C C . ASN C 1 407 ? 6.063 57.921 19.729 1.00 19.23 407 ASN C C 1
ATOM 8816 O O . ASN C 1 407 ? 5.223 57.225 19.170 1.00 19.42 407 ASN C O 1
ATOM 8821 N N . VAL C 1 408 ? 6.378 59.139 19.307 1.00 19.94 408 VAL C N 1
ATOM 8822 C CA . VAL C 1 408 ? 5.728 59.736 18.142 1.00 20.70 408 VAL C CA 1
ATOM 8823 C C . VAL C 1 408 ? 6.073 58.941 16.884 1.00 20.56 408 VAL C C 1
ATOM 8824 O O . VAL C 1 408 ? 7.237 58.612 16.637 1.00 21.68 408 VAL C O 1
ATOM 8828 N N . ALA C 1 409 ? 5.056 58.625 16.093 1.00 20.95 409 ALA C N 1
ATOM 8829 C CA . ALA C 1 409 ? 5.250 57.870 14.861 1.00 19.46 409 ALA C CA 1
ATOM 8830 C C . ALA C 1 409 ? 5.912 58.705 13.763 1.00 21.44 409 ALA C C 1
ATOM 8831 O O . ALA C 1 409 ? 5.835 59.942 13.760 1.00 20.54 409 ALA C O 1
ATOM 8833 N N . VAL C 1 410 ? 6.586 58.023 12.844 1.00 21.53 410 VAL C N 1
ATOM 8834 C CA . VAL C 1 410 ? 7.231 58.687 11.717 1.00 23.40 410 VAL C CA 1
ATOM 8835 C C . VAL C 1 410 ? 6.306 58.402 10.533 1.00 23.36 410 VAL C C 1
ATOM 8836 O O . VAL C 1 410 ? 5.995 57.250 10.261 1.00 24.27 410 VAL C O 1
ATOM 8840 N N . PRO C 1 411 ? 5.840 59.446 9.829 1.00 24.29 411 PRO C N 1
ATOM 8841 C CA . PRO C 1 411 ? 4.945 59.224 8.683 1.00 25.47 411 PRO C CA 1
ATOM 8842 C C . PRO C 1 411 ? 5.556 58.279 7.648 1.00 25.94 411 PRO C C 1
ATOM 8843 O O . PRO C 1 411 ? 6.724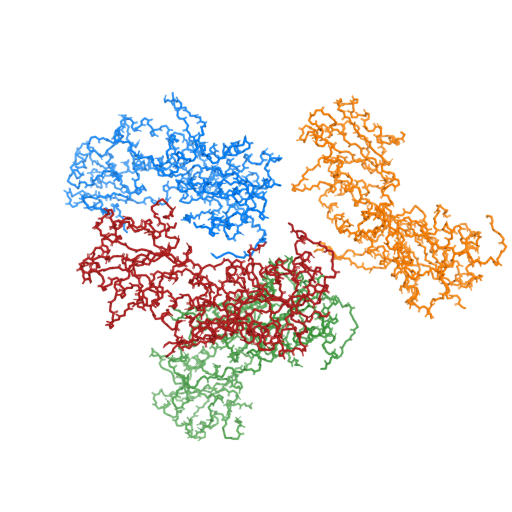 58.418 7.288 1.00 24.11 411 PRO C O 1
ATOM 8847 N N . LYS C 1 412 ? 4.767 57.319 7.175 1.00 27.58 412 LYS C N 1
ATOM 8848 C CA . LYS C 1 412 ? 5.249 56.345 6.196 1.00 31.06 412 LYS C CA 1
ATOM 8849 C C . LYS C 1 412 ? 5.564 56.984 4.847 1.00 32.71 412 LYS C C 1
ATOM 8850 O O . LYS C 1 412 ? 4.952 57.979 4.460 1.00 32.52 412 LYS C O 1
ATOM 8856 N N . LYS C 1 413 ? 6.523 56.396 4.137 1.00 34.22 413 LYS C N 1
ATOM 8857 C CA . LYS C 1 413 ? 6.944 56.892 2.832 1.00 36.13 413 LYS C CA 1
ATOM 8858 C C . LYS C 1 413 ? 6.915 55.803 1.758 1.00 37.15 413 LYS C C 1
ATOM 8859 O O . LYS C 1 413 ? 7.103 56.090 0.576 1.00 37.82 413 LYS C O 1
ATOM 8865 N N . LEU C 1 414 ? 6.665 54.560 2.167 1.00 37.05 414 LEU C N 1
ATOM 8866 C CA . LEU C 1 414 ? 6.638 53.435 1.230 1.00 38.84 414 LEU C CA 1
ATOM 8867 C C . LEU C 1 414 ? 5.340 52.632 1.259 1.00 39.77 414 LEU C C 1
ATOM 8868 O O . LEU C 1 414 ? 4.464 52.871 2.087 1.00 40.37 414 LEU C O 1
ATOM 8873 N N . SER C 1 415 ? 5.238 51.667 0.348 1.00 41.99 415 SER C N 1
ATOM 8874 C CA . SER C 1 415 ? 4.075 50.790 0.260 1.00 44.41 415 SER C CA 1
ATOM 8875 C C . SER C 1 415 ? 4.148 49.772 1.392 1.00 45.32 415 SER C C 1
ATOM 8876 O O . SER C 1 415 ? 5.203 49.586 1.996 1.00 45.92 415 SER C O 1
ATOM 8879 N N . GLY C 1 416 ? 3.031 49.105 1.662 1.00 45.67 416 GLY C N 1
ATOM 8880 C CA . GLY C 1 416 ? 2.992 48.124 2.731 1.00 46.34 416 GLY C CA 1
ATOM 8881 C C . GLY C 1 416 ? 3.839 46.887 2.504 1.00 46.55 416 GLY C C 1
ATOM 8882 O O . GLY C 1 416 ? 4.312 46.636 1.396 1.00 47.58 416 GLY C O 1
ATOM 8883 N N . PHE C 1 417 ? 4.023 46.114 3.570 1.00 47.03 417 PHE C N 1
ATOM 8884 C CA . PHE C 1 417 ? 4.803 44.881 3.533 1.00 48.13 417 PHE C CA 1
ATOM 8885 C C . PHE C 1 417 ? 4.161 43.883 4.499 1.00 49.34 417 PHE C C 1
ATOM 8886 O O . PHE C 1 417 ? 3.754 44.258 5.598 1.00 49.89 417 PHE C O 1
ATOM 8894 N N . THR C 1 418 ? 4.073 42.619 4.094 1.00 50.70 418 THR C N 1
ATOM 8895 C CA . THR C 1 418 ? 3.471 41.591 4.944 1.00 51.85 418 THR C CA 1
ATOM 8896 C C . THR C 1 418 ? 4.494 40.575 5.451 1.00 52.24 418 THR C C 1
ATOM 8897 O O . THR C 1 418 ? 5.471 40.306 4.720 1.00 51.60 418 THR C O 1
ATOM 8901 N N . ALA D 1 2 ? 31.406 49.206 -7.320 1.00 46.06 2 ALA D N 1
ATOM 8902 C CA . ALA D 1 2 ? 31.969 47.849 -7.056 1.00 45.88 2 ALA D CA 1
ATOM 8903 C C . ALA D 1 2 ? 32.838 47.851 -5.802 1.00 45.67 2 ALA D C 1
ATOM 8904 O O . ALA D 1 2 ? 32.452 47.307 -4.764 1.00 46.82 2 ALA D O 1
ATOM 8906 N N . ALA D 1 3 ? 34.008 48.475 -5.909 1.00 44.31 3 ALA D N 1
ATOM 8907 C CA . ALA D 1 3 ? 34.963 48.565 -4.807 1.00 42.95 3 ALA D CA 1
ATOM 8908 C C . ALA D 1 3 ? 35.374 47.177 -4.328 1.00 41.43 3 ALA D C 1
ATOM 8909 O O . ALA D 1 3 ? 35.039 46.761 -3.221 1.00 42.88 3 ALA D O 1
ATOM 8911 N N . LYS D 1 4 ? 36.100 46.460 -5.177 1.00 38.65 4 LYS D N 1
ATOM 8912 C CA . LYS D 1 4 ? 36.561 45.129 -4.832 1.00 34.64 4 LYS D CA 1
ATOM 8913 C C . LYS D 1 4 ? 38.083 45.062 -4.756 1.00 30.25 4 LYS D C 1
ATOM 8914 O O . LYS D 1 4 ? 38.631 44.129 -4.178 1.00 29.53 4 LYS D O 1
ATOM 8920 N N . ASN D 1 5 ? 38.767 46.050 -5.324 1.00 25.85 5 ASN D N 1
ATOM 8921 C CA . ASN D 1 5 ? 40.225 46.033 -5.301 1.00 24.43 5 ASN D CA 1
ATOM 8922 C C . ASN D 1 5 ? 40.818 46.581 -4.006 1.00 23.49 5 ASN D C 1
ATOM 8923 O O . ASN D 1 5 ? 40.182 47.357 -3.282 1.00 22.26 5 ASN D O 1
ATOM 8928 N N . ALA D 1 6 ? 42.043 46.162 -3.717 1.00 21.77 6 ALA D N 1
ATOM 8929 C CA . ALA D 1 6 ? 42.718 46.580 -2.500 1.00 18.94 6 ALA D CA 1
ATOM 8930 C C . ALA D 1 6 ? 43.979 47.381 -2.758 1.00 19.36 6 ALA D C 1
ATOM 8931 O O . ALA D 1 6 ? 44.619 47.266 -3.810 1.00 19.41 6 ALA D O 1
ATOM 8933 N N . PHE D 1 7 ? 44.326 48.198 -1.779 1.00 17.73 7 PHE D N 1
ATOM 8934 C CA . PHE D 1 7 ? 45.513 49.024 -1.849 1.00 18.54 7 PHE D CA 1
ATOM 8935 C C . PHE D 1 7 ? 46.335 48.770 -0.589 1.00 19.59 7 PHE D C 1
ATOM 8936 O O . PHE D 1 7 ? 45.817 48.850 0.527 1.00 20.08 7 PHE D O 1
ATOM 8944 N N . TYR D 1 8 ? 47.610 48.459 -0.780 1.00 18.39 8 TYR D N 1
ATOM 8945 C CA . TYR D 1 8 ? 48.532 48.212 0.323 1.00 19.28 8 TYR D CA 1
ATOM 8946 C C . TYR D 1 8 ? 49.742 49.134 0.200 1.00 21.20 8 TYR D C 1
ATOM 8947 O O . TYR D 1 8 ? 50.310 49.290 -0.887 1.00 22.33 8 TYR D O 1
ATOM 8956 N N . ALA D 1 9 ? 50.150 49.732 1.313 1.00 20.07 9 ALA D N 1
ATOM 8957 C CA . ALA D 1 9 ? 51.318 50.594 1.295 1.00 21.31 9 ALA D CA 1
ATOM 8958 C C . ALA D 1 9 ? 52.093 50.551 2.606 1.00 20.37 9 ALA D C 1
ATOM 8959 O O . ALA D 1 9 ? 51.522 50.366 3.689 1.00 18.34 9 ALA D O 1
ATOM 8961 N N . GLN D 1 10 ? 53.406 50.713 2.481 1.00 19.75 10 GLN D N 1
ATOM 8962 C CA . GLN D 1 10 ? 54.313 50.718 3.617 1.00 20.45 10 GLN D CA 1
ATOM 8963 C C . GLN D 1 10 ? 54.589 52.184 3.928 1.00 20.40 10 GLN D C 1
ATOM 8964 O O . GLN D 1 10 ? 54.670 53.010 3.022 1.00 21.04 10 GLN D O 1
ATOM 8970 N N . SER D 1 11 ? 54.717 52.506 5.210 1.00 19.96 11 SER D N 1
ATOM 8971 C CA . SER D 1 11 ? 54.919 53.888 5.626 1.00 20.30 11 SER D CA 1
ATOM 8972 C C . SER D 1 11 ? 55.903 54.011 6.784 1.00 20.94 11 SER D C 1
ATOM 8973 O O . SER D 1 11 ? 55.965 53.136 7.644 1.00 22.39 11 SER D O 1
ATOM 8976 N N . GLY D 1 12 ? 56.662 55.105 6.807 1.00 21.10 12 GLY D N 1
ATOM 8977 C CA . GLY D 1 12 ? 57.625 55.318 7.878 1.00 21.91 12 GLY D CA 1
ATOM 8978 C C . GLY D 1 12 ? 58.940 54.569 7.696 1.00 21.62 12 GLY D C 1
ATOM 8979 O O . GLY D 1 12 ? 59.219 54.043 6.618 1.00 21.92 12 GLY D O 1
ATOM 8980 N N . GLY D 1 13 ? 59.751 54.528 8.750 1.00 21.47 13 GLY D N 1
ATOM 8981 C CA . GLY D 1 13 ? 61.025 53.830 8.674 1.00 22.73 13 GLY D CA 1
ATOM 8982 C C . GLY D 1 13 ? 60.753 52.349 8.512 1.00 21.89 13 GLY D C 1
ATOM 8983 O O . GLY D 1 13 ? 59.871 51.811 9.178 1.00 22.34 13 GLY D O 1
ATOM 8984 N N . VAL D 1 14 ? 61.502 51.676 7.645 1.00 20.69 14 VAL D N 1
ATOM 8985 C CA . VAL D 1 14 ? 61.262 50.253 7.432 1.00 20.78 14 VAL D CA 1
ATOM 8986 C C . VAL D 1 14 ? 61.875 49.360 8.522 1.00 20.33 14 VAL D C 1
ATOM 8987 O O . VAL D 1 14 ? 62.522 49.852 9.447 1.00 18.71 14 VAL D O 1
ATOM 8991 N N . THR D 1 15 ? 61.623 48.056 8.430 1.00 17.95 15 THR D N 1
ATOM 8992 C CA . THR D 1 15 ? 62.153 47.095 9.393 1.00 18.22 15 THR D CA 1
ATOM 8993 C C . THR D 1 15 ? 62.642 45.861 8.638 1.00 18.08 15 THR D C 1
ATOM 8994 O O . THR D 1 15 ? 62.594 45.813 7.406 1.00 17.52 15 THR D O 1
ATOM 8998 N N . ALA D 1 16 ? 63.095 44.859 9.380 1.00 16.71 16 ALA D N 1
ATOM 8999 C CA . ALA D 1 16 ? 63.599 43.639 8.770 1.00 16.29 16 ALA D CA 1
ATOM 9000 C C . ALA D 1 16 ? 62.468 42.713 8.346 1.00 15.56 16 ALA D C 1
ATOM 9001 O O . ALA D 1 16 ? 62.643 41.873 7.463 1.00 15.34 16 ALA D O 1
ATOM 9003 N N . VAL D 1 17 ? 61.305 42.877 8.965 1.00 16.20 17 VAL D N 1
ATOM 9004 C CA . VAL D 1 17 ? 60.176 41.997 8.686 1.00 16.56 17 VAL D CA 1
ATOM 9005 C C . VAL D 1 17 ? 58.891 42.636 8.167 1.00 17.42 17 VAL D C 1
ATOM 9006 O O . VAL D 1 17 ? 57.867 41.955 8.059 1.00 15.94 17 VAL D O 1
ATOM 9010 N N . ILE D 1 18 ? 58.919 43.923 7.838 1.00 15.17 18 ILE D N 1
ATOM 9011 C CA . ILE D 1 18 ? 57.697 44.540 7.329 1.00 16.99 18 ILE D CA 1
ATOM 9012 C C . ILE D 1 18 ? 57.257 43.858 6.021 1.00 16.82 18 ILE D C 1
ATOM 9013 O O . ILE D 1 18 ? 56.074 43.879 5.663 1.00 15.88 18 ILE D O 1
ATOM 9018 N N . ASN D 1 19 ? 58.200 43.238 5.309 1.00 14.46 19 ASN D N 1
ATOM 9019 C CA . ASN D 1 19 ? 57.853 42.534 4.074 1.00 15.12 19 ASN D CA 1
ATOM 9020 C C . ASN D 1 19 ? 57.146 41.225 4.395 1.00 14.12 19 ASN D C 1
ATOM 9021 O O . ASN D 1 19 ? 56.470 40.656 3.545 1.00 15.11 19 ASN D O 1
ATOM 9026 N N . ALA D 1 20 ? 57.315 40.741 5.621 1.00 15.85 20 ALA D N 1
ATOM 9027 C CA . ALA D 1 20 ? 56.642 39.522 6.041 1.00 14.45 20 ALA D CA 1
ATOM 9028 C C . ALA D 1 20 ? 55.169 39.892 6.238 1.00 15.68 20 ALA D C 1
ATOM 9029 O O . ALA D 1 20 ? 54.274 39.094 5.953 1.00 16.87 20 ALA D O 1
ATOM 9031 N N . SER D 1 21 ? 54.915 41.102 6.728 1.00 15.06 21 SER D N 1
ATOM 9032 C CA . SER D 1 21 ? 53.533 41.547 6.910 1.00 16.58 21 SER D CA 1
ATOM 9033 C C . SER D 1 21 ? 52.924 41.736 5.520 1.00 17.15 21 SER D C 1
ATOM 9034 O O . SER D 1 21 ? 51.753 41.440 5.296 1.00 17.69 21 SER D O 1
ATOM 9037 N N . ALA D 1 22 ? 53.730 42.228 4.585 1.00 18.06 22 ALA D N 1
ATOM 9038 C CA . ALA D 1 22 ? 53.250 42.439 3.227 1.00 17.87 22 ALA D CA 1
ATOM 9039 C C . ALA D 1 22 ? 52.848 41.100 2.620 1.00 17.87 22 ALA D C 1
ATOM 9040 O O . ALA D 1 22 ? 51.835 41.012 1.929 1.00 17.30 22 ALA D O 1
ATOM 9042 N N . ALA D 1 23 ? 53.632 40.057 2.891 1.00 17.00 23 ALA D N 1
ATOM 9043 C CA . ALA D 1 23 ? 53.319 38.729 2.367 1.00 16.54 23 ALA D CA 1
ATOM 9044 C C . ALA D 1 23 ? 52.032 38.246 3.023 1.00 15.64 23 ALA D C 1
ATOM 9045 O O . ALA D 1 23 ? 51.218 37.583 2.391 1.00 17.89 23 ALA D O 1
ATOM 9047 N N . GLY D 1 24 ? 51.862 38.572 4.300 1.00 17.37 24 GLY D N 1
ATOM 9048 C CA . GLY D 1 24 ? 50.653 38.172 5.003 1.00 18.18 24 GLY D CA 1
ATOM 9049 C C . GLY D 1 24 ? 49.435 38.773 4.319 1.00 18.38 24 GLY D C 1
ATOM 9050 O O . GLY D 1 24 ? 48.476 38.074 4.009 1.00 18.62 24 GLY D O 1
ATOM 9051 N N . VAL D 1 25 ? 49.475 40.077 4.069 1.00 17.91 25 VAL D N 1
ATOM 9052 C CA . VAL D 1 25 ? 48.356 40.752 3.413 1.00 17.36 25 VAL D CA 1
ATOM 9053 C C . VAL D 1 25 ? 48.071 40.168 2.021 1.00 17.76 25 VAL D C 1
ATOM 9054 O O . VAL D 1 25 ? 46.955 39.723 1.734 1.00 17.99 25 VAL D O 1
ATOM 9058 N N . ILE D 1 26 ? 49.091 40.154 1.168 1.00 18.67 26 ILE D N 1
ATOM 9059 C CA . ILE D 1 26 ? 48.946 39.666 -0.202 1.00 16.69 26 ILE D CA 1
ATOM 9060 C C . ILE D 1 26 ? 48.497 38.211 -0.334 1.00 18.73 26 ILE D C 1
ATOM 9061 O O . ILE D 1 26 ? 47.568 37.923 -1.089 1.00 18.90 26 ILE D O 1
ATOM 9066 N N . GLU D 1 27 ? 49.130 37.290 0.392 1.00 19.73 27 GLU D N 1
ATOM 9067 C CA . GLU D 1 27 ? 48.732 35.888 0.292 1.00 18.72 27 GLU D CA 1
ATOM 9068 C C . GLU D 1 27 ? 47.316 35.671 0.833 1.00 18.60 27 GLU D C 1
ATOM 9069 O O . GLU D 1 27 ? 46.539 34.904 0.267 1.00 18.50 27 GLU D O 1
ATOM 9075 N N . ALA D 1 28 ? 46.974 36.350 1.922 1.00 18.15 28 ALA D N 1
ATOM 9076 C CA . ALA D 1 28 ? 45.636 36.213 2.492 1.00 19.68 28 ALA D CA 1
ATOM 9077 C C . ALA D 1 28 ? 44.599 36.806 1.531 1.00 20.66 28 ALA D C 1
ATOM 9078 O O . ALA D 1 28 ? 43.551 36.203 1.276 1.00 20.92 28 ALA D O 1
ATOM 9080 N N . ALA D 1 29 ? 44.903 37.984 0.992 1.00 20.81 29 ALA D N 1
ATOM 9081 C CA . ALA D 1 29 ? 43.999 38.664 0.064 1.00 20.42 29 ALA D CA 1
ATOM 9082 C C . ALA D 1 29 ? 43.771 37.835 -1.200 1.00 23.20 29 ALA D C 1
ATOM 9083 O O . ALA D 1 29 ? 42.653 37.760 -1.711 1.00 23.89 29 ALA D O 1
ATOM 9085 N N . ARG D 1 30 ? 44.832 37.218 -1.707 1.00 23.44 30 ARG D N 1
ATOM 9086 C CA . ARG D 1 30 ? 44.720 36.395 -2.904 1.00 24.94 30 ARG D CA 1
ATOM 9087 C C . ARG D 1 30 ? 43.709 35.266 -2.705 1.00 26.14 30 ARG D C 1
ATOM 9088 O O . ARG D 1 30 ? 43.001 34.886 -3.638 1.00 26.30 30 ARG D O 1
ATOM 9096 N N . LYS D 1 31 ? 43.638 34.737 -1.489 1.00 28.76 31 LYS D N 1
ATOM 9097 C CA . LYS D 1 31 ? 42.710 33.651 -1.191 1.00 33.06 31 LYS D CA 1
ATOM 9098 C C . LYS D 1 31 ? 41.259 34.115 -1.247 1.00 34.82 31 LYS D C 1
ATOM 9099 O O . LYS D 1 31 ? 40.348 33.304 -1.400 1.00 37.22 31 LYS D O 1
ATOM 9105 N N . GLN D 1 32 ? 41.043 35.420 -1.131 1.00 36.34 32 GLN D N 1
ATOM 9106 C CA . GLN D 1 32 ? 39.692 35.967 -1.175 1.00 38.76 32 GLN D CA 1
ATOM 9107 C C . GLN D 1 32 ? 39.073 35.832 -2.563 1.00 41.14 32 GLN D C 1
ATOM 9108 O O . GLN D 1 32 ? 38.365 34.864 -2.837 1.00 43.61 32 GLN D O 1
ATOM 9114 N N . SER D 1 33 ? 39.350 36.791 -3.438 1.00 43.57 33 SER D N 1
ATOM 9115 C CA . SER D 1 33 ? 38.809 36.768 -4.796 1.00 44.71 33 SER D CA 1
ATOM 9116 C C . SER D 1 33 ? 37.354 36.311 -4.734 1.00 44.56 33 SER D C 1
ATOM 9117 O O . SER D 1 33 ? 37.017 35.171 -5.050 1.00 45.97 33 SER D O 1
ATOM 9120 N N . GLY D 1 34 ? 36.512 37.233 -4.297 1.00 43.88 34 GLY D N 1
ATOM 9121 C CA . GLY D 1 34 ? 35.090 37.007 -4.145 1.00 42.14 34 GLY D CA 1
ATOM 9122 C C . GLY D 1 34 ? 34.738 38.278 -3.416 1.00 41.13 34 GLY D C 1
ATOM 9123 O O . GLY D 1 34 ? 33.666 38.863 -3.580 1.00 41.92 34 GLY D O 1
ATOM 9124 N N . LYS D 1 35 ? 35.708 38.707 -2.613 1.00 38.94 35 LYS D N 1
ATOM 9125 C CA . LYS D 1 35 ? 35.624 39.924 -1.822 1.00 36.66 35 LYS D CA 1
ATOM 9126 C C . LYS D 1 35 ? 36.647 40.905 -2.388 1.00 36.82 35 LYS D C 1
ATOM 9127 O O . LYS D 1 35 ? 36.345 42.074 -2.627 1.00 35.02 35 LYS D O 1
ATOM 9133 N N . ILE D 1 36 ? 37.861 40.405 -2.609 1.00 34.42 36 ILE D N 1
ATOM 9134 C CA . ILE D 1 36 ? 38.958 41.216 -3.129 1.00 32.75 36 ILE D CA 1
ATOM 9135 C C . ILE D 1 36 ? 39.335 40.830 -4.557 1.00 33.32 36 ILE D C 1
ATOM 9136 O O . ILE D 1 36 ? 39.638 39.670 -4.835 1.00 32.37 36 ILE D O 1
ATOM 9141 N N . GLY D 1 37 ? 39.322 41.814 -5.452 1.00 32.77 37 GLY D N 1
ATOM 9142 C CA . GLY D 1 37 ? 39.655 41.573 -6.844 1.00 33.62 37 GLY D CA 1
ATOM 9143 C C . GLY D 1 37 ? 41.150 41.615 -7.098 1.00 35.41 37 GLY D C 1
ATOM 9144 O O . GLY D 1 37 ? 41.821 40.587 -7.029 1.00 37.92 37 GLY D O 1
ATOM 9145 N N . ARG D 1 38 ? 41.675 42.799 -7.403 1.00 33.28 38 ARG D N 1
ATOM 9146 C CA . ARG D 1 38 ? 43.102 42.954 -7.651 1.00 32.33 38 ARG D CA 1
ATOM 9147 C C . ARG D 1 38 ? 43.751 43.555 -6.414 1.00 29.90 38 ARG D C 1
ATOM 9148 O O . ARG D 1 38 ? 43.097 44.263 -5.643 1.00 27.15 38 ARG D O 1
ATOM 9156 N N . ILE D 1 39 ? 45.035 43.267 -6.221 1.00 26.72 39 ILE D N 1
ATOM 9157 C CA . ILE D 1 39 ? 45.763 43.795 -5.073 1.00 25.64 39 ILE D CA 1
ATOM 9158 C C . ILE D 1 39 ? 46.838 44.768 -5.542 1.00 23.78 39 ILE D C 1
ATOM 9159 O O . ILE D 1 39 ? 47.851 44.341 -6.104 1.00 25.07 39 ILE D O 1
ATOM 9164 N N . TYR D 1 40 ? 46.633 46.060 -5.306 1.00 22.36 40 TYR D N 1
ATOM 9165 C CA . TYR D 1 40 ? 47.609 47.067 -5.712 1.00 23.66 40 TYR D CA 1
ATOM 9166 C C . TYR D 1 40 ? 48.426 47.523 -4.517 1.00 23.30 40 TYR D C 1
ATOM 9167 O O . TYR D 1 40 ? 47.960 47.470 -3.382 1.00 22.24 40 TYR D O 1
ATOM 9176 N N . ALA D 1 41 ? 49.647 47.969 -4.783 1.00 21.69 41 ALA D N 1
ATOM 9177 C CA . ALA D 1 41 ? 50.521 48.488 -3.744 1.00 20.71 41 ALA D CA 1
ATOM 9178 C C . ALA D 1 41 ? 50.948 49.874 -4.189 1.00 19.55 41 ALA D C 1
ATOM 9179 O O . ALA D 1 41 ? 51.088 50.134 -5.383 1.00 20.61 41 ALA D O 1
ATOM 9181 N N . GLY D 1 42 ? 51.139 50.771 -3.233 1.00 20.49 42 GLY D N 1
ATOM 9182 C CA . GLY D 1 42 ? 51.577 52.103 -3.587 1.00 20.07 42 GLY D CA 1
ATOM 9183 C C . GLY D 1 42 ? 53.089 52.132 -3.639 1.00 20.95 42 GLY D C 1
ATOM 9184 O O . GLY D 1 42 ? 53.750 51.718 -2.685 1.00 21.35 42 GLY D O 1
ATOM 9185 N N . ARG D 1 43 ? 53.649 52.594 -4.752 1.00 21.81 43 ARG D N 1
ATOM 9186 C CA . ARG D 1 43 ? 55.095 52.671 -4.862 1.00 22.70 43 ARG D CA 1
ATOM 9187 C C . ARG D 1 43 ? 55.488 53.844 -3.966 1.00 24.57 43 ARG D C 1
ATOM 9188 O O . ARG D 1 43 ? 54.990 54.961 -4.130 1.00 22.64 43 ARG D O 1
ATOM 9196 N N . ASN D 1 44 ? 56.348 53.570 -2.991 1.00 26.08 44 ASN D N 1
ATOM 9197 C CA . ASN D 1 44 ? 56.816 54.578 -2.048 1.00 26.99 44 ASN D CA 1
ATOM 9198 C C . ASN D 1 44 ? 55.764 55.034 -1.043 1.00 28.31 44 ASN D C 1
ATOM 9199 O O . ASN D 1 44 ? 55.823 56.154 -0.540 1.00 31.53 44 ASN D O 1
ATOM 9204 N N . GLY D 1 45 ? 54.797 54.170 -0.751 1.00 28.24 45 GLY D N 1
ATOM 9205 C CA . GLY D 1 45 ? 53.783 54.512 0.231 1.00 27.23 45 GLY D CA 1
ATOM 9206 C C . GLY D 1 45 ? 52.552 55.261 -0.249 1.00 27.17 45 GLY D C 1
ATOM 9207 O O . GLY D 1 45 ? 52.119 55.119 -1.395 1.00 25.38 45 GLY D O 1
ATOM 9208 N N . ILE D 1 46 ? 51.983 56.063 0.645 1.00 25.25 46 ILE D N 1
ATOM 9209 C CA . ILE D 1 46 ? 50.787 56.825 0.324 1.00 26.26 46 ILE D CA 1
ATOM 9210 C C . ILE D 1 46 ? 51.024 57.752 -0.864 1.00 26.13 46 ILE D C 1
ATOM 9211 O O . ILE D 1 46 ? 50.109 58.018 -1.635 1.00 25.66 46 ILE D O 1
ATOM 9216 N N . ILE D 1 47 ? 52.252 58.240 -1.016 1.00 25.72 47 ILE D N 1
ATOM 9217 C CA . ILE D 1 47 ? 52.560 59.122 -2.131 1.00 28.06 47 ILE D CA 1
ATOM 9218 C C . ILE D 1 47 ? 52.273 58.411 -3.457 1.00 29.85 47 ILE D C 1
ATOM 9219 O O . ILE D 1 47 ? 51.930 59.049 -4.457 1.00 28.68 47 ILE D O 1
ATOM 9224 N N . GLY D 1 48 ? 52.411 57.088 -3.455 1.00 27.25 48 GLY D N 1
ATOM 9225 C CA . GLY D 1 48 ? 52.144 56.318 -4.656 1.00 28.50 48 GLY D CA 1
ATOM 9226 C C . GLY D 1 48 ? 50.681 56.432 -5.042 1.00 27.71 48 GLY D C 1
ATOM 9227 O O . GLY D 1 48 ? 50.345 56.435 -6.222 1.00 27.70 48 GLY D O 1
ATOM 9228 N N . ALA D 1 49 ? 49.805 56.518 -4.045 1.00 27.57 49 ALA D N 1
ATOM 9229 C CA . ALA D 1 49 ? 48.377 56.649 -4.305 1.00 27.74 49 ALA D CA 1
ATOM 9230 C C . ALA D 1 49 ? 48.058 58.049 -4.841 1.00 28.11 49 ALA D C 1
ATOM 9231 O O . ALA D 1 49 ? 47.252 58.201 -5.761 1.00 27.51 49 ALA D O 1
ATOM 9233 N N . LEU D 1 50 ? 48.694 59.064 -4.263 1.00 28.04 50 LEU D N 1
ATOM 9234 C CA . LEU D 1 50 ? 48.472 60.446 -4.682 1.00 27.45 50 LEU D CA 1
ATOM 9235 C C . LEU D 1 50 ? 48.950 60.717 -6.106 1.00 26.91 50 LEU D C 1
ATOM 9236 O O . LEU D 1 50 ? 48.258 61.376 -6.881 1.00 25.69 50 LEU D O 1
ATOM 9241 N N . THR D 1 51 ? 50.129 60.212 -6.459 1.00 26.90 51 THR D N 1
ATOM 9242 C CA . THR D 1 51 ? 50.657 60.424 -7.801 1.00 25.03 51 THR D CA 1
ATOM 9243 C C . THR D 1 51 ? 50.232 59.316 -8.761 1.00 24.79 51 THR D C 1
ATOM 9244 O O . THR D 1 51 ? 50.693 59.265 -9.897 1.00 24.34 51 THR D O 1
ATOM 9248 N N . GLU D 1 52 ? 49.337 58.448 -8.305 1.00 24.20 52 GLU D N 1
ATOM 9249 C CA . GLU D 1 52 ? 48.849 57.326 -9.109 1.00 24.55 52 GLU D CA 1
ATOM 9250 C C . GLU D 1 52 ? 50.002 56.499 -9.671 1.00 25.95 52 GLU D C 1
ATOM 9251 O O . GLU D 1 52 ? 50.109 56.280 -10.878 1.00 25.97 52 GLU D O 1
ATOM 9257 N N . ASP D 1 53 ? 50.886 56.071 -8.777 1.00 27.29 53 ASP D N 1
ATOM 9258 C CA . ASP D 1 53 ? 52.019 55.229 -9.139 1.00 28.22 53 ASP D CA 1
ATOM 9259 C C . ASP D 1 53 ? 51.751 53.953 -8.357 1.00 25.79 53 ASP D C 1
ATOM 9260 O O . ASP D 1 53 ? 52.225 53.769 -7.237 1.00 25.09 53 ASP D O 1
ATOM 9265 N N . LEU D 1 54 ? 50.932 53.098 -8.952 1.00 22.56 54 LEU D N 1
ATOM 9266 C CA . LEU D 1 54 ? 50.539 51.855 -8.327 1.00 22.09 54 LEU D CA 1
ATOM 9267 C C . LEU D 1 54 ? 51.275 50.665 -8.918 1.00 21.15 54 LEU D C 1
ATOM 9268 O O . LEU D 1 54 ? 51.752 50.706 -10.056 1.00 22.01 54 LEU D O 1
ATOM 9273 N N . ILE D 1 55 ? 51.357 49.609 -8.117 1.00 19.69 55 ILE D N 1
ATOM 9274 C CA . ILE D 1 55 ? 52.008 48.367 -8.486 1.00 17.34 55 ILE D CA 1
ATOM 9275 C C . ILE D 1 55 ? 50.969 47.248 -8.440 1.00 18.64 55 ILE D C 1
ATOM 9276 O O . ILE D 1 55 ? 50.250 47.111 -7.454 1.00 19.64 55 ILE D O 1
ATOM 9281 N N . ASP D 1 56 ? 50.881 46.450 -9.498 1.00 18.94 56 ASP D N 1
ATOM 9282 C CA . ASP D 1 56 ? 49.929 45.342 -9.514 1.00 19.81 56 ASP D CA 1
ATOM 9283 C C . ASP D 1 56 ? 50.617 44.103 -8.927 1.00 19.93 56 ASP D C 1
ATOM 9284 O O . ASP D 1 56 ? 51.352 43.410 -9.632 1.00 21.62 56 ASP D O 1
ATOM 9289 N N . THR D 1 57 ? 50.396 43.830 -7.641 1.00 19.62 57 THR D N 1
ATOM 9290 C CA . THR D 1 57 ? 51.030 42.666 -7.016 1.00 18.50 57 THR D CA 1
ATOM 9291 C C . THR D 1 57 ? 50.510 41.384 -7.649 1.00 19.64 57 THR D C 1
ATOM 9292 O O . THR D 1 57 ? 51.090 40.317 -7.473 1.00 19.95 57 THR D O 1
ATOM 9296 N N . GLY D 1 58 ? 49.413 41.491 -8.392 1.00 20.62 58 GLY D N 1
ATOM 9297 C CA . GLY D 1 58 ? 48.862 40.319 -9.050 1.00 21.66 58 GLY D CA 1
ATOM 9298 C C . GLY D 1 58 ? 49.811 39.791 -10.117 1.00 22.19 58 GLY D C 1
ATOM 9299 O O . GLY D 1 58 ? 49.673 38.667 -10.588 1.00 21.88 58 GLY D O 1
ATOM 9300 N N . GLN D 1 59 ? 50.792 40.597 -10.504 1.00 22.98 59 GLN D N 1
ATOM 9301 C CA . GLN D 1 59 ? 51.733 40.150 -11.515 1.00 22.67 59 GLN D CA 1
ATOM 9302 C C . GLN D 1 59 ? 53.064 39.653 -10.932 1.00 22.33 59 GLN D C 1
ATOM 9303 O O . GLN D 1 59 ? 54.015 39.408 -11.673 1.00 19.34 59 GLN D O 1
ATOM 9309 N N . GLU D 1 60 ? 53.113 39.498 -9.606 1.00 21.29 60 GLU D N 1
ATOM 9310 C CA . GLU D 1 60 ? 54.305 38.978 -8.921 1.00 21.71 60 GLU D CA 1
ATOM 9311 C C . GLU D 1 60 ? 54.122 37.478 -8.785 1.00 20.02 60 GLU D C 1
ATOM 9312 O O . GLU D 1 60 ? 53.035 37.011 -8.456 1.00 19.89 60 GLU D O 1
ATOM 9318 N N . SER D 1 61 ? 55.193 36.727 -8.991 1.00 19.21 61 SER D N 1
ATOM 9319 C CA . SER D 1 61 ? 55.116 35.280 -8.867 1.00 20.40 61 SER D CA 1
ATOM 9320 C C . SER D 1 61 ? 54.871 34.882 -7.411 1.00 20.19 61 SER D C 1
ATOM 9321 O O . SER D 1 61 ? 55.204 35.626 -6.486 1.00 20.19 61 SER D O 1
ATOM 9324 N N . ASP D 1 62 ? 54.295 33.700 -7.213 1.00 20.05 62 ASP D N 1
ATOM 9325 C CA . ASP D 1 62 ? 54.030 33.198 -5.866 1.00 22.37 62 ASP D CA 1
ATOM 9326 C C . ASP D 1 62 ? 55.349 33.067 -5.099 1.00 20.12 62 ASP D C 1
ATOM 9327 O O . ASP D 1 62 ? 55.416 33.320 -3.895 1.00 19.96 62 ASP D O 1
ATOM 9332 N N . ALA D 1 63 ? 56.401 32.674 -5.805 1.00 18.30 63 ALA D N 1
ATOM 9333 C CA . ALA D 1 63 ? 57.710 32.494 -5.186 1.00 18.20 63 ALA D CA 1
ATOM 9334 C C . ALA D 1 63 ? 58.290 33.813 -4.666 1.00 18.32 63 ALA D C 1
ATOM 9335 O O . ALA D 1 63 ? 58.899 33.862 -3.591 1.00 15.99 63 ALA D O 1
ATOM 9337 N N . ALA D 1 64 ? 58.099 34.881 -5.431 1.00 17.18 64 ALA D N 1
ATOM 9338 C CA . ALA D 1 64 ? 58.610 36.188 -5.039 1.00 16.11 64 ALA D CA 1
ATOM 9339 C C . ALA D 1 64 ? 57.862 36.726 -3.815 1.00 16.62 64 ALA D C 1
ATOM 9340 O O . ALA D 1 64 ? 58.466 37.330 -2.930 1.00 15.14 64 ALA D O 1
ATOM 9342 N N . ILE D 1 65 ? 56.552 36.511 -3.772 1.00 16.83 65 ILE D N 1
ATOM 9343 C CA . ILE D 1 65 ? 55.756 36.983 -2.641 1.00 17.98 65 ILE D CA 1
ATOM 9344 C C . ILE D 1 65 ? 56.184 36.211 -1.395 1.00 18.64 65 ILE D C 1
ATOM 9345 O O . ILE D 1 65 ? 56.390 36.789 -0.331 1.00 17.68 65 ILE D O 1
ATOM 9350 N N . SER D 1 66 ? 56.346 34.902 -1.536 1.00 18.02 66 SER D N 1
ATOM 9351 C CA . SER D 1 66 ? 56.775 34.093 -0.405 1.00 20.31 66 SER D CA 1
ATOM 9352 C C . SER D 1 66 ? 58.149 34.566 0.095 1.00 20.21 66 SER D C 1
ATOM 9353 O O . SER D 1 66 ? 58.384 34.641 1.313 1.00 19.49 66 SER D O 1
ATOM 9356 N N . ALA D 1 67 ? 59.040 34.910 -0.839 1.00 18.31 67 ALA D N 1
ATOM 9357 C CA . ALA D 1 67 ? 60.386 35.369 -0.497 1.00 15.62 67 ALA D CA 1
ATOM 9358 C C . ALA D 1 67 ? 60.401 36.679 0.299 1.00 16.31 67 ALA D C 1
ATOM 9359 O O . ALA D 1 67 ? 61.412 37.021 0.915 1.00 14.48 67 ALA D O 1
ATOM 9361 N N . LEU D 1 68 ? 59.294 37.418 0.277 1.00 15.86 68 LEU D N 1
ATOM 9362 C CA . LEU D 1 68 ? 59.199 38.658 1.048 1.00 16.55 68 LEU D CA 1
ATOM 9363 C C . LEU D 1 68 ? 59.360 38.326 2.529 1.00 16.60 68 LEU D C 1
ATOM 9364 O O . LEU D 1 68 ? 59.835 39.144 3.313 1.00 15.28 68 LEU D O 1
ATOM 9369 N N . ARG D 1 69 ? 58.967 37.115 2.904 1.00 16.53 69 ARG D N 1
ATOM 9370 C CA . ARG D 1 69 ? 59.062 36.677 4.295 1.00 19.28 69 ARG D CA 1
ATOM 9371 C C . ARG D 1 69 ? 60.493 36.626 4.830 1.00 17.34 69 ARG D C 1
ATOM 9372 O O . ARG D 1 69 ? 60.707 36.593 6.041 1.00 15.24 69 ARG D O 1
ATOM 9380 N N . TYR D 1 70 ? 61.479 36.593 3.943 1.00 15.96 70 TYR D N 1
ATOM 9381 C CA . TYR D 1 70 ? 62.860 36.568 4.408 1.00 16.75 70 TYR D CA 1
ATOM 9382 C C . TYR D 1 70 ? 63.699 37.671 3.778 1.00 16.44 70 TYR D C 1
ATOM 9383 O O . TYR D 1 70 ? 64.905 37.534 3.634 1.00 17.02 70 TYR D O 1
ATOM 9392 N N . THR D 1 71 ? 63.041 38.777 3.434 1.00 16.25 71 THR D N 1
ATOM 9393 C CA . THR D 1 71 ? 63.693 39.934 2.813 1.00 15.74 71 THR D CA 1
ATOM 9394 C C . THR D 1 71 ? 63.461 41.191 3.659 1.00 14.76 71 THR D C 1
ATOM 9395 O O . THR D 1 71 ? 62.332 41.507 4.013 1.00 15.31 71 THR D O 1
ATOM 9399 N N . PRO D 1 72 ? 64.530 41.939 3.967 1.00 14.24 72 PRO D N 1
ATOM 9400 C CA . PRO D 1 72 ? 64.439 43.159 4.773 1.00 14.27 72 PRO D CA 1
ATOM 9401 C C . PRO D 1 72 ? 63.916 44.384 4.024 1.00 16.86 72 PRO D C 1
ATOM 9402 O O . PRO D 1 72 ? 63.807 44.381 2.801 1.00 15.72 72 PRO D O 1
ATOM 9406 N N . SER D 1 73 ? 63.606 45.422 4.796 1.00 16.55 73 SER D N 1
ATOM 9407 C CA . SER D 1 73 ? 63.151 46.705 4.281 1.00 18.35 73 SER D CA 1
ATOM 9408 C C . SER D 1 73 ? 61.792 46.692 3.593 1.00 15.95 73 SER D C 1
ATOM 9409 O O . SER D 1 73 ? 61.036 45.732 3.720 1.00 17.18 73 SER D O 1
ATOM 9412 N N . GLY D 1 74 ? 61.482 47.773 2.879 1.00 16.59 74 GLY D N 1
ATOM 9413 C CA . GLY D 1 74 ? 60.197 47.875 2.200 1.00 15.31 74 GLY D CA 1
ATOM 9414 C C . GLY D 1 74 ? 60.298 47.591 0.720 1.00 15.64 74 GLY D C 1
ATOM 9415 O O . GLY D 1 74 ? 60.799 48.416 -0.041 1.00 15.06 74 GLY D O 1
ATOM 9416 N N . ALA D 1 75 ? 59.800 46.430 0.304 1.00 14.02 75 ALA D N 1
ATOM 9417 C CA . ALA D 1 75 ? 59.877 46.013 -1.088 1.00 16.09 75 ALA D CA 1
ATOM 9418 C C . ALA D 1 75 ? 59.087 46.862 -2.082 1.00 17.30 75 ALA D C 1
ATOM 9419 O O . ALA D 1 75 ? 59.270 46.713 -3.294 1.00 15.46 75 ALA D O 1
ATOM 9421 N N . PHE D 1 76 ? 58.208 47.730 -1.586 1.00 15.42 76 PHE D N 1
ATOM 9422 C CA . PHE D 1 76 ? 57.405 48.579 -2.469 1.00 18.87 76 PHE D CA 1
ATOM 9423 C C . PHE D 1 76 ? 57.835 50.020 -2.286 1.00 20.64 76 PHE D C 1
ATOM 9424 O O . PHE D 1 76 ? 57.323 50.921 -2.953 1.00 21.95 76 PHE D O 1
ATOM 9432 N N . GLY D 1 77 ? 58.788 50.223 -1.384 1.00 19.25 77 GLY D N 1
ATOM 9433 C CA . GLY D 1 77 ? 59.255 51.559 -1.095 1.00 19.86 77 GLY D CA 1
ATOM 9434 C C . GLY D 1 77 ? 58.366 52.122 -0.006 1.00 20.08 77 GLY D C 1
ATOM 9435 O O . GLY D 1 77 ? 57.214 51.711 0.133 1.00 20.16 77 GLY D O 1
ATOM 9436 N N . SER D 1 78 ? 58.897 53.052 0.778 1.00 20.28 78 SER D N 1
ATOM 9437 C CA . SER D 1 78 ? 58.131 53.673 1.851 1.00 22.36 78 SER D CA 1
ATOM 9438 C C . SER D 1 78 ? 58.345 55.181 1.782 1.00 25.40 78 SER D C 1
ATOM 9439 O O . SER D 1 78 ? 59.068 55.670 0.909 1.00 26.94 78 SER D O 1
ATOM 9442 N N . CYS D 1 79 ? 57.720 55.914 2.699 1.00 26.70 79 CYS D N 1
ATOM 9443 C CA . CYS D 1 79 ? 57.865 57.364 2.741 1.00 29.28 79 CYS D CA 1
ATOM 9444 C C . CYS D 1 79 ? 57.389 57.874 4.096 1.00 29.99 79 CYS D C 1
ATOM 9445 O O . CYS D 1 79 ? 56.953 57.097 4.938 1.00 28.52 79 CYS D O 1
ATOM 9448 N N . ARG D 1 80 ? 57.479 59.182 4.299 1.00 32.83 80 ARG D N 1
ATOM 9449 C CA . ARG D 1 80 ? 57.038 59.786 5.549 1.00 36.27 80 ARG D CA 1
ATOM 9450 C C . ARG D 1 80 ? 56.081 60.940 5.277 1.00 36.92 80 ARG D C 1
ATOM 9451 O O . ARG D 1 80 ? 56.234 62.024 5.828 1.00 39.98 80 ARG D O 1
ATOM 9459 N N . TYR D 1 81 ? 55.089 60.698 4.429 1.00 38.03 81 TYR D N 1
ATOM 9460 C CA . TYR D 1 81 ? 54.113 61.718 4.067 1.00 37.43 81 TYR D CA 1
ATOM 9461 C C . TYR D 1 81 ? 52.937 61.703 5.043 1.00 37.13 81 TYR D C 1
ATOM 9462 O O . TYR D 1 81 ? 52.298 60.672 5.231 1.00 37.50 81 TYR D O 1
ATOM 9471 N N . LYS D 1 82 ? 52.645 62.846 5.654 1.00 37.45 82 LYS D N 1
ATOM 9472 C CA . LYS D 1 82 ? 51.542 62.934 6.609 1.00 37.35 82 LYS D CA 1
ATOM 9473 C C . LYS D 1 82 ? 50.222 63.317 5.941 1.00 37.36 82 LYS D C 1
ATOM 9474 O O . LYS D 1 82 ? 50.114 64.369 5.313 1.00 36.97 82 LYS D O 1
ATOM 9476 N N . ASN D 1 89 ? 42.483 72.179 4.293 1.00 57.61 89 ASN D N 1
ATOM 9477 C CA . ASN D 1 89 ? 42.559 71.631 2.942 1.00 57.21 89 ASN D CA 1
ATOM 9478 C C . ASN D 1 89 ? 41.775 70.326 2.862 1.00 56.69 89 ASN D C 1
ATOM 9479 O O . ASN D 1 89 ? 41.326 69.802 3.880 1.00 57.88 89 ASN D O 1
ATOM 9484 N N . ARG D 1 90 ? 41.620 69.805 1.649 1.00 55.47 90 ARG D N 1
ATOM 9485 C CA . ARG D 1 90 ? 40.892 68.561 1.435 1.00 54.10 90 ARG D CA 1
ATOM 9486 C C . ARG D 1 90 ? 41.216 68.026 0.045 1.00 51.95 90 ARG D C 1
ATOM 9487 O O . ARG D 1 90 ? 40.655 67.021 -0.396 1.00 51.06 90 ARG D O 1
ATOM 9495 N N . ARG D 1 91 ? 42.133 68.706 -0.635 1.00 50.08 91 ARG D N 1
ATOM 9496 C CA . ARG D 1 91 ? 42.540 68.327 -1.982 1.00 49.23 91 ARG D CA 1
ATOM 9497 C C . ARG D 1 91 ? 43.220 66.962 -2.031 1.00 48.83 91 ARG D C 1
ATOM 9498 O O . ARG D 1 91 ? 43.001 66.179 -2.957 1.00 48.24 91 ARG D O 1
ATOM 9506 N N . GLU D 1 92 ? 44.049 66.680 -1.033 1.00 48.25 92 GLU D N 1
ATOM 9507 C CA . GLU D 1 92 ? 44.756 65.410 -0.974 1.00 48.08 92 GLU D CA 1
ATOM 9508 C C . GLU D 1 92 ? 43.752 64.270 -0.799 1.00 46.70 92 GLU D C 1
ATOM 9509 O O . GLU D 1 92 ? 43.940 63.175 -1.330 1.00 46.09 92 GLU D O 1
ATOM 9515 N N . TYR D 1 93 ? 42.672 64.540 -0.071 1.00 44.51 93 TYR D N 1
ATOM 9516 C CA . TYR D 1 93 ? 41.640 63.537 0.154 1.00 43.25 93 TYR D CA 1
ATOM 9517 C C . TYR D 1 93 ? 40.808 63.345 -1.106 1.00 42.14 93 TYR D C 1
ATOM 9518 O O . TYR D 1 93 ? 40.449 62.221 -1.457 1.00 41.71 93 TYR D O 1
ATOM 9527 N N . GLU D 1 94 ? 40.502 64.445 -1.784 1.00 41.24 94 GLU D N 1
ATOM 9528 C CA . GLU D 1 94 ? 39.722 64.380 -3.013 1.00 39.47 94 GLU D CA 1
ATOM 9529 C C . GLU D 1 94 ? 40.546 63.667 -4.084 1.00 37.37 94 GLU D C 1
ATOM 9530 O O . GLU D 1 94 ? 40.007 62.933 -4.908 1.00 36.04 94 GLU D O 1
ATOM 9536 N N . ARG D 1 95 ? 41.856 63.881 -4.063 1.00 35.36 95 ARG D N 1
ATOM 9537 C CA . ARG D 1 95 ? 42.742 63.233 -5.020 1.00 33.55 95 ARG D CA 1
ATOM 9538 C C . ARG D 1 95 ? 42.768 61.732 -4.744 1.00 33.41 95 ARG D C 1
ATOM 9539 O O . ARG D 1 95 ? 42.723 60.919 -5.672 1.00 33.92 95 ARG D O 1
ATOM 9547 N N . LEU D 1 96 ? 42.830 61.367 -3.466 1.00 32.70 96 LEU D N 1
ATOM 9548 C CA . LEU D 1 96 ? 42.850 59.961 -3.079 1.00 32.40 96 LEU D CA 1
ATOM 9549 C C . LEU D 1 96 ? 41.565 59.291 -3.527 1.00 32.54 96 LEU D C 1
ATOM 9550 O O . LEU D 1 96 ? 41.576 58.144 -3.964 1.00 30.43 96 LEU D O 1
ATOM 9555 N N . ILE D 1 97 ? 40.450 60.007 -3.408 1.00 32.08 97 ILE D N 1
ATOM 9556 C CA . ILE D 1 97 ? 39.169 59.455 -3.819 1.00 33.17 97 ILE D CA 1
ATOM 9557 C C . ILE D 1 97 ? 39.150 59.267 -5.331 1.00 31.77 97 ILE D C 1
ATOM 9558 O O . ILE D 1 97 ? 38.588 58.293 -5.827 1.00 31.29 97 ILE D O 1
ATOM 9563 N N . GLU D 1 98 ? 39.762 60.199 -6.060 1.00 31.85 98 GLU D N 1
ATOM 9564 C CA . GLU D 1 98 ? 39.815 60.101 -7.520 1.00 31.99 98 GLU D CA 1
ATOM 9565 C C . GLU D 1 98 ? 40.583 58.842 -7.907 1.00 29.80 98 GLU D C 1
ATOM 9566 O O . GLU D 1 98 ? 40.153 58.066 -8.758 1.00 28.56 98 GLU D O 1
ATOM 9572 N N . VAL D 1 99 ? 41.735 58.653 -7.276 1.00 28.03 99 VAL D N 1
ATOM 9573 C CA . VAL D 1 99 ? 42.567 57.494 -7.562 1.00 27.28 99 VAL D CA 1
ATOM 9574 C C . VAL D 1 99 ? 41.864 56.193 -7.194 1.00 26.25 99 VAL D C 1
ATOM 9575 O O . VAL D 1 99 ? 41.758 55.292 -8.021 1.00 26.07 99 VAL D O 1
ATOM 9579 N N . PHE D 1 100 ? 41.376 56.092 -5.961 1.00 26.59 100 PHE D N 1
ATOM 9580 C CA . PHE D 1 100 ? 40.689 54.877 -5.537 1.00 26.73 100 PHE D CA 1
ATOM 9581 C C . PHE D 1 100 ? 39.483 54.588 -6.421 1.00 26.62 100 PHE D C 1
ATOM 9582 O O . PHE D 1 100 ? 39.222 53.439 -6.768 1.00 25.75 100 PHE D O 1
ATOM 9590 N N . LYS D 1 101 ? 38.751 55.632 -6.794 1.00 28.27 101 LYS D N 1
ATOM 9591 C CA . LYS D 1 101 ? 37.579 55.461 -7.645 1.00 28.53 101 LYS D CA 1
ATOM 9592 C C . LYS D 1 101 ? 37.994 54.934 -9.023 1.00 27.01 101 LYS D C 1
ATOM 9593 O O . LYS D 1 101 ? 37.396 53.995 -9.552 1.00 23.57 101 LYS D O 1
ATOM 9599 N N . ALA D 1 102 ? 39.030 55.541 -9.593 1.00 27.42 102 ALA D N 1
ATOM 9600 C CA . ALA D 1 102 ? 39.532 55.146 -10.907 1.00 27.87 102 ALA D CA 1
ATOM 9601 C C . ALA D 1 102 ? 39.988 53.686 -10.957 1.00 28.15 102 ALA D C 1
ATOM 9602 O O . ALA D 1 102 ? 39.958 53.054 -12.014 1.00 27.83 102 ALA D O 1
ATOM 9604 N N . HIS D 1 103 ? 40.409 53.147 -9.819 1.00 27.91 103 HIS D N 1
ATOM 9605 C CA . HIS D 1 103 ? 40.877 51.767 -9.779 1.00 28.20 103 HIS D CA 1
ATOM 9606 C C . HIS D 1 103 ? 39.995 50.846 -8.946 1.00 29.72 103 HIS D C 1
ATOM 9607 O O . HIS D 1 103 ? 40.418 49.757 -8.545 1.00 29.25 103 HIS D O 1
ATOM 9614 N N . ASP D 1 104 ? 38.767 51.286 -8.688 1.00 28.47 104 ASP D N 1
ATOM 9615 C CA . ASP D 1 104 ? 37.815 50.487 -7.930 1.00 29.63 104 ASP D CA 1
ATOM 9616 C C . ASP D 1 104 ? 38.362 49.941 -6.615 1.00 27.08 104 ASP D C 1
ATOM 9617 O O . ASP D 1 104 ? 38.181 48.767 -6.300 1.00 25.79 104 ASP D O 1
ATOM 9622 N N . ILE D 1 105 ? 39.018 50.798 -5.845 1.00 25.29 105 ILE D N 1
ATOM 9623 C CA . ILE D 1 105 ? 39.595 50.384 -4.578 1.00 23.98 105 ILE D CA 1
ATOM 9624 C C . ILE D 1 105 ? 38.644 50.589 -3.398 1.00 23.97 105 ILE D C 1
ATOM 9625 O O . ILE D 1 105 ? 38.155 51.694 -3.161 1.00 23.31 105 ILE D O 1
ATOM 9630 N N . GLY D 1 106 ? 38.387 49.507 -2.666 1.00 22.53 106 GLY D N 1
ATOM 9631 C CA . GLY D 1 106 ? 37.501 49.576 -1.514 1.00 23.74 106 GLY D CA 1
ATOM 9632 C C . GLY D 1 106 ? 38.159 49.100 -0.226 1.00 23.09 106 GLY D C 1
ATOM 9633 O O . GLY D 1 106 ? 37.517 49.066 0.831 1.00 23.72 106 GLY D O 1
ATOM 9634 N N . TYR D 1 107 ? 39.435 48.726 -0.310 1.00 20.63 107 TYR D N 1
ATOM 9635 C CA . TYR D 1 107 ? 40.187 48.249 0.856 1.00 20.46 107 TYR D CA 1
ATOM 9636 C C . TYR D 1 107 ? 41.522 48.989 0.931 1.00 21.02 107 TYR D C 1
ATOM 9637 O O . TYR D 1 107 ? 42.243 49.081 -0.064 1.00 22.24 107 TYR D O 1
ATOM 9646 N N . PHE D 1 108 ? 41.851 49.502 2.111 1.00 18.98 108 PHE D N 1
ATOM 9647 C CA . PHE D 1 108 ? 43.088 50.252 2.323 1.00 19.59 108 PHE D CA 1
ATOM 9648 C C . PHE D 1 108 ? 43.873 49.610 3.476 1.00 19.19 108 PHE D C 1
ATOM 9649 O O . PHE D 1 108 ? 43.411 49.600 4.620 1.00 19.86 108 PHE D O 1
ATOM 9657 N N . PHE D 1 109 ? 45.044 49.059 3.171 1.00 17.35 109 PHE D N 1
ATOM 9658 C CA . PHE D 1 109 ? 45.882 48.425 4.197 1.00 17.75 109 PHE D CA 1
ATOM 9659 C C . PHE D 1 109 ? 47.137 49.260 4.322 1.00 18.25 109 PHE D C 1
ATOM 9660 O O . PHE D 1 109 ? 47.926 49.343 3.385 1.00 21.23 109 PHE D O 1
ATOM 9668 N N . TYR D 1 110 ? 47.319 49.887 5.477 1.00 18.69 110 TYR D N 1
ATOM 9669 C CA . TYR D 1 110 ? 48.468 50.757 5.683 1.00 19.09 110 TYR D CA 1
ATOM 9670 C C . TYR D 1 110 ? 49.392 50.152 6.731 1.00 20.54 110 TYR D C 1
ATOM 9671 O O . TYR D 1 110 ? 49.006 49.983 7.884 1.00 22.35 110 TYR D O 1
ATOM 9680 N N . ASN D 1 111 ? 50.616 49.842 6.311 1.00 20.17 111 ASN D N 1
ATOM 9681 C CA . ASN D 1 111 ? 51.621 49.197 7.160 1.00 18.04 111 ASN D CA 1
ATOM 9682 C C . ASN D 1 111 ? 52.621 50.207 7.713 1.00 17.88 111 ASN D C 1
ATOM 9683 O O . ASN D 1 111 ? 53.558 50.596 7.018 1.00 17.69 111 ASN D O 1
ATOM 9688 N N . GLY D 1 112 ? 52.434 50.623 8.962 1.00 17.25 112 GLY D N 1
ATOM 9689 C CA . GLY D 1 112 ? 53.348 51.591 9.543 1.00 17.53 112 GLY D CA 1
ATOM 9690 C C . GLY D 1 112 ? 53.237 51.716 11.052 1.00 17.37 112 GLY D C 1
ATOM 9691 O O . GLY D 1 112 ? 52.561 50.919 11.701 1.00 16.70 112 GLY D O 1
ATOM 9692 N N . GLY D 1 113 ? 53.899 52.730 11.603 1.00 17.63 113 GLY D N 1
ATOM 9693 C CA . GLY D 1 113 ? 53.880 52.951 13.038 1.00 20.42 113 GLY D CA 1
ATOM 9694 C C . GLY D 1 113 ? 52.822 53.915 13.553 1.00 22.51 113 GLY D C 1
ATOM 9695 O O . GLY D 1 113 ? 51.747 54.053 12.965 1.00 23.01 113 GLY D O 1
ATOM 9696 N N . GLY D 1 114 ? 53.134 54.578 14.665 1.00 23.33 114 GLY D N 1
ATOM 9697 C CA . GLY D 1 114 ? 52.212 55.519 15.272 1.00 25.85 114 GLY D CA 1
ATOM 9698 C C . GLY D 1 114 ? 51.720 56.625 14.361 1.00 29.07 114 GLY D C 1
ATOM 9699 O O . GLY D 1 114 ? 50.516 56.867 14.282 1.00 30.57 114 GLY D O 1
ATOM 9700 N N . ASP D 1 115 ? 52.640 57.304 13.682 1.00 31.39 115 ASP D N 1
ATOM 9701 C CA . ASP D 1 115 ? 52.267 58.386 12.778 1.00 34.98 115 ASP D CA 1
ATOM 9702 C C . ASP D 1 115 ? 51.474 57.868 11.588 1.00 35.08 115 ASP D C 1
ATOM 9703 O O . ASP D 1 115 ? 50.630 58.578 11.040 1.00 34.31 115 ASP D O 1
ATOM 9708 N N . SER D 1 116 ? 51.761 56.633 11.187 1.00 34.84 116 SER D N 1
ATOM 9709 C CA . SER D 1 116 ? 51.061 56.004 10.075 1.00 33.09 116 SER D CA 1
ATOM 9710 C C . SER D 1 116 ? 49.640 55.685 10.516 1.00 32.45 116 SER D C 1
ATOM 9711 O O . SER D 1 116 ? 48.708 55.708 9.711 1.00 32.19 116 SER D O 1
ATOM 9714 N N . ALA D 1 117 ? 49.481 55.374 11.799 1.00 31.79 117 ALA D N 1
ATOM 9715 C CA . ALA D 1 117 ? 48.169 55.056 12.346 1.00 32.35 117 ALA D CA 1
ATOM 9716 C C . ALA D 1 117 ? 47.240 56.252 12.146 1.00 33.34 117 ALA D C 1
ATOM 9717 O O . ALA D 1 117 ? 46.042 56.088 11.920 1.00 31.79 117 ALA D O 1
ATOM 9719 N N . ASP D 1 118 ? 47.813 57.449 12.232 1.00 34.16 118 ASP D N 1
ATOM 9720 C CA . ASP D 1 118 ? 47.072 58.698 12.062 1.00 35.96 118 ASP D CA 1
ATOM 9721 C C . ASP D 1 118 ? 46.604 58.857 10.619 1.00 34.50 118 ASP D C 1
ATOM 9722 O O . ASP D 1 118 ? 45.447 59.185 10.361 1.00 33.11 118 ASP D O 1
ATOM 9727 N N . THR D 1 119 ? 47.518 58.634 9.681 1.00 33.66 119 THR D N 1
ATOM 9728 C CA . THR D 1 119 ? 47.197 58.738 8.266 1.00 31.48 119 THR D CA 1
ATOM 9729 C C . THR D 1 119 ? 46.082 57.750 7.926 1.00 31.86 119 THR D C 1
ATOM 9730 O O . THR D 1 119 ? 45.160 58.075 7.176 1.00 31.16 119 THR D O 1
ATOM 9734 N N . CYS D 1 120 ? 46.155 56.554 8.507 1.00 29.33 120 CYS D N 1
ATOM 9735 C CA . CYS D 1 120 ? 45.162 55.512 8.256 1.00 28.89 120 CYS D CA 1
ATOM 9736 C C . CYS D 1 120 ? 43.813 55.844 8.891 1.00 30.09 120 CYS D C 1
ATOM 9737 O O . CYS D 1 120 ? 42.757 55.514 8.344 1.00 27.98 120 CYS D O 1
ATOM 9740 N N . LEU D 1 121 ? 43.850 56.503 10.044 1.00 30.79 121 LEU D N 1
ATOM 9741 C CA . LEU D 1 121 ? 42.629 56.875 10.748 1.00 31.84 121 LEU D CA 1
ATOM 9742 C C . LEU D 1 121 ? 41.835 57.888 9.920 1.00 32.98 121 LEU D C 1
ATOM 9743 O O . LEU D 1 121 ? 40.606 57.863 9.903 1.00 33.02 121 LEU D O 1
ATOM 9748 N N . LYS D 1 122 ? 42.544 58.771 9.225 1.00 33.98 122 LYS D N 1
ATOM 9749 C CA . LYS D 1 122 ? 41.899 59.785 8.397 1.00 35.70 122 LYS D CA 1
ATOM 9750 C C . LYS D 1 122 ? 41.237 59.184 7.155 1.00 36.06 122 LYS D C 1
ATOM 9751 O O . LYS D 1 122 ? 40.163 59.621 6.736 1.00 35.99 122 LYS D O 1
ATOM 9757 N N . VAL D 1 123 ? 41.877 58.177 6.570 1.00 35.70 123 VAL D N 1
ATOM 9758 C CA . VAL D 1 123 ? 41.336 57.521 5.387 1.00 34.40 123 VAL D CA 1
ATOM 9759 C C . VAL D 1 123 ? 40.117 56.673 5.742 1.00 36.20 123 VAL D C 1
ATOM 9760 O O . VAL D 1 123 ? 39.165 56.595 4.966 1.00 35.37 123 VAL D O 1
ATOM 9764 N N . SER D 1 124 ? 40.150 56.048 6.918 1.00 37.49 124 SER D N 1
ATOM 9765 C CA . SER D 1 124 ? 39.055 55.188 7.371 1.00 39.70 124 SER D CA 1
ATOM 9766 C C . SER D 1 124 ? 37.817 55.992 7.726 1.00 42.53 124 SER D C 1
ATOM 9767 O O . SER D 1 124 ? 36.692 55.543 7.526 1.00 42.38 124 SER D O 1
ATOM 9770 N N . GLN D 1 125 ? 38.036 57.180 8.273 1.00 45.75 125 GLN D N 1
ATOM 9771 C CA . GLN D 1 125 ? 36.938 58.050 8.673 1.00 49.21 125 GLN D CA 1
ATOM 9772 C C . GLN D 1 125 ? 36.322 58.659 7.413 1.00 49.61 125 GLN D C 1
ATOM 9773 O O . GLN D 1 125 ? 35.255 59.273 7.457 1.00 52.05 125 GLN D O 1
ATOM 9779 N N . LEU D 1 126 ? 37.002 58.460 6.287 1.00 49.73 126 LEU D N 1
ATOM 9780 C CA . LEU D 1 126 ? 36.582 58.997 4.993 1.00 49.01 126 LEU D CA 1
ATOM 9781 C C . LEU D 1 126 ? 35.203 58.556 4.500 1.00 49.28 126 LEU D C 1
ATOM 9782 O O . LEU D 1 126 ? 34.629 59.181 3.606 1.00 48.39 126 LEU D O 1
ATOM 9787 N N . SER D 1 127 ? 34.677 57.473 5.056 1.00 50.30 127 SER D N 1
ATOM 9788 C CA . SER D 1 127 ? 33.360 57.007 4.646 1.00 50.42 127 SER D CA 1
ATOM 9789 C C . SER D 1 127 ? 32.294 57.897 5.264 1.00 50.40 127 SER D C 1
ATOM 9790 O O . SER D 1 127 ? 31.282 58.196 4.632 1.00 51.58 127 SER D O 1
ATOM 9793 N N . GLY D 1 128 ? 32.535 58.324 6.500 1.00 49.73 128 GLY D N 1
ATOM 9794 C CA . GLY D 1 128 ? 31.579 59.170 7.192 1.00 48.85 128 GLY D CA 1
ATOM 9795 C C . GLY D 1 128 ? 31.763 60.652 6.934 1.00 47.94 128 GLY D C 1
ATOM 9796 O O . GLY D 1 128 ? 30.813 61.427 7.044 1.00 48.49 128 GLY D O 1
ATOM 9797 N N . THR D 1 129 ? 32.980 61.056 6.594 1.00 46.80 129 THR D N 1
ATOM 9798 C CA . THR D 1 129 ? 33.249 62.460 6.333 1.00 47.17 129 THR D CA 1
ATOM 9799 C C . THR D 1 129 ? 32.952 62.804 4.880 1.00 47.26 129 THR D C 1
ATOM 9800 O O . THR D 1 129 ? 32.101 63.645 4.592 1.00 47.68 129 THR D O 1
ATOM 9804 N N . LEU D 1 130 ? 33.647 62.144 3.961 1.00 47.24 130 LEU D N 1
ATOM 9805 C CA . LEU D 1 130 ? 33.443 62.406 2.544 1.00 47.33 130 LEU D CA 1
ATOM 9806 C C . LEU D 1 130 ? 32.224 61.662 1.999 1.00 46.74 130 LEU D C 1
ATOM 9807 O O . LEU D 1 130 ? 31.170 62.263 1.777 1.00 49.81 130 LEU D O 1
ATOM 9812 N N . GLY D 1 131 ? 32.365 60.359 1.791 1.00 45.09 131 GLY D N 1
ATOM 9813 C CA . GLY D 1 131 ? 31.260 59.568 1.282 1.00 43.56 131 GLY D CA 1
ATOM 9814 C C . GLY D 1 131 ? 31.687 58.458 0.335 1.00 42.95 131 GLY D C 1
ATOM 9815 O O . GLY D 1 131 ? 30.880 57.969 -0.460 1.00 43.97 131 GLY D O 1
ATOM 9816 N N . TYR D 1 132 ? 32.952 58.053 0.415 1.00 40.12 132 TYR D N 1
ATOM 9817 C CA . TYR D 1 132 ? 33.471 56.994 -0.448 1.00 37.59 132 TYR D CA 1
ATOM 9818 C C . TYR D 1 132 ? 33.553 55.673 0.322 1.00 36.31 132 TYR D C 1
ATOM 9819 O O . TYR D 1 132 ? 34.209 55.594 1.358 1.00 36.49 132 TYR D O 1
ATOM 9828 N N . PRO D 1 133 ? 32.878 54.620 -0.173 1.00 35.79 133 PRO D N 1
ATOM 9829 C CA . PRO D 1 133 ? 32.887 53.309 0.488 1.00 34.73 133 PRO D CA 1
ATOM 9830 C C . PRO D 1 133 ? 34.260 52.633 0.488 1.00 33.79 133 PRO D C 1
ATOM 9831 O O . PRO D 1 133 ? 34.643 52.000 -0.497 1.00 34.49 133 PRO D O 1
ATOM 9835 N N . ILE D 1 134 ? 34.996 52.768 1.590 1.00 31.51 134 ILE D N 1
ATOM 9836 C CA . ILE D 1 134 ? 36.316 52.150 1.706 1.00 28.63 134 ILE D CA 1
ATOM 9837 C C . ILE D 1 134 ? 36.621 51.778 3.158 1.00 27.50 134 ILE D C 1
ATOM 9838 O O . ILE D 1 134 ? 36.318 52.532 4.089 1.00 27.71 134 ILE D O 1
ATOM 9843 N N . GLN D 1 135 ? 37.198 50.596 3.346 1.00 23.46 135 GLN D N 1
ATOM 9844 C CA . GLN D 1 135 ? 37.563 50.116 4.674 1.00 23.76 135 GLN D CA 1
ATOM 9845 C C . GLN D 1 135 ? 39.069 50.268 4.839 1.00 23.00 135 GLN D C 1
ATOM 9846 O O . GLN D 1 135 ? 39.825 49.831 3.978 1.00 23.01 135 GLN D O 1
ATOM 9852 N N . ALA D 1 136 ? 39.501 50.894 5.931 1.00 23.26 136 ALA D N 1
ATOM 9853 C CA . ALA D 1 136 ? 40.928 51.082 6.186 1.00 22.07 136 ALA D CA 1
ATOM 9854 C C . ALA D 1 136 ? 41.364 50.278 7.404 1.00 22.33 136 ALA D C 1
ATOM 9855 O O . ALA D 1 136 ? 40.760 50.375 8.477 1.00 22.93 136 ALA D O 1
ATOM 9857 N N . ILE D 1 137 ? 42.416 49.485 7.230 1.00 20.58 137 ILE D N 1
ATOM 9858 C CA . ILE D 1 137 ? 42.944 48.654 8.304 1.00 18.58 137 ILE D CA 1
ATOM 9859 C C . ILE D 1 137 ? 44.417 48.976 8.463 1.00 18.92 137 ILE D C 1
ATOM 9860 O O . ILE D 1 137 ? 45.163 49.015 7.481 1.00 19.56 137 ILE D O 1
ATOM 9865 N N . HIS D 1 138 ? 44.840 49.224 9.695 1.00 19.61 138 HIS D N 1
ATOM 9866 C CA . HIS D 1 138 ? 46.235 49.541 9.948 1.00 22.55 138 HIS D CA 1
ATOM 9867 C C . HIS D 1 138 ? 46.990 48.255 10.271 1.00 19.98 138 HIS D C 1
ATOM 9868 O O . HIS D 1 138 ? 46.517 47.446 11.068 1.00 21.62 138 HIS D O 1
ATOM 9875 N N . VAL D 1 139 ? 48.145 48.058 9.640 1.00 19.01 139 VAL D N 1
ATOM 9876 C CA . VAL D 1 139 ? 48.970 46.871 9.911 1.00 17.70 139 VAL D CA 1
ATOM 9877 C C . VAL D 1 139 ? 50.145 47.402 10.726 1.00 15.76 139 VAL D C 1
ATOM 9878 O O . VAL D 1 139 ? 50.974 48.153 10.214 1.00 18.22 139 VAL D O 1
ATOM 9882 N N . PRO D 1 140 ? 50.244 46.998 12.000 1.00 17.62 140 PRO D N 1
ATOM 9883 C CA . PRO D 1 140 ? 51.313 47.458 12.886 1.00 16.84 140 PRO D CA 1
ATOM 9884 C C . PRO D 1 140 ? 52.737 47.226 12.411 1.00 17.53 140 PRO D C 1
ATOM 9885 O O . PRO D 1 140 ? 53.050 46.184 11.836 1.00 17.78 140 PRO D O 1
ATOM 9889 N N . LYS D 1 141 ? 53.582 48.223 12.667 1.00 16.94 141 LYS D N 1
ATOM 9890 C CA . LYS D 1 141 ? 54.991 48.178 12.327 1.00 20.67 141 LYS D CA 1
ATOM 9891 C C . LYS D 1 141 ? 55.762 49.235 13.105 1.00 21.22 141 LYS D C 1
ATOM 9892 O O . LYS D 1 141 ? 55.364 50.403 13.138 1.00 19.34 141 LYS D O 1
ATOM 9898 N N . THR D 1 142 ? 56.848 48.814 13.747 1.00 20.01 142 THR D N 1
ATOM 9899 C CA . THR D 1 142 ? 57.744 49.737 14.444 1.00 23.02 142 THR D CA 1
ATOM 9900 C C . THR D 1 142 ? 58.850 49.079 15.254 1.00 22.86 142 THR D C 1
ATOM 9901 O O . THR D 1 142 ? 58.597 48.347 16.215 1.00 22.29 142 THR D O 1
ATOM 9905 N N . VAL D 1 143 ? 60.088 49.351 14.855 1.00 23.93 143 VAL D N 1
ATOM 9906 C CA . VAL D 1 143 ? 61.232 48.800 15.561 1.00 25.36 143 VAL D CA 1
ATOM 9907 C C . VAL D 1 143 ? 61.332 49.411 16.957 1.00 25.35 143 VAL D C 1
ATOM 9908 O O . VAL D 1 143 ? 61.988 48.850 17.818 1.00 25.19 143 VAL D O 1
ATOM 9912 N N . ASP D 1 144 ? 60.677 50.551 17.182 1.00 26.55 144 ASP D N 1
ATOM 9913 C CA . ASP D 1 144 ? 60.727 51.202 18.494 1.00 27.61 144 ASP D CA 1
ATOM 9914 C C . ASP D 1 144 ? 59.766 50.601 19.516 1.00 26.27 144 ASP D C 1
ATOM 9915 O O . ASP D 1 144 ? 59.812 50.950 20.698 1.00 25.46 144 ASP D O 1
ATOM 9920 N N . ASN D 1 145 ? 58.899 49.699 19.058 1.00 24.09 145 ASN D N 1
ATOM 9921 C CA . ASN D 1 145 ? 57.941 49.036 19.934 1.00 22.89 145 ASN D CA 1
ATOM 9922 C C . ASN D 1 145 ? 57.093 50.037 20.717 1.00 24.27 145 ASN D C 1
ATOM 9923 O O . ASN D 1 145 ? 56.735 49.780 21.866 1.00 24.69 145 ASN D O 1
ATOM 9928 N N . ASP D 1 146 ? 56.748 51.162 20.097 1.00 24.77 146 ASP D N 1
ATOM 9929 C CA . ASP D 1 146 ? 55.982 52.185 20.801 1.00 26.23 146 ASP D CA 1
ATOM 9930 C C . ASP D 1 146 ? 54.468 52.218 20.587 1.00 26.67 146 ASP D C 1
ATOM 9931 O O . ASP D 1 146 ? 53.806 53.145 21.056 1.00 27.29 146 ASP D O 1
ATOM 9936 N N . LEU D 1 147 ? 53.917 51.231 19.885 1.00 25.73 147 LEU D N 1
ATOM 9937 C CA . LEU D 1 147 ? 52.469 51.188 19.669 1.00 25.99 147 LEU D CA 1
ATOM 9938 C C . LEU D 1 147 ? 51.792 50.650 20.924 1.00 25.02 147 LEU D C 1
ATOM 9939 O O . LEU D 1 147 ? 52.276 49.706 21.549 1.00 23.88 147 LEU D O 1
ATOM 9944 N N . PRO D 1 148 ? 50.655 51.245 21.305 1.00 23.67 148 PRO D N 1
ATOM 9945 C CA . PRO D 1 148 ? 49.931 50.800 22.495 1.00 23.34 148 PRO D CA 1
ATOM 9946 C C . PRO D 1 148 ? 49.073 49.570 22.227 1.00 23.01 148 PRO D C 1
ATOM 9947 O O . PRO D 1 148 ? 48.952 49.111 21.086 1.00 22.69 148 PRO D O 1
ATOM 9951 N N . ILE D 1 149 ? 48.493 49.051 23.304 1.00 23.16 149 ILE D N 1
ATOM 9952 C CA . ILE D 1 149 ? 47.603 47.896 23.285 1.00 24.01 149 ILE D CA 1
ATOM 9953 C C . ILE D 1 149 ? 48.223 46.557 22.900 1.00 23.40 149 ILE D C 1
ATOM 9954 O O . ILE D 1 149 ? 48.132 45.592 23.652 1.00 24.21 149 ILE D O 1
ATOM 9959 N N . THR D 1 150 ? 48.845 46.486 21.731 1.00 25.43 150 THR D N 1
ATOM 9960 C CA . THR D 1 150 ? 49.472 45.241 21.299 1.00 22.72 150 THR D CA 1
ATOM 9961 C C . THR D 1 150 ? 50.628 44.909 22.254 1.00 22.46 150 THR D C 1
ATOM 9962 O O . THR D 1 150 ? 51.271 45.812 22.786 1.00 23.22 150 THR D O 1
ATOM 9966 N N . ASP D 1 151 ? 50.879 43.620 22.480 1.00 23.08 151 ASP D N 1
ATOM 9967 C CA . ASP D 1 151 ? 51.963 43.184 23.378 1.00 25.33 151 ASP D CA 1
ATOM 9968 C C . ASP D 1 151 ? 53.312 43.687 22.872 1.00 24.32 151 ASP D C 1
ATOM 9969 O O . ASP D 1 151 ? 54.149 44.170 23.646 1.00 23.42 151 ASP D O 1
ATOM 9974 N N . CYS D 1 152 ? 53.510 43.570 21.562 1.00 23.10 152 CYS D N 1
ATOM 9975 C CA . CYS D 1 152 ? 54.746 43.996 20.926 1.00 22.62 152 CYS D CA 1
ATOM 9976 C C . CYS D 1 152 ? 54.471 44.403 19.477 1.00 22.61 152 CYS D C 1
ATOM 9977 O O . CYS D 1 152 ? 53.393 44.131 18.937 1.00 20.89 152 CYS D O 1
ATOM 9980 N N . CYS D 1 153 ? 55.460 45.028 18.848 1.00 23.07 153 CYS D N 1
ATOM 9981 C CA . CYS D 1 153 ? 55.328 45.501 17.475 1.00 22.88 153 CYS D CA 1
ATOM 9982 C C . CYS D 1 153 ? 56.190 44.773 16.450 1.00 23.59 153 CYS D C 1
ATOM 9983 O O . CYS D 1 153 ? 57.372 44.519 16.686 1.00 22.50 153 CYS D O 1
ATOM 9986 N N . PRO D 1 154 ? 55.601 44.424 15.293 1.00 23.43 154 PRO D N 1
ATOM 9987 C CA . PRO D 1 154 ? 56.347 43.728 14.238 1.00 22.32 154 PRO D CA 1
ATOM 9988 C C . PRO D 1 154 ? 57.592 44.523 13.868 1.00 19.51 154 PRO D C 1
ATOM 9989 O O . PRO D 1 154 ? 57.504 45.688 13.467 1.00 18.84 154 PRO D O 1
ATOM 9993 N N . GLY D 1 155 ? 58.749 43.885 14.018 1.00 17.74 155 GLY D N 1
ATOM 9994 C CA . GLY D 1 155 ? 60.008 44.541 13.715 1.00 16.84 155 GLY D CA 1
ATOM 9995 C C . GLY D 1 155 ? 60.855 44.710 14.965 1.00 19.33 155 GLY D C 1
ATOM 9996 O O . GLY D 1 155 ? 62.093 44.651 14.902 1.00 15.88 155 GLY D O 1
ATOM 9997 N N . PHE D 1 156 ? 60.199 44.909 16.110 1.00 17.08 156 PHE D N 1
ATOM 9998 C CA . PHE D 1 156 ? 60.933 45.105 17.356 1.00 20.09 156 PHE D CA 1
ATOM 9999 C C . PHE D 1 156 ? 61.697 43.878 17.831 1.00 18.86 156 PHE D C 1
ATOM 10000 O O . PHE D 1 156 ? 62.829 43.997 18.277 1.00 21.44 156 PHE D O 1
ATOM 10008 N N . GLY D 1 157 ? 61.072 42.709 17.766 1.00 18.02 157 GLY D N 1
ATOM 10009 C CA . GLY D 1 157 ? 61.753 41.509 18.216 1.00 17.42 157 GLY D CA 1
ATOM 10010 C C . GLY D 1 157 ? 63.047 41.269 17.458 1.00 16.98 157 GLY D C 1
ATOM 10011 O O . GLY D 1 157 ? 64.050 40.844 18.034 1.00 17.52 157 GLY D O 1
ATOM 10012 N N . SER D 1 158 ? 63.031 41.536 16.157 1.00 15.57 158 SER D N 1
ATOM 10013 C CA . SER D 1 158 ? 64.222 41.336 15.340 1.00 16.36 158 SER D CA 1
ATOM 10014 C C . SER D 1 158 ? 65.295 42.373 15.658 1.00 18.95 158 SER D C 1
ATOM 10015 O O . SER D 1 158 ? 66.485 42.042 15.710 1.00 18.07 158 SER D O 1
ATOM 10018 N N . VAL D 1 159 ? 64.905 43.626 15.880 1.00 17.40 159 VAL D N 1
ATOM 10019 C CA . VAL D 1 159 ? 65.922 44.607 16.238 1.00 18.98 159 VAL D CA 1
ATOM 10020 C C . VAL D 1 159 ? 66.478 44.238 17.623 1.00 19.24 159 VAL D C 1
ATOM 10021 O O . VAL D 1 159 ? 67.682 44.312 17.854 1.00 19.85 159 VAL D O 1
ATOM 10025 N N . ALA D 1 160 ? 65.599 43.825 18.534 1.00 19.11 160 ALA D N 1
ATOM 10026 C CA . ALA D 1 160 ? 66.019 43.444 19.880 1.00 19.48 160 ALA D CA 1
ATOM 10027 C C . ALA D 1 160 ? 67.018 42.279 19.820 1.00 18.99 160 ALA D C 1
ATOM 10028 O O . ALA D 1 160 ? 68.014 42.264 20.536 1.00 19.91 160 ALA D O 1
ATOM 10030 N N . LYS D 1 161 ? 66.734 41.300 18.970 1.00 19.73 161 LYS D N 1
ATOM 10031 C CA . LYS D 1 161 ? 67.614 40.146 18.841 1.00 20.10 161 LYS D CA 1
ATOM 10032 C C . LYS D 1 161 ? 68.983 40.603 18.361 1.00 18.91 161 LYS D C 1
ATOM 10033 O O . LYS D 1 161 ? 70.009 40.192 18.901 1.00 20.03 161 LYS D O 1
ATOM 10039 N N . TYR D 1 162 ? 68.984 41.457 17.340 1.00 19.04 162 TYR D N 1
ATOM 10040 C CA . TYR D 1 162 ? 70.210 41.993 16.762 1.00 18.12 162 TYR D CA 1
ATOM 10041 C C . TYR D 1 162 ? 71.021 42.772 17.796 1.00 19.60 162 TYR D C 1
ATOM 10042 O O . TYR D 1 162 ? 72.246 42.655 17.847 1.00 19.05 162 TYR D O 1
ATOM 10051 N N . ILE D 1 163 ? 70.337 43.571 18.612 1.00 17.41 163 ILE D N 1
ATOM 10052 C CA . ILE D 1 163 ? 71.009 44.360 19.639 1.00 17.26 163 ILE D CA 1
ATOM 10053 C C . ILE D 1 163 ? 71.576 43.445 20.739 1.00 18.62 163 ILE D C 1
ATOM 10054 O O . ILE D 1 163 ? 72.701 43.632 21.194 1.00 18.00 163 ILE D O 1
ATOM 10059 N N . ALA D 1 164 ? 70.796 42.456 21.159 1.00 19.21 164 ALA D N 1
ATOM 10060 C CA . ALA D 1 164 ? 71.255 41.532 22.191 1.00 18.91 164 ALA D CA 1
ATOM 10061 C C . ALA D 1 164 ? 72.491 40.770 21.693 1.00 20.23 164 ALA D C 1
ATOM 10062 O O . ALA D 1 164 ? 73.486 40.665 22.401 1.00 20.74 164 ALA D O 1
ATOM 10064 N N . VAL D 1 165 ? 72.419 40.248 20.473 1.00 19.12 165 VAL D N 1
ATOM 10065 C CA . VAL D 1 165 ? 73.535 39.500 19.905 1.00 18.28 165 VAL D CA 1
ATOM 10066 C C . VAL D 1 165 ? 74.751 40.397 19.681 1.00 18.28 165 VAL D C 1
ATOM 10067 O O . VAL D 1 165 ? 75.878 40.014 20.002 1.00 16.95 165 VAL D O 1
ATOM 10071 N N . SER D 1 166 ? 74.526 41.587 19.130 1.00 16.86 166 SER D N 1
ATOM 10072 C CA . SER D 1 166 ? 75.613 42.527 18.871 1.00 17.49 166 SER D CA 1
ATOM 10073 C C . SER D 1 166 ? 76.294 42.961 20.173 1.00 19.78 166 SER D C 1
ATOM 10074 O O . SER D 1 166 ? 77.521 43.097 20.225 1.00 20.14 166 SER D O 1
ATOM 10077 N N . THR D 1 167 ? 75.502 43.163 21.222 1.00 19.48 167 THR D N 1
ATOM 10078 C CA . THR D 1 167 ? 76.037 43.566 22.523 1.00 19.81 167 THR D CA 1
ATOM 10079 C C . THR D 1 167 ? 76.849 42.410 23.126 1.00 19.44 167 THR D C 1
ATOM 10080 O O . THR D 1 167 ? 77.920 42.621 23.693 1.00 19.13 167 THR D O 1
ATOM 10084 N N . LEU D 1 168 ? 76.338 41.193 22.981 1.00 18.69 168 LEU D N 1
ATOM 10085 C CA . LEU D 1 168 ? 77.013 40.012 23.505 1.00 18.80 168 LEU D CA 1
ATOM 10086 C C . LEU D 1 168 ? 78.371 39.817 22.829 1.00 19.27 168 LEU D C 1
ATOM 10087 O O . LEU D 1 168 ? 79.383 39.610 23.503 1.00 20.25 168 LEU D O 1
ATOM 10092 N N . GLU D 1 169 ? 78.391 39.899 21.499 1.00 19.58 169 GLU D N 1
ATOM 10093 C CA . GLU D 1 169 ? 79.630 39.717 20.747 1.00 19.36 169 GLU D CA 1
ATOM 10094 C C . GLU D 1 169 ? 80.640 40.819 21.045 1.00 20.88 169 GLU D C 1
ATOM 10095 O O . GLU D 1 169 ? 81.828 40.544 21.192 1.00 19.11 169 GLU D O 1
ATOM 10101 N N . ALA D 1 170 ? 80.169 42.059 21.157 1.00 19.86 170 ALA D N 1
ATOM 10102 C CA . ALA D 1 170 ? 81.051 43.180 21.465 1.00 21.87 170 ALA D CA 1
ATOM 10103 C C . ALA D 1 170 ? 81.644 43.007 22.865 1.00 20.94 170 ALA D C 1
ATOM 10104 O O . ALA D 1 170 ? 82.803 43.356 23.112 1.00 20.98 170 ALA D O 1
ATOM 10106 N N . SER D 1 171 ? 80.840 42.470 23.777 1.00 19.80 171 SER D N 1
ATOM 10107 C CA . SER D 1 171 ? 81.289 42.249 25.144 1.00 21.96 171 SER D CA 1
ATOM 10108 C C . SER D 1 171 ? 82.360 41.166 25.180 1.00 21.09 171 SER D C 1
ATOM 10109 O O . SER D 1 171 ? 83.319 41.269 25.941 1.00 23.25 171 SER D O 1
ATOM 10112 N N . PHE D 1 172 ? 82.199 40.128 24.368 1.00 21.06 172 PHE D N 1
ATOM 10113 C CA . PHE D 1 172 ? 83.201 39.065 24.331 1.00 23.35 172 PHE D CA 1
ATOM 10114 C C . PHE D 1 172 ? 84.506 39.628 23.804 1.00 21.38 172 PHE D C 1
ATOM 10115 O O . PHE D 1 172 ? 85.583 39.271 24.276 1.00 22.49 172 PHE D O 1
ATOM 10123 N N . ASP D 1 173 ? 84.404 40.529 22.836 1.00 20.64 173 ASP D N 1
ATOM 10124 C CA . ASP D 1 173 ? 85.589 41.118 22.247 1.00 22.51 173 ASP D CA 1
ATOM 10125 C C . ASP D 1 173 ? 86.331 41.982 23.255 1.00 23.43 173 ASP D C 1
ATOM 10126 O O . ASP D 1 173 ? 87.515 41.759 23.516 1.00 23.31 173 ASP D O 1
ATOM 10131 N N . VAL D 1 174 ? 85.639 42.962 23.830 1.00 21.60 174 VAL D N 1
ATOM 10132 C CA . VAL D 1 174 ? 86.278 43.847 24.795 1.00 22.94 174 VAL D CA 1
ATOM 10133 C C . VAL D 1 174 ? 86.803 43.092 26.014 1.00 22.76 174 VAL D C 1
ATOM 10134 O O . VAL D 1 174 ? 87.862 43.422 26.538 1.00 24.39 174 VAL D O 1
ATOM 10138 N N . ALA D 1 175 ? 86.070 42.080 26.466 1.00 22.90 175 ALA D N 1
ATOM 10139 C CA . ALA D 1 175 ? 86.513 41.315 27.625 1.00 22.58 175 ALA D CA 1
ATOM 10140 C C . ALA D 1 175 ? 87.886 40.691 27.369 1.00 24.08 175 ALA D C 1
ATOM 10141 O O . ALA D 1 175 ? 88.756 40.706 28.239 1.00 24.96 175 ALA D O 1
ATOM 10143 N N . SER D 1 176 ? 88.083 40.165 26.163 1.00 24.00 176 SER D N 1
ATOM 10144 C CA . SER D 1 176 ? 89.343 39.524 25.807 1.00 22.69 176 SER D CA 1
ATOM 10145 C C . SER D 1 176 ? 90.521 40.496 25.703 1.00 23.23 176 SER D C 1
ATOM 10146 O O . SER D 1 176 ? 91.668 40.103 25.900 1.00 26.01 176 SER D O 1
ATOM 10149 N N . MET D 1 177 ? 90.245 41.759 25.396 1.00 21.41 177 MET D N 1
ATOM 10150 C CA . MET D 1 177 ? 91.302 42.758 25.275 1.00 23.06 177 MET D CA 1
ATOM 10151 C C . MET D 1 177 ? 91.463 43.625 26.537 1.00 22.99 177 MET D C 1
ATOM 10152 O O . MET D 1 177 ? 92.491 44.275 26.717 1.00 22.65 177 MET D O 1
ATOM 10157 N N . SER D 1 178 ? 90.452 43.624 27.400 1.00 24.83 178 SER D N 1
ATOM 10158 C CA . SER D 1 178 ? 90.428 44.464 28.602 1.00 27.40 178 SER D CA 1
ATOM 10159 C C . SER D 1 178 ? 91.625 44.501 29.553 1.00 29.01 178 SER D C 1
ATOM 10160 O O . SER D 1 178 ? 91.902 45.547 30.143 1.00 29.72 178 SER D O 1
ATOM 10163 N N . ALA D 1 179 ? 92.327 43.385 29.719 1.00 30.56 179 ALA D N 1
ATOM 10164 C CA . ALA D 1 179 ? 93.471 43.352 30.632 1.00 31.53 179 ALA D CA 1
ATOM 10165 C C . ALA D 1 179 ? 94.441 44.518 30.431 1.00 31.67 179 ALA D C 1
ATOM 10166 O O . ALA D 1 179 ? 94.786 45.215 31.383 1.00 31.80 179 ALA D O 1
ATOM 10168 N N . THR D 1 180 ? 94.867 44.744 29.195 1.00 32.24 180 THR D N 1
ATOM 10169 C CA . THR D 1 180 ? 95.810 45.820 28.921 1.00 33.88 180 THR D CA 1
ATOM 10170 C C . THR D 1 180 ? 95.379 46.760 27.798 1.00 34.53 180 THR D C 1
ATOM 10171 O O . THR D 1 180 ? 96.104 47.699 27.457 1.00 35.63 180 THR D O 1
ATOM 10175 N N . SER D 1 181 ? 94.204 46.520 27.222 1.00 33.27 181 SER D N 1
ATOM 10176 C CA . SER D 1 181 ? 93.733 47.366 26.132 1.00 32.87 181 SER D CA 1
ATOM 10177 C C . SER D 1 181 ? 92.369 48.004 26.431 1.00 32.86 181 SER D C 1
ATOM 10178 O O . SER D 1 181 ? 92.109 48.434 27.555 1.00 32.07 181 SER D O 1
ATOM 10181 N N . THR D 1 182 ? 91.506 48.061 25.420 1.00 29.99 182 THR D N 1
ATOM 10182 C CA . THR D 1 182 ? 90.176 48.650 25.560 1.00 29.30 182 THR D CA 1
ATOM 10183 C C . THR D 1 182 ? 89.398 48.059 26.734 1.00 28.97 182 THR D C 1
ATOM 10184 O O . THR D 1 182 ? 89.357 46.845 26.910 1.00 30.10 182 THR D O 1
ATOM 10188 N N . LYS D 1 183 ? 88.777 48.919 27.535 1.00 29.00 183 LYS D N 1
ATOM 10189 C CA . LYS D 1 183 ? 88.009 48.449 28.680 1.00 29.79 183 LYS D CA 1
ATOM 10190 C C . LYS D 1 183 ? 86.530 48.800 28.598 1.00 29.41 183 LYS D C 1
ATOM 10191 O O . LYS D 1 183 ? 85.710 48.222 29.311 1.00 28.63 183 LYS D O 1
ATOM 10197 N N . VAL D 1 184 ? 86.187 49.734 27.719 1.00 30.18 184 VAL D N 1
ATOM 10198 C CA . VAL D 1 184 ? 84.798 50.156 27.581 1.00 29.82 184 VAL D CA 1
ATOM 10199 C C . VAL D 1 184 ? 84.338 50.256 26.133 1.00 29.74 184 VAL D C 1
ATOM 10200 O O . VAL D 1 184 ? 84.995 50.893 25.313 1.00 32.00 184 VAL D O 1
ATOM 10204 N N . PHE D 1 185 ? 83.209 49.623 25.826 1.00 29.16 185 PHE D N 1
ATOM 10205 C CA . PHE D 1 185 ? 82.647 49.683 24.478 1.00 27.60 185 PHE D CA 1
ATOM 10206 C C . PHE D 1 185 ? 81.305 50.396 24.561 1.00 25.94 185 PHE D C 1
ATOM 10207 O O . PHE D 1 185 ? 80.490 50.086 25.428 1.00 24.95 185 PHE D O 1
ATOM 10215 N N . VAL D 1 186 ? 81.078 51.347 23.660 1.00 24.57 186 VAL D N 1
ATOM 10216 C CA . VAL D 1 186 ? 79.825 52.100 23.646 1.00 23.71 186 VAL D CA 1
ATOM 10217 C C . VAL D 1 186 ? 79.071 51.879 22.333 1.00 21.95 186 VAL D C 1
ATOM 10218 O O . VAL D 1 186 ? 79.551 52.254 21.267 1.00 21.70 186 VAL D O 1
ATOM 10222 N N . LEU D 1 187 ? 77.888 51.276 22.416 1.00 22.08 187 LEU D N 1
ATOM 10223 C CA . LEU D 1 187 ? 77.082 51.024 21.226 1.00 21.45 187 LEU D CA 1
ATOM 10224 C C . LEU D 1 187 ? 75.836 51.907 21.191 1.00 21.32 187 LEU D C 1
ATOM 10225 O O . LEU D 1 187 ? 74.970 51.801 22.056 1.00 23.23 187 LEU D O 1
ATOM 10230 N N . GLU D 1 188 ? 75.754 52.776 20.190 1.00 22.33 188 GLU D N 1
ATOM 10231 C CA . GLU D 1 188 ? 74.599 53.656 20.022 1.00 22.47 188 GLU D CA 1
ATOM 10232 C C . GLU D 1 188 ? 73.513 52.915 19.242 1.00 22.16 188 GLU D C 1
ATOM 10233 O O . GLU D 1 188 ? 73.788 52.354 18.178 1.00 22.48 188 GLU D O 1
ATOM 10239 N N . VAL D 1 189 ? 72.287 52.926 19.763 1.00 20.23 189 VAL D N 1
ATOM 10240 C CA . VAL D 1 189 ? 71.159 52.258 19.117 1.00 21.25 189 VAL D CA 1
ATOM 10241 C C . VAL D 1 189 ? 70.009 53.242 18.850 1.00 21.67 189 VAL D C 1
ATOM 10242 O O . VAL D 1 189 ? 70.032 54.386 19.325 1.00 21.27 189 VAL D O 1
ATOM 10246 N N . MET D 1 190 ? 69.006 52.796 18.096 1.00 21.05 190 MET D N 1
ATOM 10247 C CA . MET D 1 190 ? 67.859 53.644 17.768 1.00 23.16 190 MET D CA 1
ATOM 10248 C C . MET D 1 190 ? 66.871 53.760 18.925 1.00 23.76 190 MET D C 1
ATOM 10249 O O . MET D 1 190 ? 66.998 53.080 19.947 1.00 21.47 190 MET D O 1
ATOM 10254 N N . GLY D 1 191 ? 65.873 54.621 18.747 1.00 26.98 191 GLY D N 1
ATOM 10255 C CA . GLY D 1 191 ? 64.875 54.834 19.780 1.00 30.66 191 GLY D CA 1
ATOM 10256 C C . GLY D 1 191 ? 64.999 56.244 20.327 1.00 33.02 191 GLY D C 1
ATOM 10257 O O . GLY D 1 191 ? 65.674 56.474 21.329 1.00 34.16 191 GLY D O 1
ATOM 10258 N N . ARG D 1 192 ? 64.338 57.191 19.670 1.00 34.84 192 ARG D N 1
ATOM 10259 C CA . ARG D 1 192 ? 64.397 58.589 20.075 1.00 38.10 192 ARG D CA 1
ATOM 10260 C C . ARG D 1 192 ? 63.642 58.919 21.359 1.00 36.86 192 ARG D C 1
ATOM 10261 O O . ARG D 1 192 ? 64.071 59.782 22.116 1.00 36.99 192 ARG D O 1
ATOM 10269 N N . HIS D 1 193 ? 62.522 58.243 21.607 1.00 37.09 193 HIS D N 1
ATOM 10270 C CA . HIS D 1 193 ? 61.731 58.525 22.806 1.00 37.73 193 HIS D CA 1
ATOM 10271 C C . HIS D 1 193 ? 61.471 57.288 23.657 1.00 36.23 193 HIS D C 1
ATOM 10272 O O . HIS D 1 193 ? 61.260 57.393 24.867 1.00 37.48 193 HIS D O 1
ATOM 10279 N N . ALA D 1 194 ? 61.474 56.121 23.023 1.00 32.01 194 ALA D N 1
ATOM 10280 C CA . ALA D 1 194 ? 61.234 54.870 23.727 1.00 29.77 194 ALA D CA 1
ATOM 10281 C C . ALA D 1 194 ? 62.544 54.095 23.885 1.00 28.03 194 ALA D C 1
ATOM 10282 O O . ALA D 1 194 ? 63.333 54.001 22.940 1.00 24.01 194 ALA D O 1
ATOM 10284 N N . GLY D 1 195 ? 62.767 53.540 25.076 1.00 27.56 195 GLY D N 1
ATOM 10285 C CA . GLY D 1 195 ? 63.994 52.802 25.334 1.00 26.35 195 GLY D CA 1
ATOM 10286 C C . GLY D 1 195 ? 63.936 51.292 25.156 1.00 26.19 195 GLY D C 1
ATOM 10287 O O . GLY D 1 195 ? 64.812 50.573 25.643 1.00 25.63 195 GLY D O 1
ATOM 10288 N N . TRP D 1 196 ? 62.920 50.804 24.454 1.00 23.99 196 TRP D N 1
ATOM 10289 C CA . TRP D 1 196 ? 62.776 49.371 24.229 1.00 25.77 196 TRP D CA 1
ATOM 10290 C C . TRP D 1 196 ? 63.985 48.763 23.518 1.00 25.67 196 TRP D C 1
ATOM 10291 O O . TRP D 1 196 ? 64.416 47.658 23.851 1.00 24.92 196 TRP D O 1
ATOM 10302 N N . ILE D 1 197 ? 64.523 49.479 22.539 1.00 24.62 197 ILE D N 1
ATOM 10303 C CA . ILE D 1 197 ? 65.682 48.995 21.795 1.00 26.66 197 ILE D CA 1
ATOM 10304 C C . ILE D 1 197 ? 66.887 48.895 22.726 1.00 26.07 197 ILE D C 1
ATOM 10305 O O . ILE D 1 197 ? 67.555 47.862 22.782 1.00 25.34 197 ILE D O 1
ATOM 10310 N N . ALA D 1 198 ? 67.168 49.977 23.449 1.00 24.70 198 ALA D N 1
ATOM 10311 C CA . ALA D 1 198 ? 68.294 49.991 24.378 1.00 24.40 198 ALA D CA 1
ATOM 10312 C C . ALA D 1 198 ? 68.142 48.870 25.404 1.00 24.15 198 ALA D C 1
ATOM 10313 O O . ALA D 1 198 ? 69.122 48.225 25.790 1.00 24.07 198 ALA D O 1
ATOM 10315 N N . ALA D 1 199 ? 66.905 48.634 25.832 1.00 24.01 199 ALA D N 1
ATOM 10316 C CA . ALA D 1 199 ? 66.606 47.586 26.804 1.00 22.98 199 ALA D CA 1
ATOM 10317 C C . ALA D 1 199 ? 67.049 46.194 26.341 1.00 23.56 199 ALA D C 1
ATOM 10318 O O . ALA D 1 199 ? 67.418 45.348 27.160 1.00 20.74 199 ALA D O 1
ATOM 10320 N N . ALA D 1 200 ? 67.009 45.953 25.033 1.00 21.91 200 ALA D N 1
ATOM 10321 C CA . ALA D 1 200 ? 67.406 44.651 24.495 1.00 21.04 200 ALA D CA 1
ATOM 10322 C C . ALA D 1 200 ? 68.865 44.354 24.834 1.00 20.81 200 ALA D C 1
ATOM 10323 O O . ALA D 1 200 ? 69.257 43.193 24.977 1.00 19.17 200 ALA D O 1
ATOM 10325 N N . GLY D 1 201 ? 69.664 45.409 24.952 1.00 20.94 201 GLY D N 1
ATOM 10326 C CA . GLY D 1 201 ? 71.068 45.243 25.277 1.00 22.01 201 GLY D CA 1
ATOM 10327 C C . GLY D 1 201 ? 71.265 44.453 26.560 1.00 24.07 201 GLY D C 1
ATOM 10328 O O . GLY D 1 201 ? 72.220 43.681 26.688 1.00 23.33 201 GLY D O 1
ATOM 10329 N N . GLY D 1 202 ? 70.352 44.646 27.509 1.00 23.65 202 GLY D N 1
ATOM 10330 C CA . GLY D 1 202 ? 70.435 43.951 28.784 1.00 24.02 202 GLY D CA 1
ATOM 10331 C C . GLY D 1 202 ? 70.281 42.447 28.679 1.00 24.30 202 GLY D C 1
ATOM 10332 O O . GLY D 1 202 ? 70.674 41.715 29.593 1.00 24.73 202 GLY D O 1
ATOM 10333 N N . LEU D 1 203 ? 69.709 41.973 27.574 1.00 23.98 203 LEU D N 1
ATOM 10334 C CA . LEU D 1 203 ? 69.527 40.540 27.382 1.00 23.60 203 LEU D CA 1
ATOM 10335 C C . LEU D 1 203 ? 70.861 39.840 27.122 1.00 26.02 203 LEU D C 1
ATOM 10336 O O . LEU D 1 203 ? 70.937 38.610 27.161 1.00 26.17 203 LEU D O 1
ATOM 10341 N N . ALA D 1 204 ? 71.907 40.613 26.840 1.00 25.59 204 ALA D N 1
ATOM 10342 C CA . ALA D 1 204 ? 73.223 40.025 26.598 1.00 27.17 204 ALA D CA 1
ATOM 10343 C C . ALA D 1 204 ? 73.735 39.376 27.883 1.00 28.73 204 ALA D C 1
ATOM 10344 O O . ALA D 1 204 ? 74.538 38.446 27.844 1.00 29.63 204 ALA D O 1
ATOM 10346 N N . SER D 1 205 ? 73.268 39.869 29.025 1.00 30.84 205 SER D N 1
ATOM 10347 C CA . SER D 1 205 ? 73.683 39.310 30.309 1.00 32.36 205 SER D CA 1
ATOM 10348 C C . SER D 1 205 ? 72.638 38.318 30.810 1.00 34.32 205 SER D C 1
ATOM 10349 O O . SER D 1 205 ? 71.476 38.371 30.410 1.00 34.50 205 SER D O 1
ATOM 10352 N N . SER D 1 206 ? 73.057 37.408 31.680 1.00 36.67 206 SER D N 1
ATOM 10353 C CA . SER D 1 206 ? 72.154 36.405 32.238 1.00 39.77 206 SER D CA 1
ATOM 10354 C C . SER D 1 206 ? 72.704 35.902 33.562 1.00 41.44 206 SER D C 1
ATOM 10355 O O . SER D 1 206 ? 73.860 36.162 33.900 1.00 38.80 206 SER D O 1
ATOM 10358 N N . PRO D 1 207 ? 71.880 35.170 34.331 1.00 43.76 207 PRO D N 1
ATOM 10359 C CA . PRO D 1 207 ? 72.350 34.648 35.617 1.00 45.94 207 PRO D CA 1
ATOM 10360 C C . PRO D 1 207 ? 73.573 33.745 35.452 1.00 46.01 207 PRO D C 1
ATOM 10361 O O . PRO D 1 207 ? 74.502 33.806 36.254 1.00 45.85 207 PRO D O 1
ATOM 10365 N N . GLU D 1 208 ? 73.576 32.924 34.404 1.00 47.91 208 GLU D N 1
ATOM 10366 C CA . GLU D 1 208 ? 74.696 32.018 34.153 1.00 48.64 208 GLU D CA 1
ATOM 10367 C C . GLU D 1 208 ? 75.933 32.736 33.611 1.00 48.06 208 GLU D C 1
ATOM 10368 O O . GLU D 1 208 ? 77.060 32.412 33.990 1.00 49.41 208 GLU D O 1
ATOM 10374 N N . ARG D 1 209 ? 75.728 33.705 32.724 1.00 46.12 209 ARG D N 1
ATOM 10375 C CA . ARG D 1 209 ? 76.844 34.459 32.156 1.00 43.94 209 ARG D CA 1
ATOM 10376 C C . ARG D 1 209 ? 76.613 35.950 32.354 1.00 41.89 209 ARG D C 1
ATOM 10377 O O . ARG D 1 209 ? 76.153 36.652 31.450 1.00 38.39 209 ARG D O 1
ATOM 10385 N N . GLU D 1 210 ? 76.941 36.422 33.550 1.00 39.78 210 GLU D N 1
ATOM 10386 C CA . GLU D 1 210 ? 76.763 37.819 33.905 1.00 38.61 210 GLU D CA 1
ATOM 10387 C C . GLU D 1 210 ? 77.703 38.726 33.117 1.00 35.87 210 GLU D C 1
ATOM 10388 O O . GLU D 1 210 ? 78.917 38.519 33.101 1.00 34.54 210 GLU D O 1
ATOM 10394 N N . ILE D 1 211 ? 77.132 39.729 32.459 1.00 33.32 211 ILE D N 1
ATOM 10395 C CA . ILE D 1 211 ? 77.915 40.667 31.666 1.00 31.20 211 ILE D CA 1
ATOM 10396 C C . ILE D 1 211 ? 77.514 42.089 32.009 1.00 30.06 211 ILE D C 1
ATOM 10397 O O . ILE D 1 211 ? 76.329 42.415 32.048 1.00 28.46 211 ILE D O 1
ATOM 10402 N N . PRO D 1 212 ? 78.501 42.960 32.258 1.00 29.68 212 PRO D N 1
ATOM 10403 C CA . PRO D 1 212 ? 78.203 44.352 32.598 1.00 29.16 212 PRO D CA 1
ATOM 10404 C C . PRO D 1 212 ? 77.676 45.145 31.410 1.00 29.60 212 PRO D C 1
ATOM 10405 O O . PRO D 1 212 ? 78.416 45.437 30.472 1.00 29.56 212 PRO D O 1
ATOM 10409 N N . VAL D 1 213 ? 76.390 45.477 31.448 1.00 29.45 213 VAL D N 1
ATOM 10410 C CA . VAL D 1 213 ? 75.778 46.260 30.384 1.00 29.11 213 VAL D CA 1
ATOM 10411 C C . VAL D 1 213 ? 75.046 47.443 30.999 1.00 29.21 213 VAL D C 1
ATOM 10412 O O . VAL D 1 213 ? 73.979 47.286 31.597 1.00 31.06 213 VAL D O 1
ATOM 10416 N N . VAL D 1 214 ? 75.644 48.622 30.866 1.00 29.83 214 VAL D N 1
ATOM 10417 C CA . VAL D 1 214 ? 75.068 49.853 31.388 1.00 29.17 214 VAL D CA 1
ATOM 10418 C C . VAL D 1 214 ? 74.213 50.450 30.277 1.00 29.85 214 VAL D C 1
ATOM 10419 O O . VAL D 1 214 ? 74.725 50.806 29.219 1.00 30.65 214 VAL D O 1
ATOM 10423 N N . ILE D 1 215 ? 72.910 50.554 30.522 1.00 29.63 215 ILE D N 1
ATOM 10424 C CA . ILE D 1 215 ? 71.986 51.075 29.521 1.00 27.68 215 ILE D CA 1
ATOM 10425 C C . ILE D 1 215 ? 71.537 52.508 29.789 1.00 28.08 215 ILE D C 1
ATOM 10426 O O . ILE D 1 215 ? 71.086 52.835 30.890 1.00 28.18 215 ILE D O 1
ATOM 10431 N N . LEU D 1 216 ? 71.680 53.357 28.776 1.00 28.48 216 LEU D N 1
ATOM 10432 C CA . LEU D 1 216 ? 71.271 54.752 28.863 1.00 28.06 216 LEU D CA 1
ATOM 10433 C C . LEU D 1 216 ? 69.933 54.896 28.132 1.00 29.57 216 LEU D C 1
ATOM 10434 O O . LEU D 1 216 ? 69.884 54.990 26.906 1.00 27.79 216 LEU D O 1
ATOM 10439 N N . PHE D 1 217 ? 68.853 54.888 28.907 1.00 29.21 217 PHE D N 1
ATOM 10440 C CA . PHE D 1 217 ? 67.497 54.995 28.384 1.00 31.16 217 PHE D CA 1
ATOM 10441 C C . PHE D 1 217 ? 67.047 56.429 28.121 1.00 32.33 217 PHE D C 1
ATOM 10442 O O . PHE D 1 217 ? 67.469 57.366 28.804 1.00 35.09 217 PHE D O 1
ATOM 10450 N N . PRO D 1 218 ? 66.164 56.615 27.129 1.00 33.27 218 PRO D N 1
ATOM 10451 C CA . PRO D 1 218 ? 65.659 57.951 26.801 1.00 33.71 218 PRO D CA 1
ATOM 10452 C C . PRO D 1 218 ? 64.728 58.420 27.923 1.00 33.78 218 PRO D C 1
ATOM 10453 O O . PRO D 1 218 ? 64.585 59.617 28.170 1.00 33.21 218 PRO D O 1
ATOM 10457 N N . GLU D 1 219 ? 64.104 57.458 28.599 1.00 33.68 219 GLU D N 1
ATOM 10458 C CA . GLU D 1 219 ? 63.174 57.743 29.688 1.00 35.57 219 GLU D CA 1
ATOM 10459 C C . GLU D 1 219 ? 63.858 58.236 30.962 1.00 36.14 219 GLU D C 1
ATOM 10460 O O . GLU D 1 219 ? 63.213 58.829 31.826 1.00 35.47 219 GLU D O 1
ATOM 10466 N N . ILE D 1 220 ? 65.159 57.987 31.075 1.00 37.06 220 ILE D N 1
ATOM 10467 C CA . ILE D 1 220 ? 65.926 58.395 32.248 1.00 37.18 220 ILE D CA 1
ATOM 10468 C C . ILE D 1 220 ? 66.811 59.603 31.953 1.00 37.90 220 ILE D C 1
ATOM 10469 O O . ILE D 1 220 ? 67.597 59.586 31.007 1.00 37.33 220 ILE D O 1
ATOM 10474 N N . SER D 1 221 ? 66.686 60.653 32.762 1.00 38.14 221 SER D N 1
ATOM 10475 C CA . SER D 1 221 ? 67.505 61.844 32.562 1.00 39.44 221 SER D CA 1
ATOM 10476 C C . SER D 1 221 ? 68.954 61.467 32.833 1.00 39.59 221 SER D C 1
ATOM 10477 O O . SER D 1 221 ? 69.265 60.878 33.868 1.00 38.82 221 SER D O 1
ATOM 10480 N N . PHE D 1 222 ? 69.837 61.815 31.902 1.00 40.80 222 PHE D N 1
ATOM 10481 C CA . PHE D 1 222 ? 71.248 61.480 32.028 1.00 40.85 222 PHE D CA 1
ATOM 10482 C C . PHE D 1 222 ? 72.014 62.249 33.097 1.00 42.12 222 PHE D C 1
ATOM 10483 O O . PHE D 1 222 ? 72.073 63.480 33.080 1.00 41.46 222 PHE D O 1
ATOM 10491 N N . ASP D 1 223 ? 72.613 61.499 34.018 1.00 43.13 223 ASP D N 1
ATOM 10492 C CA . ASP D 1 223 ? 73.403 62.061 35.109 1.00 44.26 223 ASP D CA 1
ATOM 10493 C C . ASP D 1 223 ? 74.827 61.524 34.984 1.00 43.51 223 ASP D C 1
ATOM 10494 O O . ASP D 1 223 ? 75.089 60.374 35.343 1.00 43.49 223 ASP D O 1
ATOM 10499 N N . LYS D 1 224 ? 75.740 62.353 34.484 1.00 43.45 224 LYS D N 1
ATOM 10500 C CA . LYS D 1 224 ? 77.126 61.932 34.295 1.00 44.68 224 LYS D CA 1
ATOM 10501 C C . LYS D 1 224 ? 77.787 61.352 35.540 1.00 44.49 224 LYS D C 1
ATOM 10502 O O . LYS D 1 224 ? 78.421 60.299 35.473 1.00 44.49 224 LYS D O 1
ATOM 10508 N N . GLN D 1 225 ? 77.651 62.034 36.671 1.00 44.55 225 GLN D N 1
ATOM 10509 C CA . GLN D 1 225 ? 78.253 61.547 37.906 1.00 44.69 225 GLN D CA 1
ATOM 10510 C C . GLN D 1 225 ? 77.819 60.111 38.162 1.00 42.83 225 GLN D C 1
ATOM 10511 O O . GLN D 1 225 ? 78.651 59.231 38.380 1.00 42.06 225 GLN D O 1
ATOM 10517 N N . LYS D 1 226 ? 76.510 59.881 38.126 1.00 41.25 226 LYS D N 1
ATOM 10518 C CA . LYS D 1 226 ? 75.949 58.553 38.352 1.00 40.99 226 LYS D CA 1
ATOM 10519 C C . LYS D 1 226 ? 76.427 57.544 37.302 1.00 39.03 226 LYS D C 1
ATOM 10520 O O . LYS D 1 226 ? 76.699 56.383 37.618 1.00 37.16 226 LYS D O 1
ATOM 10526 N N . PHE D 1 227 ? 76.518 57.995 36.054 1.00 37.41 227 PHE D N 1
ATOM 10527 C CA . PHE D 1 227 ? 76.948 57.140 34.949 1.00 35.57 227 PHE D CA 1
ATOM 10528 C C . PHE D 1 227 ? 78.389 56.662 35.102 1.00 35.11 227 PHE D C 1
ATOM 10529 O O . PHE D 1 227 ? 78.667 55.472 34.992 1.00 36.12 227 PHE D O 1
ATOM 10537 N N . LEU D 1 228 ? 79.302 57.593 35.347 1.00 35.16 228 LEU D N 1
ATOM 10538 C CA . LEU D 1 228 ? 80.705 57.242 35.514 1.00 35.06 228 LEU D CA 1
ATOM 10539 C C . LEU D 1 228 ? 80.888 56.319 36.712 1.00 34.56 228 LEU D C 1
ATOM 10540 O O . LEU D 1 228 ? 81.670 55.372 36.657 1.00 35.28 228 LEU D O 1
ATOM 10545 N N . ALA D 1 229 ? 80.155 56.588 37.789 1.00 33.64 229 ALA D N 1
ATOM 10546 C CA . ALA D 1 229 ? 80.236 55.768 38.990 1.00 34.14 229 ALA D CA 1
ATOM 10547 C C . ALA D 1 229 ? 79.809 54.334 38.686 1.00 34.08 229 ALA D C 1
ATOM 10548 O O . ALA D 1 229 ? 80.429 53.378 39.154 1.00 34.51 229 ALA D O 1
ATOM 10550 N N . LYS D 1 230 ? 78.745 54.185 37.904 1.00 32.70 230 LYS D N 1
ATOM 10551 C CA . LYS D 1 230 ? 78.254 52.858 37.541 1.00 33.35 230 LYS D CA 1
ATOM 10552 C C . LYS D 1 230 ? 79.276 52.139 36.659 1.00 32.41 230 LYS D C 1
ATOM 10553 O O . LYS D 1 230 ? 79.529 50.947 36.830 1.00 32.92 230 LYS D O 1
ATOM 10559 N N . VAL D 1 231 ? 79.848 52.869 35.709 1.00 32.19 231 VAL D N 1
ATOM 10560 C CA . VAL D 1 231 ? 80.838 52.296 34.806 1.00 33.03 231 VAL D CA 1
ATOM 10561 C C . VAL D 1 231 ? 82.052 51.861 35.621 1.00 34.70 231 VAL D C 1
ATOM 10562 O O . VAL D 1 231 ? 82.493 50.718 35.532 1.00 34.55 231 VAL D O 1
ATOM 10566 N N . ASP D 1 232 ? 82.570 52.778 36.430 1.00 35.64 232 ASP D N 1
ATOM 10567 C CA . ASP D 1 232 ? 83.721 52.496 37.278 1.00 37.17 232 ASP D CA 1
ATOM 10568 C C . ASP D 1 232 ? 83.506 51.213 38.075 1.00 35.56 232 ASP D C 1
ATOM 10569 O O . ASP D 1 232 ? 84.392 50.366 38.137 1.00 34.94 232 ASP D O 1
ATOM 10574 N N . SER D 1 233 ? 82.330 51.064 38.679 1.00 35.41 233 SER D N 1
ATOM 10575 C CA . SER D 1 233 ? 82.038 49.868 39.470 1.00 36.28 233 SER D CA 1
ATOM 10576 C C . SER D 1 233 ? 82.020 48.599 38.621 1.00 35.64 233 SER D C 1
ATOM 10577 O O . SER D 1 233 ? 82.402 47.520 39.087 1.00 34.10 233 SER D O 1
ATOM 10580 N N . CYS D 1 234 ? 81.563 48.722 37.379 1.00 34.06 234 CYS D N 1
ATOM 10581 C CA . CYS D 1 234 ? 81.524 47.570 36.486 1.00 34.03 234 CYS D CA 1
ATOM 10582 C C . CYS D 1 234 ? 82.946 47.182 36.077 1.00 33.10 234 CYS D C 1
ATOM 10583 O O . CYS D 1 234 ? 83.295 46.003 36.078 1.00 32.87 234 CYS D O 1
ATOM 10586 N N . VAL D 1 235 ? 83.764 48.174 35.739 1.00 33.56 235 VAL D N 1
ATOM 10587 C CA . VAL D 1 235 ? 85.141 47.909 35.335 1.00 34.06 235 VAL D CA 1
ATOM 10588 C C . VAL D 1 235 ? 85.948 47.368 36.515 1.00 36.20 235 VAL D C 1
ATOM 10589 O O . VAL D 1 235 ? 86.865 46.565 36.333 1.00 35.57 235 VAL D O 1
ATOM 10593 N N . LYS D 1 236 ? 85.596 47.799 37.723 1.00 36.98 236 LYS D N 1
ATOM 10594 C CA . LYS D 1 236 ? 86.286 47.337 38.921 1.00 38.45 236 LYS D CA 1
ATOM 10595 C C . LYS D 1 236 ? 85.944 45.878 39.213 1.00 37.63 236 LYS D C 1
ATOM 10596 O O . LYS D 1 236 ? 86.799 45.106 39.630 1.00 38.64 236 LYS D O 1
ATOM 10602 N N . LYS D 1 237 ? 84.692 45.504 38.977 1.00 37.53 237 LYS D N 1
ATOM 10603 C CA . LYS D 1 237 ? 84.230 44.145 39.238 1.00 36.39 237 LYS D CA 1
ATOM 10604 C C . LYS D 1 237 ? 84.454 43.143 38.106 1.00 35.99 237 LYS D C 1
ATOM 10605 O O . LYS D 1 237 ? 84.718 41.964 38.357 1.00 35.98 237 LYS D O 1
ATOM 10611 N N . PHE D 1 238 ? 84.350 43.607 36.864 1.00 34.52 238 PHE D N 1
ATOM 10612 C CA . PHE D 1 238 ? 84.491 42.724 35.709 1.00 32.33 238 PHE D CA 1
ATOM 10613 C C . PHE D 1 238 ? 85.757 42.929 34.897 1.00 31.42 238 PHE D C 1
ATOM 10614 O O . PHE D 1 238 ? 86.199 42.020 34.201 1.00 32.95 238 PHE D O 1
ATOM 10622 N N . GLY D 1 239 ? 86.328 44.126 34.973 1.00 30.74 239 GLY D N 1
ATOM 10623 C CA . GLY D 1 239 ? 87.530 44.418 34.216 1.00 30.38 239 GLY D CA 1
ATOM 10624 C C . GLY D 1 239 ? 87.206 45.162 32.932 1.00 29.72 239 GLY D C 1
ATOM 10625 O O . GLY D 1 239 ? 88.097 45.633 32.236 1.00 30.03 239 GLY D O 1
ATOM 10626 N N . TYR D 1 240 ? 85.919 45.266 32.617 1.00 29.82 240 TYR D N 1
ATOM 10627 C CA . TYR D 1 240 ? 85.474 45.964 31.414 1.00 28.25 240 TYR D CA 1
ATOM 10628 C C . TYR D 1 240 ? 84.015 46.370 31.591 1.00 27.44 240 TYR D C 1
ATOM 10629 O O . TYR D 1 240 ? 83.406 46.079 32.617 1.00 27.85 240 TYR D O 1
ATOM 10638 N N . CYS D 1 241 ? 83.458 47.044 30.593 1.00 28.77 241 CYS D N 1
ATOM 10639 C CA . CYS D 1 241 ? 82.061 47.451 30.661 1.00 30.19 241 CYS D CA 1
ATOM 10640 C C . CYS D 1 241 ? 81.538 47.806 29.278 1.00 29.99 241 CYS D C 1
ATOM 10641 O O . CYS D 1 241 ? 82.237 48.440 28.490 1.00 29.43 241 CYS D O 1
ATOM 10644 N N . SER D 1 242 ? 80.316 47.375 28.983 1.00 28.64 242 SER D N 1
ATOM 10645 C CA . SER D 1 242 ? 79.693 47.687 27.704 1.00 28.38 242 SER D CA 1
ATOM 10646 C C . SER D 1 242 ? 78.559 48.654 27.993 1.00 28.07 242 SER D C 1
ATOM 10647 O O . SER D 1 242 ? 77.782 48.448 28.929 1.00 28.73 242 SER D O 1
ATOM 10650 N N . VAL D 1 243 ? 78.483 49.714 27.198 1.00 27.25 243 VAL D N 1
ATOM 10651 C CA . VAL D 1 243 ? 77.452 50.728 27.355 1.00 26.73 243 VAL D CA 1
ATOM 10652 C C . VAL D 1 243 ? 76.577 50.771 26.102 1.00 26.34 243 VAL D C 1
ATOM 10653 O O . VAL D 1 243 ? 77.077 50.900 24.986 1.00 25.14 243 VAL D O 1
ATOM 10657 N N . VAL D 1 244 ? 75.273 50.641 26.302 1.00 25.26 244 VAL D N 1
ATOM 10658 C CA . VAL D 1 244 ? 74.310 50.697 25.214 1.00 25.08 244 VAL D CA 1
ATOM 10659 C C . VAL D 1 244 ? 73.530 51.997 25.439 1.00 25.54 244 VAL D C 1
ATOM 10660 O O . VAL D 1 244 ? 72.835 52.145 26.446 1.00 26.17 244 VAL D O 1
ATOM 10664 N N . VAL D 1 245 ? 73.662 52.940 24.513 1.00 26.21 245 VAL D N 1
ATOM 10665 C CA . VAL D 1 245 ? 72.984 54.229 24.640 1.00 26.98 245 VAL D CA 1
ATOM 10666 C C . VAL D 1 245 ? 71.999 54.512 23.508 1.00 26.88 245 VAL D C 1
ATOM 10667 O O . VAL D 1 245 ? 72.316 54.320 22.334 1.00 26.64 245 VAL D O 1
ATOM 10671 N N . SER D 1 246 ? 70.804 54.971 23.866 1.00 28.02 246 SER D N 1
ATOM 10672 C CA . SER D 1 246 ? 69.788 55.301 22.870 1.00 28.09 246 SER D CA 1
ATOM 10673 C C . SER D 1 246 ? 70.134 56.653 22.278 1.00 27.04 246 SER D C 1
ATOM 10674 O O . SER D 1 246 ? 70.645 57.525 22.978 1.00 26.97 246 SER D O 1
ATOM 10677 N N . GLU D 1 247 ? 69.852 56.827 20.991 1.00 26.58 247 GLU D N 1
ATOM 10678 C CA . GLU D 1 247 ? 70.122 58.091 20.315 1.00 30.20 247 GLU D CA 1
ATOM 10679 C C . GLU D 1 247 ? 69.320 59.240 20.941 1.00 29.98 247 GLU D C 1
ATOM 10680 O O . GLU D 1 247 ? 69.651 60.406 20.743 1.00 31.60 247 GLU D O 1
ATOM 10686 N N . GLY D 1 248 ? 68.285 58.902 21.706 1.00 30.79 248 GLY D N 1
ATOM 10687 C CA . GLY D 1 248 ? 67.445 59.920 22.321 1.00 32.28 248 GLY D CA 1
ATOM 10688 C C . GLY D 1 248 ? 67.724 60.290 23.767 1.00 33.01 248 GLY D C 1
ATOM 10689 O O . GLY D 1 248 ? 66.902 60.951 24.406 1.00 32.81 248 GLY D O 1
ATOM 10690 N N . VAL D 1 249 ? 68.872 59.875 24.296 1.00 33.31 249 VAL D N 1
ATOM 10691 C CA . VAL D 1 249 ? 69.222 60.200 25.676 1.00 34.51 249 VAL D CA 1
ATOM 10692 C C . VAL D 1 249 ? 69.359 61.711 25.841 1.00 34.41 249 VAL D C 1
ATOM 10693 O O . VAL D 1 249 ? 69.903 62.393 24.970 1.00 32.55 249 VAL D O 1
ATOM 10697 N N . LYS D 1 250 ? 68.853 62.227 26.960 1.00 34.87 250 LYS D N 1
ATOM 10698 C CA . LYS D 1 250 ? 68.901 63.659 27.244 1.00 36.91 250 LYS D CA 1
ATOM 10699 C C . LYS D 1 250 ? 69.467 63.959 28.628 1.00 37.65 250 LYS D C 1
ATOM 10700 O O . LYS D 1 250 ? 69.252 63.204 29.579 1.00 36.48 250 LYS D O 1
ATOM 10706 N N . GLY D 1 251 ? 70.179 65.076 28.736 1.00 39.66 251 GLY D N 1
ATOM 10707 C CA . GLY D 1 251 ? 70.771 65.450 30.007 1.00 42.01 251 GLY D CA 1
ATOM 10708 C C . GLY D 1 251 ? 70.030 66.558 30.728 1.00 43.41 251 GLY D C 1
ATOM 10709 O O . GLY D 1 251 ? 68.803 66.668 30.628 1.00 42.76 251 GLY D O 1
ATOM 10710 N N . ASP D 1 252 ? 70.786 67.372 31.463 1.00 45.43 252 ASP D N 1
ATOM 10711 C CA . ASP D 1 252 ? 70.230 68.490 32.217 1.00 45.42 252 ASP D CA 1
ATOM 10712 C C . ASP D 1 252 ? 69.486 69.420 31.268 1.00 45.86 252 ASP D C 1
ATOM 10713 O O . ASP D 1 252 ? 68.273 69.612 31.392 1.00 46.96 252 ASP D O 1
ATOM 10715 N N . ASP D 1 253 ? 70.219 69.994 30.319 1.00 46.94 253 ASP D N 1
ATOM 10716 C CA . ASP D 1 253 ? 69.629 70.887 29.333 1.00 46.48 253 ASP D CA 1
ATOM 10717 C C . ASP D 1 253 ? 68.664 70.070 28.475 1.00 46.82 253 ASP D C 1
ATOM 10718 O O . ASP D 1 253 ? 67.459 70.034 28.752 1.00 47.61 253 ASP D O 1
ATOM 10720 N N . GLY D 1 254 ? 69.196 69.407 27.444 1.00 46.68 254 GLY D N 1
ATOM 10721 C CA . GLY D 1 254 ? 68.359 68.595 26.576 1.00 44.25 254 GLY D CA 1
ATOM 10722 C C . GLY D 1 254 ? 68.997 67.994 25.327 1.00 44.41 254 GLY D C 1
ATOM 10723 O O . GLY D 1 254 ? 69.283 68.715 24.369 1.00 45.84 254 GLY D O 1
ATOM 10724 N N . LYS D 1 255 ? 69.227 66.677 25.351 1.00 41.04 255 LYS D N 1
ATOM 10725 C CA . LYS D 1 255 ? 69.781 65.912 24.218 1.00 40.57 255 LYS D CA 1
ATOM 10726 C C . LYS D 1 255 ? 71.305 65.885 24.006 1.00 39.67 255 LYS D C 1
ATOM 10727 O O . LYS D 1 255 ? 71.886 66.821 23.454 1.00 37.98 255 LYS D O 1
ATOM 10733 N N . PHE D 1 256 ? 71.939 64.785 24.410 1.00 37.95 256 PHE D N 1
ATOM 10734 C CA . PHE D 1 256 ? 73.391 64.630 24.276 1.00 38.11 256 PHE D CA 1
ATOM 10735 C C . PHE D 1 256 ? 73.906 64.761 22.837 1.00 37.74 256 PHE D C 1
ATOM 10736 O O . PHE D 1 256 ? 73.467 64.055 21.925 1.00 36.97 256 PHE D O 1
ATOM 10738 N N . GLY D 1 273 ? 76.747 61.970 16.397 1.00 40.76 273 GLY D N 1
ATOM 10739 C CA . GLY D 1 273 ? 76.188 60.853 17.157 1.00 39.67 273 GLY D CA 1
ATOM 10740 C C . GLY D 1 273 ? 76.434 60.987 18.653 1.00 38.28 273 GLY D C 1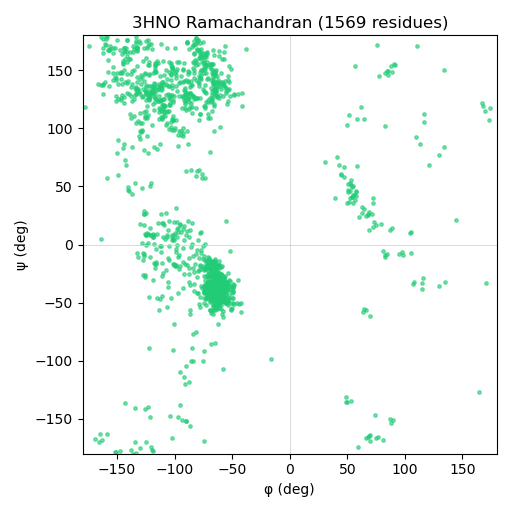
ATOM 10741 O O . GLY D 1 273 ? 77.227 61.819 19.094 1.00 38.82 273 GLY D O 1
ATOM 10742 N N . VAL D 1 274 ? 75.753 60.154 19.431 1.00 35.36 274 VAL D N 1
ATOM 10743 C CA . VAL D 1 274 ? 75.890 60.189 20.878 1.00 35.28 274 VAL D CA 1
ATOM 10744 C C . VAL D 1 274 ? 76.973 59.236 21.384 1.00 34.72 274 VAL D C 1
ATOM 10745 O O . VAL D 1 274 ? 77.549 59.456 22.453 1.00 33.56 274 VAL D O 1
ATOM 10749 N N . ALA D 1 275 ? 77.253 58.181 20.620 1.00 32.17 275 ALA D N 1
ATOM 10750 C CA . ALA D 1 275 ? 78.276 57.217 21.022 1.00 32.34 275 ALA D CA 1
ATOM 10751 C C . ALA D 1 275 ? 79.611 57.912 21.303 1.00 31.67 275 ALA D C 1
ATOM 10752 O O . ALA D 1 275 ? 80.218 57.690 22.348 1.00 29.45 275 ALA D O 1
ATOM 10754 N N . PRO D 1 276 ? 80.082 58.764 20.375 1.00 33.25 276 PRO D N 1
ATOM 10755 C CA . PRO D 1 276 ? 81.352 59.474 20.564 1.00 34.63 276 PRO D CA 1
ATOM 10756 C C . PRO D 1 276 ? 81.322 60.337 21.829 1.00 34.94 276 PRO D C 1
ATOM 10757 O O . PRO D 1 276 ? 82.272 60.350 22.613 1.00 35.89 276 PRO D O 1
ATOM 10761 N N . VAL D 1 277 ? 80.218 61.055 22.010 1.00 34.66 277 VAL D N 1
ATOM 10762 C CA . VAL D 1 277 ? 80.031 61.930 23.161 1.00 34.61 277 VAL D CA 1
ATOM 10763 C C . VAL D 1 277 ? 80.165 61.165 24.469 1.00 33.07 277 VAL D C 1
ATOM 10764 O O . VAL D 1 277 ? 80.871 61.593 25.378 1.00 34.13 277 VAL D O 1
ATOM 10768 N N . VAL D 1 278 ? 79.478 60.034 24.560 1.00 32.18 278 VAL D N 1
ATOM 10769 C CA . VAL D 1 278 ? 79.520 59.214 25.762 1.00 31.23 278 VAL D CA 1
ATOM 10770 C C . VAL D 1 278 ? 80.904 58.601 25.955 1.00 32.14 278 VAL D C 1
ATOM 10771 O O . VAL D 1 278 ? 81.366 58.434 27.085 1.00 32.95 278 VAL D O 1
ATOM 10775 N N . ALA D 1 279 ? 81.563 58.271 24.849 1.00 32.96 279 ALA D N 1
ATOM 10776 C CA . ALA D 1 279 ? 82.893 57.683 24.915 1.00 35.57 279 ALA D CA 1
ATOM 10777 C C . ALA D 1 279 ? 83.876 58.647 25.577 1.00 36.76 279 ALA D C 1
ATOM 10778 O O . ALA D 1 279 ? 84.605 58.265 26.488 1.00 38.29 279 ALA D O 1
ATOM 10780 N N . SER D 1 280 ? 83.889 59.897 25.123 1.00 39.35 280 SER D N 1
ATOM 10781 C CA . SER D 1 280 ? 84.787 60.905 25.680 1.00 40.76 280 SER D CA 1
ATOM 10782 C C . SER D 1 280 ? 84.573 61.093 27.174 1.00 40.80 280 SER D C 1
ATOM 10783 O O . SER D 1 280 ? 85.536 61.232 27.931 1.00 42.10 280 SER D O 1
ATOM 10786 N N . MET D 1 281 ? 83.313 61.099 27.599 1.00 40.72 281 MET D N 1
ATOM 10787 C CA . MET D 1 281 ? 83.002 61.266 29.015 1.00 39.48 281 MET D CA 1
ATOM 10788 C C . MET D 1 281 ? 83.703 60.186 29.832 1.00 39.94 281 MET D C 1
ATOM 10789 O O . MET D 1 281 ? 84.173 60.440 30.943 1.00 40.05 281 MET D O 1
ATOM 10794 N N . VAL D 1 282 ? 83.772 58.978 29.281 1.00 39.92 282 VAL D N 1
ATOM 10795 C CA . VAL D 1 282 ? 84.417 57.873 29.979 1.00 40.33 282 VAL D CA 1
ATOM 10796 C C . VAL D 1 282 ? 85.931 58.070 30.056 1.00 41.46 282 VAL D C 1
ATOM 10797 O O . VAL D 1 282 ? 86.542 57.823 31.097 1.00 41.46 282 VAL D O 1
ATOM 10801 N N . LYS D 1 283 ? 86.535 58.516 28.959 1.00 42.72 283 LYS D N 1
ATOM 10802 C CA . LYS D 1 283 ? 87.977 58.750 28.939 1.00 44.90 283 LYS D CA 1
ATOM 10803 C C . LYS D 1 283 ? 88.322 59.920 29.858 1.00 45.84 283 LYS D C 1
ATOM 10804 O O . LYS D 1 283 ? 89.127 59.788 30.780 1.00 45.10 283 LYS D O 1
ATOM 10810 N N . GLU D 1 284 ? 87.702 61.065 29.596 1.00 46.66 284 GLU D N 1
ATOM 10811 C CA . GLU D 1 284 ? 87.935 62.268 30.384 1.00 46.72 284 GLU D CA 1
ATOM 10812 C C . GLU D 1 284 ? 87.718 62.063 31.880 1.00 45.83 284 GLU D C 1
ATOM 10813 O O . GLU D 1 284 ? 88.574 62.425 32.689 1.00 45.74 284 GLU D O 1
ATOM 10819 N N . GLY D 1 285 ? 86.584 61.469 32.242 1.00 43.64 285 GLY D N 1
ATOM 10820 C CA . GLY D 1 285 ? 86.269 61.260 33.645 1.00 41.77 285 GLY D CA 1
ATOM 10821 C C . GLY D 1 285 ? 86.831 60.034 34.342 1.00 41.78 285 GLY D C 1
ATOM 10822 O O . GLY D 1 285 ? 86.905 60.010 35.572 1.00 41.28 285 GLY D O 1
ATOM 10823 N N . LEU D 1 286 ? 87.226 59.014 33.585 1.00 40.79 286 LEU D N 1
ATOM 10824 C CA . LEU D 1 286 ? 87.761 57.802 34.199 1.00 39.94 286 LEU D CA 1
ATOM 10825 C C . LEU D 1 286 ? 89.124 57.386 33.652 1.00 39.55 286 LEU D C 1
ATOM 10826 O O . LEU D 1 286 ? 89.756 56.473 34.183 1.00 38.96 286 LEU D O 1
ATOM 10831 N N . GLY D 1 287 ? 89.571 58.060 32.596 1.00 39.53 287 GLY D N 1
ATOM 10832 C CA . GLY D 1 287 ? 90.860 57.751 31.999 1.00 40.95 287 GLY D CA 1
ATOM 10833 C C . GLY D 1 287 ? 90.962 56.351 31.420 1.00 41.85 287 GLY D C 1
ATOM 10834 O O . GLY D 1 287 ? 92.035 55.751 31.429 1.00 42.25 287 GLY D O 1
ATOM 10835 N N . LEU D 1 288 ? 89.851 55.827 30.912 1.00 40.91 288 LEU D N 1
ATOM 10836 C CA . LEU D 1 288 ? 89.847 54.487 30.340 1.00 40.77 288 LEU D CA 1
ATOM 10837 C C . LEU D 1 288 ? 89.842 54.497 28.816 1.00 39.32 288 LEU D C 1
ATOM 10838 O O . LEU D 1 288 ? 89.251 55.379 28.191 1.00 39.10 288 LEU D O 1
ATOM 10843 N N . LYS D 1 289 ? 90.513 53.511 28.227 1.00 37.87 289 LYS D N 1
ATOM 10844 C CA . LYS D 1 289 ? 90.576 53.376 26.777 1.00 36.27 289 LYS D CA 1
ATOM 10845 C C . LYS D 1 289 ? 89.207 52.873 26.317 1.00 35.22 289 LYS D C 1
ATOM 10846 O O . LYS D 1 289 ? 88.624 51.986 26.945 1.00 33.52 289 LYS D O 1
ATOM 10852 N N . TYR D 1 290 ? 88.692 53.434 25.226 1.00 34.03 290 TYR D N 1
ATOM 10853 C CA . TYR D 1 290 ? 87.374 53.034 24.739 1.00 33.73 290 TYR D CA 1
ATOM 10854 C C . TYR D 1 290 ? 87.284 52.753 23.244 1.00 31.91 290 TYR D C 1
ATOM 10855 O O . TYR D 1 290 ? 88.193 53.059 22.476 1.00 30.36 290 TYR D O 1
ATOM 10864 N N . HIS D 1 291 ? 86.154 52.169 22.863 1.00 31.21 291 HIS D N 1
ATOM 10865 C CA . HIS D 1 291 ? 85.813 51.850 21.482 1.00 30.16 291 HIS D CA 1
ATOM 10866 C C . HIS D 1 291 ? 84.299 52.031 21.405 1.00 28.25 291 HIS D C 1
ATOM 10867 O O . HIS D 1 291 ? 83.587 51.713 22.356 1.00 27.90 291 HIS D O 1
ATOM 10874 N N . TRP D 1 292 ? 83.811 52.548 20.286 1.00 25.89 292 TRP D N 1
ATOM 10875 C CA . TRP D 1 292 ? 82.378 52.743 20.129 1.00 26.04 292 TRP D CA 1
ATOM 10876 C C . TRP D 1 292 ? 81.933 52.470 18.706 1.00 25.81 292 TRP D C 1
ATOM 10877 O O . TRP D 1 292 ? 82.736 52.489 17.773 1.00 24.92 292 TRP D O 1
ATOM 10888 N N . GLY D 1 293 ? 80.641 52.202 18.560 1.00 25.43 293 GLY D N 1
ATOM 10889 C CA . GLY D 1 293 ? 80.070 51.947 17.257 1.00 23.87 293 GLY D CA 1
ATOM 10890 C C . GLY D 1 293 ? 78.675 52.546 17.211 1.00 24.94 293 GLY D C 1
ATOM 10891 O O . GLY D 1 293 ? 78.119 52.908 18.250 1.00 24.33 293 GLY D O 1
ATOM 10892 N N . VAL D 1 294 ? 78.126 52.671 16.008 1.00 22.83 294 VAL D N 1
ATOM 10893 C CA . VAL D 1 294 ? 76.775 53.195 15.809 1.00 23.52 294 VAL D CA 1
ATOM 10894 C C . VAL D 1 294 ? 76.127 52.256 14.794 1.00 21.80 294 VAL D C 1
ATOM 10895 O O . VAL D 1 294 ? 76.524 52.233 13.635 1.00 20.86 294 VAL D O 1
ATOM 10899 N N . ALA D 1 295 ? 75.146 51.470 15.234 1.00 20.85 295 ALA D N 1
ATOM 10900 C CA . ALA D 1 295 ? 74.486 50.514 14.342 1.00 20.51 295 ALA D CA 1
ATOM 10901 C C . ALA D 1 295 ? 73.714 51.155 13.196 1.00 21.14 295 ALA D C 1
ATOM 10902 O O . ALA D 1 295 ? 73.798 50.699 12.054 1.00 18.03 295 ALA D O 1
ATOM 10904 N N . ASP D 1 296 ? 72.955 52.204 13.506 1.00 21.64 296 ASP D N 1
ATOM 10905 C CA . ASP D 1 296 ? 72.149 52.902 12.506 1.00 22.33 296 ASP D CA 1
ATOM 10906 C C . ASP D 1 296 ? 71.322 51.892 11.705 1.00 21.23 296 ASP D C 1
ATOM 10907 O O . ASP D 1 296 ? 70.740 50.983 12.283 1.00 21.13 296 ASP D O 1
ATOM 10912 N N . TYR D 1 297 ? 71.279 52.043 10.385 1.00 21.89 297 TYR D N 1
ATOM 10913 C CA . TYR D 1 297 ? 70.508 51.141 9.526 1.00 21.51 297 TYR D CA 1
ATOM 10914 C C . TYR D 1 297 ? 70.712 49.649 9.760 1.00 21.55 297 TYR D C 1
ATOM 10915 O O . TYR D 1 297 ? 69.773 48.867 9.608 1.00 20.34 297 TYR D O 1
ATOM 10924 N N . LEU D 1 298 ? 71.928 49.243 10.112 1.00 20.78 298 LEU D N 1
ATOM 10925 C CA . LEU D 1 298 ? 72.193 47.821 10.316 1.00 21.03 298 LEU D CA 1
ATOM 10926 C C . LEU D 1 298 ? 71.224 47.133 11.280 1.00 20.62 298 LEU D C 1
ATOM 10927 O O . LEU D 1 298 ? 70.808 46.001 11.040 1.00 20.71 298 LEU D O 1
ATOM 10932 N N . GLN D 1 299 ? 70.848 47.818 12.354 1.00 18.91 299 GLN D N 1
ATOM 10933 C CA . GLN D 1 299 ? 69.962 47.216 13.344 1.00 19.95 299 GLN D CA 1
ATOM 10934 C C . GLN D 1 299 ? 68.523 46.999 12.875 1.00 21.19 299 GLN D C 1
ATOM 10935 O O . GLN D 1 299 ? 67.850 46.092 13.360 1.00 21.71 299 GLN D O 1
ATOM 10941 N N . ARG D 1 300 ? 68.054 47.809 11.927 1.00 20.30 300 ARG D N 1
ATOM 10942 C CA . ARG D 1 300 ? 66.686 47.668 11.440 1.00 18.86 300 ARG D CA 1
ATOM 10943 C C . ARG D 1 300 ? 66.560 46.969 10.081 1.00 17.62 300 ARG D C 1
ATOM 10944 O O . ARG D 1 300 ? 65.468 46.856 9.539 1.00 19.39 300 ARG D O 1
ATOM 10952 N N . ALA D 1 301 ? 67.673 46.504 9.529 1.00 16.78 301 ALA D N 1
ATOM 10953 C CA . ALA D 1 301 ? 67.636 45.803 8.249 1.00 16.41 301 ALA D CA 1
ATOM 10954 C C . ALA D 1 301 ? 68.343 44.453 8.398 1.00 15.74 301 ALA D C 1
ATOM 10955 O O . ALA D 1 301 ? 68.685 43.802 7.412 1.00 17.70 301 ALA D O 1
ATOM 10957 N N . ALA D 1 302 ? 68.525 44.022 9.645 1.00 17.57 302 ALA D N 1
ATOM 10958 C CA . ALA D 1 302 ? 69.238 42.777 9.945 1.00 17.67 302 ALA D CA 1
ATOM 10959 C C . ALA D 1 302 ? 68.424 41.494 9.806 1.00 17.16 302 ALA D C 1
ATOM 10960 O O . ALA D 1 302 ? 68.296 40.721 10.764 1.00 17.21 302 ALA D O 1
ATOM 10962 N N . ARG D 1 303 ? 67.892 41.251 8.612 1.00 15.69 303 ARG D N 1
ATOM 10963 C CA . ARG D 1 303 ? 67.101 40.046 8.392 1.00 14.40 303 ARG D CA 1
ATOM 10964 C C . ARG D 1 303 ? 67.966 38.787 8.539 1.00 15.49 303 ARG D C 1
ATOM 10965 O O . ARG D 1 303 ? 67.434 37.701 8.766 1.00 15.65 303 ARG D O 1
ATOM 10973 N N . HIS D 1 304 ? 69.286 38.933 8.415 1.00 15.27 304 HIS D N 1
ATOM 10974 C CA . HIS D 1 304 ? 70.193 37.788 8.538 1.00 17.13 304 HIS D CA 1
ATOM 10975 C C . HIS D 1 304 ? 70.179 37.195 9.944 1.00 18.73 304 HIS D C 1
ATOM 10976 O O . HIS D 1 304 ? 70.616 36.060 10.155 1.00 19.30 304 HIS D O 1
ATOM 10983 N N . ILE D 1 305 ? 69.671 37.959 10.908 1.00 17.99 305 ILE D N 1
ATOM 10984 C CA . ILE D 1 305 ? 69.575 37.481 12.284 1.00 19.75 305 ILE D CA 1
ATOM 10985 C C . ILE D 1 305 ? 68.250 37.941 12.909 1.00 19.49 305 ILE D C 1
ATOM 10986 O O . ILE D 1 305 ? 68.208 38.479 14.013 1.00 19.26 305 ILE D O 1
ATOM 10991 N N . ALA D 1 306 ? 67.162 37.710 12.182 1.00 18.60 306 ALA D N 1
ATOM 10992 C CA . ALA D 1 306 ? 65.841 38.096 12.653 1.00 19.19 306 ALA D CA 1
ATOM 10993 C C . ALA D 1 306 ? 65.301 37.112 13.684 1.00 19.99 306 ALA D C 1
ATOM 10994 O O . ALA D 1 306 ? 65.761 35.970 13.794 1.00 17.85 306 ALA D O 1
ATOM 10996 N N . SER D 1 307 ? 64.328 37.576 14.454 1.00 17.05 307 SER D N 1
ATOM 10997 C CA . SER D 1 307 ? 63.702 36.736 15.459 1.00 19.04 307 SER D CA 1
ATOM 10998 C C . SER D 1 307 ? 62.618 35.928 14.760 1.00 20.91 307 SER D C 1
ATOM 10999 O O . SER D 1 307 ? 61.763 36.492 14.065 1.00 21.06 307 SER D O 1
ATOM 11002 N N . LYS D 1 308 ? 62.651 34.612 14.937 1.00 18.03 308 LYS D N 1
ATOM 11003 C CA . LYS D 1 308 ? 61.648 33.759 14.325 1.00 19.22 308 LYS D CA 1
ATOM 11004 C C . LYS D 1 308 ? 60.257 34.153 14.828 1.00 19.11 308 LYS D C 1
ATOM 11005 O O . LYS D 1 308 ? 59.281 34.135 14.077 1.00 19.13 308 LYS D O 1
ATOM 11011 N N . THR D 1 309 ? 60.176 34.510 16.104 1.00 19.84 309 THR D N 1
ATOM 11012 C CA . THR D 1 309 ? 58.902 34.891 16.693 1.00 20.63 309 THR D CA 1
ATOM 11013 C C . THR D 1 309 ? 58.369 36.159 16.037 1.00 19.65 309 THR D C 1
ATOM 11014 O O . THR D 1 309 ? 57.192 36.234 15.692 1.00 20.42 309 THR D O 1
ATOM 11018 N N . ASP D 1 310 ? 59.244 37.144 15.870 1.00 19.12 310 ASP D N 1
ATOM 11019 C CA . ASP D 1 310 ? 58.898 38.415 15.244 1.00 20.53 310 ASP D CA 1
ATOM 11020 C C . ASP D 1 310 ? 58.404 38.212 13.800 1.00 21.47 310 ASP D C 1
ATOM 11021 O O . ASP D 1 310 ? 57.408 38.817 13.389 1.00 21.19 310 ASP D O 1
ATOM 11026 N N . VAL D 1 311 ? 59.091 37.360 13.038 1.00 19.25 311 VAL D N 1
ATOM 11027 C CA . VAL D 1 311 ? 58.702 37.087 11.658 1.00 18.67 311 VAL D CA 1
ATOM 11028 C C . VAL D 1 311 ? 57.288 36.490 11.613 1.00 19.93 311 VAL D C 1
ATOM 11029 O O . VAL D 1 311 ? 56.443 36.923 10.825 1.00 18.41 311 VAL D O 1
ATOM 11033 N N . GLU D 1 312 ? 57.031 35.498 12.460 1.00 17.82 312 GLU D N 1
ATOM 11034 C CA . GLU D 1 312 ? 55.718 34.864 12.492 1.00 21.55 312 GLU D CA 1
ATOM 11035 C C . GLU D 1 312 ? 54.621 35.864 12.856 1.00 18.74 312 GLU D C 1
ATOM 11036 O O . GLU D 1 312 ? 53.558 35.873 12.244 1.00 18.04 312 GLU D O 1
ATOM 11042 N N . GLN D 1 313 ? 54.881 36.720 13.837 1.00 19.56 313 GLN D N 1
ATOM 11043 C CA . GLN D 1 313 ? 53.884 37.704 14.239 1.00 18.46 313 GLN D CA 1
ATOM 11044 C C . GLN D 1 313 ? 53.684 38.748 13.134 1.00 19.68 313 GLN D C 1
ATOM 11045 O O . GLN D 1 313 ? 52.556 39.153 12.852 1.00 19.35 313 GLN D O 1
ATOM 11051 N N . ALA D 1 314 ? 54.770 39.163 12.487 1.00 17.16 314 ALA D N 1
ATOM 11052 C CA . ALA D 1 314 ? 54.666 40.150 11.416 1.00 15.91 314 ALA D CA 1
ATOM 11053 C C . ALA D 1 314 ? 53.728 39.632 10.330 1.00 17.98 314 ALA D C 1
ATOM 11054 O O . ALA D 1 314 ? 52.838 40.355 9.855 1.00 16.08 314 ALA D O 1
ATOM 11056 N N . TYR D 1 315 ? 53.926 38.373 9.949 1.00 16.50 315 TYR D N 1
ATOM 11057 C CA . TYR D 1 315 ? 53.110 37.739 8.921 1.00 18.36 315 TYR D CA 1
ATOM 11058 C C . TYR D 1 315 ? 51.655 37.622 9.380 1.00 18.88 315 TYR D C 1
ATOM 11059 O O . TYR D 1 315 ? 50.734 37.903 8.611 1.00 16.61 315 TYR D O 1
ATOM 11068 N N . ALA D 1 316 ? 51.462 37.203 10.630 1.00 18.71 316 ALA D N 1
ATOM 11069 C CA . ALA D 1 316 ? 50.127 37.028 11.186 1.00 19.43 316 ALA D CA 1
ATOM 11070 C C . ALA D 1 316 ? 49.320 38.325 11.192 1.00 17.88 316 ALA D C 1
ATOM 11071 O O . ALA D 1 316 ? 48.108 38.303 10.979 1.00 19.99 316 ALA D O 1
ATOM 11073 N N . MET D 1 317 ? 49.989 39.450 11.428 1.00 17.43 317 MET D N 1
ATOM 11074 C CA . MET D 1 317 ? 49.309 40.739 11.445 1.00 17.92 317 MET D CA 1
ATOM 11075 C C . MET D 1 317 ? 48.826 41.120 10.043 1.00 19.28 317 MET D C 1
ATOM 11076 O O . MET D 1 317 ? 47.744 41.691 9.887 1.00 19.36 317 MET D O 1
ATOM 11081 N N . GLY D 1 318 ? 49.623 40.802 9.023 1.00 18.07 318 GLY D N 1
ATOM 11082 C CA . GLY D 1 318 ? 49.227 41.118 7.661 1.00 18.13 318 GLY D CA 1
ATOM 11083 C C . GLY D 1 318 ? 48.029 40.266 7.278 1.00 19.85 318 GLY D C 1
ATOM 11084 O O . GLY D 1 318 ? 47.057 40.744 6.687 1.00 21.24 318 GLY D O 1
ATOM 11085 N N . GLN D 1 319 ? 48.100 38.991 7.638 1.00 16.64 319 GLN D N 1
ATOM 11086 C CA . GLN D 1 319 ? 47.029 38.045 7.361 1.00 20.31 319 GLN D CA 1
ATOM 11087 C C . GLN D 1 319 ? 45.747 38.453 8.102 1.00 18.55 319 GLN D C 1
ATOM 11088 O O . GLN D 1 319 ? 44.659 38.429 7.534 1.00 18.58 319 GLN D O 1
ATOM 11094 N N . ALA D 1 320 ? 45.894 38.830 9.370 1.00 19.11 320 ALA D N 1
ATOM 11095 C CA . ALA D 1 320 ? 44.758 39.231 10.194 1.00 20.97 320 ALA D CA 1
ATOM 11096 C C . ALA D 1 320 ? 44.085 40.494 9.653 1.00 21.62 320 ALA D C 1
ATOM 11097 O O . ALA D 1 320 ? 42.862 40.594 9.659 1.00 22.69 320 ALA D O 1
ATOM 11099 N N . ALA D 1 321 ? 44.884 41.448 9.184 1.00 20.95 321 ALA D N 1
ATOM 11100 C CA . ALA D 1 321 ? 44.340 42.692 8.642 1.00 20.74 321 ALA D CA 1
ATOM 11101 C C . ALA D 1 321 ? 43.344 42.374 7.536 1.00 20.61 321 ALA D C 1
ATOM 11102 O O . ALA D 1 321 ? 42.237 42.910 7.511 1.00 20.69 321 ALA D O 1
ATOM 11104 N N . VAL D 1 322 ? 43.739 41.489 6.628 1.00 19.13 322 VAL D N 1
ATOM 11105 C CA . VAL D 1 322 ? 42.872 41.097 5.530 1.00 19.90 322 VAL D CA 1
ATOM 11106 C C . VAL D 1 322 ? 41.600 40.410 6.028 1.00 20.21 322 VAL D C 1
ATOM 11107 O O . VAL D 1 322 ? 40.509 40.718 5.560 1.00 19.02 322 VAL D O 1
ATOM 11111 N N . GLU D 1 323 ? 41.736 39.488 6.977 1.00 21.55 323 GLU D N 1
ATOM 11112 C CA . GLU D 1 323 ? 40.564 38.783 7.491 1.00 23.66 323 GLU D CA 1
ATOM 11113 C C . GLU D 1 323 ? 39.575 39.756 8.134 1.00 22.89 323 GLU D C 1
ATOM 11114 O O . GLU D 1 323 ? 38.363 39.592 7.995 1.00 20.01 323 GLU D O 1
ATOM 11120 N N . PHE D 1 324 ? 40.094 40.771 8.823 1.00 19.90 324 PHE D N 1
ATOM 11121 C CA . PHE D 1 324 ? 39.239 41.770 9.459 1.00 20.69 324 PHE D CA 1
ATOM 11122 C C . PHE D 1 324 ? 38.457 42.549 8.403 1.00 21.18 324 PHE D C 1
ATOM 11123 O O . PHE D 1 324 ? 37.265 42.818 8.568 1.00 20.23 324 PHE D O 1
ATOM 11131 N N . ALA D 1 325 ? 39.137 42.909 7.319 1.00 19.22 325 ALA D N 1
ATOM 11132 C CA . ALA D 1 325 ? 38.517 43.658 6.230 1.00 20.69 325 ALA D CA 1
ATOM 11133 C C . ALA D 1 325 ? 37.388 42.859 5.575 1.00 20.94 325 ALA D C 1
ATOM 11134 O O . ALA D 1 325 ? 36.278 43.367 5.385 1.00 22.28 325 ALA D O 1
ATOM 11136 N N . VAL D 1 326 ? 37.665 41.605 5.238 1.00 21.35 326 VAL D N 1
ATOM 11137 C CA . VAL D 1 326 ? 36.661 40.769 4.598 1.00 24.61 326 VAL D CA 1
ATOM 11138 C C . VAL D 1 326 ? 35.509 40.454 5.545 1.00 26.16 326 VAL D C 1
ATOM 11139 O O . VAL D 1 326 ? 34.445 40.005 5.114 1.00 24.36 326 VAL D O 1
ATOM 11143 N N . GLN D 1 327 ? 35.719 40.701 6.836 1.00 26.57 327 GLN D N 1
ATOM 11144 C CA . GLN D 1 327 ? 34.675 40.475 7.830 1.00 28.39 327 GLN D CA 1
ATOM 11145 C C . GLN D 1 327 ? 33.861 41.748 8.030 1.00 27.17 327 GLN D C 1
ATOM 11146 O O . GLN D 1 327 ? 32.976 41.809 8.888 1.00 29.07 327 GLN D O 1
ATOM 11152 N N . GLY D 1 328 ? 34.175 42.765 7.234 1.00 25.89 328 GLY D N 1
ATOM 11153 C CA . GLY D 1 328 ? 33.461 44.029 7.300 1.00 22.06 328 GLY D CA 1
ATOM 11154 C C . GLY D 1 328 ? 33.952 45.070 8.292 1.00 20.10 328 GLY D C 1
ATOM 11155 O O . GLY D 1 328 ? 33.258 46.055 8.531 1.00 19.90 328 GLY D O 1
ATOM 11156 N N . HIS D 1 329 ? 35.138 44.892 8.861 1.00 19.44 329 HIS D N 1
ATOM 11157 C CA . HIS D 1 329 ? 35.632 45.859 9.830 1.00 20.09 329 HIS D CA 1
ATOM 11158 C C . HIS D 1 329 ? 36.302 47.060 9.215 1.00 20.99 329 HIS D C 1
ATOM 11159 O O . HIS D 1 329 ? 36.660 47.057 8.038 1.00 21.57 329 HIS D O 1
ATOM 11166 N N . ASN D 1 330 ? 36.481 48.092 10.029 1.00 20.53 330 ASN D N 1
ATOM 11167 C CA . ASN D 1 330 ? 37.078 49.320 9.551 1.00 19.90 330 ASN D CA 1
ATOM 11168 C C . ASN D 1 330 ? 37.682 50.124 10.694 1.00 21.02 330 ASN D C 1
ATOM 11169 O O . ASN D 1 330 ? 37.193 50.091 11.820 1.00 19.98 330 ASN D O 1
ATOM 11174 N N . SER D 1 331 ? 38.755 50.848 10.396 1.00 21.13 331 SER D N 1
ATOM 11175 C CA . SER D 1 331 ? 39.430 51.680 11.385 1.00 20.85 331 SER D CA 1
ATOM 11176 C C . SER D 1 331 ? 39.891 50.879 12.597 1.00 19.83 331 SER D C 1
ATOM 11177 O O . SER D 1 331 ? 39.693 51.298 13.745 1.00 20.84 331 SER D O 1
ATOM 11180 N N . VAL D 1 332 ? 40.493 49.722 12.337 1.00 18.85 332 VAL D N 1
ATOM 11181 C CA . VAL D 1 332 ? 41.008 48.853 13.393 1.00 19.73 332 VAL D CA 1
ATOM 11182 C C . VAL D 1 332 ? 42.435 48.415 13.032 1.00 20.28 332 VAL D C 1
ATOM 11183 O O . VAL D 1 332 ? 42.889 48.620 11.897 1.00 19.55 332 VAL D O 1
ATOM 11187 N N . MET D 1 333 ? 43.125 47.808 13.998 1.00 20.06 333 MET D N 1
ATOM 11188 C CA . MET D 1 333 ? 44.502 47.332 13.818 1.00 18.89 333 MET D CA 1
ATOM 11189 C C . MET D 1 333 ? 44.646 45.979 14.510 1.00 19.62 333 MET D C 1
ATOM 11190 O O . MET D 1 333 ? 44.249 45.827 15.666 1.00 20.73 333 MET D O 1
ATOM 11195 N N . PRO D 1 334 ? 45.178 44.965 13.807 1.00 20.49 334 PRO D N 1
ATOM 11196 C CA . PRO D 1 334 ? 45.326 43.670 14.481 1.00 19.92 334 PRO D CA 1
ATOM 11197 C C . PRO D 1 334 ? 46.393 43.814 15.563 1.00 20.48 334 PRO D C 1
ATOM 11198 O O . PRO D 1 334 ? 47.261 44.680 15.470 1.00 19.15 334 PRO D O 1
ATOM 11202 N N . THR D 1 335 ? 46.330 42.966 16.583 1.00 21.72 335 THR D N 1
ATOM 11203 C CA . THR D 1 335 ? 47.278 43.043 17.687 1.00 22.24 335 THR D CA 1
ATOM 11204 C C . THR D 1 335 ? 47.811 41.685 18.123 1.00 22.95 335 THR D C 1
ATOM 11205 O O . THR D 1 335 ? 47.266 40.634 17.782 1.00 22.28 335 THR D O 1
ATOM 11209 N N . ILE D 1 336 ? 48.883 41.732 18.903 1.00 23.77 336 ILE D N 1
ATOM 11210 C CA . ILE D 1 336 ? 49.469 40.532 19.462 1.00 23.14 336 ILE D CA 1
ATOM 11211 C C . ILE D 1 336 ? 49.043 40.533 20.930 1.00 23.24 336 ILE D C 1
ATOM 11212 O O . ILE D 1 336 ? 49.328 41.476 21.665 1.00 23.46 336 ILE D O 1
ATOM 11217 N N . GLU D 1 337 ? 48.323 39.498 21.343 1.00 24.75 337 GLU D N 1
ATOM 11218 C CA . GLU D 1 337 ? 47.892 39.393 22.733 1.00 25.38 337 GLU D CA 1
ATOM 11219 C C . GLU D 1 337 ? 48.659 38.270 23.414 1.00 24.68 337 GLU D C 1
ATOM 11220 O O . GLU D 1 337 ? 48.594 37.122 22.981 1.00 26.11 337 GLU D O 1
ATOM 11226 N N . ARG D 1 338 ? 49.394 38.599 24.471 1.00 25.82 338 ARG D N 1
ATOM 11227 C CA . ARG D 1 338 ? 50.157 37.589 25.201 1.00 26.28 338 ARG D CA 1
ATOM 11228 C C . ARG D 1 338 ? 49.185 36.819 26.087 1.00 28.09 338 ARG D C 1
ATOM 11229 O O . ARG D 1 338 ? 48.627 37.372 27.032 1.00 28.92 338 ARG D O 1
ATOM 11237 N N . ILE D 1 339 ? 48.980 35.545 25.769 1.00 29.06 339 ILE D N 1
ATOM 11238 C CA . ILE D 1 339 ? 48.057 34.701 26.520 1.00 33.18 339 ILE D CA 1
ATOM 11239 C C . ILE D 1 339 ? 48.724 34.030 27.714 1.00 34.29 339 ILE D C 1
ATOM 11240 O O . ILE D 1 339 ? 48.085 33.790 28.739 1.00 33.43 339 ILE D O 1
ATOM 11245 N N . SER D 1 340 ? 50.010 33.727 27.579 1.00 35.98 340 SER D N 1
ATOM 11246 C CA . SER D 1 340 ? 50.736 33.070 28.655 1.00 37.47 340 SER D CA 1
ATOM 11247 C C . SER D 1 340 ? 52.241 33.190 28.496 1.00 38.13 340 SER D C 1
ATOM 11248 O O . SER D 1 340 ? 52.732 33.614 27.451 1.00 36.94 340 SER D O 1
ATOM 11251 N N . ALA D 1 341 ? 52.965 32.809 29.547 1.00 39.36 341 ALA D N 1
ATOM 11252 C CA . ALA D 1 341 ? 54.422 32.852 29.547 1.00 39.00 341 ALA D CA 1
ATOM 11253 C C . ALA D 1 341 ? 54.979 31.759 30.457 1.00 39.73 341 ALA D C 1
ATOM 11254 O O . ALA D 1 341 ? 55.799 30.944 30.037 1.00 41.02 341 ALA D O 1
ATOM 11256 N N . PRO D 1 343 ? 54.996 28.565 29.080 1.00 38.24 343 PRO D N 1
ATOM 11257 C CA . PRO D 1 343 ? 55.657 28.946 27.829 1.00 37.39 343 PRO D CA 1
ATOM 11258 C C . PRO D 1 343 ? 54.964 30.138 27.176 1.00 36.33 343 PRO D C 1
ATOM 11259 O O . PRO D 1 343 ? 53.759 30.333 27.342 1.00 34.94 343 PRO D O 1
ATOM 11263 N N . TYR D 1 344 ? 55.730 30.924 26.429 1.00 33.79 344 TYR D N 1
ATOM 11264 C CA . TYR D 1 344 ? 55.189 32.089 25.742 1.00 32.46 344 TYR D CA 1
ATOM 11265 C C . TYR D 1 344 ? 54.115 31.656 24.754 1.00 32.02 344 TYR D C 1
ATOM 11266 O O . TYR D 1 344 ? 54.332 30.756 23.947 1.00 30.91 344 TYR D O 1
ATOM 11275 N N . GLN D 1 345 ? 52.951 32.292 24.834 1.00 31.85 345 GLN D N 1
ATOM 11276 C CA . GLN D 1 345 ? 51.840 31.999 23.933 1.00 32.15 345 GLN D CA 1
ATOM 11277 C C . GLN D 1 345 ? 51.145 33.305 23.583 1.00 30.05 345 GLN D C 1
ATOM 11278 O O . GLN D 1 345 ? 50.965 34.162 24.444 1.00 29.22 345 GLN D O 1
ATOM 11284 N N . TRP D 1 346 ? 50.768 33.459 22.318 1.00 29.84 346 TRP D N 1
ATOM 11285 C CA . TRP D 1 346 ? 50.095 34.672 21.868 1.00 27.91 346 TRP D CA 1
ATOM 11286 C C . TRP D 1 346 ? 48.998 34.349 20.866 1.00 26.41 346 TRP D C 1
ATOM 11287 O O . TRP D 1 346 ? 48.971 33.259 20.300 1.00 27.28 346 TRP D O 1
ATOM 11298 N N . LYS D 1 347 ? 48.090 35.301 20.667 1.00 26.42 347 LYS D N 1
ATOM 11299 C CA . LYS D 1 347 ? 46.983 35.159 19.722 1.00 26.22 347 LYS D CA 1
ATOM 11300 C C . LYS D 1 347 ? 46.731 36.525 19.075 1.00 24.93 347 LYS D C 1
ATOM 11301 O O . LYS D 1 347 ? 47.267 37.537 19.520 1.00 23.15 347 LYS D O 1
ATOM 11307 N N . VAL D 1 348 ? 45.918 36.543 18.026 1.00 25.35 348 VAL D N 1
ATOM 11308 C CA . VAL D 1 348 ? 45.590 37.780 17.317 1.00 25.58 348 VAL D CA 1
ATOM 11309 C C . VAL D 1 348 ? 44.402 38.508 17.954 1.00 25.65 348 VAL D C 1
ATOM 11310 O O . VAL D 1 348 ? 43.363 37.902 18.206 1.00 24.21 348 VAL D O 1
ATOM 11314 N N . GLY D 1 349 ? 44.565 39.804 18.207 1.00 24.62 349 GLY D N 1
ATOM 11315 C CA . GLY D 1 349 ? 43.490 40.601 18.777 1.00 23.29 349 GLY D CA 1
ATOM 11316 C C . GLY D 1 349 ? 43.140 41.699 17.784 1.00 24.17 349 GLY D C 1
ATOM 11317 O O . GLY D 1 349 ? 43.710 41.738 16.692 1.00 21.04 349 GLY D O 1
ATOM 11318 N N . MET D 1 350 ? 42.207 42.579 18.139 1.00 24.36 350 MET D N 1
ATOM 11319 C CA A MET D 1 350 ? 41.812 43.681 17.254 0.50 24.46 350 MET D CA 1
ATOM 11320 C CA B MET D 1 350 ? 41.912 43.681 17.254 0.50 24.46 350 MET D CA 1
ATOM 11321 C C . MET D 1 350 ? 41.650 44.934 18.113 1.00 24.28 350 MET D C 1
ATOM 11322 O O . MET D 1 350 ? 40.921 44.926 19.107 1.00 25.05 350 MET D O 1
ATOM 11331 N N . ALA D 1 351 ? 42.357 45.998 17.747 1.00 22.86 351 ALA D N 1
ATOM 11332 C CA . ALA D 1 351 ? 42.283 47.249 18.484 1.00 23.11 351 ALA D CA 1
ATOM 11333 C C . ALA D 1 351 ? 41.572 48.331 17.683 1.00 23.94 351 ALA D C 1
ATOM 11334 O O . ALA D 1 351 ? 41.497 48.265 16.454 1.00 21.41 351 ALA D O 1
ATOM 11336 N N . GLN D 1 352 ? 41.059 49.328 18.395 1.00 23.24 352 GLN D N 1
ATOM 11337 C CA . GLN D 1 352 ? 40.381 50.452 17.767 1.00 24.74 352 GLN D CA 1
ATOM 11338 C C . GLN D 1 352 ? 41.483 51.414 17.359 1.00 25.51 352 GLN D C 1
ATOM 11339 O O . GLN D 1 352 ? 42.326 51.774 18.186 1.00 25.95 352 GLN D O 1
ATOM 11345 N N . LEU D 1 353 ? 41.495 51.824 16.092 1.00 24.35 353 LEU D N 1
ATOM 11346 C CA . LEU D 1 353 ? 42.530 52.735 15.619 1.00 25.90 353 LEU D CA 1
ATOM 11347 C C . LEU D 1 353 ? 42.532 54.050 16.374 1.00 27.05 353 LEU D C 1
ATOM 11348 O O . LEU D 1 353 ? 43.570 54.705 16.484 1.00 26.57 353 LEU D O 1
ATOM 11353 N N . SER D 1 354 ? 41.370 54.449 16.883 1.00 27.42 354 SER D N 1
ATOM 11354 C CA . SER D 1 354 ? 41.280 55.697 17.625 1.00 30.95 354 SER D CA 1
ATOM 11355 C C . SER D 1 354 ? 42.055 55.575 18.933 1.00 32.09 354 SER D C 1
ATOM 11356 O O . SER D 1 354 ? 42.654 56.541 19.406 1.00 32.16 354 SER D O 1
ATOM 11359 N N . GLN D 1 355 ? 42.050 54.379 19.511 1.00 34.17 355 GLN D N 1
ATOM 11360 C CA . GLN D 1 355 ? 42.757 54.144 20.765 1.00 36.49 355 GLN D CA 1
ATOM 11361 C C . GLN D 1 355 ? 44.218 53.787 20.505 1.00 38.44 355 GLN D C 1
ATOM 11362 O O . GLN D 1 355 ? 44.930 53.339 21.404 1.00 40.41 355 GLN D O 1
ATOM 11368 N N . VAL D 1 356 ? 44.656 54.000 19.267 1.00 37.90 356 VAL D N 1
ATOM 11369 C CA . VAL D 1 356 ? 46.031 53.723 18.870 1.00 37.24 356 VAL D CA 1
ATOM 11370 C C . VAL D 1 356 ? 46.691 54.986 18.331 1.00 38.98 356 VAL D C 1
ATOM 11371 O O . VAL D 1 356 ? 47.829 55.295 18.678 1.00 40.86 356 VAL D O 1
ATOM 11375 N N . ALA D 1 357 ? 45.963 55.705 17.478 1.00 41.09 357 ALA D N 1
ATOM 11376 C CA . ALA D 1 357 ? 46.454 56.933 16.859 1.00 41.42 357 ALA D CA 1
ATOM 11377 C C . ALA D 1 357 ? 47.229 57.808 17.837 1.00 42.80 357 ALA D C 1
ATOM 11378 O O . ALA D 1 357 ? 46.763 58.086 18.943 1.00 41.93 357 ALA D O 1
ATOM 11380 N N . ASN D 1 358 ? 48.412 58.239 17.410 1.00 44.18 358 ASN D N 1
ATOM 11381 C CA . ASN D 1 358 ? 49.288 59.068 18.228 1.00 45.49 358 ASN D CA 1
ATOM 11382 C C . ASN D 1 358 ? 49.134 58.790 19.726 1.00 45.90 358 ASN D C 1
ATOM 11383 O O . ASN D 1 358 ? 48.573 59.592 20.478 1.00 46.85 358 ASN D O 1
ATOM 11388 N N . VAL D 1 359 ? 49.617 57.620 20.131 1.00 44.54 359 VAL D N 1
ATOM 11389 C CA . VAL D 1 359 ? 49.611 57.179 21.521 1.00 42.32 359 VAL D CA 1
ATOM 11390 C C . VAL D 1 359 ? 50.884 56.351 21.619 1.00 43.06 359 VAL D C 1
ATOM 11391 O O . VAL D 1 359 ? 51.077 55.411 20.845 1.00 42.44 359 VAL D O 1
ATOM 11395 N N . GLU D 1 360 ? 51.761 56.705 22.553 1.00 42.14 360 GLU D N 1
ATOM 11396 C CA . GLU D 1 360 ? 53.028 55.998 22.680 1.00 41.23 360 GLU D CA 1
ATOM 11397 C C . GLU D 1 360 ? 53.165 55.084 23.882 1.00 40.41 360 GLU D C 1
ATOM 11398 O O . GLU D 1 360 ? 52.764 55.422 24.995 1.00 42.20 360 GLU D O 1
ATOM 11404 N N . LYS D 1 361 ? 53.741 53.913 23.634 1.00 38.55 361 LYS D N 1
ATOM 11405 C CA . LYS D 1 361 ? 53.973 52.924 24.674 1.00 36.77 361 LYS D CA 1
ATOM 11406 C C . LYS D 1 361 ? 55.440 53.058 25.038 1.00 37.86 361 LYS D C 1
ATOM 11407 O O . LYS D 1 361 ? 56.319 52.555 24.331 1.00 33.45 361 LYS D O 1
ATOM 11413 N N . MET D 1 362 ? 55.704 53.776 26.123 1.00 38.15 362 MET D N 1
ATOM 11414 C CA . MET D 1 362 ? 57.070 53.970 26.576 1.00 40.12 362 MET D CA 1
ATOM 11415 C C . MET D 1 362 ? 57.440 52.846 27.531 1.00 38.45 362 MET D C 1
ATOM 11416 O O . MET D 1 362 ? 56.606 52.017 27.884 1.00 36.81 362 MET D O 1
ATOM 11421 N N . MET D 1 363 ? 58.699 52.821 27.941 1.00 37.98 363 MET D N 1
ATOM 11422 C CA . MET D 1 363 ? 59.176 51.796 28.854 1.00 39.27 363 MET D CA 1
ATOM 11423 C C . MET D 1 363 ? 58.518 51.966 30.231 1.00 38.38 363 MET D C 1
ATOM 11424 O O . MET D 1 363 ? 58.520 53.060 30.791 1.00 39.08 363 MET D O 1
ATOM 11429 N N . PRO D 1 364 ? 57.925 50.892 30.781 1.00 37.72 364 PRO D N 1
ATOM 11430 C CA . PRO D 1 364 ? 57.286 50.979 32.099 1.00 38.49 364 PRO D CA 1
ATOM 11431 C C . PRO D 1 364 ? 58.352 51.275 33.156 1.00 39.10 364 PRO D C 1
ATOM 11432 O O . PRO D 1 364 ? 59.483 50.795 33.047 1.00 37.53 364 PRO D O 1
ATOM 11436 N N . GLU D 1 365 ? 57.998 52.048 34.179 1.00 39.82 365 GLU D N 1
ATOM 11437 C CA . GLU D 1 365 ? 58.955 52.393 35.228 1.00 41.02 365 GLU D CA 1
ATOM 11438 C C . GLU D 1 365 ? 59.543 51.164 35.925 1.00 40.16 365 GLU D C 1
ATOM 11439 O O . GLU D 1 365 ? 60.732 51.134 36.249 1.00 37.75 365 GLU D O 1
ATOM 11445 N N . ASN D 1 366 ? 58.709 50.153 36.148 1.00 38.32 366 ASN D N 1
ATOM 11446 C CA . ASN D 1 366 ? 59.147 48.934 36.819 1.00 38.09 366 ASN D CA 1
ATOM 11447 C C . ASN D 1 366 ? 59.951 47.999 35.910 1.00 36.38 366 ASN D C 1
ATOM 11448 O O . ASN D 1 366 ? 60.216 46.852 36.271 1.00 35.60 366 ASN D O 1
ATOM 11453 N N . PHE D 1 367 ? 60.328 48.487 34.731 1.00 34.44 367 PHE D N 1
ATOM 11454 C CA . PHE D 1 367 ? 61.122 47.694 33.788 1.00 33.08 367 PHE D CA 1
ATOM 11455 C C . PHE D 1 367 ? 62.576 48.128 33.886 1.00 32.19 367 PHE D C 1
ATOM 11456 O O . PHE D 1 367 ? 63.485 47.422 33.440 1.00 30.90 367 PHE D O 1
ATOM 11464 N N . ILE D 1 368 ? 62.783 49.300 34.473 1.00 30.27 368 ILE D N 1
ATOM 11465 C CA . ILE D 1 368 ? 64.118 49.854 34.633 1.00 31.61 368 ILE D CA 1
ATOM 11466 C C . ILE D 1 368 ? 64.577 49.706 36.084 1.00 32.93 368 ILE D C 1
ATOM 11467 O O . ILE D 1 368 ? 63.808 49.946 37.016 1.00 33.14 368 ILE D O 1
ATOM 11472 N N . THR D 1 369 ? 65.829 49.296 36.268 1.00 32.41 369 THR D N 1
ATOM 11473 C CA . THR D 1 369 ? 66.387 49.098 37.601 1.00 33.68 369 THR D CA 1
ATOM 11474 C C . THR D 1 369 ? 66.405 50.374 38.427 1.00 34.33 369 THR D C 1
ATOM 11475 O O . THR D 1 369 ? 66.303 51.473 37.893 1.00 33.39 369 THR D O 1
ATOM 11479 N N . GLU D 1 370 ? 66.551 50.210 39.738 1.00 36.27 370 GLU D N 1
ATOM 11480 C CA . GLU D 1 370 ? 66.586 51.331 40.670 1.00 37.51 370 GLU D CA 1
ATOM 11481 C C . GLU D 1 370 ? 67.631 52.376 40.287 1.00 36.42 370 GLU D C 1
ATOM 11482 O O . GLU D 1 370 ? 67.340 53.573 40.286 1.00 35.46 370 GLU D O 1
ATOM 11488 N N . ASP D 1 371 ? 68.844 51.930 39.962 1.00 35.93 371 ASP D N 1
ATOM 11489 C CA . ASP D 1 371 ? 69.904 52.856 39.580 1.00 34.65 371 ASP D CA 1
ATOM 11490 C C . ASP D 1 371 ? 69.639 53.460 38.207 1.00 33.82 371 ASP D C 1
ATOM 11491 O O . ASP D 1 371 ? 70.309 54.405 37.799 1.00 33.77 371 ASP D O 1
ATOM 11496 N N . GLY D 1 372 ? 68.656 52.908 37.504 1.00 32.92 372 GLY D N 1
ATOM 11497 C CA . GLY D 1 372 ? 68.294 53.412 36.191 1.00 32.64 372 GLY D CA 1
ATOM 11498 C C . GLY D 1 372 ? 69.235 53.065 35.053 1.00 32.34 372 GLY D C 1
ATOM 11499 O O . GLY D 1 372 ? 69.179 53.687 33.991 1.00 32.29 372 GLY D O 1
ATOM 11500 N N . PHE D 1 373 ? 70.091 52.069 35.255 1.00 32.50 373 PHE D N 1
ATOM 11501 C CA . PHE D 1 373 ? 71.041 51.680 34.218 1.00 31.07 373 PHE D CA 1
ATOM 11502 C C . PHE D 1 373 ? 70.855 50.249 33.707 1.00 29.44 373 PHE D C 1
ATOM 11503 O O . PHE D 1 373 ? 71.678 49.746 32.942 1.00 29.80 373 PHE D O 1
ATOM 11511 N N . GLY D 1 374 ? 69.774 49.600 34.120 1.00 28.29 374 GLY D N 1
ATOM 11512 C CA . GLY D 1 374 ? 69.530 48.241 33.677 1.00 27.98 374 GLY D CA 1
ATOM 11513 C C . GLY D 1 374 ? 68.061 47.903 33.535 1.00 28.75 374 GLY D C 1
ATOM 11514 O O . GLY D 1 374 ? 67.189 48.756 33.726 1.00 26.81 374 GLY D O 1
ATOM 11515 N N . ILE D 1 375 ? 67.785 46.654 33.181 1.00 27.25 375 ILE D N 1
ATOM 11516 C CA . ILE D 1 375 ? 66.413 46.199 33.040 1.00 28.58 375 ILE D CA 1
ATOM 11517 C C . ILE D 1 375 ? 66.121 45.246 34.184 1.00 29.89 375 ILE D C 1
ATOM 11518 O O . ILE D 1 375 ? 67.003 44.506 34.629 1.00 30.32 375 ILE D O 1
ATOM 11523 N N . THR D 1 376 ? 64.883 45.264 34.658 1.00 30.52 376 THR D N 1
ATOM 11524 C CA . THR D 1 376 ? 64.476 44.408 35.763 1.00 30.44 376 THR D CA 1
ATOM 11525 C C . THR D 1 376 ? 64.065 43.020 35.282 1.00 31.03 376 THR D C 1
ATOM 11526 O O . THR D 1 376 ? 63.919 42.781 34.084 1.00 29.45 376 THR D O 1
ATOM 11530 N N . ASP D 1 377 ? 63.880 42.100 36.219 1.00 30.39 377 ASP D N 1
ATOM 11531 C CA . ASP D 1 377 ? 63.460 40.760 35.853 1.00 31.90 377 ASP D CA 1
ATOM 11532 C C . ASP D 1 377 ? 62.116 40.829 35.140 1.00 32.03 377 ASP D C 1
ATOM 11533 O O . ASP D 1 377 ? 61.851 40.043 34.233 1.00 31.31 377 ASP D O 1
ATOM 11538 N N . LEU D 1 378 ? 61.267 41.771 35.544 1.00 31.11 378 LEU D N 1
ATOM 11539 C CA . LEU D 1 378 ? 59.964 41.913 34.899 1.00 30.63 378 LEU D CA 1
ATOM 11540 C C . LEU D 1 378 ? 60.185 42.224 33.424 1.00 28.83 378 LEU D C 1
ATOM 11541 O O . LEU D 1 378 ? 59.542 41.641 32.552 1.00 27.16 378 LEU D O 1
ATOM 11546 N N . CYS D 1 379 ? 61.111 43.138 33.155 1.00 28.56 379 CYS D N 1
ATOM 11547 C CA . CYS D 1 379 ? 61.432 43.507 31.784 1.00 28.37 379 CYS D CA 1
ATOM 11548 C C . CYS D 1 379 ? 61.987 42.298 31.016 1.00 28.54 379 CYS D C 1
ATOM 11549 O O . CYS D 1 379 ? 61.623 42.083 29.862 1.00 28.67 379 CYS D O 1
ATOM 11552 N N . ARG D 1 380 ? 62.852 41.502 31.650 1.00 28.63 380 ARG D N 1
ATOM 11553 C CA . ARG D 1 380 ? 63.422 40.320 30.985 1.00 27.80 380 ARG D CA 1
ATOM 11554 C C . ARG D 1 380 ? 62.343 39.317 30.595 1.00 27.10 380 ARG D C 1
ATOM 11555 O O . ARG D 1 380 ? 62.401 38.711 29.524 1.00 26.84 380 ARG D O 1
ATOM 11563 N N . GLU D 1 381 ? 61.362 39.128 31.471 1.00 27.27 381 GLU D N 1
ATOM 11564 C CA . GLU D 1 381 ? 60.282 38.194 31.193 1.00 26.74 381 GLU D CA 1
ATOM 11565 C C . GLU D 1 381 ? 59.439 38.675 30.014 1.00 24.81 381 GLU D C 1
ATOM 11566 O O . GLU D 1 381 ? 58.849 37.873 29.293 1.00 23.35 381 GLU D O 1
ATOM 11572 N N . TYR D 1 382 ? 59.389 39.985 29.814 1.00 23.83 382 TYR D N 1
ATOM 11573 C CA . TYR D 1 382 ? 58.633 40.538 28.691 1.00 24.19 382 TYR D CA 1
ATOM 11574 C C . TYR D 1 382 ? 59.429 40.385 27.390 1.00 22.64 382 TYR D C 1
ATOM 11575 O O . TYR D 1 382 ? 58.936 39.822 26.414 1.00 22.72 382 TYR D O 1
ATOM 11584 N N . LEU D 1 383 ? 60.664 40.883 27.397 1.00 23.04 383 LEU D N 1
ATOM 11585 C CA . LEU D 1 383 ? 61.548 40.851 26.227 1.00 23.22 383 LEU D CA 1
ATOM 11586 C C . LEU D 1 383 ? 62.016 39.498 25.712 1.00 24.09 383 LEU D C 1
ATOM 11587 O O . LEU D 1 383 ? 62.002 39.258 24.507 1.00 25.40 383 LEU D O 1
ATOM 11592 N N . ALA D 1 384 ? 62.451 38.625 26.619 1.00 25.41 384 ALA D N 1
ATOM 11593 C CA . ALA D 1 384 ? 62.992 37.318 26.247 1.00 23.68 384 ALA D CA 1
ATOM 11594 C C . ALA D 1 384 ? 62.260 36.536 25.157 1.00 24.54 384 ALA D C 1
ATOM 11595 O O . ALA D 1 384 ? 62.857 36.190 24.137 1.00 25.52 384 ALA D O 1
ATOM 11597 N N . PRO D 1 385 ? 60.965 36.239 25.350 1.00 24.14 385 PRO D N 1
ATOM 11598 C CA . PRO D 1 385 ? 60.209 35.490 24.343 1.00 22.23 385 PRO D CA 1
ATOM 11599 C C . PRO D 1 385 ? 60.161 36.172 22.973 1.00 21.82 385 PRO D C 1
ATOM 11600 O O . PRO D 1 385 ? 60.004 35.510 21.941 1.00 19.84 385 PRO D O 1
ATOM 11604 N N . LEU D 1 386 ? 60.297 37.494 22.962 1.00 20.19 386 LEU D N 1
ATOM 11605 C CA . LEU D 1 386 ? 60.229 38.240 21.709 1.00 18.98 386 LEU D CA 1
ATOM 11606 C C . LEU D 1 386 ? 61.386 37.984 20.733 1.00 19.06 386 LEU D C 1
ATOM 11607 O O . LEU D 1 386 ? 61.240 38.181 19.525 1.00 18.31 386 LEU D O 1
ATOM 11612 N N . ILE D 1 387 ? 62.532 37.539 21.243 1.00 19.18 387 ILE D N 1
ATOM 11613 C CA . ILE D 1 387 ? 63.680 37.286 20.370 1.00 19.65 387 ILE D CA 1
ATOM 11614 C C . ILE D 1 387 ? 63.938 35.797 20.158 1.00 21.51 387 ILE D C 1
ATOM 11615 O O . ILE D 1 387 ? 64.948 35.411 19.561 1.00 22.27 387 ILE D O 1
ATOM 11620 N N . GLU D 1 388 ? 63.012 34.969 20.633 1.00 22.61 388 GLU D N 1
ATOM 11621 C CA . GLU D 1 388 ? 63.136 33.516 20.548 1.00 22.89 388 GLU D CA 1
ATOM 11622 C C . GLU D 1 388 ? 63.070 32.921 19.137 1.00 22.56 388 GLU D C 1
ATOM 11623 O O . GLU D 1 388 ? 62.183 33.245 18.341 1.00 19.26 388 GLU D O 1
ATOM 11629 N N . GLY D 1 389 ? 64.032 32.048 18.845 1.00 18.86 389 GLY D N 1
ATOM 11630 C CA . GLY D 1 389 ? 64.080 31.384 17.558 1.00 19.92 389 GLY D CA 1
ATOM 11631 C C . GLY D 1 389 ? 64.852 32.099 16.466 1.00 20.14 389 GLY D C 1
ATOM 11632 O O . GLY D 1 389 ? 64.913 33.329 16.429 1.00 19.77 389 GLY D O 1
ATOM 11633 N N . GLU D 1 390 ? 65.455 31.317 15.575 1.00 20.36 390 GLU D N 1
ATOM 11634 C CA . GLU D 1 390 ? 66.217 31.859 14.455 1.00 19.85 390 GLU D CA 1
ATOM 11635 C C . GLU D 1 390 ? 65.480 31.503 13.178 1.00 21.66 390 GLU D C 1
ATOM 11636 O O . GLU D 1 390 ? 64.975 30.391 13.034 1.00 21.19 390 GLU D O 1
ATOM 11642 N N . ASP D 1 391 ? 65.406 32.461 12.262 1.00 23.40 391 ASP D N 1
ATOM 11643 C CA . ASP D 1 391 ? 64.714 32.271 10.990 1.00 25.75 391 ASP D CA 1
ATOM 11644 C C . ASP D 1 391 ? 65.609 32.878 9.926 1.00 25.32 391 ASP D C 1
ATOM 11645 O O . ASP D 1 391 ? 65.425 34.026 9.525 1.00 27.88 391 ASP D O 1
ATOM 11650 N N . TYR D 1 392 ? 66.582 32.098 9.477 1.00 22.52 392 TYR D N 1
ATOM 11651 C CA . TYR D 1 392 ? 67.549 32.558 8.495 1.00 20.14 392 TYR D CA 1
ATOM 11652 C C . TYR D 1 392 ? 67.077 32.516 7.054 1.00 19.26 392 TYR D C 1
ATOM 11653 O O . TYR D 1 392 ? 66.397 31.583 6.633 1.00 17.38 392 TYR D O 1
ATOM 11662 N N . PRO D 1 393 ? 67.451 33.533 6.269 1.00 18.83 393 PRO D N 1
ATOM 11663 C CA . PRO D 1 393 ? 67.060 33.568 4.863 1.00 18.62 393 PRO D CA 1
ATOM 11664 C C . PRO D 1 393 ? 67.992 32.617 4.126 1.00 19.72 393 PRO D C 1
ATOM 11665 O O . PRO D 1 393 ? 69.049 32.259 4.642 1.00 17.25 393 PRO D O 1
ATOM 11669 N N . PRO D 1 394 ? 67.602 32.171 2.924 1.00 20.14 394 PRO D N 1
ATOM 11670 C CA . PRO D 1 394 ? 68.460 31.263 2.156 1.00 20.56 394 PRO D CA 1
ATOM 11671 C C . PRO D 1 394 ? 69.637 32.082 1.620 1.00 19.82 394 PRO D C 1
ATOM 11672 O O . PRO D 1 394 ? 69.515 33.291 1.467 1.00 20.06 394 PRO D O 1
ATOM 11676 N N . TYR D 1 395 ? 70.771 31.434 1.353 1.00 18.13 395 TYR D N 1
ATOM 11677 C CA . TYR D 1 395 ? 71.952 32.138 0.838 1.00 19.28 395 TYR D CA 1
ATOM 11678 C C . TYR D 1 395 ? 72.388 31.683 -0.550 1.00 19.02 395 TYR D C 1
ATOM 11679 O O . TYR D 1 395 ? 72.118 30.561 -0.969 1.00 21.31 395 TYR D O 1
ATOM 11688 N N . LYS D 1 396 ? 73.083 32.572 -1.244 1.00 21.45 396 LYS D N 1
ATOM 11689 C CA . LYS D 1 396 ? 73.608 32.296 -2.571 1.00 23.88 396 LYS D CA 1
ATOM 11690 C C . LYS D 1 396 ? 74.877 33.126 -2.753 1.00 24.49 396 LYS D C 1
ATOM 11691 O O . LYS D 1 396 ? 74.870 34.331 -2.537 1.00 24.42 396 LYS D O 1
ATOM 11697 N N . ASP D 1 397 ? 75.968 32.473 -3.143 1.00 24.39 397 ASP D N 1
ATOM 11698 C CA . ASP D 1 397 ? 77.242 33.158 -3.342 1.00 24.88 397 ASP D CA 1
ATOM 11699 C C . ASP D 1 397 ? 77.686 33.952 -2.116 1.00 22.67 397 ASP D C 1
ATOM 11700 O O . ASP D 1 397 ? 78.193 35.072 -2.231 1.00 22.18 397 ASP D O 1
ATOM 11705 N N . GLY D 1 398 ? 77.492 33.362 -0.942 1.00 21.08 398 GLY D N 1
ATOM 11706 C CA . GLY D 1 398 ? 77.905 33.999 0.295 1.00 19.08 398 GLY D CA 1
ATOM 11707 C C . GLY D 1 398 ? 76.972 35.028 0.907 1.00 18.52 398 GLY D C 1
ATOM 11708 O O . GLY D 1 398 ? 77.184 35.435 2.046 1.00 18.50 398 GLY D O 1
ATOM 11709 N N . LEU D 1 399 ? 75.943 35.453 0.178 1.00 17.98 399 LEU D N 1
ATOM 11710 C CA . LEU D 1 399 ? 75.023 36.458 0.711 1.00 17.29 399 LEU D CA 1
ATOM 11711 C C . LEU D 1 399 ? 73.569 35.989 0.741 1.00 17.32 399 LEU D C 1
ATOM 11712 O O . LEU D 1 399 ? 73.187 35.085 -0.003 1.00 18.20 399 LEU D O 1
ATOM 11717 N N . PRO D 1 400 ? 72.740 36.597 1.617 1.00 15.71 400 PRO D N 1
ATOM 11718 C CA . PRO D 1 400 ? 71.330 36.220 1.714 1.00 16.08 400 PRO D CA 1
ATOM 11719 C C . PRO D 1 400 ? 70.724 36.436 0.332 1.00 18.21 400 PRO D C 1
ATOM 11720 O O . PRO D 1 400 ? 71.042 37.413 -0.336 1.00 18.15 400 PRO D O 1
ATOM 11724 N N . ASP D 1 401 ? 69.867 35.523 -0.104 1.00 16.68 401 ASP D N 1
ATOM 11725 C CA . ASP D 1 401 ? 69.258 35.640 -1.423 1.00 18.66 401 ASP D CA 1
ATOM 11726 C C . ASP D 1 401 ? 67.950 36.434 -1.348 1.00 18.08 401 ASP D C 1
ATOM 11727 O O . ASP D 1 401 ? 66.873 35.904 -1.641 1.00 19.87 401 ASP D O 1
ATOM 11732 N N . TYR D 1 402 ? 68.062 37.702 -0.953 1.00 15.58 402 TYR D N 1
ATOM 11733 C CA . TYR D 1 402 ? 66.909 38.594 -0.813 1.00 17.32 402 TYR D CA 1
ATOM 11734 C C . TYR D 1 402 ? 66.214 38.881 -2.140 1.00 17.18 402 TYR D C 1
ATOM 11735 O O . TYR D 1 402 ? 66.844 38.958 -3.192 1.00 18.16 402 TYR D O 1
ATOM 11744 N N . VAL D 1 403 ? 64.903 39.063 -2.085 1.00 17.88 403 VAL D N 1
ATOM 11745 C CA . VAL D 1 403 ? 64.152 39.294 -3.301 1.00 18.76 403 VAL D CA 1
ATOM 11746 C C . VAL D 1 403 ? 63.965 40.758 -3.642 1.00 19.29 403 VAL D C 1
ATOM 11747 O O . VAL D 1 403 ? 63.933 41.629 -2.769 1.00 19.66 403 VAL D O 1
ATOM 11751 N N . ARG D 1 404 ? 63.874 41.007 -4.940 1.00 20.67 404 ARG D N 1
ATOM 11752 C CA . ARG D 1 404 ? 63.622 42.323 -5.494 1.00 22.28 404 ARG D CA 1
ATOM 11753 C C . ARG D 1 404 ? 62.415 42.058 -6.379 1.00 20.32 404 ARG D C 1
ATOM 11754 O O . ARG D 1 404 ? 62.517 41.378 -7.399 1.00 19.47 404 ARG D O 1
ATOM 11762 N N . LEU D 1 405 ? 61.259 42.562 -5.971 1.00 19.39 405 LEU D N 1
ATOM 11763 C CA . LEU D 1 405 ? 60.034 42.336 -6.725 1.00 18.55 405 LEU D CA 1
ATOM 11764 C C . LEU D 1 405 ? 60.088 42.987 -8.098 1.00 18.29 405 LEU D C 1
ATOM 11765 O O . LEU D 1 405 ? 60.740 44.013 -8.279 1.00 18.02 405 LEU D O 1
ATOM 11770 N N . LYS D 1 406 ? 59.412 42.401 -9.076 1.00 18.25 406 LYS D N 1
ATOM 11771 C CA . LYS D 1 406 ? 59.414 43.034 -10.383 1.00 20.63 406 LYS D CA 1
ATOM 11772 C C . LYS D 1 406 ? 58.527 44.278 -10.323 1.00 20.16 406 LYS D C 1
ATOM 11773 O O . LYS D 1 406 ? 58.743 45.222 -11.058 1.00 17.78 406 LYS D O 1
ATOM 11779 N N . ASN D 1 407 ? 57.545 44.276 -9.423 1.00 20.45 407 ASN D N 1
ATOM 11780 C CA . ASN D 1 407 ? 56.641 45.418 -9.251 1.00 20.26 407 ASN D CA 1
ATOM 11781 C C . ASN D 1 407 ? 56.148 46.048 -10.563 1.00 19.19 407 ASN D C 1
ATOM 11782 O O . ASN D 1 407 ? 56.510 47.182 -10.889 1.00 17.82 407 ASN D O 1
ATOM 11787 N N . VAL D 1 408 ? 55.319 45.319 -11.303 1.00 18.89 408 VAL D N 1
ATOM 11788 C CA . VAL D 1 408 ? 54.787 45.814 -12.569 1.00 21.44 408 VAL D CA 1
ATOM 11789 C C . VAL D 1 408 ? 53.906 47.036 -12.344 1.00 21.02 408 VAL D C 1
ATOM 11790 O O . VAL D 1 408 ? 53.034 47.047 -11.466 1.00 18.92 408 VAL D O 1
ATOM 11794 N N . ALA D 1 409 ? 54.138 48.066 -13.148 1.00 20.62 409 ALA D N 1
ATOM 11795 C CA . ALA D 1 409 ? 53.387 49.305 -13.038 1.00 21.33 409 ALA D CA 1
ATOM 11796 C C . ALA D 1 409 ? 51.962 49.186 -13.554 1.00 21.43 409 ALA D C 1
ATOM 11797 O O . ALA D 1 409 ? 51.671 48.378 -14.442 1.00 20.41 409 ALA D O 1
ATOM 11799 N N . VAL D 1 410 ? 51.075 49.994 -12.978 1.00 21.29 410 VAL D N 1
ATOM 11800 C CA . VAL D 1 410 ? 49.677 50.033 -13.397 1.00 22.04 410 VAL D CA 1
ATOM 11801 C C . VAL D 1 410 ? 49.566 51.290 -14.265 1.00 23.89 410 VAL D C 1
ATOM 11802 O O . VAL D 1 410 ? 49.932 52.382 -13.830 1.00 21.56 410 VAL D O 1
ATOM 11806 N N . PRO D 1 411 ? 49.098 51.147 -15.515 1.00 26.47 411 PRO D N 1
ATOM 11807 C CA . PRO D 1 411 ? 48.975 52.324 -16.385 1.00 27.46 411 PRO D CA 1
ATOM 11808 C C . PRO D 1 411 ? 48.099 53.406 -15.747 1.00 28.96 411 PRO D C 1
ATOM 11809 O O . PRO D 1 411 ? 47.040 53.107 -15.197 1.00 27.89 411 PRO D O 1
ATOM 11813 N N . LYS D 1 412 ? 48.549 54.656 -15.815 1.00 30.56 412 LYS D N 1
ATOM 11814 C CA . LYS D 1 412 ? 47.808 55.771 -15.235 1.00 32.28 412 LYS D CA 1
ATOM 11815 C C . LYS D 1 412 ? 46.492 56.008 -15.967 1.00 32.87 412 LYS D C 1
ATOM 11816 O O . LYS D 1 412 ? 46.401 55.820 -17.180 1.00 34.11 412 LYS D O 1
ATOM 11822 N N . LYS D 1 413 ? 45.470 56.417 -15.225 1.00 33.42 413 LYS D N 1
ATOM 11823 C CA . LYS D 1 413 ? 44.163 56.668 -15.818 1.00 35.55 413 LYS D CA 1
ATOM 11824 C C . LYS D 1 413 ? 43.705 58.103 -15.600 1.00 37.05 413 LYS D C 1
ATOM 11825 O O . LYS D 1 413 ? 42.735 58.548 -16.210 1.00 36.56 413 LYS D O 1
ATOM 11831 N N . LEU D 1 414 ? 44.422 58.827 -14.743 1.00 36.33 414 LEU D N 1
ATOM 11832 C CA . LEU D 1 414 ? 44.081 60.211 -14.428 1.00 36.57 414 LEU D CA 1
ATOM 11833 C C . LEU D 1 414 ? 45.221 61.173 -14.738 1.00 37.66 414 LEU D C 1
ATOM 11834 O O . LEU D 1 414 ? 46.326 60.754 -15.080 1.00 36.93 414 LEU D O 1
ATOM 11839 N N . SER D 1 415 ? 44.936 62.467 -14.618 1.00 38.81 415 SER D N 1
ATOM 11840 C CA . SER D 1 415 ? 45.934 63.507 -14.840 1.00 40.34 415 SER D CA 1
ATOM 11841 C C . SER D 1 415 ? 46.821 63.545 -13.602 1.00 40.61 415 SER D C 1
ATOM 11842 O O . SER D 1 415 ? 46.450 63.016 -12.554 1.00 40.35 415 SER D O 1
ATOM 11845 N N . GLY D 1 416 ? 47.977 64.192 -13.722 1.00 41.87 416 GLY D N 1
ATOM 11846 C CA . GLY D 1 416 ? 48.909 64.272 -12.611 1.00 42.27 416 GLY D CA 1
ATOM 11847 C C . GLY D 1 416 ? 48.461 65.061 -11.393 1.00 43.28 416 GLY D C 1
ATOM 11848 O O . GLY D 1 416 ? 47.516 65.852 -11.450 1.00 41.72 416 GLY D O 1
ATOM 11849 N N . PHE D 1 417 ? 49.159 64.829 -10.284 1.00 43.52 417 PHE D N 1
ATOM 11850 C CA . PHE D 1 417 ? 48.904 65.497 -9.010 1.00 44.71 417 PHE D CA 1
ATOM 11851 C C . PHE D 1 417 ? 50.267 65.843 -8.415 1.00 46.51 417 PHE D C 1
ATOM 11852 O O . PHE D 1 417 ? 51.186 65.020 -8.437 1.00 45.64 417 PHE D O 1
ATOM 11860 N N . THR D 1 418 ? 50.400 67.059 -7.894 1.00 47.94 418 THR D N 1
ATOM 11861 C CA . THR D 1 418 ? 51.658 67.500 -7.300 1.00 48.90 418 THR D CA 1
ATOM 11862 C C . THR D 1 418 ? 51.570 67.489 -5.776 1.00 49.57 418 THR D C 1
ATOM 11863 O O . THR D 1 418 ? 50.584 68.045 -5.246 1.00 49.09 418 THR D O 1
#

Sequence (1579 aa):
AAKNAFYAQSGGVTAVINASAAGVIEAARKQSGKIGRIYAGRNGIIGALTEDLIDTGQESDAAISALRYTPSGAFGSCRYKNRREYERLIEVFKAHDIGYFFYNGGGDSADTCLKVSQLSGTLGYPIQAIHVPKTVDNDLPITDCCPGFGSVAKYIAVSTLEASFDVASMSATSTKVFVLEVMGRHAGWIAAAGGLASSPEREIPVVILFPEISFDKQKFLAKVDSCVKKFGYCSVVVSEGVKGDDGKFGGVAPVVASMVKEGLGLKYHWGVADYLQRAARHIASKTDVEQAYAMGQAAVEFAVQGHNSVMPTIERISAPYQWKVGMAQLSQVANVEKMMPENFITEDGFGITDLCREYLAPLIEGEDYPPYKDGLPDYVRLKNVAVPKKLSGFTAAKNAFYAQSGGVTAVINASAAGVIEAARKQSGKIGRIYAGRNGIIGALTEDLIDTGQESDAAISALRYTPSGAFGSCRYKNRREYERLIEVFKAHDIGYFFYNGGGDSADTCLKVSQLSGTLGYPIQAIHVPKTVDNDLPITDCCPGFGSVAKYIAVSTLEASFDVASMSATSTKVFVLEVMGRHAGWIAAAGGLASSPEREIPVVILFPEISFDKQKFLAKVDSCVKKFGYCSVVVSEGVKGDDGKFGGVAPVVASMVKEGLGLKYHWGVADYLQRAARHIASKTDVEQAYAMGQAAVEFAVQGHNSVMPTIERISAPYQWKVGMAQLSQVANVEKMMPENFITEDGFGITDLCREYLAPLIEGEDYPPYKDGLPDYVRLKNVAVPKKLSGFTAAKNAFYAQSGGVTAVINASAAGVIEAARKQSGKIGRIYAGRNGIIGALTEDLIDTGQESDAAISALRYTPSGAFGSCRYKNRREYERLIEVFKAHDIGYFFYNGGGDSADTCLKVSQLSGTLGYPIQAIHVPKTVDNDLPITDCCPGFGSVAKYIAVSTLEASFDVASMSATSTKVFVLEVMGRHAGWIAAAGGLASSPEREIPVVILFPEISFDKQKFLAKVDSCVKKFGYCSVVVSEGVKGDDGKFGGVAPVVASMVKEGLGLKYHWGVADYLQRAARHIASKTDVEQAYAMGQAAVEFAVQGHNSVMPTIERISAPYQWKVGMMAQLSQVANVEKMMPENFITEDGFGITDLCREYLAPLIEGEDYPPYKDGLPDYVRLKNVAVPKKLSGFTAAKNAFYAQSGGVTAVINASAAGVIEAARKQSGKIGRIYAGRNGIIGALTEDLIDTGQESDAAISALRYTPSGAFGSCRYKNRREYERLIEVFKAHDIGYFFYNGGGDSADTCLKVSQLSGTLGYPIQAIHVPKTVDNDLPITDCCPGFGSVAKYIAVSTLEASFDVASMSATSTKVFVLEVMGRHAGWIAAAGGLASSPEREIPVVILFPEISFDKQKFLAKVDSCVKKFGYCSVVVSEGVKGDDGKFGVAPVVASMVKEGLGLKYHWGVADYLQRAARHIASKTDVEQAYAMGQAAVEFAVQGHNSVMPTIERISAPYQWKVGMMAQLSQVANVEKMMPENFITEDGFGITDLCREYLAPLIEGEDYPPYKDGLPDYVRLKNVAVPKKLSGFT

Secondary structure (DSSP, 8-state):
---EEEEEE-SS--SSHHHHHHHHHHHHHHH-SS---EEEETTTHHHHHTT-EEEGGGS-HHHHHHGGG--S-TT-------HHHHHHHHHHHHHTTEEEEEEEESHHHHHHHHHHHHHHHHTT---EEEEEE--TT---SSSSS-TTHHHHHHHHHHHHHHHHHHHHHHTTTS--EEEEEE--SS--HHHHGGGGG--SSS---EEEE-TTSPP-HHHHHHHHHHHHHHHS-EEEEEETT---SSS----SHHHHHHHHHHHH---EEEEE-THHHHS-GGG-BHHHHHHHHHHHHHHHHHHHHT--SEEEEEEEEE---EEEEEEEEHHHHSS---PPPGGGB-TTSSSB-HHHHHHHGGGG-SB-PPPEETTEE-------PBPPP-S----/---EEEEEE-SS--SSHHHHHHHHHHHHHHH-SS---EEEETTTHHHHHTT-EEEGGGS-HHHHHHGGG--S-TT-------HHHHHHHHHHHHHTTEEEEEEEESHHHHHHHHHHHHHHHHTT---EEEEEE--TT---SSSSS-TTHHHHHHHHHHHHHHHHHHHHHHTTTS--EEEEEE--SS--HHHHHGGGG--SSS---EEEE-TTSPP-HHHHHHHHHHHHHHHS-EEEEEETT-B-SSSB---HHHHHHHHHHHHH---EEEEE-GGGGGS-GGG-BHHHHHHHHHHHHHHHHHHHHT--SEEEEEEEEE---EEEEEEEEHHHHSS---PPPGGGB-TTSSSB-HHHHHHHGGGG-SB-PPPEETTEE-------PBPPP-S----/---EEEEEE-SS--SSHHHHHHHHHHHHHTT-SS---EEEETTTHHHHHTT-EEEGGGS-HHHHHHGGG--S-TT-------HHHHHHHHHHHHHTTEEEEEEEESHHHHHHHHHHHHHHHHTT---EEEEEE-BTT---SSSSS-TBHHHHHHHHHHHHHHHHHHHHHHTTTS--EEEEEE--SS--HHHHHGGGG--SSS---EEEE-SSSPP-HHHHHHHHHHHHHHTS-EEEEEETT---SSS----HHHHHHHHHHHHH---EEEEE-GGGGGS-GGG-BHHHHHHHHHHHHHHHHHHHTT--SEEEEEEEEE---EEEEEEEEGGGTTT------GGGB-TTSSSB-HHHHHHHGGGG-SB-PPPEETTEE-------PBPPP-S----/---EEEEEE-SS--SSHHHHHHHHHHHHHHH-SS---EEEETTTHHHHHTT-EEEGGGS-HHHHHHGGG--S-TT--------HHHHHHHHHHHHTTEEEEEEEE-HHHHHHHHHHHTHHHHT----EEEEEE--TT---SSSSS-TTHHHHHHHHHHHHHHHHHHHHHHTTTS--EEEEEE--SS--HHHHHGGGG--SSS---EEEE-TTS---HHHHHHHHHHHHHHHS-EEEEEETT---SSS---HHHHHHHHHHHHH---EEEEE-THHHHS-GGG-BHHHHHHHHHHHHHHHHHHHTT--SEEEEEEEEE---EEEEEEEEGGGTTT------GGGB-TTSSSB-HHHHHHHGGGG-SB-PPPEETTEE-------PBPPP-S----

B-factor: mean 29.98, std 9.44, range [9.46, 63.47]

Nearest PDB structures (foldseek):
  3hno-assembly1_C  TM=9.924E-01  e=5.791E-81  Nitrosospira multiformis ATCC 25196
  3hno-assembly4_D-5  TM=9.913E-01  e=5.360E-79  Nitrosospira multiformis ATCC 25196
  3k2q-assembly1_A  TM=9.881E-01  e=9.284E-62  Marinobacter nauticus VT8
  2hig-assembly1_B-2  TM=8.435E-01  e=4.141E-19  Trypanosoma brucei
  1kzh-assembly1_A  TM=7.583E-01  e=3.869E-18  Borreliella burgdorferi

Radius of gyration: 41.25 Å; Cα contacts (8 Å, |Δi|>4): 3752; chains: 4; bounding box: 111×105×123 Å

Solvent-accessible surface area: 66016 Å² total; per-residue (Å²): 92,36,77,20,0,0,1,0,0,15,18,15,27,1,3,1,2,0,0,1,0,0,0,0,0,35,8,1,69,157,60,79,70,102,2,42,102,9,18,0,0,75,74,0,2,61,0,0,6,43,2,52,1,0,23,0,50,83,6,67,109,77,18,1,50,10,0,88,60,9,19,39,16,17,5,20,32,22,184,108,107,99,101,34,13,42,56,16,0,5,84,0,0,107,27,6,67,0,6,15,0,0,5,0,0,15,34,113,2,0,56,20,0,40,78,0,22,103,22,0,39,110,67,64,31,98,3,44,0,0,0,0,0,13,12,16,41,0,36,1,16,94,4,28,3,1,3,1,0,4,2,0,0,14,30,0,7,49,27,4,68,113,21,0,135,88,7,36,89,97,10,88,138,33,9,52,0,36,0,16,21,2,26,1,149,126,13,0,4,0,0,0,0,0,8,20,10,18,36,133,141,157,108,16,6,19,0,0,6,2,17,66,62,77,27,47,100,141,126,0,25,63,63,0,51,59,13,15,162,150,61,23,23,0,2,1,1,0,0,78,2,5,84,17,112,102,36,116,63,134,24,8,0,38,63,3,0,57,24,0,122,144,42,54,62,30,120,62,111,111,20,64,8,81,139,122,2,35,38,4,1,87,25,0,0,93,14,2,2,85,3,0,25,14,0,0,56,5,0,0,82,22,1,34,118,54,71,58,19,6,0,0,3,2,71,63,102,37,81,131,49,98,68,108,50,8,73,2,103,0,79,105,2,26,127,95,122,34,159,12,45,166,91,21,18,33,158,58,8,16,15,22,32,117,102,0,60,116,24,0,42,24,2,33,118,17,84,37,142,4,62,118,130,138,62,124,28,67,72,28,216,19,138,25,52,65,18,110,120,136,59,44,70,35,119,112,34,102,21,0,0,1,0,0,15,16,15,27,1,3,1,2,0,0,1,0,0,0,0,0,35,8,2,70,155,58,81,61,95,2,42,147,10,18,0,0,77,72,0,2,55,1,0,2,44,3,51,1,0,15,1,50,86,7,67,101,78,18,1,49,8,0,90,57,9,20,40,17,22,6,22,31,28,177,105,105,96,154,122,10,36,65,10,0,6,84,0,0,120,24,10,61,0,5,14,0,1,6,0,0,16,32,118,3,1,62,17,0,34,74,0,13,99,21,0,38,108,76,65,30,98,4,50,0,0,0,0,0,14,11,18,47,0,42,1,9,94,1,33,5,2,2,0,0,5,2,0,0,12,28,0,6,46,28,3,66,113,21,1,135,88,6,38,81,92,10,86,136,39,8,51,0,38,0,15,22,3,29,0,152,139,13,0,5,0,0,0,0,0,6,19,9,19,37,108,129,99,107,16,6,20,0,1,6,1,14,67,60,78,32,59,85,139,132,0,26,61,61,0,49,58,12,14,166,139,60,26,24,0,2,1,1,0,0,75,0,2,78,25,110,104,36,109,50,125,24,7,0,28,58,1,0,56,19,0,114,113,34,53,63,30,114,53,105,108,21,64,7,82,144,122,2,36,38,6,1,90,25,0,0,94,13,3,1,82,3,0,26,14,0,0,56,4,0,0,82,24,2,37,119,57,67,62,21,7,0,0,2,0,64,61,91,20,74,111,48,83,68,105,55,7,87,4,103,1,77,99,1,44,130,84,118,37,158,14,51,168,88,22,19,31,158,64,6,14,14,23,34,116,104,0,61,107,25,0,44,22,3,35,116,15,88,40,142,5,63,119,134,137,64,123,32,67,69,29,225,19,138,26,51,65,20,109,120,125,61,95,79,47,145,92,47,68,19,0,0,0,0,0,7,16,16,26,0,2,1,1,0,0,1,0,0,0,0,0,35,9,1,76,163,62,76,64,44,1,39,96,9,19,0,0,83,68,0,7,48,0,0,7,50,3,55,1,0,13,1,50,99,9,67,106,78,14,1,52,8,1,89,62,8,19,40,17,25,4,21,29,28,184,94,115,131,130,120,49,50,93,14,12,32,91,0,1,144,24,10,56,0,5,14,0,0,0,0,0,8,27,123,4,0,55,25,0,15,82,6,8,87,44,6,53,90,79,63,26,89,16,44,0,0,0,0,0,11,9,14,39,0,29,0,15,92,3,31,4,2,2,0,0,4,3,1,0,14,28,0,7,49,27,3,66,113,20,0,127,91,5,36,89,103,10,88,136,32,11,51,0,38,0,15,19,2,27,1,169,106,6,0,6,0,0,0,0,0,8,21,11,17,31,131,144,162,107,15,4,20,0,1,6,1,18,61,65,75,40,55,73,129,128,0,20,60,67,0,46,60,12,13,157,139,61,23,24,0,1,1,1,0,0,89,8,4,89,22,114,103,20,128,62,122,27,8,0,29,56,3,0,58,24,0,126,132,41,53,59,30,117,63,108,106,19,65,7,80,137,119,2,36,38,6,1,86,25,1,0,96,14,2,4,88,4,0,29,17,0,0,59,7,0,0,92,12,1,18,50,15,1,21,2,2,0,0,2,1,73,64,98,40,82,130,44,107,72,112,50,5,40,4,18,0,48,96,0,17,138,70,102,39,112,7,43,168,83,28,16,33,158,58,5,16,15,22,33,114,100,0,62,115,22,0,44,23,2,32,117,18,86,41,144,4,62,118,133,135,65,126,30,69,72,31,229,19,160,19,35,63,22,110,120,123,62,93,75,39,146,122,32,91,18,0,0,0,0,0,6,14,15,25,0,2,1,1,0,0,1,0,0,0,0,0,38,8,1,74,152,58,82,56,68,1,45,140,8,17,0,0,81,70,0,3,51,1,0,1,38,3,53,2,0,15,0,51,92,7,62,109,78,15,1,50,7,1,85,60,7,20,36,14,16,4,22,31,28,185,93,108,150,112,123,40,51,95,10,4,21,86,0,0,150,24,10,60,0,4,12,0,0,0,0,0,8,18,117,6,0,49,19,0,4,71,2,2,44,2,51,35,78,74,55,25,77,6,45,0,0,0,0,0,11,13,14,35,0,29,0,15,97,4,27,3,2,1,0,0,4,2,0,0,12,27,0,8,47,27,3,64,113,19,1,126,91,6,39,87,103,9,88,136,32,10,49,0,40,0,16,16,2,25,0,118,58,6,0,6,0,0,0,0,0,8,21,10,20,34,131,146,154,102,14,6,19,0,1,6,2,11,50,64,81,34,54,89,138,127,0,21,62,62,0,52,59,12,17,164,140,58,21,24,0,2,1,1,0,0,77,0,2,72,22,112,112,47,89,57,85,5,0,42,67,2,0,57,28,0,110,148,42,51,63,31,114,49,104,107,20,65,7,84,139,120,1,40,38,4,1,90,24,1,0,94,14,2,2,85,4,0,33,14,0,0,56,3,0,0,84,11,1,34,65,22,2,12,0,2,0,0,3,2,73,65,104,43,81,131,47,94,72,104,56,8,40,5,16,0,28,94,0,11,56,25,68,40,89,11,50,166,83,26,17,29,159,60,6,15,14,22,33,108,94,0,61,106,24,0,45,24,3,34,117,15,90,36,141,4,60,119,133,135,63,126,30,68,71,27,212,18,131,20,41,64,21,110,118,126,61,96,76,38,154

Organism: Nitrosospira multiformis (strain ATCC 25196 / NCIMB 11849 / C 71) (NCBI:txid323848)